Protein 7BOP (pdb70)

Nearest PDB structures (foldseek):
  7bop-assembly6_F  TM=9.952E-01  e=3.520E-82  Aspergillus fumigatus A1163
  5a07-assembly1_B  TM=9.606E-01  e=2.181E-45  Saccharomyces cerevisiae S288C
  5a08-assembly1_B  TM=8.825E-01  e=1.519E-44  Saccharomyces cerevisiae S288C
  1s4p-assembly1_B  TM=9.296E-01  e=2.352E-37  Saccharomyces cerevisiae
  1s4n-assembly1_A  TM=9.287E-01  e=6.593E-37  Saccharomyces cerevisiae

B-factor: mean 40.3, std 10.66, range [24.84, 109.43]

Organism: Aspergillus fumigatus (strain CBS 144.89 / FGSC A1163 / CEA10) (NCBI:txid451804)

Foldseek 3Di:
DQAFDPVLTQFGPDDCLAPADDDDDDDFAFLVPWAQQQPDPDGPDDQEAEEEEDDLVLLVLQLQALLQCCVQECVRRQGEYEYEYQDFHDPVSVVSNCVSGSHHYHTYYQDCVLQPQDPPADVVLLVVLQVVCCVPPPPDRDDVNLLSVQLCLQANVLVDPVCPRGFKYWAAYGNKHWFFRDGGDVLVVLVVVVAFKEFAAKWADDLQQAQCVVVLVVVVCVVPVVQFDPQALLQLQQPCPNPVVSCVSSVRGRRIFGPVNTMMGGSVLCVDPRNNSSSVSVSVVNSSRSGVDGSGVSVRNSCRGHNNLVSYAYPLNTWMDDPFFTSNHPYPRGDDDDRPPGGDDDSVCNSGGSVSSCCVRRRHD/DAFDDPVATQFGHDDCLAPADDDDDDDFAFLVVFALQQDDPDHPDDQEAEEEADDLVLLVLQLQALLQCCVQECVSRQGEYEYEYQDFHDPVSVVSNCVSGPHHYHTYHQDCVLQPQDPPADVVLLVVLQVVCCVPPPPDRDDVNLLSVQLCLQANVLVDPVCPRGFKYWAAYGNKHWFFRDGGDVLVVLVVVVFFKEFAAKFADDLQQAQCVVVLVVVVCVVPVVQFDPQAQLQLQQPCVNPVVSCVSSVRGRRMFRPVNTMMGGSVLCVDDNNNSSSVSVSNVNSSRSGVDGSGVSVRNSCRGHNNLVSYAYPLNTWMDDPFFTSNHPYPRGDDDDGPPGGDDDSVCNSGGSVVSCCVRRRHD/DDQQAWDADDPPQDHTQFGNHDPLAPADDDDDDDFAFLPPAALQQDDDPHPDDQEAEEEEDDQVLLVLQLQALLQCCVQECVSRQGEYEYEYQDFHDPCSVVSNCVSGSHHYHYYYDPCVLQPQDPPADVVLLQVLLVVVVVVVPPCSRPPNLLSVQLNLQAPPLVPPVCVRGFKYWYAYGNKHWFFRDGGDVLVVLVVVVFFKEFAAKWADQLQQAQCPVVLLVVLCVVPVVQFDPQALLQLQQDCSRPVVSCVSNVRGRNMFRPVNTMMGGSVLCVDPRNNSSSVSVSNVNSSRSGVDGSGVSVRVSCRTHNRLVRYAYPLNTWMDDPFATSNHDYPRGDDDDRPPGGDDDSVCSSTGSVSSCCVRRRHD/DQFFDPVPTQFGDDDPLAPADDDDDDDFAFLVVFAQQQDDPDHPDDQEAEEEADDQVLQVLQLQALLQCCVQECVRRQGEYEYEYQDFHDPCSVVSNCVSGSHHYHTYHQDPVLQPQDPPADVVLLVVLQVVCCVPPPPDRDDPNLLSVQLNLQANVLVDPVCPRGFKYWAAYGNKHWFFRDGGDVLVVLVVVVFFKEFAAKWADDLQQAQCVVVLVVVLCVVPVVQFDPQALLQLQQDCPRPVVSCVSSVRGRRIFRPVNTMMGGSVLCVDPRNNVSSVSVSNVNSSRSGVDGSGVSVRNSCRGHNNLVSYAYPLNTWMDDPFFTSNHPYPRGDDDDRPDGGDDDSVCSSGGSVSSCCVRRRHD/DDQQAWDADDPPLDHTQFGNHDPLADADDDDDDDFAFLPPAALQQDDPDHPDDQEAEEEEDDQVLLVLQLQALLQCCVQECVRRQGEYEYEYQDFHDVCSVVSNCVSGSHHYHGYHQDCVLQPQDPPADVVLLQVLLVVVVVVPDPCSRPVNLLSVQLNLQAPPLVDPVCVRGFKYWAAYGNKHWFFRDGGDVLVVLVVVVFFKEFAAKWADQLQQAQCVVVLLVVLCVVPVVQFDPQAQLQLQQDCSRPVVSCVSSVRGRRMFRPVNTMMGGSVLCVDPQNNSLSVSVSVVNSSRSGPDGSGNSVRVSCRTHNRLVRYAYPLNTWMDDPFATSNHDYPRGDDDDRPPGGDDDSVCSSTGSVSSCCVRRRHD/DDQQAWDWDDPPDIATFFGNDDPLAPADDDDDDDFAFLPPAALQQDDDPHPDDQEEEEEEDDLVQLVLQLQQLLQCCVQECVSRQGEYEYEYQDFHDPCSVVSSCVSGPHHYHTYYQDPCLQPQDPPADVVLLQVLLVVVVVVPDPCSNPVNLLSVQLCLQAPPLVPPVCVRGFKYWAAYGNKHWFFRDGGDVLVVLVVVVFFKEFAAKWADQLQQAQCVVVLLVVLCVVPVVQFDPQAQLQLQQDCPRPVVSCVSSVRGRRMFGPVNTMMGTSVLCVDPNNNSLSVSVSNVNSSRSGPDGSGVSVRVSCRGHNRLVRYAYPLNTWMDDPFATSNHDYPRGDDDDRPPGGDDDSVCSSTGSVSSCCVRRRHD

CATH classification: 3.90.550.10

Secondary structure (DSSP, 8-state):
--SEEE--EEEESS-GGGSB--PPSS----STTS---TT-TT-S--SEEEEEE--GGGHHHHHHHHHHHIIIIIHHH-PPEEEEESSPPPHHHHHHHHTT-SS-EEEEE--HHHHSPPTT--HHHHHHHHHHHHHHSTT----HHHHHHHHIIIIIGGG-GGGTT--EEEE--TT-EE-B---S-HHHHHHHTT--EEES-EE---GGG-TTHHHHHHHHHHH-TT-S-SS--HHHHT--SS-HHHHHHTTT----EE-TTSEEEEHHHHHSHHHHHHHHHHHHHTHHHHS---HHHHHHHHHHHHS-GGGEEE-TTS-EEETTEEE--B-TTB-SS-TT--BSS-GGGGGGB-HHHHHHHT---/--EEE---EEEESS-GGGSB--PPSS----GGGS---TT-SS-S--SEEEEEE--GGGHHHHHHHHHHHIIIIIHHH-PPEEEEESSPPPHHHHHHHHTT-SS-EEEEE--GGGTSPPTT--HHHHHHHHHHHHHHSTT----HHHHHHHHIIIIIGGG-GGGTT--EEEE--TT-EE-B---S-HHHHHHHTT--EEES-EE---GGG-TTHHHHHHHHHHH-GGG--SS--HHHHT--SS-HHHHHHTTT----EE-TTSEEEEHHHHHSHHHHHHHHHHHHHTHHHHS---HHHHHHHHHHHHS-GGGEEE-TTS-EEETTEEE--B-TTB-SS-TT--BSS-GGGGGGB-HHHHHHHT---/--TTSEEEEETTTEEEEEESS-GGGSB--PPSS----STTS---SS-SS-S--SEEEEEE--GGGHHHHHHHHHHHIIIIIHHH-PPEEEEESSPPPHHHHHHHHTT-SS-EEEEE--HHHHSPPTT--HHHHHHHHHHHHHTT-TTTT-HHHHHHHHHHHHTGGG-GGGTT--EEEE--TT-EE-B---S-HHHHHHHHT--EEES-EE---GGG-TTHHHHHHHHHHH-GGGS-SS--HHHHT--SS-HHHHHHTTT----EE-TTSEEEEHHHHHSHHHHHHHHHHHHH-HHHHS---HHHHHHHHHHHHS-GGGEEE-TTS-EEETTEEE--B-TTB-SS-TT--BSS-GGGGGGB-HHHHHHHT---/--SEEE--EEEESS-GGGSB--PPSS----SSSS---SS-TT-S--SEEEEEE--GGGHHHHHHHHHHHIIIIIHHH-PPEEEEESSPPPHHHHHHHHTT-SS-EEEEE--GGGTSPPTT--HHHHHHHHHHHHHHSTT----HHHHHHHHIIIIIGGG-GGGTT--EEEE--TT-EE-B---S-HHHHHHHTT--EEES-EE---GGG-TTHHHHHHHHHHH-TT-S-SS--HHHHT--SS-HHHHHHTTT----EE-TTSEEEEHHHHHSHHHHHHHHHHHHHTHHHHS---HHHHHHHHHHHHS-GGGEEE-TTS-EEETTEEE--B-TTB-SS-TT--BSS-GGGGGGB-HHHHHHHT---/--TTSEEEEETTTEEEEEESS-GGGSB--PPSS----STTS---SS-TT-S--SEEEEEE--GGGHHHHHHHHHHHIIIIIHHH-PPEEEEESSPPPHHHHHHHHHT-SS-EEEEE--HHHHSPPTT--HHHHHHHHHHHHHTT-TTTT-HHHHHHHHHHHHTGGG-GGGTT--EEEE--TT-EE-B---S-HHHHHHHHT--EEES-EE---GGG-TTHHHHHHHHHHH-GGGS-SS--HHHHT--SS-HHHHHHTTT----EE-TTSEEEEHHHHHSHHHHHHHHHHHHH-HHHHS---HHHHHHHHHHHHS-GGGEEE-TTS-EEETTEEE--B-TTB-SS-TT--BSS-GGGGGGB-HHHHHHHT---/--TTSEEEEESSSEEEEEESS-GGGSB--PPSS----STTS---TT-SS-S--SEEEEEE--GGGHHHHHHHHHHHIIIIIHHH-PPEEEEESSPPPHHHHHHHHTT-SS-EEEEE--HHHHSPPTT--HHHHHHHHHHHHHTT-TTTT-HHHHHHHHHHHHTGGG-GGGTT--EEEE--TT-EE-B---S-HHHHHHHHT--EEES-EE---GGG-TTHHHHHHHHHHH-GGGS-SS--HHHHT--SS-HHHHHHTTT----EE-TTSEEEEHHHHHSHHHHHHHHHHHHHTHHHHS---HHHHHHHHHHHHS-GGGEEE-TTS-EEETTEEE--B-TTB-SS-TT--BSS-GGGGGGB-HHHHHHHT---

Solvent-accessible surface area: 86302 Å² total; per-residue (Å²): 98,50,17,43,23,102,114,154,11,50,4,29,93,100,12,9,4,52,55,66,14,52,62,30,160,63,116,18,63,69,27,134,108,45,62,8,49,24,114,34,90,159,30,16,48,27,65,1,0,0,5,0,39,4,129,30,156,42,12,109,53,0,6,62,0,0,105,23,0,13,140,4,1,0,46,59,0,7,0,18,0,4,0,0,4,33,136,95,17,64,129,109,0,69,156,72,0,71,81,39,15,109,2,96,14,92,57,50,77,2,34,131,131,26,30,71,35,18,154,60,13,40,60,115,20,12,136,82,32,12,58,78,14,44,149,62,35,143,181,39,78,28,129,54,47,86,3,17,38,1,9,3,6,0,0,16,4,5,79,8,94,28,0,165,121,48,57,4,0,2,20,2,41,18,114,3,74,5,13,3,67,6,48,2,0,0,0,49,6,0,55,72,58,106,13,15,0,0,1,2,3,0,8,15,21,25,16,81,0,0,11,10,0,7,0,18,0,45,52,7,27,60,38,36,111,99,34,26,22,51,14,17,2,10,30,0,0,16,18,83,66,13,37,77,118,30,13,122,43,0,10,22,0,2,0,1,9,0,37,6,10,1,0,0,0,19,0,62,30,0,70,23,115,64,1,28,30,0,0,52,24,0,8,94,39,2,3,2,3,57,14,24,1,6,6,10,2,0,0,0,0,0,0,0,0,20,5,51,5,33,58,2,21,0,0,64,19,4,0,2,5,47,105,33,16,48,2,1,1,3,20,70,78,23,72,194,12,45,6,15,46,21,28,45,58,40,98,135,30,13,60,37,2,0,9,3,4,3,6,120,58,16,12,68,88,86,26,47,18,88,96,160,72,4,53,4,30,156,137,11,5,4,70,57,127,12,52,60,30,161,62,116,18,62,79,28,143,110,41,68,7,50,30,117,31,93,166,40,18,45,25,67,1,0,0,5,0,38,4,130,32,153,45,20,107,57,0,6,63,0,0,103,24,1,12,134,5,0,0,48,56,0,8,0,20,0,3,0,0,5,32,132,96,17,69,128,89,1,68,138,68,0,71,83,41,14,116,1,112,17,89,56,48,76,1,35,127,129,25,28,68,36,18,144,61,12,44,63,104,14,11,144,76,36,12,64,73,16,24,96,19,32,65,129,32,76,27,138,57,45,91,3,17,39,2,10,3,6,0,0,13,4,5,79,9,94,29,0,160,120,46,63,4,0,1,20,2,39,17,119,3,73,5,11,3,67,5,48,1,1,0,0,44,6,0,58,71,56,106,15,15,0,0,1,2,4,0,8,13,23,24,18,82,0,0,10,9,0,11,0,16,0,58,52,6,28,58,36,36,110,102,35,67,23,116,71,44,2,64,34,0,0,49,15,86,70,14,36,76,115,29,13,124,44,0,12,27,0,1,0,1,8,0,38,7,9,1,1,0,0,19,0,62,33,0,73,24,120,67,1,28,29,0,1,52,25,0,10,94,40,2,4,1,2,51,14,23,1,6,7,10,1,0,1,0,0,0,0,0,0,12,4,63,6,53,63,1,23,0,0,61,18,4,1,2,4,46,104,35,17,48,1,1,1,57,20,141,80,25,70,185,26,83,53,21,83,21,55,45,57,13,70,80,29,13,37,38,2,0,8,2,2,3,12,139,71,30,16,52,88,100,104,50,32,8,39,2,22,60,30,107,57,68,127,105,6,27,3,19,38,45,13,11,3,75,58,123,14,50,60,28,161,59,118,20,68,81,25,142,115,44,67,8,45,29,110,40,100,167,42,21,47,26,69,1,0,0,5,0,37,5,127,33,149,41,14,130,57,0,18,60,0,0,110,22,1,11,131,4,1,0,46,60,0,8,0,20,0,3,0,0,4,36,128,92,18,69,114,101,0,67,153,90,0,69,85,54,14,113,2,98,16,91,57,48,92,4,36,143,107,28,26,63,32,17,163,68,14,42,76,109,19,0,123,65,26,5,59,67,23,60,147,45,183,10,118,103,5,80,124,39,39,54,2,16,38,2,13,3,5,0,0,18,6,4,76,9,89,28,0,153,112,45,62,4,0,1,22,3,41,17,120,2,70,5,14,3,69,7,46,1,1,0,0,38,11,0,66,67,80,83,18,12,0,0,1,2,3,0,7,14,22,54,15,97,2,0,11,10,0,10,0,17,0,51,50,7,26,65,38,36,108,102,34,72,19,126,69,46,2,60,32,0,0,52,17,83,60,13,41,67,120,30,12,57,43,0,10,27,0,1,0,0,9,0,38,6,9,1,0,0,0,18,0,61,30,0,72,24,117,66,1,27,29,0,2,51,30,0,8,97,39,2,4,2,2,52,6,22,2,6,7,10,2,0,1,0,0,0,0,0,0,22,4,55,6,60,67,1,22,1,0,74,17,3,0,2,6,46,103,34,17,47,1,1,1,56,21,142,79,24,64,176,24,83,51,18,76,21,59,42,60,38,100,134,30,17,63,39,2,0,8,2,3,3,10,152,69,28,16,47,87,106,64,22,46,31,108,155,122,9,58,3,28,157,97,12,5,4,78,58,125,13,53,58,30,154,59,117,18,64,82,27,146,115,44,66,8,46,33,110,45,93,164,40,16,44,25,66,1,0,0,6,0,39,3,126,32,157,44,13,110,53,0,8,65,0,0,104,24,1,11,141,4,1,0,48,59,0,8,0,21,0,3,0,0,4,37,132,96,18,69,129,98,0,70,142,57,0,71,79,42,16,116,1,101,15,89,56,47,92,5,36,156,128,25,32,57,32,17,162,61,12,45,62,102,17,13,142,66,36,13,63,81,16,52,156,60,36,142,183,39,82,27,138,57,46,89,4,16,39,2,10,4,6,0,0,15,4,1,66,8,89,30,0,118,129,45,63,4,0,1,20,2,41,18,118,3,73,5,10,3,68,6,46,2,1,0,0,42,7,0,59,71,56,108,13,15,0,0,1,2,4,0,7,13,22,24,17,85,0,0,10,9,0,8,0,17,0,41,53,8,27,62,39,38,111,95,33,30,20,51,14,17,2,9,35,0,0,17,18,84,64,13,24,75,90,24,13,124,47,0,12,20,0,2,0,1,8,0,39,6,10,1,0,0,0,19,0,63,31,0,57,23,116,66,1,28,31,0,0,57,23,0,9,79,40,2,4,2,3,53,14,25,1,6,6,10,1,0,0,0,0,0,1,0,0,20,5,46,4,32,57,1,21,1,0,66,19,3,0,2,5,47,105,33,16,49,1,2,1,56,20,141,78,24,65,184,24,83,54,22,81,20,55,45,59,42,100,137,31,13,45,40,2,0,8,3,5,3,7,128,56,18,12,49,88,100,103,54,36,8,42,1,21,61,36,107,60,66,124,94,5,30,3,18,37,54,11,12,4,78,58,126,16,48,60,26,137,35,65,19,36,80,25,142,101,43,68,8,43,37,109,44,121,153,34,20,49,24,70,2,0,0,5,0,39,4,115,30,160,43,14,111,56,0,5,63,0,0,103,22,1,12,141,5,1,0,43,59,0,6,0,18,0,4,0,0,3,38,134,93,19,68,131,108,0,70,154,73,0,71,81,43,14,117,2,106,16,89,53,48,92,4,50,160,147,26,27,68,33,11,165,68,13,42,61,104,20,10,144,66,23,8,54,53,21,60,130,50,177,9,125,90,4,102,78,54,47,47,2,17,37,1,14,3,6,0,0,17,4,4,73,8,82,28,0,151,117,45,62,3,1,1,20,3,42,16,121,3,46,5,12,3,67,8,47,1,1,0,0,15,10,0,13,1,34,29,18,12,0,0,1,2,4,0,6,14,22,44,12,88,1,0,11,10,0,11,0,15,0,52,53,7,27,68,39,37,109,103,32,72,19,126,66,47,2,59,32,0,0,53,18,84,56,12,41,59,120,30,11,57,40,0,13,28,0,1,0,1,8,0,38,6,9,2,0,0,0,18,0,61,31,0,71,24,116,67,1,26,29,0,2,53,30,0,10,94,39,2,4,2,2,52,6,19,1,6,7,9,1,0,0,0,0,0,0,0,0,21,4,53,6,60,56,1,22,2,0,71,17,3,1,2,4,48,102,33,18,48,1,1,1,54,21,142,78,24,78,161,25,82,52,18,78,20,60,43,58,37,105,136,30,16,54,39,2,0,10,3,2,3,10,152,70,29,17,48,85,153,101,63,33,7,37,20,99,46,71,175,73,92,161,62,10,55,3,26,108,116,12,10,3,72,65,125,15,50,59,25,138,34,65,19,37,86,23,148,111,36,68,8,48,34,122,35,112,158,38,20,47,24,69,1,0,0,6,0,37,5,112,31,157,42,14,119,54,0,20,65,0,0,127,23,1,11,120,4,0,0,46,61,0,8,0,19,0,3,0,0,2,35,133,95,18,69,110,98,0,69,147,93,0,63,83,51,16,106,0,90,17,98,54,49,92,4,37,153,132,28,26,48,33,17,175,69,14,33,74,118,20,0,133,84,26,6,61,65,22,67,144,46,184,7,121,87,4,89,81,37,46,50,3,16,37,2,14,4,6,0,0,17,5,4,75,8,66,26,0,138,116,47,60,3,1,1,21,3,42,16,116,4,67,4,12,3,68,6,47,1,1,0,0,14,10,0,11,1,34,25,18,11,0,0,1,3,4,0,8,13,22,57,16,97,1,0,12,10,0,11,0,16,0,54,50,6,26,62,33,36,106,101,32,73,20,126,70,46,2,57,32,0,0,51,18,83,70,16,40,74,111,30,11,122,42,0,14,28,0,2,0,1,8,0,37,6,8,1,0,0,0,17,0,63,32,0,71,25,115,63,1,25,29,0,2,53,28,0,8,92,38,2,4,2,2,50,5,23,1,6,7,10,1,0,1,0,0,0,0,0,0,20,4,54,6,59,57,1,24,1,0,68,18,3,0,2,5,46,103,34,16,49,1,2,1,54,22,140,78,23,71,170,23,92,51,18,77,18,46,52,57,42,106,135,29,16,47,38,2,0,8,2,3,3,9,150,68,28,18,51,88

Sequence (2211 aa):
SHGPSFIEYNGMKRDPLLDPTGEPEGHLWRADDNDYAPNSAHSARTNAALISLVRNEELEDLISTMKDLERTWNSKFNYPWIFFNDKPFTEEFKKRTQAETKAKCYYEQVPKEHWDPPEWINMELFRESAAILTEEQKIQYSDKLSYHQMCRWNSGMFYKHPALKNYKYYWRVEPKVQFFCNVDYDVFRFMEDRNLTYGFTINLFDDPKTVPTLWPETKKFLAANPSYLSSNNMMGWLTDDSLRPDHTEAANGYSTCHFWSNFEIGDLDFFRGEQYDAYFNHLDRAGGFFYERWGDAPVHSIGLGLFADAAKVHWFRDIGYNHIPYYNCPNSPKCSKCTPGQFYAGAPFLAKEDCRPSYFKHVGMHHGPSFIKEYNGMKRDPLLDPTGEPEGHLWRADDNDYAPNSAHSARTNAALISLVRNEEELEDLISTMKDLERTWNSKFNYPWIFFNDKPFTEEFKKRTQAETKAKCYYEQVPKEHWDPPEWINMELFRESAAILTEQKIQYSDKLSYHQMCRWNSGMFYKHPALKNYKYYWRVEPKVQFFCNVDYDVFRFMEDRNLTYGFTINLFDDPKTVPTLWPETKKFLAANPSYLSSNNMMGWLTDDSLRPDDHTEAANGYSTCHFWSNFEIGDLDFFRGEQYDAYFNHLDRAGGFFYERWGDAPVHSIGLGLFADAAKVHWFRDIGYNHIPYYNCPNSPKCSKCTPGQFYAGAPFLAKEDCRPSYFKHVGMHSQSHGPSFISKGSKEYNGMKRRDPLLDPTGEPEGHLWRADDNDYAPNSAHSARTNAALISLVRNEEELEDLISTMKDLERTWNSKFNYPWIFFNDKPFTEEEFKKRTQAETKAKCYYEQVPKEHWDPPEWINMELFRRESAAILTEQKIQYSDKLSYHQMCRWNSGMFYKHPALKNYKYYWRVEPKVQFFCNVDYDVFRFMEDRNLTYGFTINLFDDPKTVPTLWPETKKFLAANPSYLSSNNMMGWLTDDSLRPDHTEEAANGYSTCHFWSNFEIGDLDFFRGEQQYDAYFNHLDRAGGFFYERWGDAPVHSIGLGLFADAAKVHWFRDIGYNHIPYYNCPNSPKCSKCTPGQQFYAGAPFLAKEDCRPSYFKHVGMHSHGPSFIEYNGMKRRDPLLDPTGEPEGHLWRADDDNDYAPNSAHSARTNAALISLVRNEEELEDLISTMKDLERTWNSKFNYPWIFFNDKPFTEEFKKRTQAETKAKCYYEQVPKEHWDPPEWINMELFRESAAILTEEQKIQYSDKLSYHQMCRWNSGMFYKHPALKNYKYYWRVEPKVQFFCNVDYDVFRFMEDRNLTYGFTINLFDDPKTVPTLWPETKKFLAANPSYLSSSNNMMGWLTDDSLRPDDHTEAANGYSTCHFWSNFEIGDLDFFRGEQYDAYFNHLDRAGGFFYERWGDAPVHSIGLGLFADAAKVHWFRDIGYNHIPYYNCPNSPKCSKCTPGQQFYAGAPFLAKEDCRPSYFKHVGMHSQSHGPSFISKGSKEYNGMKRDPLLDPTGEPEGHLWRADDNDYAPNSAHSARTNAALISLVRNEEELEDLISTMKDLERTWNSKFNYPWIFFNDKPFTEEFKKRTQAETKAKCYYEQVPKEHWDPPEWINMELFRESAAILTEQKIQYSDKLSYHQMCRWNSGMFYKHPALKNYKYYWRVEPKVQFFCNVDYDVFRFMEDRNLTYGFTINLFDDPKTVPTLWPETKKFLAANPSYLSSNNMMGWLTDDSSLRPDHTEEAANGYSTCHFWSNFEIGDLDFFRGEQYDAYFNHLDRAGGFFYERWGDAPVHSIGLGLFADAAKVHWFRDIGYNHIPYYNCPNSPKCSKCTPGQQFYAGAPFLAKEDCRPSYFKHVGMHSQSHGPSFISKGSKEYNGMKRRDPLLDPTGEPEGHLWRADDNDYAPNSAHSARTNAALISLVRNEEELEDLISTMKDLERTWNSKFNYPWIFFNDKPFTEEFKKRTQAETKAKCYYEQVPKEHWDPPEWINMELFRRESAAILTEQKIQYSDKLSYHQMCRWNSGMFYKHPALKNYKYYWRVEPKVQFFCNVDYDVFRFMEDRNLTYGFTINLFDDPKTVPTLWPETKKFLAANPSYLSSNNMMGWLTDDSSLRPDHTEAANGYSTCHFWSNFEIGDLDFFRGEQYDAYFNHLDRRAGGFFYERWGDAPVHSIGLGLFADAAKVHWFRDIGYNHIPYYNCPNSPKCSKCTPGQFYAGAPFLAKEDCRPSYFKHVGMH

Radius of gyration: 45.67 Å; Cα contacts (8 Å, |Δi|>4): 4437; chains: 6; bounding box: 109×141×127 Å

InterPro domains:
  IPR002685 Glycosyl transferase, family 15 [PF01793] (70-355)
  IPR002685 Glycosyl transferase, family 15 [PTHR31121] (8-395)
  IPR029044 Nucleotide-diphospho-sugar transferases [G3DSA:3.90.550.10] (61-397)
  IPR029044 Nucleotide-diphospho-sugar transferases [SSF53448] (74-396)

Structure (mmCIF, N/CA/C/O backbone):
data_7BOP
#
_entry.id   7BOP
#
_cell.length_a   154.504
_cell.length_b   273.006
_cell.length_c   186.279
_cell.angle_alpha   90.00
_cell.angle_beta   90.00
_cell.angle_gamma   90.00
#
_symmetry.space_group_name_H-M   'C 2 2 21'
#
loop_
_entity.id
_entity.type
_entity.pdbx_description
1 polymer 'Alpha-1,2-mannosyltransferase (Ktr4), putative'
2 non-polymer 'MANGANESE (II) ION'
3 non-polymer "GUANOSINE-5'-DIPHOSPHATE"
4 non-polymer 'SODIUM ION'
5 non-polymer GLYCEROL
6 water water
#
loop_
_atom_site.group_PDB
_atom_site.id
_atom_site.type_symbol
_atom_site.label_atom_id
_atom_site.label_alt_id
_atom_site.label_comp_id
_atom_site.label_asym_id
_atom_site.label_entity_id
_atom_site.label_seq_id
_atom_site.pdbx_PDB_ins_code
_atom_site.Cartn_x
_atom_site.Cartn_y
_atom_site.Cartn_z
_atom_site.occupancy
_atom_site.B_iso_or_equiv
_atom_site.auth_seq_id
_atom_site.auth_comp_id
_atom_site.auth_asym_id
_atom_site.auth_atom_id
_atom_site.pdbx_PDB_model_num
ATOM 1 N N . SER A 1 17 ? 60.249 -53.145 31.670 1.00 88.98 28 SER A N 1
ATOM 2 C CA . SER A 1 17 ? 60.792 -53.596 30.351 1.00 90.65 28 SER A CA 1
ATOM 3 C C . SER A 1 17 ? 60.665 -52.491 29.298 1.00 90.83 28 SER A C 1
ATOM 4 O O . SER A 1 17 ? 61.654 -52.127 28.645 1.00 87.77 28 SER A O 1
ATOM 7 N N . HIS A 1 18 ? 59.448 -51.950 29.168 1.00 89.29 29 HIS A N 1
ATOM 8 C CA . HIS A 1 18 ? 59.161 -50.778 28.307 1.00 85.20 29 HIS A CA 1
ATOM 9 C C . HIS A 1 18 ? 59.582 -49.415 28.914 1.00 79.99 29 HIS A C 1
ATOM 10 O O . HIS A 1 18 ? 59.164 -48.361 28.412 1.00 73.02 29 HIS A O 1
ATOM 17 N N . GLY A 1 19 ? 60.382 -49.431 29.986 1.00 73.61 30 GLY A N 1
ATOM 18 C CA . GLY A 1 19 ? 60.831 -48.213 30.649 1.00 68.86 30 GLY A CA 1
ATOM 19 C C . GLY A 1 19 ? 61.937 -47.478 29.904 1.00 64.30 30 GLY A C 1
ATOM 20 O O . GLY A 1 19 ? 62.425 -47.948 28.866 1.00 57.38 30 GLY A O 1
ATOM 21 N N . PRO A 1 20 ? 62.335 -46.306 30.429 1.00 63.11 31 PRO A N 1
ATOM 22 C CA . PRO A 1 20 ? 63.384 -45.501 29.810 1.00 62.60 31 PRO A CA 1
ATOM 23 C C . PRO A 1 20 ? 64.792 -46.048 30.049 1.00 65.14 31 PRO A C 1
ATOM 24 O O . PRO A 1 20 ? 65.073 -46.594 31.119 1.00 63.88 31 PRO A O 1
ATOM 28 N N . SER A 1 21 ? 65.651 -45.899 29.040 1.00 69.75 32 SER A N 1
ATOM 29 C CA . SER A 1 21 ? 67.087 -46.171 29.148 1.00 73.37 32 SER A CA 1
ATOM 30 C C . SER A 1 21 ? 67.812 -44.846 29.367 1.00 75.36 32 SER A C 1
ATOM 31 O O . SER A 1 21 ? 67.540 -43.874 28.651 1.00 69.93 32 SER A O 1
ATOM 34 N N . PHE A 1 22 ? 68.718 -44.821 30.353 1.00 77.71 33 PHE A N 1
ATOM 35 C CA . PHE A 1 22 ? 69.585 -43.665 30.631 1.00 80.68 33 PHE A CA 1
ATOM 36 C C . PHE A 1 22 ? 71.064 -44.054 30.460 1.00 87.09 33 PHE A C 1
ATOM 37 O O . PHE A 1 22 ? 71.449 -45.176 30.808 1.00 89.22 33 PHE A O 1
ATOM 45 N N . ILE A 1 23 ? 71.877 -43.134 29.921 1.00 92.78 34 ILE A N 1
ATOM 46 C CA . ILE A 1 23 ? 73.330 -43.346 29.731 1.00 93.14 34 ILE A CA 1
ATOM 47 C C . ILE A 1 23 ? 74.150 -42.218 30.355 1.00 91.63 34 ILE A C 1
ATOM 48 O O . ILE A 1 23 ? 74.240 -42.107 31.575 1.00 88.69 34 ILE A O 1
ATOM 53 N N . GLU A 1 29 ? 71.057 -38.747 31.258 1.00 68.88 40 GLU A N 1
ATOM 54 C CA . GLU A 1 29 ? 70.719 -38.569 29.848 1.00 69.17 40 GLU A CA 1
ATOM 55 C C . GLU A 1 29 ? 69.760 -39.665 29.365 1.00 62.93 40 GLU A C 1
ATOM 56 O O . GLU A 1 29 ? 70.164 -40.817 29.220 1.00 61.11 40 GLU A O 1
ATOM 62 N N . TYR A 1 30 ? 68.501 -39.304 29.116 1.00 54.86 41 TYR A N 1
ATOM 63 C CA . TYR A 1 30 ? 67.531 -40.225 28.502 1.00 48.78 41 TYR A CA 1
ATOM 64 C C . TYR A 1 30 ? 68.011 -40.625 27.109 1.00 46.67 41 TYR A C 1
ATOM 65 O O . TYR A 1 30 ? 68.459 -39.773 26.343 1.00 44.85 41 TYR A O 1
ATOM 74 N N . ASN A 1 31 ? 67.904 -41.914 26.787 1.00 44.04 42 ASN A N 1
ATOM 75 C CA . ASN A 1 31 ? 68.461 -42.465 25.544 1.00 46.73 42 ASN A CA 1
ATOM 76 C C . ASN A 1 31 ? 67.499 -43.404 24.791 1.00 43.98 42 ASN A C 1
ATOM 77 O O . ASN A 1 31 ? 67.933 -44.284 24.053 1.00 43.93 42 ASN A O 1
ATOM 82 N N . GLY A 1 32 ? 66.198 -43.192 24.950 1.00 41.86 43 GLY A N 1
ATOM 83 C CA . GLY A 1 32 ? 65.190 -44.012 24.281 1.00 42.11 43 GLY A CA 1
ATOM 84 C C . GLY A 1 32 ? 64.711 -45.181 25.124 1.00 42.68 43 GLY A C 1
ATOM 85 O O . GLY A 1 32 ? 64.959 -45.240 26.336 1.00 41.81 43 GLY A O 1
ATOM 86 N N . MET A 1 33 ? 64.026 -46.123 24.481 1.00 41.33 44 MET A N 1
ATOM 87 C CA . MET A 1 33 ? 63.439 -47.244 25.207 1.00 44.00 44 MET A CA 1
ATOM 88 C C . MET A 1 33 ? 64.468 -48.325 25.502 1.00 42.57 44 MET A C 1
ATOM 89 O O . MET A 1 33 ? 65.358 -48.558 24.693 1.00 40.35 44 MET A O 1
ATOM 94 N N . LYS A 1 34 ? 64.347 -48.948 26.674 1.00 44.23 45 LYS A N 1
ATOM 95 C CA . LYS A 1 34 ? 65.227 -50.051 27.086 1.00 49.81 45 LYS A CA 1
ATOM 96 C C . LYS A 1 34 ? 64.930 -51.294 26.266 1.00 46.22 45 LYS A C 1
ATOM 97 O O . LYS A 1 34 ? 65.814 -51.831 25.607 1.00 48.35 45 LYS A O 1
ATOM 103 N N . ARG A 1 35 ? 63.683 -51.758 26.345 1.00 44.88 46 ARG A N 1
ATOM 104 C CA . ARG A 1 35 ? 63.236 -52.918 25.579 1.00 44.58 46 ARG A CA 1
ATOM 105 C C . ARG A 1 35 ? 61.944 -52.570 24.865 1.00 38.72 46 ARG A C 1
ATOM 106 O O . ARG A 1 35 ? 60.907 -52.349 25.489 1.00 38.88 46 ARG A O 1
ATOM 114 N N . ASP A 1 36 ? 62.024 -52.519 23.547 1.00 35.39 47 ASP A N 1
ATOM 115 C CA . ASP A 1 36 ? 60.898 -52.086 22.737 1.00 33.49 47 ASP A CA 1
ATOM 116 C C . ASP A 1 36 ? 59.874 -53.234 22.672 1.00 32.57 47 ASP A C 1
ATOM 117 O O . ASP A 1 36 ? 60.235 -54.343 22.264 1.00 31.62 47 ASP A O 1
ATOM 122 N N . PRO A 1 37 ? 58.597 -52.981 23.060 1.00 33.31 48 PRO A N 1
ATOM 123 C CA . PRO A 1 37 ? 57.536 -53.995 22.909 1.00 33.75 48 PRO A CA 1
ATOM 124 C C . PRO A 1 37 ? 57.336 -54.501 21.475 1.00 31.91 48 PRO A C 1
ATOM 125 O O . PRO A 1 37 ? 56.808 -55.595 21.281 1.00 31.60 48 PRO A O 1
ATOM 129 N N . LEU A 1 38 ? 57.760 -53.718 20.492 1.00 30.10 49 LEU A N 1
ATOM 130 C CA . LEU A 1 38 ? 57.719 -54.144 19.098 1.00 30.30 49 LEU A CA 1
ATOM 131 C C . LEU A 1 38 ? 58.568 -55.384 18.793 1.00 30.80 49 LEU A C 1
ATOM 132 O O . LEU A 1 38 ? 58.338 -56.039 17.782 1.00 29.34 49 LEU A O 1
ATOM 137 N N . LEU A 1 39 ? 59.555 -55.676 19.646 1.00 30.98 50 LEU A N 1
ATOM 138 C CA . LEU A 1 39 ? 60.319 -56.915 19.568 1.00 31.83 50 LEU A CA 1
ATOM 139 C C . LEU A 1 39 ? 59.488 -58.162 19.908 1.00 31.45 50 LEU A C 1
ATOM 140 O O . LEU A 1 39 ? 59.793 -59.245 19.425 1.00 30.42 50 LEU A O 1
ATOM 145 N N . ASP A 1 40 ? 58.458 -58.021 20.732 1.00 31.94 51 ASP A N 1
ATOM 146 C CA . ASP A 1 40 ? 57.578 -59.159 21.057 1.00 33.26 51 ASP A CA 1
ATOM 147 C C . ASP A 1 40 ? 56.807 -59.584 19.820 1.00 31.98 51 ASP A C 1
ATOM 148 O O . ASP A 1 40 ? 56.518 -58.743 18.969 1.00 32.41 51 ASP A O 1
ATOM 153 N N . PRO A 1 41 ? 56.469 -60.889 19.713 1.00 33.26 52 PRO A N 1
ATOM 154 C CA . PRO A 1 41 ? 55.632 -61.350 18.594 1.00 33.67 52 PRO A CA 1
ATOM 155 C C . PRO A 1 41 ? 54.361 -60.500 18.535 1.00 34.72 52 PRO A C 1
ATOM 156 O O . PRO A 1 41 ? 53.660 -60.371 19.528 1.00 35.61 52 PRO A O 1
ATOM 160 N N . THR A 1 42 ? 54.134 -59.853 17.404 1.00 36.40 53 THR A N 1
ATOM 161 C CA . THR A 1 42 ? 53.107 -58.841 17.281 1.00 37.63 53 THR A CA 1
ATOM 162 C C . THR A 1 42 ? 52.057 -59.389 16.332 1.00 40.45 53 THR A C 1
ATOM 163 O O . THR A 1 42 ? 52.368 -59.743 15.194 1.00 41.57 53 THR A O 1
ATOM 167 N N . GLY A 1 43 ? 50.829 -59.495 16.827 1.00 40.34 54 GLY A N 1
ATOM 168 C CA . GLY A 1 43 ? 49.714 -60.021 16.055 1.00 41.53 54 GLY A CA 1
ATOM 169 C C . GLY A 1 43 ? 48.582 -59.023 15.982 1.00 40.85 54 GLY A C 1
ATOM 170 O O . GLY A 1 43 ? 48.774 -57.818 16.174 1.00 40.29 54 GLY A O 1
ATOM 171 N N . GLU A 1 44 ? 47.392 -59.545 15.722 1.00 39.67 55 GLU A N 1
ATOM 172 C CA . GLU A 1 44 ? 46.209 -58.721 15.516 1.00 39.70 55 GLU A CA 1
ATOM 173 C C . GLU A 1 44 ? 45.552 -58.407 16.837 1.00 38.54 55 GLU A C 1
ATOM 174 O O . GLU A 1 44 ? 45.746 -59.126 17.803 1.00 37.39 55 GLU A O 1
ATOM 180 N N . PRO A 1 45 ? 44.744 -57.341 16.881 1.00 40.01 56 PRO A N 1
ATOM 181 C CA . PRO A 1 45 ? 43.988 -57.091 18.108 1.00 40.51 56 PRO A CA 1
ATOM 182 C C . PRO A 1 45 ? 42.966 -58.191 18.395 1.00 43.25 56 PRO A C 1
ATOM 183 O O . PRO A 1 45 ? 42.644 -58.988 17.512 1.00 41.88 56 PRO A O 1
ATOM 187 N N . GLU A 1 46 ? 42.473 -58.230 19.628 1.00 44.39 57 GLU A N 1
ATOM 188 C CA . GLU A 1 46 ? 41.497 -59.239 20.032 1.00 46.74 57 GLU A CA 1
ATOM 189 C C . GLU A 1 46 ? 40.102 -58.820 19.599 1.00 42.44 57 GLU A C 1
ATOM 190 O O . GLU A 1 46 ? 39.877 -57.671 19.227 1.00 41.91 57 GLU A O 1
ATOM 196 N N . GLY A 1 47 ? 39.170 -59.763 19.671 1.00 41.57 58 GLY A N 1
ATOM 197 C CA . GLY A 1 47 ? 37.773 -59.520 19.327 1.00 39.40 58 GLY A CA 1
ATOM 198 C C . GLY A 1 47 ? 37.500 -59.791 17.859 1.00 39.40 58 GLY A C 1
ATOM 199 O O . GLY A 1 47 ? 38.362 -60.290 17.120 1.00 38.08 58 GLY A O 1
ATOM 200 N N . HIS A 1 48 ? 36.288 -59.466 17.436 1.00 37.34 59 HIS A N 1
ATOM 201 C CA . HIS A 1 48 ? 35.865 -59.723 16.069 1.00 38.53 59 HIS A CA 1
ATOM 202 C C . HIS A 1 48 ? 36.574 -58.756 15.105 1.00 36.93 59 HIS A C 1
ATOM 203 O O . HIS A 1 48 ? 36.678 -57.554 15.381 1.00 35.84 59 HIS A O 1
ATOM 210 N N . LEU A 1 49 ? 37.076 -59.295 13.995 1.00 33.26 60 LEU A N 1
ATOM 211 C CA . LEU A 1 49 ? 37.725 -58.494 12.962 1.00 33.88 60 LEU A CA 1
ATOM 212 C C . LEU A 1 49 ? 37.017 -58.749 11.638 1.00 34.54 60 LEU A C 1
ATOM 213 O O . LEU A 1 49 ? 36.664 -59.882 11.329 1.00 34.74 60 LEU A O 1
ATOM 218 N N . TRP A 1 50 ? 36.822 -57.691 10.866 1.00 34.87 61 TRP A N 1
ATOM 219 C CA . TRP A 1 50 ? 36.189 -57.782 9.555 1.00 34.01 61 TRP A CA 1
ATOM 220 C C . TRP A 1 50 ? 37.246 -58.100 8.509 1.00 34.78 61 TRP A C 1
ATOM 221 O O . TRP A 1 50 ? 38.182 -57.315 8.317 1.00 35.04 61 TRP A O 1
ATOM 232 N N . ARG A 1 51 ? 37.094 -59.259 7.852 1.00 35.20 62 ARG A N 1
ATOM 233 C CA . ARG A 1 51 ? 38.040 -59.771 6.851 1.00 36.25 62 ARG A CA 1
ATOM 234 C C . ARG A 1 51 ? 37.574 -59.526 5.421 1.00 35.60 62 ARG A C 1
ATOM 235 O O . ARG A 1 51 ? 36.378 -59.566 5.140 1.00 34.95 62 ARG A O 1
ATOM 243 N N . ALA A 1 52 ? 38.529 -59.323 4.519 1.00 34.43 63 ALA A N 1
ATOM 244 C CA . ALA A 1 52 ? 38.222 -59.136 3.101 1.00 37.87 63 ALA A CA 1
ATOM 245 C C . ALA A 1 52 ? 37.735 -60.427 2.429 1.00 39.40 63 ALA A C 1
ATOM 246 O O . ALA A 1 52 ? 36.932 -60.370 1.493 1.00 39.46 63 ALA A O 1
ATOM 248 N N . ASP A 1 53 ? 38.226 -61.572 2.898 1.00 38.74 64 ASP A N 1
ATOM 249 C CA . ASP A 1 53 ? 37.952 -62.854 2.239 1.00 44.51 64 ASP A CA 1
ATOM 250 C C . ASP A 1 53 ? 36.544 -63.404 2.484 1.00 43.87 64 ASP A C 1
ATOM 251 O O . ASP A 1 53 ? 36.118 -64.270 1.740 1.00 44.99 64 ASP A O 1
ATOM 256 N N . ASP A 1 54 ? 35.816 -62.918 3.492 1.00 40.36 65 ASP A N 1
ATOM 257 C CA . ASP A 1 54 ? 34.421 -63.347 3.672 1.00 40.03 65 ASP A CA 1
ATOM 258 C C . ASP A 1 54 ? 33.426 -62.186 3.773 1.00 36.24 65 ASP A C 1
ATOM 259 O O . ASP A 1 54 ? 32.351 -62.321 4.361 1.00 35.35 65 ASP A O 1
ATOM 264 N N . ASN A 1 55 ? 33.787 -61.055 3.175 1.00 34.27 66 ASN A N 1
ATOM 265 C CA . ASN A 1 55 ? 32.878 -59.922 3.009 1.00 33.85 66 ASN A CA 1
ATOM 266 C C . ASN A 1 55 ? 32.967 -59.375 1.605 1.00 33.18 66 ASN A C 1
ATOM 267 O O . ASN A 1 55 ? 33.947 -59.615 0.893 1.00 33.93 66 ASN A O 1
ATOM 272 N N . ASP A 1 56 ? 31.943 -58.614 1.237 1.00 31.86 67 ASP A N 1
ATOM 273 C CA . ASP A 1 56 ? 31.935 -57.869 -0.006 1.00 32.57 67 ASP A CA 1
ATOM 274 C C . ASP A 1 56 ? 32.689 -56.546 0.179 1.00 32.18 67 ASP A C 1
ATOM 275 O O . ASP A 1 56 ? 32.131 -55.585 0.673 1.00 33.40 67 ASP A O 1
ATOM 280 N N . TYR A 1 57 ?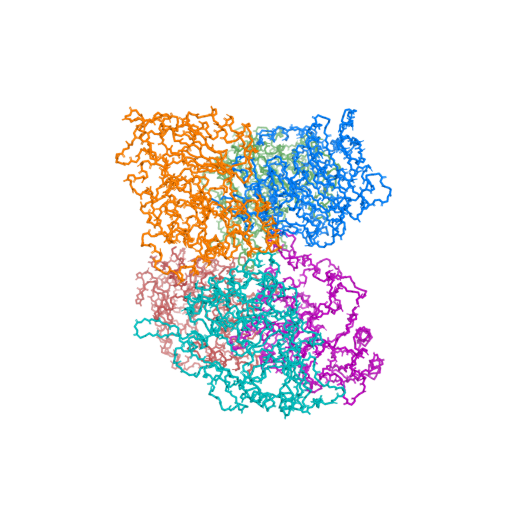 33.949 -56.514 -0.234 1.00 33.19 68 TYR A N 1
ATOM 281 C CA . TYR A 1 57 ? 34.741 -55.289 -0.270 1.00 33.66 68 TYR A CA 1
ATOM 282 C C . TYR A 1 57 ? 35.114 -54.920 -1.709 1.00 34.94 68 TYR A C 1
ATOM 283 O O . TYR A 1 57 ? 36.093 -54.211 -1.940 1.00 36.08 68 TYR A O 1
ATOM 292 N N . ALA A 1 58 ? 34.310 -55.357 -2.683 1.00 35.52 69 ALA A N 1
ATOM 293 C CA . ALA A 1 58 ? 34.549 -54.997 -4.081 1.00 36.93 69 ALA A CA 1
ATOM 294 C C . ALA A 1 58 ? 34.517 -53.470 -4.244 1.00 35.96 69 ALA A C 1
ATOM 295 O O . ALA A 1 58 ? 33.677 -52.799 -3.638 1.00 34.56 69 ALA A O 1
ATOM 297 N N . PRO A 1 59 ? 35.436 -52.921 -5.055 1.00 37.35 70 PRO A N 1
ATOM 298 C CA . PRO A 1 59 ? 35.586 -51.462 -5.135 1.00 40.42 70 PRO A CA 1
ATOM 299 C C . PRO A 1 59 ? 34.347 -50.713 -5.639 1.00 42.14 70 PRO A C 1
ATOM 300 O O . PRO A 1 59 ? 34.116 -49.577 -5.223 1.00 42.43 70 PRO A O 1
ATOM 304 N N . ASN A 1 60 ? 33.557 -51.339 -6.505 1.00 43.77 71 ASN A N 1
ATOM 305 C CA . ASN A 1 60 ? 32.367 -50.682 -7.057 1.00 47.51 71 ASN A CA 1
ATOM 306 C C . ASN A 1 60 ? 31.034 -51.283 -6.587 1.00 46.27 71 ASN A C 1
ATOM 307 O O . ASN A 1 60 ? 29.985 -50.907 -7.098 1.00 47.82 71 ASN A O 1
ATOM 312 N N . SER A 1 61 ? 31.070 -52.169 -5.591 1.00 42.91 72 SER A N 1
ATOM 313 C CA . SER A 1 61 ? 29.843 -52.704 -4.993 1.00 39.63 72 SER A CA 1
ATOM 314 C C . SER A 1 61 ? 29.052 -51.622 -4.271 1.00 40.65 72 SER A C 1
ATOM 315 O O . SER A 1 61 ? 29.624 -50.800 -3.545 1.00 38.23 72 SER A O 1
ATOM 318 N N . ALA A 1 62 ? 27.734 -51.644 -4.463 1.00 37.31 73 ALA A N 1
ATOM 319 C CA . ALA A 1 62 ? 26.826 -50.759 -3.761 1.00 37.26 73 ALA A CA 1
ATOM 320 C C . ALA A 1 62 ? 26.423 -51.325 -2.406 1.00 34.53 73 ALA A C 1
ATOM 321 O O . ALA A 1 62 ? 25.713 -50.661 -1.670 1.00 35.06 73 ALA A O 1
ATOM 323 N N . HIS A 1 63 ? 26.836 -52.557 -2.088 1.00 33.19 74 HIS A N 1
ATOM 324 C CA . HIS A 1 63 ? 26.395 -53.241 -0.873 1.00 33.60 74 HIS A CA 1
ATOM 325 C C . HIS A 1 63 ? 27.619 -53.781 -0.110 1.00 34.09 74 HIS A C 1
ATOM 326 O O . HIS A 1 63 ? 27.577 -54.862 0.482 1.00 32.53 74 HIS A O 1
ATOM 333 N N . SER A 1 64 ? 28.691 -52.981 -0.102 1.00 33.47 75 SER A N 1
ATOM 334 C CA . SER A 1 64 ? 29.960 -53.401 0.474 1.00 34.31 75 SER A CA 1
ATOM 335 C C . SER A 1 64 ? 29.925 -53.359 1.984 1.00 33.73 75 SER A C 1
ATOM 336 O O . SER A 1 64 ? 29.042 -52.757 2.589 1.00 35.11 75 SER A O 1
ATOM 339 N N . ALA A 1 65 ? 30.935 -53.975 2.577 1.00 35.05 76 ALA A N 1
ATOM 340 C CA . ALA A 1 65 ? 31.111 -53.984 4.019 1.00 35.61 76 ALA A CA 1
ATOM 341 C C . ALA A 1 65 ? 31.806 -52.712 4.557 1.00 35.90 76 ALA A C 1
ATOM 342 O O . ALA A 1 65 ? 32.100 -52.640 5.751 1.00 37.38 76 ALA A O 1
ATOM 344 N N . ARG A 1 66 ? 32.051 -51.719 3.704 1.00 34.77 77 ARG A N 1
ATOM 345 C CA . ARG A 1 66 ? 32.736 -50.498 4.124 1.00 34.85 77 ARG A CA 1
ATOM 346 C C . ARG A 1 66 ? 31.845 -49.614 4.976 1.00 37.02 77 ARG A C 1
ATOM 347 O O . ARG A 1 66 ? 30.675 -49.395 4.655 1.00 34.32 77 ARG A O 1
ATOM 355 N N . THR A 1 67 ? 32.401 -49.100 6.069 1.00 35.66 78 THR A N 1
ATOM 356 C CA . THR A 1 67 ? 31.715 -48.076 6.847 1.00 33.60 78 THR A CA 1
ATOM 357 C C . THR A 1 67 ? 32.005 -46.711 6.217 1.00 33.25 78 THR A C 1
ATOM 358 O O . THR A 1 67 ? 32.653 -46.642 5.175 1.00 34.04 78 THR A O 1
ATOM 362 N N . ASN A 1 68 ? 31.500 -45.634 6.815 1.00 34.63 79 ASN A N 1
ATOM 363 C CA . ASN A 1 68 ? 31.663 -44.287 6.250 1.00 34.01 79 ASN A CA 1
ATOM 364 C C . ASN A 1 68 ? 33.011 -43.664 6.663 1.00 34.74 79 ASN A C 1
ATOM 365 O O . ASN A 1 68 ? 33.102 -42.835 7.583 1.00 33.60 79 ASN A O 1
ATOM 370 N N . ALA A 1 69 ? 34.043 -44.080 5.942 1.00 33.72 80 ALA A N 1
ATOM 371 C CA . ALA A 1 69 ? 35.421 -43.697 6.229 1.00 34.51 80 ALA A CA 1
ATOM 372 C C . ALA A 1 69 ? 36.181 -43.476 4.932 1.00 34.46 80 ALA A C 1
ATOM 373 O O . ALA A 1 69 ? 35.784 -43.986 3.877 1.00 33.97 80 ALA A O 1
ATOM 375 N N . ALA A 1 70 ? 37.255 -42.694 5.006 1.00 31.53 81 ALA A N 1
ATOM 376 C CA . ALA A 1 70 ? 38.082 -42.405 3.854 1.00 31.30 81 ALA A CA 1
ATOM 377 C C . ALA A 1 70 ? 39.553 -42.306 4.239 1.00 32.50 81 ALA A C 1
ATOM 378 O O . ALA A 1 70 ? 39.892 -41.935 5.364 1.00 31.23 81 ALA A O 1
ATOM 380 N N . LEU A 1 71 ? 40.406 -42.647 3.284 1.00 32.29 82 LEU A N 1
ATOM 381 C CA . LEU A 1 71 ? 41.815 -42.298 3.321 1.00 33.81 82 LEU A CA 1
ATOM 382 C C . LEU A 1 71 ? 41.879 -40.852 2.866 1.00 35.16 82 LEU A C 1
ATOM 383 O O . LEU A 1 71 ? 41.272 -40.514 1.838 1.00 34.41 82 LEU A O 1
ATOM 388 N N . ILE A 1 72 ? 42.569 -39.992 3.625 1.00 33.09 83 ILE A N 1
ATOM 389 C CA . ILE A 1 72 ? 42.660 -38.566 3.283 1.00 32.35 83 ILE A CA 1
ATOM 390 C C . ILE A 1 72 ? 44.097 -38.094 3.265 1.00 33.65 83 ILE A C 1
ATOM 391 O O . ILE A 1 72 ? 44.961 -38.644 3.972 1.00 32.00 83 ILE A O 1
ATOM 396 N N . SER A 1 73 ? 44.362 -37.080 2.450 1.00 32.57 84 SER A N 1
ATOM 397 C CA . SER A 1 73 ? 45.712 -36.545 2.349 1.00 33.41 84 SER A CA 1
ATOM 398 C C . SER A 1 73 ? 45.687 -35.093 1.902 1.00 35.72 84 SER A C 1
ATOM 399 O O . SER A 1 73 ? 45.111 -34.780 0.858 1.00 33.76 84 SER A O 1
ATOM 402 N N . LEU A 1 74 ? 46.270 -34.216 2.723 1.00 35.39 85 LEU A N 1
ATOM 403 C CA . LEU A 1 74 ? 46.600 -32.853 2.315 1.00 36.58 85 LEU A CA 1
ATOM 404 C C . LEU A 1 74 ? 47.940 -32.929 1.617 1.00 37.53 85 LEU A C 1
ATOM 405 O O . LEU A 1 74 ? 48.928 -33.353 2.213 1.00 39.38 85 LEU A O 1
ATOM 410 N N . VAL A 1 75 ? 47.978 -32.544 0.345 1.00 35.94 86 VAL A N 1
ATOM 411 C CA . VAL A 1 75 ? 49.158 -32.779 -0.479 1.00 36.14 86 VAL A CA 1
ATOM 412 C C . VAL A 1 75 ? 49.215 -31.784 -1.645 1.00 38.91 86 VAL A C 1
ATOM 413 O O . VAL A 1 75 ? 48.175 -31.277 -2.103 1.00 38.55 86 VAL A O 1
ATOM 417 N N . ARG A 1 76 ? 50.438 -31.492 -2.077 1.00 40.33 87 ARG A N 1
ATOM 418 C CA . ARG A 1 76 ? 50.707 -30.590 -3.199 1.00 43.88 87 ARG A CA 1
ATOM 419 C C . ARG A 1 76 ? 50.885 -31.372 -4.505 1.00 41.70 87 ARG A C 1
ATOM 420 O O . ARG A 1 76 ? 51.262 -32.544 -4.502 1.00 39.39 87 ARG A O 1
ATOM 428 N N . ASN A 1 77 ? 50.630 -30.700 -5.627 1.00 42.08 88 ASN A N 1
ATOM 429 C CA . ASN A 1 77 ? 50.900 -31.267 -6.951 1.00 41.29 88 ASN A CA 1
ATOM 430 C C . ASN A 1 77 ? 52.357 -31.693 -7.116 1.00 39.85 88 ASN A C 1
ATOM 431 O O . ASN A 1 77 ? 52.642 -32.736 -7.686 1.00 39.91 88 ASN A O 1
ATOM 436 N N . GLU A 1 78 ? 53.266 -30.913 -6.549 1.00 41.13 89 GLU A N 1
ATOM 437 C CA . GLU A 1 78 ? 54.707 -31.156 -6.676 1.00 43.93 89 GLU A CA 1
ATOM 438 C C . GLU A 1 78 ? 55.193 -32.392 -5.887 1.00 42.64 89 GLU A C 1
ATOM 439 O O . GLU A 1 78 ? 56.304 -32.879 -6.124 1.00 39.83 89 GLU A O 1
ATOM 445 N N . GLU A 1 79 ? 54.362 -32.893 -4.963 1.00 39.98 90 GLU A N 1
ATOM 446 C CA . GLU A 1 79 ? 54.677 -34.096 -4.176 1.00 40.83 90 GLU A CA 1
ATOM 447 C C . GLU A 1 79 ? 54.099 -35.379 -4.779 1.00 40.87 90 GLU A C 1
ATOM 448 O O . GLU A 1 79 ? 54.127 -36.432 -4.140 1.00 39.83 90 GLU A O 1
ATOM 454 N N . LEU A 1 80 ? 53.628 -35.308 -6.026 1.00 40.72 91 LEU A N 1
ATOM 455 C CA . LEU A 1 80 ? 52.957 -36.424 -6.672 1.00 39.28 91 LEU A CA 1
ATOM 456 C C . LEU A 1 80 ? 53.756 -37.721 -6.648 1.00 38.50 91 LEU A C 1
ATOM 457 O O . LEU A 1 80 ? 53.226 -38.760 -6.253 1.00 36.92 91 LEU A O 1
ATOM 462 N N . GLU A 1 81 ? 55.018 -37.680 -7.063 1.00 38.55 92 GLU A N 1
ATOM 463 C CA . GLU A 1 81 ? 55.818 -38.915 -7.104 1.00 41.81 92 GLU A CA 1
ATOM 464 C C . GLU A 1 81 ? 55.947 -39.573 -5.718 1.00 39.12 92 GLU A C 1
ATOM 465 O O . GLU A 1 81 ? 55.826 -40.791 -5.591 1.00 37.95 92 GLU A O 1
ATOM 471 N N . ASP A 1 82 ? 56.179 -38.763 -4.693 1.00 38.84 93 ASP A N 1
ATOM 472 C CA . ASP A 1 82 ? 56.256 -39.277 -3.318 1.00 39.01 93 ASP A CA 1
ATOM 473 C C . ASP A 1 82 ? 54.897 -39.785 -2.824 1.00 37.93 93 ASP A C 1
ATOM 474 O O . ASP A 1 82 ? 54.842 -40.783 -2.102 1.00 37.02 93 ASP A O 1
ATOM 479 N N . LEU A 1 83 ? 53.814 -39.108 -3.208 1.00 37.09 94 LEU A N 1
ATOM 480 C CA . LEU A 1 83 ? 52.464 -39.594 -2.905 1.00 37.36 94 LEU A CA 1
ATOM 481 C C . LEU A 1 83 ? 52.222 -40.970 -3.532 1.00 36.64 94 LEU A C 1
ATOM 482 O O . LEU A 1 83 ? 51.742 -41.892 -2.864 1.00 35.99 94 LEU A O 1
ATOM 487 N N . ILE A 1 84 ? 52.581 -41.123 -4.804 1.00 37.75 95 ILE A N 1
ATOM 488 C CA . ILE A 1 84 ? 52.421 -42.409 -5.505 1.00 38.46 95 ILE A CA 1
ATOM 489 C C . ILE A 1 84 ? 53.167 -43.560 -4.787 1.00 38.40 95 ILE A C 1
ATOM 490 O O . ILE A 1 84 ? 52.606 -44.642 -4.633 1.00 38.12 95 ILE A O 1
ATOM 495 N N . SER A 1 85 ? 54.410 -43.337 -4.351 1.00 37.34 96 SER A N 1
ATOM 496 C CA . SER A 1 85 ? 55.140 -44.344 -3.566 1.00 39.32 96 SER A CA 1
ATOM 497 C C . SER A 1 85 ? 54.348 -44.774 -2.325 1.00 37.02 96 SER A C 1
ATOM 498 O O . SER A 1 85 ? 54.228 -45.955 -2.025 1.00 36.63 96 SER A O 1
ATOM 501 N N . THR A 1 86 ? 53.802 -43.795 -1.625 1.00 35.79 97 THR A N 1
ATOM 502 C CA . THR A 1 86 ? 53.001 -44.054 -0.441 1.00 36.73 97 THR A CA 1
ATOM 503 C C . THR A 1 86 ? 51.724 -44.839 -0.745 1.00 34.89 97 THR A C 1
ATOM 504 O O . THR A 1 86 ? 51.405 -45.797 -0.050 1.00 32.58 97 THR A O 1
ATOM 508 N N . MET A 1 87 ? 51.007 -44.421 -1.781 1.00 35.67 98 MET A N 1
ATOM 509 C CA . MET A 1 87 ? 49.792 -45.114 -2.217 1.00 35.36 98 MET A CA 1
ATOM 510 C C . MET A 1 87 ? 50.072 -46.580 -2.537 1.00 35.01 98 MET A C 1
ATOM 511 O O . MET A 1 87 ? 49.310 -47.452 -2.132 1.00 33.20 98 MET A O 1
ATOM 516 N N . LYS A 1 88 ? 51.177 -46.851 -3.241 1.00 36.27 99 LYS A N 1
ATOM 517 C CA . LYS A 1 88 ? 51.562 -48.228 -3.571 1.00 36.94 99 LYS A CA 1
ATOM 518 C C . LYS A 1 88 ? 51.703 -49.088 -2.317 1.00 36.04 99 LYS A C 1
ATOM 519 O O . LYS A 1 88 ? 51.239 -50.223 -2.288 1.00 34.55 99 LYS A O 1
ATOM 525 N N . ASP A 1 89 ? 52.336 -48.535 -1.285 1.00 34.28 100 ASP A N 1
ATOM 526 C CA . ASP A 1 89 ? 52.520 -49.263 -0.026 1.00 33.36 100 ASP A CA 1
ATOM 527 C C . ASP A 1 89 ? 51.195 -49.495 0.681 1.00 31.56 100 ASP A C 1
ATOM 528 O O . ASP A 1 89 ? 50.925 -50.604 1.149 1.00 31.86 100 ASP A O 1
ATOM 533 N N . LEU A 1 90 ? 50.384 -48.447 0.792 1.00 32.28 101 LEU A N 1
ATOM 534 C CA . LEU A 1 90 ? 49.127 -48.561 1.531 1.00 33.60 101 LEU A CA 1
ATOM 535 C C . LEU A 1 90 ? 48.144 -49.488 0.812 1.00 33.64 101 LEU A C 1
ATOM 536 O O . LEU A 1 90 ? 47.472 -50.319 1.442 1.00 31.94 101 LEU A O 1
ATOM 541 N N . GLU A 1 91 ? 48.110 -49.380 -0.513 1.00 33.65 102 GLU A N 1
ATOM 542 C CA . GLU A 1 91 ? 47.311 -50.292 -1.334 1.00 33.63 102 GLU A CA 1
ATOM 543 C C . GLU A 1 91 ? 47.777 -51.750 -1.216 1.00 32.80 102 GLU A C 1
ATOM 544 O O . GLU A 1 91 ? 46.968 -52.637 -0.931 1.00 31.75 102 GLU A O 1
ATOM 550 N N . ARG A 1 92 ? 49.077 -51.994 -1.383 1.00 33.42 103 ARG A N 1
ATOM 551 C CA . ARG A 1 92 ? 49.618 -53.352 -1.313 1.00 35.88 103 ARG A CA 1
ATOM 552 C C . ARG A 1 92 ? 49.370 -53.989 0.050 1.00 35.99 103 ARG A C 1
ATOM 553 O O . ARG A 1 92 ? 48.979 -55.157 0.130 1.00 33.36 103 ARG A O 1
ATOM 561 N N . THR A 1 93 ? 49.608 -53.228 1.119 1.00 33.03 104 THR A N 1
ATOM 562 C CA . THR A 1 93 ? 49.493 -53.788 2.455 1.00 32.12 104 THR A CA 1
ATOM 563 C C . THR A 1 93 ? 48.070 -53.893 2.974 1.00 30.66 104 THR A C 1
ATOM 564 O O . THR A 1 93 ? 47.808 -54.732 3.831 1.00 30.76 104 THR A O 1
ATOM 568 N N . TRP A 1 94 ? 47.167 -53.050 2.479 1.00 30.72 105 TRP A N 1
ATOM 569 C CA . TRP A 1 94 ? 45.829 -52.931 3.065 1.00 31.00 105 TRP A CA 1
ATOM 570 C C . TRP A 1 94 ? 44.702 -52.629 2.063 1.00 31.37 105 TRP A C 1
ATOM 571 O O . TRP A 1 94 ? 43.781 -53.434 1.918 1.00 32.57 105 TRP A O 1
ATOM 582 N N . ASN A 1 95 ? 44.748 -51.482 1.391 1.00 33.00 106 ASN A N 1
ATOM 583 C CA . ASN A 1 95 ? 43.554 -51.003 0.692 1.00 32.45 106 ASN A CA 1
ATOM 584 C C . ASN A 1 95 ? 43.184 -51.759 -0.605 1.00 35.10 106 ASN A C 1
ATOM 585 O O . ASN A 1 95 ? 42.043 -51.627 -1.073 1.00 34.02 106 ASN A O 1
ATOM 590 N N . SER A 1 96 ? 44.098 -52.546 -1.177 1.00 34.90 107 SER A N 1
ATOM 591 C CA . SER A 1 96 ? 43.726 -53.364 -2.344 1.00 37.15 107 SER A CA 1
ATOM 592 C C . SER A 1 96 ? 42.672 -54.402 -1.974 1.00 37.56 107 SER A C 1
ATOM 593 O O . SER A 1 96 ? 41.934 -54.848 -2.837 1.00 37.88 107 SER A O 1
ATOM 596 N N . LYS A 1 97 ? 42.596 -54.765 -0.690 1.00 36.07 108 LYS A N 1
ATOM 597 C CA . LYS A 1 97 ? 41.605 -55.720 -0.202 1.00 36.69 108 LYS A CA 1
ATOM 598 C C . LYS A 1 97 ? 40.303 -55.058 0.255 1.00 36.50 108 LYS A C 1
ATOM 599 O O . LYS A 1 97 ? 39.227 -55.637 0.121 1.00 35.68 108 LYS A O 1
ATOM 605 N N . PHE A 1 98 ? 40.396 -53.862 0.828 1.00 34.90 109 PHE A N 1
ATOM 606 C CA . PHE A 1 98 ? 39.232 -53.212 1.430 1.00 33.94 109 PHE A CA 1
ATOM 607 C C . PHE A 1 98 ? 38.628 -52.106 0.568 1.00 33.80 109 PHE A C 1
ATOM 608 O O . PHE A 1 98 ? 37.429 -51.844 0.661 1.00 34.43 109 PHE A O 1
ATOM 616 N N . ASN A 1 99 ? 39.455 -51.466 -0.262 1.00 33.30 110 ASN A N 1
ATOM 617 C CA . ASN A 1 99 ? 39.004 -50.508 -1.271 1.00 34.42 110 ASN A CA 1
ATOM 618 C C . ASN A 1 99 ? 38.208 -49.325 -0.726 1.00 35.42 110 ASN A C 1
ATOM 619 O O . ASN A 1 99 ? 37.164 -48.950 -1.273 1.00 31.61 110 ASN A O 1
ATOM 624 N N . TYR A 1 100 ? 38.704 -48.744 0.368 1.00 32.81 111 TYR A N 1
ATOM 625 C CA . TYR A 1 100 ? 38.165 -47.488 0.861 1.00 31.92 111 TYR A CA 1
ATOM 626 C C . TYR A 1 100 ? 38.596 -46.346 -0.077 1.00 30.68 111 TYR A C 1
ATOM 627 O O . TYR A 1 100 ? 39.665 -46.413 -0.698 1.00 31.47 111 TYR A O 1
ATOM 636 N N . PRO A 1 101 ? 37.761 -45.306 -0.205 1.00 31.86 112 PRO A N 1
ATOM 637 C CA . PRO A 1 101 ? 38.100 -44.205 -1.111 1.00 33.05 112 PRO A CA 1
ATOM 638 C C . PRO A 1 101 ? 39.243 -43.321 -0.601 1.00 33.95 112 PRO A C 1
ATOM 639 O O . PRO A 1 101 ? 39.471 -43.239 0.617 1.00 31.57 112 PRO A O 1
ATOM 643 N N . TRP A 1 102 ? 39.947 -42.692 -1.548 1.00 34.11 113 TRP A N 1
ATOM 644 C CA . TRP A 1 102 ? 40.950 -41.668 -1.266 1.00 33.89 113 TRP A CA 1
ATOM 645 C C . TRP A 1 102 ? 40.354 -40.291 -1.529 1.00 36.23 113 TRP A C 1
ATOM 646 O O . TRP A 1 102 ? 39.760 -40.058 -2.600 1.00 35.76 113 TRP A O 1
ATOM 657 N N . ILE A 1 103 ? 40.508 -39.380 -0.564 1.00 33.50 114 ILE A N 1
ATOM 658 C CA . ILE A 1 103 ? 40.121 -37.985 -0.729 1.00 33.76 114 ILE A CA 1
ATOM 659 C C . ILE A 1 103 ? 41.362 -37.113 -0.537 1.00 35.97 114 ILE A C 1
ATOM 660 O O . ILE A 1 103 ? 41.943 -37.054 0.564 1.00 34.07 114 ILE A O 1
ATOM 665 N N . PHE A 1 104 ? 41.767 -36.444 -1.619 1.00 35.32 115 PHE A N 1
ATOM 666 C CA . PHE A 1 104 ? 42.923 -35.559 -1.621 1.00 35.24 115 PHE A CA 1
ATOM 667 C C . PHE A 1 104 ? 42.491 -34.109 -1.444 1.00 36.53 115 PHE A C 1
ATOM 668 O O . PHE A 1 104 ? 41.478 -33.678 -2.017 1.00 35.99 115 PHE A O 1
ATOM 676 N N . PHE A 1 105 ? 43.249 -33.374 -0.629 1.00 34.44 116 PHE A N 1
ATOM 677 C CA . PHE A 1 105 ? 42.989 -31.964 -0.331 1.00 34.23 116 PHE A CA 1
ATOM 678 C C . PHE A 1 105 ? 44.185 -31.114 -0.695 1.00 36.24 116 PHE A C 1
ATOM 679 O O . PHE A 1 105 ? 45.330 -31.536 -0.543 1.00 36.36 116 PHE A O 1
ATOM 687 N N . ASN A 1 106 ? 43.912 -29.898 -1.160 1.00 36.59 117 ASN A N 1
ATOM 688 C CA . ASN A 1 106 ? 44.958 -28.966 -1.549 1.00 36.86 117 ASN A CA 1
ATOM 689 C C . ASN A 1 106 ? 44.366 -27.555 -1.535 1.00 38.04 117 ASN A C 1
ATOM 690 O O . ASN A 1 106 ? 43.198 -27.364 -1.871 1.00 37.59 117 ASN A O 1
ATOM 695 N N . ASP A 1 107 ? 45.142 -26.585 -1.062 1.00 38.93 118 ASP A N 1
ATOM 696 C CA . ASP A 1 107 ? 44.732 -25.177 -1.100 1.00 40.58 118 ASP A CA 1
ATOM 697 C C . ASP A 1 107 ? 44.619 -24.663 -2.551 1.00 41.89 118 ASP A C 1
ATOM 698 O O . ASP A 1 107 ? 43.828 -23.773 -2.829 1.00 41.68 118 ASP A O 1
ATOM 703 N N . LYS A 1 108 ? 45.414 -25.241 -3.447 1.00 42.45 119 LYS A N 1
ATOM 704 C CA . LYS A 1 108 ? 45.353 -24.971 -4.883 1.00 45.24 119 LYS A CA 1
ATOM 705 C C . LYS A 1 108 ? 44.693 -26.128 -5.640 1.00 45.53 119 LYS A C 1
ATOM 706 O O . LYS A 1 108 ? 44.554 -27.224 -5.091 1.00 44.38 119 LYS A O 1
ATOM 712 N N . PRO A 1 109 ? 44.269 -25.890 -6.901 1.00 45.93 120 PRO A N 1
ATOM 713 C CA . PRO A 1 109 ? 43.659 -26.970 -7.685 1.00 45.56 120 PRO A CA 1
ATOM 714 C C . PRO A 1 109 ? 44.636 -28.088 -8.032 1.00 43.74 120 PRO A C 1
ATOM 715 O O . PRO A 1 109 ? 45.806 -27.821 -8.255 1.00 44.09 120 PRO A O 1
ATOM 719 N N . PHE A 1 110 ? 44.162 -29.330 -8.084 1.00 43.81 121 PHE A N 1
ATOM 720 C CA . PHE A 1 110 ? 45.005 -30.431 -8.540 1.00 43.31 121 PHE A CA 1
ATOM 721 C C . PHE A 1 110 ? 45.109 -30.438 -10.064 1.00 45.02 121 PHE A C 1
ATOM 722 O O . PHE A 1 110 ? 44.135 -30.143 -10.749 1.00 44.34 121 PHE A O 1
ATOM 730 N N . THR A 1 111 ? 46.279 -30.812 -10.577 1.00 44.76 122 THR A N 1
ATOM 731 C CA . THR A 1 111 ? 46.482 -30.938 -12.020 1.00 47.03 122 THR A CA 1
ATOM 732 C C . THR A 1 111 ? 45.785 -32.180 -12.549 1.00 49.64 122 THR A C 1
ATOM 733 O O . THR A 1 111 ? 45.435 -33.086 -11.784 1.00 46.33 122 THR A O 1
ATOM 737 N N . GLU A 1 112 ? 45.590 -32.227 -13.864 1.00 48.85 123 GLU A N 1
ATOM 738 C CA . GLU A 1 112 ? 45.068 -33.429 -14.511 1.00 50.03 123 GLU A CA 1
ATOM 739 C C . GLU A 1 112 ? 46.045 -34.601 -14.406 1.00 46.73 123 GLU A C 1
ATOM 740 O O . GLU A 1 112 ? 45.613 -35.740 -14.262 1.00 46.59 123 GLU A O 1
ATOM 746 N N . GLU A 1 113 ? 47.347 -34.323 -14.465 1.00 46.38 124 GLU A N 1
ATOM 747 C CA . GLU A 1 113 ? 48.373 -35.353 -14.253 1.00 48.43 124 GLU A CA 1
ATOM 748 C C . GLU A 1 113 ? 48.251 -35.989 -12.843 1.00 46.96 124 GLU A C 1
ATOM 749 O O . GLU A 1 113 ? 48.342 -37.207 -12.700 1.00 46.62 124 GLU A O 1
ATOM 755 N N . PHE A 1 114 ? 48.048 -35.155 -11.824 1.00 44.23 125 PHE A N 1
ATOM 756 C CA . PHE A 1 114 ? 47.852 -35.629 -10.444 1.00 43.28 125 PHE A CA 1
ATOM 757 C C . PHE A 1 114 ? 46.655 -36.583 -10.362 1.00 42.71 125 PHE A C 1
ATOM 758 O O . PHE A 1 114 ? 46.756 -37.669 -9.791 1.00 40.76 125 PHE A O 1
ATOM 766 N N . LYS A 1 115 ? 45.531 -36.175 -10.946 1.00 43.46 126 LYS A N 1
ATOM 767 C CA . LYS A 1 115 ? 44.316 -36.989 -10.910 1.00 44.81 126 LYS A CA 1
ATOM 768 C C . LYS A 1 115 ? 44.494 -38.332 -11.614 1.00 43.86 126 LYS A C 1
ATOM 769 O O . LYS A 1 115 ? 44.058 -39.359 -11.096 1.00 43.54 126 LYS A O 1
ATOM 775 N N . LYS A 1 116 ? 45.135 -38.323 -12.780 1.00 43.16 127 LYS A N 1
ATOM 776 C CA . LYS A 1 116 ? 45.327 -39.548 -13.563 1.00 46.72 127 LYS A CA 1
ATOM 777 C C . LYS A 1 116 ? 46.273 -40.527 -12.860 1.00 43.81 127 LYS A C 1
ATOM 778 O O . LYS A 1 116 ? 45.981 -41.716 -12.757 1.00 42.08 127 LYS A O 1
ATOM 784 N N . ARG A 1 117 ? 47.409 -40.015 -12.398 1.00 41.84 128 ARG A N 1
ATOM 785 C CA . ARG A 1 117 ? 48.424 -40.841 -11.758 1.00 42.42 128 ARG A CA 1
ATOM 786 C C . ARG A 1 117 ? 47.927 -41.458 -10.438 1.00 41.23 128 ARG A C 1
ATOM 787 O O . ARG A 1 117 ? 48.195 -42.619 -10.171 1.00 40.79 128 ARG A O 1
ATOM 795 N N . THR A 1 118 ? 47.198 -40.684 -9.634 1.00 40.83 129 THR A N 1
ATOM 796 C CA . THR A 1 118 ? 46.660 -41.185 -8.359 1.00 40.51 129 THR A CA 1
ATOM 797 C C . THR A 1 118 ? 45.570 -42.251 -8.542 1.00 40.05 129 THR A C 1
ATOM 798 O O . THR A 1 118 ? 45.634 -43.318 -7.924 1.00 38.62 129 THR A O 1
ATOM 802 N N . GLN A 1 119 ? 44.595 -41.989 -9.411 1.00 40.18 130 GLN A N 1
ATOM 803 C CA . GLN A 1 119 ? 43.520 -42.960 -9.680 1.00 40.18 130 GLN A CA 1
ATOM 804 C C . GLN A 1 119 ? 44.056 -44.266 -10.283 1.00 39.63 130 GLN A C 1
ATOM 805 O O . GLN A 1 119 ? 43.497 -45.330 -10.039 1.00 41.57 130 GLN A O 1
ATOM 811 N N . ALA A 1 120 ? 45.166 -44.190 -11.019 1.00 39.85 131 ALA A N 1
ATOM 812 C CA . ALA A 1 120 ? 45.842 -45.375 -11.561 1.00 40.09 131 ALA A CA 1
ATOM 813 C C . ALA A 1 120 ? 46.421 -46.334 -10.505 1.00 40.15 131 ALA A C 1
ATOM 814 O O . ALA A 1 120 ? 46.673 -47.496 -10.807 1.00 39.91 131 ALA A O 1
ATOM 816 N N . GLU A 1 121 ? 46.624 -45.861 -9.277 1.00 39.95 132 GLU A N 1
ATOM 817 C CA . GLU A 1 121 ? 47.209 -46.678 -8.217 1.00 38.35 132 GLU A CA 1
ATOM 818 C C . GLU A 1 121 ? 46.199 -47.367 -7.301 1.00 39.50 132 GLU A C 1
ATOM 819 O O . GLU A 1 121 ? 46.599 -48.022 -6.336 1.00 40.32 132 GLU A O 1
ATOM 825 N N . THR A 1 122 ? 44.906 -47.225 -7.577 1.00 37.66 133 THR A N 1
ATOM 826 C CA . THR A 1 122 ? 43.884 -47.788 -6.700 1.00 38.16 133 THR A CA 1
ATOM 827 C C . THR A 1 122 ? 42.657 -48.176 -7.508 1.00 39.35 133 THR A C 1
ATOM 828 O O . THR A 1 122 ? 42.357 -47.547 -8.526 1.00 38.92 133 THR A O 1
ATOM 832 N N . LYS A 1 123 ? 41.963 -49.211 -7.052 1.00 38.58 134 LYS A N 1
ATOM 833 C CA . LYS A 1 123 ? 40.666 -49.591 -7.623 1.00 39.03 134 LYS A CA 1
ATOM 834 C C . LYS A 1 123 ? 39.538 -48.804 -6.989 1.00 37.94 134 LYS A C 1
ATOM 835 O O . LYS A 1 123 ? 38.424 -48.806 -7.510 1.00 36.17 134 LYS A O 1
ATOM 841 N N . ALA A 1 124 ? 39.801 -48.150 -5.850 1.00 37.76 135 ALA A N 1
ATOM 842 C CA . ALA A 1 124 ? 38.764 -47.374 -5.169 1.00 37.87 135 ALA A CA 1
ATOM 843 C C . ALA A 1 124 ? 38.548 -46.036 -5.853 1.00 37.76 135 ALA A C 1
ATOM 844 O O . ALA A 1 124 ? 39.377 -45.591 -6.645 1.00 36.36 135 ALA A O 1
ATOM 846 N N . LYS A 1 125 ? 37.442 -45.382 -5.507 1.00 39.78 136 LYS A N 1
ATOM 847 C CA . LYS A 1 125 ? 37.160 -44.034 -5.992 1.00 43.80 136 LYS A CA 1
ATOM 848 C C . LYS A 1 125 ? 38.133 -43.037 -5.359 1.00 41.80 136 LYS A C 1
ATOM 849 O O . LYS A 1 125 ? 38.409 -43.120 -4.158 1.00 39.75 136 LYS A O 1
ATOM 855 N N . CYS A 1 126 ? 38.644 -42.121 -6.180 1.00 39.44 137 CYS A N 1
ATOM 856 C CA . CYS A 1 126 ? 39.455 -40.999 -5.739 1.00 39.60 137 CYS A CA 1
ATOM 857 C C . CYS A 1 126 ? 38.671 -39.712 -5.891 1.00 42.01 137 CYS A C 1
ATOM 858 O O . CYS A 1 126 ? 38.005 -39.518 -6.905 1.00 43.22 137 CYS A O 1
ATOM 861 N N . TYR A 1 127 ? 38.783 -38.828 -4.904 1.00 39.36 138 TYR A N 1
ATOM 862 C CA . TYR A 1 127 ? 38.165 -37.508 -4.935 1.00 40.48 138 TYR A CA 1
ATOM 863 C C . TYR A 1 127 ? 39.230 -36.438 -4.741 1.00 42.65 138 TYR A C 1
ATOM 864 O O . TYR A 1 127 ? 40.249 -36.658 -4.054 1.00 39.07 138 TYR A O 1
ATOM 873 N N . TYR A 1 128 ? 38.987 -35.281 -5.354 1.00 40.85 139 TYR A N 1
ATOM 874 C CA . TYR A 1 128 ? 39.972 -34.209 -5.457 1.00 41.86 139 TYR A CA 1
ATOM 875 C C . TYR A 1 128 ? 39.317 -32.927 -4.997 1.00 43.46 139 TYR A C 1
ATOM 876 O O . TYR A 1 128 ? 38.426 -32.413 -5.667 1.00 46.16 139 TYR A O 1
ATOM 885 N N . GLU A 1 129 ? 39.726 -32.445 -3.824 1.00 40.23 140 GLU A N 1
ATOM 886 C CA . GLU A 1 129 ? 39.050 -31.339 -3.154 1.00 39.69 140 GLU A CA 1
ATOM 887 C C . GLU A 1 129 ? 39.996 -30.174 -2.945 1.00 40.48 140 GLU A C 1
ATOM 888 O O . GLU A 1 129 ? 41.207 -30.359 -2.739 1.00 39.58 140 GLU A O 1
ATOM 894 N N . GLN A 1 130 ? 39.439 -28.970 -2.995 1.00 39.22 141 GLN A N 1
ATOM 895 C CA . GLN A 1 130 ? 40.194 -27.773 -2.698 1.00 40.21 141 GLN A CA 1
ATOM 896 C C . GLN A 1 130 ? 39.795 -27.283 -1.326 1.00 38.49 141 GLN A C 1
ATOM 897 O O . GLN A 1 130 ? 38.617 -27.326 -0.967 1.00 38.67 141 GLN A O 1
ATOM 903 N N . VAL A 1 131 ? 40.775 -26.813 -0.562 1.00 38.00 142 VAL A N 1
ATOM 904 C CA . VAL A 1 131 ? 40.500 -26.224 0.744 1.00 37.88 142 VAL A CA 1
ATOM 905 C C . VAL A 1 131 ? 39.920 -24.824 0.519 1.00 38.75 142 VAL A C 1
ATOM 906 O O . VAL A 1 131 ? 40.526 -24.042 -0.185 1.00 38.10 142 VAL A O 1
ATOM 910 N N . PRO A 1 132 ? 38.756 -24.503 1.119 1.00 42.06 143 PRO A N 1
ATOM 911 C CA . PRO A 1 132 ? 38.227 -23.135 0.926 1.00 44.58 143 PRO A CA 1
ATOM 912 C C . PRO A 1 132 ? 39.145 -22.061 1.525 1.00 46.79 143 PRO A C 1
ATOM 913 O O . PRO A 1 132 ? 39.803 -22.313 2.539 1.00 42.81 143 PRO A O 1
ATOM 917 N N . LYS A 1 133 ? 39.168 -20.880 0.907 1.00 48.55 144 LYS A N 1
ATOM 918 C CA . LYS A 1 133 ? 39.987 -19.746 1.362 1.00 50.23 144 LYS A CA 1
ATOM 919 C C . LYS A 1 133 ? 39.797 -19.462 2.847 1.00 46.35 144 LYS A C 1
ATOM 920 O O . LYS A 1 133 ? 40.768 -19.232 3.568 1.00 43.17 144 LYS A O 1
ATOM 926 N N . GLU A 1 134 ? 38.551 -19.494 3.302 1.00 44.84 145 GLU A N 1
ATOM 927 C CA . GLU A 1 134 ? 38.237 -19.259 4.720 1.00 49.91 145 GLU A CA 1
ATOM 928 C C . GLU A 1 134 ? 38.799 -20.316 5.698 1.00 48.40 145 GLU A C 1
ATOM 929 O O . GLU A 1 134 ? 38.888 -20.055 6.896 1.00 49.60 145 GLU A O 1
ATOM 935 N N . HIS A 1 135 ? 39.149 -21.502 5.192 1.00 44.85 146 HIS A N 1
ATOM 936 C CA . HIS A 1 135 ? 39.803 -22.551 5.987 1.00 42.87 146 HIS A CA 1
ATOM 937 C C . HIS A 1 135 ? 41.326 -22.572 5.861 1.00 43.07 146 HIS A C 1
ATOM 938 O O . HIS A 1 135 ? 41.974 -23.382 6.523 1.00 45.52 146 HIS A O 1
ATOM 945 N N . TRP A 1 136 ? 41.887 -21.715 5.009 1.00 41.45 147 TRP A N 1
ATOM 946 C CA . TRP A 1 136 ? 43.321 -21.700 4.703 1.00 41.35 147 TRP A CA 1
ATOM 947 C C . TRP A 1 136 ? 43.986 -20.368 5.010 1.00 44.08 147 TRP A C 1
ATOM 948 O O . TRP A 1 136 ? 45.066 -20.349 5.600 1.00 43.86 147 TRP A O 1
ATOM 959 N N . ASP A 1 137 ? 43.376 -19.263 4.568 1.00 44.77 148 ASP A N 1
ATOM 960 C CA . ASP A 1 137 ? 43.917 -17.922 4.840 1.00 45.34 148 ASP A CA 1
ATOM 961 C C . ASP A 1 137 ? 43.993 -17.670 6.340 1.00 42.01 148 ASP A C 1
ATOM 962 O O . ASP A 1 137 ? 43.114 -18.114 7.077 1.00 40.77 148 ASP A O 1
ATOM 967 N N . PRO A 1 138 ? 45.031 -16.947 6.802 1.00 40.33 149 PRO A N 1
ATOM 968 C CA . PRO A 1 138 ? 45.040 -16.617 8.224 1.00 41.29 149 PRO A CA 1
ATOM 969 C C . PRO A 1 138 ? 43.801 -15.801 8.588 1.00 42.22 149 PRO A C 1
ATOM 970 O O . PRO A 1 138 ? 43.357 -15.007 7.770 1.00 44.76 149 PRO A O 1
ATOM 974 N N . PRO A 1 139 ? 43.231 -16.009 9.781 1.00 43.95 150 PRO A N 1
ATOM 975 C CA . PRO A 1 139 ? 42.050 -15.223 10.146 1.00 46.00 150 PRO A CA 1
ATOM 976 C C . PRO A 1 139 ? 42.339 -13.720 10.292 1.00 49.28 150 PRO A C 1
ATOM 977 O O . PRO A 1 139 ? 43.493 -13.315 10.514 1.00 45.42 150 PRO A O 1
ATOM 981 N N . GLU A 1 140 ? 41.278 -12.922 10.176 1.00 50.13 151 GLU A N 1
ATOM 982 C CA . GLU A 1 140 ? 41.365 -11.447 10.147 1.00 51.59 151 GLU A CA 1
ATOM 983 C C . GLU A 1 140 ? 42.140 -10.838 11.316 1.00 48.35 151 GLU A C 1
ATOM 984 O O . GLU A 1 140 ? 42.818 -9.827 11.153 1.00 49.06 151 GLU A O 1
ATOM 990 N N . TRP A 1 141 ? 42.031 -11.455 12.491 1.00 43.92 152 TRP A N 1
ATOM 991 C CA . TRP A 1 141 ? 42.661 -10.926 13.701 1.00 42.58 152 TRP A CA 1
ATOM 992 C C . TRP A 1 141 ? 44.177 -11.140 13.803 1.00 40.99 152 TRP A C 1
ATOM 993 O O . TRP A 1 141 ? 44.791 -10.615 14.725 1.00 39.73 152 TRP A O 1
ATOM 1004 N N . ILE A 1 142 ? 44.771 -11.909 12.884 1.00 40.31 153 ILE A N 1
ATOM 1005 C CA . ILE A 1 142 ? 46.210 -12.168 12.915 1.00 38.71 153 ILE A CA 1
ATOM 1006 C C . ILE A 1 142 ? 46.915 -11.013 12.229 1.00 37.85 153 ILE A C 1
ATOM 1007 O O . ILE A 1 142 ? 46.614 -10.698 11.076 1.00 38.52 153 ILE A O 1
ATOM 1012 N N . ASN A 1 143 ? 47.854 -10.396 12.939 1.00 37.35 154 ASN A N 1
ATOM 1013 C CA . ASN A 1 143 ? 48.671 -9.324 12.380 1.00 36.88 154 ASN A CA 1
ATOM 1014 C C . ASN A 1 143 ? 49.872 -9.937 11.657 1.00 36.93 154 ASN A C 1
ATOM 1015 O O . ASN A 1 143 ? 50.704 -10.603 12.282 1.00 35.96 154 ASN A O 1
ATOM 1020 N N . MET A 1 144 ? 49.977 -9.692 10.354 1.00 36.32 155 MET A N 1
ATOM 1021 C CA . MET A 1 144 ? 51.030 -10.307 9.547 1.00 38.12 155 MET A CA 1
ATOM 1022 C C . MET A 1 144 ? 52.428 -9.759 9.829 1.00 38.96 155 MET A C 1
ATOM 1023 O O . MET A 1 144 ? 53.398 -10.486 9.626 1.00 36.89 155 MET A O 1
ATOM 1028 N N . GLU A 1 145 ? 52.549 -8.505 10.284 1.00 39.42 156 GLU A N 1
ATOM 1029 C CA . GLU A 1 145 ? 53.860 -7.984 10.725 1.00 42.06 156 GLU A CA 1
ATOM 1030 C C . GLU A 1 145 ? 54.379 -8.693 11.978 1.00 39.11 156 GLU A C 1
ATOM 1031 O O . GLU A 1 145 ? 55.568 -8.998 12.067 1.00 38.98 156 GLU A O 1
ATOM 1037 N N . LEU A 1 146 ? 53.494 -8.934 12.939 1.00 37.37 157 LEU A N 1
ATOM 1038 C CA . LEU A 1 146 ? 53.831 -9.737 14.121 1.00 38.13 157 LEU A CA 1
ATOM 1039 C C . LEU A 1 146 ? 54.198 -11.169 13.729 1.00 37.27 157 LEU A C 1
ATOM 1040 O O . LEU A 1 146 ? 55.156 -11.733 14.268 1.00 36.07 157 LEU A O 1
ATOM 1045 N N . PHE A 1 147 ? 53.440 -11.754 12.798 1.00 34.82 158 PHE A N 1
ATOM 1046 C CA . PHE A 1 147 ? 53.801 -13.061 12.249 1.00 34.65 158 PHE A CA 1
ATOM 1047 C C . PHE A 1 147 ? 55.240 -13.073 11.708 1.00 35.49 158 PHE A C 1
ATOM 1048 O O . PHE A 1 147 ? 56.022 -13.963 12.045 1.00 34.30 158 PHE A O 1
ATOM 1056 N N . ARG A 1 148 ? 55.579 -12.094 10.868 1.00 36.19 159 ARG A N 1
ATOM 1057 C CA . ARG A 1 148 ? 56.887 -12.063 10.215 1.00 37.77 159 ARG A CA 1
ATOM 1058 C C . ARG A 1 148 ? 58.031 -11.882 11.211 1.00 37.52 159 ARG A C 1
ATOM 1059 O O . ARG A 1 148 ? 59.092 -12.484 11.054 1.00 35.88 159 ARG A O 1
ATOM 1067 N N . GLU A 1 149 ? 57.808 -11.069 12.238 1.00 36.50 160 GLU A N 1
ATOM 1068 C CA . GLU A 1 149 ? 58.818 -10.852 13.272 1.00 39.59 160 GLU A CA 1
ATOM 1069 C C . GLU A 1 149 ? 59.120 -12.120 14.078 1.00 37.58 160 GLU A C 1
ATOM 1070 O O . GLU A 1 149 ? 60.283 -12.462 14.282 1.00 35.92 160 GLU A O 1
ATOM 1076 N N . SER A 1 150 ? 58.084 -12.815 14.538 1.00 35.46 161 SER A N 1
ATOM 1077 C CA . SER A 1 150 ? 58.295 -14.050 15.291 1.00 36.92 161 SER A CA 1
ATOM 1078 C C . SER A 1 150 ? 58.849 -15.186 14.384 1.00 35.90 161 SER A C 1
ATOM 1079 O O . SER A 1 150 ? 59.660 -16.000 14.829 1.00 33.24 161 SER A O 1
ATOM 1082 N N . ALA A 1 151 ? 58.440 -15.203 13.116 1.00 34.52 162 ALA A N 1
ATOM 1083 C CA . ALA A 1 151 ? 58.945 -16.170 12.139 1.00 34.51 162 ALA A CA 1
ATOM 1084 C C . ALA A 1 151 ? 60.453 -16.004 11.914 1.00 34.78 162 ALA A C 1
ATOM 1085 O O . ALA A 1 151 ? 61.182 -16.995 11.815 1.00 33.31 162 ALA A O 1
ATOM 1087 N N . ALA A 1 152 ? 60.918 -14.760 11.832 1.00 33.68 163 ALA A N 1
ATOM 1088 C CA . ALA A 1 152 ? 62.356 -14.485 11.704 1.00 33.46 163 ALA A CA 1
ATOM 1089 C C . ALA A 1 152 ? 63.140 -15.009 12.914 1.00 32.74 163 ALA A C 1
ATOM 1090 O O . ALA A 1 152 ? 64.228 -15.550 12.757 1.00 34.47 163 ALA A O 1
ATOM 1092 N N . ILE A 1 153 ? 62.582 -14.882 14.114 1.00 32.19 164 ILE A N 1
ATOM 1093 C CA . ILE A 1 153 ? 63.252 -15.392 15.307 1.00 33.30 164 ILE A CA 1
ATOM 1094 C C . ILE A 1 153 ? 63.293 -16.927 15.305 1.00 32.89 164 ILE A C 1
ATOM 1095 O O . ILE A 1 153 ? 64.343 -17.507 15.570 1.00 31.95 164 ILE A O 1
ATOM 1100 N N . LEU A 1 154 ? 62.175 -17.576 14.992 1.00 32.32 165 LEU A N 1
ATOM 1101 C CA . LEU A 1 154 ? 62.158 -19.046 14.930 1.00 32.07 165 LEU A CA 1
ATOM 1102 C C . LEU A 1 154 ? 63.108 -19.570 13.844 1.00 30.95 165 LEU A C 1
ATOM 1103 O O . LEU A 1 154 ? 63.816 -20.545 14.067 1.00 30.36 165 LEU A O 1
ATOM 1108 N N . THR A 1 155 ? 63.138 -18.902 12.691 1.00 31.07 166 THR A N 1
ATOM 1109 C CA . THR A 1 155 ? 64.099 -19.212 11.629 1.00 31.47 166 THR A CA 1
ATOM 1110 C C . THR A 1 155 ? 65.551 -19.177 12.143 1.00 32.80 166 THR A C 1
ATOM 1111 O O . THR A 1 155 ? 66.335 -20.092 11.844 1.00 31.12 166 THR A O 1
ATOM 1115 N N . GLU A 1 156 ? 65.881 -18.156 12.936 1.00 33.96 167 GLU A N 1
ATOM 1116 C CA A GLU A 1 156 ? 67.242 -18.024 13.472 0.50 34.86 167 GLU A CA 1
ATOM 1117 C CA B GLU A 1 156 ? 67.224 -17.998 13.506 0.50 34.71 167 GLU A CA 1
ATOM 1118 C C . GLU A 1 156 ? 67.543 -19.106 14.508 1.00 33.17 167 GLU A C 1
ATOM 1119 O O . GLU A 1 156 ? 68.650 -19.616 14.549 1.00 31.46 167 GLU A O 1
ATOM 1130 N N . GLN A 1 157 ? 66.561 -19.466 15.330 1.00 31.72 168 GLN A N 1
ATOM 1131 C CA . GLN A 1 157 ? 66.799 -20.394 16.444 1.00 31.49 168 GLN A CA 1
ATOM 1132 C C . GLN A 1 157 ? 66.684 -21.873 16.112 1.00 30.28 168 GLN A C 1
ATOM 1133 O O . GLN A 1 157 ? 67.411 -22.673 16.667 1.00 29.93 168 GLN A O 1
ATOM 1139 N N . LYS A 1 158 ? 65.739 -22.234 15.253 1.00 29.38 169 LYS A N 1
ATOM 1140 C CA . LYS A 1 158 ? 65.340 -23.628 15.092 1.00 30.15 169 LYS A CA 1
ATOM 1141 C C . LYS A 1 158 ? 66.222 -24.385 14.099 1.00 29.52 169 LYS A C 1
ATOM 1142 O O . LYS A 1 158 ? 66.440 -23.929 12.973 1.00 29.65 169 LYS A O 1
ATOM 1148 N N . ILE A 1 159 ? 66.688 -25.551 14.537 1.00 29.96 170 ILE A N 1
ATOM 1149 C CA . ILE A 1 159 ? 67.594 -26.418 13.766 1.00 31.22 170 ILE A CA 1
ATOM 1150 C C . ILE A 1 159 ? 66.939 -26.862 12.459 1.00 31.30 170 ILE A C 1
ATOM 1151 O O . ILE A 1 159 ? 65.796 -27.324 12.449 1.00 30.45 170 ILE A O 1
ATOM 1156 N N . GLN A 1 160 ? 67.676 -26.687 11.371 1.00 30.13 171 GLN A N 1
ATOM 1157 C CA . GLN A 1 160 ? 67.280 -27.122 10.030 1.00 32.44 171 GLN A CA 1
ATOM 1158 C C . GLN A 1 160 ? 65.860 -26.682 9.712 1.00 32.83 171 GLN A C 1
ATOM 1159 O O . GLN A 1 160 ? 65.013 -27.474 9.331 1.00 33.52 171 GLN A O 1
ATOM 1165 N N . TYR A 1 161 ? 65.631 -25.389 9.892 1.00 32.66 172 TYR A N 1
ATOM 1166 C CA . TYR A 1 161 ? 64.305 -24.798 9.800 1.00 32.85 172 TYR A CA 1
ATOM 1167 C C . TYR A 1 161 ? 64.392 -23.339 9.359 1.00 32.95 172 TYR A C 1
ATOM 1168 O O . TYR A 1 161 ? 65.123 -22.519 9.964 1.00 32.33 172 TYR A O 1
ATOM 1177 N N . SER A 1 162 ? 63.641 -23.064 8.294 1.00 32.56 173 SER A N 1
ATOM 1178 C CA . SER A 1 162 ? 63.391 -21.737 7.786 1.00 34.95 173 SER A CA 1
ATOM 1179 C C . SER A 1 162 ? 61.873 -21.594 7.639 1.00 34.98 173 SER A C 1
ATOM 1180 O O . SER A 1 162 ? 61.222 -22.406 6.972 1.00 34.12 173 SER A O 1
ATOM 1183 N N . ASP A 1 163 ? 61.314 -20.569 8.269 1.00 33.88 174 ASP A N 1
ATOM 1184 C CA . ASP A 1 163 ? 59.866 -20.474 8.440 1.00 35.40 174 ASP A CA 1
ATOM 1185 C C . ASP A 1 163 ? 59.136 -20.269 7.112 1.00 36.22 174 ASP A C 1
ATOM 1186 O O . ASP A 1 163 ? 59.628 -19.575 6.235 1.00 35.61 174 ASP A O 1
ATOM 1191 N N . LYS A 1 164 ? 57.971 -20.897 6.984 1.00 36.63 175 LYS A N 1
ATOM 1192 C CA . LYS A 1 164 ? 57.074 -20.698 5.842 1.00 40.33 175 LYS A CA 1
ATOM 1193 C C . LYS A 1 164 ? 55.674 -20.506 6.381 1.00 36.93 175 LYS A C 1
ATOM 1194 O O . LYS A 1 164 ? 55.224 -21.313 7.201 1.00 35.05 175 LYS A O 1
ATOM 1200 N N . LEU A 1 165 ? 54.972 -19.482 5.896 1.00 35.36 176 LEU A N 1
ATOM 1201 C CA . LEU A 1 165 ? 53.584 -19.246 6.298 1.00 35.68 176 LEU A CA 1
ATOM 1202 C C . LEU A 1 165 ? 52.714 -20.475 6.030 1.00 33.55 176 LEU A C 1
ATOM 1203 O O . LEU A 1 165 ? 51.857 -20.807 6.836 1.00 32.99 176 LEU A O 1
ATOM 1208 N N . SER A 1 166 ? 52.953 -21.139 4.902 1.00 33.27 177 SER A N 1
ATOM 1209 C CA . SER A 1 166 ? 52.186 -22.322 4.516 1.00 33.73 177 SER A CA 1
ATOM 1210 C C . SER A 1 166 ? 52.241 -23.451 5.554 1.00 33.75 177 SER A C 1
ATOM 1211 O O . SER A 1 166 ? 51.249 -24.156 5.755 1.00 33.65 177 SER A O 1
ATOM 1214 N N . TYR A 1 167 ? 53.378 -23.603 6.234 1.00 33.06 178 TYR A N 1
ATOM 1215 C CA . TYR A 1 167 ? 53.489 -24.614 7.277 1.00 32.61 178 TYR A CA 1
ATOM 1216 C C . TYR A 1 167 ? 52.510 -24.330 8.411 1.00 31.64 178 TYR A C 1
ATOM 1217 O O . TYR A 1 167 ? 51.831 -25.246 8.901 1.00 32.29 178 TYR A O 1
ATOM 1226 N N . HIS A 1 168 ? 52.424 -23.058 8.802 1.00 30.80 179 HIS A N 1
ATOM 1227 C CA . HIS A 1 168 ? 51.495 -22.629 9.846 1.00 30.78 179 HIS A CA 1
ATOM 1228 C C . HIS A 1 168 ? 50.047 -22.851 9.386 1.00 30.28 179 HIS A C 1
ATOM 1229 O O . HIS A 1 168 ? 49.204 -23.299 10.160 1.00 29.45 179 HIS A O 1
ATOM 1236 N N . GLN A 1 169 ? 49.767 -22.537 8.123 1.00 31.07 180 GLN A N 1
ATOM 1237 C CA . GLN A 1 169 ? 48.416 -22.737 7.575 1.00 32.41 180 GLN A CA 1
ATOM 1238 C C . GLN A 1 169 ? 48.032 -24.223 7.566 1.00 31.24 180 GLN A C 1
ATOM 1239 O O . GLN A 1 169 ? 46.904 -24.580 7.892 1.00 31.38 180 GLN A O 1
ATOM 1245 N N . MET A 1 170 ? 48.992 -25.075 7.215 1.00 31.44 181 MET A N 1
ATOM 1246 C CA . MET A 1 170 ? 48.810 -26.524 7.261 1.00 33.10 181 MET A CA 1
ATOM 1247 C C . MET A 1 170 ? 48.518 -27.017 8.678 1.00 31.17 181 MET A C 1
ATOM 1248 O O . MET A 1 170 ? 47.601 -27.806 8.878 1.00 30.59 181 MET A O 1
ATOM 1253 N N . CYS A 1 171 ? 49.283 -26.545 9.656 1.00 30.98 182 CYS A N 1
ATOM 1254 C CA . CYS A 1 171 ? 49.074 -26.949 11.049 1.00 31.04 182 CYS A CA 1
ATOM 1255 C C . CYS A 1 171 ? 47.690 -26.553 11.555 1.00 30.55 182 CYS A C 1
ATOM 1256 O O . CYS A 1 171 ? 47.008 -27.334 12.221 1.00 30.84 182 CYS A O 1
ATOM 1259 N N . ARG A 1 172 ? 47.290 -25.332 11.241 1.00 32.13 183 ARG A N 1
ATOM 1260 C CA . ARG A 1 172 ? 45.959 -24.836 11.588 1.00 32.53 183 ARG A CA 1
ATOM 1261 C C . ARG A 1 172 ? 44.859 -25.650 10.891 1.00 30.71 183 ARG A C 1
ATOM 1262 O O . ARG A 1 172 ? 43.864 -26.026 11.524 1.00 29.57 183 ARG A O 1
ATOM 1270 N N . TRP A 1 173 ? 45.068 -25.962 9.615 1.00 32.00 184 TRP A N 1
ATOM 1271 C CA . TRP A 1 173 ? 44.093 -26.746 8.852 1.00 31.76 184 TRP A CA 1
ATOM 1272 C C . TRP A 1 173 ? 43.888 -28.146 9.442 1.00 33.02 184 TRP A C 1
ATOM 1273 O O . TRP A 1 173 ? 42.749 -28.580 9.650 1.00 32.73 184 TRP A O 1
ATOM 1284 N N . ASN A 1 174 ? 44.990 -28.836 9.730 1.00 31.54 185 ASN A N 1
ATOM 1285 C CA . ASN A 1 174 ? 44.921 -30.141 10.402 1.00 30.58 185 ASN A CA 1
ATOM 1286 C C . ASN A 1 174 ? 44.358 -30.048 11.823 1.00 30.04 185 ASN A C 1
ATOM 1287 O O . ASN A 1 174 ? 43.687 -30.972 12.268 1.00 30.88 185 ASN A O 1
ATOM 1292 N N . SER A 1 175 ? 44.618 -28.939 12.522 1.00 30.13 186 SER A N 1
ATOM 1293 C CA . SER A 1 175 ? 44.139 -28.768 13.893 1.00 29.78 186 SER A CA 1
ATOM 1294 C C . SER A 1 175 ? 42.635 -28.527 14.019 1.00 31.21 186 SER A C 1
ATOM 1295 O O . SER A 1 175 ? 42.013 -29.031 14.953 1.00 32.24 186 SER A O 1
ATOM 1298 N N . GLY A 1 176 ? 42.068 -27.729 13.120 1.00 30.59 187 GLY A N 1
ATOM 1299 C CA . GLY A 1 176 ? 40.683 -27.277 13.270 1.00 33.04 187 GLY A CA 1
ATOM 1300 C C . GLY A 1 176 ? 39.769 -27.240 12.062 1.00 33.70 187 GLY A C 1
ATOM 1301 O O . GLY A 1 176 ? 38.570 -27.007 12.227 1.00 32.93 187 GLY A O 1
ATOM 1302 N N . MET A 1 177 ? 40.307 -27.451 10.861 1.00 34.32 188 MET A N 1
ATOM 1303 C CA . MET A 1 177 ? 39.546 -27.209 9.635 1.00 36.38 188 MET A CA 1
ATOM 1304 C C . MET A 1 177 ? 39.217 -28.444 8.807 1.00 36.18 188 MET A C 1
ATOM 1305 O O . MET A 1 177 ? 38.152 -28.472 8.183 1.00 36.68 188 MET A O 1
ATOM 1310 N N . PHE A 1 178 ? 40.088 -29.456 8.783 1.00 34.90 189 PHE A N 1
ATOM 1311 C CA . PHE A 1 178 ? 39.854 -30.628 7.919 1.00 34.43 189 PHE A CA 1
ATOM 1312 C C . PHE A 1 178 ? 38.506 -31.294 8.198 1.00 35.87 189 PHE A C 1
ATOM 1313 O O . PHE A 1 178 ? 37.795 -31.664 7.262 1.00 36.56 189 PHE A O 1
ATOM 1321 N N . TYR A 1 179 ? 38.147 -31.395 9.477 1.00 33.11 190 TYR A N 1
ATOM 1322 C CA . TYR A 1 179 ? 36.886 -32.001 9.888 1.00 33.42 190 TYR A CA 1
ATOM 1323 C C . TYR A 1 179 ? 35.634 -31.135 9.626 1.00 35.10 190 TYR A C 1
ATOM 1324 O O . TYR A 1 179 ? 34.522 -31.595 9.869 1.00 36.37 190 TYR A O 1
ATOM 1333 N N . LYS A 1 180 ? 35.834 -29.898 9.171 1.00 36.03 191 LYS A N 1
ATOM 1334 C CA . LYS A 1 180 ? 34.764 -29.007 8.727 1.00 37.78 191 LYS A CA 1
ATOM 1335 C C . LYS A 1 180 ? 34.645 -28.925 7.210 1.00 37.01 191 LYS A C 1
ATOM 1336 O O . LYS A 1 180 ? 33.785 -28.208 6.715 1.00 38.53 191 LYS A O 1
ATOM 1342 N N . HIS A 1 181 ? 35.494 -29.631 6.464 1.00 36.38 192 HIS A N 1
ATOM 1343 C CA . HIS A 1 181 ? 35.425 -29.577 5.007 1.00 37.00 192 HIS A CA 1
ATOM 1344 C C . HIS A 1 181 ? 34.141 -30.279 4.523 1.00 38.77 192 HIS A C 1
ATOM 1345 O O . HIS A 1 181 ? 33.821 -31.369 5.011 1.00 35.34 192 HIS A O 1
ATOM 1352 N N . PRO A 1 182 ? 33.394 -29.656 3.584 1.00 40.13 193 PRO A N 1
ATOM 1353 C CA . PRO A 1 182 ? 32.124 -30.263 3.113 1.00 40.97 193 PRO A CA 1
ATOM 1354 C C . PRO A 1 182 ? 32.225 -31.705 2.585 1.00 37.54 193 PRO A C 1
ATOM 1355 O O . PRO A 1 182 ? 31.361 -32.525 2.854 1.00 37.89 193 PRO A O 1
ATOM 1359 N N . ALA A 1 183 ? 33.261 -31.981 1.810 1.00 37.71 194 ALA A N 1
ATOM 1360 C CA . ALA A 1 183 ? 33.608 -33.336 1.353 1.00 36.91 194 ALA A CA 1
ATOM 1361 C C . ALA A 1 183 ? 33.584 -34.446 2.410 1.00 37.06 194 ALA A C 1
ATOM 1362 O O . ALA A 1 183 ? 33.305 -35.605 2.067 1.00 36.64 194 ALA A O 1
ATOM 1364 N N . LEU A 1 184 ? 33.866 -34.109 3.671 1.00 34.02 195 LEU A N 1
ATOM 1365 C CA . LEU A 1 184 ? 33.862 -35.093 4.752 1.00 35.03 195 LEU A CA 1
ATOM 1366 C C . LEU A 1 184 ? 32.591 -35.116 5.600 1.00 36.04 195 LEU A C 1
ATOM 1367 O O . LEU A 1 184 ? 32.519 -35.873 6.569 1.00 33.58 195 LEU A O 1
ATOM 1372 N N . LYS A 1 185 ? 31.580 -34.331 5.232 1.00 38.37 196 LYS A N 1
ATOM 1373 C CA . LYS A 1 185 ? 30.368 -34.198 6.050 1.00 39.96 196 LYS A CA 1
ATOM 1374 C C . LYS A 1 185 ? 29.693 -35.537 6.379 1.00 38.34 196 LYS A C 1
ATOM 1375 O O . LYS A 1 185 ? 29.265 -35.753 7.513 1.00 38.56 196 LYS A O 1
ATOM 1381 N N . ASN A 1 186 ? 29.599 -36.436 5.403 1.00 37.23 197 ASN A N 1
ATOM 1382 C CA . ASN A 1 186 ? 28.953 -37.736 5.634 1.00 39.89 197 ASN A CA 1
ATOM 1383 C C . ASN A 1 186 ? 29.895 -38.858 6.093 1.00 38.75 197 ASN A C 1
ATOM 1384 O O . ASN A 1 186 ? 29.477 -40.006 6.202 1.00 39.25 197 ASN A O 1
ATOM 1389 N N . TYR A 1 187 ? 31.145 -38.513 6.407 1.00 36.64 198 TYR A N 1
ATOM 1390 C CA . TYR A 1 187 ? 32.133 -39.467 6.903 1.00 34.69 198 TYR A CA 1
ATOM 1391 C C . TYR A 1 187 ? 32.291 -39.331 8.404 1.00 32.44 198 TYR A C 1
ATOM 1392 O O . TYR A 1 187 ? 32.156 -38.240 8.941 1.00 32.39 198 TYR A O 1
ATOM 1401 N N . LYS A 1 188 ? 32.554 -40.449 9.071 1.00 32.24 199 LYS A N 1
ATOM 1402 C CA . LYS A 1 188 ? 32.841 -40.479 10.496 1.00 33.07 199 LYS A CA 1
ATOM 1403 C C . LYS A 1 188 ? 34.325 -40.772 10.803 1.00 32.33 199 LYS A C 1
ATOM 1404 O O . LYS A 1 188 ? 34.824 -40.277 11.806 1.00 31.80 199 LYS A O 1
ATOM 1410 N N . TYR A 1 189 ? 35.005 -41.581 9.981 1.00 31.48 200 TYR A N 1
ATOM 1411 C CA . TYR A 1 189 ? 36.409 -41.944 10.242 1.00 31.93 200 TYR A CA 1
ATOM 1412 C C . TYR A 1 189 ? 37.312 -41.542 9.108 1.00 32.04 200 TYR A C 1
ATOM 1413 O O . TYR A 1 189 ? 36.904 -41.514 7.947 1.00 31.12 200 TYR A O 1
ATOM 1422 N N . TYR A 1 190 ? 38.555 -41.223 9.450 1.00 29.98 201 TYR A N 1
ATOM 1423 C CA . TYR A 1 190 ? 39.557 -40.882 8.465 1.00 28.63 201 TYR A CA 1
ATOM 1424 C C . TYR A 1 190 ? 40.859 -41.584 8.808 1.00 30.24 201 TYR A C 1
ATOM 1425 O O . TYR A 1 190 ? 41.123 -41.886 9.983 1.00 28.02 201 TYR A O 1
ATOM 1434 N N . TRP A 1 191 ? 41.646 -41.843 7.773 1.00 29.80 202 TRP A N 1
ATOM 1435 C CA . TRP A 1 191 ? 43.036 -42.305 7.896 1.00 30.19 202 TRP A CA 1
ATOM 1436 C C . TRP A 1 191 ? 43.850 -41.266 7.133 1.00 30.87 202 TRP A C 1
ATOM 1437 O O . TRP A 1 191 ? 43.803 -41.204 5.902 1.00 31.11 202 TRP A O 1
ATOM 1448 N N . ARG A 1 192 ? 44.579 -40.439 7.878 1.00 30.03 203 ARG A N 1
ATOM 1449 C CA . ARG A 1 192 ? 45.426 -39.414 7.299 1.00 30.06 203 ARG A CA 1
ATOM 1450 C C . ARG A 1 192 ? 46.729 -40.020 6.786 1.00 30.39 203 ARG A C 1
ATOM 1451 O O . ARG A 1 192 ? 47.408 -40.758 7.504 1.00 28.63 203 ARG A O 1
ATOM 1459 N N . VAL A 1 193 ? 47.082 -39.655 5.557 1.00 29.48 204 VAL A N 1
ATOM 1460 C CA . VAL A 1 193 ? 48.260 -40.146 4.881 1.00 31.88 204 VAL A CA 1
ATOM 1461 C C . VAL A 1 193 ? 49.063 -38.954 4.363 1.00 32.68 204 VAL A C 1
ATOM 1462 O O . VAL A 1 193 ? 48.485 -37.975 3.879 1.00 33.32 204 VAL A O 1
ATOM 1466 N N . GLU A 1 194 ? 50.389 -39.047 4.459 1.00 32.25 205 GLU A N 1
ATOM 1467 C CA . GLU A 1 194 ? 51.293 -38.066 3.879 1.00 32.55 205 GLU A CA 1
ATOM 1468 C C . GLU A 1 194 ? 52.129 -38.694 2.780 1.00 33.09 205 GLU A C 1
ATOM 1469 O O . GLU A 1 194 ? 52.392 -39.892 2.819 1.00 32.63 205 GLU A O 1
ATOM 1475 N N . PRO A 1 195 ? 52.603 -37.877 1.824 1.00 33.96 206 PRO A N 1
ATOM 1476 C CA . PRO A 1 195 ? 53.555 -38.391 0.841 1.00 35.59 206 PRO A CA 1
ATOM 1477 C C . PRO A 1 195 ? 54.902 -38.767 1.472 1.00 35.93 206 PRO A C 1
ATOM 1478 O O . PRO A 1 195 ? 55.245 -38.265 2.533 1.00 36.34 206 PRO A O 1
ATOM 1482 N N . LYS A 1 196 ? 55.617 -39.681 0.820 1.00 37.37 207 LYS A N 1
ATOM 1483 C CA . LYS A 1 196 ? 56.951 -40.107 1.202 1.00 39.36 207 LYS A CA 1
ATOM 1484 C C . LYS A 1 196 ? 56.987 -40.928 2.499 1.00 39.39 207 LYS A C 1
ATOM 1485 O O . LYS A 1 196 ? 58.000 -40.940 3.190 1.00 42.58 207 LYS A O 1
ATOM 1491 N N . VAL A 1 197 ? 55.895 -41.608 2.827 1.00 35.14 208 VAL A N 1
ATOM 1492 C CA . VAL A 1 197 ? 55.886 -42.514 3.977 1.00 34.61 208 VAL A CA 1
ATOM 1493 C C . VAL A 1 197 ? 55.850 -43.940 3.473 1.00 34.14 208 VAL A C 1
ATOM 1494 O O . VAL A 1 197 ? 55.424 -44.199 2.338 1.00 33.58 208 VAL A O 1
ATOM 1498 N N . GLN A 1 198 ? 56.293 -44.866 4.315 1.00 32.71 209 GLN A N 1
ATOM 1499 C CA . GLN A 1 198 ? 56.254 -46.286 3.980 1.00 32.34 209 GLN A CA 1
ATOM 1500 C C . GLN A 1 198 ? 55.333 -47.062 4.909 1.00 32.02 209 GLN A C 1
ATOM 1501 O O . GLN A 1 198 ? 55.219 -46.757 6.100 1.00 29.43 209 GLN A O 1
ATOM 1507 N N . PHE A 1 199 ? 54.707 -48.091 4.355 1.00 31.59 210 PHE A N 1
ATOM 1508 C CA . PHE A 1 199 ? 53.981 -49.102 5.132 1.00 31.26 210 PHE A CA 1
ATOM 1509 C C . PHE A 1 199 ? 54.632 -50.443 4.861 1.00 32.65 210 PHE A C 1
ATOM 1510 O O . PHE A 1 199 ? 54.833 -50.818 3.697 1.00 34.35 210 PHE A O 1
ATOM 1518 N N . PHE A 1 200 ? 54.960 -51.162 5.932 1.00 31.03 211 PHE A N 1
ATOM 1519 C CA . PHE A 1 200 ? 55.788 -52.359 5.857 1.00 31.26 211 PHE A CA 1
ATOM 1520 C C . PHE A 1 200 ? 55.060 -53.685 6.035 1.00 32.16 211 PHE A C 1
ATOM 1521 O O . PHE A 1 200 ? 55.638 -54.713 5.706 1.00 31.14 211 PHE A O 1
ATOM 1529 N N . CYS A 1 201 ? 53.832 -53.676 6.574 1.00 31.78 212 CYS A N 1
ATOM 1530 C CA . CYS A 1 201 ? 53.162 -54.903 7.028 1.00 32.72 212 CYS A CA 1
ATOM 1531 C C . CYS A 1 201 ? 51.790 -55.069 6.422 1.00 31.22 212 CYS A C 1
ATOM 1532 O O . CYS A 1 201 ? 51.005 -54.126 6.398 1.00 30.54 212 CYS A O 1
ATOM 1535 N N . ASN A 1 202 ? 51.492 -56.278 5.961 1.00 31.88 213 ASN A N 1
ATOM 1536 C CA . ASN A 1 202 ? 50.132 -56.611 5.546 1.00 31.38 213 ASN A CA 1
ATOM 1537 C C . ASN A 1 202 ? 49.219 -56.517 6.750 1.00 29.94 213 ASN A C 1
ATOM 1538 O O . ASN A 1 202 ? 49.556 -56.994 7.829 1.00 30.42 213 ASN A O 1
ATOM 1543 N N . VAL A 1 203 ? 48.086 -55.863 6.561 1.00 29.31 214 VAL A N 1
ATOM 1544 C CA . VAL A 1 203 ? 47.058 -55.751 7.582 1.00 30.37 214 VAL A CA 1
ATOM 1545 C C . VAL A 1 203 ? 45.804 -56.397 6.989 1.00 31.46 214 VAL A C 1
ATOM 1546 O O . VAL A 1 203 ? 45.339 -55.980 5.922 1.00 30.30 214 VAL A O 1
ATOM 1550 N N . ASP A 1 204 ? 45.280 -57.408 7.677 1.00 31.11 215 ASP A N 1
ATOM 1551 C CA . ASP A 1 204 ? 44.239 -58.278 7.129 1.00 33.65 215 ASP A CA 1
ATOM 1552 C C . ASP A 1 204 ? 42.873 -58.114 7.786 1.00 32.21 215 ASP A C 1
ATOM 1553 O O . ASP A 1 204 ? 42.051 -59.021 7.729 1.00 33.24 215 ASP A O 1
ATOM 1558 N N . TYR A 1 205 ? 42.639 -56.959 8.406 1.00 31.79 216 TYR A N 1
ATOM 1559 C CA . TYR A 1 205 ? 41.327 -56.604 8.930 1.00 31.41 216 TYR A CA 1
ATOM 1560 C C . TYR A 1 205 ? 41.012 -55.154 8.591 1.00 31.60 216 TYR A C 1
ATOM 1561 O O . TYR A 1 205 ? 41.917 -54.343 8.329 1.00 29.93 216 TYR A O 1
ATOM 1570 N N . ASP A 1 206 ? 39.723 -54.836 8.597 1.00 30.79 217 ASP A N 1
ATOM 1571 C CA . ASP A 1 206 ? 39.246 -53.502 8.302 1.00 32.51 217 ASP A CA 1
ATOM 1572 C C . ASP A 1 206 ? 39.500 -52.601 9.530 1.00 31.27 217 ASP A C 1
ATOM 1573 O O . ASP A 1 206 ? 38.779 -52.682 10.525 1.00 30.82 217 ASP A O 1
ATOM 1578 N N . VAL A 1 207 ? 40.515 -51.745 9.439 1.00 30.93 218 VAL A N 1
ATOM 1579 C CA . VAL A 1 207 ? 40.926 -50.925 10.591 1.00 31.33 218 VAL A CA 1
ATOM 1580 C C . VAL A 1 207 ? 39.848 -49.928 10.976 1.00 31.13 218 VAL A C 1
ATOM 1581 O O . VAL A 1 207 ? 39.711 -49.589 12.146 1.00 29.86 218 VAL A O 1
ATOM 1585 N N . PHE A 1 208 ? 39.071 -49.469 9.998 1.00 29.87 219 PHE A N 1
ATOM 1586 C CA . PHE A 1 208 ? 38.005 -48.515 10.279 1.00 30.78 219 PHE A CA 1
ATOM 1587 C C . PHE A 1 208 ? 36.889 -49.141 11.102 1.00 30.95 219 PHE A C 1
ATOM 1588 O O . PHE A 1 208 ? 36.434 -48.551 12.085 1.00 31.91 219 PHE A O 1
ATOM 1596 N N . ARG A 1 209 ? 36.467 -50.343 10.730 1.00 31.24 220 ARG A N 1
ATOM 1597 C CA . ARG A 1 209 ? 35.435 -51.043 11.491 1.00 32.01 220 ARG A CA 1
ATOM 1598 C C . ARG A 1 209 ? 35.972 -51.619 12.796 1.00 31.02 220 ARG A C 1
ATOM 1599 O O . ARG A 1 209 ? 35.219 -51.776 13.749 1.00 30.56 220 ARG A O 1
ATOM 1607 N N . PHE A 1 210 ? 37.273 -51.897 12.852 1.00 30.23 221 PHE A N 1
ATOM 1608 C CA . PHE A 1 210 ? 37.929 -52.170 14.136 1.00 30.30 221 PHE A CA 1
ATOM 1609 C C . PHE A 1 210 ? 37.687 -50.999 15.094 1.00 29.29 221 PHE A C 1
ATOM 1610 O O . PHE A 1 210 ? 37.234 -51.210 16.219 1.00 30.46 221 PHE A O 1
ATOM 1618 N N . MET A 1 211 ? 37.931 -49.775 14.619 1.00 29.98 222 MET A N 1
ATOM 1619 C CA . MET A 1 211 ? 37.703 -48.550 15.405 1.00 32.03 222 MET A CA 1
ATOM 1620 C C . MET A 1 211 ? 36.226 -48.409 15.784 1.00 33.82 222 MET A C 1
ATOM 1621 O O . MET A 1 211 ? 35.888 -48.174 16.947 1.00 31.56 222 MET A O 1
ATOM 1626 N N . GLU A 1 212 ? 35.358 -48.544 14.786 1.00 32.85 223 GLU A N 1
ATOM 1627 C CA . GLU A 1 212 ? 33.929 -48.339 14.988 1.00 34.18 223 GLU A CA 1
ATOM 1628 C C . GLU A 1 212 ? 33.300 -49.324 15.966 1.00 33.25 223 GLU A C 1
ATOM 1629 O O . GLU A 1 212 ? 32.551 -48.908 16.849 1.00 35.17 223 GLU A O 1
ATOM 1635 N N . ASP A 1 213 ? 33.621 -50.604 15.830 1.00 32.85 224 ASP A N 1
ATOM 1636 C CA . ASP A 1 213 ? 33.046 -51.641 16.693 1.00 35.03 224 ASP A CA 1
ATOM 1637 C C . ASP A 1 213 ? 33.471 -51.491 18.137 1.00 35.99 224 ASP A C 1
ATOM 1638 O O . ASP A 1 213 ? 32.753 -51.942 19.022 1.00 35.56 224 ASP A O 1
ATOM 1643 N N . ARG A 1 214 ? 34.631 -50.868 18.374 1.00 35.08 225 ARG A N 1
ATOM 1644 C CA . ARG A 1 214 ? 35.117 -50.629 19.743 1.00 34.89 225 ARG A CA 1
ATOM 1645 C C . ARG A 1 214 ? 34.934 -49.182 20.232 1.00 34.33 225 ARG A C 1
ATOM 1646 O O . ARG A 1 214 ? 35.438 -48.819 21.299 1.00 34.25 225 ARG A O 1
ATOM 1654 N N . ASN A 1 215 ? 34.208 -48.372 19.464 1.00 33.84 226 ASN A N 1
ATOM 1655 C CA . ASN A 1 215 ? 33.997 -46.946 19.738 1.00 36.33 226 ASN A CA 1
ATOM 1656 C C . ASN A 1 215 ? 35.305 -46.183 19.992 1.00 35.67 226 ASN A C 1
ATOM 1657 O O . ASN A 1 215 ? 35.385 -45.322 20.879 1.00 35.94 226 ASN A O 1
ATOM 1662 N N . LEU A 1 216 ? 36.326 -46.503 19.201 1.00 32.98 227 LEU A N 1
ATOM 1663 C CA . LEU A 1 216 ? 37.621 -45.865 19.362 1.00 32.24 227 LEU A CA 1
ATOM 1664 C C . LEU A 1 216 ? 37.629 -44.482 18.736 1.00 31.73 227 LEU A C 1
ATOM 1665 O O . LEU A 1 216 ? 36.943 -44.208 17.741 1.00 29.32 227 LEU A O 1
ATOM 1670 N N . THR A 1 217 ? 38.421 -43.606 19.350 1.00 29.20 228 THR A N 1
ATOM 1671 C CA . THR A 1 217 ? 38.504 -42.215 18.983 1.00 28.14 228 THR A CA 1
ATOM 1672 C C . THR A 1 217 ? 39.696 -41.950 18.073 1.00 28.03 228 THR A C 1
ATOM 1673 O O . THR A 1 217 ? 39.602 -41.135 17.168 1.00 29.02 228 THR A O 1
ATOM 1677 N N . TYR A 1 218 ? 40.818 -42.621 18.315 1.00 28.49 229 TYR A N 1
ATOM 1678 C CA . TYR A 1 218 ? 42.065 -42.244 17.655 1.00 28.91 229 TYR A CA 1
ATOM 1679 C C . TYR A 1 218 ? 43.066 -43.360 17.701 1.00 27.65 229 TYR A C 1
ATOM 1680 O O . TYR A 1 218 ? 43.138 -44.095 18.686 1.00 28.06 229 TYR A O 1
ATOM 1689 N N . GLY A 1 219 ? 43.835 -43.480 16.628 1.00 27.51 230 GLY A N 1
ATOM 1690 C CA . GLY A 1 219 ? 44.902 -44.445 16.531 1.00 28.40 230 GLY A CA 1
ATOM 1691 C C . GLY A 1 219 ? 46.189 -43.806 16.049 1.00 28.02 230 GLY A C 1
ATOM 1692 O O . GLY A 1 219 ? 46.168 -42.956 15.152 1.00 29.54 230 GLY A O 1
ATOM 1693 N N . PHE A 1 220 ? 47.302 -44.230 16.648 1.00 29.24 231 PHE A N 1
ATOM 1694 C CA . PHE A 1 220 ? 48.638 -43.727 16.314 1.00 28.35 231 PHE A CA 1
ATOM 1695 C C . PHE A 1 220 ? 49.643 -44.865 16.148 1.00 26.80 231 PHE A C 1
ATOM 1696 O O . PHE A 1 220 ? 49.394 -45.987 16.571 1.00 26.05 231 PHE A O 1
ATOM 1704 N N . THR A 1 221 ? 50.788 -44.559 15.546 1.00 25.83 232 THR A N 1
ATOM 1705 C CA . THR A 1 221 ? 51.911 -45.509 15.473 1.00 26.99 232 THR A CA 1
ATOM 1706 C C . THR A 1 221 ? 53.174 -45.054 16.202 1.00 26.40 232 THR A C 1
ATOM 1707 O O . THR A 1 221 ? 53.897 -45.897 16.708 1.00 27.61 232 THR A O 1
ATOM 1711 N N . ILE A 1 222 ? 53.438 -43.747 16.232 1.00 27.80 233 ILE A N 1
ATOM 1712 C CA . ILE A 1 222 ? 54.693 -43.179 16.761 1.00 28.29 233 ILE A CA 1
ATOM 1713 C C . ILE A 1 222 ? 54.361 -42.065 17.765 1.00 28.82 233 ILE A C 1
ATOM 1714 O O . ILE A 1 222 ? 53.368 -41.360 17.609 1.00 28.70 233 ILE A O 1
ATOM 1719 N N . ASN A 1 223 ? 55.173 -41.945 18.816 1.00 28.23 234 ASN A N 1
ATOM 1720 C CA . ASN A 1 223 ? 54.925 -41.002 19.914 1.00 27.94 234 ASN A CA 1
ATOM 1721 C C . ASN A 1 223 ? 56.261 -40.322 20.225 1.00 28.39 234 ASN A C 1
ATOM 1722 O O . ASN A 1 223 ? 57.208 -40.991 20.635 1.00 27.43 234 ASN A O 1
ATOM 1727 N N . LEU A 1 224 ? 56.333 -39.011 20.007 1.00 28.00 235 LEU A N 1
ATOM 1728 C CA . LEU A 1 224 ? 57.595 -38.264 20.020 1.00 28.10 235 LEU A CA 1
ATOM 1729 C C . LEU A 1 224 ? 57.564 -37.057 20.937 1.00 28.11 235 LEU A C 1
ATOM 1730 O O . LEU A 1 224 ? 56.509 -36.490 21.203 1.00 25.57 235 LEU A O 1
ATOM 1735 N N . PHE A 1 225 ? 58.755 -36.628 21.357 1.00 28.19 236 PHE A N 1
ATOM 1736 C CA . PHE A 1 225 ? 58.960 -35.277 21.879 1.00 27.89 236 PHE A CA 1
ATOM 1737 C C . PHE A 1 225 ? 58.900 -34.257 20.729 1.00 28.59 236 PHE A C 1
ATOM 1738 O O . PHE A 1 225 ? 59.189 -34.582 19.569 1.00 29.76 236 PHE A O 1
ATOM 1746 N N . ASP A 1 226 ? 58.496 -33.037 21.049 1.00 28.31 237 ASP A N 1
ATOM 1747 C CA . ASP A 1 226 ? 58.512 -31.929 20.096 1.00 29.72 237 ASP A CA 1
ATOM 1748 C C . ASP A 1 226 ? 59.602 -30.936 20.472 1.00 30.79 237 ASP A C 1
ATOM 1749 O O . ASP A 1 226 ? 60.228 -31.041 21.532 1.00 30.48 237 ASP A O 1
ATOM 1754 N N . ASP A 1 227 ? 59.813 -29.978 19.588 1.00 29.94 238 ASP A N 1
ATOM 1755 C CA . ASP A 1 227 ? 60.663 -28.829 19.859 1.00 31.15 238 ASP A CA 1
ATOM 1756 C C . ASP A 1 227 ? 59.894 -27.815 20.729 1.00 30.26 238 ASP A C 1
ATOM 1757 O O . ASP A 1 227 ? 58.936 -27.208 20.249 1.00 29.99 238 ASP A O 1
ATOM 1762 N N . PRO A 1 228 ? 60.318 -27.611 21.996 1.00 28.38 239 PRO A N 1
ATOM 1763 C CA . PRO A 1 228 ? 59.629 -26.635 22.868 1.00 29.59 239 PRO A CA 1
ATOM 1764 C C . PRO A 1 228 ? 59.519 -25.224 22.295 1.00 28.56 239 PRO A C 1
ATOM 1765 O O . PRO A 1 228 ? 58.562 -24.515 22.615 1.00 28.58 239 PRO A O 1
ATOM 1769 N N . LYS A 1 229 ? 60.480 -24.815 21.458 1.00 28.70 240 LYS A N 1
ATOM 1770 C CA . LYS A 1 229 ? 60.453 -23.483 20.831 1.00 30.19 240 LYS A CA 1
ATOM 1771 C C . LYS A 1 229 ? 59.256 -23.256 19.906 1.00 30.53 240 LYS A C 1
ATOM 1772 O O . LYS A 1 229 ? 58.917 -22.110 19.636 1.00 29.61 240 LYS A O 1
ATOM 1778 N N . THR A 1 230 ? 58.646 -24.329 19.398 1.00 28.75 241 THR A N 1
ATOM 1779 C CA . THR A 1 230 ? 57.452 -24.201 18.545 1.00 28.68 241 THR A CA 1
ATOM 1780 C C . THR A 1 230 ? 56.160 -24.018 19.336 1.00 28.52 241 THR A C 1
ATOM 1781 O O . THR A 1 230 ? 55.150 -23.629 18.741 1.00 28.48 241 THR A O 1
ATOM 1785 N N . VAL A 1 231 ? 56.183 -24.299 20.649 1.00 28.80 242 VAL A N 1
ATOM 1786 C CA . VAL A 1 231 ? 54.963 -24.356 21.474 1.00 29.09 242 VAL A CA 1
ATOM 1787 C C . VAL A 1 231 ? 55.051 -23.682 22.863 1.00 29.31 242 VAL A C 1
ATOM 1788 O O . VAL A 1 231 ? 54.367 -24.116 23.779 1.00 30.57 242 VAL A O 1
ATOM 1792 N N . PRO A 1 232 ? 55.849 -22.599 23.022 1.00 29.98 243 PRO A N 1
ATOM 1793 C CA . PRO A 1 232 ? 56.046 -22.136 24.403 1.00 30.26 243 PRO A CA 1
ATOM 1794 C C . PRO A 1 232 ? 54.790 -21.698 25.185 1.00 30.35 243 PRO A C 1
ATOM 1795 O O . PRO A 1 232 ? 54.734 -21.952 26.377 1.00 30.33 243 PRO A O 1
ATOM 1799 N N . THR A 1 233 ? 53.798 -21.082 24.545 1.00 29.30 244 THR A N 1
ATOM 1800 C CA . THR A 1 233 ? 52.558 -20.705 25.256 1.00 29.78 244 THR A CA 1
ATOM 1801 C C . THR A 1 233 ? 51.369 -21.649 25.032 1.00 29.53 244 THR A C 1
ATOM 1802 O O . THR A 1 233 ? 50.259 -21.361 25.490 1.00 29.42 244 THR A O 1
ATOM 1806 N N . LEU A 1 234 ? 51.591 -22.782 24.366 1.00 29.96 245 LEU A N 1
ATOM 1807 C CA . LEU A 1 234 ? 50.495 -23.719 24.082 1.00 29.87 245 LEU A CA 1
ATOM 1808 C C . LEU A 1 234 ? 49.875 -24.249 25.369 1.00 29.01 245 LEU A C 1
ATOM 1809 O O . LEU A 1 234 ? 48.656 -24.196 25.535 1.00 29.07 245 LEU A O 1
ATOM 1814 N N . TRP A 1 235 ? 50.704 -24.724 26.292 1.00 28.84 246 TRP A N 1
ATOM 1815 C CA . TRP A 1 235 ? 50.191 -25.249 27.559 1.00 29.82 246 TRP A CA 1
ATOM 1816 C C . TRP A 1 235 ? 49.590 -24.159 28.457 1.00 31.02 246 TRP A C 1
ATOM 1817 O O . TRP A 1 235 ? 48.505 -24.364 29.030 1.00 31.19 246 TRP A O 1
ATOM 1828 N N . PRO A 1 236 ? 50.276 -23.001 28.585 1.00 31.38 247 PRO A N 1
ATOM 1829 C CA . PRO A 1 236 ? 49.633 -21.887 29.282 1.00 31.52 247 PRO A CA 1
ATOM 1830 C C . PRO A 1 236 ? 48.243 -21.533 28.723 1.00 31.41 247 PRO A C 1
ATOM 1831 O O . PRO A 1 236 ? 47.308 -21.356 29.502 1.00 31.89 247 PRO A O 1
ATOM 1835 N N . GLU A 1 237 ? 48.109 -21.472 27.401 1.00 31.97 248 GLU A N 1
ATOM 1836 C CA . GLU A 1 237 ? 46.810 -21.182 26.775 1.00 32.93 248 GLU A CA 1
ATOM 1837 C C . GLU A 1 237 ? 45.798 -22.295 27.011 1.00 32.25 248 GLU A C 1
ATOM 1838 O O . GLU A 1 237 ? 44.617 -22.029 27.260 1.00 31.60 248 GLU A O 1
ATOM 1844 N N . THR A 1 238 ? 46.264 -23.540 26.968 1.00 31.71 249 THR A N 1
ATOM 1845 C CA . THR A 1 238 ? 45.427 -24.704 27.291 1.00 31.62 249 THR A CA 1
ATOM 1846 C C . THR A 1 238 ? 44.859 -24.622 28.719 1.00 32.96 249 THR A C 1
ATOM 1847 O O . THR A 1 238 ? 43.660 -24.849 28.941 1.00 30.23 249 THR A O 1
ATOM 1851 N N . LYS A 1 239 ? 45.725 -24.307 29.679 1.00 31.78 250 LYS A N 1
ATOM 1852 C CA . LYS A 1 239 ? 45.287 -24.148 31.073 1.00 34.34 250 LYS A CA 1
ATOM 1853 C C . LYS A 1 239 ? 44.250 -23.030 31.255 1.00 33.53 250 LYS A C 1
ATOM 1854 O O . LYS A 1 239 ? 43.337 -23.173 32.069 1.00 33.89 250 LYS A O 1
ATOM 1860 N N . LYS A 1 240 ? 44.399 -21.940 30.503 1.00 32.25 251 LYS A N 1
ATOM 1861 C CA . LYS A 1 240 ? 43.406 -20.862 30.481 1.00 35.03 251 LYS A CA 1
ATOM 1862 C C . LYS A 1 240 ? 42.048 -21.366 29.979 1.00 34.89 251 LYS A C 1
ATOM 1863 O O . LYS A 1 240 ? 41.008 -21.110 30.594 1.00 32.77 251 LYS A O 1
ATOM 1869 N N . PHE A 1 241 ? 42.072 -22.105 28.873 1.00 33.64 252 PHE A N 1
ATOM 1870 C CA . PHE A 1 241 ? 40.867 -22.724 28.345 1.00 32.93 252 PHE A CA 1
ATOM 1871 C C . PHE A 1 241 ? 40.188 -23.648 29.362 1.00 33.66 252 PHE A C 1
ATOM 1872 O O . PHE A 1 241 ? 38.957 -23.597 29.537 1.00 32.85 252 PHE A O 1
ATOM 1880 N N . LEU A 1 242 ? 40.983 -24.488 30.028 1.00 31.51 253 LEU A N 1
ATOM 1881 C CA . LEU A 1 242 ? 40.448 -25.412 31.023 1.00 32.91 253 LEU A CA 1
ATOM 1882 C C . LEU A 1 242 ? 39.829 -24.686 32.219 1.00 34.20 253 LEU A C 1
ATOM 1883 O O . LEU A 1 242 ? 38.770 -25.094 32.694 1.00 34.21 253 LEU A O 1
ATOM 1888 N N . ALA A 1 243 ? 40.472 -23.619 32.690 1.00 33.63 254 ALA A N 1
ATOM 1889 C CA . ALA A 1 243 ? 39.932 -22.821 33.805 1.00 34.63 254 ALA A CA 1
ATOM 1890 C C . ALA A 1 243 ? 38.578 -22.190 33.455 1.00 34.80 254 ALA A C 1
ATOM 1891 O O . ALA A 1 243 ? 37.706 -22.084 34.313 1.00 37.01 254 ALA A O 1
ATOM 1893 N N . ALA A 1 244 ? 38.411 -21.795 32.197 1.00 35.78 255 ALA A N 1
ATOM 1894 C CA . ALA A 1 244 ? 37.137 -21.283 31.692 1.00 37.26 255 ALA A CA 1
ATOM 1895 C C . ALA A 1 244 ? 36.080 -22.367 31.420 1.00 39.86 255 ALA A C 1
ATOM 1896 O O . ALA A 1 244 ? 34.891 -22.051 31.343 1.00 38.71 255 ALA A O 1
ATOM 1898 N N . ASN A 1 245 ? 36.504 -23.623 31.262 1.00 39.02 256 ASN A N 1
ATOM 1899 C CA . ASN A 1 245 ? 35.597 -24.739 30.937 1.00 37.87 256 ASN A CA 1
ATOM 1900 C C . ASN A 1 245 ? 35.890 -25.985 31.790 1.00 36.53 256 ASN A C 1
ATOM 1901 O O . ASN A 1 245 ? 36.308 -27.014 31.266 1.00 36.40 256 ASN A O 1
ATOM 1906 N N . PRO A 1 246 ? 35.671 -25.901 33.113 1.00 37.71 257 PRO A N 1
ATOM 1907 C CA . PRO A 1 246 ? 36.064 -26.997 34.004 1.00 40.12 257 PRO A CA 1
ATOM 1908 C C . PRO A 1 246 ? 35.309 -28.321 33.830 1.00 39.87 257 PRO A C 1
ATOM 1909 O O . PRO A 1 246 ? 35.815 -29.355 34.259 1.00 43.37 257 PRO A O 1
ATOM 1913 N N . SER A 1 247 ? 34.138 -28.308 33.198 1.00 37.70 258 SER A N 1
ATOM 1914 C CA . SER A 1 247 ? 33.412 -29.547 32.940 1.00 38.79 258 SER A CA 1
ATOM 1915 C C . SER A 1 247 ? 33.957 -30.333 31.739 1.00 37.64 258 SER A C 1
ATOM 1916 O O . SER A 1 247 ? 33.562 -31.471 31.533 1.00 37.73 258 SER A O 1
ATOM 1919 N N . TYR A 1 248 ? 34.832 -29.731 30.937 1.00 36.99 259 TYR A N 1
ATOM 1920 C CA . TYR A 1 248 ? 35.321 -30.390 29.722 1.00 36.52 259 TYR A CA 1
ATOM 1921 C C . TYR A 1 248 ? 36.343 -31.507 29.958 1.00 36.31 259 TYR A C 1
ATOM 1922 O O . TYR A 1 248 ? 36.386 -32.452 29.185 1.00 37.54 259 TYR A O 1
ATOM 1931 N N . LEU A 1 249 ? 37.172 -31.401 30.998 1.00 35.47 260 LEU A N 1
ATOM 1932 C CA . LEU A 1 249 ? 38.197 -32.415 31.263 1.00 34.55 260 LEU A CA 1
ATOM 1933 C C . LEU A 1 249 ? 37.557 -33.788 31.443 1.00 35.02 260 LEU A C 1
ATOM 1934 O O . LEU A 1 249 ? 36.633 -33.936 32.246 1.00 32.23 260 LEU A O 1
ATOM 1939 N N . SER A 1 250 ? 38.030 -34.789 30.697 1.00 32.60 261 SER A N 1
ATOM 1940 C CA . SER A 1 250 ? 37.508 -36.155 30.853 1.00 33.38 261 SER A CA 1
ATOM 1941 C C . SER A 1 250 ? 38.045 -36.808 32.128 1.00 32.68 261 SER A C 1
ATOM 1942 O O . SER A 1 250 ? 39.087 -36.396 32.661 1.00 31.17 261 SER A O 1
ATOM 1945 N N . SER A 1 251 ? 37.359 -37.848 32.592 1.00 33.26 262 SER A N 1
ATOM 1946 C CA . SER A 1 251 ? 37.810 -38.578 33.772 1.00 35.55 262 SER A CA 1
ATOM 1947 C C . SER A 1 251 ? 39.011 -39.479 33.425 1.00 35.53 262 SER A C 1
ATOM 1948 O O . SER A 1 251 ? 39.999 -39.499 34.153 1.00 34.14 262 SER A O 1
ATOM 1951 N N . ASN A 1 252 ? 38.951 -40.179 32.294 1.00 33.84 263 ASN A N 1
ATOM 1952 C CA . ASN A 1 252 ? 40.065 -41.017 31.855 1.00 33.85 263 ASN A CA 1
ATOM 1953 C C . ASN A 1 252 ? 40.978 -40.193 30.935 1.00 33.66 263 ASN A C 1
ATOM 1954 O O . ASN A 1 252 ? 41.018 -40.387 29.706 1.00 33.28 263 ASN A O 1
ATOM 1959 N N . ASN A 1 253 ? 41.719 -39.284 31.563 1.00 29.35 264 ASN A N 1
ATOM 1960 C CA . ASN A 1 253 ? 42.532 -38.299 30.871 1.00 29.38 264 ASN A CA 1
ATOM 1961 C C . ASN A 1 253 ? 44.011 -38.671 30.927 1.00 28.52 264 ASN A C 1
ATOM 1962 O O . ASN A 1 253 ? 44.413 -39.544 31.695 1.00 29.49 264 ASN A O 1
ATOM 1967 N N . MET A 1 254 ? 44.808 -37.987 30.115 1.00 28.46 265 MET A N 1
ATOM 1968 C CA . MET A 1 254 ? 46.236 -38.250 30.014 1.00 28.79 265 MET A CA 1
ATOM 1969 C C . MET A 1 254 ? 47.076 -37.144 30.668 1.00 29.97 265 MET A C 1
ATOM 1970 O O . MET A 1 254 ? 48.187 -36.855 30.211 1.00 29.20 265 MET A O 1
ATOM 1975 N N . MET A 1 255 ? 46.585 -36.556 31.758 1.00 30.18 266 MET A N 1
ATOM 1976 C CA . MET A 1 255 ? 47.307 -35.451 32.414 1.00 31.73 266 MET A CA 1
ATOM 1977 C C . MET A 1 255 ? 48.741 -35.831 32.794 1.00 31.27 266 MET A C 1
ATOM 1978 O O . MET A 1 255 ? 49.645 -35.037 32.608 1.00 30.91 266 MET A O 1
ATOM 1983 N N . GLY A 1 256 ? 48.936 -37.051 33.301 1.00 31.42 267 GLY A N 1
ATOM 1984 C CA . GLY A 1 256 ? 50.262 -37.557 33.671 1.00 30.87 267 GLY A CA 1
ATOM 1985 C C . GLY A 1 256 ? 51.247 -37.562 32.518 1.00 30.49 267 GLY A C 1
ATOM 1986 O O . GLY A 1 256 ? 52.394 -37.184 32.677 1.00 30.43 267 GLY A O 1
ATOM 1987 N N . TRP A 1 257 ? 50.797 -37.999 31.350 1.00 30.08 268 TRP A N 1
ATOM 1988 C CA . TRP A 1 257 ? 51.630 -37.971 30.148 1.00 28.83 268 TRP A CA 1
ATOM 1989 C C . TRP A 1 257 ? 51.863 -36.552 29.653 1.00 28.36 268 TRP A C 1
ATOM 1990 O O . TRP A 1 257 ? 53.001 -36.185 29.317 1.00 28.15 268 TRP A O 1
ATOM 2001 N N . LEU A 1 258 ? 50.792 -35.763 29.588 1.00 28.63 269 LEU A N 1
ATOM 2002 C CA . LEU A 1 258 ? 50.879 -34.378 29.104 1.00 28.95 269 LEU A CA 1
ATOM 2003 C C . LEU A 1 258 ? 51.824 -33.503 29.954 1.00 28.93 269 LEU A C 1
ATOM 2004 O O . LEU A 1 258 ? 52.467 -32.613 29.430 1.00 29.38 269 LEU A O 1
ATOM 2009 N N . THR A 1 259 ? 51.896 -33.760 31.256 1.00 29.70 270 THR A N 1
ATOM 2010 C CA . THR A 1 259 ? 52.690 -32.931 32.155 1.00 30.57 270 THR A CA 1
ATOM 2011 C C . THR A 1 259 ? 53.954 -33.628 32.657 1.00 32.12 270 THR A C 1
ATOM 2012 O O . THR A 1 259 ? 54.618 -33.117 33.557 1.00 31.28 270 THR A O 1
ATOM 2016 N N . ASP A 1 260 ? 54.309 -34.769 32.074 1.00 32.10 271 ASP A N 1
ATOM 2017 C CA . ASP A 1 260 ? 55.456 -35.529 32.545 1.00 34.27 271 ASP A CA 1
ATOM 2018 C C . ASP A 1 260 ? 56.733 -34.703 32.412 1.00 34.25 271 ASP A C 1
ATOM 2019 O O . ASP A 1 260 ? 56.906 -33.983 31.431 1.00 33.75 271 ASP A O 1
ATOM 2024 N N . ASP A 1 261 ? 57.600 -34.793 33.416 1.00 35.88 272 ASP A N 1
ATOM 2025 C CA . ASP A 1 261 ? 58.944 -34.210 33.349 1.00 39.74 272 ASP A CA 1
ATOM 2026 C C . ASP A 1 261 ? 60.053 -35.201 33.765 1.00 41.25 272 ASP A C 1
ATOM 2027 O O . ASP A 1 261 ? 61.180 -34.785 34.017 1.00 45.16 272 ASP A O 1
ATOM 2032 N N . SER A 1 262 ? 59.743 -36.497 33.811 1.00 41.67 273 SER A N 1
ATOM 2033 C CA . SER A 1 262 ? 60.662 -37.502 34.347 1.00 42.29 273 SER A CA 1
ATOM 2034 C C . SER A 1 262 ? 61.713 -37.978 33.332 1.00 41.25 273 SER A C 1
ATOM 2035 O O . SER A 1 262 ? 62.755 -38.491 33.736 1.00 41.92 273 SER A O 1
ATOM 2038 N N . LEU A 1 263 ? 61.456 -37.813 32.031 1.00 39.22 274 LEU A N 1
ATOM 2039 C CA . LEU A 1 263 ? 62.406 -38.237 30.990 1.00 39.04 274 LEU A CA 1
ATOM 2040 C C . LEU A 1 263 ? 63.311 -37.124 30.499 1.00 39.31 274 LEU A C 1
ATOM 2041 O O . LEU A 1 263 ? 64.523 -37.307 30.396 1.00 39.88 274 LEU A O 1
ATOM 2046 N N . ARG A 1 264 ? 62.709 -35.991 30.141 1.00 37.04 275 ARG A N 1
ATOM 2047 C CA . ARG A 1 264 ? 63.429 -34.851 29.585 1.00 35.09 275 ARG A CA 1
ATOM 2048 C C . ARG A 1 264 ? 62.901 -33.591 30.260 1.00 36.47 275 ARG A C 1
ATOM 2049 O O . ARG A 1 264 ? 62.173 -32.808 29.646 1.00 35.41 275 ARG A O 1
ATOM 2057 N N . PRO A 1 265 ? 63.261 -33.390 31.546 1.00 37.62 276 PRO A N 1
ATOM 2058 C CA . PRO A 1 265 ? 62.706 -32.253 32.294 1.00 38.66 276 PRO A CA 1
ATOM 2059 C C . PRO A 1 265 ? 62.943 -30.873 31.674 1.00 38.28 276 PRO A C 1
ATOM 2060 O O . PRO A 1 265 ? 62.128 -29.971 31.886 1.00 38.35 276 PRO A O 1
ATOM 2064 N N . ASP A 1 266 ? 64.010 -30.702 30.896 1.00 36.90 277 ASP A N 1
ATOM 2065 C CA . ASP A 1 266 ? 64.250 -29.415 30.240 1.00 39.84 277 ASP A CA 1
ATOM 2066 C C . ASP A 1 266 ? 63.261 -29.105 29.106 1.00 37.91 277 ASP A C 1
ATOM 2067 O O . ASP A 1 266 ? 62.982 -27.930 28.820 1.00 37.34 277 ASP A O 1
ATOM 2072 N N . HIS A 1 267 ? 62.733 -30.139 28.460 1.00 34.28 278 HIS A N 1
ATOM 2073 C CA . HIS A 1 267 ? 61.632 -29.933 27.514 1.00 33.83 278 HIS A CA 1
ATOM 2074 C C . HIS A 1 267 ? 60.396 -29.418 28.221 1.00 30.45 278 HIS A C 1
ATOM 2075 O O . HIS A 1 267 ? 59.773 -28.481 27.752 1.00 32.49 278 HIS A O 1
ATOM 2082 N N . THR A 1 268 ? 60.049 -30.036 29.339 1.00 29.89 279 THR A N 1
ATOM 2083 C CA . THR A 1 268 ? 58.824 -29.682 30.048 1.00 31.78 279 THR A CA 1
ATOM 2084 C C . THR A 1 268 ? 58.915 -28.249 30.587 1.00 33.76 279 THR A C 1
ATOM 2085 O O . THR A 1 268 ? 57.953 -27.472 30.504 1.00 32.05 279 THR A O 1
ATOM 2089 N N . GLU A 1 269 ? 60.085 -27.893 31.110 1.00 35.14 280 GLU A N 1
ATOM 2090 C CA . GLU A 1 269 ? 60.323 -26.523 31.552 1.00 36.39 280 GLU A CA 1
ATOM 2091 C C . GLU A 1 269 ? 60.261 -25.546 30.388 1.00 33.27 280 GLU A C 1
ATOM 2092 O O . GLU A 1 269 ? 59.607 -24.507 30.497 1.00 32.38 280 GLU A O 1
ATOM 2098 N N . ALA A 1 270 ? 60.906 -25.869 29.271 1.00 32.00 281 ALA A N 1
ATOM 2099 C CA . ALA A 1 270 ? 60.945 -24.956 28.122 1.00 31.65 281 ALA A CA 1
ATOM 2100 C C . ALA A 1 270 ? 59.556 -24.755 27.482 1.00 31.95 281 ALA A C 1
ATOM 2101 O O . ALA A 1 270 ? 59.275 -23.701 26.912 1.00 30.69 281 ALA A O 1
ATOM 2103 N N . ALA A 1 271 ? 58.694 -25.761 27.595 1.00 29.90 282 ALA A N 1
ATOM 2104 C CA . ALA A 1 271 ? 57.326 -25.676 27.076 1.00 30.35 282 ALA A CA 1
ATOM 2105 C C . ALA A 1 271 ? 56.324 -25.334 28.182 1.00 30.26 282 ALA A C 1
ATOM 2106 O O . ALA A 1 271 ? 55.119 -25.510 28.013 1.00 30.25 282 ALA A O 1
ATOM 2108 N N . ASN A 1 272 ? 56.834 -24.862 29.328 1.00 31.92 283 ASN A N 1
ATOM 2109 C CA . ASN A 1 272 ? 56.027 -24.285 30.406 1.00 31.47 283 ASN A CA 1
ATOM 2110 C C . ASN A 1 272 ? 54.947 -25.216 30.950 1.00 31.95 283 ASN A C 1
ATOM 2111 O O . ASN A 1 272 ? 53.781 -24.825 31.091 1.00 32.33 283 ASN A O 1
ATOM 2116 N N . GLY A 1 273 ? 55.354 -26.451 31.240 1.00 30.14 284 GLY A N 1
ATOM 2117 C CA . GLY A 1 273 ? 54.491 -27.441 31.878 1.00 30.71 284 GLY A CA 1
ATOM 2118 C C . GLY A 1 273 ? 54.023 -28.600 31.008 1.00 29.42 284 GLY A C 1
ATOM 2119 O O . GLY A 1 273 ? 53.532 -29.583 31.536 1.00 30.46 284 GLY A O 1
ATOM 2120 N N . TYR A 1 274 ? 54.149 -28.479 29.690 1.00 29.02 285 TYR A N 1
ATOM 2121 C CA . TYR A 1 274 ? 53.799 -29.552 28.741 1.00 28.95 285 TYR A CA 1
ATOM 2122 C C . TYR A 1 274 ? 55.059 -30.354 28.378 1.00 28.70 285 TYR A C 1
ATOM 2123 O O . TYR A 1 274 ? 56.092 -29.777 28.076 1.00 29.93 285 TYR A O 1
ATOM 2132 N N . SER A 1 275 ? 54.961 -31.682 28.433 1.00 28.61 286 SER A N 1
ATOM 2133 C CA . SER A 1 275 ? 56.089 -32.577 28.123 1.00 29.44 286 SER A CA 1
ATOM 2134 C C . SER A 1 275 ? 56.602 -32.423 26.688 1.00 29.69 286 SER A C 1
ATOM 2135 O O . SER A 1 275 ? 57.737 -32.791 26.396 1.00 29.11 286 SER A O 1
ATOM 2138 N N . THR A 1 276 ? 55.724 -31.907 25.816 1.00 28.47 287 THR A N 1
ATOM 2139 C CA . THR A 1 276 ? 55.898 -31.782 24.357 1.00 28.41 287 THR A CA 1
ATOM 2140 C C . THR A 1 276 ? 55.611 -33.086 23.616 1.00 27.82 287 THR A C 1
ATOM 2141 O O . THR A 1 276 ? 55.648 -33.110 22.384 1.00 28.22 287 THR A O 1
ATOM 2145 N N . CYS A 1 277 ? 55.292 -34.153 24.345 1.00 27.98 288 CYS A N 1
ATOM 2146 C CA . CYS A 1 277 ? 55.038 -35.439 23.726 1.00 28.16 288 CYS A CA 1
ATOM 2147 C C . CYS A 1 277 ? 53.719 -35.415 22.962 1.00 28.24 288 CYS A C 1
ATOM 2148 O O . CYS A 1 277 ? 52.739 -34.785 23.379 1.00 26.68 288 CYS A O 1
ATOM 2151 N N . HIS A 1 278 ? 53.724 -36.091 21.823 1.00 26.90 289 HIS A N 1
ATOM 2152 C CA . HIS A 1 278 ? 52.597 -36.055 20.932 1.00 27.64 289 HIS A CA 1
ATOM 2153 C C . HIS A 1 278 ? 52.569 -37.301 20.087 1.00 27.51 289 HIS A C 1
ATOM 2154 O O . HIS A 1 278 ? 53.606 -37.920 19.808 1.00 26.05 289 HIS A O 1
ATOM 2161 N N . PHE A 1 279 ? 51.360 -37.654 19.679 1.00 27.40 290 PHE A N 1
ATOM 2162 C CA . PHE A 1 279 ? 51.145 -38.681 18.675 1.00 27.56 290 PHE A CA 1
ATOM 2163 C C . PHE A 1 279 ? 51.620 -38.069 17.371 1.00 27.46 290 PHE A C 1
ATOM 2164 O O . PHE A 1 279 ? 51.329 -36.905 17.090 1.00 28.19 290 PHE A O 1
ATOM 2172 N N . TRP A 1 280 ? 52.378 -38.821 16.585 1.00 27.75 291 TRP A N 1
ATOM 2173 C CA . TRP A 1 280 ? 53.024 -38.233 15.425 1.00 27.02 291 TRP A CA 1
ATOM 2174 C C . TRP A 1 280 ? 52.035 -38.214 14.261 1.00 28.31 291 TRP A C 1
ATOM 2175 O O . TRP A 1 280 ? 51.884 -39.195 13.534 1.00 27.90 291 TRP A O 1
ATOM 2186 N N . SER A 1 281 ? 51.395 -37.060 14.104 1.00 28.96 292 SER A N 1
ATOM 2187 C CA . SER A 1 281 ? 50.151 -36.920 13.343 1.00 28.86 292 SER A CA 1
ATOM 2188 C C . SER A 1 281 ? 50.228 -37.107 11.826 1.00 29.93 292 SER A C 1
ATOM 2189 O O . SER A 1 281 ? 49.179 -37.136 11.172 1.00 28.16 292 SER A O 1
ATOM 2192 N N . ASN A 1 282 ? 51.424 -37.194 11.247 1.00 28.04 293 ASN A N 1
ATOM 2193 C CA . ASN A 1 282 ? 51.516 -37.579 9.828 1.00 29.96 293 ASN A CA 1
ATOM 2194 C C . ASN A 1 282 ? 50.771 -38.899 9.536 1.00 30.49 293 ASN A C 1
ATOM 2195 O O . ASN A 1 282 ? 50.251 -39.087 8.436 1.00 31.00 293 ASN A O 1
ATOM 2200 N N . PHE A 1 283 ? 50.723 -39.787 10.533 1.00 29.49 294 PHE A N 1
ATOM 2201 C CA . PHE A 1 283 ? 49.817 -40.942 10.565 1.00 29.36 294 PHE A CA 1
ATOM 2202 C C . PHE A 1 283 ? 48.729 -40.672 11.592 1.00 30.56 294 PHE A C 1
ATOM 2203 O O . PHE A 1 283 ? 49.046 -40.347 12.747 1.00 30.79 294 PHE A O 1
ATOM 2211 N N . GLU A 1 284 ? 47.467 -40.847 11.197 1.00 28.50 295 GLU A N 1
ATOM 2212 C CA . GLU A 1 284 ? 46.332 -40.811 12.124 1.00 29.68 295 GLU A CA 1
ATOM 2213 C C . GLU A 1 284 ? 45.213 -41.655 11.562 1.00 29.41 295 GLU A C 1
ATOM 2214 O O . GLU A 1 284 ? 44.948 -41.594 10.356 1.00 28.62 295 GLU A O 1
ATOM 2220 N N . ILE A 1 285 ? 44.569 -42.428 12.430 1.00 29.41 296 ILE A N 1
ATOM 2221 C CA . ILE A 1 285 ? 43.259 -43.003 12.138 1.00 30.17 296 ILE A CA 1
ATOM 2222 C C . ILE A 1 285 ? 42.344 -42.468 13.226 1.00 32.08 296 ILE A C 1
ATOM 2223 O O . ILE A 1 285 ? 42.576 -42.731 14.404 1.00 32.45 296 ILE A O 1
ATOM 2228 N N . GLY A 1 286 ? 41.323 -41.697 12.850 1.00 29.55 297 GLY A N 1
ATOM 2229 C CA . GLY A 1 286 ? 40.547 -40.976 13.848 1.00 30.29 297 GLY A CA 1
ATOM 2230 C C . GLY A 1 286 ? 39.060 -40.877 13.598 1.00 31.44 297 GLY A C 1
ATOM 2231 O O . GLY A 1 286 ? 38.593 -41.057 12.475 1.00 30.08 297 GLY A O 1
ATOM 2232 N N . ASP A 1 287 ? 38.349 -40.563 14.673 1.00 30.81 298 ASP A N 1
ATOM 2233 C CA . ASP A 1 287 ? 36.911 -40.300 14.672 1.00 30.56 298 ASP A CA 1
ATOM 2234 C C . ASP A 1 287 ? 36.705 -38.799 14.477 1.00 31.11 298 ASP A C 1
ATOM 2235 O O . ASP A 1 287 ? 36.944 -37.999 15.394 1.00 31.54 298 ASP A O 1
ATOM 2240 N N . LEU A 1 288 ? 36.278 -38.417 13.275 1.00 30.42 299 LEU A N 1
ATOM 2241 C CA . LEU A 1 288 ? 35.970 -37.026 12.947 1.00 31.55 299 LEU A CA 1
ATOM 2242 C C . LEU A 1 288 ? 34.993 -36.390 13.927 1.00 31.75 299 LEU A C 1
ATOM 2243 O O . LEU A 1 288 ? 35.114 -35.201 14.204 1.00 31.03 299 LEU A O 1
ATOM 2248 N N . ASP A 1 289 ? 34.039 -37.165 14.452 1.00 31.65 300 ASP A N 1
ATOM 2249 C CA . ASP A 1 289 ? 33.061 -36.611 15.390 1.00 32.24 300 ASP A CA 1
ATOM 2250 C C . ASP A 1 289 ? 33.641 -36.247 16.760 1.00 32.96 300 ASP A C 1
ATOM 2251 O O . ASP A 1 289 ? 33.031 -35.464 17.474 1.00 32.07 300 ASP A O 1
ATOM 2256 N N . PHE A 1 290 ? 34.805 -36.790 17.127 1.00 32.56 301 PHE A N 1
ATOM 2257 C CA . PHE A 1 290 ? 35.506 -36.283 18.311 1.00 31.65 301 PHE A CA 1
ATOM 2258 C C . PHE A 1 290 ? 35.918 -34.835 18.101 1.00 30.80 301 PHE A C 1
ATOM 2259 O O . PHE A 1 290 ? 35.611 -33.978 18.914 1.00 30.90 301 PHE A O 1
ATOM 2267 N N . PHE A 1 291 ? 36.603 -34.576 16.993 1.00 31.41 302 PHE A N 1
ATOM 2268 C CA . PHE A 1 291 ? 37.136 -33.256 16.694 1.00 31.96 302 PHE A CA 1
ATOM 2269 C C . PHE A 1 291 ? 36.033 -32.243 16.400 1.00 32.56 302 PHE A C 1
ATOM 2270 O O . PHE A 1 291 ? 36.174 -31.065 16.720 1.00 32.63 302 PHE A O 1
ATOM 2278 N N . ARG A 1 292 ? 34.933 -32.711 15.807 1.00 33.53 303 ARG A N 1
ATOM 2279 C CA . ARG A 1 292 ? 33.735 -31.879 15.609 1.00 33.33 303 ARG A CA 1
ATOM 2280 C C . ARG A 1 292 ? 32.999 -31.575 16.901 1.00 33.92 303 ARG A C 1
ATOM 2281 O O . ARG A 1 292 ? 32.181 -30.677 16.923 1.00 38.09 303 ARG A O 1
ATOM 2289 N N . GLY A 1 293 ? 33.258 -32.342 17.955 1.00 35.12 304 GLY A N 1
ATOM 2290 C CA . GLY A 1 293 ? 32.572 -32.194 19.223 1.00 35.22 304 GLY A CA 1
ATOM 2291 C C . GLY A 1 293 ? 32.789 -30.860 19.908 1.00 35.89 304 GLY A C 1
ATOM 2292 O O . GLY A 1 293 ? 33.719 -30.104 19.579 1.00 34.17 304 GLY A O 1
ATOM 2293 N N . GLU A 1 294 ? 31.911 -30.581 20.867 1.00 34.25 305 GLU A N 1
ATOM 2294 C CA . GLU A 1 294 ? 31.913 -29.320 21.596 1.00 36.48 305 GLU A CA 1
ATOM 2295 C C . GLU A 1 294 ? 33.273 -29.025 22.217 1.00 33.66 305 GLU A C 1
ATOM 2296 O O . GLU A 1 294 ? 33.802 -27.936 22.061 1.00 32.71 305 GLU A O 1
ATOM 2302 N N . GLN A 1 295 ? 33.814 -30.003 22.922 1.00 33.35 306 GLN A N 1
ATOM 2303 C CA . GLN A 1 295 ? 35.011 -29.799 23.731 1.00 34.66 306 GLN A CA 1
ATOM 2304 C C . GLN A 1 295 ? 36.218 -29.502 22.847 1.00 33.73 306 GLN A C 1
ATOM 2305 O O . GLN A 1 295 ? 36.833 -28.435 22.972 1.00 33.54 306 GLN A O 1
ATOM 2311 N N . TYR A 1 296 ? 36.542 -30.424 21.944 1.00 32.05 307 TYR A N 1
ATOM 2312 C CA . TYR A 1 296 ? 37.711 -30.238 21.091 1.00 30.94 307 TYR A CA 1
ATOM 2313 C C . TYR A 1 296 ? 37.592 -28.986 20.236 1.00 31.84 307 TYR A C 1
ATOM 2314 O O . TYR A 1 296 ? 38.551 -28.215 20.117 1.00 31.08 307 TYR A O 1
ATOM 2323 N N . ASP A 1 297 ? 36.442 -28.790 19.603 1.00 31.65 308 ASP A N 1
ATOM 2324 C CA . ASP A 1 297 ? 36.316 -27.665 18.700 1.00 32.51 308 ASP A CA 1
ATOM 2325 C C . ASP A 1 297 ? 36.370 -26.326 19.435 1.00 31.97 308 ASP A C 1
ATOM 2326 O O . ASP A 1 297 ? 36.902 -25.368 18.896 1.00 30.95 308 ASP A O 1
ATOM 2331 N N . ALA A 1 298 ? 35.822 -26.257 20.649 1.00 32.21 309 ALA A N 1
ATOM 2332 C CA . ALA A 1 298 ? 35.970 -25.051 21.483 1.00 32.76 309 ALA A CA 1
ATOM 2333 C C . ALA A 1 298 ? 37.449 -24.801 21.817 1.00 32.07 309 ALA A C 1
ATOM 2334 O O . ALA A 1 298 ? 37.907 -23.658 21.795 1.00 31.30 309 ALA A O 1
ATOM 2336 N N . TYR A 1 299 ? 38.181 -25.877 22.108 1.00 32.05 310 TYR A N 1
ATOM 2337 C CA . TYR A 1 299 ? 39.629 -25.810 22.341 1.00 31.03 310 TYR A CA 1
ATOM 2338 C C . TYR A 1 299 ? 40.343 -25.256 21.120 1.00 30.83 310 TYR A C 1
ATOM 2339 O O . TYR A 1 299 ? 41.150 -24.322 21.238 1.00 30.20 310 TYR A O 1
ATOM 2348 N N . PHE A 1 300 ? 40.029 -25.788 19.936 1.00 31.13 311 PHE A N 1
ATOM 2349 C CA . PHE A 1 300 ? 40.645 -25.272 18.727 1.00 31.90 311 PHE A CA 1
ATOM 2350 C C . PHE A 1 300 ? 40.376 -23.772 18.560 1.00 33.34 311 PHE A C 1
ATOM 2351 O O . PHE A 1 300 ? 41.294 -23.004 18.290 1.00 32.44 311 PHE A O 1
ATOM 2359 N N . ASN A 1 301 ? 39.115 -23.361 18.706 1.00 33.54 312 ASN A N 1
ATOM 2360 C CA . ASN A 1 301 ? 38.769 -21.952 18.521 1.00 34.03 312 ASN A CA 1
ATOM 2361 C C . ASN A 1 301 ? 39.466 -21.042 19.518 1.00 32.32 312 ASN A C 1
ATOM 2362 O O . ASN A 1 301 ? 39.878 -19.947 19.147 1.00 32.53 312 ASN A O 1
ATOM 2367 N N . HIS A 1 302 ? 39.604 -21.497 20.761 1.00 31.75 313 HIS A N 1
ATOM 2368 C CA . HIS A 1 302 ? 40.399 -20.782 21.755 1.00 32.84 313 HIS A CA 1
ATOM 2369 C C . HIS A 1 302 ? 41.847 -20.568 21.276 1.00 32.14 313 HIS A C 1
ATOM 2370 O O . HIS A 1 302 ? 42.375 -19.446 21.307 1.00 31.44 313 HIS A O 1
ATOM 2377 N N . LEU A 1 303 ? 42.480 -21.643 20.821 1.00 31.11 314 LEU A N 1
ATOM 2378 C CA . LEU A 1 303 ? 43.856 -21.562 20.299 1.00 31.50 314 LEU A CA 1
ATOM 2379 C C . LEU A 1 303 ? 43.940 -20.654 19.069 1.00 32.02 314 LEU A C 1
ATOM 2380 O O . LEU A 1 303 ? 44.904 -19.893 18.894 1.00 31.96 314 LEU A O 1
ATOM 2385 N N . ASP A 1 304 ? 42.913 -20.727 18.228 1.00 32.16 315 ASP A N 1
ATOM 2386 C CA . ASP A 1 304 ? 42.841 -19.913 17.006 1.00 33.72 315 ASP A CA 1
ATOM 2387 C C . ASP A 1 304 ? 42.827 -18.406 17.322 1.00 34.11 315 ASP A C 1
ATOM 2388 O O . ASP A 1 304 ? 43.528 -17.618 16.677 1.00 32.78 315 ASP A O 1
ATOM 2393 N N . ARG A 1 305 ? 42.031 -18.030 18.322 1.00 34.86 316 ARG A N 1
ATOM 2394 C CA . ARG A 1 305 ? 41.965 -16.646 18.798 1.00 37.47 316 ARG A CA 1
ATOM 2395 C C . ARG A 1 305 ? 43.227 -16.207 19.559 1.00 36.43 316 ARG A C 1
ATOM 2396 O O . ARG A 1 305 ? 43.573 -15.029 19.534 1.00 35.64 316 ARG A O 1
ATOM 2404 N N . ALA A 1 306 ? 43.899 -17.140 20.237 1.00 34.38 317 ALA A N 1
ATOM 2405 C CA . ALA A 1 306 ? 45.157 -16.840 20.935 1.00 35.85 317 ALA A CA 1
ATOM 2406 C C . ALA A 1 306 ? 46.305 -16.485 19.992 1.00 34.92 317 ALA A C 1
ATOM 2407 O O . ALA A 1 306 ? 47.212 -15.784 20.401 1.00 36.32 317 ALA A O 1
ATOM 2409 N N . GLY A 1 307 ? 46.268 -16.983 18.756 1.00 33.62 318 GLY A N 1
ATOM 2410 C CA . GLY A 1 307 ? 47.209 -16.590 17.710 1.00 33.58 318 GLY A CA 1
ATOM 2411 C C . GLY A 1 307 ? 48.444 -17.454 17.531 1.00 33.10 318 GLY A C 1
ATOM 2412 O O . GLY A 1 307 ? 49.196 -17.260 16.570 1.00 32.10 318 GLY A O 1
ATOM 2413 N N . GLY A 1 308 ? 48.637 -18.428 18.423 1.00 32.10 319 GLY A N 1
ATOM 2414 C CA . GLY A 1 308 ? 49.830 -19.254 18.423 1.00 31.72 319 GLY A CA 1
ATOM 2415 C C . GLY A 1 308 ? 50.065 -20.165 17.231 1.00 31.68 319 GLY A C 1
ATOM 2416 O O . GLY A 1 308 ? 51.198 -20.597 17.025 1.00 30.85 319 GLY A O 1
ATOM 2417 N N . PHE A 1 309 ? 49.037 -20.443 16.425 1.00 30.33 320 PHE A N 1
ATOM 2418 C CA . PHE A 1 309 ? 49.268 -21.093 15.126 1.00 31.04 320 PHE A CA 1
ATOM 2419 C C . PHE A 1 309 ? 50.145 -20.258 14.195 1.00 32.14 320 PHE A C 1
ATOM 2420 O O . PHE A 1 309 ? 50.823 -20.818 13.323 1.00 31.77 320 PHE A O 1
ATOM 2428 N N . PHE A 1 310 ? 50.121 -18.933 14.371 1.00 31.27 321 PHE A N 1
ATOM 2429 C CA . PHE A 1 310 ? 50.910 -18.013 13.546 1.00 32.28 321 PHE A CA 1
ATOM 2430 C C . PHE A 1 310 ? 52.044 -17.337 14.281 1.00 31.60 321 PHE A C 1
ATOM 2431 O O . PHE A 1 310 ? 53.139 -17.261 13.736 1.00 33.64 321 PHE A O 1
ATOM 2439 N N . TYR A 1 311 ? 51.806 -16.854 15.499 1.00 31.36 322 TYR A N 1
ATOM 2440 C CA . TYR A 1 311 ? 52.870 -16.185 16.274 1.00 31.95 322 TYR A CA 1
ATOM 2441 C C . TYR A 1 311 ? 53.863 -17.164 16.882 1.00 33.24 322 TYR A C 1
ATOM 2442 O O . TYR A 1 311 ? 54.992 -16.790 17.221 1.00 32.61 322 TYR A O 1
ATOM 2451 N N . GLU A 1 312 ? 53.437 -18.416 17.036 1.00 32.32 323 GLU A N 1
ATOM 2452 C CA . GLU A 1 312 ? 54.342 -19.511 17.347 1.00 33.02 323 GLU A CA 1
ATOM 2453 C C . GLU A 1 312 ? 54.168 -20.491 16.197 1.00 32.85 323 GLU A C 1
ATOM 2454 O O . GLU A 1 312 ? 53.658 -20.087 15.153 1.00 33.90 323 GLU A O 1
ATOM 2460 N N . ARG A 1 313 ? 54.577 -21.749 16.347 1.00 30.60 324 ARG A N 1
ATOM 2461 C CA . ARG A 1 313 ? 54.386 -22.724 15.274 1.00 31.47 324 ARG A CA 1
ATOM 2462 C C . ARG A 1 313 ? 53.746 -23.973 15.860 1.00 31.58 324 ARG A C 1
ATOM 2463 O O . ARG A 1 313 ? 54.277 -25.080 15.751 1.00 29.28 324 ARG A O 1
ATOM 2471 N N . TRP A 1 314 ? 52.589 -23.773 16.488 1.00 30.90 325 TRP A N 1
ATOM 2472 C CA . TRP A 1 314 ? 51.869 -24.867 17.130 1.00 30.77 325 TRP A CA 1
ATOM 2473 C C . TRP A 1 314 ? 51.542 -25.928 16.098 1.00 30.15 325 TRP A C 1
ATOM 2474 O O . TRP A 1 314 ? 50.795 -25.657 15.159 1.00 30.39 325 TRP A O 1
ATOM 2485 N N . GLY A 1 315 ? 52.119 -27.119 16.264 1.00 29.86 326 GLY A N 1
ATOM 2486 C CA . GLY A 1 315 ? 51.846 -28.239 15.374 1.00 29.83 326 GLY A CA 1
ATOM 2487 C C . GLY A 1 315 ? 50.453 -28.804 15.618 1.00 30.33 326 GLY A C 1
ATOM 2488 O O . GLY A 1 315 ? 49.930 -28.739 16.728 1.00 28.29 326 GLY A O 1
ATOM 2489 N N . ASP A 1 316 ? 49.851 -29.372 14.580 1.00 29.69 327 ASP A N 1
ATOM 2490 C CA . ASP A 1 316 ? 48.614 -30.140 14.766 1.00 30.34 327 ASP A CA 1
ATOM 2491 C C . ASP A 1 316 ? 48.817 -31.390 15.622 1.00 28.91 327 ASP A C 1
ATOM 2492 O O . ASP A 1 316 ? 47.885 -31.850 16.287 1.00 29.44 327 ASP A O 1
ATOM 2497 N N . ALA A 1 317 ? 50.026 -31.937 15.639 1.00 28.23 328 ALA A N 1
ATOM 2498 C CA . ALA A 1 317 ? 50.284 -33.119 16.471 1.00 27.60 328 ALA A CA 1
ATOM 2499 C C . ALA A 1 317 ? 50.141 -32.809 17.983 1.00 27.81 328 ALA A C 1
ATOM 2500 O O . ALA A 1 317 ? 49.340 -33.459 18.666 1.00 26.83 328 ALA A O 1
ATOM 2502 N N . PRO A 1 318 ? 50.891 -31.812 18.506 1.00 27.93 329 PRO A N 1
ATOM 2503 C CA . PRO A 1 318 ? 50.676 -31.475 19.920 1.00 28.23 329 PRO A CA 1
ATOM 2504 C C . PRO A 1 318 ? 49.245 -31.008 20.223 1.00 28.01 329 PRO A C 1
ATOM 2505 O O . PRO A 1 318 ? 48.702 -31.376 21.251 1.00 29.16 329 PRO A O 1
ATOM 2509 N N . VAL A 1 319 ? 48.636 -30.247 19.321 1.00 28.52 330 VAL A N 1
ATOM 2510 C CA . VAL A 1 319 ? 47.256 -29.783 19.512 1.00 28.53 330 VAL A CA 1
ATOM 2511 C C . VAL A 1 319 ? 46.243 -30.945 19.551 1.00 28.09 330 VAL A C 1
ATOM 2512 O O . VAL A 1 319 ? 45.401 -31.009 20.458 1.00 27.57 330 VAL A O 1
ATOM 2516 N N . HIS A 1 320 ? 46.323 -31.861 18.591 1.00 28.61 331 HIS A N 1
ATOM 2517 C CA . HIS A 1 320 ? 45.534 -33.109 18.660 1.00 28.74 331 HIS A CA 1
ATOM 2518 C C . HIS A 1 320 ? 45.796 -33.897 19.932 1.00 29.11 331 HIS A C 1
ATOM 2519 O O . HIS A 1 320 ? 44.854 -34.362 20.591 1.00 28.00 331 HIS A O 1
ATOM 2526 N N . SER A 1 321 ? 47.080 -34.049 20.272 1.00 27.56 332 SER A N 1
ATOM 2527 C CA . SER A 1 321 ? 47.477 -34.857 21.419 1.00 27.16 332 SER A CA 1
ATOM 2528 C C . SER A 1 321 ? 46.961 -34.296 22.729 1.00 26.85 332 SER A C 1
ATOM 2529 O O . SER A 1 321 ? 46.472 -35.049 23.579 1.00 27.03 332 SER A O 1
ATOM 2532 N N . ILE A 1 322 ? 47.072 -32.980 22.895 1.00 27.37 333 ILE A N 1
ATOM 2533 C CA . ILE A 1 322 ? 46.536 -32.319 24.088 1.00 27.94 333 ILE A CA 1
ATOM 2534 C C . ILE A 1 322 ? 45.001 -32.437 24.110 1.00 28.08 333 ILE A C 1
ATOM 2535 O O . ILE A 1 322 ? 44.415 -32.755 25.145 1.00 27.48 333 ILE A O 1
ATOM 2540 N N . GLY A 1 323 ? 44.361 -32.178 22.975 1.00 27.87 334 GLY A N 1
ATOM 2541 C CA . GLY A 1 323 ? 42.904 -32.299 22.887 1.00 29.78 334 GLY A CA 1
ATOM 2542 C C . GLY A 1 323 ? 42.395 -33.680 23.262 1.00 29.09 334 GLY A C 1
ATOM 2543 O O . GLY A 1 323 ? 41.442 -33.807 24.039 1.00 30.04 334 GLY A O 1
ATOM 2544 N N . LEU A 1 324 ? 43.038 -34.713 22.713 1.00 29.20 335 LEU A N 1
ATOM 2545 C CA . LEU A 1 324 ? 42.737 -36.105 23.066 1.00 28.48 335 LEU A CA 1
ATOM 2546 C C . LEU A 1 324 ? 42.995 -36.373 24.539 1.00 28.74 335 LEU A C 1
ATOM 2547 O O . LEU A 1 324 ? 42.159 -36.978 25.224 1.00 28.63 335 LEU A O 1
ATOM 2552 N N . GLY A 1 325 ? 44.153 -35.926 25.019 1.00 28.71 336 GLY A N 1
ATOM 2553 C CA . GLY A 1 325 ? 44.558 -36.159 26.399 1.00 28.37 336 GLY A CA 1
ATOM 2554 C C . GLY A 1 325 ? 43.707 -35.482 27.454 1.00 28.62 336 GLY A C 1
ATOM 2555 O O . GLY A 1 325 ? 43.695 -35.926 28.592 1.00 30.72 336 GLY A O 1
ATOM 2556 N N . LEU A 1 326 ? 43.018 -34.403 27.093 1.00 29.89 337 LEU A N 1
ATOM 2557 C CA . LEU A 1 326 ? 42.129 -33.690 28.022 1.00 31.50 337 LEU A CA 1
ATOM 2558 C C . LEU A 1 326 ? 40.645 -34.023 27.855 1.00 31.96 337 LEU A C 1
ATOM 2559 O O . LEU A 1 326 ? 39.911 -34.025 28.841 1.00 31.57 337 LEU A O 1
ATOM 2564 N N . PHE A 1 327 ? 40.214 -34.293 26.622 1.00 31.34 338 PHE A N 1
ATOM 2565 C CA . PHE A 1 327 ? 38.785 -34.388 26.292 1.00 32.16 338 PHE A CA 1
ATOM 2566 C C . PHE A 1 327 ? 38.305 -35.767 25.829 1.00 33.55 338 PHE A C 1
ATOM 2567 O O . PHE A 1 327 ? 37.102 -36.023 25.860 1.00 33.72 338 PHE A O 1
ATOM 2575 N N . ALA A 1 328 ? 39.218 -36.656 25.430 1.00 30.86 339 ALA A N 1
ATOM 2576 C CA . ALA A 1 328 ? 38.844 -38.010 25.053 1.00 32.25 339 ALA A CA 1
ATOM 2577 C C . ALA A 1 328 ? 38.951 -38.959 26.237 1.00 32.22 339 ALA A C 1
ATOM 2578 O O . ALA A 1 328 ? 39.501 -38.618 27.286 1.00 31.17 339 ALA A O 1
ATOM 2580 N N . ASP A 1 329 ? 38.389 -40.146 26.049 1.00 30.80 340 ASP A N 1
ATOM 2581 C CA . ASP A 1 329 ? 38.574 -41.279 26.934 1.00 31.22 340 ASP A CA 1
ATOM 2582 C C . ASP A 1 329 ? 39.853 -41.979 26.485 1.00 30.76 340 ASP A C 1
ATOM 2583 O O . ASP A 1 329 ? 39.906 -42.522 25.379 1.00 30.37 340 ASP A O 1
ATOM 2588 N N . ALA A 1 330 ? 40.873 -41.998 27.343 1.00 29.35 341 ALA A N 1
ATOM 2589 C CA . ALA A 1 330 ? 42.168 -42.605 26.999 1.00 29.23 341 ALA A CA 1
ATOM 2590 C C . ALA A 1 330 ? 42.066 -44.081 26.612 1.00 30.46 341 ALA A C 1
ATOM 2591 O O . ALA A 1 330 ? 42.880 -44.571 25.832 1.00 29.82 341 ALA A O 1
ATOM 2593 N N . ALA A 1 331 ? 41.047 -44.776 27.131 1.00 30.67 342 ALA A N 1
ATOM 2594 C CA . ALA A 1 331 ? 40.778 -46.164 26.748 1.00 31.90 342 ALA A CA 1
ATOM 2595 C C . ALA A 1 331 ? 40.375 -46.286 25.289 1.00 30.73 342 ALA A C 1
ATOM 2596 O O . ALA A 1 331 ? 40.500 -47.358 24.731 1.00 31.47 342 ALA A O 1
ATOM 2598 N N . LYS A 1 332 ? 39.898 -45.199 24.686 1.00 31.39 343 LYS A N 1
ATOM 2599 C CA . LYS A 1 332 ? 39.501 -45.176 23.271 1.00 31.65 343 LYS A CA 1
ATOM 2600 C C . LYS A 1 332 ? 40.594 -44.670 22.328 1.00 29.83 343 LYS A C 1
ATOM 2601 O O . LYS A 1 332 ? 40.319 -44.408 21.153 1.00 28.54 343 LYS A O 1
ATOM 2607 N N . VAL A 1 333 ? 41.821 -44.531 22.836 1.00 29.11 344 VAL A N 1
ATOM 2608 C CA . VAL A 1 333 ? 42.988 -44.198 22.017 1.00 29.44 344 VAL A CA 1
ATOM 2609 C C . VAL A 1 333 ? 43.814 -45.468 21.901 1.00 28.78 344 VAL A C 1
ATOM 2610 O O . VAL A 1 333 ? 44.043 -46.154 22.904 1.00 29.18 344 VAL A O 1
ATOM 2614 N N . HIS A 1 334 ? 44.248 -45.793 20.686 1.00 27.39 345 HIS A N 1
ATOM 2615 C CA . HIS A 1 334 ? 44.845 -47.094 20.401 1.00 28.36 345 HIS A CA 1
ATOM 2616 C C . HIS A 1 334 ? 46.199 -46.958 19.707 1.00 26.66 345 HIS A C 1
ATOM 2617 O O . HIS A 1 334 ? 46.354 -46.171 18.773 1.00 25.62 345 HIS A O 1
ATOM 2624 N N . TRP A 1 335 ? 47.180 -47.706 20.194 1.00 26.84 346 TRP A N 1
ATOM 2625 C CA . TRP A 1 335 ? 48.470 -47.835 19.496 1.00 27.40 346 TRP A CA 1
ATOM 2626 C C . TRP A 1 335 ? 48.354 -48.932 18.441 1.00 26.43 346 TRP A C 1
ATOM 2627 O O . TRP A 1 335 ? 48.240 -50.112 18.776 1.00 27.83 346 TRP A O 1
ATOM 2638 N N . PHE A 1 336 ? 48.404 -48.540 17.173 1.00 27.46 347 PHE A N 1
ATOM 2639 C CA . PHE A 1 336 ? 48.386 -49.486 16.053 1.00 27.65 347 PHE A CA 1
ATOM 2640 C C . PHE A 1 336 ? 49.784 -50.062 15.874 1.00 28.03 347 PHE A C 1
ATOM 2641 O O . PHE A 1 336 ? 50.450 -49.817 14.876 1.00 27.13 347 PHE A O 1
ATOM 2649 N N . ARG A 1 337 ? 50.203 -50.866 16.842 1.00 28.19 348 ARG A N 1
ATOM 2650 C CA . ARG A 1 337 ? 51.532 -51.463 16.842 1.00 29.89 348 ARG A CA 1
ATOM 2651 C C . ARG A 1 337 ? 51.766 -52.366 15.635 1.00 29.91 348 ARG A C 1
ATOM 2652 O O . ARG A 1 337 ? 52.894 -52.479 15.171 1.00 27.93 348 ARG A O 1
ATOM 2660 N N . ASP A 1 338 ? 50.691 -52.961 15.120 1.00 29.04 349 ASP A N 1
ATOM 2661 C CA . ASP A 1 338 ? 50.753 -53.869 13.971 1.00 29.63 349 ASP A CA 1
ATOM 2662 C C . ASP A 1 338 ? 50.813 -53.206 12.598 1.00 30.21 349 ASP A C 1
ATOM 2663 O O . ASP A 1 338 ? 50.980 -53.911 11.595 1.00 32.71 349 ASP A O 1
ATOM 2668 N N . ILE A 1 339 ? 50.680 -51.878 12.527 1.00 28.66 350 ILE A N 1
ATOM 2669 C CA . ILE A 1 339 ? 50.862 -51.148 11.268 1.00 29.88 350 ILE A CA 1
ATOM 2670 C C . ILE A 1 339 ? 52.307 -50.666 11.199 1.00 30.51 350 ILE A C 1
ATOM 2671 O O . ILE A 1 339 ? 52.679 -49.685 11.845 1.00 31.49 350 ILE A O 1
ATOM 2676 N N . GLY A 1 340 ? 53.114 -51.383 10.421 1.00 30.51 351 GLY A N 1
ATOM 2677 C CA . GLY A 1 340 ? 54.491 -51.014 10.174 1.00 29.39 351 GLY A CA 1
ATOM 2678 C C . GLY A 1 340 ? 54.535 -49.714 9.401 1.00 30.85 351 GLY A C 1
ATOM 2679 O O . GLY A 1 340 ? 53.882 -49.588 8.361 1.00 30.32 351 GLY A O 1
ATOM 2680 N N . TYR A 1 341 ? 55.300 -48.748 9.903 1.00 28.73 352 TYR A N 1
ATOM 2681 C CA . TYR A 1 341 ? 55.229 -47.379 9.406 1.00 29.18 352 TYR A CA 1
ATOM 2682 C C . TYR A 1 341 ? 56.555 -46.645 9.501 1.00 29.55 352 TYR A C 1
ATOM 2683 O O . TYR A 1 341 ? 57.313 -46.861 10.442 1.00 28.68 352 TYR A O 1
ATOM 2692 N N . ASN A 1 342 ? 56.813 -45.782 8.519 1.00 28.83 353 ASN A N 1
ATOM 2693 C CA . ASN A 1 342 ? 57.975 -44.890 8.520 1.00 29.70 353 ASN A CA 1
ATOM 2694 C C . ASN A 1 342 ? 57.627 -43.574 7.837 1.00 30.48 353 ASN A C 1
ATOM 2695 O O . ASN A 1 342 ? 57.134 -43.575 6.708 1.00 31.07 353 ASN A O 1
ATOM 2700 N N . HIS A 1 343 ? 57.846 -42.474 8.551 1.00 29.83 354 HIS A N 1
ATOM 2701 C CA . HIS A 1 343 ? 58.006 -41.123 7.977 1.00 31.35 354 HIS A CA 1
ATOM 2702 C C . HIS A 1 343 ? 59.397 -40.735 8.455 1.00 31.46 354 HIS A C 1
ATOM 2703 O O . HIS A 1 343 ? 59.690 -40.872 9.644 1.00 28.63 354 HIS A O 1
ATOM 2710 N N . ILE A 1 344 ? 60.250 -40.247 7.557 1.00 31.50 355 ILE A N 1
ATOM 2711 C CA . ILE A 1 344 ? 61.657 -39.967 7.901 1.00 33.28 355 ILE A CA 1
ATOM 2712 C C . ILE A 1 344 ? 61.693 -39.071 9.156 1.00 30.21 355 ILE A C 1
ATOM 2713 O O . ILE A 1 344 ? 60.931 -38.118 9.210 1.00 28.71 355 ILE A O 1
ATOM 2718 N N . PRO A 1 345 ? 62.507 -39.351 10.177 1.00 30.07 356 PRO A N 1
ATOM 2719 C CA . PRO A 1 345 ? 63.466 -40.443 10.268 1.00 30.52 356 PRO A CA 1
ATOM 2720 C C . PRO A 1 345 ? 63.039 -41.557 11.245 1.00 30.07 356 PRO A C 1
ATOM 2721 O O . PRO A 1 345 ? 63.901 -42.297 11.724 1.00 30.03 356 PRO A O 1
ATOM 2725 N N . TYR A 1 346 ? 61.739 -41.691 11.533 1.00 29.22 357 TYR A N 1
ATOM 2726 C CA . TYR A 1 346 ? 61.282 -42.594 12.602 1.00 29.92 357 TYR A CA 1
ATOM 2727 C C . TYR A 1 346 ? 60.400 -43.739 12.112 1.00 29.36 357 TYR A C 1
ATOM 2728 O O . TYR A 1 346 ? 59.801 -43.677 11.018 1.00 28.44 357 TYR A O 1
ATOM 2737 N N . TYR A 1 347 ? 60.341 -44.783 12.939 1.00 28.32 358 TYR A N 1
ATOM 2738 C CA . TYR A 1 347 ? 59.738 -46.066 12.572 1.00 30.00 358 TYR A CA 1
ATOM 2739 C C . TYR A 1 347 ? 58.858 -46.626 13.681 1.00 29.13 358 TYR A C 1
ATOM 2740 O O . TYR A 1 347 ? 59.133 -46.434 14.857 1.00 28.05 358 TYR A O 1
ATOM 2749 N N . ASN A 1 348 ? 57.800 -47.306 13.259 1.00 27.98 359 ASN A N 1
ATOM 2750 C CA . ASN A 1 348 ? 57.107 -48.293 14.054 1.00 28.79 359 ASN A CA 1
ATOM 2751 C C . ASN A 1 348 ? 57.211 -49.596 13.264 1.00 28.97 359 ASN A C 1
ATOM 2752 O O . ASN A 1 348 ? 56.511 -49.776 12.258 1.00 29.52 359 ASN A O 1
ATOM 2757 N N . CYS A 1 349 ? 58.133 -50.466 13.666 1.00 28.36 360 CYS A N 1
ATOM 2758 C CA . CYS A 1 349 ? 58.342 -51.750 12.969 1.00 29.37 360 CYS A CA 1
ATOM 2759 C C . CYS A 1 349 ? 58.104 -52.911 13.926 1.00 28.94 360 CYS A C 1
ATOM 2760 O O . CYS A 1 349 ? 58.966 -53.226 14.762 1.00 28.81 360 CYS A O 1
ATOM 2763 N N . PRO A 1 350 ? 56.932 -53.561 13.816 1.00 28.43 361 PRO A N 1
ATOM 2764 C CA . PRO A 1 350 ? 56.659 -54.683 14.700 1.00 28.63 361 PRO A CA 1
ATOM 2765 C C . PRO A 1 350 ? 57.325 -55.978 14.240 1.00 28.09 361 PRO A C 1
ATOM 2766 O O . PRO A 1 350 ? 57.649 -56.134 13.062 1.00 28.95 361 PRO A O 1
ATOM 2770 N N . ASN A 1 351 ? 57.531 -56.878 15.191 1.00 29.12 362 ASN A N 1
ATOM 2771 C CA . ASN A 1 351 ? 58.004 -58.230 14.925 1.00 29.30 362 ASN A CA 1
ATOM 2772 C C . ASN A 1 351 ? 56.814 -59.100 14.514 1.00 30.42 362 ASN A C 1
ATOM 2773 O O . ASN A 1 351 ? 56.088 -59.642 15.357 1.00 30.59 362 ASN A O 1
ATOM 2778 N N . SER A 1 352 ? 56.630 -59.223 13.205 1.00 31.90 363 SER A N 1
ATOM 2779 C CA . SER A 1 352 ? 55.567 -60.028 12.637 1.00 32.74 363 SER A CA 1
ATOM 2780 C C . SER A 1 352 ? 55.988 -60.548 11.277 1.00 32.73 363 SER A C 1
ATOM 2781 O O . SER A 1 352 ? 56.599 -59.810 10.508 1.00 31.81 363 SER A O 1
ATOM 2784 N N . PRO A 1 353 ? 55.622 -61.810 10.953 1.00 33.51 364 PRO A N 1
ATOM 2785 C CA . PRO A 1 353 ? 55.877 -62.314 9.607 1.00 33.88 364 PRO A CA 1
ATOM 2786 C C . PRO A 1 353 ? 55.057 -61.620 8.506 1.00 34.98 364 PRO A C 1
ATOM 2787 O O . PRO A 1 353 ? 55.322 -61.836 7.330 1.00 33.79 364 PRO A O 1
ATOM 2791 N N . LYS A 1 354 ? 54.088 -60.781 8.870 1.00 34.22 365 LYS A N 1
ATOM 2792 C CA . LYS A 1 354 ? 53.389 -59.956 7.873 1.00 34.11 365 LYS A CA 1
ATOM 2793 C C . LYS A 1 354 ? 54.193 -58.759 7.355 1.00 34.09 365 LYS A C 1
ATOM 2794 O O . LYS A 1 354 ? 53.767 -58.100 6.400 1.00 31.70 365 LYS A O 1
ATOM 2800 N N . CYS A 1 355 ? 55.335 -58.469 7.986 1.00 33.33 366 CYS A N 1
ATOM 2801 C CA . CYS A 1 355 ? 56.139 -57.304 7.667 1.00 35.59 366 CYS A CA 1
ATOM 2802 C C . CYS A 1 355 ? 57.353 -57.684 6.852 1.00 35.76 366 CYS A C 1
ATOM 2803 O O . CYS A 1 355 ? 57.828 -58.804 6.929 1.00 35.93 366 CYS A O 1
ATOM 2806 N N . SER A 1 356 ? 57.852 -56.739 6.077 1.00 35.51 367 SER A N 1
ATOM 2807 C CA . SER A 1 356 ? 59.176 -56.869 5.477 1.00 38.60 367 SER A CA 1
ATOM 2808 C C . SER A 1 356 ? 59.807 -55.493 5.297 1.00 36.28 367 SER A C 1
ATOM 2809 O O . SER A 1 356 ? 59.108 -54.479 5.338 1.00 37.00 367 SER A O 1
ATOM 2812 N N . LYS A 1 357 ? 61.130 -55.477 5.128 1.00 38.15 368 LYS A N 1
ATOM 2813 C CA . LYS A 1 357 ? 61.926 -54.275 4.823 1.00 39.82 368 LYS A CA 1
ATOM 2814 C C . LYS A 1 357 ? 62.032 -53.232 5.943 1.00 40.08 368 LYS A C 1
ATOM 2815 O O . LYS A 1 357 ? 62.373 -52.080 5.678 1.00 41.33 368 LYS A O 1
ATOM 2821 N N . CYS A 1 358 ? 61.739 -53.615 7.180 1.00 36.39 369 CYS A N 1
ATOM 2822 C CA . CYS A 1 358 ? 62.042 -52.772 8.329 1.00 35.40 369 CYS A CA 1
ATOM 2823 C C . CYS A 1 358 ? 62.627 -53.640 9.434 1.00 33.28 369 CYS A C 1
ATOM 2824 O O . CYS A 1 358 ? 62.371 -54.837 9.502 1.00 35.23 369 CYS A O 1
ATOM 2827 N N . THR A 1 359 ? 63.429 -53.022 10.285 1.00 33.46 370 THR A N 1
ATOM 2828 C CA . THR A 1 359 ? 64.069 -53.703 11.393 1.00 33.22 370 THR A CA 1
ATOM 2829 C C . THR A 1 359 ? 63.183 -53.581 12.633 1.00 31.81 370 THR A C 1
ATOM 2830 O O . THR A 1 359 ? 62.950 -52.462 13.111 1.00 32.23 370 THR A O 1
ATOM 2834 N N . PRO A 1 360 ? 62.685 -54.718 13.162 1.00 31.70 371 PRO A N 1
ATOM 2835 C CA . PRO A 1 360 ? 61.819 -54.622 14.325 1.00 31.85 371 PRO A CA 1
ATOM 2836 C C . PRO A 1 360 ? 62.446 -53.901 15.513 1.00 32.72 371 PRO A C 1
ATOM 2837 O O . PRO A 1 360 ? 63.606 -54.145 15.856 1.00 30.25 371 PRO A O 1
ATOM 2841 N N . GLY A 1 361 ? 61.680 -52.984 16.101 1.00 32.21 372 GLY A N 1
ATOM 2842 C CA . GLY A 1 361 ? 62.123 -52.236 17.261 1.00 32.38 372 GLY A CA 1
ATOM 2843 C C . GLY A 1 361 ? 63.231 -51.214 17.046 1.00 32.37 372 GLY A C 1
ATOM 2844 O O . GLY A 1 361 ? 63.744 -50.687 18.018 1.00 34.10 372 GLY A O 1
ATOM 2845 N N . GLN A 1 362 ? 63.620 -50.936 15.801 1.00 31.98 373 GLN A N 1
ATOM 2846 C CA . GLN A 1 362 ? 64.570 -49.869 15.526 1.00 32.38 373 GLN A CA 1
ATOM 2847 C C . GLN A 1 362 ? 63.757 -48.605 15.347 1.00 31.54 373 GLN A C 1
ATOM 2848 O O . GLN A 1 362 ? 63.006 -48.476 14.378 1.00 29.71 373 GLN A O 1
ATOM 2854 N N . PHE A 1 363 ? 63.933 -47.676 16.281 1.00 31.11 374 PHE A N 1
ATOM 2855 C CA . PHE A 1 363 ? 63.115 -46.469 16.368 1.00 30.70 374 PHE A CA 1
ATOM 2856 C C . PHE A 1 363 ? 63.474 -45.419 15.299 1.00 32.62 374 PHE A C 1
ATOM 2857 O O . PHE A 1 363 ? 62.586 -44.731 14.780 1.00 29.51 374 PHE A O 1
ATOM 2865 N N . TYR A 1 364 ? 64.766 -45.305 14.972 1.00 31.03 375 TYR A N 1
ATOM 2866 C CA . TYR A 1 364 ? 65.259 -44.211 14.144 1.00 31.81 375 TYR A CA 1
ATOM 2867 C C . TYR A 1 364 ? 66.286 -44.688 13.122 1.00 33.56 375 TYR A C 1
ATOM 2868 O O . TYR A 1 364 ? 66.944 -45.709 13.323 1.00 33.70 375 TYR A O 1
ATOM 2877 N N . ALA A 1 365 ? 66.419 -43.916 12.048 1.00 35.62 376 ALA A N 1
ATOM 2878 C CA . ALA A 1 365 ? 67.531 -44.037 11.111 1.00 37.63 376 ALA A CA 1
ATOM 2879 C C . ALA A 1 365 ? 68.222 -42.681 11.061 1.00 38.14 376 ALA A C 1
ATOM 2880 O O . ALA A 1 365 ? 67.586 -41.678 10.744 1.00 39.90 376 ALA A O 1
ATOM 2882 N N . GLY A 1 366 ? 69.517 -42.653 11.364 1.00 37.70 377 GLY A N 1
ATOM 2883 C CA . GLY A 1 366 ? 70.297 -41.411 11.376 1.00 38.44 377 GLY A CA 1
ATOM 2884 C C . GLY A 1 366 ? 71.246 -41.394 12.560 1.00 39.10 377 GLY A C 1
ATOM 2885 O O . GLY A 1 366 ? 71.635 -42.441 13.062 1.00 39.51 377 GLY A O 1
ATOM 2886 N N . ALA A 1 367 ? 71.583 -40.198 13.026 1.00 42.04 378 ALA A N 1
ATOM 2887 C CA . ALA A 1 367 ? 72.533 -40.033 14.127 1.00 43.10 378 ALA A CA 1
ATOM 2888 C C . ALA A 1 367 ? 71.954 -40.547 15.448 1.00 40.97 378 ALA A C 1
ATOM 2889 O O . ALA A 1 367 ? 70.743 -40.422 15.680 1.00 38.88 378 ALA A O 1
ATOM 2891 N N . PRO A 1 368 ? 72.816 -41.095 16.328 1.00 40.28 379 PRO A N 1
ATOM 2892 C CA . PRO A 1 368 ? 72.324 -41.669 17.580 1.00 39.11 379 PRO A CA 1
ATOM 2893 C C . PRO A 1 368 ? 71.614 -40.702 18.522 1.00 37.35 379 PRO A C 1
ATOM 2894 O O . PRO A 1 368 ? 70.865 -41.159 19.388 1.00 35.60 379 PRO A O 1
ATOM 2898 N N . PHE A 1 369 ? 71.835 -39.391 18.377 1.00 36.03 380 PHE A N 1
ATOM 2899 C CA . PHE A 1 369 ? 71.108 -38.423 19.206 1.00 37.03 380 PHE A CA 1
ATOM 2900 C C . PHE A 1 369 ? 69.594 -38.421 18.930 1.00 35.47 380 PHE A C 1
ATOM 2901 O O . PHE A 1 369 ? 68.838 -37.882 19.728 1.00 33.47 380 PHE A O 1
ATOM 2909 N N . LEU A 1 370 ? 69.162 -39.015 17.816 1.00 32.25 381 LEU A N 1
ATOM 2910 C CA . LEU A 1 370 ? 67.729 -39.185 17.549 1.00 32.99 381 LEU A CA 1
ATOM 2911 C C . LEU A 1 370 ? 66.993 -40.135 18.509 1.00 33.36 381 LEU A C 1
ATOM 2912 O O . LEU A 1 370 ? 65.768 -40.031 18.641 1.00 32.04 381 LEU A O 1
ATOM 2917 N N . ALA A 1 371 ? 67.717 -41.045 19.175 1.00 32.39 382 ALA A N 1
ATOM 2918 C CA . ALA A 1 371 ? 67.103 -42.036 20.069 1.00 32.88 382 ALA A CA 1
ATOM 2919 C C . ALA A 1 371 ? 66.239 -41.419 21.169 1.00 33.85 382 ALA A C 1
ATOM 2920 O O . ALA A 1 371 ? 65.196 -41.970 21.526 1.00 33.08 382 ALA A O 1
ATOM 2922 N N . LYS A 1 372 ? 66.665 -40.270 21.692 1.00 33.13 383 LYS A N 1
ATOM 2923 C CA . LYS A 1 372 ? 65.946 -39.608 22.795 1.00 34.20 383 LYS A CA 1
ATOM 2924 C C . LYS A 1 372 ? 64.611 -38.947 22.413 1.00 31.13 383 LYS A C 1
ATOM 2925 O O . LYS A 1 372 ? 63.920 -38.421 23.279 1.00 31.27 383 LYS A O 1
ATOM 2931 N N . GLU A 1 373 ? 64.267 -38.946 21.128 1.00 31.13 384 GLU A N 1
ATOM 2932 C CA . GLU A 1 373 ? 63.020 -38.359 20.671 1.00 31.55 384 GLU A CA 1
ATOM 2933 C C . GLU A 1 373 ? 61.803 -39.265 20.865 1.00 30.28 384 GLU A C 1
ATOM 2934 O O . GLU A 1 373 ? 60.676 -38.798 20.710 1.00 29.53 384 GLU A O 1
ATOM 2940 N N . ASP A 1 374 ? 62.018 -40.526 21.243 1.00 29.27 385 ASP A N 1
ATOM 2941 C CA . ASP A 1 374 ? 60.926 -41.470 21.481 1.00 28.59 385 ASP A CA 1
ATOM 2942 C C . ASP A 1 374 ? 60.287 -41.159 22.833 1.00 29.86 385 ASP A C 1
ATOM 2943 O O . ASP A 1 374 ? 60.964 -41.194 23.859 1.00 28.53 385 ASP A O 1
ATOM 2948 N N . CYS A 1 375 ? 58.988 -40.862 22.844 1.00 29.96 386 CYS A N 1
ATOM 2949 C CA . CYS A 1 375 ? 58.296 -40.596 24.109 1.00 29.22 386 CYS A CA 1
ATOM 2950 C C . CYS A 1 375 ? 57.411 -41.753 24.579 1.00 29.08 386 CYS A C 1
ATOM 2951 O O . CYS A 1 375 ? 56.773 -41.655 25.625 1.00 30.00 386 CYS A O 1
ATOM 2954 N N . ARG A 1 376 ? 57.410 -42.875 23.862 1.00 27.88 387 ARG A N 1
ATOM 2955 C CA . ARG A 1 376 ? 56.592 -44.022 24.277 1.00 28.42 387 ARG A CA 1
ATOM 2956 C C . ARG A 1 376 ? 56.828 -44.508 25.718 1.00 29.40 387 ARG A C 1
ATOM 2957 O O . ARG A 1 376 ? 55.869 -44.892 26.366 1.00 28.82 387 ARG A O 1
ATOM 2965 N N . PRO A 1 377 ? 58.087 -44.486 26.229 1.00 30.79 388 PRO A N 1
ATOM 2966 C CA . PRO A 1 377 ? 58.238 -44.950 27.614 1.00 31.36 388 PRO A CA 1
ATOM 2967 C C . PRO A 1 377 ? 57.388 -44.157 28.616 1.00 31.00 388 PRO A C 1
ATOM 2968 O O . PRO A 1 377 ? 56.853 -44.741 29.569 1.00 31.82 388 PRO A O 1
ATOM 2972 N N . SER A 1 378 ? 57.220 -42.858 28.375 1.00 28.64 389 SER A N 1
ATOM 2973 C CA . SER A 1 378 ? 56.311 -42.056 29.183 1.00 31.15 389 SER A CA 1
ATOM 2974 C C . SER A 1 378 ? 54.842 -42.385 28.883 1.00 30.61 389 SER A C 1
ATOM 2975 O O . SER A 1 378 ? 54.040 -42.551 29.803 1.00 28.82 389 SER A O 1
ATOM 2978 N N . TYR A 1 379 ? 54.489 -42.466 27.602 1.00 29.21 390 TYR A N 1
ATOM 2979 C CA . TYR A 1 379 ? 53.099 -42.761 27.232 1.00 28.60 390 TYR A CA 1
ATOM 2980 C C . TYR A 1 379 ? 52.631 -44.134 27.749 1.00 29.14 390 TYR A C 1
ATOM 2981 O O . TYR A 1 379 ? 51.520 -44.267 28.272 1.00 28.77 390 TYR A O 1
ATOM 2990 N N . PHE A 1 380 ? 53.498 -45.134 27.625 1.00 29.59 391 PHE A N 1
ATOM 2991 C CA . PHE A 1 380 ? 53.183 -46.483 28.072 1.00 32.34 391 PHE A CA 1
ATOM 2992 C C . PHE A 1 380 ? 53.075 -46.580 29.596 1.00 32.93 391 PHE A C 1
ATOM 2993 O O . PHE A 1 380 ? 52.254 -47.335 30.096 1.00 34.05 391 PHE A O 1
ATOM 3001 N N . LYS A 1 381 ? 53.880 -45.804 30.317 1.00 32.81 392 LYS A N 1
ATOM 3002 C CA . LYS A 1 381 ? 53.776 -45.742 31.779 1.00 34.91 392 LYS A CA 1
ATOM 3003 C C . LYS A 1 381 ? 52.492 -45.043 32.228 1.00 34.37 392 LYS A C 1
ATOM 3004 O O . LYS A 1 381 ? 51.755 -45.563 33.076 1.00 34.95 392 LYS A O 1
ATOM 3010 N N . HIS A 1 382 ? 52.228 -43.865 31.667 1.00 32.16 393 HIS A N 1
ATOM 3011 C CA . HIS A 1 382 ? 51.137 -43.006 32.153 1.00 33.46 393 HIS A CA 1
ATOM 3012 C C . HIS A 1 382 ? 49.768 -43.323 31.570 1.00 34.01 393 HIS A C 1
ATOM 3013 O O . HIS A 1 382 ? 48.754 -42.981 32.176 1.00 34.41 393 HIS A O 1
ATOM 3020 N N . VAL A 1 383 ? 49.743 -43.948 30.396 1.00 32.08 394 VAL A N 1
ATOM 3021 C CA . VAL A 1 383 ? 48.482 -44.212 29.687 1.00 32.97 394 VAL A CA 1
ATOM 3022 C C . VAL A 1 383 ? 48.369 -45.703 29.367 1.00 33.48 394 VAL A C 1
ATOM 3023 O O . VAL A 1 383 ? 47.381 -46.313 29.732 1.00 35.47 394 VAL A O 1
ATOM 3027 N N . GLY A 1 384 ? 49.350 -46.281 28.676 1.00 32.10 395 GLY A N 1
ATOM 3028 C CA . GLY A 1 384 ? 49.373 -47.726 28.436 1.00 32.22 395 GLY A CA 1
ATOM 3029 C C . GLY A 1 384 ? 49.643 -48.089 26.996 1.00 31.79 395 GLY A C 1
ATOM 3030 O O . GLY A 1 384 ? 49.829 -47.213 26.155 1.00 32.99 395 GLY A O 1
ATOM 3031 N N . MET A 1 385 ? 49.638 -49.389 26.732 1.00 31.42 396 MET A N 1
ATOM 3032 C CA . MET A 1 385 ? 50.044 -49.969 25.443 1.00 33.38 396 MET A CA 1
ATOM 3033 C C . MET A 1 385 ? 48.866 -50.524 24.653 1.00 31.94 396 MET A C 1
ATOM 3034 O O . MET A 1 385 ? 49.058 -51.177 23.636 1.00 33.27 396 MET A O 1
ATOM 3039 N N . HIS A 1 386 ? 47.656 -50.255 25.127 1.00 30.82 397 HIS A N 1
ATOM 3040 C CA . HIS A 1 386 ? 46.420 -50.740 24.497 1.00 32.17 397 HIS A CA 1
ATOM 3041 C C . HIS A 1 386 ? 46.156 -50.023 23.166 1.00 33.88 397 HIS A C 1
ATOM 3042 O O . HIS A 1 386 ? 45.157 -50.295 22.497 1.00 33.71 397 HIS A O 1
ATOM 3050 N N . HIS B 1 18 ? 87.790 -61.264 27.496 1.00 92.97 29 HIS B N 1
ATOM 3051 C CA . HIS B 1 18 ? 88.069 -60.096 28.375 1.00 95.39 29 HIS B CA 1
ATOM 3052 C C . HIS B 1 18 ? 87.447 -58.805 27.826 1.00 91.46 29 HIS B C 1
ATOM 3053 O O . HIS B 1 18 ? 87.279 -58.643 26.607 1.00 81.88 29 HIS B O 1
ATOM 3060 N N . GLY B 1 19 ? 87.144 -57.889 28.743 1.00 83.89 30 GLY B N 1
ATOM 3061 C CA . GLY B 1 19 ? 86.612 -56.578 28.405 1.00 80.09 30 GLY B CA 1
ATOM 3062 C C . GLY B 1 19 ? 85.178 -56.570 27.903 1.00 74.29 30 GLY B C 1
ATOM 3063 O O . GLY B 1 19 ? 84.939 -56.149 26.779 1.00 68.25 30 GLY B O 1
ATOM 3064 N N . PRO B 1 20 ? 84.214 -57.034 28.728 1.00 74.22 31 PRO B N 1
ATOM 3065 C CA . PRO B 1 20 ? 82.799 -56.795 28.410 1.00 74.93 31 PRO B CA 1
ATOM 3066 C C . PRO B 1 20 ? 82.376 -55.355 28.733 1.00 79.08 31 PRO B C 1
ATOM 3067 O O . PRO B 1 20 ? 82.491 -54.928 29.885 1.00 81.07 31 PRO B O 1
ATOM 3071 N N . SER B 1 21 ? 81.908 -54.620 27.722 1.00 82.05 32 SER B N 1
ATOM 3072 C CA . SER B 1 21 ? 81.405 -53.248 27.902 1.00 84.16 32 SER B CA 1
ATOM 3073 C C . SER B 1 21 ? 79.959 -53.290 28.400 1.00 85.81 32 SER B C 1
ATOM 3074 O O . SER B 1 21 ? 79.141 -54.038 27.857 1.00 83.20 32 SER B O 1
ATOM 3077 N N . PHE B 1 22 ? 79.660 -52.483 29.423 1.00 86.39 33 PHE B N 1
ATOM 3078 C CA . PHE B 1 22 ? 78.324 -52.399 30.028 1.00 88.37 33 PHE B CA 1
ATOM 3079 C C . PHE B 1 22 ? 77.815 -50.944 30.043 1.00 94.05 33 PHE B C 1
ATOM 3080 O O . PHE B 1 22 ? 78.613 -50.001 30.103 1.00 94.21 33 PHE B O 1
ATOM 3088 N N . ILE B 1 23 ? 76.489 -50.781 29.976 1.00 100.52 34 ILE B N 1
ATOM 3089 C CA . ILE B 1 23 ? 75.815 -49.471 30.084 1.00 103.06 34 ILE B CA 1
ATOM 3090 C C . ILE B 1 23 ? 74.987 -49.444 31.369 1.00 100.74 34 ILE B C 1
ATOM 3091 O O . ILE B 1 23 ? 75.048 -48.491 32.144 1.00 102.01 34 ILE B O 1
ATOM 3096 N N . LYS B 1 28 ? 75.269 -51.843 33.588 1.00 98.07 39 LYS B N 1
ATOM 3097 C CA . LYS B 1 28 ? 74.053 -52.637 33.734 1.00 101.30 39 LYS B CA 1
ATOM 3098 C C . LYS B 1 28 ? 73.865 -53.619 32.563 1.00 96.69 39 LYS B C 1
ATOM 3099 O O . LYS B 1 28 ? 73.982 -54.833 32.757 1.00 96.70 39 LYS B O 1
ATOM 3105 N N . GLU B 1 29 ? 73.610 -53.094 31.359 1.00 89.46 40 GLU B N 1
ATOM 3106 C CA . GLU B 1 29 ? 73.306 -53.919 30.176 1.00 81.88 40 GLU B CA 1
ATOM 3107 C C . GLU B 1 29 ? 74.524 -54.063 29.248 1.00 71.83 40 GLU B C 1
ATOM 3108 O O . GLU B 1 29 ? 75.142 -53.063 28.864 1.00 69.05 40 GLU B O 1
ATOM 3114 N N . TYR B 1 30 ? 74.846 -55.309 28.889 1.00 59.73 41 TYR B N 1
ATOM 3115 C CA . TYR B 1 30 ? 75.996 -55.633 28.026 1.00 51.27 41 TYR B CA 1
ATOM 3116 C C . TYR B 1 30 ? 75.902 -54.933 26.659 1.00 47.69 41 TYR B C 1
ATOM 3117 O O . TYR B 1 30 ? 74.846 -54.916 26.031 1.00 45.01 41 TYR B O 1
ATOM 3126 N N . ASN B 1 31 ? 77.007 -54.350 26.208 1.00 45.52 42 ASN B N 1
ATOM 3127 C CA . ASN B 1 31 ? 77.025 -53.590 24.961 1.00 47.05 42 ASN B CA 1
ATOM 3128 C C . ASN B 1 31 ? 78.274 -53.873 24.110 1.00 44.67 42 ASN B C 1
ATOM 3129 O O . ASN B 1 31 ? 78.800 -52.991 23.441 1.00 43.72 42 ASN B O 1
ATOM 3134 N N . GLY B 1 32 ? 78.732 -55.118 24.120 1.00 41.62 43 GLY B N 1
ATOM 3135 C CA . GLY B 1 32 ? 79.857 -55.524 23.283 1.00 42.33 43 GLY B CA 1
ATOM 3136 C C . GLY B 1 32 ? 81.195 -55.423 23.984 1.00 44.29 43 GLY B C 1
ATOM 3137 O O . GLY B 1 32 ? 81.266 -55.318 25.217 1.00 43.64 43 GLY B O 1
ATOM 3138 N N . MET B 1 33 ? 82.265 -55.473 23.199 1.00 43.29 44 MET B N 1
ATOM 3139 C CA . MET B 1 33 ? 83.602 -55.493 23.767 1.00 44.99 44 MET B CA 1
ATOM 3140 C C . MET B 1 33 ? 84.097 -54.090 24.096 1.00 45.14 44 MET B C 1
ATOM 3141 O O . MET B 1 33 ? 83.778 -53.137 23.396 1.00 43.99 44 MET B O 1
ATOM 3146 N N . LYS B 1 34 ? 84.885 -53.985 25.159 1.00 46.57 45 LYS B N 1
ATOM 3147 C CA . LYS B 1 34 ? 85.420 -52.707 25.621 1.00 51.52 45 LYS B CA 1
ATOM 3148 C C . LYS B 1 34 ? 86.585 -52.298 24.723 1.00 48.80 45 LYS B C 1
ATOM 3149 O O . LYS B 1 34 ? 86.560 -51.224 24.126 1.00 51.03 45 LYS B O 1
ATOM 3155 N N . ARG B 1 35 ? 87.605 -53.149 24.639 1.00 43.20 46 ARG B N 1
ATOM 3156 C CA . ARG B 1 35 ? 88.732 -52.912 23.738 1.00 44.68 46 ARG B CA 1
ATOM 3157 C C . ARG B 1 35 ? 88.963 -54.163 22.903 1.00 37.92 46 ARG B C 1
ATOM 3158 O O . ARG B 1 35 ? 89.365 -55.209 23.406 1.00 37.37 46 ARG B O 1
ATOM 3166 N N . ASP B 1 36 ? 88.701 -54.034 21.616 1.00 34.90 47 ASP B N 1
ATOM 3167 C CA . ASP B 1 36 ? 88.806 -55.147 20.704 1.00 33.61 47 ASP B CA 1
ATOM 3168 C C . ASP B 1 36 ? 90.291 -55.459 20.440 1.00 32.52 47 ASP B C 1
ATOM 3169 O O . ASP B 1 36 ? 91.017 -54.579 19.980 1.00 32.05 47 ASP B O 1
ATOM 3174 N N . PRO B 1 37 ? 90.744 -56.709 20.718 1.00 32.59 48 PRO B N 1
ATOM 3175 C CA . PRO B 1 37 ? 92.134 -57.091 20.398 1.00 33.76 48 PRO B CA 1
ATOM 3176 C C . PRO B 1 37 ? 92.491 -56.953 18.923 1.00 31.43 48 PRO B C 1
ATOM 3177 O O . PRO B 1 37 ? 93.681 -56.878 18.594 1.00 31.18 48 PRO B O 1
ATOM 3181 N N . LEU B 1 38 ? 91.478 -56.916 18.052 1.00 29.65 49 LEU B N 1
ATOM 3182 C CA . LEU B 1 38 ? 91.703 -56.645 16.630 1.00 29.71 49 LEU B CA 1
ATOM 3183 C C . LEU B 1 38 ? 92.365 -55.301 16.350 1.00 30.92 49 LEU B C 1
ATOM 3184 O O . LEU B 1 38 ? 92.970 -55.132 15.297 1.00 30.98 49 LEU B O 1
ATOM 3189 N N . LEU B 1 39 ? 92.251 -54.357 17.284 1.00 30.71 50 LEU B N 1
ATOM 3190 C CA . LEU B 1 39 ? 92.916 -53.066 17.171 1.00 32.50 50 LEU B CA 1
ATOM 3191 C C . LEU B 1 39 ? 94.424 -53.173 17.326 1.00 31.04 50 LEU B C 1
ATOM 3192 O O . LEU B 1 39 ? 95.141 -52.335 16.799 1.00 33.13 50 LEU B O 1
ATOM 3197 N N . ASP B 1 40 ? 94.904 -54.199 18.024 1.00 30.19 51 ASP B N 1
ATOM 3198 C CA . ASP B 1 40 ? 96.343 -54.404 18.190 1.00 31.67 51 ASP B CA 1
ATOM 3199 C C . ASP B 1 40 ? 96.969 -54.789 16.857 1.00 31.48 51 ASP B C 1
ATOM 3200 O O . ASP B 1 40 ? 96.285 -55.343 16.000 1.00 32.28 51 ASP B O 1
ATOM 3205 N N . PRO B 1 41 ? 98.270 -54.492 16.671 1.00 32.84 52 PRO B N 1
ATOM 3206 C CA . PRO B 1 41 ? 98.946 -54.921 15.449 1.00 33.27 52 PRO B CA 1
ATOM 3207 C C . PRO B 1 41 ? 98.802 -56.432 15.289 1.00 34.45 52 PRO B C 1
ATOM 3208 O O . PRO B 1 41 ? 99.152 -57.180 16.195 1.00 32.99 52 PRO B O 1
ATOM 3212 N N . THR B 1 42 ? 98.199 -56.859 14.184 1.00 34.44 53 THR B N 1
ATOM 3213 C CA . THR B 1 42 ? 97.814 -58.242 13.995 1.00 36.31 53 THR B CA 1
ATOM 3214 C C . THR B 1 42 ? 98.674 -58.829 12.895 1.00 40.46 53 THR B C 1
ATOM 3215 O O . THR B 1 42 ? 98.707 -58.305 11.784 1.00 41.79 53 THR B O 1
ATOM 3219 N N . GLY B 1 43 ? 99.389 -59.899 13.225 1.00 40.71 54 GLY B N 1
ATOM 3220 C CA . GLY B 1 43 ? 100.307 -60.537 12.295 1.00 42.58 54 GLY B CA 1
ATOM 3221 C C . GLY B 1 43 ? 99.986 -61.998 12.117 1.00 41.53 54 GLY B C 1
ATOM 3222 O O . GLY B 1 43 ? 98.872 -62.452 12.393 1.00 39.95 54 GLY B O 1
ATOM 3223 N N . GLU B 1 44 ? 100.992 -62.745 11.685 1.00 40.09 55 GLU B N 1
ATOM 3224 C CA . GLU B 1 44 ? 100.833 -64.164 11.412 1.00 39.07 55 GLU B CA 1
ATOM 3225 C C . GLU B 1 44 ? 101.013 -64.979 12.674 1.00 37.51 55 GLU B C 1
ATOM 3226 O O . GLU B 1 44 ? 101.646 -64.529 13.608 1.00 37.35 55 GLU B O 1
ATOM 3232 N N . PRO B 1 45 ? 100.480 -66.201 12.698 1.00 38.06 56 PRO B N 1
ATOM 3233 C CA . PRO B 1 45 ? 100.791 -67.063 13.844 1.00 39.20 56 PRO B CA 1
ATOM 3234 C C . PRO B 1 45 ? 102.280 -67.416 13.926 1.00 38.90 56 PRO B C 1
ATOM 3235 O O . PRO B 1 45 ? 103.017 -67.251 12.957 1.00 38.30 56 PRO B O 1
ATOM 3239 N N . GLU B 1 46 ? 102.714 -67.870 15.090 1.00 39.08 57 GLU B N 1
ATOM 3240 C CA . GLU B 1 46 ? 104.109 -68.245 15.289 1.00 43.94 57 GLU B CA 1
ATOM 3241 C C . GLU B 1 46 ? 104.388 -69.636 14.736 1.00 39.56 57 GLU B C 1
ATOM 3242 O O . GLU B 1 46 ? 103.463 -70.390 14.435 1.00 37.18 57 GLU B O 1
ATOM 3248 N N . GLY B 1 47 ? 105.674 -69.948 14.603 1.00 39.00 58 GLY B N 1
ATOM 3249 C CA . GLY B 1 47 ? 106.135 -71.238 14.095 1.00 38.24 58 GLY B CA 1
ATOM 3250 C C . GLY B 1 47 ? 106.325 -71.262 12.585 1.00 37.51 58 GLY B C 1
ATOM 3251 O O . GLY B 1 47 ? 106.176 -70.250 11.895 1.00 37.67 58 GLY B O 1
ATOM 3252 N N . HIS B 1 48 ? 106.642 -72.438 12.065 1.00 37.73 59 HIS B N 1
ATOM 3253 C CA . HIS B 1 48 ? 106.882 -72.583 10.641 1.00 37.23 59 HIS B CA 1
ATOM 3254 C C . HIS B 1 48 ? 105.577 -72.440 9.860 1.00 35.06 59 HIS B C 1
ATOM 3255 O O . HIS B 1 48 ? 104.556 -73.005 10.242 1.00 34.99 59 HIS B O 1
ATOM 3262 N N . LEU B 1 49 ? 105.640 -71.679 8.772 1.00 33.88 60 LEU B N 1
ATOM 3263 C CA . LEU B 1 49 ? 104.501 -71.427 7.888 1.00 33.30 60 LEU B CA 1
ATOM 3264 C C . LEU B 1 49 ? 104.887 -71.796 6.460 1.00 33.64 60 LEU B C 1
ATOM 3265 O O . LEU B 1 49 ? 106.004 -71.500 6.028 1.00 33.78 60 LEU B O 1
ATOM 3270 N N . TRP B 1 50 ? 103.985 -72.444 5.733 1.00 32.19 61 TRP B N 1
ATOM 3271 C CA . TRP B 1 50 ? 104.246 -72.820 4.335 1.00 33.67 61 TRP B CA 1
ATOM 3272 C C . TRP B 1 50 ? 103.823 -71.700 3.372 1.00 34.60 61 TRP B C 1
ATOM 3273 O O . TRP B 1 50 ? 102.642 -71.337 3.305 1.00 33.70 61 TRP B O 1
ATOM 3284 N N . ARG B 1 51 ? 104.800 -71.173 2.626 1.00 35.65 62 ARG B N 1
ATOM 3285 C CA . ARG B 1 51 ? 104.609 -70.036 1.710 1.00 35.40 62 ARG B CA 1
ATOM 3286 C C . ARG B 1 51 ? 104.453 -70.498 0.267 1.00 35.95 62 ARG B C 1
ATOM 3287 O O . ARG B 1 51 ? 105.078 -71.483 -0.137 1.00 36.80 62 ARG B O 1
ATOM 3295 N N . ALA B 1 52 ? 103.685 -69.749 -0.523 1.00 34.83 63 ALA B N 1
ATOM 3296 C CA . ALA B 1 52 ? 103.485 -70.055 -1.942 1.00 36.67 63 ALA B CA 1
ATOM 3297 C C . ALA B 1 52 ? 104.743 -69.851 -2.803 1.00 37.86 63 ALA B C 1
ATOM 3298 O O . ALA B 1 52 ? 104.923 -70.556 -3.792 1.00 37.54 63 ALA B O 1
ATOM 3300 N N . ASP B 1 53 ? 105.584 -68.887 -2.434 1.00 39.93 64 ASP B N 1
ATOM 3301 C CA . ASP B 1 53 ? 106.840 -68.596 -3.162 1.00 44.54 64 ASP B CA 1
ATOM 3302 C C . ASP B 1 53 ? 107.932 -69.653 -3.004 1.00 43.43 64 ASP B C 1
ATOM 3303 O O . ASP B 1 53 ? 108.829 -69.718 -3.833 1.00 45.77 64 ASP B O 1
ATOM 3308 N N . ASP B 1 54 ? 107.865 -70.429 -1.924 1.00 41.96 65 ASP B N 1
ATOM 3309 C CA . ASP B 1 54 ? 108.906 -71.365 -1.504 1.00 43.38 65 ASP B CA 1
ATOM 3310 C C . ASP B 1 54 ? 108.526 -72.824 -1.716 1.00 38.63 65 ASP B C 1
ATOM 3311 O O . ASP B 1 54 ? 109.293 -73.702 -1.345 1.00 36.10 65 ASP B O 1
ATOM 3316 N N . ASN B 1 55 ? 107.327 -73.080 -2.237 1.00 35.93 66 ASN B N 1
ATOM 3317 C CA . ASN B 1 55 ? 106.808 -74.433 -2.376 1.00 35.31 66 ASN B CA 1
ATOM 3318 C C . ASN B 1 55 ? 105.994 -74.515 -3.658 1.00 33.96 66 ASN B C 1
ATOM 3319 O O . ASN B 1 55 ? 105.550 -73.498 -4.188 1.00 36.06 66 ASN B O 1
ATOM 3324 N N . ASP B 1 56 ? 105.816 -75.726 -4.166 1.00 33.85 67 ASP B N 1
ATOM 3325 C CA . ASP B 1 56 ? 105.039 -75.928 -5.379 1.00 34.73 67 ASP B CA 1
ATOM 3326 C C . ASP B 1 56 ? 103.543 -76.001 -5.065 1.00 34.87 67 ASP B C 1
ATOM 3327 O O . ASP B 1 56 ? 103.021 -77.065 -4.701 1.00 33.66 67 ASP B O 1
ATOM 3332 N N . TYR B 1 57 ? 102.862 -74.869 -5.244 1.00 34.28 68 TYR B N 1
ATOM 3333 C CA . TYR B 1 57 ? 101.410 -74.795 -5.116 1.00 34.79 68 TYR B CA 1
ATOM 3334 C C . TYR B 1 57 ? 100.738 -74.580 -6.473 1.00 37.26 68 TYR B C 1
ATOM 3335 O O . TYR B 1 57 ? 99.590 -74.120 -6.537 1.00 34.55 68 TYR B O 1
ATOM 3344 N N . ALA B 1 58 ? 101.424 -74.956 -7.562 1.00 37.25 69 ALA B N 1
ATOM 3345 C CA . ALA B 1 58 ? 100.837 -74.836 -8.891 1.00 37.41 69 ALA B CA 1
ATOM 3346 C C . ALA B 1 58 ? 99.555 -75.681 -8.985 1.00 36.68 69 ALA B C 1
ATOM 3347 O O . ALA B 1 58 ? 99.469 -76.744 -8.368 1.00 36.40 69 ALA B O 1
ATOM 3349 N N . PRO B 1 59 ? 98.551 -75.208 -9.747 1.00 38.68 70 PRO B N 1
ATOM 3350 C CA . PRO B 1 59 ? 97.268 -75.912 -9.831 1.00 42.78 70 PRO B CA 1
ATOM 3351 C C . PRO B 1 59 ? 97.332 -77.401 -10.187 1.00 46.95 70 PRO B C 1
ATOM 3352 O O . PRO B 1 59 ? 96.624 -78.198 -9.570 1.00 47.83 70 PRO B O 1
ATOM 3356 N N . ASN B 1 60 ? 98.166 -77.771 -11.160 1.00 50.01 71 ASN B N 1
ATOM 3357 C CA . ASN B 1 60 ? 98.179 -79.152 -11.675 1.00 54.40 71 ASN B CA 1
ATOM 3358 C C . ASN B 1 60 ? 99.479 -79.913 -11.393 1.00 52.42 71 ASN B C 1
ATOM 3359 O O . ASN B 1 60 ? 99.864 -80.788 -12.160 1.00 55.12 71 ASN B O 1
ATOM 3364 N N . SER B 1 61 ? 100.128 -79.603 -10.274 1.00 51.71 72 SER B N 1
ATOM 3365 C CA . SER B 1 61 ? 101.398 -80.237 -9.900 1.00 48.88 72 SER B CA 1
ATOM 3366 C C . SER B 1 61 ? 101.263 -81.740 -9.683 1.00 47.77 72 SER B C 1
ATOM 3367 O O . SER B 1 61 ? 100.267 -82.203 -9.125 1.00 48.45 72 SER B O 1
ATOM 3370 N N . ALA B 1 62 ? 102.279 -82.486 -10.111 1.00 43.62 73 ALA B N 1
ATOM 3371 C CA . ALA B 1 62 ? 102.372 -83.922 -9.845 1.00 43.32 73 ALA B CA 1
ATOM 3372 C C . ALA B 1 62 ? 102.713 -84.255 -8.395 1.00 41.79 73 ALA B C 1
ATOM 3373 O O . ALA B 1 62 ? 102.409 -85.352 -7.921 1.00 41.22 73 ALA B O 1
ATOM 3375 N N . HIS B 1 63 ? 103.378 -83.332 -7.705 1.00 38.68 74 HIS B N 1
ATOM 3376 C CA . HIS B 1 63 ? 103.857 -83.564 -6.335 1.00 38.77 74 HIS B CA 1
ATOM 3377 C C . HIS B 1 63 ? 103.655 -82.268 -5.551 1.00 36.21 74 HIS B C 1
ATOM 3378 O O . HIS B 1 63 ? 104.589 -81.587 -5.135 1.00 34.85 74 HIS B O 1
ATOM 3385 N N . SER B 1 64 ? 102.379 -81.960 -5.389 1.00 36.37 75 SER B N 1
ATOM 3386 C CA . SER B 1 64 ? 101.902 -80.710 -4.817 1.00 37.47 75 SER B CA 1
ATOM 3387 C C . SER B 1 64 ? 102.309 -80.576 -3.355 1.00 33.19 75 SER B C 1
ATOM 3388 O O . SER B 1 64 ? 102.319 -81.552 -2.626 1.00 34.55 75 SER B O 1
ATOM 3391 N N . ALA B 1 65 ? 102.618 -79.360 -2.930 1.00 32.28 76 ALA B N 1
ATOM 3392 C CA . ALA B 1 65 ? 102.805 -79.077 -1.507 1.00 32.31 76 ALA B CA 1
ATOM 3393 C C . ALA B 1 65 ? 101.479 -78.988 -0.720 1.00 32.94 76 ALA B C 1
ATOM 3394 O O . ALA B 1 65 ? 101.522 -78.780 0.495 1.00 33.41 76 ALA B O 1
ATOM 3396 N N . ARG B 1 66 ? 100.332 -79.120 -1.390 1.00 32.20 77 ARG B N 1
ATOM 3397 C CA . ARG B 1 66 ? 99.038 -79.139 -0.697 1.00 33.20 77 ARG B CA 1
ATOM 3398 C C . ARG B 1 66 ? 98.821 -80.397 0.121 1.00 34.72 77 ARG B C 1
ATOM 3399 O O . ARG B 1 66 ? 99.216 -81.490 -0.278 1.00 32.72 77 ARG B O 1
ATOM 3407 N N . THR B 1 67 ? 98.171 -80.239 1.273 1.00 32.76 78 THR B N 1
ATOM 3408 C CA . THR B 1 67 ? 97.641 -81.377 1.993 1.00 32.62 78 THR B CA 1
ATOM 3409 C C . THR B 1 67 ? 96.244 -81.754 1.462 1.00 32.09 78 THR B C 1
ATOM 3410 O O . THR B 1 67 ? 95.746 -81.156 0.501 1.00 32.55 78 THR B O 1
ATOM 3414 N N . ASN B 1 68 ? 95.629 -82.757 2.076 1.00 31.60 79 ASN B N 1
ATOM 3415 C CA . ASN B 1 68 ? 94.332 -83.261 1.599 1.00 32.59 79 ASN B CA 1
ATOM 3416 C C . ASN B 1 68 ? 93.196 -82.450 2.238 1.00 33.19 79 ASN B C 1
ATOM 3417 O O . ASN B 1 68 ? 92.536 -82.882 3.189 1.00 30.65 79 ASN B O 1
ATOM 3422 N N . ALA B 1 69 ? 93.007 -81.261 1.676 1.00 33.68 80 ALA B N 1
ATOM 3423 C CA . ALA B 1 69 ? 92.026 -80.303 2.136 1.00 33.45 80 ALA B CA 1
ATOM 3424 C C . ALA B 1 69 ? 91.289 -79.685 0.965 1.00 33.47 80 ALA B C 1
ATOM 3425 O O . ALA B 1 69 ? 91.782 -79.691 -0.174 1.00 32.26 80 ALA B O 1
ATOM 3427 N N . ALA B 1 70 ? 90.098 -79.162 1.240 1.00 31.96 81 ALA B N 1
ATOM 3428 C CA . ALA B 1 70 ? 89.297 -78.508 0.222 1.00 32.33 81 ALA B CA 1
ATOM 3429 C C . ALA B 1 70 ? 88.509 -77.328 0.767 1.00 33.27 81 ALA B C 1
ATOM 3430 O O . ALA B 1 70 ? 88.126 -77.305 1.943 1.00 31.11 81 ALA B O 1
ATOM 3432 N N . LEU B 1 71 ? 88.250 -76.378 -0.124 1.00 32.89 82 LEU B N 1
ATOM 3433 C CA . LEU B 1 71 ? 87.268 -75.322 0.091 1.00 33.69 82 LEU B CA 1
ATOM 3434 C C . LEU B 1 71 ? 85.914 -75.918 -0.257 1.00 34.12 82 LEU B C 1
ATOM 3435 O O . LEU B 1 71 ? 85.755 -76.521 -1.325 1.00 32.51 82 LEU B O 1
ATOM 3440 N N . ILE B 1 72 ? 84.940 -75.799 0.642 1.00 32.31 83 ILE B N 1
ATOM 3441 C CA . ILE B 1 72 ? 83.634 -76.418 0.422 1.00 31.41 83 ILE B CA 1
ATOM 3442 C C . ILE B 1 72 ? 82.529 -75.412 0.623 1.00 33.81 83 ILE B C 1
ATOM 3443 O O . ILE B 1 72 ? 82.666 -74.483 1.423 1.00 32.11 83 ILE B O 1
ATOM 3448 N N . SER B 1 73 ? 81.432 -75.608 -0.100 1.00 31.98 84 SER B N 1
ATOM 3449 C CA . SER B 1 73 ? 80.266 -74.742 0.021 1.00 34.01 84 SER B CA 1
ATOM 3450 C C . SER B 1 73 ? 78.992 -75.515 -0.301 1.00 34.51 84 SER B C 1
ATOM 3451 O O . SER B 1 73 ? 78.874 -76.098 -1.390 1.00 33.68 84 SER B O 1
ATOM 3454 N N . LEU B 1 74 ? 78.059 -75.552 0.648 1.00 34.44 85 LEU B N 1
ATOM 3455 C CA . LEU B 1 74 ? 76.684 -75.935 0.344 1.00 34.64 85 LEU B CA 1
ATOM 3456 C C . LEU B 1 74 ? 76.034 -74.685 -0.234 1.00 36.35 85 LEU B C 1
ATOM 3457 O O . LEU B 1 74 ? 76.025 -73.632 0.409 1.00 37.46 85 LEU B O 1
ATOM 3462 N N . VAL B 1 75 ? 75.508 -74.781 -1.451 1.00 34.42 86 VAL B N 1
ATOM 3463 C CA . VAL B 1 75 ? 75.068 -73.586 -2.168 1.00 34.82 86 VAL B CA 1
ATOM 3464 C C . VAL B 1 75 ? 74.032 -73.928 -3.246 1.00 36.36 86 VAL B C 1
ATOM 3465 O O . VAL B 1 75 ? 74.044 -75.032 -3.788 1.00 36.14 86 VAL B O 1
ATOM 3469 N N . ARG B 1 76 ? 73.125 -72.989 -3.508 1.00 38.70 87 ARG B N 1
ATOM 3470 C CA . ARG B 1 76 ? 72.051 -73.150 -4.508 1.00 41.11 87 ARG B CA 1
ATOM 3471 C C . ARG B 1 76 ? 72.449 -72.511 -5.834 1.00 39.96 87 ARG B C 1
ATOM 3472 O O . ARG B 1 76 ? 73.226 -71.551 -5.856 1.00 37.89 87 ARG B O 1
ATOM 3480 N N . ASN B 1 77 ? 71.880 -73.013 -6.935 1.00 40.02 88 ASN B N 1
ATOM 3481 C CA . ASN B 1 77 ? 72.092 -72.410 -8.270 1.00 40.70 88 ASN B CA 1
ATOM 3482 C C . ASN B 1 77 ? 71.734 -70.932 -8.289 1.00 40.04 88 ASN B C 1
ATOM 3483 O O . ASN B 1 77 ? 72.426 -70.117 -8.891 1.00 40.14 88 ASN B O 1
ATOM 3488 N N . GLU B 1 78 ? 70.683 -70.613 -7.547 1.00 41.34 89 GLU B N 1
ATOM 3489 C CA A GLU B 1 78 ? 70.135 -69.260 -7.497 0.50 42.03 89 GLU B CA 1
ATOM 3490 C CA B GLU B 1 78 ? 70.115 -69.264 -7.437 0.50 43.77 89 GLU B CA 1
ATOM 3491 C C . GLU B 1 78 ? 71.084 -68.262 -6.800 1.00 42.62 89 GLU B C 1
ATOM 3492 O O . GLU B 1 78 ? 70.945 -67.055 -6.974 1.00 41.08 89 GLU B O 1
ATOM 3503 N N . GLU B 1 79 ? 72.063 -68.765 -6.041 1.00 39.71 90 GLU B N 1
ATOM 3504 C CA . GLU B 1 79 ? 73.049 -67.920 -5.345 1.00 39.44 90 GLU B CA 1
ATOM 3505 C C . GLU B 1 79 ? 74.364 -67.747 -6.097 1.00 37.98 90 GLU B C 1
ATOM 3506 O O . GLU B 1 79 ? 75.347 -67.282 -5.520 1.00 35.46 90 GLU B O 1
ATOM 3512 N N . LEU B 1 80 ? 74.372 -68.070 -7.392 1.00 38.59 91 LEU B N 1
ATOM 3513 C CA . LEU B 1 80 ? 75.600 -68.069 -8.181 1.00 38.95 91 LEU B CA 1
ATOM 3514 C C . LEU B 1 80 ? 76.351 -66.749 -8.126 1.00 39.46 91 LEU B C 1
ATOM 3515 O O . LEU B 1 80 ? 77.541 -66.743 -7.829 1.00 39.45 91 LEU B O 1
ATOM 3520 N N . GLU B 1 81 ? 75.661 -65.639 -8.384 1.00 39.51 92 GLU B N 1
ATOM 3521 C CA . GLU B 1 81 ? 76.313 -64.331 -8.426 1.00 41.42 92 GLU B CA 1
ATOM 3522 C C . GLU B 1 81 ? 76.954 -63.946 -7.081 1.00 40.11 92 GLU B C 1
ATOM 3523 O O . GLU B 1 81 ? 78.079 -63.438 -7.049 1.00 36.87 92 GLU B O 1
ATOM 3529 N N . ASP B 1 82 ? 76.243 -64.192 -5.984 1.00 38.26 93 ASP B N 1
ATOM 3530 C CA . ASP B 1 82 ? 76.808 -63.937 -4.653 1.00 38.87 93 ASP B CA 1
ATOM 3531 C C . ASP B 1 82 ? 77.983 -64.881 -4.350 1.00 37.25 93 ASP B C 1
ATOM 3532 O O . ASP B 1 82 ? 78.936 -64.481 -3.673 1.00 36.87 93 ASP B O 1
ATOM 3537 N N . LEU B 1 83 ? 77.913 -66.122 -4.839 1.00 36.50 94 LEU B N 1
ATOM 3538 C CA . LEU B 1 83 ? 79.023 -67.063 -4.696 1.00 36.11 94 LEU B CA 1
ATOM 3539 C C . LEU B 1 83 ? 80.256 -66.570 -5.450 1.00 35.72 94 LEU B C 1
ATOM 3540 O O . LEU B 1 83 ? 81.370 -66.629 -4.929 1.00 35.38 94 LEU B O 1
ATOM 3545 N N . ILE B 1 84 ? 80.051 -66.064 -6.662 1.00 36.61 95 ILE B N 1
ATOM 3546 C CA . ILE B 1 84 ? 81.152 -65.547 -7.476 1.00 37.72 95 ILE B CA 1
ATOM 3547 C C . ILE B 1 84 ? 81.877 -64.418 -6.741 1.00 37.11 95 ILE B C 1
ATOM 3548 O O . ILE B 1 84 ? 83.105 -64.392 -6.724 1.00 35.06 95 ILE B O 1
ATOM 3553 N N . SER B 1 85 ? 81.121 -63.493 -6.143 1.00 36.28 96 SER B N 1
ATOM 3554 C CA . SER B 1 85 ? 81.712 -62.412 -5.343 1.00 38.24 96 SER B CA 1
ATOM 3555 C C . SER B 1 85 ? 82.620 -62.943 -4.247 1.00 34.54 96 SER B C 1
ATOM 3556 O O . SER B 1 85 ? 83.740 -62.468 -4.088 1.00 35.47 96 SER B O 1
ATOM 3559 N N . THR B 1 86 ? 82.127 -63.933 -3.512 1.00 35.86 97 THR B N 1
ATOM 3560 C CA . THR B 1 86 ? 82.897 -64.580 -2.453 1.00 35.07 97 THR B CA 1
ATOM 3561 C C . THR B 1 86 ? 84.166 -65.248 -2.999 1.00 35.04 97 THR B C 1
ATOM 3562 O O . THR B 1 86 ? 85.254 -65.066 -2.451 1.00 32.31 97 THR B O 1
ATOM 3566 N N . MET B 1 87 ? 84.000 -66.045 -4.058 1.00 34.04 98 MET B N 1
ATOM 3567 C CA . MET B 1 87 ? 85.131 -66.689 -4.718 1.00 34.63 98 MET B CA 1
ATOM 3568 C C . MET B 1 87 ? 86.219 -65.690 -5.093 1.00 33.45 98 MET B C 1
ATOM 3569 O O . MET B 1 87 ? 87.399 -65.942 -4.823 1.00 32.03 98 MET B O 1
ATOM 3574 N N . LYS B 1 88 ? 85.833 -64.558 -5.689 1.00 34.36 99 LYS B N 1
ATOM 3575 C CA . LYS B 1 88 ? 86.815 -63.544 -6.098 1.00 35.30 99 LYS B CA 1
ATOM 3576 C C . LYS B 1 88 ? 87.646 -63.040 -4.919 1.00 34.34 99 LYS B C 1
ATOM 3577 O O . LYS B 1 88 ? 88.868 -62.887 -5.024 1.00 31.52 99 LYS B O 1
ATOM 3583 N N . ASP B 1 89 ? 86.977 -62.790 -3.795 1.00 32.30 100 ASP B N 1
ATOM 3584 C CA . ASP B 1 89 ? 87.677 -62.365 -2.582 1.00 33.64 100 ASP B CA 1
ATOM 3585 C C . ASP B 1 89 ? 88.623 -63.431 -2.050 1.00 32.36 100 ASP B C 1
ATOM 3586 O O . ASP B 1 89 ? 89.783 -63.129 -1.733 1.00 32.44 100 ASP B O 1
ATOM 3591 N N . LEU B 1 90 ? 88.132 -64.665 -1.917 1.00 32.37 101 LEU B N 1
ATOM 3592 C CA . LEU B 1 90 ? 88.948 -65.725 -1.332 1.00 33.55 101 LEU B CA 1
ATOM 3593 C C . LEU B 1 90 ? 90.117 -66.088 -2.256 1.00 33.13 101 LEU B C 1
ATOM 3594 O O . LEU B 1 90 ? 91.225 -66.345 -1.787 1.00 29.51 101 LEU B O 1
ATOM 3599 N N . GLU B 1 91 ? 89.865 -66.071 -3.565 1.00 32.24 102 GLU B N 1
ATOM 3600 C CA . GLU B 1 91 ? 90.935 -66.272 -4.545 1.00 33.48 102 GLU B CA 1
ATOM 3601 C C . GLU B 1 91 ? 92.001 -65.179 -4.461 1.00 33.56 102 GLU B C 1
ATOM 3602 O O . GLU B 1 91 ? 93.191 -65.483 -4.321 1.00 32.78 102 GLU B O 1
ATOM 3608 N N . ARG B 1 92 ? 91.576 -63.918 -4.511 1.00 34.10 103 ARG B N 1
ATOM 3609 C CA . ARG B 1 92 ? 92.505 -62.794 -4.486 1.00 35.19 103 ARG B CA 1
ATOM 3610 C C . ARG B 1 92 ? 93.355 -62.773 -3.219 1.00 33.87 103 ARG B C 1
ATOM 3611 O O . ARG B 1 92 ? 94.565 -62.552 -3.286 1.00 32.40 103 ARG B O 1
ATOM 3619 N N . THR B 1 93 ? 92.728 -62.997 -2.064 1.00 31.85 104 THR B N 1
ATOM 3620 C CA . THR B 1 93 ? 93.438 -62.916 -0.794 1.00 30.68 104 THR B CA 1
ATOM 3621 C C . THR B 1 93 ? 94.268 -64.142 -0.441 1.00 31.62 104 THR B C 1
ATOM 3622 O O . THR B 1 93 ? 95.222 -64.032 0.339 1.00 31.38 104 THR B O 1
ATOM 3626 N N . TRP B 1 94 ? 93.913 -65.302 -0.987 1.00 31.18 105 TRP B N 1
ATOM 3627 C CA . TRP B 1 94 ? 94.526 -66.553 -0.542 1.00 30.51 105 TRP B CA 1
ATOM 3628 C C . TRP B 1 94 ? 94.675 -67.625 -1.630 1.00 30.61 105 TRP B C 1
ATOM 3629 O O . TRP B 1 94 ? 95.805 -68.030 -1.951 1.00 31.58 105 TRP B O 1
ATOM 3640 N N . ASN B 1 95 ? 93.564 -68.100 -2.187 1.00 31.23 106 ASN B N 1
ATOM 3641 C CA . ASN B 1 95 ? 93.623 -69.317 -2.991 1.00 32.16 106 ASN B CA 1
ATOM 3642 C C . ASN B 1 95 ? 94.286 -69.182 -4.367 1.00 32.52 106 ASN B C 1
ATOM 3643 O O . ASN B 1 95 ? 94.651 -70.199 -4.941 1.00 33.45 106 ASN B O 1
ATOM 3648 N N . SER B 1 96 ? 94.462 -67.967 -4.888 1.00 34.01 107 SER B N 1
ATOM 3649 C CA . SER B 1 96 ? 95.224 -67.804 -6.146 1.00 34.76 107 SER B CA 1
ATOM 3650 C C . SER B 1 96 ? 96.696 -68.185 -5.962 1.00 36.12 107 SER B C 1
ATOM 3651 O O . SER B 1 96 ? 97.376 -68.505 -6.937 1.00 35.79 107 SER B O 1
ATOM 3654 N N . LYS B 1 97 ? 97.174 -68.133 -4.717 1.00 35.02 108 LYS B N 1
ATOM 3655 C CA . LYS B 1 97 ? 98.525 -68.549 -4.367 1.00 35.34 108 LYS B CA 1
ATOM 3656 C C . LYS B 1 97 ? 98.637 -70.040 -4.029 1.00 36.14 108 LYS B C 1
ATOM 3657 O O . LYS B 1 97 ? 99.650 -70.658 -4.326 1.00 34.90 108 LYS B O 1
ATOM 3663 N N . PHE B 1 98 ? 97.618 -70.618 -3.390 1.00 34.03 109 PHE B N 1
ATOM 3664 C CA . PHE B 1 98 ? 97.708 -71.998 -2.882 1.00 32.92 109 PHE B CA 1
ATOM 3665 C C . PHE B 1 98 ? 96.957 -73.039 -3.701 1.00 32.63 109 PHE B C 1
ATOM 3666 O O . PHE B 1 98 ? 97.317 -74.213 -3.670 1.00 32.84 109 PHE B O 1
ATOM 3674 N N . ASN B 1 99 ? 95.924 -72.599 -4.417 1.00 33.15 110 ASN B N 1
ATOM 3675 C CA . ASN B 1 99 ? 95.173 -73.415 -5.378 1.00 33.85 110 ASN B CA 1
ATOM 3676 C C . ASN B 1 99 ? 94.624 -74.707 -4.832 1.00 34.07 110 ASN B C 1
ATOM 3677 O O . ASN B 1 99 ? 94.750 -75.766 -5.453 1.00 32.98 110 ASN B O 1
ATOM 3682 N N . TYR B 1 100 ? 94.000 -74.619 -3.661 1.00 32.38 111 TYR B N 1
ATOM 3683 C CA . TYR B 1 100 ? 93.246 -75.735 -3.135 1.00 31.08 111 TYR B CA 1
ATOM 3684 C C . TYR B 1 100 ? 91.947 -75.861 -3.922 1.00 30.74 111 TYR B C 1
ATOM 3685 O O . TYR B 1 100 ? 91.431 -74.858 -4.430 1.00 32.54 111 TYR B O 1
ATOM 3694 N N . PRO B 1 101 ? 91.433 -77.095 -4.067 1.00 31.74 112 PRO B N 1
ATOM 3695 C CA . PRO B 1 101 ? 90.218 -77.291 -4.855 1.00 32.06 112 PRO B CA 1
ATOM 3696 C C . PRO B 1 101 ? 88.954 -76.770 -4.170 1.00 33.36 112 PRO B C 1
ATOM 3697 O O . PRO B 1 101 ? 88.914 -76.678 -2.934 1.00 31.95 112 PRO B O 1
ATOM 3701 N N . TRP B 1 102 ? 87.956 -76.439 -4.985 1.00 32.29 113 TRP B N 1
ATOM 3702 C CA . TRP B 1 102 ? 86.613 -76.097 -4.525 1.00 33.33 113 TRP B CA 1
ATOM 3703 C C . TRP B 1 102 ? 85.695 -77.300 -4.721 1.00 35.44 113 TRP B C 1
ATOM 3704 O O . TRP B 1 102 ? 85.639 -77.881 -5.823 1.00 35.39 113 TRP B O 1
ATOM 3715 N N . ILE B 1 103 ? 84.961 -77.672 -3.676 1.00 33.27 114 ILE B N 1
ATOM 3716 C CA . ILE B 1 103 ? 83.930 -78.696 -3.789 1.00 33.50 114 ILE B CA 1
ATOM 3717 C C . ILE B 1 103 ? 82.585 -78.087 -3.403 1.00 34.33 114 ILE B C 1
ATOM 3718 O O . ILE B 1 103 ? 82.372 -77.699 -2.254 1.00 32.89 114 ILE B O 1
ATOM 3723 N N . PHE B 1 104 ? 81.686 -78.015 -4.375 1.00 33.05 115 PHE B N 1
ATOM 3724 C CA . PHE B 1 104 ? 80.363 -77.438 -4.187 1.00 33.78 115 PHE B CA 1
ATOM 3725 C C . PHE B 1 104 ? 79.341 -78.542 -3.978 1.00 35.20 115 PHE B C 1
ATOM 3726 O O . PHE B 1 104 ? 79.402 -79.584 -4.640 1.00 34.90 115 PHE B O 1
ATOM 3734 N N . PHE B 1 105 ? 78.411 -78.309 -3.050 1.00 32.37 116 PHE B N 1
ATOM 3735 C CA . PHE B 1 105 ? 77.395 -79.275 -2.666 1.00 32.37 116 PHE B CA 1
ATOM 3736 C C . PHE B 1 105 ? 76.022 -78.648 -2.818 1.00 32.52 116 PHE B C 1
ATOM 3737 O O . PHE B 1 105 ? 75.836 -77.469 -2.550 1.00 33.36 116 PHE B O 1
ATOM 3745 N N . ASN B 1 106 ? 75.054 -79.445 -3.235 1.00 33.56 117 ASN B N 1
ATOM 3746 C CA . ASN B 1 106 ? 73.692 -78.961 -3.424 1.00 35.02 117 ASN B CA 1
ATOM 3747 C C . ASN B 1 106 ? 72.779 -80.175 -3.347 1.00 37.53 117 ASN B C 1
ATOM 3748 O O . ASN B 1 106 ? 73.143 -81.252 -3.802 1.00 38.65 117 ASN B O 1
ATOM 3753 N N . ASP B 1 107 ? 71.616 -80.014 -2.725 1.00 39.37 118 ASP B N 1
ATOM 3754 C CA . ASP B 1 107 ? 70.598 -81.059 -2.727 1.00 40.93 118 ASP B CA 1
ATOM 3755 C C . ASP B 1 107 ? 70.053 -81.352 -4.139 1.00 41.96 118 ASP B C 1
ATOM 3756 O O . ASP B 1 107 ? 69.629 -82.474 -4.417 1.00 42.89 118 ASP B O 1
ATOM 3761 N N . LYS B 1 108 ? 70.065 -80.340 -5.000 1.00 43.50 119 LYS B N 1
ATOM 3762 C CA . LYS B 1 108 ? 69.665 -80.465 -6.407 1.00 44.94 119 LYS B CA 1
ATOM 3763 C C . LYS B 1 108 ? 70.894 -80.428 -7.315 1.00 44.09 119 LYS B C 1
ATOM 3764 O O . LYS B 1 108 ? 71.957 -80.012 -6.882 1.00 42.88 119 LYS B O 1
ATOM 3770 N N . PRO B 1 109 ? 70.759 -80.870 -8.582 1.00 46.71 120 PRO B N 1
ATOM 3771 C CA . PRO B 1 109 ? 71.918 -80.803 -9.489 1.00 45.09 120 PRO B CA 1
ATOM 3772 C C . PRO B 1 109 ? 72.345 -79.365 -9.805 1.00 41.73 120 PRO B C 1
ATOM 3773 O O . PRO B 1 109 ? 71.505 -78.475 -9.843 1.00 41.04 120 PRO B O 1
ATOM 3777 N N . PHE B 1 110 ? 73.640 -79.140 -10.008 1.00 39.82 121 PHE B N 1
ATOM 3778 C CA . PHE B 1 110 ? 74.124 -77.832 -10.442 1.00 40.43 121 PHE B CA 1
ATOM 3779 C C . PHE B 1 110 ? 73.914 -77.658 -11.945 1.00 42.89 121 PHE B C 1
ATOM 3780 O O . PHE B 1 110 ? 74.102 -78.606 -12.711 1.00 43.59 121 PHE B O 1
ATOM 3788 N N . THR B 1 111 ? 73.554 -76.445 -12.361 1.00 43.64 122 THR B N 1
ATOM 3789 C CA . THR B 1 111 ? 73.368 -76.137 -13.779 1.00 44.56 122 THR B CA 1
ATOM 3790 C C . THR B 1 111 ? 74.720 -76.000 -14.448 1.00 46.43 122 THR B C 1
ATOM 3791 O O . THR B 1 111 ? 75.733 -75.778 -13.777 1.00 43.91 122 THR B O 1
ATOM 3795 N N . GLU B 1 112 ? 74.732 -76.089 -15.776 1.00 45.38 123 GLU B N 1
ATOM 3796 C CA . GLU B 1 112 ? 75.973 -75.921 -16.531 1.00 46.18 123 GLU B CA 1
ATOM 3797 C C . GLU B 1 112 ? 76.529 -74.507 -16.405 1.00 43.05 123 GLU B C 1
ATOM 3798 O O . GLU B 1 112 ? 77.751 -74.325 -16.391 1.00 43.81 123 GLU B O 1
ATOM 3804 N N . GLU B 1 113 ? 75.648 -73.512 -16.302 1.00 42.82 124 GLU B N 1
ATOM 3805 C CA . GLU B 1 113 ? 76.085 -72.134 -16.076 1.00 45.86 124 GLU B CA 1
ATOM 3806 C C . GLU B 1 113 ? 76.817 -71.984 -14.730 1.00 42.85 124 GLU B C 1
ATOM 3807 O O . GLU B 1 113 ? 77.840 -71.313 -14.665 1.00 41.57 124 GLU B O 1
ATOM 3813 N N . PHE B 1 114 ? 76.308 -72.628 -13.681 1.00 42.21 125 PHE B N 1
ATOM 3814 C CA . PHE B 1 114 ? 76.977 -72.622 -12.368 1.00 40.36 125 PHE B CA 1
ATOM 3815 C C . PHE B 1 114 ? 78.405 -73.156 -12.483 1.00 40.26 125 PHE B C 1
ATOM 3816 O O . PHE B 1 114 ? 79.351 -72.556 -11.963 1.00 39.52 125 PHE B O 1
ATOM 3824 N N . LYS B 1 115 ? 78.551 -74.282 -13.177 1.00 42.12 126 LYS B N 1
ATOM 3825 C CA . LYS B 1 115 ? 79.847 -74.944 -13.322 1.00 43.69 126 LYS B CA 1
ATOM 3826 C C . LYS B 1 115 ? 80.836 -74.091 -14.096 1.00 43.00 126 LYS B C 1
ATOM 3827 O O . LYS B 1 115 ? 81.973 -73.912 -13.675 1.00 40.49 126 LYS B O 1
ATOM 3833 N N . LYS B 1 116 ? 80.370 -73.562 -15.222 1.00 42.83 127 LYS B N 1
ATOM 3834 C CA . LYS B 1 116 ? 81.148 -72.683 -16.085 1.00 44.85 127 LYS B CA 1
ATOM 3835 C C . LYS B 1 116 ? 81.637 -71.429 -15.342 1.00 42.18 127 LYS B C 1
ATOM 3836 O O . LYS B 1 116 ? 82.828 -71.125 -15.340 1.00 39.63 127 LYS B O 1
ATOM 3842 N N . ARG B 1 117 ? 80.713 -70.711 -14.709 1.00 40.47 128 ARG B N 1
ATOM 3843 C CA . ARG B 1 117 ? 81.038 -69.450 -14.027 1.00 41.56 128 ARG B CA 1
ATOM 3844 C C . ARG B 1 117 ? 81.972 -69.640 -12.822 1.00 38.95 128 ARG B C 1
ATOM 3845 O O . ARG B 1 117 ? 82.903 -68.857 -12.626 1.00 39.48 128 ARG B O 1
ATOM 3853 N N . THR B 1 118 ? 81.724 -70.674 -12.024 1.00 38.61 129 THR B N 1
ATOM 3854 C CA . THR B 1 118 ? 82.557 -70.949 -10.846 1.00 38.41 129 THR B CA 1
ATOM 3855 C C . THR B 1 118 ? 83.977 -71.361 -11.251 1.00 38.84 129 THR B C 1
ATOM 3856 O O . THR B 1 118 ? 84.952 -70.826 -10.720 1.00 37.65 129 THR B O 1
ATOM 3860 N N . GLN B 1 119 ? 84.097 -72.270 -12.216 1.00 38.70 130 GLN B N 1
ATOM 3861 C CA . GLN B 1 119 ? 85.424 -72.701 -12.676 1.00 40.88 130 GLN B CA 1
ATOM 3862 C C . GLN B 1 119 ? 86.236 -71.557 -13.314 1.00 38.64 130 GLN B C 1
ATOM 3863 O O . GLN B 1 119 ? 87.457 -71.545 -13.225 1.00 39.38 130 GLN B O 1
ATOM 3869 N N . ALA B 1 120 ? 85.553 -70.589 -13.918 1.00 39.45 131 ALA B N 1
ATOM 3870 C CA . ALA B 1 120 ? 86.201 -69.393 -14.469 1.00 40.72 131 ALA B CA 1
ATOM 3871 C C . ALA B 1 120 ? 86.832 -68.468 -13.412 1.00 41.30 131 ALA B C 1
ATOM 3872 O O . ALA B 1 120 ? 87.663 -67.630 -13.762 1.00 40.05 131 ALA B O 1
ATOM 3874 N N . GLU B 1 121 ? 86.435 -68.598 -12.140 1.00 38.87 132 GLU B N 1
ATOM 3875 C CA . GLU B 1 121 ? 86.993 -67.764 -11.065 1.00 38.36 132 GLU B CA 1
ATOM 3876 C C . GLU B 1 121 ? 88.203 -68.361 -10.354 1.00 37.48 132 GLU B C 1
ATOM 3877 O O . GLU B 1 121 ? 88.733 -67.732 -9.448 1.00 38.16 132 GLU B O 1
ATOM 3883 N N . THR B 1 122 ? 88.653 -69.551 -10.754 1.00 35.90 133 THR B N 1
ATOM 3884 C CA . THR B 1 122 ? 89.774 -70.214 -10.078 1.00 35.42 133 THR B CA 1
ATOM 3885 C C . THR B 1 122 ? 90.635 -71.021 -11.048 1.00 36.50 133 THR B C 1
ATOM 3886 O O . THR B 1 122 ? 90.129 -71.548 -12.034 1.00 37.38 133 THR B O 1
ATOM 3890 N N . LYS B 1 123 ? 91.931 -71.110 -10.750 1.00 37.88 134 LYS B N 1
ATOM 3891 C CA . LYS B 1 123 ? 92.850 -72.002 -11.470 1.00 38.94 134 LYS B CA 1
ATOM 3892 C C . LYS B 1 123 ? 92.825 -73.394 -10.854 1.00 38.38 134 LYS B C 1
ATOM 3893 O O . LYS B 1 123 ? 93.289 -74.348 -11.471 1.00 35.30 134 LYS B O 1
ATOM 3899 N N . ALA B 1 124 ? 92.305 -73.522 -9.626 1.00 36.16 135 ALA B N 1
ATOM 3900 C CA . ALA B 1 124 ? 92.211 -74.826 -8.974 1.00 36.32 135 ALA B CA 1
ATOM 3901 C C . ALA B 1 124 ? 91.081 -75.650 -9.581 1.00 36.73 135 ALA B C 1
ATOM 3902 O O . ALA B 1 124 ? 90.235 -75.125 -10.311 1.00 36.52 135 ALA B O 1
ATOM 3904 N N . LYS B 1 125 ? 91.074 -76.943 -9.278 1.00 38.66 136 LYS B N 1
ATOM 3905 C CA . LYS B 1 125 ? 90.010 -77.840 -9.718 1.00 41.70 136 LYS B CA 1
ATOM 3906 C C . LYS B 1 125 ? 88.711 -77.594 -8.946 1.00 41.02 136 LYS B C 1
ATOM 3907 O O . LYS B 1 125 ? 88.749 -77.376 -7.738 1.00 39.22 136 LYS B O 1
ATOM 3913 N N . CYS B 1 126 ? 87.585 -77.604 -9.660 1.00 39.46 137 CYS B N 1
ATOM 3914 C CA . CYS B 1 126 ? 86.250 -77.510 -9.072 1.00 40.41 137 CYS B CA 1
ATOM 3915 C C . CYS B 1 126 ? 85.518 -78.826 -9.214 1.00 42.26 137 CYS B C 1
ATOM 3916 O O . CYS B 1 126 ? 85.609 -79.467 -10.259 1.00 41.15 137 CYS B O 1
ATOM 3919 N N . TYR B 1 127 ? 84.787 -79.212 -8.166 1.00 38.79 138 TYR B N 1
ATOM 3920 C CA . TYR B 1 127 ? 83.965 -80.415 -8.161 1.00 38.83 138 TYR B CA 1
ATOM 3921 C C . TYR B 1 127 ? 82.546 -80.043 -7.755 1.00 39.25 138 TYR B C 1
ATOM 3922 O O . TYR B 1 127 ? 82.327 -79.117 -6.952 1.00 38.20 138 TYR B O 1
ATOM 3931 N N . TYR B 1 128 ? 81.590 -80.771 -8.315 1.00 38.09 139 TYR B N 1
ATOM 3932 C CA . TYR B 1 128 ? 80.176 -80.439 -8.218 1.00 38.28 139 TYR B CA 1
ATOM 3933 C C . TYR B 1 128 ? 79.447 -81.671 -7.737 1.00 40.28 139 TYR B C 1
ATOM 3934 O O . TYR B 1 128 ? 79.365 -82.659 -8.457 1.00 41.20 139 TYR B O 1
ATOM 3943 N N . GLU B 1 129 ? 78.945 -81.620 -6.504 1.00 36.94 140 GLU B N 1
ATOM 3944 C CA . GLU B 1 129 ? 78.441 -82.802 -5.832 1.00 36.88 140 GLU B CA 1
ATOM 3945 C C . GLU B 1 129 ? 76.994 -82.621 -5.429 1.00 37.21 140 GLU B C 1
ATOM 3946 O O . GLU B 1 129 ? 76.558 -81.510 -5.110 1.00 35.94 140 GLU B O 1
ATOM 3952 N N . GLN B 1 130 ? 76.254 -83.723 -5.453 1.00 38.65 141 GLN B N 1
ATOM 3953 C CA . GLN B 1 130 ? 74.878 -83.733 -4.987 1.00 39.23 141 GLN B CA 1
ATOM 3954 C C . GLN B 1 130 ? 74.817 -84.394 -3.626 1.00 37.78 141 GLN B C 1
ATOM 3955 O O . GLN B 1 130 ? 75.495 -85.385 -3.376 1.00 36.06 141 GLN B O 1
ATOM 3961 N N . VAL B 1 131 ? 74.012 -83.824 -2.738 1.00 37.88 142 VAL B N 1
ATOM 3962 C CA . VAL B 1 131 ? 73.801 -84.411 -1.422 1.00 37.10 142 VAL B CA 1
ATOM 3963 C C . VAL B 1 131 ? 72.844 -85.597 -1.606 1.00 37.00 142 VAL B C 1
ATOM 3964 O O . VAL B 1 131 ? 71.749 -85.394 -2.126 1.00 38.21 142 VAL B O 1
ATOM 3968 N N . PRO B 1 132 ? 73.230 -86.808 -1.160 1.00 39.02 143 PRO B N 1
ATOM 3969 C CA . PRO B 1 132 ? 72.297 -87.944 -1.282 1.00 42.85 143 PRO B CA 1
ATOM 3970 C C . PRO B 1 132 ? 71.007 -87.726 -0.489 1.00 44.81 143 PRO B C 1
ATOM 3971 O O . PRO B 1 132 ? 71.029 -87.043 0.556 1.00 39.30 143 PRO B O 1
ATOM 3975 N N . LYS B 1 133 ? 69.912 -88.308 -0.983 1.00 44.29 144 LYS B N 1
ATOM 3976 C CA . LYS B 1 133 ? 68.596 -88.193 -0.348 1.00 47.85 144 LYS B CA 1
ATOM 3977 C C . LYS B 1 133 ? 68.660 -88.567 1.126 1.00 45.25 144 LYS B C 1
ATOM 3978 O O . LYS B 1 133 ? 68.058 -87.893 1.945 1.00 42.79 144 LYS B O 1
ATOM 3984 N N . GLU B 1 134 ? 69.391 -89.630 1.461 1.00 45.26 145 GLU B N 1
ATOM 3985 C CA . GLU B 1 134 ? 69.496 -90.082 2.859 1.00 49.02 145 GLU B CA 1
ATOM 3986 C C . GLU B 1 134 ? 70.258 -89.115 3.784 1.00 46.80 145 GLU B C 1
ATOM 3987 O O . GLU B 1 134 ? 70.166 -89.233 5.004 1.00 46.82 145 GLU B O 1
ATOM 3993 N N . HIS B 1 135 ? 71.005 -88.177 3.199 1.00 43.47 146 HIS B N 1
ATOM 3994 C CA . HIS B 1 135 ? 71.648 -87.094 3.941 1.00 41.70 146 HIS B CA 1
ATOM 3995 C C . HIS B 1 135 ? 70.847 -85.785 3.948 1.00 40.08 146 HIS B C 1
ATOM 3996 O O . HIS B 1 135 ? 71.296 -84.797 4.524 1.00 40.58 146 HIS B O 1
ATOM 4003 N N . TRP B 1 136 ? 69.686 -85.761 3.302 1.00 38.47 147 TRP B N 1
ATOM 4004 C CA . TRP B 1 136 ? 68.918 -84.530 3.120 1.00 40.35 147 TRP B CA 1
ATOM 4005 C C . TRP B 1 136 ? 67.470 -84.642 3.573 1.00 40.59 147 TRP B C 1
ATOM 4006 O O . TRP B 1 136 ? 66.961 -83.720 4.210 1.00 40.08 147 TRP B O 1
ATOM 4017 N N . ASP B 1 137 ? 66.795 -85.738 3.222 1.00 39.89 148 ASP B N 1
ATOM 4018 C CA . ASP B 1 137 ? 65.410 -85.945 3.631 1.00 41.09 148 ASP B CA 1
ATOM 4019 C C . ASP B 1 137 ? 65.351 -86.053 5.149 1.00 38.62 148 ASP B C 1
ATOM 4020 O O . ASP B 1 137 ? 66.269 -86.591 5.762 1.00 38.00 148 ASP B O 1
ATOM 4025 N N . PRO B 1 138 ? 64.273 -85.548 5.766 1.00 38.71 149 PRO B N 1
ATOM 4026 C CA . PRO B 1 138 ? 64.152 -85.767 7.209 1.00 40.32 149 PRO B CA 1
ATOM 4027 C C . PRO B 1 138 ? 64.106 -87.261 7.517 1.00 41.13 149 PRO B C 1
ATOM 4028 O O . PRO B 1 138 ? 63.526 -88.008 6.738 1.00 39.90 149 PRO B O 1
ATOM 4032 N N . PRO B 1 139 ? 64.720 -87.700 8.630 1.00 41.69 150 PRO B N 1
ATOM 4033 C CA . PRO B 1 139 ? 64.645 -89.124 8.955 1.00 41.99 150 PRO B CA 1
ATOM 4034 C C . PRO B 1 139 ? 63.211 -89.613 9.217 1.00 43.51 150 PRO B C 1
ATOM 4035 O O . PRO B 1 139 ? 62.313 -88.814 9.483 1.00 41.12 150 PRO B O 1
ATOM 4039 N N . GLU B 1 140 ? 63.019 -90.926 9.113 1.00 46.04 151 GLU B N 1
ATOM 4040 C CA . GLU B 1 140 ? 61.685 -91.555 9.202 1.00 48.31 151 GLU B CA 1
ATOM 4041 C C . GLU B 1 140 ? 60.969 -91.345 10.529 1.00 44.83 151 GLU B C 1
ATOM 4042 O O . GLU B 1 140 ? 59.753 -91.368 10.572 1.00 43.97 151 GLU B O 1
ATOM 4048 N N . TRP B 1 141 ? 61.720 -91.153 11.605 1.00 41.69 152 TRP B N 1
ATOM 4049 C CA . TRP B 1 141 ? 61.121 -90.916 12.919 1.00 41.84 152 TRP B CA 1
ATOM 4050 C C . TRP B 1 141 ? 60.572 -89.508 13.122 1.00 40.50 152 TRP B C 1
ATOM 4051 O O . TRP B 1 141 ? 59.936 -89.258 14.144 1.00 41.72 152 TRP B O 1
ATOM 4062 N N . ILE B 1 142 ? 60.823 -88.589 12.190 1.00 39.12 153 ILE B N 1
ATOM 4063 C CA . ILE B 1 142 ? 60.334 -87.214 12.313 1.00 37.29 153 ILE B CA 1
ATOM 4064 C C . ILE B 1 142 ? 58.932 -87.152 11.744 1.00 37.17 153 ILE B C 1
ATOM 4065 O O . ILE B 1 142 ? 58.708 -87.536 10.605 1.00 38.23 153 ILE B O 1
ATOM 4070 N N . ASN B 1 143 ? 57.997 -86.670 12.549 1.00 36.03 154 ASN B N 1
ATOM 4071 C CA . ASN B 1 143 ? 56.615 -86.503 12.125 1.00 36.30 154 ASN B CA 1
ATOM 4072 C C . ASN B 1 143 ? 56.461 -85.120 11.511 1.00 37.21 154 ASN B C 1
ATOM 4073 O O . ASN B 1 143 ? 56.725 -84.110 12.175 1.00 34.07 154 ASN B O 1
ATOM 4078 N N . MET B 1 144 ? 56.003 -85.062 10.264 1.00 35.74 155 MET B N 1
ATOM 4079 C CA . MET B 1 144 ? 55.979 -83.798 9.532 1.00 38.09 155 MET B CA 1
ATOM 4080 C C . MET B 1 144 ? 54.860 -82.849 9.976 1.00 38.40 155 MET B C 1
ATOM 4081 O O . MET B 1 144 ? 55.012 -81.634 9.848 1.00 37.39 155 MET B O 1
ATOM 4086 N N . GLU B 1 145 ? 53.758 -83.380 10.501 1.00 38.38 156 GLU B N 1
ATOM 4087 C CA . GLU B 1 145 ? 52.717 -82.530 11.083 1.00 42.54 156 GLU B CA 1
ATOM 4088 C C . GLU B 1 145 ? 53.246 -81.800 12.342 1.00 39.43 156 GLU B C 1
ATOM 4089 O O . GLU B 1 145 ? 52.999 -80.608 12.507 1.00 40.30 156 GLU B O 1
ATOM 4095 N N . LEU B 1 146 ? 53.978 -82.509 13.204 1.00 37.75 157 LEU B N 1
ATOM 4096 C CA . LEU B 1 146 ? 54.645 -81.891 14.361 1.00 37.47 157 LEU B CA 1
ATOM 4097 C C . LEU B 1 146 ? 55.632 -80.817 13.926 1.00 35.58 157 LEU B C 1
ATOM 4098 O O . LEU B 1 146 ? 55.672 -79.752 14.530 1.00 34.41 157 LEU B O 1
ATOM 4103 N N . PHE B 1 147 ? 56.410 -81.104 12.883 1.00 33.29 158 PHE B N 1
ATOM 4104 C CA . PHE B 1 147 ? 57.321 -80.125 12.300 1.00 34.90 158 PHE B CA 1
ATOM 4105 C C . PHE B 1 147 ? 56.600 -78.834 11.876 1.00 36.22 158 PHE B C 1
ATOM 4106 O O . PHE B 1 147 ? 57.037 -77.729 12.197 1.00 34.30 158 PHE B O 1
ATOM 4114 N N . ARG B 1 148 ? 55.503 -78.982 11.143 1.00 36.33 159 ARG B N 1
ATOM 4115 C CA . ARG B 1 148 ? 54.762 -77.821 10.651 1.00 38.97 159 ARG B CA 1
ATOM 4116 C C . ARG B 1 148 ? 54.143 -76.995 11.782 1.00 37.86 159 ARG B C 1
ATOM 4117 O O . ARG B 1 148 ? 54.146 -75.768 11.712 1.00 34.93 159 ARG B O 1
ATOM 4125 N N . GLU B 1 149 ? 53.655 -77.657 12.828 1.00 37.59 160 GLU B N 1
ATOM 4126 C CA . GLU B 1 149 ? 53.087 -76.952 13.986 1.00 39.29 160 GLU B CA 1
ATOM 4127 C C . GLU B 1 149 ? 54.147 -76.132 14.715 1.00 37.94 160 GLU B C 1
ATOM 4128 O O . GLU B 1 149 ? 53.910 -74.970 15.027 1.00 36.19 160 GLU B O 1
ATOM 4134 N N . SER B 1 150 ? 55.301 -76.749 14.977 1.00 36.10 161 SER B N 1
ATOM 4135 C CA . SER B 1 150 ? 56.454 -76.051 15.563 1.00 39.06 161 SER B CA 1
ATOM 4136 C C . SER B 1 150 ? 56.917 -74.877 14.711 1.00 35.64 161 SER B C 1
ATOM 4137 O O . SER B 1 150 ? 57.170 -73.798 15.232 1.00 35.98 161 SER B O 1
ATOM 4140 N N . ALA B 1 151 ? 57.033 -75.111 13.408 1.00 34.90 162 ALA B N 1
ATOM 4141 C CA . ALA B 1 151 ? 57.477 -74.085 12.452 1.00 33.83 162 ALA B CA 1
ATOM 4142 C C . ALA B 1 151 ? 56.559 -72.866 12.419 1.00 35.61 162 ALA B C 1
ATOM 4143 O O . ALA B 1 151 ? 57.041 -71.729 12.317 1.00 35.41 162 ALA B O 1
ATOM 4145 N N . ALA B 1 152 ? 55.248 -73.096 12.513 1.00 33.36 163 ALA B N 1
ATOM 4146 C CA . ALA B 1 152 ? 54.285 -72.001 12.533 1.00 34.64 163 ALA B CA 1
ATOM 4147 C C . ALA B 1 152 ? 54.489 -71.097 13.755 1.00 33.24 163 ALA B C 1
ATOM 4148 O O . ALA B 1 152 ? 54.429 -69.878 13.647 1.00 33.22 163 ALA B O 1
ATOM 4150 N N . ILE B 1 153 ? 54.764 -71.701 14.904 1.00 33.08 164 ILE B N 1
ATOM 4151 C CA . ILE B 1 153 ? 55.041 -70.942 16.118 1.00 33.10 164 ILE B CA 1
ATOM 4152 C C . ILE B 1 153 ? 56.356 -70.159 15.989 1.00 32.53 164 ILE B C 1
ATOM 4153 O O . ILE B 1 153 ? 56.399 -68.980 16.335 1.00 31.37 164 ILE B O 1
ATOM 4158 N N . LEU B 1 154 ? 57.418 -70.791 15.489 1.00 31.73 165 LEU B N 1
ATOM 4159 C CA . LEU B 1 154 ? 58.694 -70.082 15.352 1.00 32.13 165 LEU B CA 1
ATOM 4160 C C . LEU B 1 154 ? 58.575 -68.941 14.329 1.00 31.83 165 LEU B C 1
ATOM 4161 O O . LEU B 1 154 ? 59.082 -67.848 14.563 1.00 30.56 165 LEU B O 1
ATOM 4166 N N . THR B 1 155 ? 57.876 -69.181 13.220 1.00 31.41 166 THR B N 1
ATOM 4167 C CA . THR B 1 155 ? 57.567 -68.107 12.246 1.00 31.80 166 THR B CA 1
ATOM 4168 C C . THR B 1 155 ? 56.885 -66.878 12.898 1.00 32.68 166 THR B C 1
ATOM 4169 O O . THR B 1 155 ? 57.242 -65.719 12.612 1.00 30.87 166 THR B O 1
ATOM 4173 N N . GLU B 1 156 ? 55.921 -67.147 13.774 1.00 32.55 167 GLU B N 1
ATOM 4174 C CA . GLU B 1 156 ? 55.202 -66.098 14.494 1.00 36.15 167 GLU B CA 1
ATOM 4175 C C . GLU B 1 156 ? 56.126 -65.354 15.468 1.00 32.28 167 GLU B C 1
ATOM 4176 O O . GLU B 1 156 ? 56.060 -64.139 15.579 1.00 32.38 167 GLU B O 1
ATOM 4182 N N . GLN B 1 157 ? 57.000 -66.084 16.144 1.00 30.05 168 GLN B N 1
ATOM 4183 C CA . GLN B 1 157 ? 57.806 -65.515 17.216 1.00 31.58 168 GLN B CA 1
ATOM 4184 C C . GLN B 1 157 ? 59.111 -64.867 16.787 1.00 30.11 168 GLN B C 1
ATOM 4185 O O . GLN B 1 157 ? 59.510 -63.868 17.376 1.00 28.86 168 GLN B O 1
ATOM 4191 N N . LYS B 1 158 ? 59.796 -65.464 15.820 1.00 30.23 169 LYS B N 1
ATOM 4192 C CA . LYS B 1 158 ? 61.186 -65.095 15.533 1.00 30.95 169 LYS B CA 1
ATOM 4193 C C . LYS B 1 158 ? 61.313 -63.889 14.588 1.00 31.77 169 LYS B C 1
ATOM 4194 O O . LYS B 1 158 ? 60.691 -63.849 13.525 1.00 31.04 169 LYS B O 1
ATOM 4200 N N . ILE B 1 159 ? 62.154 -62.934 14.995 1.00 30.79 170 ILE B N 1
ATOM 4201 C CA . ILE B 1 159 ? 62.390 -61.692 14.264 1.00 31.61 170 ILE B CA 1
ATOM 4202 C C . ILE B 1 159 ? 62.921 -61.961 12.859 1.00 31.99 170 ILE B C 1
ATOM 4203 O O . ILE B 1 159 ? 63.869 -62.734 12.687 1.00 31.80 170 ILE B O 1
ATOM 4208 N N . GLN B 1 160 ? 62.294 -61.335 11.863 1.00 32.01 171 GLN B N 1
ATOM 4209 C CA . GLN B 1 160 ? 62.763 -61.396 10.475 1.00 33.68 171 GLN B CA 1
ATOM 4210 C C . GLN B 1 160 ? 63.047 -62.844 10.048 1.00 33.88 171 GLN B C 1
ATOM 4211 O O . GLN B 1 160 ? 64.100 -63.183 9.506 1.00 31.88 171 GLN B O 1
ATOM 4217 N N . TYR B 1 161 ? 62.065 -63.690 10.313 1.00 33.60 172 TYR B N 1
ATOM 4218 C CA . TYR B 1 161 ? 62.188 -65.133 10.126 1.00 33.47 172 TYR B CA 1
ATOM 4219 C C . TYR B 1 161 ? 60.831 -65.736 9.789 1.00 34.65 172 TYR B C 1
ATOM 4220 O O . TYR B 1 161 ? 59.836 -65.555 10.534 1.00 32.47 172 TYR B O 1
ATOM 4229 N N . SER B 1 162 ? 60.829 -66.455 8.667 1.00 35.21 173 SER B N 1
ATOM 4230 C CA . SER B 1 162 ? 59.713 -67.267 8.218 1.00 36.65 173 SER B CA 1
ATOM 4231 C C . SER B 1 162 ? 60.272 -68.654 7.938 1.00 36.25 173 SER B C 1
ATOM 4232 O O . SER B 1 162 ? 61.236 -68.797 7.167 1.00 34.68 173 SER B O 1
ATOM 4235 N N . ASP B 1 163 ? 59.698 -69.670 8.580 1.00 34.40 174 ASP B N 1
ATOM 4236 C CA . ASP B 1 163 ? 60.309 -70.992 8.608 1.00 35.65 174 ASP B CA 1
ATOM 4237 C C . ASP B 1 163 ? 60.269 -71.679 7.246 1.00 36.27 174 ASP B C 1
ATOM 4238 O O . ASP B 1 163 ? 59.280 -71.571 6.514 1.00 33.79 174 ASP B O 1
ATOM 4243 N N . LYS B 1 164 ? 61.367 -72.361 6.918 1.00 34.96 175 LYS B N 1
ATOM 4244 C CA . LYS B 1 164 ? 61.467 -73.219 5.734 1.00 37.72 175 LYS B CA 1
ATOM 4245 C C . LYS B 1 164 ? 62.078 -74.540 6.145 1.00 34.28 175 LYS B C 1
ATOM 4246 O O . LYS B 1 164 ? 63.095 -74.548 6.844 1.00 32.35 175 LYS B O 1
ATOM 4252 N N . LEU B 1 165 ? 61.492 -75.650 5.687 1.00 33.69 176 LEU B N 1
ATOM 4253 C CA . LEU B 1 165 ? 62.040 -76.987 5.952 1.00 33.97 176 LEU B CA 1
ATOM 4254 C C . LEU B 1 165 ? 63.500 -77.086 5.505 1.00 31.74 176 LEU B C 1
ATOM 4255 O O . LEU B 1 165 ? 64.324 -77.682 6.194 1.00 31.21 176 LEU B O 1
ATOM 4260 N N . SER B 1 166 ? 63.810 -76.482 4.361 1.00 30.60 177 SER B N 1
ATOM 4261 C CA . SER B 1 166 ? 65.173 -76.509 3.813 1.00 30.69 177 SER B CA 1
ATOM 4262 C C . SER B 1 166 ? 66.242 -75.951 4.754 1.00 32.09 177 SER B C 1
ATOM 4263 O O . SER B 1 166 ? 67.367 -76.457 4.774 1.00 32.23 177 SER B O 1
ATOM 4266 N N . TYR B 1 167 ? 65.885 -74.937 5.540 1.00 31.66 178 TYR B N 1
ATOM 4267 C CA . TYR B 1 167 ? 66.808 -74.390 6.535 1.00 32.87 178 TYR B CA 1
ATOM 4268 C C . TYR B 1 167 ? 67.175 -75.425 7.614 1.00 30.31 178 TYR B C 1
ATOM 4269 O O . TYR B 1 167 ? 68.342 -75.542 8.001 1.00 31.09 178 TYR B O 1
ATOM 4278 N N . HIS B 1 168 ? 66.182 -76.188 8.070 1.00 30.36 179 HIS B N 1
ATOM 4279 C CA . HIS B 1 168 ? 66.401 -77.270 9.019 1.00 30.08 179 HIS B CA 1
ATOM 4280 C C . HIS B 1 168 ? 67.256 -78.387 8.397 1.00 30.81 179 HIS B C 1
ATOM 4281 O O . HIS B 1 168 ? 68.131 -78.946 9.051 1.00 28.43 179 HIS B O 1
ATOM 4288 N N . GLN B 1 169 ? 66.995 -78.700 7.129 1.00 30.87 180 GLN B N 1
ATOM 4289 C CA . GLN B 1 169 ? 67.757 -79.734 6.421 1.00 30.71 180 GLN B CA 1
ATOM 4290 C C . GLN B 1 169 ? 69.209 -79.297 6.256 1.00 30.95 180 GLN B C 1
ATOM 4291 O O . GLN B 1 169 ? 70.128 -80.108 6.390 1.00 31.37 180 GLN B O 1
ATOM 4297 N N . MET B 1 170 ? 69.408 -78.009 5.974 1.00 31.38 181 MET B N 1
ATOM 4298 C CA . MET B 1 170 ? 70.755 -77.442 5.879 1.00 31.92 181 MET B CA 1
ATOM 4299 C C . MET B 1 170 ? 71.478 -77.522 7.214 1.00 30.83 181 MET B C 1
ATOM 4300 O O . MET B 1 170 ? 72.646 -77.928 7.262 1.00 26.99 181 MET B O 1
ATOM 4305 N N . CYS B 1 171 ? 70.797 -77.130 8.298 1.00 30.18 182 CYS B N 1
ATOM 4306 C CA . CYS B 1 171 ? 71.409 -77.200 9.638 1.00 30.17 182 CYS B CA 1
ATOM 4307 C C . CYS B 1 171 ? 71.810 -78.636 10.001 1.00 30.70 182 CYS B C 1
ATOM 4308 O O . CYS B 1 171 ? 72.904 -78.888 10.505 1.00 30.94 182 CYS B O 1
ATOM 4311 N N . ARG B 1 172 ? 70.925 -79.579 9.714 1.00 31.91 183 ARG B N 1
ATOM 4312 C CA . ARG B 1 172 ? 71.213 -80.986 9.950 1.00 32.13 183 ARG B CA 1
ATOM 4313 C C . ARG B 1 172 ? 72.389 -81.488 9.101 1.00 31.72 183 ARG B C 1
ATOM 4314 O O . ARG B 1 172 ? 73.250 -82.223 9.602 1.00 31.63 183 ARG B O 1
ATOM 4322 N N . TRP B 1 173 ? 72.435 -81.067 7.841 1.00 31.60 184 TRP B N 1
ATOM 4323 C CA . TRP B 1 173 ? 73.515 -81.477 6.933 1.00 31.88 184 TRP B CA 1
ATOM 4324 C C . TRP B 1 173 ? 74.885 -80.993 7.419 1.00 32.02 184 TRP B C 1
ATOM 4325 O O . TRP B 1 173 ? 75.854 -81.768 7.486 1.00 31.03 184 TRP B O 1
ATOM 4336 N N . ASN B 1 174 ? 74.957 -79.716 7.789 1.00 30.14 185 ASN B N 1
ATOM 4337 C CA . ASN B 1 174 ? 76.198 -79.164 8.355 1.00 30.02 185 ASN B CA 1
ATOM 4338 C C . ASN B 1 174 ? 76.529 -79.790 9.714 1.00 29.90 185 ASN B C 1
ATOM 4339 O O . ASN B 1 174 ? 77.706 -79.955 10.054 1.00 29.27 185 ASN B O 1
ATOM 4344 N N . SER B 1 175 ? 75.507 -80.159 10.485 1.00 29.44 186 SER B N 1
ATOM 4345 C CA . SER B 1 175 ? 75.735 -80.744 11.809 1.00 29.48 186 SER B CA 1
ATOM 4346 C C . SER B 1 175 ? 76.275 -82.170 11.775 1.00 31.00 186 SER B C 1
ATOM 4347 O O . SER B 1 175 ? 77.139 -82.497 12.570 1.00 30.61 186 SER B O 1
ATOM 4350 N N . GLY B 1 176 ? 75.753 -83.010 10.878 1.00 30.46 187 GLY B N 1
ATOM 4351 C CA . GLY B 1 176 ? 76.070 -84.438 10.882 1.00 32.60 187 GLY B CA 1
ATOM 4352 C C . GLY B 1 176 ? 76.368 -85.181 9.586 1.00 33.28 187 GLY B C 1
ATOM 4353 O O . GLY B 1 176 ? 76.787 -86.342 9.647 1.00 34.41 187 GLY B O 1
ATOM 4354 N N . MET B 1 177 ? 76.168 -84.541 8.435 1.00 33.19 188 MET B N 1
ATOM 4355 C CA . MET B 1 177 ? 76.197 -85.235 7.146 1.00 34.36 188 MET B CA 1
ATOM 4356 C C . MET B 1 177 ? 77.328 -84.847 6.207 1.00 35.06 188 MET B C 1
ATOM 4357 O O . MET B 1 177 ? 77.782 -85.705 5.437 1.00 35.55 188 MET B O 1
ATOM 4362 N N . PHE B 1 178 ? 77.777 -83.592 6.229 1.00 32.67 189 PHE B N 1
ATOM 4363 C CA . PHE B 1 178 ? 78.792 -83.144 5.255 1.00 34.01 189 PHE B CA 1
ATOM 4364 C C . PHE B 1 178 ? 80.077 -83.976 5.332 1.00 35.38 189 PHE B C 1
ATOM 4365 O O . PHE B 1 178 ? 80.688 -84.284 4.308 1.00 36.02 189 PHE B O 1
ATOM 4373 N N . TYR B 1 179 ? 80.442 -84.371 6.548 1.00 34.21 190 TYR B N 1
ATOM 4374 C CA . TYR B 1 179 ? 81.642 -85.168 6.779 1.00 34.81 190 TYR B CA 1
ATOM 4375 C C . TYR B 1 179 ? 81.482 -86.662 6.463 1.00 34.12 190 TYR B C 1
ATOM 4376 O O . TYR B 1 179 ? 82.442 -87.414 6.567 1.00 34.65 190 TYR B O 1
ATOM 4385 N N . LYS B 1 180 ? 80.270 -87.074 6.106 1.00 34.29 191 LYS B N 1
ATOM 4386 C CA . LYS B 1 180 ? 79.987 -88.414 5.627 1.00 36.22 191 LYS B CA 1
ATOM 4387 C C . LYS B 1 180 ? 79.773 -88.446 4.112 1.00 36.41 191 LYS B C 1
ATOM 4388 O O . LYS B 1 180 ? 79.471 -89.505 3.577 1.00 36.02 191 LYS B O 1
ATOM 4394 N N . HIS B 1 181 ? 79.904 -87.311 3.416 1.00 34.55 192 HIS B N 1
ATOM 4395 C CA . HIS B 1 181 ? 79.729 -87.316 1.969 1.00 36.10 192 HIS B CA 1
ATOM 4396 C C . HIS B 1 181 ? 80.898 -88.076 1.310 1.00 37.60 192 HIS B C 1
ATOM 4397 O O . HIS B 1 181 ? 82.055 -87.817 1.641 1.00 36.90 192 HIS B O 1
ATOM 4404 N N . PRO B 1 182 ? 80.605 -89.022 0.388 1.00 38.99 193 PRO B N 1
ATOM 4405 C CA . PRO B 1 182 ? 81.698 -89.773 -0.275 1.00 39.21 193 PRO B CA 1
ATOM 4406 C C . PRO B 1 182 ? 82.809 -88.912 -0.909 1.00 37.44 193 PRO B C 1
ATOM 4407 O O . PRO B 1 182 ? 83.982 -89.255 -0.816 1.00 37.38 193 PRO B O 1
ATOM 4411 N N . ALA B 1 183 ? 82.429 -87.824 -1.566 1.00 38.24 194 ALA B N 1
ATOM 4412 C CA . ALA B 1 183 ? 83.364 -86.823 -2.109 1.00 38.13 194 ALA B CA 1
ATOM 4413 C C . ALA B 1 183 ? 84.436 -86.306 -1.151 1.00 38.61 194 ALA B C 1
ATOM 4414 O O . ALA B 1 183 ? 85.517 -85.944 -1.604 1.00 38.09 194 ALA B O 1
ATOM 4416 N N . LEU B 1 184 ? 84.150 -86.272 0.155 1.00 36.69 195 LEU B N 1
ATOM 4417 C CA . LEU B 1 184 ? 85.146 -85.841 1.154 1.00 36.93 195 LEU B CA 1
ATOM 4418 C C . LEU B 1 184 ? 85.880 -86.985 1.842 1.00 38.00 195 LEU B C 1
ATOM 4419 O O . LEU B 1 184 ? 86.677 -86.739 2.748 1.00 36.37 195 LEU B O 1
ATOM 4424 N N . LYS B 1 185 ? 85.658 -88.225 1.402 1.00 38.85 196 LYS B N 1
ATOM 4425 C CA . LYS B 1 185 ? 86.209 -89.402 2.081 1.00 42.04 196 LYS B CA 1
ATOM 4426 C C . LYS B 1 185 ? 87.731 -89.357 2.264 1.00 39.34 196 LYS B C 1
ATOM 4427 O O . LYS B 1 185 ? 88.231 -89.703 3.328 1.00 38.45 196 LYS B O 1
ATOM 4433 N N . ASN B 1 186 ? 88.460 -88.930 1.236 1.00 37.94 197 ASN B N 1
ATOM 4434 C CA . ASN B 1 186 ? 89.929 -88.880 1.299 1.00 38.65 197 ASN B CA 1
ATOM 4435 C C . ASN B 1 186 ? 90.494 -87.521 1.736 1.00 38.43 197 ASN B C 1
ATOM 4436 O O . ASN B 1 186 ? 91.694 -87.295 1.621 1.00 37.52 197 ASN B O 1
ATOM 4441 N N . TYR B 1 187 ? 89.635 -86.632 2.242 1.00 34.84 198 TYR B N 1
ATOM 4442 C CA . TYR B 1 187 ? 90.058 -85.326 2.738 1.00 33.94 198 TYR B CA 1
ATOM 4443 C C . TYR B 1 187 ? 90.050 -85.348 4.259 1.00 32.11 198 TYR B C 1
ATOM 4444 O O . TYR B 1 187 ? 89.242 -86.048 4.873 1.00 32.41 198 TYR B O 1
ATOM 4453 N N . LYS B 1 188 ? 90.981 -84.610 4.848 1.00 32.24 199 LYS B N 1
ATOM 4454 C CA . LYS B 1 188 ? 91.044 -84.419 6.295 1.00 32.33 199 LYS B CA 1
ATOM 4455 C C . LYS B 1 188 ? 90.563 -83.025 6.734 1.00 32.17 199 LYS B C 1
ATOM 4456 O O . LYS B 1 188 ? 89.940 -82.907 7.784 1.00 31.79 199 LYS B O 1
ATOM 4462 N N . TYR B 1 189 ? 90.891 -81.981 5.970 1.00 32.00 200 TYR B N 1
ATOM 4463 C CA . TYR B 1 189 ? 90.534 -80.602 6.349 1.00 31.20 200 TYR B CA 1
ATOM 4464 C C . TYR B 1 189 ? 89.594 -79.957 5.351 1.00 32.21 200 TYR B C 1
ATOM 4465 O O . TYR B 1 189 ? 89.642 -80.257 4.152 1.00 30.18 200 TYR B O 1
ATOM 4474 N N . TYR B 1 190 ? 88.741 -79.067 5.861 1.00 30.23 201 TYR B N 1
ATOM 4475 C CA . TYR B 1 190 ? 87.824 -78.292 5.033 1.00 29.69 201 TYR B CA 1
ATOM 4476 C C . TYR B 1 190 ? 87.831 -76.836 5.456 1.00 29.66 201 TYR B C 1
ATOM 4477 O O . TYR B 1 190 ? 88.092 -76.519 6.627 1.00 28.36 201 TYR B O 1
ATOM 4486 N N . TRP B 1 191 ? 87.552 -75.964 4.493 1.00 28.24 202 TRP B N 1
ATOM 4487 C CA . TRP B 1 191 ? 87.275 -74.557 4.741 1.00 29.42 202 TRP B CA 1
ATOM 4488 C C . TRP B 1 191 ? 85.901 -74.312 4.167 1.00 29.25 202 TRP B C 1
ATOM 4489 O O . TRP B 1 191 ? 85.711 -74.293 2.943 1.00 29.47 202 TRP B O 1
ATOM 4500 N N . ARG B 1 192 ? 84.929 -74.159 5.057 1.00 29.84 203 ARG B N 1
ATOM 4501 C CA . ARG B 1 192 ? 83.552 -73.896 4.660 1.00 29.00 203 ARG B CA 1
ATOM 4502 C C . ARG B 1 192 ? 83.374 -72.431 4.248 1.00 29.92 203 ARG B C 1
ATOM 4503 O O . ARG B 1 192 ? 83.765 -71.526 4.981 1.00 29.45 203 ARG B O 1
ATOM 4511 N N . VAL B 1 193 ? 82.720 -72.222 3.109 1.00 29.20 204 VAL B N 1
ATOM 4512 C CA . VAL B 1 193 ? 82.510 -70.915 2.526 1.00 31.14 204 VAL B CA 1
ATOM 4513 C C . VAL B 1 193 ? 81.027 -70.762 2.174 1.00 32.22 204 VAL B C 1
ATOM 4514 O O . VAL B 1 193 ? 80.393 -71.710 1.698 1.00 32.32 204 VAL B O 1
ATOM 4518 N N . GLU B 1 194 ? 80.486 -69.567 2.402 1.00 32.44 205 GLU B N 1
ATOM 4519 C CA . GLU B 1 194 ? 79.113 -69.254 2.040 1.00 33.48 205 GLU B CA 1
ATOM 4520 C C . GLU B 1 194 ? 79.090 -68.157 0.996 1.00 33.51 205 GLU B C 1
ATOM 4521 O O . GLU B 1 194 ? 80.032 -67.380 0.887 1.00 32.07 205 GLU B O 1
ATOM 4527 N N . PRO B 1 195 ? 77.996 -68.084 0.222 1.00 37.47 206 PRO B N 1
ATOM 4528 C CA . PRO B 1 195 ? 77.863 -66.970 -0.723 1.00 34.68 206 PRO B CA 1
ATOM 4529 C C . PRO B 1 195 ? 77.662 -65.635 -0.001 1.00 35.99 206 PRO B C 1
ATOM 4530 O O . PRO B 1 195 ? 77.178 -65.607 1.133 1.00 36.43 206 PRO B O 1
ATOM 4534 N N . LYS B 1 196 ? 78.053 -64.555 -0.667 1.00 35.87 207 LYS B N 1
ATOM 4535 C CA . LYS B 1 196 ? 77.862 -63.186 -0.195 1.00 38.96 207 LYS B CA 1
ATOM 4536 C C . LYS B 1 196 ? 78.702 -62.855 1.045 1.00 38.95 207 LYS B C 1
ATOM 4537 O O . LYS B 1 196 ? 78.289 -62.051 1.879 1.00 41.93 207 LYS B O 1
ATOM 4543 N N . VAL B 1 197 ? 79.875 -63.468 1.166 1.00 33.60 208 VAL B N 1
ATOM 4544 C CA . VAL B 1 197 ? 80.801 -63.108 2.241 1.00 33.91 208 VAL B CA 1
ATOM 4545 C C . VAL B 1 197 ? 81.986 -62.394 1.630 1.00 33.92 208 VAL B C 1
ATOM 4546 O O . VAL B 1 197 ? 82.252 -62.520 0.431 1.00 33.04 208 VAL B O 1
ATOM 4550 N N . GLN B 1 198 ? 82.670 -61.614 2.454 1.00 31.78 209 GLN B N 1
ATOM 4551 C CA . GLN B 1 198 ? 83.843 -60.891 2.030 1.00 30.23 209 GLN B CA 1
ATOM 4552 C C . GLN B 1 198 ? 85.054 -61.375 2.797 1.00 30.25 209 GLN B C 1
ATOM 4553 O O . GLN B 1 198 ? 84.957 -61.759 3.961 1.00 29.17 209 GLN B O 1
ATOM 4559 N N . PHE B 1 199 ? 86.192 -61.354 2.117 1.00 30.22 210 PHE B N 1
ATOM 4560 C CA . PHE B 1 199 ? 87.500 -61.525 2.726 1.00 30.72 210 PHE B CA 1
ATOM 4561 C C . PHE B 1 199 ? 88.309 -60.262 2.442 1.00 32.75 210 PHE B C 1
ATOM 4562 O O . PHE B 1 199 ? 88.354 -59.797 1.298 1.00 33.49 210 PHE B O 1
ATOM 4570 N N . PHE B 1 200 ? 88.937 -59.706 3.480 1.00 30.48 211 PHE B N 1
ATOM 4571 C CA . PHE B 1 200 ? 89.565 -58.387 3.404 1.00 31.56 211 PHE B CA 1
ATOM 4572 C C . PHE B 1 200 ? 91.090 -58.393 3.413 1.00 31.21 211 PHE B C 1
ATOM 4573 O O . PHE B 1 200 ? 91.676 -57.380 3.037 1.00 31.24 211 PHE B O 1
ATOM 4581 N N . CYS B 1 201 ? 91.714 -59.484 3.864 1.00 30.29 212 CYS B N 1
ATOM 4582 C CA . CYS B 1 201 ? 93.173 -59.504 4.114 1.00 32.60 212 CYS B CA 1
ATOM 4583 C C . CYS B 1 201 ? 93.908 -60.561 3.304 1.00 31.99 212 CYS B C 1
ATOM 4584 O O . CYS B 1 201 ? 93.507 -61.719 3.278 1.00 31.45 212 CYS B O 1
ATOM 4587 N N . ASN B 1 202 ? 95.025 -60.169 2.697 1.00 33.32 213 ASN B N 1
ATOM 4588 C CA . ASN B 1 202 ? 95.939 -61.144 2.130 1.00 32.14 213 ASN B CA 1
ATOM 4589 C C . ASN B 1 202 ? 96.419 -62.060 3.248 1.00 32.45 213 ASN B C 1
ATOM 4590 O O . ASN B 1 202 ? 96.751 -61.596 4.349 1.00 31.70 213 ASN B O 1
ATOM 4595 N N . VAL B 1 203 ? 96.385 -63.357 2.970 1.00 29.81 214 VAL B N 1
ATOM 4596 C CA . VAL B 1 203 ? 96.912 -64.378 3.871 1.00 32.20 214 VAL B CA 1
ATOM 4597 C C . VAL B 1 203 ? 98.000 -65.115 3.074 1.00 31.26 214 VAL B C 1
ATOM 4598 O O . VAL B 1 203 ? 97.735 -65.626 1.989 1.00 32.17 214 VAL B O 1
ATOM 4602 N N . ASP B 1 204 ? 99.214 -65.123 3.610 1.00 31.37 215 ASP B N 1
ATOM 4603 C CA . ASP B 1 204 ? 100.415 -65.536 2.866 1.00 32.48 215 ASP B CA 1
ATOM 4604 C C . ASP B 1 204 ? 101.036 -66.832 3.382 1.00 33.15 215 ASP B C 1
ATOM 4605 O O . ASP B 1 204 ? 102.227 -67.095 3.178 1.00 34.51 215 ASP B O 1
ATOM 4610 N N . TYR B 1 205 ? 100.232 -67.639 4.067 1.00 31.60 216 TYR B N 1
ATOM 4611 C CA . TYR B 1 205 ? 100.641 -68.976 4.459 1.00 31.81 216 TYR B CA 1
ATOM 4612 C C . TYR B 1 205 ? 99.490 -69.933 4.208 1.00 31.28 216 TYR B C 1
ATOM 4613 O O . TYR B 1 205 ? 98.323 -69.518 4.089 1.00 31.93 216 TYR B O 1
ATOM 4622 N N . ASP B 1 206 ? 99.832 -71.213 4.099 1.00 31.18 217 ASP B N 1
ATOM 4623 C CA . ASP B 1 206 ? 98.874 -72.269 3.843 1.00 31.09 217 ASP B CA 1
ATOM 4624 C C . ASP B 1 206 ? 98.136 -72.567 5.144 1.00 30.99 217 ASP B C 1
ATOM 4625 O O . ASP B 1 206 ? 98.707 -73.185 6.037 1.00 29.87 217 ASP B O 1
ATOM 4630 N N . VAL B 1 207 ? 96.871 -72.146 5.239 1.00 30.93 218 VAL B N 1
ATOM 4631 C CA . VAL B 1 207 ? 96.110 -72.326 6.492 1.00 30.67 218 VAL B CA 1
ATOM 4632 C C . VAL B 1 207 ? 95.862 -73.790 6.818 1.00 29.37 218 VAL B C 1
ATOM 4633 O O . VAL B 1 207 ? 95.794 -74.157 7.992 1.00 30.68 218 VAL B O 1
ATOM 4637 N N . PHE B 1 208 ? 95.719 -74.629 5.791 1.00 28.23 219 PHE B N 1
ATOM 4638 C CA . PHE B 1 208 ? 95.496 -76.063 5.999 1.00 28.72 219 PHE B CA 1
ATOM 4639 C C . PHE B 1 208 ? 96.702 -76.799 6.576 1.00 30.08 219 PHE B C 1
ATOM 4640 O O . PHE B 1 208 ? 96.557 -77.608 7.495 1.00 30.78 219 PHE B O 1
ATOM 4648 N N . ARG B 1 209 ? 97.891 -76.533 6.046 1.00 30.13 220 ARG B N 1
ATOM 4649 C CA . ARG B 1 209 ? 99.107 -77.091 6.631 1.00 30.42 220 ARG B CA 1
ATOM 4650 C C . ARG B 1 209 ? 99.443 -76.450 7.982 1.00 30.46 220 ARG B C 1
ATOM 4651 O O . ARG B 1 209 ? 100.060 -77.096 8.827 1.00 30.46 220 ARG B O 1
ATOM 4659 N N . PHE B 1 210 ? 99.026 -75.197 8.195 1.00 30.01 221 PHE B N 1
ATOM 4660 C CA . PHE B 1 210 ? 99.096 -74.598 9.537 1.00 30.50 221 PHE B CA 1
ATOM 4661 C C . PHE B 1 210 ? 98.305 -75.434 10.556 1.00 29.50 221 PHE B C 1
ATOM 4662 O O . PHE B 1 210 ? 98.838 -75.770 11.612 1.00 30.19 221 PHE B O 1
ATOM 4670 N N . MET B 1 211 ? 97.069 -75.797 10.204 1.00 29.52 222 MET B N 1
ATOM 4671 C CA . MET B 1 211 ? 96.228 -76.673 11.026 1.00 31.27 222 MET B CA 1
ATOM 4672 C C . MET B 1 211 ? 96.878 -78.053 11.247 1.00 31.77 222 MET B C 1
ATOM 4673 O O . MET B 1 211 ? 96.967 -78.552 12.376 1.00 30.37 222 MET B O 1
ATOM 4678 N N . GLU B 1 212 ? 97.329 -78.654 10.149 1.00 32.00 223 GLU B N 1
ATOM 4679 C CA . GLU B 1 212 ? 97.908 -79.986 10.168 1.00 32.24 223 GLU B CA 1
ATOM 4680 C C . GLU B 1 212 ? 99.165 -80.066 11.025 1.00 31.58 223 GLU B C 1
ATOM 4681 O O . GLU B 1 212 ? 99.279 -80.960 11.858 1.00 31.62 223 GLU B O 1
ATOM 4687 N N . ASP B 1 213 ? 100.089 -79.128 10.843 1.00 32.33 224 ASP B N 1
ATOM 4688 C CA . ASP B 1 213 ? 101.343 -79.121 11.604 1.00 33.22 224 ASP B CA 1
ATOM 4689 C C . ASP B 1 213 ? 101.133 -78.939 13.101 1.00 34.14 224 ASP B C 1
ATOM 4690 O O . ASP B 1 213 ? 101.955 -79.406 13.883 1.00 33.57 224 ASP B O 1
ATOM 4695 N N . ARG B 1 214 ? 100.056 -78.261 13.496 1.00 33.00 225 ARG B N 1
ATOM 4696 C CA . ARG B 1 214 ? 99.764 -78.048 14.931 1.00 33.05 225 ARG B CA 1
ATOM 4697 C C . ARG B 1 214 ? 98.654 -78.957 15.477 1.00 32.96 225 ARG B C 1
ATOM 4698 O O . ARG B 1 214 ? 98.214 -78.765 16.612 1.00 35.11 225 ARG B O 1
ATOM 4706 N N . ASN B 1 215 ? 98.242 -79.961 14.692 1.00 32.91 226 ASN B N 1
ATOM 4707 C CA . ASN B 1 215 ? 97.127 -80.878 15.011 1.00 34.37 226 ASN B CA 1
ATOM 4708 C C . ASN B 1 215 ? 95.869 -80.156 15.496 1.00 34.05 226 ASN B C 1
ATOM 4709 O O . ASN B 1 215 ? 95.218 -80.580 16.458 1.00 33.14 226 ASN B O 1
ATOM 4714 N N . LEU B 1 216 ? 95.538 -79.058 14.822 1.00 32.13 227 LEU B N 1
ATOM 4715 C CA . LEU B 1 216 ? 94.401 -78.248 15.229 1.00 32.27 227 LEU B CA 1
ATOM 4716 C C . LEU B 1 216 ? 93.118 -78.865 14.724 1.00 31.26 227 LEU B C 1
ATOM 4717 O O . LEU B 1 216 ? 93.087 -79.546 13.691 1.00 31.34 227 LEU B O 1
ATOM 4722 N N . THR B 1 217 ? 92.054 -78.625 15.474 1.00 30.57 228 THR B N 1
ATOM 4723 C CA . THR B 1 217 ? 90.756 -79.222 15.223 1.00 29.08 228 THR B CA 1
ATOM 4724 C C . THR B 1 217 ? 89.829 -78.262 14.489 1.00 29.30 228 THR B C 1
ATOM 4725 O O . THR B 1 217 ? 89.041 -78.686 13.650 1.00 29.51 228 THR B O 1
ATOM 4729 N N . TYR B 1 218 ? 89.900 -76.975 14.824 1.00 28.32 229 TYR B N 1
ATOM 4730 C CA . TYR B 1 218 ? 88.910 -76.036 14.347 1.00 28.24 229 TYR B CA 1
ATOM 4731 C C . TYR B 1 218 ? 89.406 -74.612 14.419 1.00 27.52 229 TYR B C 1
ATOM 4732 O O . TYR B 1 218 ? 90.132 -74.234 15.351 1.00 27.72 229 TYR B O 1
ATOM 4741 N N . GLY B 1 219 ? 88.993 -73.832 13.432 1.00 26.86 230 GLY B N 1
ATOM 4742 C CA . GLY B 1 219 ? 89.313 -72.425 13.333 1.00 27.33 230 GLY B CA 1
ATOM 4743 C C . GLY B 1 219 ? 88.079 -71.606 13.043 1.00 27.97 230 GLY B C 1
ATOM 4744 O O . GLY B 1 219 ? 87.242 -72.015 12.232 1.00 28.36 230 GLY B O 1
ATOM 4745 N N . PHE B 1 220 ? 87.979 -70.449 13.711 1.00 28.22 231 PHE B N 1
ATOM 4746 C CA . PHE B 1 220 ? 86.850 -69.526 13.577 1.00 28.06 231 PHE B CA 1
ATOM 4747 C C . PHE B 1 220 ? 87.314 -68.073 13.474 1.00 27.36 231 PHE B C 1
ATOM 4748 O O . PHE B 1 220 ? 88.458 -67.750 13.805 1.00 27.70 231 PHE B O 1
ATOM 4756 N N . THR B 1 221 ? 86.413 -67.210 13.017 1.00 27.17 232 THR B N 1
ATOM 4757 C CA . THR B 1 221 ? 86.650 -65.763 12.978 1.00 26.34 232 THR B CA 1
ATOM 4758 C C . THR B 1 221 ? 85.741 -64.945 13.890 1.00 26.90 232 THR B C 1
ATOM 4759 O O . THR B 1 221 ? 86.187 -63.938 14.423 1.00 26.89 232 THR B O 1
ATOM 4763 N N . ILE B 1 222 ? 84.483 -65.358 14.046 1.00 27.23 233 ILE B N 1
ATOM 4764 C CA . ILE B 1 222 ? 83.445 -64.571 14.750 1.00 27.36 233 ILE B CA 1
ATOM 4765 C C . ILE B 1 222 ? 82.749 -65.472 15.779 1.00 28.21 233 ILE B C 1
ATOM 4766 O O . ILE B 1 222 ? 82.574 -66.662 15.543 1.00 30.00 233 ILE B O 1
ATOM 4771 N N . ASN B 1 223 ? 82.367 -64.895 16.919 1.00 27.40 234 ASN B N 1
ATOM 4772 C CA . ASN B 1 223 ? 81.797 -65.633 18.036 1.00 27.97 234 ASN B CA 1
ATOM 4773 C C . ASN B 1 223 ? 80.587 -64.841 18.528 1.00 28.69 234 ASN B C 1
ATOM 4774 O O . ASN B 1 223 ? 80.756 -63.716 18.996 1.00 27.86 234 ASN B O 1
ATOM 4779 N N . LEU B 1 224 ? 79.391 -65.431 18.414 1.00 27.96 235 LEU B N 1
ATOM 4780 C CA . LEU B 1 224 ? 78.115 -64.736 18.613 1.00 28.71 235 LEU B CA 1
ATOM 4781 C C . LEU B 1 224 ? 77.200 -65.415 19.626 1.00 27.82 235 LEU B C 1
ATOM 4782 O O . LEU B 1 224 ? 77.273 -66.616 19.829 1.00 25.45 235 LEU B O 1
ATOM 4787 N N . PHE B 1 225 ? 76.296 -64.624 20.205 1.00 29.20 236 PHE B N 1
ATOM 4788 C CA . PHE B 1 225 ? 75.092 -65.144 20.856 1.00 29.10 236 PHE B CA 1
ATOM 4789 C C . PHE B 1 225 ? 74.109 -65.613 19.779 1.00 29.22 236 PHE B C 1
ATOM 4790 O O . PHE B 1 225 ? 74.129 -65.120 18.664 1.00 30.86 236 PHE B O 1
ATOM 4798 N N . ASP B 1 226 ? 73.261 -66.563 20.123 1.00 29.45 237 ASP B N 1
ATOM 4799 C CA . ASP B 1 226 ? 72.205 -67.051 19.227 1.00 29.66 237 ASP B CA 1
ATOM 4800 C C . ASP B 1 226 ? 70.852 -66.677 19.821 1.00 30.69 237 ASP B C 1
ATOM 4801 O O . ASP B 1 226 ? 70.764 -66.178 20.948 1.00 29.48 237 ASP B O 1
ATOM 4806 N N . ASP B 1 227 ? 69.811 -66.922 19.043 1.00 29.61 238 ASP B N 1
ATOM 4807 C CA . ASP B 1 227 ? 68.437 -66.751 19.475 1.00 29.79 238 ASP B CA 1
ATOM 4808 C C . ASP B 1 227 ? 68.041 -67.973 20.316 1.00 29.99 238 ASP B C 1
ATOM 4809 O O . ASP B 1 227 ? 67.955 -69.089 19.778 1.00 29.76 238 ASP B O 1
ATOM 4814 N N . PRO B 1 228 ? 67.792 -67.784 21.631 1.00 30.11 239 PRO B N 1
ATOM 4815 C CA . PRO B 1 228 ? 67.407 -68.924 22.472 1.00 30.93 239 PRO B CA 1
ATOM 4816 C C . PRO B 1 228 ? 66.158 -69.687 22.005 1.00 29.49 239 PRO B C 1
ATOM 4817 O O . PRO B 1 228 ? 66.044 -70.878 22.278 1.00 29.59 239 PRO B O 1
ATOM 4821 N N . LYS B 1 229 ? 65.247 -69.014 21.307 1.00 30.41 240 LYS B N 1
ATOM 4822 C CA . LYS B 1 229 ? 64.040 -69.662 20.776 1.00 30.72 240 LYS B CA 1
ATOM 4823 C C . LYS B 1 229 ? 64.333 -70.780 19.765 1.00 31.43 240 LYS B C 1
ATOM 4824 O O . LYS B 1 229 ? 63.477 -71.642 19.542 1.00 29.76 240 LYS B O 1
ATOM 4830 N N . THR B 1 230 ? 65.520 -70.761 19.147 1.00 29.15 241 THR B N 1
ATOM 4831 C CA . THR B 1 230 ? 65.898 -71.805 18.206 1.00 29.72 241 THR B CA 1
ATOM 4832 C C . THR B 1 230 ? 66.457 -73.061 18.868 1.00 30.07 241 THR B C 1
ATOM 4833 O O . THR B 1 230 ? 66.553 -74.092 18.198 1.00 31.36 241 THR B O 1
ATOM 4837 N N . VAL B 1 231 ? 66.839 -72.970 20.152 1.00 28.49 242 VAL B N 1
ATOM 4838 C CA . VAL B 1 231 ? 67.583 -74.019 20.839 1.00 27.93 242 VAL B CA 1
ATOM 4839 C C . VAL B 1 231 ? 67.127 -74.368 22.265 1.00 27.60 242 VAL B C 1
ATOM 4840 O O . VAL B 1 231 ? 67.939 -74.807 23.059 1.00 27.57 242 VAL B O 1
ATOM 4844 N N . PRO B 1 232 ? 65.828 -74.240 22.587 1.00 29.24 243 PRO B N 1
ATOM 4845 C CA . PRO B 1 232 ? 65.494 -74.372 24.019 1.00 29.95 243 PRO B CA 1
ATOM 4846 C C . PRO B 1 232 ? 65.824 -75.707 24.703 1.00 30.62 243 PRO B C 1
ATOM 4847 O O . PRO B 1 232 ? 66.190 -75.713 25.880 1.00 31.56 243 PRO B O 1
ATOM 4851 N N . THR B 1 233 ? 65.713 -76.826 23.992 1.00 29.98 244 THR B N 1
ATOM 4852 C CA . THR B 1 233 ? 66.023 -78.126 24.591 1.00 29.95 244 THR B CA 1
ATOM 4853 C C . THR B 1 233 ? 67.397 -78.659 24.173 1.00 29.12 244 THR B C 1
ATOM 4854 O O . THR B 1 233 ? 67.752 -79.785 24.546 1.00 30.56 244 THR B O 1
ATOM 4858 N N . LEU B 1 234 ? 68.192 -77.863 23.454 1.00 28.67 245 LEU B N 1
ATOM 4859 C CA . LEU B 1 234 ? 69.506 -78.334 22.987 1.00 28.60 245 LEU B CA 1
ATOM 4860 C C . LEU B 1 234 ? 70.432 -78.692 24.155 1.00 29.61 245 LEU B C 1
ATOM 4861 O O . LEU B 1 234 ? 71.039 -79.782 24.173 1.00 28.66 245 LEU B O 1
ATOM 4866 N N . TRP B 1 235 ? 70.514 -77.795 25.136 1.00 30.06 246 TRP B N 1
ATOM 4867 C CA . TRP B 1 235 ? 71.408 -78.014 26.275 1.00 30.44 246 TRP B CA 1
ATOM 4868 C C . TRP B 1 235 ? 70.889 -79.125 27.185 1.00 30.74 246 TRP B C 1
ATOM 4869 O O . TRP B 1 235 ? 71.660 -79.977 27.564 1.00 30.34 246 TRP B O 1
ATOM 4880 N N . PRO B 1 236 ? 69.577 -79.142 27.498 1.00 30.65 247 PRO B N 1
ATOM 4881 C CA . PRO B 1 236 ? 69.036 -80.311 28.189 1.00 30.87 247 PRO B CA 1
ATOM 4882 C C . PRO B 1 236 ? 69.314 -81.647 27.491 1.00 31.04 247 PRO B C 1
ATOM 4883 O O . PRO B 1 236 ? 69.693 -82.617 28.159 1.00 30.13 247 PRO B O 1
ATOM 4887 N N . GLU B 1 237 ? 69.149 -81.706 26.171 1.00 30.05 248 GLU B N 1
ATOM 4888 C CA . GLU B 1 237 ? 69.480 -82.932 25.436 1.00 30.93 248 GLU B CA 1
ATOM 4889 C C . GLU B 1 237 ? 70.973 -83.265 25.484 1.00 31.74 248 GLU B C 1
ATOM 4890 O O . GLU B 1 237 ? 71.353 -84.438 25.577 1.00 30.64 248 GLU B O 1
ATOM 4896 N N . THR B 1 238 ? 71.815 -82.237 25.448 1.00 30.60 249 THR B N 1
ATOM 4897 C CA . THR B 1 238 ? 73.250 -82.421 25.567 1.00 30.94 249 THR B CA 1
ATOM 4898 C C . THR B 1 238 ? 73.622 -83.060 26.926 1.00 31.78 249 THR B C 1
ATOM 4899 O O . THR B 1 238 ? 74.416 -83.995 26.979 1.00 33.24 249 THR B O 1
ATOM 4903 N N . LYS B 1 239 ? 73.031 -82.571 28.008 1.00 31.17 250 LYS B N 1
ATOM 4904 C CA . LYS B 1 239 ? 73.294 -83.136 29.333 1.00 32.84 250 LYS B CA 1
ATOM 4905 C C . LYS B 1 239 ? 72.830 -84.590 29.456 1.00 32.20 250 LYS B C 1
ATOM 4906 O O . LYS B 1 239 ? 73.489 -85.395 30.106 1.00 32.98 250 LYS B O 1
ATOM 4912 N N . LYS B 1 240 ? 71.699 -84.920 28.834 1.00 31.89 251 LYS B N 1
ATOM 4913 C CA . LYS B 1 240 ? 71.231 -86.307 28.760 1.00 32.67 251 LYS B CA 1
ATOM 4914 C C . LYS B 1 240 ? 72.255 -87.205 28.070 1.00 34.51 251 LYS B C 1
ATOM 4915 O O . LYS B 1 240 ? 72.550 -88.308 28.543 1.00 33.21 251 LYS B O 1
ATOM 4921 N N . PHE B 1 241 ? 72.806 -86.720 26.958 1.00 33.70 252 PHE B N 1
ATOM 4922 C CA . PHE B 1 241 ? 73.830 -87.450 26.226 1.00 33.55 252 PHE B CA 1
ATOM 4923 C C . PHE B 1 241 ? 75.096 -87.632 27.072 1.00 33.78 252 PHE B C 1
ATOM 4924 O O . PHE B 1 241 ? 75.667 -88.727 27.106 1.00 33.97 252 PHE B O 1
ATOM 4932 N N . LEU B 1 242 ? 75.528 -86.572 27.744 1.00 32.95 253 LEU B N 1
ATOM 4933 C CA . LEU B 1 242 ? 76.718 -86.644 28.593 1.00 35.89 253 LEU B CA 1
ATOM 4934 C C . LEU B 1 242 ? 76.560 -87.631 29.764 1.00 37.18 253 LEU B C 1
ATOM 4935 O O . LEU B 1 242 ? 77.507 -88.341 30.096 1.00 34.81 253 LEU B O 1
ATOM 4940 N N . ALA B 1 243 ? 75.374 -87.661 30.373 1.00 36.05 254 ALA B N 1
ATOM 4941 C CA . ALA B 1 243 ? 75.065 -88.633 31.444 1.00 38.00 254 ALA B CA 1
ATOM 4942 C C . ALA B 1 243 ? 75.134 -90.080 30.967 1.00 37.55 254 ALA B C 1
ATOM 4943 O O . ALA B 1 243 ? 75.602 -90.947 31.692 1.00 39.67 254 ALA B O 1
ATOM 4945 N N . ALA B 1 244 ? 74.685 -90.330 29.744 1.00 38.24 255 ALA B N 1
ATOM 4946 C CA . ALA B 1 244 ? 74.800 -91.650 29.132 1.00 39.71 255 ALA B CA 1
ATOM 4947 C C . ALA B 1 244 ? 76.219 -91.998 28.660 1.00 41.22 255 ALA B C 1
ATOM 4948 O O . ALA B 1 244 ? 76.518 -93.173 28.453 1.00 40.56 255 ALA B O 1
ATOM 4950 N N . ASN B 1 245 ? 77.079 -90.993 28.460 1.00 39.35 256 ASN B N 1
ATOM 4951 C CA . ASN B 1 245 ? 78.421 -91.211 27.913 1.00 39.27 256 ASN B CA 1
ATOM 4952 C C . ASN B 1 245 ? 79.460 -90.380 28.662 1.00 40.95 256 ASN B C 1
ATOM 4953 O O . ASN B 1 245 ? 80.086 -89.503 28.076 1.00 39.54 256 ASN B O 1
ATOM 4958 N N . PRO B 1 246 ? 79.664 -90.664 29.960 1.00 42.67 257 PRO B N 1
ATOM 4959 C CA . PRO B 1 246 ? 80.544 -89.828 30.786 1.00 45.70 257 PRO B CA 1
ATOM 4960 C C . PRO B 1 246 ? 82.036 -89.822 30.398 1.00 45.37 257 PRO B C 1
ATOM 4961 O O . PRO B 1 246 ? 82.745 -88.885 30.764 1.00 49.19 257 PRO B O 1
ATOM 4965 N N . SER B 1 247 ? 82.505 -90.826 29.663 1.00 41.31 258 SER B N 1
ATOM 4966 C CA . SER B 1 247 ? 83.904 -90.857 29.244 1.00 42.17 258 SER B CA 1
ATOM 4967 C C . SER B 1 247 ? 84.202 -89.948 28.045 1.00 42.38 258 SER B C 1
ATOM 4968 O O . SER B 1 247 ? 85.363 -89.752 27.707 1.00 40.67 258 SER B O 1
ATOM 4971 N N . TYR B 1 248 ? 83.172 -89.416 27.388 1.00 41.43 259 TYR B N 1
ATOM 4972 C CA . TYR B 1 248 ? 83.382 -88.601 26.190 1.00 39.13 259 TYR B CA 1
ATOM 4973 C C . TYR B 1 248 ? 83.894 -87.186 26.455 1.00 38.37 259 TYR B C 1
ATOM 4974 O O . TYR B 1 248 ? 84.505 -86.587 25.568 1.00 37.16 259 TYR B O 1
ATOM 4983 N N . LEU B 1 249 ? 83.646 -86.646 27.644 1.00 38.05 260 LEU B N 1
ATOM 4984 C CA . LEU B 1 249 ? 83.997 -85.263 27.932 1.00 39.31 260 LEU B CA 1
ATOM 4985 C C . LEU B 1 249 ? 85.518 -85.088 28.021 1.00 38.76 260 LEU B C 1
ATOM 4986 O O . LEU B 1 249 ? 86.198 -85.826 28.738 1.00 38.01 260 LEU B O 1
ATOM 4991 N N . SER B 1 250 ? 86.041 -84.109 27.285 1.00 34.37 261 SER B N 1
ATOM 4992 C CA . SER B 1 250 ? 87.470 -83.799 27.326 1.00 33.79 261 SER B CA 1
ATOM 4993 C C . SER B 1 250 ? 87.816 -83.059 28.607 1.00 32.63 261 SER B C 1
ATOM 4994 O O . SER B 1 250 ? 86.963 -82.406 29.224 1.00 32.21 261 SER B O 1
ATOM 4997 N N . SER B 1 251 ? 89.080 -83.135 28.990 1.00 32.18 262 SER B N 1
ATOM 4998 C CA . SER B 1 251 ? 89.556 -82.417 30.158 1.00 33.03 262 SER B CA 1
ATOM 4999 C C . SER B 1 251 ? 89.700 -80.920 29.850 1.00 32.56 262 SER B C 1
ATOM 5000 O O . SER B 1 251 ? 89.260 -80.076 30.645 1.00 31.53 262 SER B O 1
ATOM 5003 N N . ASN B 1 252 ? 90.279 -80.583 28.694 1.00 31.52 263 ASN B N 1
ATOM 5004 C CA . ASN B 1 252 ? 90.441 -79.179 28.301 1.00 32.36 263 ASN B CA 1
ATOM 5005 C C . ASN B 1 252 ? 89.211 -78.734 27.521 1.00 31.70 263 ASN B C 1
ATOM 5006 O O . ASN B 1 252 ? 89.241 -78.563 26.296 1.00 31.09 263 ASN B O 1
ATOM 5011 N N . ASN B 1 253 ? 88.123 -78.556 28.264 1.00 30.50 264 ASN B N 1
ATOM 5012 C CA . ASN B 1 253 ? 86.804 -78.324 27.697 1.00 29.89 264 ASN B CA 1
ATOM 5013 C C . ASN B 1 253 ? 86.407 -76.849 27.872 1.00 30.14 264 ASN B C 1
ATOM 5014 O O . ASN B 1 253 ? 87.073 -76.081 28.575 1.00 30.13 264 ASN B O 1
ATOM 5019 N N . MET B 1 254 ? 85.300 -76.464 27.248 1.00 30.16 265 MET B N 1
ATOM 5020 C CA . MET B 1 254 ? 84.835 -75.077 27.268 1.00 29.11 265 MET B CA 1
ATOM 5021 C C . MET B 1 254 ? 83.534 -74.915 28.071 1.00 30.07 265 MET B C 1
ATOM 5022 O O . MET B 1 254 ? 82.710 -74.066 27.749 1.00 30.26 265 MET B O 1
ATOM 5027 N N . MET B 1 255 ? 83.360 -75.713 29.117 1.00 30.61 266 MET B N 1
ATOM 5028 C CA . MET B 1 255 ? 82.144 -75.675 29.949 1.00 33.83 266 MET B CA 1
ATOM 5029 C C . MET B 1 255 ? 81.820 -74.263 30.459 1.00 32.45 266 MET B C 1
ATOM 5030 O O . MET B 1 255 ? 80.651 -73.861 30.476 1.00 32.75 266 MET B O 1
ATOM 5035 N N . GLY B 1 256 ? 82.854 -73.525 30.862 1.00 32.07 267 GLY B N 1
ATOM 5036 C CA . GLY B 1 256 ? 82.714 -72.140 31.323 1.00 33.17 267 GLY B CA 1
ATOM 5037 C C . GLY B 1 256 ? 82.078 -71.222 30.295 1.00 32.14 267 GLY B C 1
ATOM 5038 O O . GLY B 1 256 ? 81.193 -70.426 30.615 1.00 31.38 267 GLY B O 1
ATOM 5039 N N . TRP B 1 257 ? 82.519 -71.337 29.048 1.00 30.30 268 TRP B N 1
ATOM 5040 C CA . TRP B 1 257 ? 81.949 -70.547 27.962 1.00 28.46 268 TRP B CA 1
ATOM 5041 C C . TRP B 1 257 ? 80.535 -71.015 27.622 1.00 28.99 268 TRP B C 1
ATOM 5042 O O . TRP B 1 257 ? 79.618 -70.195 27.472 1.00 29.62 268 TRP B O 1
ATOM 5053 N N . LEU B 1 258 ? 80.360 -72.331 27.514 1.00 28.21 269 LEU B N 1
ATOM 5054 C CA . LEU B 1 258 ? 79.073 -72.919 27.144 1.00 28.40 269 LEU B CA 1
ATOM 5055 C C . LEU B 1 258 ? 77.966 -72.617 28.162 1.00 29.64 269 LEU B C 1
ATOM 5056 O O . LEU B 1 258 ? 76.807 -72.550 27.791 1.00 29.00 269 LEU B O 1
ATOM 5061 N N . THR B 1 259 ? 78.320 -72.458 29.433 1.00 29.25 270 THR B N 1
ATOM 5062 C CA . THR B 1 259 ? 77.324 -72.254 30.487 1.00 31.84 270 THR B CA 1
ATOM 5063 C C . THR B 1 259 ? 77.391 -70.856 31.119 1.00 31.94 270 THR B C 1
ATOM 5064 O O . THR B 1 259 ? 76.765 -70.621 32.150 1.00 31.13 270 THR B O 1
ATOM 5068 N N . ASP B 1 260 ? 78.123 -69.936 30.498 1.00 32.24 271 ASP B N 1
ATOM 5069 C CA . ASP B 1 260 ? 78.273 -68.577 31.017 1.00 33.99 271 ASP B CA 1
ATOM 5070 C C . ASP B 1 260 ? 76.910 -67.875 31.116 1.00 34.34 271 ASP B C 1
ATOM 5071 O O . ASP B 1 260 ? 76.073 -67.971 30.218 1.00 30.81 271 ASP B O 1
ATOM 5076 N N . ASP B 1 261 ? 76.690 -67.183 32.231 1.00 36.57 272 ASP B N 1
ATOM 5077 C CA . ASP B 1 261 ? 75.526 -66.309 32.378 1.00 40.29 272 ASP B CA 1
ATOM 5078 C C . ASP B 1 261 ? 75.910 -64.885 32.817 1.00 41.02 272 ASP B C 1
ATOM 5079 O O . ASP B 1 261 ? 75.055 -64.114 33.235 1.00 42.63 272 ASP B O 1
ATOM 5084 N N . SER B 1 262 ? 77.188 -64.550 32.687 1.00 40.56 273 SER B N 1
ATOM 5085 C CA . SER B 1 262 ? 77.725 -63.263 33.117 1.00 41.98 273 SER B CA 1
ATOM 5086 C C . SER B 1 262 ? 77.355 -62.089 32.240 1.00 41.31 273 SER B C 1
ATOM 5087 O O . SER B 1 262 ? 77.230 -60.983 32.742 1.00 41.39 273 SER B O 1
ATOM 5090 N N . LEU B 1 263 ? 77.236 -62.299 30.933 1.00 40.04 274 LEU B N 1
ATOM 5091 C CA . LEU B 1 263 ? 77.020 -61.183 30.014 1.00 39.16 274 LEU B CA 1
ATOM 5092 C C . LEU B 1 263 ? 75.553 -60.950 29.734 1.00 38.18 274 LEU B C 1
ATOM 5093 O O . LEU B 1 263 ? 75.077 -59.818 29.756 1.00 37.94 274 LEU B O 1
ATOM 5098 N N . ARG B 1 264 ? 74.841 -62.021 29.414 1.00 36.78 275 ARG B N 1
ATOM 5099 C CA . ARG B 1 264 ? 73.442 -61.922 29.032 1.00 36.47 275 ARG B CA 1
ATOM 5100 C C . ARG B 1 264 ? 72.699 -63.057 29.723 1.00 36.76 275 ARG B C 1
ATOM 5101 O O . ARG B 1 264 ? 72.348 -64.061 29.092 1.00 35.09 275 ARG B O 1
ATOM 5109 N N . PRO B 1 265 ? 72.472 -62.906 31.041 1.00 38.95 276 PRO B N 1
ATOM 5110 C CA . PRO B 1 265 ? 71.851 -63.978 31.826 1.00 38.40 276 PRO B CA 1
ATOM 5111 C C . PRO B 1 265 ? 70.481 -64.402 31.298 1.00 37.97 276 PRO B C 1
ATOM 5112 O O . PRO B 1 265 ? 70.118 -65.565 31.429 1.00 37.90 276 PRO B O 1
ATOM 5116 N N . ASP B 1 266 ? 69.744 -63.452 30.728 1.00 38.23 277 ASP B N 1
ATOM 5117 C CA A ASP B 1 266 ? 68.456 -63.782 30.127 0.50 38.89 277 ASP B CA 1
ATOM 5118 C CA B ASP B 1 266 ? 68.481 -63.674 30.007 0.50 38.98 277 ASP B CA 1
ATOM 5119 C C . ASP B 1 266 ? 68.568 -64.806 28.975 1.00 38.52 277 ASP B C 1
ATOM 5120 O O . ASP B 1 266 ? 67.693 -65.659 28.868 1.00 36.36 277 ASP B O 1
ATOM 5129 N N . HIS B 1 267 ? 69.636 -64.769 28.172 1.00 36.12 278 HIS B N 1
ATOM 5130 C CA . HIS B 1 267 ? 69.847 -65.769 27.122 1.00 35.05 278 HIS B CA 1
ATOM 5131 C C . HIS B 1 267 ? 70.082 -67.142 27.712 1.00 33.02 278 HIS B C 1
ATOM 5132 O O . HIS B 1 267 ? 69.525 -68.130 27.235 1.00 32.68 278 HIS B O 1
ATOM 5139 N N . THR B 1 268 ? 70.923 -67.207 28.741 1.00 31.95 279 THR B N 1
ATOM 5140 C CA . THR B 1 268 ? 71.272 -68.480 29.350 1.00 31.96 279 THR B CA 1
ATOM 5141 C C . THR B 1 268 ? 70.047 -69.129 29.998 1.00 33.46 279 THR B C 1
ATOM 5142 O O . THR B 1 268 ? 69.845 -70.333 29.887 1.00 32.52 279 THR B O 1
ATOM 5146 N N . GLU B 1 269 ? 69.213 -68.317 30.639 1.00 35.52 280 GLU B N 1
ATOM 5147 C CA . GLU B 1 269 ? 67.969 -68.802 31.223 1.00 37.34 280 GLU B CA 1
ATOM 5148 C C . GLU B 1 269 ? 67.006 -69.284 30.146 1.00 34.03 280 GLU B C 1
ATOM 5149 O O . GLU B 1 269 ? 66.462 -70.376 30.262 1.00 33.11 280 GLU B O 1
ATOM 5155 N N . ALA B 1 270 ? 66.834 -68.506 29.079 1.00 33.73 281 ALA B N 1
ATOM 5156 C CA . ALA B 1 270 ? 65.925 -68.876 27.993 1.00 32.54 281 ALA B CA 1
ATOM 5157 C C . ALA B 1 270 ? 66.366 -70.133 27.227 1.00 33.60 281 ALA B C 1
ATOM 5158 O O . ALA B 1 270 ? 65.524 -70.865 26.725 1.00 33.16 281 ALA B O 1
ATOM 5160 N N . ALA B 1 271 ? 67.675 -70.382 27.148 1.00 30.71 282 ALA B N 1
ATOM 5161 C CA . ALA B 1 271 ? 68.206 -71.604 26.537 1.00 31.37 282 ALA B CA 1
ATOM 5162 C C . ALA B 1 271 ? 68.528 -72.695 27.585 1.00 31.04 282 ALA B C 1
ATOM 5163 O O . ALA B 1 271 ? 69.263 -73.642 27.302 1.00 31.49 282 ALA B O 1
ATOM 5165 N N . ASN B 1 272 ? 67.976 -72.560 28.796 1.00 30.81 283 ASN B N 1
ATOM 5166 C CA . ASN B 1 272 ? 68.028 -73.609 29.820 1.00 31.21 283 ASN B CA 1
ATOM 5167 C C . ASN B 1 272 ? 69.430 -74.100 30.170 1.00 30.42 283 ASN B C 1
ATOM 5168 O O . ASN B 1 272 ? 69.667 -75.300 30.276 1.00 32.03 283 ASN B O 1
ATOM 5173 N N . GLY B 1 273 ? 70.347 -73.151 30.328 1.00 29.36 284 GLY B N 1
ATOM 5174 C CA . GLY B 1 273 ? 71.674 -73.406 30.862 1.00 29.40 284 GLY B CA 1
ATOM 5175 C C . GLY B 1 273 ? 72.817 -73.210 29.873 1.00 27.84 284 GLY B C 1
ATOM 5176 O O . GLY B 1 273 ? 73.964 -73.205 30.280 1.00 28.74 284 GLY B O 1
ATOM 5177 N N . TYR B 1 274 ? 72.495 -73.067 28.593 1.00 28.62 285 TYR B N 1
ATOM 5178 C CA . TYR B 1 274 ? 73.474 -72.822 27.529 1.00 28.34 285 TYR B CA 1
ATOM 5179 C C . TYR B 1 274 ? 73.498 -71.336 27.222 1.00 28.22 285 TYR B C 1
ATOM 5180 O O . TYR B 1 274 ? 72.447 -70.727 27.047 1.00 29.03 285 TYR B O 1
ATOM 5189 N N . SER B 1 275 ? 74.698 -70.756 27.151 1.00 27.78 286 SER B N 1
ATOM 5190 C CA . SER B 1 275 ? 74.878 -69.313 26.893 1.00 28.44 286 SER B CA 1
ATOM 5191 C C . SER B 1 275 ? 74.324 -68.864 25.545 1.00 28.18 286 SER B C 1
ATOM 5192 O O . SER B 1 275 ? 74.073 -67.681 25.344 1.00 25.98 286 SER B O 1
ATOM 5195 N N . THR B 1 276 ? 74.158 -69.836 24.643 1.00 27.51 287 THR B N 1
ATOM 5196 C CA . THR B 1 276 ? 73.827 -69.668 23.218 1.00 27.64 287 THR B CA 1
ATOM 5197 C C . THR B 1 276 ? 75.018 -69.253 22.363 1.00 28.08 287 THR B C 1
ATOM 5198 O O . THR B 1 276 ? 74.872 -69.111 21.144 1.00 28.10 287 THR B O 1
ATOM 5202 N N . CYS B 1 277 ? 76.180 -69.052 22.980 1.00 28.28 288 CYS B N 1
ATOM 5203 C CA . CYS B 1 277 ? 77.336 -68.570 22.251 1.00 28.47 288 CYS B CA 1
ATOM 5204 C C . CYS B 1 277 ? 77.862 -69.665 21.330 1.00 27.34 288 CYS B C 1
ATOM 5205 O O . CYS B 1 277 ? 77.823 -70.843 21.650 1.00 27.51 288 CYS B O 1
ATOM 5208 N N . HIS B 1 278 ? 78.325 -69.250 20.166 1.00 26.43 289 HIS B N 1
ATOM 5209 C CA . HIS B 1 278 ? 78.765 -70.187 19.156 1.00 27.92 289 HIS B CA 1
ATOM 5210 C C . HIS B 1 278 ? 79.788 -69.551 18.232 1.00 27.70 289 HIS B C 1
ATOM 5211 O O . HIS B 1 278 ? 79.770 -68.342 17.994 1.00 28.17 289 HIS B O 1
ATOM 5218 N N . PHE B 1 279 ? 80.650 -70.400 17.691 1.00 27.59 290 PHE B N 1
ATOM 5219 C CA . PHE B 1 279 ? 81.502 -70.019 16.582 1.00 27.22 290 PHE B CA 1
ATOM 5220 C C . PHE B 1 279 ? 80.572 -69.840 15.397 1.00 26.93 290 PHE B C 1
ATOM 5221 O O . PHE B 1 279 ? 79.682 -70.665 15.188 1.00 28.50 290 PHE B O 1
ATOM 5229 N N . TRP B 1 280 ? 80.754 -68.769 14.629 1.00 26.96 291 TRP B N 1
ATOM 5230 C CA . TRP B 1 280 ? 79.798 -68.435 13.594 1.00 28.12 291 TRP B CA 1
ATOM 5231 C C . TRP B 1 280 ? 80.126 -69.227 12.325 1.00 28.72 291 TRP B C 1
ATOM 5232 O O . TRP B 1 280 ? 80.930 -68.811 11.499 1.00 28.76 291 TRP B O 1
ATOM 5243 N N . SER B 1 281 ? 79.442 -70.355 12.188 1.00 28.38 292 SER B N 1
ATOM 5244 C CA . SER B 1 281 ? 79.853 -71.454 11.310 1.00 29.67 292 SER B CA 1
ATOM 5245 C C . SER B 1 281 ? 79.786 -71.192 9.802 1.00 30.33 292 SER B C 1
ATOM 5246 O O . SER B 1 281 ? 80.222 -72.047 9.024 1.00 30.17 292 SER B O 1
ATOM 5249 N N . ASN B 1 282 ? 79.263 -70.044 9.371 1.00 28.98 293 ASN B N 1
ATOM 5250 C CA . ASN B 1 282 ? 79.365 -69.691 7.946 1.00 30.03 293 ASN B CA 1
ATOM 5251 C C . ASN B 1 282 ? 80.832 -69.639 7.487 1.00 29.60 293 ASN B C 1
ATOM 5252 O O . ASN B 1 282 ? 81.115 -69.892 6.325 1.00 30.86 293 ASN B O 1
ATOM 5257 N N . PHE B 1 283 ? 81.739 -69.318 8.411 1.00 27.95 294 PHE B N 1
ATOM 5258 C CA . PHE B 1 283 ? 83.171 -69.523 8.233 1.00 28.34 294 PHE B CA 1
ATOM 5259 C C . PHE B 1 283 ? 83.564 -70.658 9.170 1.00 30.25 294 PHE B C 1
ATOM 5260 O O . PHE B 1 283 ? 83.251 -70.607 10.368 1.00 28.25 294 PHE B O 1
ATOM 5268 N N . GLU B 1 284 ? 84.243 -71.670 8.634 1.00 28.35 295 GLU B N 1
ATOM 5269 C CA . GLU B 1 284 ? 84.928 -72.688 9.431 1.00 28.75 295 GLU B CA 1
ATOM 5270 C C . GLU B 1 284 ? 86.132 -73.212 8.675 1.00 29.06 295 GLU B C 1
ATOM 5271 O O . GLU B 1 284 ? 86.054 -73.440 7.453 1.00 27.44 295 GLU B O 1
ATOM 5277 N N . ILE B 1 285 ? 87.210 -73.453 9.413 1.00 27.86 296 ILE B N 1
ATOM 5278 C CA . ILE B 1 285 ? 88.315 -74.278 8.945 1.00 29.36 296 ILE B CA 1
ATOM 5279 C C . ILE B 1 285 ? 88.444 -75.412 9.947 1.00 30.82 296 ILE B C 1
ATOM 5280 O O . ILE B 1 285 ? 88.730 -75.167 11.123 1.00 29.65 296 ILE B O 1
ATOM 5285 N N . GLY B 1 286 ? 88.211 -76.646 9.499 1.00 29.81 297 GLY B N 1
ATOM 5286 C CA . GLY B 1 286 ? 88.059 -77.750 10.434 1.00 31.92 297 GLY B CA 1
ATOM 5287 C C . GLY B 1 286 ? 88.679 -79.066 10.037 1.00 30.52 297 GLY B C 1
ATOM 5288 O O . GLY B 1 286 ? 88.936 -79.314 8.858 1.00 30.83 297 GLY B O 1
ATOM 5289 N N . ASP B 1 287 ? 88.907 -79.887 11.057 1.00 30.17 298 ASP B N 1
ATOM 5290 C CA . ASP B 1 287 ? 89.365 -81.276 10.926 1.00 31.36 298 ASP B CA 1
ATOM 5291 C C . ASP B 1 287 ? 88.141 -82.168 10.791 1.00 31.38 298 ASP B C 1
ATOM 5292 O O . ASP B 1 287 ? 87.408 -82.390 11.760 1.00 31.27 298 ASP B O 1
ATOM 5297 N N . LEU B 1 288 ? 87.908 -82.674 9.583 1.00 30.67 299 LEU B N 1
ATOM 5298 C CA . LEU B 1 288 ? 86.808 -83.614 9.328 1.00 31.99 299 LEU B CA 1
ATOM 5299 C C . LEU B 1 288 ? 86.828 -84.854 10.234 1.00 32.43 299 LEU B C 1
ATOM 5300 O O . LEU B 1 288 ? 85.774 -85.367 10.608 1.00 32.64 299 LEU B O 1
ATOM 5305 N N . ASP B 1 289 ? 88.020 -85.314 10.599 1.00 32.49 300 ASP B N 1
ATOM 5306 C CA . ASP B 1 289 ? 88.146 -86.473 11.459 1.00 33.56 300 ASP B CA 1
ATOM 5307 C C . ASP B 1 289 ? 87.703 -86.235 12.894 1.00 33.00 300 ASP B C 1
ATOM 5308 O O . ASP B 1 289 ? 87.346 -87.188 13.565 1.00 32.41 300 ASP B O 1
ATOM 5313 N N . PHE B 1 290 ? 87.686 -84.984 13.362 1.00 31.86 301 PHE B N 1
ATOM 5314 C CA . PHE B 1 290 ? 87.028 -84.698 14.647 1.00 31.02 301 PHE B CA 1
ATOM 5315 C C . PHE B 1 290 ? 85.518 -84.998 14.572 1.00 30.76 301 PHE B C 1
ATOM 5316 O O . PHE B 1 290 ? 84.967 -85.676 15.429 1.00 31.93 301 PHE B O 1
ATOM 5324 N N . PHE B 1 291 ? 84.851 -84.496 13.541 1.00 30.46 302 PHE B N 1
ATOM 5325 C CA . PHE B 1 291 ? 83.400 -84.682 13.416 1.00 31.31 302 PHE B CA 1
ATOM 5326 C C . PHE B 1 291 ? 83.022 -86.145 13.103 1.00 33.54 302 PHE B C 1
ATOM 5327 O O . PHE B 1 291 ? 81.981 -86.633 13.553 1.00 32.51 302 PHE B O 1
ATOM 5335 N N . ARG B 1 292 ? 83.889 -86.839 12.359 1.00 32.74 303 ARG B N 1
ATOM 5336 C CA . ARG B 1 292 ? 83.736 -88.282 12.112 1.00 33.86 303 ARG B CA 1
ATOM 5337 C C . ARG B 1 292 ? 84.016 -89.150 13.336 1.00 33.99 303 ARG B C 1
ATOM 5338 O O . ARG B 1 292 ? 83.683 -90.328 13.327 1.00 35.22 303 ARG B O 1
ATOM 5346 N N . GLY B 1 293 ? 84.678 -88.599 14.354 1.00 33.31 304 GLY B N 1
ATOM 5347 C CA . GLY B 1 293 ? 85.078 -89.358 15.522 1.00 33.65 304 GLY B CA 1
ATOM 5348 C C . GLY B 1 293 ? 83.894 -89.834 16.346 1.00 35.54 304 GLY B C 1
ATOM 5349 O O . GLY B 1 293 ? 82.771 -89.331 16.210 1.00 34.64 304 GLY B O 1
ATOM 5350 N N . GLU B 1 294 ? 84.166 -90.813 17.199 1.00 34.63 305 GLU B N 1
ATOM 5351 C CA . GLU B 1 294 ? 83.142 -91.485 17.988 1.00 35.68 305 GLU B CA 1
ATOM 5352 C C . GLU B 1 294 ? 82.296 -90.514 18.815 1.00 34.69 305 GLU B C 1
ATOM 5353 O O . GLU B 1 294 ? 81.068 -90.616 18.835 1.00 34.08 305 GLU B O 1
ATOM 5359 N N . GLN B 1 295 ? 82.958 -89.582 19.491 1.00 34.55 306 GLN B N 1
ATOM 5360 C CA . GLN B 1 295 ? 82.273 -88.700 20.441 1.00 36.08 306 GLN B CA 1
ATOM 5361 C C . GLN B 1 295 ? 81.323 -87.729 19.728 1.00 33.37 306 GLN B C 1
ATOM 5362 O O . GLN B 1 295 ? 80.122 -87.722 20.015 1.00 33.02 306 GLN B O 1
ATOM 5368 N N . TYR B 1 296 ? 81.851 -86.930 18.794 1.00 32.23 307 TYR B N 1
ATOM 5369 C CA . TYR B 1 296 ? 81.020 -85.961 18.091 1.00 31.15 307 TYR B CA 1
ATOM 5370 C C . TYR B 1 296 ? 79.894 -86.663 17.334 1.00 31.59 307 TYR B C 1
ATOM 5371 O O . TYR B 1 296 ? 78.735 -86.240 17.407 1.00 29.34 307 TYR B O 1
ATOM 5380 N N . ASP B 1 297 ? 80.225 -87.716 16.584 1.00 32.63 308 ASP B N 1
ATOM 5381 C CA . ASP B 1 297 ? 79.214 -88.369 15.750 1.00 32.80 308 ASP B CA 1
ATOM 5382 C C . ASP B 1 297 ? 78.094 -89.016 16.574 1.00 32.14 308 ASP B C 1
ATOM 5383 O O . ASP B 1 297 ? 76.934 -88.967 16.171 1.00 33.11 308 ASP B O 1
ATOM 5388 N N . ALA B 1 298 ? 78.427 -89.593 17.727 1.00 33.01 309 ALA B N 1
ATOM 5389 C CA . ALA B 1 298 ? 77.400 -90.096 18.657 1.00 33.86 309 ALA B CA 1
ATOM 5390 C C . ALA B 1 298 ? 76.527 -88.945 19.184 1.00 33.70 309 ALA B C 1
ATOM 5391 O O . ALA B 1 298 ? 75.306 -89.088 19.293 1.00 34.07 309 ALA B O 1
ATOM 5393 N N . TYR B 1 299 ? 77.160 -87.812 19.502 1.00 32.50 310 TYR B N 1
ATOM 5394 C CA . TYR B 1 299 ? 76.433 -86.610 19.916 1.00 32.62 310 TYR B CA 1
ATOM 5395 C C . TYR B 1 299 ? 75.449 -86.194 18.825 1.00 32.72 310 TYR B C 1
ATOM 5396 O O . TYR B 1 299 ? 74.262 -85.965 19.103 1.00 32.85 310 TYR B O 1
ATOM 5405 N N . PHE B 1 300 ? 75.918 -86.130 17.581 1.00 31.11 311 PHE B N 1
ATOM 5406 C CA . PHE B 1 300 ? 75.017 -85.803 16.493 1.00 31.46 311 PHE B CA 1
ATOM 5407 C C . PHE B 1 300 ? 73.830 -86.771 16.419 1.00 32.99 311 PHE B C 1
ATOM 5408 O O . PHE B 1 300 ? 72.675 -86.337 16.315 1.00 28.65 311 PHE B O 1
ATOM 5416 N N . ASN B 1 301 ? 74.119 -88.074 16.458 1.00 33.82 312 ASN B N 1
ATOM 5417 C CA . ASN B 1 301 ? 73.065 -89.092 16.322 1.00 34.77 312 ASN B CA 1
ATOM 5418 C C . ASN B 1 301 ? 72.038 -89.023 17.448 1.00 32.39 312 ASN B C 1
ATOM 5419 O O . ASN B 1 301 ? 70.841 -89.194 17.210 1.00 32.98 312 ASN B O 1
ATOM 5424 N N . HIS B 1 302 ? 72.508 -88.727 18.652 1.00 32.62 313 HIS B N 1
ATOM 5425 C CA . HIS B 1 302 ? 71.629 -88.431 19.777 1.00 33.18 313 HIS B CA 1
ATOM 5426 C C . HIS B 1 302 ? 70.706 -87.253 19.465 1.00 32.76 313 HIS B C 1
ATOM 5427 O O . HIS B 1 302 ? 69.490 -87.360 19.627 1.00 32.03 313 HIS B O 1
ATOM 5434 N N . LEU B 1 303 ? 71.276 -86.142 18.996 1.00 32.51 314 LEU B N 1
ATOM 5435 C CA . LEU B 1 303 ? 70.477 -84.959 18.638 1.00 31.25 314 LEU B CA 1
ATOM 5436 C C . LEU B 1 303 ? 69.506 -85.243 17.491 1.00 32.34 314 LEU B C 1
ATOM 5437 O O . LEU B 1 303 ? 68.361 -84.774 17.497 1.00 31.87 314 LEU B O 1
ATOM 5442 N N . ASP B 1 304 ? 69.963 -86.035 16.527 1.00 31.25 315 ASP B N 1
ATOM 5443 C CA . ASP B 1 304 ? 69.124 -86.436 15.410 1.00 32.52 315 ASP B CA 1
ATOM 5444 C C . ASP B 1 304 ? 67.885 -87.216 15.903 1.00 32.31 315 ASP B C 1
ATOM 5445 O O . ASP B 1 304 ? 66.774 -86.979 15.442 1.00 32.02 315 ASP B O 1
ATOM 5450 N N . ARG B 1 305 ? 68.079 -88.125 16.854 1.00 34.42 316 ARG B N 1
ATOM 5451 C CA . ARG B 1 305 ? 66.971 -88.901 17.405 1.00 36.32 316 ARG B CA 1
ATOM 5452 C C . ARG B 1 305 ? 66.060 -88.092 18.325 1.00 36.83 316 ARG B C 1
ATOM 5453 O O . ARG B 1 305 ? 64.868 -88.386 18.418 1.00 35.69 316 ARG B O 1
ATOM 5461 N N . ALA B 1 306 ? 66.611 -87.075 18.990 1.00 35.87 317 ALA B N 1
ATOM 5462 C CA . ALA B 1 306 ? 65.821 -86.187 19.849 1.00 35.14 317 ALA B CA 1
ATOM 5463 C C . ALA B 1 306 ? 64.842 -85.300 19.074 1.00 34.04 317 ALA B C 1
ATOM 5464 O O . ALA B 1 306 ? 63.843 -84.881 19.625 1.00 34.69 317 ALA B O 1
ATOM 5466 N N . GLY B 1 307 ? 65.134 -85.000 17.812 1.00 34.29 318 GLY B N 1
ATOM 5467 C CA . GLY B 1 307 ? 64.174 -84.325 16.937 1.00 33.09 318 GLY B CA 1
ATOM 5468 C C . GLY B 1 307 ? 64.307 -82.815 16.804 1.00 32.86 318 GLY B C 1
ATOM 5469 O O . GLY B 1 307 ? 63.654 -82.221 15.960 1.00 32.73 318 GLY B O 1
ATOM 5470 N N . GLY B 1 308 ? 65.169 -82.197 17.602 1.00 31.39 319 GLY B N 1
ATOM 5471 C CA . GLY B 1 308 ? 65.262 -80.740 17.623 1.00 31.77 319 GLY B CA 1
ATOM 5472 C C . GLY B 1 308 ? 65.819 -80.040 16.389 1.00 31.11 319 GLY B C 1
ATOM 5473 O O . GLY B 1 308 ? 65.667 -78.821 16.267 1.00 29.72 319 GLY B O 1
ATOM 5474 N N . PHE B 1 309 ? 66.458 -80.774 15.468 1.00 31.37 320 PHE B N 1
ATOM 5475 C CA . PHE B 1 309 ? 66.771 -80.191 14.156 1.00 30.90 320 PHE B CA 1
ATOM 5476 C C . PHE B 1 309 ? 65.504 -79.806 13.389 1.00 31.97 320 PHE B C 1
ATOM 5477 O O . PHE B 1 309 ? 65.547 -78.887 12.571 1.00 31.68 320 PHE B O 1
ATOM 5485 N N . PHE B 1 310 ? 64.393 -80.496 13.666 1.00 31.36 321 PHE B N 1
ATOM 5486 C CA . PHE B 1 310 ? 63.114 -80.249 12.993 1.00 32.03 321 PHE B CA 1
ATOM 5487 C C . PHE B 1 310 ? 62.036 -79.651 13.873 1.00 31.64 321 PHE B C 1
ATOM 5488 O O . PHE B 1 310 ? 61.325 -78.766 13.426 1.00 33.70 321 PHE B O 1
ATOM 5496 N N . TYR B 1 311 ? 61.916 -80.110 15.111 1.00 32.12 322 TYR B N 1
ATOM 5497 C CA . TYR B 1 311 ? 60.889 -79.577 16.021 1.00 33.57 322 TYR B CA 1
ATOM 5498 C C . TYR B 1 311 ? 61.335 -78.277 16.702 1.00 33.74 322 TYR B C 1
ATOM 5499 O O . TYR B 1 311 ? 60.511 -77.521 17.218 1.00 33.47 322 TYR B O 1
ATOM 5508 N N . GLU B 1 312 ? 62.643 -78.042 16.722 1.00 31.01 323 GLU B N 1
ATOM 5509 C CA . GLU B 1 312 ? 63.198 -76.740 17.040 1.00 31.15 323 GLU B CA 1
ATOM 5510 C C . GLU B 1 312 ? 63.978 -76.332 15.798 1.00 33.23 323 GLU B C 1
ATOM 5511 O O . GLU B 1 312 ? 63.750 -76.918 14.734 1.00 34.77 323 GLU B O 1
ATOM 5517 N N . ARG B 1 313 ? 64.871 -75.348 15.888 1.00 31.82 324 ARG B N 1
ATOM 5518 C CA . ARG B 1 313 ? 65.703 -74.989 14.736 1.00 31.22 324 ARG B CA 1
ATOM 5519 C C . ARG B 1 313 ? 67.173 -74.978 15.146 1.00 30.40 324 ARG B C 1
ATOM 5520 O O . ARG B 1 313 ? 67.879 -73.982 14.994 1.00 30.78 324 ARG B O 1
ATOM 5528 N N . TRP B 1 314 ? 67.629 -76.106 15.671 1.00 29.26 325 TRP B N 1
ATOM 5529 C CA . TRP B 1 314 ? 69.012 -76.224 16.120 1.00 29.43 325 TRP B CA 1
ATOM 5530 C C . TRP B 1 314 ? 69.956 -75.935 14.962 1.00 29.53 325 TRP B C 1
ATOM 5531 O O . TRP B 1 314 ? 69.955 -76.658 13.965 1.00 29.61 325 TRP B O 1
ATOM 5542 N N . GLY B 1 315 ? 70.731 -74.862 15.094 1.00 29.49 326 GLY B N 1
ATOM 5543 C CA . GLY B 1 315 ? 71.726 -74.494 14.086 1.00 29.05 326 GLY B CA 1
ATOM 5544 C C . GLY B 1 315 ? 72.952 -75.383 14.159 1.00 28.72 326 GLY B C 1
ATOM 5545 O O . GLY B 1 315 ? 73.318 -75.884 15.221 1.00 29.04 326 GLY B O 1
ATOM 5546 N N . ASP B 1 316 ? 73.609 -75.570 13.026 1.00 29.38 327 ASP B N 1
ATOM 5547 C CA . ASP B 1 316 ? 74.895 -76.260 13.024 1.00 29.21 327 ASP B CA 1
ATOM 5548 C C . ASP B 1 316 ? 75.961 -75.501 13.813 1.00 28.23 327 ASP B C 1
ATOM 5549 O O . ASP B 1 316 ? 76.890 -76.116 14.308 1.00 28.68 327 ASP B O 1
ATOM 5554 N N . ALA B 1 317 ? 75.830 -74.182 13.949 1.00 28.37 328 ALA B N 1
ATOM 5555 C CA . ALA B 1 317 ? 76.805 -73.413 14.726 1.00 28.55 328 ALA B CA 1
ATOM 5556 C C . ALA B 1 317 ? 76.786 -73.762 16.221 1.00 27.84 328 ALA B C 1
ATOM 5557 O O . ALA B 1 317 ? 77.833 -74.121 16.764 1.00 27.96 328 ALA B O 1
ATOM 5559 N N . PRO B 1 318 ? 75.610 -73.682 16.884 1.00 27.99 329 PRO B N 1
ATOM 5560 C CA . PRO B 1 318 ? 75.608 -74.106 18.291 1.00 27.81 329 PRO B CA 1
ATOM 5561 C C . PRO B 1 318 ? 75.927 -75.600 18.466 1.00 27.56 329 PRO B C 1
ATOM 5562 O O . PRO B 1 318 ? 76.595 -75.968 19.423 1.00 27.69 329 PRO B O 1
ATOM 5566 N N . VAL B 1 319 ? 75.495 -76.442 17.525 1.00 27.34 330 VAL B N 1
ATOM 5567 C CA . VAL B 1 319 ? 75.790 -77.876 17.604 1.00 28.16 330 VAL B CA 1
ATOM 5568 C C . VAL B 1 319 ? 77.293 -78.144 17.471 1.00 27.22 330 VAL B C 1
ATOM 5569 O O . VAL B 1 319 ? 77.853 -78.863 18.303 1.00 28.17 330 VAL B O 1
ATOM 5573 N N . HIS B 1 320 ? 77.945 -77.561 16.465 1.00 27.44 331 HIS B N 1
ATOM 5574 C CA . HIS B 1 320 ? 79.416 -77.657 16.363 1.00 28.36 331 HIS B CA 1
ATOM 5575 C C . HIS B 1 320 ? 80.121 -77.103 17.596 1.00 28.30 331 HIS B C 1
ATOM 5576 O O . HIS B 1 320 ? 81.092 -77.697 18.083 1.00 28.69 331 HIS B O 1
ATOM 5583 N N . SER B 1 321 ? 79.632 -75.964 18.088 1.00 27.43 332 SER B N 1
ATOM 5584 C CA . SER B 1 321 ? 80.298 -75.266 19.188 1.00 27.74 332 SER B CA 1
ATOM 5585 C C . SER B 1 321 ? 80.214 -76.060 20.480 1.00 26.91 332 SER B C 1
ATOM 5586 O O . SER B 1 321 ? 81.209 -76.180 21.194 1.00 27.81 332 SER B O 1
ATOM 5589 N N . ILE B 1 322 ? 79.036 -76.616 20.767 1.00 27.87 333 ILE B N 1
ATOM 5590 C CA . ILE B 1 322 ? 78.870 -77.493 21.935 1.00 27.48 333 ILE B CA 1
ATOM 5591 C C . ILE B 1 322 ? 79.723 -78.754 21.776 1.00 27.65 333 ILE B C 1
ATOM 5592 O O . ILE B 1 322 ? 80.419 -79.144 22.707 1.00 27.91 333 ILE B O 1
ATOM 5597 N N . GLY B 1 323 ? 79.692 -79.368 20.591 1.00 28.20 334 GLY B N 1
ATOM 5598 C CA . GLY B 1 323 ? 80.505 -80.550 20.315 1.00 27.49 334 GLY B CA 1
ATOM 5599 C C . GLY B 1 323 ? 81.990 -80.305 20.513 1.00 28.51 334 GLY B C 1
ATOM 5600 O O . GLY B 1 323 ? 82.673 -81.106 21.172 1.00 27.38 334 GLY B O 1
ATOM 5601 N N . LEU B 1 324 ? 82.486 -79.188 19.973 1.00 28.08 335 LEU B N 1
ATOM 5602 C CA . LEU B 1 324 ? 83.884 -78.798 20.189 1.00 28.81 335 LEU B CA 1
ATOM 5603 C C . LEU B 1 324 ? 84.154 -78.514 21.665 1.00 28.78 335 LEU B C 1
ATOM 5604 O O . LEU B 1 324 ? 85.157 -78.984 22.221 1.00 28.40 335 LEU B O 1
ATOM 5609 N N . GLY B 1 325 ? 83.253 -77.755 22.287 1.00 28.83 336 GLY B N 1
ATOM 5610 C CA . GLY B 1 325 ? 83.396 -77.370 23.691 1.00 28.85 336 GLY B CA 1
ATOM 5611 C C . GLY B 1 325 ? 83.374 -78.514 24.692 1.00 29.31 336 GLY B C 1
ATOM 5612 O O . GLY B 1 325 ? 83.955 -78.397 25.773 1.00 30.45 336 GLY B O 1
ATOM 5613 N N . LEU B 1 326 ? 82.713 -79.614 24.340 1.00 28.69 337 LEU B N 1
ATOM 5614 C CA . LEU B 1 326 ? 82.624 -80.783 25.213 1.00 29.99 337 LEU B CA 1
ATOM 5615 C C . LEU B 1 326 ? 83.603 -81.895 24.854 1.00 30.20 337 LEU B C 1
ATOM 5616 O O . LEU B 1 326 ? 84.064 -82.593 25.740 1.00 29.87 337 LEU B O 1
ATOM 5621 N N . PHE B 1 327 ? 83.910 -82.075 23.566 1.00 29.92 338 PHE B N 1
ATOM 5622 C CA . PHE B 1 327 ? 84.660 -83.256 23.127 1.00 29.99 338 PHE B CA 1
ATOM 5623 C C . PHE B 1 327 ? 86.032 -82.977 22.542 1.00 30.78 338 PHE B C 1
ATOM 5624 O O . PHE B 1 327 ? 86.800 -83.914 22.421 1.00 30.99 338 PHE B O 1
ATOM 5632 N N . ALA B 1 328 ? 86.339 -81.729 22.172 1.00 28.01 339 ALA B N 1
ATOM 5633 C CA . ALA B 1 328 ? 87.642 -81.387 21.610 1.00 29.54 339 ALA B CA 1
ATOM 5634 C C . ALA B 1 328 ? 88.586 -80.892 22.690 1.00 29.90 339 ALA B C 1
ATOM 5635 O O . ALA B 1 328 ? 88.176 -80.623 23.818 1.00 30.44 339 ALA B O 1
ATOM 5637 N N . ASP B 1 329 ? 89.868 -80.826 22.344 1.00 30.52 340 ASP B N 1
ATOM 5638 C CA . ASP B 1 329 ? 90.880 -80.181 23.173 1.00 29.64 340 ASP B CA 1
ATOM 5639 C C . ASP B 1 329 ? 90.804 -78.690 22.822 1.00 30.59 340 ASP B C 1
ATOM 5640 O O . ASP B 1 329 ? 91.085 -78.314 21.679 1.00 30.12 340 ASP B O 1
ATOM 5645 N N . ALA B 1 330 ? 90.414 -77.846 23.784 1.00 29.27 341 ALA B N 1
ATOM 5646 C CA . ALA B 1 330 ? 90.301 -76.389 23.552 1.00 30.05 341 ALA B CA 1
ATOM 5647 C C . ALA B 1 330 ? 91.593 -75.722 23.026 1.00 29.74 341 ALA B C 1
ATOM 5648 O O . ALA B 1 330 ? 91.536 -74.709 22.304 1.00 30.32 341 ALA B O 1
ATOM 5650 N N . ALA B 1 331 ? 92.748 -76.292 23.372 1.00 29.83 342 ALA B N 1
ATOM 5651 C CA . ALA B 1 331 ? 94.033 -75.823 22.871 1.00 30.57 342 ALA B CA 1
ATOM 5652 C C . ALA B 1 331 ? 94.171 -75.995 21.358 1.00 30.65 342 ALA B C 1
ATOM 5653 O O . ALA B 1 331 ? 94.983 -75.314 20.752 1.00 30.87 342 ALA B O 1
ATOM 5655 N N . LYS B 1 332 ? 93.374 -76.884 20.768 1.00 30.57 343 LYS B N 1
ATOM 5656 C CA . LYS B 1 332 ? 93.364 -77.134 19.329 1.00 31.46 343 LYS B CA 1
ATOM 5657 C C . LYS B 1 332 ? 92.288 -76.363 18.568 1.00 31.06 343 LYS B C 1
ATOM 5658 O O . LYS B 1 332 ? 92.072 -76.637 17.388 1.00 27.56 343 LYS B O 1
ATOM 5664 N N . VAL B 1 333 ? 91.609 -75.423 19.235 1.00 31.42 344 VAL B N 1
ATOM 5665 C CA . VAL B 1 333 ? 90.674 -74.523 18.583 1.00 31.14 344 VAL B CA 1
ATOM 5666 C C . VAL B 1 333 ? 91.356 -73.159 18.480 1.00 30.27 344 VAL B C 1
ATOM 5667 O O . VAL B 1 333 ? 91.924 -72.670 19.459 1.00 30.93 344 VAL B O 1
ATOM 5671 N N . HIS B 1 334 ? 91.332 -72.568 17.284 1.00 28.87 345 HIS B N 1
ATOM 5672 C CA . HIS B 1 334 ? 92.110 -71.364 16.969 1.00 29.28 345 HIS B CA 1
ATOM 5673 C C . HIS B 1 334 ? 91.224 -70.230 16.462 1.00 27.35 345 HIS B C 1
ATOM 5674 O O . HIS B 1 334 ? 90.360 -70.440 15.610 1.00 26.99 345 HIS B O 1
ATOM 5681 N N . TRP B 1 335 ? 91.442 -69.037 17.006 1.00 26.52 346 TRP B N 1
ATOM 5682 C CA . TRP B 1 335 ? 90.851 -67.822 16.472 1.00 27.19 346 TRP B CA 1
ATOM 5683 C C . TRP B 1 335 ? 91.720 -67.325 15.321 1.00 26.88 346 TRP B C 1
ATOM 5684 O O . TRP B 1 335 ? 92.825 -66.846 15.542 1.00 26.97 346 TRP B O 1
ATOM 5695 N N . PHE B 1 336 ? 91.196 -67.418 14.104 1.00 26.97 347 PHE B N 1
ATOM 5696 C CA . PHE B 1 336 ? 91.879 -66.888 12.912 1.00 28.70 347 PHE B CA 1
ATOM 5697 C C . PHE B 1 336 ? 91.697 -65.375 12.825 1.00 28.33 347 PHE B C 1
ATOM 5698 O O . PHE B 1 336 ? 91.038 -64.861 11.915 1.00 28.83 347 PHE B O 1
ATOM 5706 N N . ARG B 1 337 ? 92.301 -64.665 13.774 1.00 27.40 348 ARG B N 1
ATOM 5707 C CA . ARG B 1 337 ? 92.149 -63.211 13.878 1.00 29.05 348 ARG B CA 1
ATOM 5708 C C . ARG B 1 337 ? 92.659 -62.465 12.625 1.00 29.52 348 ARG B C 1
ATOM 5709 O O . ARG B 1 337 ? 92.145 -61.401 12.268 1.00 27.46 348 ARG B O 1
ATOM 5717 N N . ASP B 1 338 ? 93.656 -63.059 11.974 1.00 29.57 349 ASP B N 1
ATOM 5718 C CA . ASP B 1 338 ? 94.283 -62.507 10.780 1.00 30.63 349 ASP B CA 1
ATOM 5719 C C . ASP B 1 338 ? 93.511 -62.715 9.479 1.00 30.76 349 ASP B C 1
ATOM 5720 O O . ASP B 1 338 ? 93.904 -62.175 8.442 1.00 32.02 349 ASP B O 1
ATOM 5725 N N . ILE B 1 339 ? 92.415 -63.466 9.507 1.00 28.87 350 ILE B N 1
ATOM 5726 C CA . ILE B 1 339 ? 91.567 -63.577 8.319 1.00 30.00 350 ILE B CA 1
ATOM 5727 C C . ILE B 1 339 ? 90.451 -62.552 8.433 1.00 30.79 350 ILE B C 1
ATOM 5728 O O . ILE B 1 339 ? 89.495 -62.753 9.191 1.00 29.36 350 ILE B O 1
ATOM 5733 N N . GLY B 1 340 ? 90.576 -61.460 7.677 1.00 29.89 351 GLY B N 1
ATOM 5734 C CA . GLY B 1 340 ? 89.539 -60.434 7.620 1.00 29.05 351 GLY B CA 1
ATOM 5735 C C . GLY B 1 340 ? 88.298 -61.003 6.982 1.00 29.80 351 GLY B C 1
ATOM 5736 O O . GLY B 1 340 ? 88.381 -61.585 5.905 1.00 32.40 351 GLY B O 1
ATOM 5737 N N . TYR B 1 341 ? 87.152 -60.854 7.629 1.00 28.70 352 TYR B N 1
ATOM 5738 C CA . TYR B 1 341 ? 85.955 -61.591 7.224 1.00 28.36 352 TYR B CA 1
ATOM 5739 C C . TYR B 1 341 ? 84.677 -60.822 7.514 1.00 29.05 352 TYR B C 1
ATOM 5740 O O . TYR B 1 341 ? 84.584 -60.149 8.543 1.00 27.57 352 TYR B O 1
ATOM 5749 N N . ASN B 1 342 ? 83.687 -60.976 6.629 1.00 28.38 353 ASN B N 1
ATOM 5750 C CA . ASN B 1 342 ? 82.342 -60.436 6.842 1.00 29.38 353 ASN B CA 1
ATOM 5751 C C . ASN B 1 342 ? 81.280 -61.355 6.232 1.00 30.97 353 ASN B C 1
ATOM 5752 O O . ASN B 1 342 ? 81.406 -61.774 5.074 1.00 30.34 353 ASN B O 1
ATOM 5757 N N . HIS B 1 343 ? 80.275 -61.705 7.035 1.00 30.26 354 HIS B N 1
ATOM 5758 C CA . HIS B 1 343 ? 78.976 -62.217 6.567 1.00 31.35 354 HIS B CA 1
ATOM 5759 C C . HIS B 1 343 ? 78.031 -61.229 7.236 1.00 31.62 354 HIS B C 1
ATOM 5760 O O . HIS B 1 343 ? 78.168 -60.940 8.432 1.00 28.97 354 HIS B O 1
ATOM 5767 N N . ILE B 1 344 ? 77.111 -60.661 6.471 1.00 31.52 355 ILE B N 1
ATOM 5768 C CA . ILE B 1 344 ? 76.206 -59.615 6.991 1.00 33.94 355 ILE B CA 1
ATOM 5769 C C . ILE B 1 344 ? 75.586 -60.123 8.310 1.00 31.15 355 ILE B C 1
ATOM 5770 O O . ILE B 1 344 ? 75.168 -61.271 8.340 1.00 29.80 355 ILE B O 1
ATOM 5775 N N . PRO B 1 345 ? 75.558 -59.353 9.409 1.00 31.89 356 PRO B N 1
ATOM 5776 C CA . PRO B 1 345 ? 76.028 -57.966 9.546 1.00 31.51 356 PRO B CA 1
ATOM 5777 C C . PRO B 1 345 ? 77.307 -57.817 10.394 1.00 29.97 356 PRO B C 1
ATOM 5778 O O . PRO B 1 345 ? 77.562 -56.731 10.927 1.00 28.63 356 PRO B O 1
ATOM 5782 N N . TYR B 1 346 ? 78.101 -58.880 10.524 1.00 28.83 357 TYR B N 1
ATOM 5783 C CA . TYR B 1 346 ? 79.242 -58.871 11.455 1.00 29.16 357 TYR B CA 1
ATOM 5784 C C . TYR B 1 346 ? 80.587 -59.049 10.768 1.00 28.45 357 TYR B C 1
ATOM 5785 O O . TYR B 1 346 ? 80.670 -59.518 9.628 1.00 27.73 357 TYR B O 1
ATOM 5794 N N . TYR B 1 347 ? 81.634 -58.662 11.488 1.00 28.39 358 TYR B N 1
ATOM 5795 C CA . TYR B 1 347 ? 82.981 -58.519 10.929 1.00 28.04 358 TYR B CA 1
ATOM 5796 C C . TYR B 1 347 ? 84.027 -59.079 11.874 1.00 27.65 358 TYR B C 1
ATOM 5797 O O . TYR B 1 347 ? 83.868 -59.017 13.091 1.00 26.67 358 TYR B O 1
ATOM 5806 N N . ASN B 1 348 ? 85.090 -59.628 11.293 1.00 26.74 359 ASN B N 1
ATOM 5807 C CA . ASN B 1 348 ? 86.375 -59.766 11.958 1.00 27.04 359 ASN B CA 1
ATOM 5808 C C . ASN B 1 348 ? 87.364 -58.993 11.089 1.00 28.46 359 ASN B C 1
ATOM 5809 O O . ASN B 1 348 ? 87.720 -59.450 10.001 1.00 31.09 359 ASN B O 1
ATOM 5814 N N . CYS B 1 349 ? 87.748 -57.801 11.526 1.00 27.76 360 CYS B N 1
ATOM 5815 C CA . CYS B 1 349 ? 88.643 -56.934 10.743 1.00 30.02 360 CYS B CA 1
ATOM 5816 C C . CYS B 1 349 ? 89.864 -56.621 11.583 1.00 29.69 360 CYS B C 1
ATOM 5817 O O . CYS B 1 349 ? 89.770 -55.821 12.520 1.00 29.53 360 CYS B O 1
ATOM 5820 N N . PRO B 1 350 ? 91.006 -57.259 11.279 1.00 29.81 361 PRO B N 1
ATOM 5821 C CA . PRO B 1 350 ? 92.206 -56.991 12.077 1.00 30.18 361 PRO B CA 1
ATOM 5822 C C . PRO B 1 350 ? 92.959 -55.751 11.633 1.00 30.74 361 PRO B C 1
ATOM 5823 O O . PRO B 1 350 ? 92.845 -55.316 10.486 1.00 32.00 361 PRO B O 1
ATOM 5827 N N . ASN B 1 351 ? 93.750 -55.215 12.551 1.00 29.81 362 ASN B N 1
ATOM 5828 C CA . ASN B 1 351 ? 94.647 -54.124 12.255 1.00 30.23 362 ASN B CA 1
ATOM 5829 C C . ASN B 1 351 ? 95.928 -54.681 11.614 1.00 30.04 362 ASN B C 1
ATOM 5830 O O . ASN B 1 351 ? 96.859 -55.094 12.308 1.00 30.16 362 ASN B O 1
ATOM 5835 N N . SER B 1 352 ? 95.965 -54.679 10.291 1.00 31.60 363 SER B N 1
ATOM 5836 C CA . SER B 1 352 ? 97.126 -55.163 9.555 1.00 31.88 363 SER B CA 1
ATOM 5837 C C . SER B 1 352 ? 97.198 -54.446 8.222 1.00 31.79 363 SER B C 1
ATOM 5838 O O . SER B 1 352 ? 96.164 -54.229 7.592 1.00 31.17 363 SER B O 1
ATOM 5841 N N . PRO B 1 353 ? 98.420 -54.122 7.758 1.00 32.91 364 PRO B N 1
ATOM 5842 C CA . PRO B 1 353 ? 98.544 -53.564 6.407 1.00 34.33 364 PRO B CA 1
ATOM 5843 C C . PRO B 1 353 ? 98.212 -54.549 5.274 1.00 34.26 364 PRO B C 1
ATOM 5844 O O . PRO B 1 353 ? 98.113 -54.139 4.125 1.00 35.10 364 PRO B O 1
ATOM 5848 N N . LYS B 1 354 ? 98.040 -55.830 5.585 1.00 34.20 365 LYS B N 1
ATOM 5849 C CA . LYS B 1 354 ? 97.573 -56.805 4.591 1.00 35.72 365 LYS B CA 1
ATOM 5850 C C . LYS B 1 354 ? 96.086 -56.672 4.254 1.00 34.39 365 LYS B C 1
ATOM 5851 O O . LYS B 1 354 ? 95.619 -57.310 3.313 1.00 32.34 365 LYS B O 1
ATOM 5857 N N . CYS B 1 355 ? 95.352 -55.860 5.022 1.00 35.29 366 CYS B N 1
ATOM 5858 C CA . CYS B 1 355 ? 93.903 -55.720 4.880 1.00 35.76 366 CYS B CA 1
ATOM 5859 C C . CYS B 1 355 ? 93.510 -54.430 4.189 1.00 34.85 366 CYS B C 1
ATOM 5860 O O . CYS B 1 355 ? 94.228 -53.437 4.249 1.00 33.45 366 CYS B O 1
ATOM 5863 N N . SER B 1 356 ? 92.355 -54.449 3.541 1.00 34.33 367 SER B N 1
ATOM 5864 C CA . SER B 1 356 ? 91.736 -53.227 3.055 1.00 36.50 367 SER B CA 1
ATOM 5865 C C . SER B 1 356 ? 90.219 -53.361 3.075 1.00 35.52 367 SER B C 1
ATOM 5866 O O . SER B 1 356 ? 89.700 -54.463 3.166 1.00 34.44 367 SER B O 1
ATOM 5869 N N . LYS B 1 357 ? 89.532 -52.224 3.011 1.00 36.86 368 LYS B N 1
ATOM 5870 C CA . LYS B 1 357 ? 88.068 -52.141 2.896 1.00 39.17 368 LYS B CA 1
ATOM 5871 C C . LYS B 1 357 ? 87.288 -52.608 4.133 1.00 38.83 368 LYS B C 1
ATOM 5872 O O . LYS B 1 357 ? 86.092 -52.894 4.037 1.00 40.26 368 LYS B O 1
ATOM 5878 N N . CYS B 1 358 ? 87.940 -52.703 5.282 1.00 35.70 369 CYS B N 1
ATOM 5879 C CA . CYS B 1 358 ? 87.206 -52.887 6.531 1.00 34.56 369 CYS B CA 1
ATOM 5880 C C . CYS B 1 358 ? 87.832 -52.024 7.613 1.00 34.26 369 CYS B C 1
ATOM 5881 O O . CYS B 1 358 ? 89.017 -51.685 7.558 1.00 32.85 369 CYS B O 1
ATOM 5884 N N . THR B 1 359 ? 87.004 -51.645 8.576 1.00 33.68 370 THR B N 1
ATOM 5885 C CA . THR B 1 359 ? 87.411 -50.834 9.702 1.00 32.02 370 THR B CA 1
ATOM 5886 C C . THR B 1 359 ? 87.827 -51.770 10.830 1.00 31.03 370 THR B C 1
ATOM 5887 O O . THR B 1 359 ? 86.994 -52.539 11.324 1.00 29.87 370 THR B O 1
ATOM 5891 N N . PRO B 1 360 ? 89.111 -51.721 11.252 1.00 29.54 371 PRO B N 1
ATOM 5892 C CA . PRO B 1 360 ? 89.548 -52.611 12.310 1.00 30.11 371 PRO B CA 1
ATOM 5893 C C . PRO B 1 360 ? 88.774 -52.491 13.619 1.00 31.72 371 PRO B C 1
ATOM 5894 O O . PRO B 1 360 ? 88.519 -51.386 14.098 1.00 32.09 371 PRO B O 1
ATOM 5898 N N . GLY B 1 361 ? 88.396 -53.634 14.176 1.00 31.80 372 GLY B N 1
ATOM 5899 C CA . GLY B 1 361 ? 87.681 -53.673 15.446 1.00 32.21 372 GLY B CA 1
ATOM 5900 C C . GLY B 1 361 ? 86.232 -53.209 15.414 1.00 32.06 372 GLY B C 1
ATOM 5901 O O . GLY B 1 361 ? 85.610 -53.099 16.479 1.00 35.00 372 GLY B O 1
ATOM 5902 N N . GLN B 1 362 ? 85.677 -52.934 14.231 1.00 31.98 373 GLN B N 1
ATOM 5903 C CA . GLN B 1 362 ? 84.252 -52.625 14.108 1.00 33.08 373 GLN B CA 1
ATOM 5904 C C . GLN B 1 362 ? 83.534 -53.955 13.917 1.00 32.60 373 GLN B C 1
ATOM 5905 O O . GLN B 1 362 ? 83.693 -54.614 12.884 1.00 31.16 373 GLN B O 1
ATOM 5911 N N . PHE B 1 363 ? 82.743 -54.325 14.910 1.00 30.76 374 PHE B N 1
ATOM 5912 C CA . PHE B 1 363 ? 82.134 -55.654 15.002 1.00 30.95 374 PHE B CA 1
ATOM 5913 C C . PHE B 1 363 ? 80.916 -55.800 14.094 1.00 31.71 374 PHE B C 1
ATOM 5914 O O . PHE B 1 363 ? 80.683 -56.881 13.547 1.00 31.01 374 PHE B O 1
ATOM 5922 N N . TYR B 1 364 ? 80.144 -54.726 13.930 1.00 30.55 375 TYR B N 1
ATOM 5923 C CA . TYR B 1 364 ? 78.880 -54.791 13.212 1.00 30.41 375 TYR B CA 1
ATOM 5924 C C . TYR B 1 364 ? 78.685 -53.599 12.282 1.00 31.75 375 TYR B C 1
ATOM 5925 O O . TYR B 1 364 ? 79.294 -52.548 12.467 1.00 32.45 375 TYR B O 1
ATOM 5934 N N . ALA B 1 365 ? 77.808 -53.796 11.302 1.00 33.70 376 ALA B N 1
ATOM 5935 C CA . ALA B 1 365 ? 77.230 -52.730 10.493 1.00 37.06 376 ALA B CA 1
ATOM 5936 C C . ALA B 1 365 ? 75.711 -52.832 10.619 1.00 37.57 376 ALA B C 1
ATOM 5937 O O . ALA B 1 365 ? 75.133 -53.875 10.310 1.00 37.35 376 ALA B O 1
ATOM 5939 N N . GLY B 1 366 ? 75.078 -51.749 11.062 1.00 38.03 377 GLY B N 1
ATOM 5940 C CA . GLY B 1 366 ? 73.627 -51.708 11.269 1.00 37.40 377 GLY B CA 1
ATOM 5941 C C . GLY B 1 366 ? 73.281 -50.950 12.539 1.00 37.46 377 GLY B C 1
ATOM 5942 O O . GLY B 1 366 ? 74.047 -50.111 12.991 1.00 37.41 377 GLY B O 1
ATOM 5943 N N . ALA B 1 367 ? 72.137 -51.281 13.130 1.00 40.40 378 ALA B N 1
ATOM 5944 C CA . ALA B 1 367 ? 71.662 -50.594 14.324 1.00 41.40 378 ALA B CA 1
ATOM 5945 C C . ALA B 1 367 ? 72.573 -50.892 15.524 1.00 39.79 378 ALA B C 1
ATOM 5946 O O . ALA B 1 367 ? 73.113 -51.996 15.628 1.00 35.22 378 ALA B O 1
ATOM 5948 N N . PRO B 1 368 ? 72.730 -49.919 16.444 1.00 38.94 379 PRO B N 1
ATOM 5949 C CA . PRO B 1 368 ? 73.640 -50.123 17.574 1.00 39.06 379 PRO B CA 1
ATOM 5950 C C . PRO B 1 368 ? 73.267 -51.263 18.520 1.00 38.10 379 PRO B C 1
ATOM 5951 O O . PRO B 1 368 ? 74.142 -51.742 19.254 1.00 35.73 379 PRO B O 1
ATOM 5955 N N . PHE B 1 369 ? 72.009 -51.716 18.504 1.00 36.09 380 PHE B N 1
ATOM 5956 C CA . PHE B 1 369 ? 71.629 -52.877 19.317 1.00 37.31 380 PHE B CA 1
ATOM 5957 C C . PHE B 1 369 ? 72.320 -54.183 18.883 1.00 34.35 380 PHE B C 1
ATOM 5958 O O . PHE B 1 369 ? 72.322 -55.147 19.640 1.00 33.40 380 PHE B O 1
ATOM 5966 N N . LEU B 1 370 ? 72.920 -54.203 17.694 1.00 32.37 381 LEU B N 1
ATOM 5967 C CA . LEU B 1 370 ? 73.728 -55.353 17.251 1.00 32.71 381 LEU B CA 1
ATOM 5968 C C . LEU B 1 370 ? 75.018 -55.566 18.045 1.00 31.51 381 LEU B C 1
ATOM 5969 O O . LEU B 1 370 ? 75.535 -56.666 18.048 1.00 31.14 381 LEU B O 1
ATOM 5974 N N . ALA B 1 371 ? 75.522 -54.536 18.722 1.00 32.42 382 ALA B N 1
ATOM 5975 C CA . ALA B 1 371 ? 76.789 -54.625 19.490 1.00 32.45 382 ALA B CA 1
ATOM 5976 C C . ALA B 1 371 ? 76.814 -55.746 20.533 1.00 33.09 382 ALA B C 1
ATOM 5977 O O . ALA B 1 371 ? 77.850 -56.371 20.775 1.00 31.55 382 ALA B O 1
ATOM 5979 N N . LYS B 1 372 ? 75.665 -55.990 21.153 1.00 31.63 383 LYS B N 1
ATOM 5980 C CA . LYS B 1 372 ? 75.563 -56.970 22.228 1.00 33.49 383 LYS B CA 1
ATOM 5981 C C . LYS B 1 372 ? 75.595 -58.432 21.748 1.00 30.11 383 LYS B C 1
ATOM 5982 O O . LYS B 1 372 ? 75.636 -59.339 22.565 1.00 29.21 383 LYS B O 1
ATOM 5988 N N . GLU B 1 373 ? 75.565 -58.648 20.436 1.00 29.26 384 GLU B N 1
ATOM 5989 C CA . GLU B 1 373 ? 75.631 -59.985 19.874 1.00 29.90 384 GLU B CA 1
ATOM 5990 C C . GLU B 1 373 ? 77.044 -60.601 19.870 1.00 28.56 384 GLU B C 1
ATOM 5991 O O . GLU B 1 373 ? 77.176 -61.786 19.641 1.00 28.76 384 GLU B O 1
ATOM 5997 N N . ASP B 1 374 ? 78.070 -59.822 20.174 1.00 28.61 385 ASP B N 1
ATOM 5998 C CA . ASP B 1 374 ? 79.452 -60.312 20.237 1.00 28.92 385 ASP B CA 1
ATOM 5999 C C . ASP B 1 374 ? 79.668 -61.110 21.520 1.00 30.05 385 ASP B C 1
ATOM 6000 O O . ASP B 1 374 ? 79.491 -60.576 22.609 1.00 28.78 385 ASP B O 1
ATOM 6005 N N . CYS B 1 375 ? 80.022 -62.389 21.400 1.00 28.45 386 CYS B N 1
ATOM 6006 C CA . CYS B 1 375 ? 80.301 -63.209 22.593 1.00 28.70 386 CYS B CA 1
ATOM 6007 C C . CYS B 1 375 ? 81.796 -63.422 22.861 1.00 27.43 386 CYS B C 1
ATOM 6008 O O . CYS B 1 375 ? 82.158 -64.131 23.807 1.00 28.23 386 CYS B O 1
ATOM 6011 N N . ARG B 1 376 ? 82.673 -62.780 22.086 1.00 25.64 387 ARG B N 1
ATOM 6012 C CA . ARG B 1 376 ? 84.109 -62.936 22.334 1.00 27.15 387 ARG B CA 1
ATOM 6013 C C . ARG B 1 376 ? 84.578 -62.547 23.748 1.00 27.83 387 ARG B C 1
ATOM 6014 O O . ARG B 1 376 ? 85.473 -63.183 24.258 1.00 28.97 387 ARG B O 1
ATOM 6022 N N . PRO B 1 377 ? 83.980 -61.511 24.387 1.00 29.22 388 PRO B N 1
ATOM 6023 C CA . PRO B 1 377 ? 84.442 -61.254 25.761 1.00 30.29 388 PRO B CA 1
ATOM 6024 C C . PRO B 1 377 ? 84.308 -62.463 26.691 1.00 30.60 388 PRO B C 1
ATOM 6025 O O . PRO B 1 377 ? 85.202 -62.702 27.498 1.00 30.75 388 PRO B O 1
ATOM 6029 N N . SER B 1 378 ? 83.245 -63.253 26.535 1.00 29.50 389 SER B N 1
ATOM 6030 C CA . SER B 1 378 ? 83.110 -64.497 27.285 1.00 30.41 389 SER B CA 1
ATOM 6031 C C . SER B 1 378 ? 84.107 -65.569 26.804 1.00 30.18 389 SER B C 1
ATOM 6032 O O . SER B 1 378 ? 84.807 -66.189 27.619 1.00 30.26 389 SER B O 1
ATOM 6035 N N . TYR B 1 379 ? 84.171 -65.790 25.491 1.00 28.11 390 TYR B N 1
ATOM 6036 C CA . TYR B 1 379 ? 85.075 -66.801 24.949 1.00 29.37 390 TYR B CA 1
ATOM 6037 C C . TYR B 1 379 ? 86.518 -66.527 25.369 1.00 28.61 390 TYR B C 1
ATOM 6038 O O . TYR B 1 379 ? 87.209 -67.445 25.807 1.00 28.59 390 TYR B O 1
ATOM 6047 N N . PHE B 1 380 ? 86.943 -65.271 25.258 1.00 28.90 391 PHE B N 1
ATOM 6048 C CA . PHE B 1 380 ? 88.328 -64.899 25.565 1.00 31.11 391 PHE B CA 1
ATOM 6049 C C . PHE B 1 380 ? 88.667 -65.028 27.059 1.00 32.96 391 PHE B C 1
ATOM 6050 O O . PHE B 1 380 ? 89.798 -65.356 27.411 1.00 33.09 391 PHE B O 1
ATOM 6058 N N . LYS B 1 381 ? 87.683 -64.800 27.921 1.00 33.23 392 LYS B N 1
ATOM 6059 C CA . LYS B 1 381 ? 87.857 -64.957 29.369 1.00 35.12 392 LYS B CA 1
ATOM 6060 C C . LYS B 1 381 ? 87.926 -66.444 29.747 1.00 33.60 392 LYS B C 1
ATOM 6061 O O . LYS B 1 381 ? 88.824 -66.858 30.468 1.00 32.50 392 LYS B O 1
ATOM 6067 N N . HIS B 1 382 ? 86.977 -67.232 29.251 1.00 31.06 393 HIS B N 1
ATOM 6068 C CA . HIS B 1 382 ? 86.841 -68.637 29.630 1.00 32.57 393 HIS B CA 1
ATOM 6069 C C . HIS B 1 382 ? 87.733 -69.613 28.883 1.00 33.31 393 HIS B C 1
ATOM 6070 O O . HIS B 1 382 ? 88.025 -70.675 29.416 1.00 34.18 393 HIS B O 1
ATOM 6077 N N . VAL B 1 383 ? 88.136 -69.282 27.661 1.00 32.60 394 VAL B N 1
ATOM 6078 C CA . VAL B 1 383 ? 88.891 -70.217 26.811 1.00 32.63 394 VAL B CA 1
ATOM 6079 C C . VAL B 1 383 ? 90.218 -69.580 26.391 1.00 32.28 394 VAL B C 1
ATOM 6080 O O . VAL B 1 383 ? 91.275 -70.146 26.640 1.00 35.25 394 VAL B O 1
ATOM 6084 N N . GLY B 1 384 ? 90.169 -68.409 25.766 1.00 30.56 395 GLY B N 1
ATOM 6085 C CA . GLY B 1 384 ? 91.383 -67.680 25.424 1.00 30.82 395 GLY B CA 1
ATOM 6086 C C . GLY B 1 384 ? 91.377 -67.143 24.010 1.00 31.34 395 GLY B C 1
ATOM 6087 O O . GLY B 1 384 ? 90.417 -67.325 23.262 1.00 30.76 395 GLY B O 1
ATOM 6088 N N . MET B 1 385 ? 92.481 -66.498 23.656 1.00 31.85 396 MET B N 1
ATOM 6089 C CA . MET B 1 385 ? 92.621 -65.770 22.395 1.00 34.08 396 MET B CA 1
ATOM 6090 C C . MET B 1 385 ? 93.583 -66.445 21.417 1.00 33.05 396 MET B C 1
ATOM 6091 O O . MET B 1 385 ? 93.953 -65.862 20.399 1.00 33.07 396 MET B O 1
ATOM 6096 N N . HIS B 1 386 ? 93.939 -67.687 21.717 1.00 33.21 397 HIS B N 1
ATOM 6097 C CA . HIS B 1 386 ? 94.902 -68.467 20.941 1.00 33.43 397 HIS B CA 1
ATOM 6098 C C . HIS B 1 386 ? 94.276 -68.974 19.631 1.00 34.67 397 HIS B C 1
ATOM 6099 O O . HIS B 1 386 ? 94.964 -69.621 18.842 1.00 34.40 397 HIS B O 1
ATOM 6107 N N . SER C 1 15 ? 64.630 -20.902 61.592 1.00 63.33 26 SER C N 1
ATOM 6108 C CA . SER C 1 15 ? 66.040 -20.472 61.355 1.00 61.46 26 SER C CA 1
ATOM 6109 C C . SER C 1 15 ? 66.181 -18.944 61.278 1.00 55.40 26 SER C C 1
ATOM 6110 O O . SER C 1 15 ? 66.923 -18.371 62.063 1.00 57.48 26 SER C O 1
ATOM 6113 N N . GLN C 1 16 ? 65.480 -18.293 60.346 1.00 50.83 27 GLN C N 1
ATOM 6114 C CA . GLN C 1 16 ? 65.471 -16.814 60.262 1.00 47.56 27 GLN C CA 1
ATOM 6115 C C . GLN C 1 16 ? 64.140 -16.256 60.738 1.00 42.22 27 GLN C C 1
ATOM 6116 O O . GLN C 1 16 ? 63.079 -16.703 60.291 1.00 35.92 27 GLN C O 1
ATOM 6122 N N . SER C 1 17 ? 64.195 -15.242 61.598 1.00 39.96 28 SER C N 1
ATOM 6123 C CA . SER C 1 17 ? 62.987 -14.630 62.148 1.00 40.36 28 SER C CA 1
ATOM 6124 C C . SER C 1 17 ? 62.103 -13.971 61.081 1.00 37.12 28 SER C C 1
ATOM 6125 O O . SER C 1 17 ? 60.878 -13.927 61.231 1.00 35.90 28 SER C O 1
ATOM 6128 N N . HIS C 1 18 ? 62.732 -13.490 60.007 1.00 34.53 29 HIS C N 1
ATOM 6129 C CA . HIS C 1 18 ? 62.023 -12.888 58.857 1.00 37.07 29 HIS C CA 1
ATOM 6130 C C . HIS C 1 18 ? 61.624 -13.908 57.777 1.00 36.73 29 HIS C C 1
ATOM 6131 O O . HIS C 1 18 ? 61.194 -13.528 56.674 1.00 33.80 29 HIS C O 1
ATOM 6138 N N . GLY C 1 19 ? 61.763 -15.196 58.092 1.00 34.10 30 GLY C N 1
ATOM 6139 C CA . GLY C 1 19 ? 61.325 -16.259 57.223 1.00 33.42 30 GLY C CA 1
ATOM 6140 C C . GLY C 1 19 ? 59.807 -16.414 57.219 1.00 32.44 30 GLY C C 1
ATOM 6141 O O . GLY C 1 19 ? 59.102 -15.718 57.940 1.00 31.20 30 GLY C O 1
ATOM 6142 N N . PRO C 1 20 ? 59.305 -17.350 56.412 1.00 32.50 31 PRO C N 1
ATOM 6143 C CA . PRO C 1 20 ? 57.881 -17.555 56.233 1.00 32.40 31 PRO C CA 1
ATOM 6144 C C . PRO C 1 20 ? 57.211 -18.289 57.396 1.00 32.44 31 PRO C C 1
ATOM 6145 O O . PRO C 1 20 ? 57.783 -19.209 57.954 1.00 32.44 31 PRO C O 1
ATOM 6149 N N . SER C 1 21 ? 56.004 -17.869 57.734 1.00 33.13 32 SER C N 1
ATOM 6150 C CA . SER C 1 21 ? 55.169 -18.544 58.717 1.00 33.53 32 SER C CA 1
ATOM 6151 C C . SER C 1 21 ? 54.279 -19.546 57.989 1.00 34.41 32 SER C C 1
ATOM 6152 O O . SER C 1 21 ? 53.838 -19.282 56.872 1.00 34.21 32 SER C O 1
ATOM 6155 N N . PHE C 1 22 ? 54.022 -20.687 58.628 1.00 33.62 33 PHE C N 1
ATOM 6156 C CA . PHE C 1 22 ? 53.128 -21.703 58.089 1.00 35.02 33 PHE C CA 1
ATOM 6157 C C . PHE C 1 22 ? 52.138 -22.162 59.153 1.00 36.39 33 PHE C C 1
ATOM 6158 O O . PHE C 1 22 ? 52.423 -22.110 60.347 1.00 36.30 33 PHE C O 1
ATOM 6166 N N . ILE C 1 23 ? 50.980 -22.608 58.675 1.00 37.03 34 ILE C N 1
ATOM 6167 C CA . ILE C 1 23 ? 49.853 -23.054 59.494 1.00 39.35 34 ILE C CA 1
ATOM 6168 C C . ILE C 1 23 ? 49.866 -24.588 59.705 1.00 39.65 34 ILE C C 1
ATOM 6169 O O . ILE C 1 23 ? 49.281 -25.088 60.670 1.00 39.16 34 ILE C O 1
ATOM 6174 N N . SER C 1 24 ? 50.546 -25.321 58.819 1.00 40.97 35 SER C N 1
ATOM 6175 C CA . SER C 1 24 ? 50.552 -26.785 58.830 1.00 42.28 35 SER C CA 1
ATOM 6176 C C . SER C 1 24 ? 51.949 -27.361 58.750 1.00 42.08 35 SER C C 1
ATOM 6177 O O . SER C 1 24 ? 52.908 -26.662 58.428 1.00 40.41 35 SER C O 1
ATOM 6180 N N . LYS C 1 25 ? 52.029 -28.662 59.025 1.00 42.93 36 LYS C N 1
ATOM 6181 C CA . LYS C 1 25 ? 53.263 -29.444 58.936 1.00 44.48 36 LYS C CA 1
ATOM 6182 C C . LYS C 1 25 ? 53.899 -29.390 57.552 1.00 45.15 36 LYS C C 1
ATOM 6183 O O . LYS C 1 25 ? 53.227 -29.122 56.553 1.00 43.24 36 LYS C O 1
ATOM 6189 N N . GLY C 1 26 ? 55.195 -29.683 57.515 1.00 46.99 37 GLY C N 1
ATOM 6190 C CA . GLY C 1 26 ? 55.967 -29.707 56.276 1.00 47.92 37 GLY C CA 1
ATOM 6191 C C . GLY C 1 26 ? 56.053 -28.367 55.566 1.00 49.52 37 GLY C C 1
ATOM 6192 O O . GLY C 1 26 ? 56.193 -28.335 54.345 1.00 47.59 37 GLY C O 1
ATOM 6193 N N . SER C 1 27 ? 55.969 -27.265 56.322 1.00 50.86 38 SER C N 1
ATOM 6194 C CA . SER C 1 27 ? 56.041 -25.911 55.757 1.00 50.10 38 SER C CA 1
ATOM 6195 C C . SER C 1 27 ? 55.030 -25.720 54.626 1.00 48.35 38 SER C C 1
ATOM 6196 O O . SER C 1 27 ? 55.402 -25.412 53.495 1.00 47.49 38 SER C O 1
ATOM 6199 N N . LYS C 1 28 ? 53.758 -25.944 54.952 1.00 49.51 39 LYS C N 1
ATOM 6200 C CA . LYS C 1 28 ? 52.630 -25.798 54.016 1.00 50.86 39 LYS C CA 1
ATOM 6201 C C . LYS C 1 28 ? 51.602 -24.853 54.613 1.00 47.23 39 LYS C C 1
ATOM 6202 O O . LYS C 1 28 ? 51.530 -24.713 55.841 1.00 44.13 39 LYS C O 1
ATOM 6208 N N . GLU C 1 29 ? 50.770 -24.275 53.740 1.00 45.66 40 GLU C N 1
ATOM 6209 C CA . GLU C 1 29 ? 49.763 -23.251 54.090 1.00 44.71 40 GLU C CA 1
ATOM 6210 C C . GLU C 1 29 ? 50.418 -21.987 54.638 1.00 39.93 40 GLU C C 1
ATOM 6211 O O . GLU C 1 29 ? 50.525 -21.796 55.861 1.00 37.29 40 GLU C O 1
ATOM 6217 N N . TYR C 1 30 ? 50.828 -21.130 53.707 1.00 37.06 41 TYR C N 1
ATOM 6218 C CA . TYR C 1 30 ? 51.574 -19.912 54.009 1.00 36.10 41 TYR C CA 1
ATOM 6219 C C . TYR C 1 30 ? 50.745 -18.930 54.838 1.00 35.42 41 TYR C C 1
ATOM 6220 O O . TYR C 1 30 ? 49.542 -18.803 54.644 1.00 34.36 41 TYR C O 1
ATOM 6229 N N . ASN C 1 31 ? 51.414 -18.252 55.769 1.00 34.60 42 ASN C N 1
ATOM 6230 C CA . ASN C 1 31 ? 50.769 -17.427 56.798 1.00 35.52 42 ASN C CA 1
ATOM 6231 C C . ASN C 1 31 ? 51.464 -16.053 56.967 1.00 35.09 42 ASN C C 1
ATOM 6232 O O . ASN C 1 31 ? 51.349 -15.428 58.017 1.00 35.43 42 ASN C O 1
ATOM 6237 N N . GLY C 1 32 ? 52.159 -15.585 55.926 1.00 37.24 43 GLY C N 1
ATOM 6238 C CA . GLY C 1 32 ? 52.921 -14.322 55.981 1.00 36.24 43 GLY C CA 1
ATOM 6239 C C . GLY C 1 32 ? 54.273 -14.511 56.650 1.00 35.19 43 GLY C C 1
ATOM 6240 O O . GLY C 1 32 ? 54.785 -15.633 56.736 1.00 35.97 43 GLY C O 1
ATOM 6241 N N . MET C 1 33 ? 54.852 -13.416 57.132 1.00 34.18 44 MET C N 1
ATOM 6242 C CA . MET C 1 33 ? 56.182 -13.452 57.756 1.00 33.57 44 MET C CA 1
ATOM 6243 C C . MET C 1 33 ? 56.070 -13.820 59.222 1.00 34.29 44 MET C C 1
ATOM 6244 O O . MET C 1 33 ? 55.104 -13.454 59.880 1.00 33.01 44 MET C O 1
ATOM 6249 N N . LYS C 1 34 ? 57.078 -14.518 59.738 1.00 34.33 45 LYS C N 1
ATOM 6250 C CA . LYS C 1 34 ? 57.095 -14.891 61.158 1.00 34.67 45 LYS C CA 1
ATOM 6251 C C . LYS C 1 34 ? 57.230 -13.671 62.053 1.00 34.82 45 LYS C C 1
ATOM 6252 O O . LYS C 1 34 ? 56.342 -13.392 62.867 1.00 35.75 45 LYS C O 1
ATOM 6258 N N . ARG C 1 35 ? 58.354 -12.970 61.907 1.00 34.90 46 ARG C N 1
ATOM 6259 C CA A ARG C 1 35 ? 58.643 -11.766 62.683 0.50 34.95 46 ARG C CA 1
ATOM 6260 C CA B ARG C 1 35 ? 58.624 -11.762 62.676 0.50 35.48 46 ARG C CA 1
ATOM 6261 C C . ARG C 1 35 ? 59.125 -10.659 61.750 1.00 34.70 46 ARG C C 1
ATOM 6262 O O . ARG C 1 35 ? 60.138 -10.818 61.063 1.00 31.70 46 ARG C O 1
ATOM 6277 N N . ASP C 1 36 ? 58.410 -9.539 61.744 1.00 33.69 47 ASP C N 1
ATOM 6278 C CA . ASP C 1 36 ? 58.722 -8.448 60.839 1.00 33.86 47 ASP C CA 1
ATOM 6279 C C . ASP C 1 36 ? 59.972 -7.675 61.312 1.00 33.75 47 ASP C C 1
ATOM 6280 O O . ASP C 1 36 ? 60.005 -7.223 62.449 1.00 32.21 47 ASP C O 1
ATOM 6285 N N . PRO C 1 37 ? 60.992 -7.503 60.442 1.00 34.59 48 PRO C N 1
ATOM 6286 C CA . PRO C 1 37 ? 62.152 -6.669 60.812 1.00 34.94 48 PRO C CA 1
ATOM 6287 C C . PRO C 1 37 ? 61.796 -5.207 61.133 1.00 33.76 48 PRO C C 1
ATOM 6288 O O . PRO C 1 37 ? 62.559 -4.537 61.820 1.00 34.38 48 PRO C O 1
ATOM 6292 N N . LEU C 1 38 ? 60.637 -4.742 60.661 1.00 32.24 49 LEU C N 1
ATOM 6293 C CA . LEU C 1 38 ? 60.141 -3.397 60.963 1.00 33.82 49 LEU C CA 1
ATOM 6294 C C . LEU C 1 38 ? 59.833 -3.184 62.454 1.00 35.54 49 LEU C C 1
ATOM 6295 O O . LEU C 1 38 ? 59.745 -2.050 62.907 1.00 34.51 49 LEU C O 1
ATOM 6300 N N . LEU C 1 39 ? 59.664 -4.275 63.201 1.00 36.55 50 LEU C N 1
ATOM 6301 C CA . LEU C 1 39 ? 59.537 -4.213 64.660 1.00 37.72 50 LEU C CA 1
ATOM 6302 C C . LEU C 1 39 ? 60.808 -3.721 65.341 1.00 36.99 50 LEU C C 1
ATOM 6303 O O . LEU C 1 39 ? 60.738 -3.126 66.401 1.00 39.17 50 LEU C O 1
ATOM 6308 N N . ASP C 1 40 ? 61.964 -3.979 64.747 1.00 37.61 51 ASP C N 1
ATOM 6309 C CA . ASP C 1 40 ? 63.230 -3.529 65.319 1.00 40.69 51 ASP C CA 1
ATOM 6310 C C . ASP C 1 40 ? 63.414 -2.025 65.118 1.00 40.91 51 ASP C C 1
ATOM 6311 O O . ASP C 1 40 ? 62.833 -1.467 64.184 1.00 38.31 51 ASP C O 1
ATOM 6316 N N . PRO C 1 41 ? 64.214 -1.369 65.992 1.00 41.72 52 PRO C N 1
ATOM 6317 C CA . PRO C 1 41 ? 64.502 0.053 65.798 1.00 41.95 52 PRO C CA 1
ATOM 6318 C C . PRO C 1 41 ? 65.058 0.309 64.399 1.00 40.73 52 PRO C C 1
ATOM 6319 O O . PRO C 1 41 ? 66.058 -0.279 64.013 1.00 40.60 52 PRO C O 1
ATOM 6323 N N . THR C 1 42 ? 64.376 1.159 63.650 1.00 41.52 53 THR C N 1
ATOM 6324 C CA . THR C 1 42 ? 64.662 1.362 62.240 1.00 41.86 53 THR C CA 1
ATOM 6325 C C . THR C 1 42 ? 65.076 2.809 62.047 1.00 43.09 53 THR C C 1
ATOM 6326 O O . THR C 1 42 ? 64.450 3.707 62.600 1.00 42.22 53 THR C O 1
ATOM 6330 N N . GLY C 1 43 ? 66.134 3.022 61.271 1.00 42.12 54 GLY C N 1
ATOM 6331 C CA . GLY C 1 43 ? 66.653 4.358 61.012 1.00 43.50 54 GLY C CA 1
ATOM 6332 C C . GLY C 1 43 ? 67.007 4.576 59.556 1.00 42.14 54 GLY C C 1
ATOM 6333 O O . GLY C 1 43 ? 66.584 3.833 58.677 1.00 39.58 54 GLY C O 1
ATOM 6334 N N . GLU C 1 44 ? 67.850 5.576 59.331 1.00 41.28 55 GLU C N 1
ATOM 6335 C CA . GLU C 1 44 ? 68.238 6.001 57.990 1.00 41.50 55 GLU C CA 1
ATOM 6336 C C . GLU C 1 44 ? 69.247 5.013 57.454 1.00 38.13 55 GLU C C 1
ATOM 6337 O O . GLU C 1 44 ? 69.879 4.307 58.235 1.00 35.72 55 GLU C O 1
ATOM 6343 N N . PRO C 1 45 ? 69.442 4.982 56.127 1.00 37.62 56 PRO C N 1
ATOM 6344 C CA . PRO C 1 45 ? 70.534 4.139 55.629 1.00 38.13 56 PRO C CA 1
ATOM 6345 C C . PRO C 1 45 ? 71.898 4.657 56.082 1.00 38.32 56 PRO C C 1
ATOM 6346 O O . PRO C 1 45 ? 72.030 5.812 56.484 1.00 37.96 56 PRO C O 1
ATOM 6350 N N . GLU C 1 46 ? 72.892 3.789 56.015 1.00 38.24 57 GLU C N 1
ATOM 6351 C CA . GLU C 1 46 ? 74.250 4.127 56.415 1.00 40.43 57 GLU C CA 1
ATOM 6352 C C . GLU C 1 46 ? 74.929 5.008 55.388 1.00 37.52 57 GLU C C 1
ATOM 6353 O O . GLU C 1 46 ? 74.511 5.062 54.225 1.00 35.35 57 GLU C O 1
ATOM 6359 N N . GLY C 1 47 ? 75.988 5.678 55.840 1.00 35.73 58 GLY C N 1
ATOM 6360 C CA . GLY C 1 47 ? 76.852 6.479 54.976 1.00 37.31 58 GLY C CA 1
ATOM 6361 C C . GLY C 1 47 ? 76.388 7.914 54.818 1.00 36.28 58 GLY C C 1
ATOM 6362 O O . GLY C 1 47 ? 75.410 8.346 55.429 1.00 35.61 58 GLY C O 1
ATOM 6363 N N . HIS C 1 48 ? 77.092 8.646 53.971 1.00 35.03 59 HIS C N 1
ATOM 6364 C CA . HIS C 1 48 ? 76.855 10.073 53.817 1.00 35.38 59 HIS C CA 1
ATOM 6365 C C . HIS C 1 48 ? 75.483 10.405 53.212 1.00 33.56 59 HIS C C 1
ATOM 6366 O O . HIS C 1 48 ? 75.087 9.839 52.183 1.00 32.44 59 HIS C O 1
ATOM 6373 N N . LEU C 1 49 ? 74.783 11.335 53.858 1.00 33.43 60 LEU C N 1
ATOM 6374 C CA . LEU C 1 49 ? 73.446 11.779 53.448 1.00 33.30 60 LEU C CA 1
ATOM 6375 C C . LEU C 1 49 ? 73.378 13.305 53.337 1.00 33.36 60 LEU C C 1
ATOM 6376 O O . LEU C 1 49 ? 74.108 14.010 54.032 1.00 35.26 60 LEU C O 1
ATOM 6381 N N . TRP C 1 50 ? 72.499 13.805 52.473 1.00 32.04 61 TRP C N 1
ATOM 6382 C CA . TRP C 1 50 ? 72.350 15.255 52.237 1.00 35.11 61 TRP C CA 1
ATOM 6383 C C . TRP C 1 50 ? 71.162 15.789 53.011 1.00 34.97 61 TRP C C 1
ATOM 6384 O O . TRP C 1 50 ? 70.058 15.283 52.860 1.00 35.17 61 TRP C O 1
ATOM 6395 N N . ARG C 1 51 ? 71.411 16.797 53.849 1.00 37.02 62 ARG C N 1
ATOM 6396 C CA . ARG C 1 51 ? 70.408 17.392 54.740 1.00 37.98 62 ARG C CA 1
ATOM 6397 C C . ARG C 1 51 ? 69.889 18.726 54.194 1.00 37.99 62 ARG C C 1
ATOM 6398 O O . ARG C 1 51 ? 70.616 19.468 53.539 1.00 38.25 62 ARG C O 1
ATOM 6406 N N . ALA C 1 52 ? 68.638 19.035 54.506 1.00 39.06 63 ALA C N 1
ATOM 6407 C CA . ALA C 1 52 ? 68.030 20.307 54.130 1.00 43.26 63 ALA C CA 1
ATOM 6408 C C . ALA C 1 52 ? 68.685 21.523 54.822 1.00 46.59 63 ALA C C 1
ATOM 6409 O O . ALA C 1 52 ? 68.757 22.600 54.236 1.00 47.93 63 ALA C O 1
ATOM 6411 N N . ASP C 1 53 ? 69.204 21.319 56.031 1.00 50.34 64 ASP C N 1
ATOM 6412 C CA . ASP C 1 53 ? 69.645 22.413 56.914 1.00 56.28 64 ASP C CA 1
ATOM 6413 C C . ASP C 1 53 ? 70.876 23.156 56.423 1.00 55.20 64 ASP C C 1
ATOM 6414 O O . ASP C 1 53 ? 70.945 24.373 56.552 1.00 61.17 64 ASP C O 1
ATOM 6419 N N . ASP C 1 54 ? 71.845 22.429 55.874 1.00 52.95 65 ASP C N 1
ATOM 6420 C CA . ASP C 1 54 ? 73.131 23.022 55.479 1.00 50.56 65 ASP C CA 1
ATOM 6421 C C . ASP C 1 54 ? 73.407 22.923 53.973 1.00 46.59 65 ASP C C 1
ATOM 6422 O O . ASP C 1 54 ? 74.560 22.913 53.539 1.00 47.95 65 ASP C O 1
ATOM 6427 N N . ASN C 1 55 ? 72.335 22.853 53.189 1.00 42.70 66 ASN C N 1
ATOM 6428 C CA . ASN C 1 55 ? 72.391 22.967 51.734 1.00 42.03 66 ASN C CA 1
ATOM 6429 C C . ASN C 1 55 ? 71.232 23.838 51.252 1.00 40.90 66 ASN C C 1
ATOM 6430 O O . ASN C 1 55 ? 70.252 24.054 51.973 1.00 42.40 66 ASN C O 1
ATOM 6435 N N . ASP C 1 56 ? 71.355 24.342 50.029 1.00 42.00 67 ASP C N 1
ATOM 6436 C CA . ASP C 1 56 ? 70.354 25.245 49.470 1.00 42.01 67 ASP C CA 1
ATOM 6437 C C . ASP C 1 56 ? 69.271 24.454 48.728 1.00 39.28 67 ASP C C 1
ATOM 6438 O O . ASP C 1 56 ? 69.386 24.183 47.543 1.00 39.81 67 ASP C O 1
ATOM 6443 N N . TYR C 1 57 ? 68.203 24.136 49.452 1.00 38.49 68 TYR C N 1
ATOM 6444 C CA . TYR C 1 57 ? 67.028 23.479 48.904 1.00 40.38 68 TYR C CA 1
ATOM 6445 C C . TYR C 1 57 ? 65.830 24.443 48.787 1.00 41.98 68 TYR C C 1
ATOM 6446 O O . TYR C 1 57 ? 64.679 24.001 48.738 1.00 41.17 68 TYR C O 1
ATOM 6455 N N . ALA C 1 58 ? 66.097 25.753 48.699 1.00 44.94 69 ALA C N 1
ATOM 6456 C CA . ALA C 1 58 ? 65.030 26.738 48.542 1.00 45.62 69 ALA C CA 1
ATOM 6457 C C . ALA C 1 58 ? 64.276 26.460 47.240 1.00 44.93 69 ALA C C 1
ATOM 6458 O O . ALA C 1 58 ? 64.897 26.080 46.243 1.00 43.10 69 ALA C O 1
ATOM 6460 N N . PRO C 1 59 ? 62.944 26.638 47.246 1.00 45.85 70 PRO C N 1
ATOM 6461 C CA . PRO C 1 59 ? 62.132 26.284 46.074 1.00 50.60 70 PRO C CA 1
ATOM 6462 C C . PRO C 1 59 ? 62.499 27.001 44.768 1.00 55.34 70 PRO C C 1
ATOM 6463 O O . PRO C 1 59 ? 62.303 26.433 43.691 1.00 61.34 70 PRO C O 1
ATOM 6467 N N . ASN C 1 60 ? 63.006 28.228 44.865 1.00 60.66 71 ASN C N 1
ATOM 6468 C CA . ASN C 1 60 ? 63.493 28.973 43.701 1.00 67.18 71 ASN C CA 1
ATOM 6469 C C . ASN C 1 60 ? 64.908 29.436 44.013 1.00 69.56 71 ASN C C 1
ATOM 6470 O O . ASN C 1 60 ? 65.104 30.387 44.770 1.00 79.66 71 ASN C O 1
ATOM 6475 N N . SER C 1 61 ? 65.886 28.723 43.462 1.00 67.92 72 SER C N 1
ATOM 6476 C CA . SER C 1 61 ? 67.303 28.998 43.691 1.00 66.47 72 SER C CA 1
ATOM 6477 C C . SER C 1 61 ? 68.047 28.926 42.363 1.00 69.27 72 SER C C 1
ATOM 6478 O O . SER C 1 61 ? 67.611 28.234 41.441 1.00 72.70 72 SER C O 1
ATOM 6481 N N . ALA C 1 62 ? 69.158 29.655 42.268 1.00 72.02 73 ALA C N 1
ATOM 6482 C CA . ALA C 1 62 ? 70.039 29.568 41.102 1.00 76.20 73 ALA C CA 1
ATOM 6483 C C . ALA C 1 62 ? 70.864 28.290 41.220 1.00 78.79 73 ALA C C 1
ATOM 6484 O O . ALA C 1 62 ? 70.752 27.394 40.376 1.00 82.31 73 ALA C O 1
ATOM 6486 N N . HIS C 1 63 ? 71.656 28.208 42.292 1.00 76.99 74 HIS C N 1
ATOM 6487 C CA . HIS C 1 63 ? 72.523 27.060 42.571 1.00 75.76 74 HIS C CA 1
ATOM 6488 C C . HIS C 1 63 ? 71.833 26.108 43.563 1.00 62.38 74 HIS C C 1
ATOM 6489 O O . HIS C 1 63 ? 72.242 25.997 44.716 1.00 61.34 74 HIS C O 1
ATOM 6496 N N . SER C 1 64 ? 70.782 25.435 43.100 1.00 53.61 75 SER C N 1
ATOM 6497 C CA . SER C 1 64 ? 70.030 24.478 43.924 1.00 48.07 75 SER C CA 1
ATOM 6498 C C . SER C 1 64 ? 70.868 23.239 44.254 1.00 44.00 75 SER C C 1
ATOM 6499 O O . SER C 1 64 ? 71.639 22.780 43.427 1.00 43.74 75 SER C O 1
ATOM 6502 N N . ALA C 1 65 ? 70.706 22.705 45.460 1.00 40.28 76 ALA C N 1
ATOM 6503 C CA . ALA C 1 65 ? 71.310 21.418 45.824 1.00 39.17 76 ALA C CA 1
ATOM 6504 C C . ALA C 1 65 ? 70.566 20.194 45.246 1.00 39.07 76 ALA C C 1
ATOM 6505 O O . ALA C 1 65 ? 71.029 19.069 45.422 1.00 38.77 76 ALA C O 1
ATOM 6507 N N . ARG C 1 66 ? 69.415 20.399 44.599 1.00 37.13 77 ARG C N 1
ATOM 6508 C CA . ARG C 1 66 ? 68.639 19.294 44.049 1.00 36.82 77 ARG C CA 1
ATOM 6509 C C . ARG C 1 66 ? 69.324 18.683 42.835 1.00 37.16 77 ARG C C 1
ATOM 6510 O O . ARG C 1 66 ? 69.938 19.383 42.045 1.00 37.00 77 ARG C O 1
ATOM 6518 N N . THR C 1 67 ? 69.220 17.363 42.700 1.00 36.13 78 THR C N 1
ATOM 6519 C CA . THR C 1 67 ? 69.614 16.702 41.462 1.00 33.49 78 THR C CA 1
ATOM 6520 C C . THR C 1 67 ? 68.434 16.707 40.494 1.00 33.86 78 THR C C 1
ATOM 6521 O O . THR C 1 67 ? 67.361 17.247 40.807 1.00 31.62 78 THR C O 1
ATOM 6525 N N . ASN C 1 68 ? 68.624 16.100 39.324 1.00 33.81 79 ASN C N 1
ATOM 6526 C CA . ASN C 1 68 ? 67.587 16.107 38.291 1.00 33.35 79 ASN C CA 1
ATOM 6527 C C . ASN C 1 68 ? 66.610 14.957 38.512 1.00 33.58 79 ASN C C 1
ATOM 6528 O O . ASN C 1 68 ? 66.674 13.906 37.847 1.00 34.06 79 ASN C O 1
ATOM 6533 N N . ALA C 1 69 ? 65.701 15.191 39.457 1.00 31.41 80 ALA C N 1
ATOM 6534 C CA . ALA C 1 69 ? 64.679 14.238 39.860 1.00 32.68 80 ALA C CA 1
ATOM 6535 C C . ALA C 1 69 ? 63.342 14.939 40.040 1.00 33.42 80 ALA C C 1
ATOM 6536 O O . ALA C 1 69 ? 63.307 16.153 40.257 1.00 34.70 80 ALA C O 1
ATOM 6538 N N . ALA C 1 70 ? 62.258 14.174 39.975 1.00 31.41 81 ALA C N 1
ATOM 6539 C CA . ALA C 1 70 ? 60.912 14.685 40.205 1.00 31.20 81 ALA C CA 1
ATOM 6540 C C . ALA C 1 70 ? 60.006 13.681 40.883 1.00 32.07 81 ALA C C 1
ATOM 6541 O O . ALA C 1 70 ? 60.143 12.463 40.707 1.00 31.65 81 ALA C O 1
ATOM 6543 N N . LEU C 1 71 ? 59.053 14.212 41.639 1.00 30.77 82 LEU C N 1
ATOM 6544 C CA . LEU C 1 71 ? 57.896 13.468 42.086 1.00 32.07 82 LEU C CA 1
ATOM 6545 C C . LEU C 1 71 ? 56.956 13.404 40.903 1.00 32.43 82 LEU C C 1
ATOM 6546 O O . LEU C 1 71 ? 56.715 14.426 40.256 1.00 35.33 82 LEU C O 1
ATOM 6551 N N . ILE C 1 72 ? 56.456 12.218 40.576 1.00 31.18 83 ILE C N 1
ATOM 6552 C CA . ILE C 1 72 ? 55.533 12.080 39.450 1.00 30.99 83 ILE C CA 1
ATOM 6553 C C . ILE C 1 72 ? 54.277 11.360 39.870 1.00 32.58 83 ILE C C 1
ATOM 6554 O O . ILE C 1 72 ? 54.289 10.556 40.806 1.00 34.10 83 ILE C O 1
ATOM 6559 N N . SER C 1 73 ? 53.184 11.649 39.181 1.00 32.39 84 SER C N 1
ATOM 6560 C CA . SER C 1 73 ? 51.935 10.965 39.456 1.00 33.75 84 SER C CA 1
ATOM 6561 C C . SER C 1 73 ? 51.079 10.947 38.216 1.00 35.24 84 SER C C 1
ATOM 6562 O O . SER C 1 73 ? 50.856 11.997 37.626 1.00 36.48 84 SER C O 1
ATOM 6565 N N . LEU C 1 74 ? 50.641 9.752 37.809 1.00 35.17 85 LEU C N 1
ATOM 6566 C CA . LEU C 1 74 ? 49.597 9.594 36.806 1.00 34.39 85 LEU C CA 1
ATOM 6567 C C . LEU C 1 74 ? 48.320 9.569 37.599 1.00 36.27 85 LEU C C 1
ATOM 6568 O O . LEU C 1 74 ? 48.142 8.703 38.468 1.00 36.44 85 LEU C O 1
ATOM 6573 N N . VAL C 1 75 ? 47.426 10.508 37.299 1.00 35.41 86 VAL C N 1
ATOM 6574 C CA . VAL C 1 75 ? 46.267 10.747 38.147 1.00 36.30 86 VAL C CA 1
ATOM 6575 C C . VAL C 1 75 ? 45.138 11.417 37.363 1.00 36.24 86 VAL C C 1
ATOM 6576 O O . VAL C 1 75 ? 45.396 12.115 36.388 1.00 37.24 86 VAL C O 1
ATOM 6580 N N . ARG C 1 76 ? 43.899 11.168 37.788 1.00 38.01 87 ARG C N 1
ATOM 6581 C CA . ARG C 1 76 ? 42.700 11.720 37.145 1.00 40.51 87 ARG C CA 1
ATOM 6582 C C . ARG C 1 76 ? 42.173 12.938 37.912 1.00 40.37 87 ARG C C 1
ATOM 6583 O O . ARG C 1 76 ? 42.383 13.060 39.128 1.00 36.61 87 ARG C O 1
ATOM 6591 N N . ASN C 1 77 ? 41.462 13.816 37.200 1.00 40.31 88 ASN C N 1
ATOM 6592 C CA . ASN C 1 77 ? 40.853 15.019 37.811 1.00 39.98 88 ASN C CA 1
ATOM 6593 C C . ASN C 1 77 ? 39.941 14.669 38.978 1.00 39.10 88 ASN C C 1
ATOM 6594 O O . ASN C 1 77 ? 40.015 15.300 40.029 1.00 39.71 88 ASN C O 1
ATOM 6599 N N . GLU C 1 78 ? 39.165 13.603 38.806 1.00 40.64 89 GLU C N 1
ATOM 6600 C CA A GLU C 1 78 ? 38.215 13.147 39.834 0.50 42.14 89 GLU C CA 1
ATOM 6601 C CA B GLU C 1 78 ? 38.221 13.108 39.821 0.50 42.62 89 GLU C CA 1
ATOM 6602 C C . GLU C 1 78 ? 38.901 12.680 41.129 1.00 42.42 89 GLU C C 1
ATOM 6603 O O . GLU C 1 78 ? 38.261 12.608 42.167 1.00 42.76 89 GLU C O 1
ATOM 6614 N N . GLU C 1 79 ? 40.201 12.377 41.077 1.00 41.90 90 GLU C N 1
ATOM 6615 C CA . GLU C 1 79 ? 40.948 11.944 42.264 1.00 42.31 90 GLU C CA 1
ATOM 6616 C C . GLU C 1 79 ? 41.649 13.087 43.007 1.00 41.63 90 GLU C C 1
ATOM 6617 O O . GLU C 1 79 ? 42.451 12.840 43.909 1.00 39.41 90 GLU C O 1
ATOM 6623 N N . LEU C 1 80 ? 41.322 14.332 42.656 1.00 41.21 91 LEU C N 1
ATOM 6624 C CA . LEU C 1 80 ? 41.979 15.497 43.237 1.00 41.17 91 LEU C CA 1
ATOM 6625 C C . LEU C 1 80 ? 42.016 15.493 44.763 1.00 39.17 91 LEU C C 1
ATOM 6626 O O . LEU C 1 80 ? 43.070 15.691 45.345 1.00 39.65 91 LEU C O 1
ATOM 6631 N N . GLU C 1 81 ? 40.889 15.246 45.412 1.00 39.67 92 GLU C N 1
ATOM 6632 C CA . GLU C 1 81 ? 40.855 15.307 46.881 1.00 44.85 92 GLU C CA 1
ATOM 6633 C C . GLU C 1 81 ? 41.755 14.253 47.535 1.00 43.85 92 GLU C C 1
ATOM 6634 O O . GLU C 1 81 ? 42.475 14.550 48.498 1.00 42.83 92 GLU C O 1
ATOM 6640 N N . ASP C 1 82 ? 41.732 13.037 46.998 1.00 41.16 93 ASP C N 1
ATOM 6641 C CA . ASP C 1 82 ? 42.632 11.981 47.471 1.00 40.77 93 ASP C CA 1
ATOM 6642 C C . ASP C 1 82 ? 44.096 12.288 47.163 1.00 39.98 93 ASP C C 1
ATOM 6643 O O . ASP C 1 82 ? 44.969 11.972 47.977 1.00 40.22 93 ASP C O 1
ATOM 6648 N N . LEU C 1 83 ? 44.364 12.907 46.009 1.00 38.02 94 LEU C N 1
ATOM 6649 C CA . LEU C 1 83 ? 45.728 13.333 45.681 1.00 39.43 94 LEU C CA 1
ATOM 6650 C C . LEU C 1 83 ? 46.259 14.379 46.669 1.00 40.66 94 LEU C C 1
ATOM 6651 O O . LEU C 1 83 ? 47.418 14.296 47.115 1.00 37.59 94 LEU C O 1
ATOM 6656 N N . ILE C 1 84 ? 45.407 15.352 47.001 1.00 38.80 95 ILE C N 1
ATOM 6657 C CA . ILE C 1 84 ? 45.745 16.405 47.973 1.00 39.92 95 ILE C CA 1
ATOM 6658 C C . ILE C 1 84 ? 46.148 15.799 49.314 1.00 38.51 95 ILE C C 1
ATOM 6659 O O . ILE C 1 84 ? 47.120 16.240 49.929 1.00 39.01 95 ILE C O 1
ATOM 6664 N N . SER C 1 85 ? 45.400 14.798 49.764 1.00 40.17 96 SER C N 1
ATOM 6665 C CA . SER C 1 85 ? 45.720 14.106 51.020 1.00 42.41 96 SER C CA 1
ATOM 6666 C C . SER C 1 85 ? 47.132 13.485 50.981 1.00 41.54 96 SER C C 1
ATOM 6667 O O . SER C 1 85 ? 47.918 13.642 51.922 1.00 39.21 96 SER C O 1
ATOM 6670 N N . THR C 1 86 ? 47.452 12.819 49.870 1.00 39.75 97 THR C N 1
ATOM 6671 C CA . THR C 1 86 ? 48.775 12.238 49.650 1.00 39.19 97 THR C CA 1
ATOM 6672 C C . THR C 1 86 ? 49.874 13.306 49.615 1.00 36.94 97 THR C C 1
ATOM 6673 O O . THR C 1 86 ? 50.919 13.154 50.267 1.00 35.49 97 THR C O 1
ATOM 6677 N N . MET C 1 87 ? 49.631 14.369 48.851 1.00 36.34 98 MET C N 1
ATOM 6678 C CA . MET C 1 87 ? 50.552 15.508 48.776 1.00 37.23 98 MET C CA 1
ATOM 6679 C C . MET C 1 87 ? 50.874 16.074 50.155 1.00 36.07 98 MET C C 1
ATOM 6680 O O . MET C 1 87 ? 52.043 16.309 50.476 1.00 35.06 98 MET C O 1
ATOM 6685 N N . LYS C 1 88 ? 49.848 16.259 50.983 1.00 37.70 99 LYS C N 1
ATOM 6686 C CA . LYS C 1 88 ? 50.052 16.809 52.329 1.00 40.43 99 LYS C CA 1
ATOM 6687 C C . LYS C 1 88 ? 50.996 15.956 53.157 1.00 38.16 99 LYS C C 1
ATOM 6688 O O . LYS C 1 88 ? 51.904 16.481 53.818 1.00 36.91 99 LYS C O 1
ATOM 6694 N N . ASP C 1 89 ? 50.796 14.642 53.107 1.00 36.94 100 ASP C N 1
ATOM 6695 C CA . ASP C 1 89 ? 51.670 13.726 53.849 1.00 37.55 100 ASP C CA 1
ATOM 6696 C C . ASP C 1 89 ? 53.101 13.765 53.326 1.00 34.98 100 ASP C C 1
ATOM 6697 O O . ASP C 1 89 ? 54.049 13.803 54.106 1.00 36.42 100 ASP C O 1
ATOM 6702 N N . LEU C 1 90 ? 53.267 13.728 52.010 1.00 35.11 101 LEU C N 1
ATOM 6703 C CA . LEU C 1 90 ? 54.616 13.631 51.446 1.00 36.19 101 LEU C CA 1
ATOM 6704 C C . LEU C 1 90 ? 55.383 14.944 51.624 1.00 35.66 101 LEU C C 1
ATOM 6705 O O . LEU C 1 90 ? 56.590 14.940 51.895 1.00 34.44 101 LEU C O 1
ATOM 6710 N N . GLU C 1 91 ? 54.669 16.061 51.476 1.00 36.69 102 GLU C N 1
ATOM 6711 C CA . GLU C 1 91 ? 55.226 17.382 51.775 1.00 35.92 102 GLU C CA 1
ATOM 6712 C C . GLU C 1 91 ? 55.626 17.499 53.242 1.00 35.15 102 GLU C C 1
ATOM 6713 O O . GLU C 1 91 ? 56.756 17.864 53.547 1.00 35.37 102 GLU C O 1
ATOM 6719 N N . ARG C 1 92 ? 54.712 17.164 54.147 1.00 36.82 103 ARG C N 1
ATOM 6720 C CA . ARG C 1 92 ? 54.997 17.275 55.585 1.00 38.61 103 ARG C CA 1
ATOM 6721 C C . ARG C 1 92 ? 56.191 16.416 56.011 1.00 38.11 103 ARG C C 1
ATOM 6722 O O . ARG C 1 92 ? 57.063 16.876 56.749 1.00 36.42 103 ARG C O 1
ATOM 6730 N N . THR C 1 93 ? 56.219 15.164 55.554 1.00 36.33 104 THR C N 1
ATOM 6731 C CA . THR C 1 93 ? 57.268 14.227 55.966 1.00 35.99 104 THR C CA 1
ATOM 6732 C C . THR C 1 93 ? 58.611 14.468 55.285 1.00 35.34 104 THR C C 1
ATOM 6733 O O . THR C 1 93 ? 59.653 14.135 55.851 1.00 36.76 104 THR C O 1
ATOM 6737 N N . TRP C 1 94 ? 58.592 15.021 54.075 1.00 34.91 105 TRP C N 1
ATOM 6738 C CA . TRP C 1 94 ? 59.795 15.055 53.253 1.00 33.75 105 TRP C CA 1
ATOM 6739 C C . TRP C 1 94 ? 59.928 16.291 52.377 1.00 33.87 105 TRP C C 1
ATOM 6740 O O . TRP C 1 94 ? 60.878 17.043 52.550 1.00 33.85 105 TRP C O 1
ATOM 6751 N N . ASN C 1 95 ? 59.019 16.485 51.418 1.00 34.10 106 ASN C N 1
ATOM 6752 C CA . ASN C 1 95 ? 59.282 17.467 50.359 1.00 34.57 106 ASN C CA 1
ATOM 6753 C C . ASN C 1 95 ? 59.220 18.950 50.772 1.00 35.70 106 ASN C C 1
ATOM 6754 O O . ASN C 1 95 ? 59.791 19.791 50.077 1.00 35.22 106 ASN C O 1
ATOM 6759 N N . SER C 1 96 ? 58.593 19.273 51.902 1.00 37.60 107 SER C N 1
ATOM 6760 C CA . SER C 1 96 ? 58.635 20.668 52.398 1.00 39.12 107 SER C CA 1
ATOM 6761 C C . SER C 1 96 ? 60.067 21.131 52.691 1.00 39.26 107 SER C C 1
ATOM 6762 O O . SER C 1 96 ? 60.346 22.327 52.670 1.00 39.32 107 SER C O 1
ATOM 6765 N N . LYS C 1 97 ? 60.971 20.185 52.952 1.00 38.70 108 LYS C N 1
ATOM 6766 C CA . LYS C 1 97 ? 62.382 20.496 53.194 1.00 38.05 108 LYS C CA 1
ATOM 6767 C C . LYS C 1 97 ? 63.243 20.493 51.926 1.00 36.82 108 LYS C C 1
ATOM 6768 O O . LYS C 1 97 ? 64.241 21.211 51.861 1.00 36.48 108 LYS C O 1
ATOM 6774 N N . PHE C 1 98 ? 62.887 19.673 50.938 1.00 34.05 109 PHE C N 1
ATOM 6775 C CA . PHE C 1 98 ? 63.724 19.509 49.739 1.00 34.55 109 PHE C CA 1
ATOM 6776 C C . PHE C 1 98 ? 63.172 20.185 48.495 1.00 33.39 109 PHE C C 1
ATOM 6777 O O . PHE C 1 98 ? 63.943 20.580 47.631 1.00 33.56 109 PHE C O 1
ATOM 6785 N N . ASN C 1 99 ? 61.850 20.328 48.415 1.00 33.35 110 ASN C N 1
ATOM 6786 C CA . ASN C 1 99 ? 61.190 21.085 47.341 1.00 35.39 110 ASN C CA 1
ATOM 6787 C C . ASN C 1 99 ? 61.506 20.576 45.935 1.00 35.39 110 ASN C C 1
ATOM 6788 O O . ASN C 1 99 ? 61.737 21.365 45.007 1.00 34.30 110 ASN C O 1
ATOM 6793 N N . TYR C 1 100 ? 61.518 19.250 45.774 1.00 34.15 111 TYR C N 1
ATOM 6794 C CA . TYR C 1 100 ? 61.602 18.670 44.436 1.00 31.82 111 TYR C CA 1
ATOM 6795 C C . TYR C 1 100 ? 60.284 18.940 43.706 1.00 31.33 111 TYR C C 1
ATOM 6796 O O . TYR C 1 100 ? 59.219 18.986 44.337 1.00 29.40 111 TYR C O 1
ATOM 6805 N N . PRO C 1 101 ? 60.350 19.125 42.375 1.00 32.15 112 PRO C N 1
ATOM 6806 C CA . PRO C 1 101 ? 59.145 19.411 41.606 1.00 32.97 112 PRO C CA 1
ATOM 6807 C C . PRO C 1 101 ? 58.180 18.238 41.521 1.00 35.83 112 PRO C C 1
ATOM 6808 O O . PRO C 1 101 ? 58.612 17.079 41.585 1.00 35.79 112 PRO C O 1
ATOM 6812 N N . TRP C 1 102 ? 56.893 18.554 41.380 1.00 34.43 113 TRP C N 1
ATOM 6813 C CA . TRP C 1 102 ? 55.844 17.576 41.089 1.00 34.56 113 TRP C CA 1
ATOM 6814 C C . TRP C 1 102 ? 55.495 17.648 39.605 1.00 35.53 113 TRP C C 1
ATOM 6815 O O . TRP C 1 102 ? 55.275 18.743 39.080 1.00 36.20 113 TRP C O 1
ATOM 6826 N N . ILE C 1 103 ? 55.446 16.503 38.922 1.00 33.97 114 ILE C N 1
ATOM 6827 C CA . ILE C 1 103 ? 54.995 16.446 37.524 1.00 34.16 114 ILE C CA 1
ATOM 6828 C C . ILE C 1 103 ? 53.810 15.503 37.470 1.00 35.82 114 ILE C C 1
ATOM 6829 O O . ILE C 1 103 ? 53.934 14.312 37.792 1.00 34.40 114 ILE C O 1
ATOM 6834 N N . PHE C 1 104 ? 52.655 16.043 37.089 1.00 34.01 115 PHE C N 1
ATOM 6835 C CA . PHE C 1 104 ? 51.421 15.288 37.034 1.00 34.79 115 PHE C CA 1
ATOM 6836 C C . PHE C 1 104 ? 51.122 14.911 35.594 1.00 35.38 115 PHE C C 1
ATOM 6837 O O . PHE C 1 104 ? 51.353 15.704 34.680 1.00 36.16 115 PHE C O 1
ATOM 6845 N N . PHE C 1 105 ? 50.628 13.689 35.409 1.00 34.60 116 PHE C N 1
ATOM 6846 C CA . PHE C 1 105 ? 50.351 13.125 34.093 1.00 34.49 116 PHE C CA 1
ATOM 6847 C C . PHE C 1 105 ? 48.914 12.669 34.018 1.00 34.00 116 PHE C C 1
ATOM 6848 O O . PHE C 1 105 ? 48.365 12.143 34.987 1.00 35.02 116 PHE C O 1
ATOM 6856 N N . ASN C 1 106 ? 48.302 12.869 32.858 1.00 34.79 117 ASN C N 1
ATOM 6857 C CA . ASN C 1 106 ? 46.916 12.462 32.648 1.00 35.79 117 ASN C CA 1
ATOM 6858 C C . ASN C 1 106 ? 46.706 12.274 31.156 1.00 36.19 117 ASN C C 1
ATOM 6859 O O . ASN C 1 106 ? 47.316 12.984 30.345 1.00 34.93 117 ASN C O 1
ATOM 6864 N N . ASP C 1 107 ? 45.908 11.276 30.787 1.00 36.10 118 ASP C N 1
ATOM 6865 C CA . ASP C 1 107 ? 45.532 11.093 29.385 1.00 38.41 118 ASP C CA 1
ATOM 6866 C C . ASP C 1 107 ? 44.585 12.215 28.931 1.00 41.84 118 ASP C C 1
ATOM 6867 O O . ASP C 1 107 ? 44.573 12.556 27.749 1.00 40.25 118 ASP C O 1
ATOM 6872 N N . LYS C 1 108 ? 43.800 12.759 29.869 1.00 43.19 119 LYS C N 1
ATOM 6873 C CA . LYS C 1 108 ? 42.945 13.933 29.630 1.00 45.88 119 LYS C CA 1
ATOM 6874 C C . LYS C 1 108 ? 43.626 15.216 30.109 1.00 45.28 119 LYS C C 1
ATOM 6875 O O . LYS C 1 108 ? 44.594 15.146 30.864 1.00 43.02 119 LYS C O 1
ATOM 6881 N N . PRO C 1 109 ? 43.121 16.399 29.678 1.00 44.31 120 PRO C N 1
ATOM 6882 C CA . PRO C 1 109 ? 43.633 17.658 30.236 1.00 41.50 120 PRO C CA 1
ATOM 6883 C C . PRO C 1 109 ? 43.279 17.830 31.703 1.00 39.41 120 PRO C C 1
ATOM 6884 O O . PRO C 1 109 ? 42.198 17.424 32.124 1.00 40.45 120 PRO C O 1
ATOM 6888 N N . PHE C 1 110 ? 44.191 18.406 32.478 1.00 39.50 121 PHE C N 1
ATOM 6889 C CA . PHE C 1 110 ? 43.899 18.750 33.866 1.00 40.93 121 PHE C CA 1
ATOM 6890 C C . PHE C 1 110 ? 43.053 20.027 33.932 1.00 43.11 121 PHE C C 1
ATOM 6891 O O . PHE C 1 110 ? 43.275 20.957 33.159 1.00 42.59 121 PHE C O 1
ATOM 6899 N N . THR C 1 111 ? 42.107 20.068 34.866 1.00 45.39 122 THR C N 1
ATOM 6900 C CA . THR C 1 111 ? 41.264 21.252 35.077 1.00 47.24 122 THR C CA 1
ATOM 6901 C C . THR C 1 111 ? 42.040 22.348 35.808 1.00 48.58 122 THR C C 1
ATOM 6902 O O . THR C 1 111 ? 43.093 22.089 36.412 1.00 43.36 122 THR C O 1
ATOM 6906 N N . GLU C 1 112 ? 41.497 23.569 35.762 1.00 47.82 123 GLU C N 1
ATOM 6907 C CA A GLU C 1 112 ? 42.115 24.699 36.460 0.50 46.87 123 GLU C CA 1
ATOM 6908 C CA B GLU C 1 112 ? 42.060 24.731 36.466 0.50 46.74 123 GLU C CA 1
ATOM 6909 C C . GLU C 1 112 ? 42.093 24.471 37.971 1.00 44.10 123 GLU C C 1
ATOM 6910 O O . GLU C 1 112 ? 43.067 24.794 38.654 1.00 44.07 123 GLU C O 1
ATOM 6921 N N . GLU C 1 113 ? 41.009 23.896 38.484 1.00 43.16 124 GLU C N 1
ATOM 6922 C CA . GLU C 1 113 ? 40.904 23.567 39.908 1.00 46.06 124 GLU C CA 1
ATOM 6923 C C . GLU C 1 113 ? 41.972 22.559 40.354 1.00 44.74 124 GLU C C 1
ATOM 6924 O O . GLU C 1 113 ? 42.557 22.711 41.435 1.00 43.63 124 GLU C O 1
ATOM 6930 N N . PHE C 1 114 ? 42.211 21.537 39.530 1.00 42.20 125 PHE C N 1
ATOM 6931 C CA . PHE C 1 114 ? 43.291 20.575 39.792 1.00 41.42 125 PHE C CA 1
ATOM 6932 C C . PHE C 1 114 ? 44.622 21.312 39.941 1.00 39.17 125 PHE C C 1
ATOM 6933 O O . PHE C 1 114 ? 45.357 21.092 40.905 1.00 38.83 125 PHE C O 1
ATOM 6941 N N . LYS C 1 115 ? 44.918 22.192 38.985 1.00 39.18 126 LYS C N 1
ATOM 6942 C CA . LYS C 1 115 ? 46.198 22.896 38.960 1.00 41.70 126 LYS C CA 1
ATOM 6943 C C . LYS C 1 115 ? 46.400 23.807 40.177 1.00 43.24 126 LYS C C 1
ATOM 6944 O O . LYS C 1 115 ? 47.484 23.827 40.775 1.00 38.95 126 LYS C O 1
ATOM 6950 N N . LYS C 1 116 ? 45.347 24.539 40.548 1.00 43.82 127 LYS C N 1
ATOM 6951 C CA . LYS C 1 116 ? 45.424 25.477 41.673 1.00 44.40 127 LYS C CA 1
ATOM 6952 C C . LYS C 1 116 ? 45.488 24.786 43.022 1.00 41.78 127 LYS C C 1
ATOM 6953 O O . LYS C 1 116 ? 46.270 25.188 43.875 1.00 42.17 127 LYS C O 1
ATOM 6959 N N . ARG C 1 117 ? 44.686 23.743 43.203 1.00 42.44 128 ARG C N 1
ATOM 6960 C CA . ARG C 1 117 ? 44.661 22.999 44.466 1.00 43.17 128 ARG C CA 1
ATOM 6961 C C . ARG C 1 117 ? 45.963 22.226 44.678 1.00 42.09 128 ARG C C 1
ATOM 6962 O O . ARG C 1 117 ? 46.473 22.195 45.793 1.00 40.47 128 ARG C O 1
ATOM 6970 N N . THR C 1 118 ? 46.511 21.614 43.621 1.00 39.70 129 THR C N 1
ATOM 6971 C CA . THR C 1 118 ? 47.784 20.889 43.757 1.00 39.39 129 THR C CA 1
ATOM 6972 C C . THR C 1 118 ? 48.960 21.819 44.056 1.00 38.21 129 THR C C 1
ATOM 6973 O O . THR C 1 118 ? 49.734 21.565 44.989 1.00 36.98 129 THR C O 1
ATOM 6977 N N . GLN C 1 119 ? 49.095 22.897 43.284 1.00 39.19 130 GLN C N 1
ATOM 6978 C CA . GLN C 1 119 ? 50.190 23.850 43.502 1.00 39.26 130 GLN C CA 1
ATOM 6979 C C . GLN C 1 119 ? 50.119 24.507 44.900 1.00 38.60 130 GLN C C 1
ATOM 6980 O O . GLN C 1 119 ? 51.154 24.834 45.487 1.00 38.02 130 GLN C O 1
ATOM 6986 N N . ALA C 1 120 ? 48.913 24.641 45.453 1.00 39.67 131 ALA C N 1
ATOM 6987 C CA . ALA C 1 120 ? 48.742 25.200 46.805 1.00 40.76 131 ALA C CA 1
ATOM 6988 C C . ALA C 1 120 ? 49.287 24.325 47.931 1.00 41.83 131 ALA C C 1
ATOM 6989 O O . ALA C 1 120 ? 49.482 24.816 49.048 1.00 41.28 131 ALA C O 1
ATOM 6991 N N . GLU C 1 121 ? 49.525 23.034 47.662 1.00 40.92 132 GLU C N 1
ATOM 6992 C CA . GLU C 1 121 ? 50.031 22.118 48.694 1.00 41.63 132 GLU C CA 1
ATOM 6993 C C . GLU C 1 121 ? 51.548 22.067 48.792 1.00 39.56 132 GLU C C 1
ATOM 6994 O O . GLU C 1 121 ? 52.071 21.390 49.661 1.00 43.53 132 GLU C O 1
ATOM 7000 N N . THR C 1 122 ? 52.255 22.793 47.932 1.00 39.85 133 THR C N 1
ATOM 7001 C CA . THR C 1 122 ? 53.704 22.685 47.845 1.00 39.44 133 THR C CA 1
ATOM 7002 C C . THR C 1 122 ? 54.327 24.031 47.473 1.00 40.19 133 THR C C 1
ATOM 7003 O O . THR C 1 122 ? 53.728 24.811 46.733 1.00 40.48 133 THR C O 1
ATOM 7007 N N . LYS C 1 123 ? 55.532 24.282 47.982 1.00 40.49 134 LYS C N 1
ATOM 7008 C CA . LYS C 1 123 ? 56.342 25.429 47.562 1.00 40.83 134 LYS C CA 1
ATOM 7009 C C . LYS C 1 123 ? 57.117 25.137 46.285 1.00 41.63 134 LYS C C 1
ATOM 7010 O O . LYS C 1 123 ? 57.615 26.055 45.647 1.00 39.21 134 LYS C O 1
ATOM 7016 N N . ALA C 1 124 ? 57.236 23.858 45.916 1.00 40.94 135 ALA C N 1
ATOM 7017 C CA . ALA C 1 124 ? 57.988 23.452 44.725 1.00 40.62 135 ALA C CA 1
ATOM 7018 C C . ALA C 1 124 ? 57.209 23.744 43.455 1.00 40.11 135 ALA C C 1
ATOM 7019 O O . ALA C 1 124 ? 55.994 23.951 43.502 1.00 38.95 135 ALA C O 1
ATOM 7021 N N . LYS C 1 125 ? 57.906 23.740 42.321 1.00 41.49 136 LYS C N 1
ATOM 7022 C CA . LYS C 1 125 ? 57.247 23.868 41.013 1.00 43.67 136 LYS C CA 1
ATOM 7023 C C . LYS C 1 125 ? 56.370 22.658 40.722 1.00 42.95 136 LYS C C 1
ATOM 7024 O O . LYS C 1 125 ? 56.765 21.524 41.012 1.00 38.89 136 LYS C O 1
ATOM 7030 N N . CYS C 1 126 ? 55.193 22.912 40.148 1.00 40.52 137 CYS C N 1
ATOM 7031 C CA . CYS C 1 126 ? 54.301 21.871 39.651 1.00 41.41 137 CYS C CA 1
ATOM 7032 C C . CYS C 1 126 ? 54.172 21.983 38.143 1.00 41.37 137 CYS C C 1
ATOM 7033 O O . CYS C 1 126 ? 54.127 23.090 37.601 1.00 40.75 137 CYS C O 1
ATOM 7036 N N . TYR C 1 127 ? 54.116 20.833 37.473 1.00 37.70 138 TYR C N 1
ATOM 7037 C CA . TYR C 1 127 ? 53.940 20.765 36.026 1.00 36.97 138 TYR C CA 1
ATOM 7038 C C . TYR C 1 127 ? 52.802 19.828 35.719 1.00 37.19 138 TYR C C 1
ATOM 7039 O O . TYR C 1 127 ? 52.559 18.867 36.460 1.00 35.75 138 TYR C O 1
ATOM 7048 N N . TYR C 1 128 ? 52.099 20.119 34.629 1.00 35.74 139 TYR C N 1
ATOM 7049 C CA . TYR C 1 128 ? 50.854 19.450 34.300 1.00 37.46 139 TYR C CA 1
ATOM 7050 C C . TYR C 1 128 ? 50.975 18.982 32.873 1.00 38.77 139 TYR C C 1
ATOM 7051 O O . TYR C 1 128 ? 51.088 19.795 31.968 1.00 39.72 139 TYR C O 1
ATOM 7060 N N . GLU C 1 129 ? 50.999 17.663 32.681 1.00 38.03 140 GLU C N 1
ATOM 7061 C CA . GLU C 1 129 ? 51.365 17.077 31.394 1.00 37.79 140 GLU C CA 1
ATOM 7062 C C . GLU C 1 129 ? 50.268 16.174 30.905 1.00 36.56 140 GLU C C 1
ATOM 7063 O O . GLU C 1 129 ? 49.580 15.538 31.696 1.00 37.24 140 GLU C O 1
ATOM 7069 N N . GLN C 1 130 ? 50.085 16.138 29.590 1.00 37.08 141 GLN C N 1
ATOM 7070 C CA . GLN C 1 130 ? 49.140 15.227 28.998 1.00 37.23 141 GLN C CA 1
ATOM 7071 C C . GLN C 1 130 ? 49.923 14.100 28.344 1.00 36.50 141 GLN C C 1
ATOM 7072 O O . GLN C 1 130 ? 50.967 14.327 27.722 1.00 35.55 141 GLN C O 1
ATOM 7078 N N . VAL C 1 131 ? 49.417 12.884 28.501 1.00 37.10 142 VAL C N 1
ATOM 7079 C CA . VAL C 1 131 ? 50.003 11.725 27.840 1.00 38.83 142 VAL C CA 1
ATOM 7080 C C . VAL C 1 131 ? 49.602 11.813 26.363 1.00 37.62 142 VAL C C 1
ATOM 7081 O O . VAL C 1 131 ? 48.418 11.893 26.077 1.00 37.11 142 VAL C O 1
ATOM 7085 N N . PRO C 1 132 ? 50.578 11.821 25.439 1.00 38.99 143 PRO C N 1
ATOM 7086 C CA . PRO C 1 132 ? 50.239 11.785 24.016 1.00 41.03 143 PRO C CA 1
ATOM 7087 C C . PRO C 1 132 ? 49.397 10.565 23.696 1.00 43.70 143 PRO C C 1
ATOM 7088 O O . PRO C 1 132 ? 49.664 9.491 24.244 1.00 39.23 143 PRO C O 1
ATOM 7092 N N . LYS C 1 133 ? 48.394 10.723 22.831 1.00 45.85 144 LYS C N 1
ATOM 7093 C CA . LYS C 1 133 ? 47.535 9.594 22.421 1.00 50.41 144 LYS C CA 1
ATOM 7094 C C . LYS C 1 133 ? 48.316 8.380 21.894 1.00 47.26 144 LYS C C 1
ATOM 7095 O O . LYS C 1 133 ? 47.910 7.248 22.131 1.00 47.87 144 LYS C O 1
ATOM 7101 N N . GLU C 1 134 ? 49.433 8.615 21.210 1.00 47.12 145 GLU C N 1
ATOM 7102 C CA . GLU C 1 134 ? 50.287 7.521 20.729 1.00 51.59 145 GLU C CA 1
ATOM 7103 C C . GLU C 1 134 ? 50.957 6.722 21.865 1.00 49.77 145 GLU C C 1
ATOM 7104 O O . GLU C 1 134 ? 51.260 5.550 21.687 1.00 50.23 145 GLU C O 1
ATOM 7110 N N . HIS C 1 135 ? 51.183 7.357 23.015 1.00 44.46 146 HIS C N 1
ATOM 7111 C CA . HIS C 1 135 ? 51.686 6.672 24.211 1.00 42.13 146 HIS C CA 1
ATOM 7112 C C . HIS C 1 135 ? 50.581 5.993 25.021 1.00 42.13 146 HIS C C 1
ATOM 7113 O O . HIS C 1 135 ? 50.874 5.120 25.827 1.00 45.00 146 HIS C O 1
ATOM 7120 N N . TRP C 1 136 ? 49.327 6.395 24.820 1.00 39.42 147 TRP C N 1
ATOM 7121 C CA . TRP C 1 136 ? 48.203 5.945 25.647 1.00 40.01 147 TRP C CA 1
ATOM 7122 C C . TRP C 1 136 ? 47.285 4.942 24.962 1.00 39.58 147 TRP C C 1
ATOM 7123 O O . TRP C 1 136 ? 46.847 3.986 25.594 1.00 39.40 147 TRP C O 1
ATOM 7134 N N . ASP C 1 137 ? 46.961 5.177 23.694 1.00 41.33 148 ASP C N 1
ATOM 7135 C CA . ASP C 1 137 ? 46.017 4.317 22.968 1.00 44.30 148 ASP C CA 1
ATOM 7136 C C . ASP C 1 137 ? 46.572 2.901 22.809 1.00 43.69 148 ASP C C 1
ATOM 7137 O O . ASP C 1 137 ? 47.796 2.727 22.758 1.00 41.96 148 ASP C O 1
ATOM 7142 N N . PRO C 1 138 ? 45.681 1.891 22.708 1.00 43.81 149 PRO C N 1
ATOM 7143 C CA . PRO C 1 138 ? 46.208 0.559 22.402 1.00 44.20 149 PRO C CA 1
ATOM 7144 C C . PRO C 1 138 ? 46.951 0.573 21.064 1.00 44.73 149 PRO C C 1
ATOM 7145 O O . PRO C 1 138 ? 46.490 1.234 20.128 1.00 43.54 149 PRO C O 1
ATOM 7149 N N . PRO C 1 139 ? 48.103 -0.122 20.970 1.00 42.68 150 PRO C N 1
ATOM 7150 C CA . PRO C 1 139 ? 48.793 -0.231 19.680 1.00 43.01 150 PRO C CA 1
ATOM 7151 C C . PRO C 1 139 ? 47.890 -0.776 18.561 1.00 42.76 150 PRO C C 1
ATOM 7152 O O . PRO C 1 139 ? 46.913 -1.472 18.839 1.00 42.35 150 PRO C O 1
ATOM 7156 N N . GLU C 1 140 ? 48.235 -0.480 17.313 1.00 45.84 151 GLU C N 1
ATOM 7157 C CA . GLU C 1 140 ? 47.400 -0.870 16.160 1.00 50.06 151 GLU C CA 1
ATOM 7158 C C . GLU C 1 140 ? 47.234 -2.384 15.980 1.00 47.23 151 GLU C C 1
ATOM 7159 O O . GLU C 1 140 ? 46.242 -2.831 15.419 1.00 44.23 151 GLU C O 1
ATOM 7165 N N . TRP C 1 141 ? 48.208 -3.165 16.451 1.00 44.61 152 TRP C N 1
ATOM 7166 C CA . TRP C 1 141 ? 48.145 -4.629 16.360 1.00 42.65 152 TRP C CA 1
ATOM 7167 C C . TRP C 1 141 ? 47.205 -5.284 17.371 1.00 40.24 152 TRP C C 1
ATOM 7168 O O . TRP C 1 141 ? 46.963 -6.485 17.277 1.00 40.43 152 TRP C O 1
ATOM 7179 N N . ILE C 1 142 ? 46.689 -4.525 18.339 1.00 38.28 153 ILE C N 1
ATOM 7180 C CA . ILE C 1 142 ? 45.726 -5.074 19.299 1.00 39.12 153 ILE C CA 1
ATOM 7181 C C . ILE C 1 142 ? 44.326 -5.086 18.688 1.00 41.82 153 ILE C C 1
ATOM 7182 O O . ILE C 1 142 ? 43.854 -4.067 18.172 1.00 41.65 153 ILE C O 1
ATOM 7187 N N . ASN C 1 143 ? 43.663 -6.235 18.782 1.00 42.74 154 ASN C N 1
ATOM 7188 C CA . ASN C 1 143 ? 42.315 -6.410 18.259 1.00 42.05 154 ASN C CA 1
ATOM 7189 C C . ASN C 1 143 ? 41.331 -6.186 19.398 1.00 41.73 154 ASN C C 1
ATOM 7190 O O . ASN C 1 143 ? 41.352 -6.911 20.399 1.00 39.80 154 ASN C O 1
ATOM 7195 N N . MET C 1 144 ? 40.460 -5.189 19.241 1.00 42.03 155 MET C N 1
ATOM 7196 C CA . MET C 1 144 ? 39.568 -4.793 20.336 1.00 44.78 155 MET C CA 1
ATOM 7197 C C . MET C 1 144 ? 38.469 -5.820 20.626 1.00 42.71 155 MET C C 1
ATOM 7198 O O . MET C 1 144 ? 38.039 -5.957 21.761 1.00 41.75 155 MET C O 1
ATOM 7203 N N . GLU C 1 145 ? 38.057 -6.575 19.613 1.00 46.30 156 GLU C N 1
ATOM 7204 C CA . GLU C 1 145 ? 37.121 -7.682 19.812 1.00 48.33 156 GLU C CA 1
ATOM 7205 C C . GLU C 1 145 ? 37.769 -8.780 20.681 1.00 47.52 156 GLU C C 1
ATOM 7206 O O . GLU C 1 145 ? 37.127 -9.320 21.595 1.00 44.85 156 GLU C O 1
ATOM 7212 N N . LEU C 1 146 ? 39.040 -9.091 20.408 1.00 44.20 157 LEU C N 1
ATOM 7213 C CA . LEU C 1 146 ? 39.790 -10.041 21.240 1.00 42.71 157 LEU C CA 1
ATOM 7214 C C . LEU C 1 146 ? 39.948 -9.513 22.652 1.00 40.68 157 LEU C C 1
ATOM 7215 O O . LEU C 1 146 ? 39.801 -10.274 23.613 1.00 39.46 157 LEU C O 1
ATOM 7220 N N . PHE C 1 147 ? 40.232 -8.217 22.784 1.00 40.33 158 PHE C N 1
ATOM 7221 C CA . PHE C 1 147 ? 40.261 -7.597 24.112 1.00 41.54 158 PHE C CA 1
ATOM 7222 C C . PHE C 1 147 ? 38.944 -7.824 24.874 1.00 40.37 158 PHE C C 1
ATOM 7223 O O . PHE C 1 147 ? 38.965 -8.286 26.015 1.00 38.91 158 PHE C O 1
ATOM 7231 N N . ARG C 1 148 ? 37.813 -7.503 24.240 1.00 43.18 159 ARG C N 1
ATOM 7232 C CA A ARG C 1 148 ? 36.510 -7.632 24.910 0.50 45.05 159 ARG C CA 1
ATOM 7233 C CA B ARG C 1 148 ? 36.485 -7.642 24.869 0.50 44.91 159 ARG C CA 1
ATOM 7234 C C . ARG C 1 148 ? 36.188 -9.085 25.270 1.00 45.39 159 ARG C C 1
ATOM 7235 O O . ARG C 1 148 ? 35.719 -9.347 26.373 1.00 47.52 159 ARG C O 1
ATOM 7250 N N . GLU C 1 149 ? 36.465 -10.028 24.368 1.00 47.16 160 GLU C N 1
ATOM 7251 C CA . GLU C 1 149 ? 36.241 -11.459 24.661 1.00 49.90 160 GLU C CA 1
ATOM 7252 C C . GLU C 1 149 ? 37.058 -11.959 25.850 1.00 47.45 160 GLU C C 1
ATOM 7253 O O . GLU C 1 149 ? 36.517 -12.587 26.762 1.00 46.12 160 GLU C O 1
ATOM 7259 N N . SER C 1 150 ? 38.362 -11.682 25.835 1.00 47.55 161 SER C N 1
ATOM 7260 C CA . SER C 1 150 ? 39.239 -12.110 26.933 1.00 47.23 161 SER C CA 1
ATOM 7261 C C . SER C 1 150 ? 38.848 -11.439 28.248 1.00 47.10 161 SER C C 1
ATOM 7262 O O . SER C 1 150 ? 38.875 -12.081 29.300 1.00 49.18 161 SER C O 1
ATOM 7265 N N . ALA C 1 151 ? 38.466 -10.164 28.183 1.00 46.83 162 ALA C N 1
ATOM 7266 C CA . ALA C 1 151 ? 38.015 -9.441 29.374 1.00 48.80 162 ALA C CA 1
ATOM 7267 C C . ALA C 1 151 ? 36.739 -10.046 29.988 1.00 49.19 162 ALA C C 1
ATOM 7268 O O . ALA C 1 151 ? 36.613 -10.101 31.214 1.00 47.19 162 ALA C O 1
ATOM 7270 N N . ALA C 1 152 ? 35.807 -10.504 29.147 1.00 50.33 163 ALA C N 1
ATOM 7271 C CA . ALA C 1 152 ? 34.566 -11.153 29.634 1.00 50.39 163 ALA C CA 1
ATOM 7272 C C . ALA C 1 152 ? 34.847 -12.418 30.461 1.00 49.53 163 ALA C C 1
ATOM 7273 O O . ALA C 1 152 ? 34.216 -12.660 31.498 1.00 49.07 163 ALA C O 1
ATOM 7275 N N . ILE C 1 153 ? 35.815 -13.207 30.005 1.00 49.06 164 ILE C N 1
ATOM 7276 C CA . ILE C 1 153 ? 36.231 -14.414 30.720 1.00 48.86 164 ILE C CA 1
ATOM 7277 C C . ILE C 1 153 ? 36.823 -14.065 32.085 1.00 49.16 164 ILE C C 1
ATOM 7278 O O . ILE C 1 153 ? 36.478 -14.694 33.092 1.00 49.89 164 ILE C O 1
ATOM 7283 N N . LEU C 1 154 ? 37.701 -13.065 32.120 1.00 48.33 165 LEU C N 1
ATOM 7284 C CA . LEU C 1 154 ? 38.295 -12.607 33.381 1.00 50.61 165 LEU C CA 1
ATOM 7285 C C . LEU C 1 154 ? 37.261 -11.934 34.299 1.00 50.75 165 LEU C C 1
ATOM 7286 O O . LEU C 1 154 ? 37.318 -12.103 35.518 1.00 48.42 165 LEU C O 1
ATOM 7291 N N . THR C 1 155 ? 36.317 -11.192 33.716 1.00 52.88 166 THR C N 1
ATOM 7292 C CA . THR C 1 155 ? 35.188 -10.631 34.481 1.00 54.66 166 THR C CA 1
ATOM 7293 C C . THR C 1 155 ? 34.384 -11.750 35.147 1.00 54.60 166 THR C C 1
ATOM 7294 O O . THR C 1 155 ? 34.088 -11.671 36.343 1.00 55.21 166 THR C O 1
ATOM 7298 N N . GLU C 1 156 ? 34.092 -12.808 34.391 1.00 56.64 167 GLU C N 1
ATOM 7299 C CA . GLU C 1 156 ? 33.409 -13.991 34.935 1.00 59.42 167 GLU C CA 1
ATOM 7300 C C . GLU C 1 156 ? 34.186 -14.659 36.083 1.00 59.35 167 GLU C C 1
ATOM 7301 O O . GLU C 1 156 ? 33.578 -15.146 37.031 1.00 58.39 167 GLU C O 1
ATOM 7307 N N . GLN C 1 157 ? 35.520 -14.661 36.006 1.00 58.36 168 GLN C N 1
ATOM 7308 C CA . GLN C 1 157 ? 36.374 -15.161 37.104 1.00 58.20 168 GLN C CA 1
ATOM 7309 C C . GLN C 1 157 ? 36.739 -14.098 38.164 1.00 58.46 168 GLN C C 1
ATOM 7310 O O . GLN C 1 157 ? 37.615 -14.333 39.003 1.00 55.54 168 GLN C O 1
ATOM 7316 N N . LYS C 1 158 ? 36.066 -12.944 38.120 1.00 60.30 169 LYS C N 1
ATOM 7317 C CA . LYS C 1 158 ? 36.136 -11.908 39.160 1.00 62.03 169 LYS C CA 1
ATOM 7318 C C . LYS C 1 158 ? 37.531 -11.279 39.320 1.00 60.85 169 LYS C C 1
ATOM 7319 O O . LYS C 1 158 ? 37.922 -10.898 40.425 1.00 60.15 169 LYS C O 1
ATOM 7325 N N . ILE C 1 159 ? 38.263 -11.154 38.210 1.00 58.51 170 ILE C N 1
ATOM 7326 C CA . ILE C 1 159 ? 39.577 -10.493 38.205 1.00 57.79 170 ILE C CA 1
ATOM 7327 C C . ILE C 1 159 ? 39.352 -8.986 38.339 1.00 56.94 170 ILE C C 1
ATOM 7328 O O . ILE C 1 159 ? 38.515 -8.425 37.632 1.00 51.04 170 ILE C O 1
ATOM 7333 N N . GLN C 1 160 ? 40.108 -8.333 39.225 1.00 58.47 171 GLN C N 1
ATOM 7334 C CA . GLN C 1 160 ? 39.915 -6.901 39.477 1.00 61.08 171 GLN C CA 1
ATOM 7335 C C . GLN C 1 160 ? 40.290 -6.045 38.253 1.00 60.05 171 GLN C C 1
ATOM 7336 O O . GLN C 1 160 ? 41.380 -6.192 37.682 1.00 58.50 171 GLN C O 1
ATOM 7342 N N . TYR C 1 161 ? 39.361 -5.167 37.865 1.00 58.95 172 TYR C N 1
ATOM 7343 C CA . TYR C 1 161 ? 39.498 -4.261 36.711 1.00 58.73 172 TYR C CA 1
ATOM 7344 C C . TYR C 1 161 ? 39.596 -4.942 35.331 1.00 59.60 172 TYR C C 1
ATOM 7345 O O . TYR C 1 161 ? 40.001 -4.293 34.358 1.00 57.23 172 TYR C O 1
ATOM 7354 N N . SER C 1 162 ? 39.199 -6.216 35.227 1.00 59.55 173 SER C N 1
ATOM 7355 C CA . SER C 1 162 ? 39.285 -6.977 33.952 1.00 62.11 173 SER C CA 1
ATOM 7356 C C . SER C 1 162 ? 38.570 -6.305 32.777 1.00 61.26 173 SER C C 1
ATOM 7357 O O . SER C 1 162 ? 39.016 -6.400 31.627 1.00 58.59 173 SER C O 1
ATOM 7360 N N . ASP C 1 163 ? 37.466 -5.632 33.104 1.00 60.61 174 ASP C N 1
ATOM 7361 C CA . ASP C 1 163 ? 36.566 -4.995 32.146 1.00 63.98 174 ASP C CA 1
ATOM 7362 C C . ASP C 1 163 ? 37.019 -3.588 31.707 1.00 60.24 174 ASP C C 1
ATOM 7363 O O . ASP C 1 163 ? 36.633 -3.115 30.636 1.00 61.53 174 ASP C O 1
ATOM 7368 N N . LYS C 1 164 ? 37.841 -2.933 32.525 1.00 55.17 175 LYS C N 1
ATOM 7369 C CA . LYS C 1 164 ? 38.139 -1.511 32.364 1.00 52.82 175 LYS C CA 1
ATOM 7370 C C . LYS C 1 164 ? 39.340 -1.323 31.434 1.00 47.21 175 LYS C C 1
ATOM 7371 O O . LYS C 1 164 ? 40.476 -1.532 31.844 1.00 41.57 175 LYS C O 1
ATOM 7377 N N . LEU C 1 165 ? 39.087 -0.920 30.190 1.00 43.11 176 LEU C N 1
ATOM 7378 C CA . LEU C 1 165 ? 40.152 -0.723 29.205 1.00 43.55 176 LEU C CA 1
ATOM 7379 C C . LEU C 1 165 ? 41.222 0.273 29.661 1.00 42.58 176 LEU C C 1
ATOM 7380 O O . LEU C 1 165 ? 42.419 0.055 29.424 1.00 39.70 176 LEU C O 1
ATOM 7385 N N . SER C 1 166 ? 40.788 1.363 30.296 1.00 37.98 177 SER C N 1
ATOM 7386 C CA . SER C 1 166 ? 41.702 2.395 30.768 1.00 37.57 177 SER C CA 1
ATOM 7387 C C . SER C 1 166 ? 42.729 1.833 31.761 1.00 35.30 177 SER C C 1
ATOM 7388 O O . SER C 1 166 ? 43.867 2.282 31.778 1.00 33.70 177 SER C O 1
ATOM 7391 N N . TYR C 1 167 ? 42.320 0.851 32.560 1.00 35.30 178 TYR C N 1
ATOM 7392 C CA . TYR C 1 167 ? 43.214 0.219 33.518 1.00 36.90 178 TYR C CA 1
ATOM 7393 C C . TYR C 1 167 ? 44.354 -0.525 32.809 1.00 36.77 178 TYR C C 1
ATOM 7394 O O . TYR C 1 167 ? 45.506 -0.444 33.237 1.00 36.10 178 TYR C O 1
ATOM 7403 N N . HIS C 1 168 ? 44.021 -1.213 31.721 1.00 35.84 179 HIS C N 1
ATOM 7404 C CA . HIS C 1 168 ? 45.013 -1.908 30.899 1.00 37.61 179 HIS C CA 1
ATOM 7405 C C . HIS C 1 168 ? 45.966 -0.898 30.276 1.00 36.60 179 HIS C C 1
ATOM 7406 O O . HIS C 1 168 ? 47.177 -1.116 30.223 1.00 37.23 179 HIS C O 1
ATOM 7413 N N . GLN C 1 169 ? 45.417 0.222 29.817 1.00 35.10 180 GLN C N 1
ATOM 7414 C CA . GLN C 1 169 ? 46.218 1.284 29.229 1.00 35.24 180 GLN C CA 1
ATOM 7415 C C . GLN C 1 169 ? 47.153 1.896 30.265 1.00 33.41 180 GLN C C 1
ATOM 7416 O O . GLN C 1 169 ? 48.295 2.199 29.955 1.00 33.19 180 GLN C O 1
ATOM 7422 N N . MET C 1 170 ? 46.664 2.059 31.491 1.00 32.57 181 MET C N 1
ATOM 7423 C CA . MET C 1 170 ? 47.490 2.567 32.592 1.00 34.68 181 MET C CA 1
ATOM 7424 C C . MET C 1 170 ? 48.661 1.628 32.883 1.00 33.59 181 MET C C 1
ATOM 7425 O O . MET C 1 170 ? 49.804 2.081 33.024 1.00 33.00 181 MET C O 1
ATOM 7430 N N . CYS C 1 171 ? 48.368 0.331 33.001 1.00 32.21 182 CYS C N 1
ATOM 7431 C CA . CYS C 1 171 ? 49.414 -0.667 33.263 1.00 33.28 182 CYS C CA 1
ATOM 7432 C C . CYS C 1 171 ? 50.482 -0.622 32.174 1.00 33.00 182 CYS C C 1
ATOM 7433 O O . CYS C 1 171 ? 51.680 -0.591 32.459 1.00 31.02 182 CYS C O 1
ATOM 7436 N N . ARG C 1 172 ? 50.034 -0.576 30.924 1.00 33.36 183 ARG C N 1
ATOM 7437 C CA . ARG C 1 172 ? 50.945 -0.456 29.796 1.00 34.03 183 ARG C CA 1
ATOM 7438 C C . ARG C 1 172 ? 51.789 0.821 29.875 1.00 33.41 183 ARG C C 1
ATOM 7439 O O . ARG C 1 172 ? 53.008 0.772 29.670 1.00 32.92 183 ARG C O 1
ATOM 7447 N N . TRP C 1 173 ? 51.146 1.950 30.172 1.00 33.52 184 TRP C N 1
ATOM 7448 C CA . TRP C 1 173 ? 51.842 3.244 30.235 1.00 33.87 184 TRP C CA 1
ATOM 7449 C C . TRP C 1 173 ? 52.922 3.253 31.319 1.00 32.07 184 TRP C C 1
ATOM 7450 O O . TRP C 1 173 ? 54.046 3.691 31.072 1.00 30.63 184 TRP C O 1
ATOM 7461 N N . ASN C 1 174 ? 52.581 2.751 32.500 1.00 31.80 185 ASN C N 1
ATOM 7462 C CA . ASN C 1 174 ? 53.554 2.632 33.591 1.00 32.77 185 ASN C CA 1
ATOM 7463 C C . ASN C 1 174 ? 54.662 1.625 33.266 1.00 33.23 185 ASN C C 1
ATOM 7464 O O . ASN C 1 174 ? 55.808 1.809 33.698 1.00 32.77 185 ASN C O 1
ATOM 7469 N N . SER C 1 175 ? 54.335 0.585 32.487 1.00 32.59 186 SER C N 1
ATOM 7470 C CA . SER C 1 175 ? 55.322 -0.429 32.102 1.00 32.15 186 SER C CA 1
ATOM 7471 C C . SER C 1 175 ? 56.358 0.083 31.115 1.00 33.20 186 SER C C 1
ATOM 7472 O O . SER C 1 175 ? 57.543 -0.197 31.288 1.00 34.35 186 SER C O 1
ATOM 7475 N N . GLY C 1 176 ? 55.917 0.819 30.089 1.00 32.35 187 GLY C N 1
ATOM 7476 C CA . GLY C 1 176 ? 56.807 1.222 28.997 1.00 33.82 187 GLY C CA 1
ATOM 7477 C C . GLY C 1 176 ? 56.854 2.643 28.469 1.00 34.20 187 GLY C C 1
ATOM 7478 O O . GLY C 1 176 ? 57.720 2.944 27.646 1.00 32.86 187 GLY C O 1
ATOM 7479 N N . MET C 1 177 ? 55.946 3.515 28.894 1.00 34.37 188 MET C N 1
ATOM 7480 C CA . MET C 1 177 ? 55.821 4.821 28.233 1.00 36.47 188 MET C CA 1
ATOM 7481 C C . MET C 1 177 ? 56.117 6.029 29.107 1.00 34.37 188 MET C C 1
ATOM 7482 O O . MET C 1 177 ? 56.477 7.063 28.564 1.00 34.53 188 MET C O 1
ATOM 7487 N N . PHE C 1 178 ? 55.994 5.930 30.432 1.00 32.90 189 PHE C N 1
ATOM 7488 C CA . PHE C 1 178 ? 56.227 7.104 31.283 1.00 32.12 189 PHE C CA 1
ATOM 7489 C C . PHE C 1 178 ? 57.637 7.645 31.104 1.00 32.55 189 PHE C C 1
ATOM 7490 O O . PHE C 1 178 ? 57.821 8.850 30.974 1.00 32.80 189 PHE C O 1
ATOM 7498 N N . TYR C 1 179 ? 58.609 6.738 31.022 1.00 30.97 190 TYR C N 1
ATOM 7499 C CA . TYR C 1 179 ? 60.008 7.107 30.848 1.00 30.78 190 TYR C CA 1
ATOM 7500 C C . TYR C 1 179 ? 60.354 7.616 29.448 1.00 30.87 190 TYR C C 1
ATOM 7501 O O . TYR C 1 179 ? 61.483 8.031 29.215 1.00 33.13 190 TYR C O 1
ATOM 7510 N N . LYS C 1 180 ? 59.396 7.585 28.526 1.00 32.92 191 LYS C N 1
ATOM 7511 C CA . LYS C 1 180 ? 59.550 8.179 27.193 1.00 35.36 191 LYS C CA 1
ATOM 7512 C C . LYS C 1 180 ? 58.803 9.513 27.052 1.00 36.10 191 LYS C C 1
ATOM 7513 O O . LYS C 1 180 ? 58.833 10.112 25.983 1.00 35.13 191 LYS C O 1
ATOM 7519 N N . HIS C 1 181 ? 58.114 9.974 28.103 1.00 35.88 192 HIS C N 1
ATOM 7520 C CA . HIS C 1 181 ? 57.376 11.237 28.009 1.00 36.71 192 HIS C CA 1
ATOM 7521 C C . HIS C 1 181 ? 58.382 12.392 27.905 1.00 36.27 192 HIS C C 1
ATOM 7522 O O . HIS C 1 181 ? 59.307 12.464 28.714 1.00 35.26 192 HIS C O 1
ATOM 7529 N N . PRO C 1 182 ? 58.218 13.289 26.906 1.00 38.23 193 PRO C N 1
ATOM 7530 C CA . PRO C 1 182 ? 59.162 14.417 26.720 1.00 37.13 193 PRO C CA 1
ATOM 7531 C C . PRO C 1 182 ? 59.419 15.264 27.984 1.00 35.42 193 PRO C C 1
ATOM 7532 O O . PRO C 1 182 ? 60.524 15.735 28.204 1.00 35.81 193 PRO C O 1
ATOM 7536 N N . ALA C 1 183 ? 58.388 15.488 28.779 1.00 36.26 194 ALA C N 1
ATOM 7537 C CA . ALA C 1 183 ? 58.515 16.160 30.087 1.00 35.52 194 ALA C CA 1
ATOM 7538 C C . ALA C 1 183 ? 59.601 15.602 31.013 1.00 37.22 194 ALA C C 1
ATOM 7539 O O . ALA C 1 183 ? 60.161 16.355 31.808 1.00 38.25 194 ALA C O 1
ATOM 7541 N N . LEU C 1 184 ? 59.892 14.297 30.926 1.00 35.34 195 LEU C N 1
ATOM 7542 C CA . LEU C 1 184 ? 60.911 13.667 31.783 1.00 35.37 195 LEU C CA 1
ATOM 7543 C C . LEU C 1 184 ? 62.275 13.546 31.133 1.00 36.63 195 LEU C C 1
ATOM 7544 O O . LEU C 1 184 ? 63.188 13.000 31.745 1.00 35.73 195 LEU C O 1
ATOM 7549 N N . LYS C 1 185 ? 62.433 14.101 29.931 1.00 38.36 196 LYS C N 1
ATOM 7550 C CA . LYS C 1 185 ? 63.647 13.928 29.130 1.00 41.33 196 LYS C CA 1
ATOM 7551 C C . LYS C 1 185 ? 64.941 14.253 29.870 1.00 40.62 196 LYS C C 1
ATOM 7552 O O . LYS C 1 185 ? 65.902 13.492 29.784 1.00 39.06 196 LYS C O 1
ATOM 7558 N N . ASN C 1 186 ? 64.968 15.369 30.595 1.00 38.97 197 ASN C N 1
ATOM 7559 C CA . ASN C 1 186 ? 66.184 15.796 31.302 1.00 39.80 197 ASN C CA 1
ATOM 7560 C C . ASN C 1 186 ? 66.258 15.339 32.759 1.00 37.61 197 ASN C C 1
ATOM 7561 O O . ASN C 1 186 ? 67.153 15.755 33.484 1.00 38.13 197 ASN C O 1
ATOM 7566 N N . TYR C 1 187 ? 65.350 14.462 33.170 1.00 35.22 198 TYR C N 1
ATOM 7567 C CA . TYR C 1 187 ? 65.368 13.889 34.509 1.00 34.33 198 TYR C CA 1
ATOM 7568 C C . TYR C 1 187 ? 65.993 12.496 34.493 1.00 34.34 198 TYR C C 1
ATOM 7569 O O . TYR C 1 187 ? 65.838 11.746 33.524 1.00 31.67 198 TYR C O 1
ATOM 7578 N N . LYS C 1 188 ? 66.699 12.176 35.570 1.00 33.80 199 LYS C N 1
ATOM 7579 C CA . LYS C 1 188 ? 67.255 10.854 35.784 1.00 34.25 199 LYS C CA 1
ATOM 7580 C C . LYS C 1 188 ? 66.455 10.009 36.784 1.00 33.20 199 LYS C C 1
ATOM 7581 O O . LYS C 1 188 ? 66.340 8.797 36.594 1.00 32.65 199 LYS C O 1
ATOM 7587 N N . TYR C 1 189 ? 65.940 10.618 37.850 1.00 31.74 200 TYR C N 1
ATOM 7588 C CA . TYR C 1 189 ? 65.234 9.884 38.905 1.00 31.32 200 TYR C CA 1
ATOM 7589 C C . TYR C 1 189 ? 63.796 10.343 39.048 1.00 32.37 200 TYR C C 1
ATOM 7590 O O . TYR C 1 189 ? 63.480 11.514 38.821 1.00 31.95 200 TYR C O 1
ATOM 7599 N N . TYR C 1 190 ? 62.932 9.415 39.451 1.00 30.39 201 TYR C N 1
ATOM 7600 C CA . TYR C 1 190 ? 61.536 9.707 39.703 1.00 29.96 201 TYR C CA 1
ATOM 7601 C C . TYR C 1 190 ? 61.090 9.066 41.010 1.00 31.63 201 TYR C C 1
ATOM 7602 O O . TYR C 1 190 ? 61.638 8.050 41.436 1.00 30.66 201 TYR C O 1
ATOM 7611 N N . TRP C 1 191 ? 60.099 9.681 41.643 1.00 30.99 202 TRP C N 1
ATOM 7612 C CA . TRP C 1 191 ? 59.402 9.109 42.769 1.00 30.83 202 TRP C CA 1
ATOM 7613 C C . TRP C 1 191 ? 57.935 9.100 42.371 1.00 32.09 202 TRP C C 1
ATOM 7614 O O . TRP C 1 191 ? 57.296 10.147 42.320 1.00 32.05 202 TRP C O 1
ATOM 7625 N N . ARG C 1 192 ? 57.419 7.909 42.080 1.00 30.28 203 ARG C N 1
ATOM 7626 C CA . ARG C 1 192 ? 56.037 7.736 41.666 1.00 31.77 203 ARG C CA 1
ATOM 7627 C C . ARG C 1 192 ? 55.141 7.773 42.889 1.00 32.19 203 ARG C C 1
ATOM 7628 O O . ARG C 1 192 ? 55.427 7.103 43.883 1.00 32.36 203 ARG C O 1
ATOM 7636 N N . VAL C 1 193 ? 54.045 8.523 42.782 1.00 32.00 204 VAL C N 1
ATOM 7637 C CA . VAL C 1 193 ? 53.090 8.726 43.863 1.00 33.14 204 VAL C CA 1
ATOM 7638 C C . VAL C 1 193 ? 51.688 8.493 43.313 1.00 33.07 204 VAL C C 1
ATOM 7639 O O . VAL C 1 193 ? 51.402 8.848 42.168 1.00 34.83 204 VAL C O 1
ATOM 7643 N N . GLU C 1 194 ? 50.831 7.877 44.120 1.00 35.17 205 GLU C N 1
ATOM 7644 C CA . GLU C 1 194 ? 49.421 7.671 43.782 1.00 36.28 205 GLU C CA 1
ATOM 7645 C C . GLU C 1 194 ? 48.526 8.428 44.752 1.00 36.32 205 GLU C C 1
ATOM 7646 O O . GLU C 1 194 ? 48.920 8.671 45.890 1.00 36.39 205 GLU C O 1
ATOM 7652 N N . PRO C 1 195 ? 47.298 8.764 44.315 1.00 35.78 206 PRO C N 1
ATOM 7653 C CA . PRO C 1 195 ? 46.328 9.327 45.245 1.00 38.12 206 PRO C CA 1
ATOM 7654 C C . PRO C 1 195 ? 45.900 8.331 46.312 1.00 38.58 206 PRO C C 1
ATOM 7655 O O . PRO C 1 195 ? 45.990 7.126 46.115 1.00 38.55 206 PRO C O 1
ATOM 7659 N N . LYS C 1 196 ? 45.463 8.861 47.444 1.00 39.90 207 LYS C N 1
ATOM 7660 C CA . LYS C 1 196 ? 44.932 8.088 48.555 1.00 41.63 207 LYS C CA 1
ATOM 7661 C C . LYS C 1 196 ? 45.967 7.216 49.280 1.00 40.63 207 LYS C C 1
ATOM 7662 O O . LYS C 1 196 ? 45.612 6.216 49.889 1.00 43.58 207 LYS C O 1
ATOM 7668 N N . VAL C 1 197 ? 47.233 7.605 49.257 1.00 37.74 208 VAL C N 1
ATOM 7669 C CA . VAL C 1 197 ? 48.239 6.882 50.032 1.00 36.95 208 VAL C CA 1
ATOM 7670 C C . VAL C 1 197 ? 48.695 7.756 51.186 1.00 36.23 208 VAL C C 1
ATOM 7671 O O . VAL C 1 197 ? 48.555 8.975 51.134 1.00 37.38 208 VAL C O 1
ATOM 7675 N N . GLN C 1 198 ? 49.267 7.126 52.208 1.00 35.47 209 GLN C N 1
ATOM 7676 C CA . GLN C 1 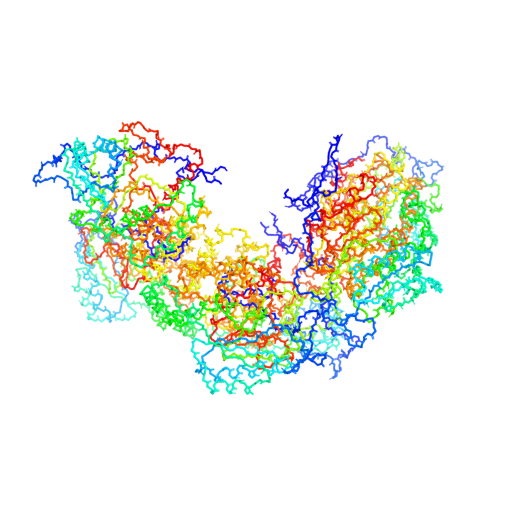198 ? 49.788 7.831 53.368 1.00 35.32 209 GLN C CA 1
ATOM 7677 C C . GLN C 1 198 ? 51.286 7.644 53.503 1.00 35.95 209 GLN C C 1
ATOM 7678 O O . GLN C 1 198 ? 51.827 6.593 53.148 1.00 33.89 209 GLN C O 1
ATOM 7684 N N . PHE C 1 199 ? 51.942 8.682 54.019 1.00 35.15 210 PHE C N 1
ATOM 7685 C CA . PHE C 1 199 ? 53.308 8.620 54.498 1.00 35.78 210 PHE C CA 1
ATOM 7686 C C . PHE C 1 199 ? 53.278 8.947 55.977 1.00 37.93 210 PHE C C 1
ATOM 7687 O O . PHE C 1 199 ? 52.662 9.930 56.378 1.00 38.22 210 PHE C O 1
ATOM 7695 N N . PHE C 1 200 ? 53.956 8.125 56.771 1.00 36.42 211 PHE C N 1
ATOM 7696 C CA . PHE C 1 200 ? 53.880 8.177 58.229 1.00 36.88 211 PHE C CA 1
ATOM 7697 C C . PHE C 1 200 ? 55.121 8.722 58.912 1.00 38.03 211 PHE C C 1
ATOM 7698 O O . PHE C 1 200 ? 55.046 9.052 60.089 1.00 37.14 211 PHE C O 1
ATOM 7706 N N . CYS C 1 201 ? 56.260 8.773 58.214 1.00 37.14 212 CYS C N 1
ATOM 7707 C CA . CYS C 1 201 ? 57.546 9.029 58.864 1.00 38.39 212 CYS C CA 1
ATOM 7708 C C . CYS C 1 201 ? 58.253 10.210 58.263 1.00 38.26 212 CYS C C 1
ATOM 7709 O O . CYS C 1 201 ? 58.362 10.310 57.043 1.00 37.91 212 CYS C O 1
ATOM 7712 N N . ASN C 1 202 ? 58.770 11.084 59.123 1.00 38.06 213 ASN C N 1
ATOM 7713 C CA . ASN C 1 202 ? 59.657 12.137 58.669 1.00 36.91 213 ASN C CA 1
ATOM 7714 C C . ASN C 1 202 ? 60.908 11.479 58.105 1.00 35.67 213 ASN C C 1
ATOM 7715 O O . ASN C 1 202 ? 61.439 10.541 58.697 1.00 34.30 213 ASN C O 1
ATOM 7720 N N . VAL C 1 203 ? 61.355 11.986 56.963 1.00 34.05 214 VAL C N 1
ATOM 7721 C CA . VAL C 1 203 ? 62.572 11.540 56.312 1.00 34.77 214 VAL C CA 1
ATOM 7722 C C . VAL C 1 203 ? 63.439 12.775 56.143 1.00 34.38 214 VAL C C 1
ATOM 7723 O O . VAL C 1 203 ? 63.021 13.744 55.511 1.00 35.04 214 VAL C O 1
ATOM 7727 N N . ASP C 1 204 ? 64.648 12.734 56.702 1.00 35.20 215 ASP C N 1
ATOM 7728 C CA . ASP C 1 204 ? 65.502 13.921 56.815 1.00 34.17 215 ASP C CA 1
ATOM 7729 C C . ASP C 1 204 ? 66.748 13.897 55.946 1.00 34.84 215 ASP C C 1
ATOM 7730 O O . ASP C 1 204 ? 67.728 14.591 56.233 1.00 33.77 215 ASP C O 1
ATOM 7735 N N . TYR C 1 205 ? 66.710 13.127 54.862 1.00 34.31 216 TYR C N 1
ATOM 7736 C CA . TYR C 1 205 ? 67.778 13.179 53.862 1.00 32.09 216 TYR C CA 1
ATOM 7737 C C . TYR C 1 205 ? 67.166 13.246 52.486 1.00 31.93 216 TYR C C 1
ATOM 7738 O O . TYR C 1 205 ? 65.996 12.901 52.291 1.00 32.43 216 TYR C O 1
ATOM 7747 N N . ASP C 1 206 ? 67.962 13.718 51.535 1.00 31.35 217 ASP C N 1
ATOM 7748 C CA . ASP C 1 206 ? 67.552 13.776 50.142 1.00 32.03 217 ASP C CA 1
ATOM 7749 C C . ASP C 1 206 ? 67.608 12.353 49.563 1.00 31.04 217 ASP C C 1
ATOM 7750 O O . ASP C 1 206 ? 68.690 11.856 49.256 1.00 30.95 217 ASP C O 1
ATOM 7755 N N . VAL C 1 207 ? 66.445 11.719 49.417 1.00 32.06 218 VAL C N 1
ATOM 7756 C CA . VAL C 1 207 ? 66.373 10.332 48.921 1.00 32.08 218 VAL C CA 1
ATOM 7757 C C . VAL C 1 207 ? 66.874 10.202 47.485 1.00 31.80 218 VAL C C 1
ATOM 7758 O O . VAL C 1 207 ? 67.442 9.171 47.124 1.00 31.30 218 VAL C O 1
ATOM 7762 N N . PHE C 1 208 ? 66.674 11.245 46.675 1.00 31.68 219 PHE C N 1
ATOM 7763 C CA . PHE C 1 208 ? 67.136 11.236 45.290 1.00 30.76 219 PHE C CA 1
ATOM 7764 C C . PHE C 1 208 ? 68.644 11.259 45.200 1.00 31.84 219 PHE C C 1
ATOM 7765 O O . PHE C 1 208 ? 69.224 10.557 44.378 1.00 32.96 219 PHE C O 1
ATOM 7773 N N . ARG C 1 209 ? 69.284 12.066 46.037 1.00 32.30 220 ARG C N 1
ATOM 7774 C CA . ARG C 1 209 ? 70.738 12.118 46.055 1.00 32.31 220 ARG C CA 1
ATOM 7775 C C . ARG C 1 209 ? 71.341 10.898 46.755 1.00 31.15 220 ARG C C 1
ATOM 7776 O O . ARG C 1 209 ? 72.474 10.528 46.460 1.00 32.17 220 ARG C O 1
ATOM 7784 N N . PHE C 1 210 ? 70.597 10.268 47.662 1.00 30.79 221 PHE C N 1
ATOM 7785 C CA . PHE C 1 210 ? 70.965 8.921 48.132 1.00 31.87 221 PHE C CA 1
ATOM 7786 C C . PHE C 1 210 ? 71.011 7.924 46.959 1.00 30.65 221 PHE C C 1
ATOM 7787 O O . PHE C 1 210 ? 72.000 7.201 46.801 1.00 31.78 221 PHE C O 1
ATOM 7795 N N . MET C 1 211 ? 69.965 7.907 46.132 1.00 30.14 222 MET C N 1
ATOM 7796 C CA . MET C 1 211 ? 69.943 7.049 44.943 1.00 31.77 222 MET C CA 1
ATOM 7797 C C . MET C 1 211 ? 71.150 7.347 44.063 1.00 31.38 222 MET C C 1
ATOM 7798 O O . MET C 1 211 ? 71.851 6.441 43.630 1.00 31.94 222 MET C O 1
ATOM 7803 N N . GLU C 1 212 ? 71.393 8.631 43.817 1.00 32.28 223 GLU C N 1
ATOM 7804 C CA . GLU C 1 212 ? 72.495 9.058 42.955 1.00 31.69 223 GLU C CA 1
ATOM 7805 C C . GLU C 1 212 ? 73.864 8.694 43.513 1.00 31.65 223 GLU C C 1
ATOM 7806 O O . GLU C 1 212 ? 74.717 8.158 42.790 1.00 31.09 223 GLU C O 1
ATOM 7812 N N . ASP C 1 213 ? 74.078 8.981 44.792 1.00 30.13 224 ASP C N 1
ATOM 7813 C CA . ASP C 1 213 ? 75.393 8.781 45.410 1.00 30.82 224 ASP C CA 1
ATOM 7814 C C . ASP C 1 213 ? 75.756 7.294 45.486 1.00 31.04 224 ASP C C 1
ATOM 7815 O O . ASP C 1 213 ? 76.871 6.893 45.161 1.00 30.78 224 ASP C O 1
ATOM 7820 N N . ARG C 1 214 ? 74.808 6.482 45.930 1.00 30.76 225 ARG C N 1
ATOM 7821 C CA . ARG C 1 214 ? 75.034 5.034 46.011 1.00 30.52 225 ARG C CA 1
ATOM 7822 C C . ARG C 1 214 ? 74.897 4.337 44.639 1.00 31.07 225 ARG C C 1
ATOM 7823 O O . ARG C 1 214 ? 75.181 3.148 44.516 1.00 29.93 225 ARG C O 1
ATOM 7831 N N . ASN C 1 215 ? 74.481 5.085 43.619 1.00 30.56 226 ASN C N 1
ATOM 7832 C CA . ASN C 1 215 ? 74.312 4.593 42.253 1.00 31.22 226 ASN C CA 1
ATOM 7833 C C . ASN C 1 215 ? 73.275 3.481 42.158 1.00 31.36 226 ASN C C 1
ATOM 7834 O O . ASN C 1 215 ? 73.494 2.454 41.510 1.00 32.05 226 ASN C O 1
ATOM 7839 N N . LEU C 1 216 ? 72.132 3.707 42.800 1.00 29.90 227 LEU C N 1
ATOM 7840 C CA . LEU C 1 216 ? 71.058 2.721 42.855 1.00 29.96 227 LEU C CA 1
ATOM 7841 C C . LEU C 1 216 ? 70.133 2.819 41.656 1.00 29.17 227 LEU C C 1
ATOM 7842 O O . LEU C 1 216 ? 70.092 3.831 40.968 1.00 30.69 227 LEU C O 1
ATOM 7847 N N . THR C 1 217 ? 69.394 1.741 41.419 1.00 28.67 228 THR C N 1
ATOM 7848 C CA . THR C 1 217 ? 68.475 1.622 40.288 1.00 28.36 228 THR C CA 1
ATOM 7849 C C . THR C 1 217 ? 67.016 1.798 40.701 1.00 28.58 228 THR C C 1
ATOM 7850 O O . THR C 1 217 ? 66.209 2.341 39.938 1.00 27.63 228 THR C O 1
ATOM 7854 N N . TYR C 1 218 ? 66.656 1.319 41.886 1.00 29.18 229 TYR C N 1
ATOM 7855 C CA . TYR C 1 218 ? 65.250 1.217 42.238 1.00 28.38 229 TYR C CA 1
ATOM 7856 C C . TYR C 1 218 ? 65.087 1.050 43.726 1.00 29.06 229 TYR C C 1
ATOM 7857 O O . TYR C 1 218 ? 65.929 0.423 44.374 1.00 30.11 229 TYR C O 1
ATOM 7866 N N . GLY C 1 219 ? 63.978 1.580 44.244 1.00 28.35 230 GLY C N 1
ATOM 7867 C CA . GLY C 1 219 ? 63.623 1.495 45.658 1.00 29.52 230 GLY C CA 1
ATOM 7868 C C . GLY C 1 219 ? 62.152 1.180 45.828 1.00 30.17 230 GLY C C 1
ATOM 7869 O O . GLY C 1 219 ? 61.313 1.699 45.082 1.00 30.46 230 GLY C O 1
ATOM 7870 N N . PHE C 1 220 ? 61.846 0.327 46.809 1.00 29.59 231 PHE C N 1
ATOM 7871 C CA . PHE C 1 220 ? 60.490 -0.132 47.072 1.00 29.12 231 PHE C CA 1
ATOM 7872 C C . PHE C 1 220 ? 60.213 -0.092 48.568 1.00 28.78 231 PHE C C 1
ATOM 7873 O O . PHE C 1 220 ? 61.137 -0.010 49.385 1.00 30.73 231 PHE C O 1
ATOM 7881 N N . THR C 1 221 ? 58.937 -0.173 48.914 1.00 28.77 232 THR C N 1
ATOM 7882 C CA . THR C 1 221 ? 58.519 -0.332 50.304 1.00 30.08 232 THR C CA 1
ATOM 7883 C C . THR C 1 221 ? 57.810 -1.644 50.600 1.00 31.48 232 THR C C 1
ATOM 7884 O O . THR C 1 221 ? 57.958 -2.164 51.698 1.00 31.04 232 THR C O 1
ATOM 7888 N N . ILE C 1 222 ? 57.019 -2.156 49.648 1.00 30.08 233 ILE C N 1
ATOM 7889 C CA . ILE C 1 222 ? 56.143 -3.304 49.881 1.00 30.96 233 ILE C CA 1
ATOM 7890 C C . ILE C 1 222 ? 56.353 -4.337 48.764 1.00 31.17 233 ILE C C 1
ATOM 7891 O O . ILE C 1 222 ? 56.562 -3.976 47.606 1.00 30.83 233 ILE C O 1
ATOM 7896 N N . ASN C 1 223 ? 56.304 -5.617 49.129 1.00 31.55 234 ASN C N 1
ATOM 7897 C CA . ASN C 1 223 ? 56.584 -6.723 48.207 1.00 32.50 234 ASN C CA 1
ATOM 7898 C C . ASN C 1 223 ? 55.479 -7.765 48.352 1.00 31.60 234 ASN C C 1
ATOM 7899 O O . ASN C 1 223 ? 55.313 -8.333 49.429 1.00 30.04 234 ASN C O 1
ATOM 7904 N N . LEU C 1 224 ? 54.719 -7.989 47.279 1.00 30.64 235 LEU C N 1
ATOM 7905 C CA . LEU C 1 224 ? 53.465 -8.740 47.334 1.00 31.83 235 LEU C CA 1
ATOM 7906 C C . LEU C 1 224 ? 53.377 -9.839 46.294 1.00 31.16 235 LEU C C 1
ATOM 7907 O O . LEU C 1 224 ? 53.976 -9.732 45.224 1.00 29.28 235 LEU C O 1
ATOM 7912 N N . PHE C 1 225 ? 52.554 -10.844 46.599 1.00 30.00 236 PHE C N 1
ATOM 7913 C CA . PHE C 1 225 ? 52.035 -11.784 45.597 1.00 29.76 236 PHE C CA 1
ATOM 7914 C C . PHE C 1 225 ? 50.965 -11.096 44.758 1.00 31.39 236 PHE C C 1
ATOM 7915 O O . PHE C 1 225 ? 50.332 -10.133 45.202 1.00 31.05 236 PHE C O 1
ATOM 7923 N N . ASP C 1 226 ? 50.776 -11.586 43.539 1.00 32.19 237 ASP C N 1
ATOM 7924 C CA . ASP C 1 226 ? 49.739 -11.082 42.639 1.00 33.80 237 ASP C CA 1
ATOM 7925 C C . ASP C 1 226 ? 48.706 -12.182 42.420 1.00 35.60 237 ASP C C 1
ATOM 7926 O O . ASP C 1 226 ? 48.906 -13.321 42.833 1.00 35.81 237 ASP C O 1
ATOM 7931 N N . ASP C 1 227 ? 47.606 -11.827 41.764 1.00 34.50 238 ASP C N 1
ATOM 7932 C CA . ASP C 1 227 ? 46.636 -12.791 41.276 1.00 35.96 238 ASP C CA 1
ATOM 7933 C C . ASP C 1 227 ? 47.218 -13.438 40.015 1.00 33.90 238 ASP C C 1
ATOM 7934 O O . ASP C 1 227 ? 47.367 -12.767 39.000 1.00 32.51 238 ASP C O 1
ATOM 7939 N N . PRO C 1 228 ? 47.517 -14.754 40.060 1.00 34.95 239 PRO C N 1
ATOM 7940 C CA . PRO C 1 228 ? 48.102 -15.394 38.868 1.00 34.76 239 PRO C CA 1
ATOM 7941 C C . PRO C 1 228 ? 47.226 -15.335 37.629 1.00 33.43 239 PRO C C 1
ATOM 7942 O O . PRO C 1 228 ? 47.746 -15.399 36.523 1.00 33.01 239 PRO C O 1
ATOM 7946 N N . LYS C 1 229 ? 45.912 -15.213 37.805 1.00 34.84 240 LYS C N 1
ATOM 7947 C CA . LYS C 1 229 ? 44.987 -15.130 36.663 1.00 35.91 240 LYS C CA 1
ATOM 7948 C C . LYS C 1 229 ? 45.158 -13.872 35.815 1.00 33.32 240 LYS C C 1
ATOM 7949 O O . LYS C 1 229 ? 44.680 -13.825 34.690 1.00 34.47 240 LYS C O 1
ATOM 7955 N N . THR C 1 230 ? 45.840 -12.861 36.344 1.00 32.08 241 THR C N 1
ATOM 7956 C CA . THR C 1 230 ? 46.131 -11.648 35.585 1.00 32.03 241 THR C CA 1
ATOM 7957 C C . THR C 1 230 ? 47.346 -11.803 34.680 1.00 31.90 241 THR C C 1
ATOM 7958 O O . THR C 1 230 ? 47.516 -10.997 33.768 1.00 31.37 241 THR C O 1
ATOM 7962 N N . VAL C 1 231 ? 48.183 -12.821 34.934 1.00 31.16 242 VAL C N 1
ATOM 7963 C CA . VAL C 1 231 ? 49.497 -12.943 34.282 1.00 31.39 242 VAL C CA 1
ATOM 7964 C C . VAL C 1 231 ? 49.884 -14.350 33.736 1.00 31.66 242 VAL C C 1
ATOM 7965 O O . VAL C 1 231 ? 51.068 -14.671 33.691 1.00 32.13 242 VAL C O 1
ATOM 7969 N N . PRO C 1 232 ? 48.915 -15.170 33.269 1.00 34.02 243 PRO C N 1
ATOM 7970 C CA . PRO C 1 232 ? 49.314 -16.559 32.929 1.00 32.63 243 PRO C CA 1
ATOM 7971 C C . PRO C 1 232 ? 50.416 -16.721 31.860 1.00 32.31 243 PRO C C 1
ATOM 7972 O O . PRO C 1 232 ? 51.275 -17.607 32.000 1.00 32.13 243 PRO C O 1
ATOM 7976 N N . THR C 1 233 ? 50.433 -15.883 30.832 1.00 30.85 244 THR C N 1
ATOM 7977 C CA . THR C 1 233 ? 51.493 -15.991 29.816 1.00 32.22 244 THR C CA 1
ATOM 7978 C C . THR C 1 233 ? 52.650 -15.006 29.973 1.00 30.70 244 THR C C 1
ATOM 7979 O O . THR C 1 233 ? 53.543 -14.981 29.119 1.00 33.03 244 THR C O 1
ATOM 7983 N N . LEU C 1 234 ? 52.689 -14.247 31.068 1.00 30.37 245 LEU C N 1
ATOM 7984 C CA . LEU C 1 234 ? 53.754 -13.256 31.261 1.00 30.09 245 LEU C CA 1
ATOM 7985 C C . LEU C 1 234 ? 55.140 -13.897 31.358 1.00 29.73 245 LEU C C 1
ATOM 7986 O O . LEU C 1 234 ? 56.061 -13.477 30.658 1.00 29.73 245 LEU C O 1
ATOM 7991 N N . TRP C 1 235 ? 55.287 -14.886 32.233 1.00 30.82 246 TRP C N 1
ATOM 7992 C CA . TRP C 1 235 ? 56.576 -15.566 32.381 1.00 31.87 246 TRP C CA 1
ATOM 7993 C C . TRP C 1 235 ? 56.936 -16.376 31.114 1.00 32.53 246 TRP C C 1
ATOM 7994 O O . TRP C 1 235 ? 58.076 -16.293 30.635 1.00 32.83 246 TRP C O 1
ATOM 8005 N N . PRO C 1 236 ? 55.969 -17.127 30.542 1.00 31.48 247 PRO C N 1
ATOM 8006 C CA . PRO C 1 236 ? 56.276 -17.753 29.246 1.00 31.55 247 PRO C CA 1
ATOM 8007 C C . PRO C 1 236 ? 56.787 -16.758 28.207 1.00 31.22 247 PRO C C 1
ATOM 8008 O O . PRO C 1 236 ? 57.802 -17.028 27.561 1.00 30.80 247 PRO C O 1
ATOM 8012 N N . GLU C 1 237 ? 56.154 -15.587 28.101 1.00 31.57 248 GLU C N 1
ATOM 8013 C CA . GLU C 1 237 ? 56.631 -14.565 27.160 1.00 32.38 248 GLU C CA 1
ATOM 8014 C C . GLU C 1 237 ? 58.001 -14.009 27.520 1.00 31.80 248 GLU C C 1
ATOM 8015 O O . GLU C 1 237 ? 58.814 -13.726 26.636 1.00 30.80 248 GLU C O 1
ATOM 8021 N N . THR C 1 238 ? 58.248 -13.855 28.815 1.00 30.52 249 THR C N 1
ATOM 8022 C CA . THR C 1 238 ? 59.543 -13.383 29.303 1.00 31.48 249 THR C CA 1
ATOM 8023 C C . THR C 1 238 ? 60.661 -14.357 28.912 1.00 30.68 249 THR C C 1
ATOM 8024 O O . THR C 1 238 ? 61.720 -13.939 28.443 1.00 32.51 249 THR C O 1
ATOM 8028 N N . LYS C 1 239 ? 60.419 -15.649 29.108 1.00 31.77 250 LYS C N 1
ATOM 8029 C CA . LYS C 1 239 ? 61.386 -16.684 28.685 1.00 33.48 250 LYS C CA 1
ATOM 8030 C C . LYS C 1 239 ? 61.631 -16.686 27.188 1.00 31.80 250 LYS C C 1
ATOM 8031 O O . LYS C 1 239 ? 62.763 -16.855 26.752 1.00 31.19 250 LYS C O 1
ATOM 8037 N N . LYS C 1 240 ? 60.589 -16.472 26.391 1.00 31.92 251 LYS C N 1
ATOM 8038 C CA . LYS C 1 240 ? 60.782 -16.302 24.947 1.00 33.29 251 LYS C CA 1
ATOM 8039 C C . LYS C 1 240 ? 61.708 -15.121 24.644 1.00 33.65 251 LYS C C 1
ATOM 8040 O O . LYS C 1 240 ? 62.619 -15.225 23.810 1.00 32.58 251 LYS C O 1
ATOM 8046 N N . PHE C 1 241 ? 61.482 -14.000 25.327 1.00 31.90 252 PHE C N 1
ATOM 8047 C CA . PHE C 1 241 ? 62.343 -12.842 25.162 1.00 31.93 252 PHE C CA 1
ATOM 8048 C C . PHE C 1 241 ? 63.795 -13.159 25.542 1.00 31.90 252 PHE C C 1
ATOM 8049 O O . PHE C 1 241 ? 64.710 -12.812 24.796 1.00 32.82 252 PHE C O 1
ATOM 8057 N N . LEU C 1 242 ? 63.998 -13.800 26.689 1.00 33.26 253 LEU C N 1
ATOM 8058 C CA . LEU C 1 242 ? 65.353 -14.172 27.145 1.00 36.54 253 LEU C CA 1
ATOM 8059 C C . LEU C 1 242 ? 66.068 -15.121 26.187 1.00 37.84 253 LEU C C 1
ATOM 8060 O O . LEU C 1 242 ? 67.265 -14.950 25.928 1.00 35.92 253 LEU C O 1
ATOM 8065 N N . ALA C 1 243 ? 65.332 -16.102 25.659 1.00 35.82 254 ALA C N 1
ATOM 8066 C CA . ALA C 1 243 ? 65.859 -17.007 24.641 1.00 36.21 254 ALA C CA 1
ATOM 8067 C C . ALA C 1 243 ? 66.359 -16.252 23.415 1.00 36.13 254 ALA C C 1
ATOM 8068 O O . ALA C 1 243 ? 67.417 -16.588 22.881 1.00 36.08 254 ALA C O 1
ATOM 8070 N N . ALA C 1 244 ? 65.628 -15.216 22.996 1.00 35.07 255 ALA C N 1
ATOM 8071 C CA . ALA C 1 244 ? 66.037 -14.391 21.862 1.00 35.86 255 ALA C CA 1
ATOM 8072 C C . ALA C 1 244 ? 67.179 -13.405 22.176 1.00 36.44 255 ALA C C 1
ATOM 8073 O O . ALA C 1 244 ? 67.789 -12.870 21.253 1.00 36.64 255 ALA C O 1
ATOM 8075 N N . ASN C 1 245 ? 67.450 -13.147 23.459 1.00 34.90 256 ASN C N 1
ATOM 8076 C CA . ASN C 1 245 ? 68.457 -12.159 23.867 1.00 35.67 256 ASN C CA 1
ATOM 8077 C C . ASN C 1 245 ? 69.246 -12.677 25.067 1.00 36.04 256 ASN C C 1
ATOM 8078 O O . ASN C 1 245 ? 69.161 -12.105 26.158 1.00 34.10 256 ASN C O 1
ATOM 8083 N N . PRO C 1 246 ? 70.000 -13.776 24.883 1.00 38.19 257 PRO C N 1
ATOM 8084 C CA . PRO C 1 246 ? 70.626 -14.451 26.021 1.00 38.70 257 PRO C CA 1
ATOM 8085 C C . PRO C 1 246 ? 71.699 -13.629 26.755 1.00 38.27 257 PRO C C 1
ATOM 8086 O O . PRO C 1 246 ? 71.935 -13.882 27.927 1.00 41.86 257 PRO C O 1
ATOM 8090 N N . SER C 1 247 ? 72.300 -12.631 26.111 1.00 37.60 258 SER C N 1
ATOM 8091 C CA . SER C 1 247 ? 73.276 -11.764 26.808 1.00 38.93 258 SER C CA 1
ATOM 8092 C C . SER C 1 247 ? 72.633 -10.726 27.752 1.00 38.83 258 SER C C 1
ATOM 8093 O O . SER C 1 247 ? 73.350 -10.051 28.479 1.00 36.92 258 SER C O 1
ATOM 8096 N N . TYR C 1 248 ? 71.306 -10.580 27.728 1.00 35.25 259 TYR C N 1
ATOM 8097 C CA . TYR C 1 248 ? 70.645 -9.554 28.539 1.00 35.29 259 TYR C CA 1
ATOM 8098 C C . TYR C 1 248 ? 70.559 -9.885 30.023 1.00 34.60 259 TYR C C 1
ATOM 8099 O O . TYR C 1 248 ? 70.524 -8.975 30.840 1.00 34.66 259 TYR C O 1
ATOM 8108 N N . LEU C 1 249 ? 70.522 -11.166 30.376 1.00 35.29 260 LEU C N 1
ATOM 8109 C CA . LEU C 1 249 ? 70.383 -11.569 31.773 1.00 35.42 260 LEU C CA 1
ATOM 8110 C C . LEU C 1 249 ? 71.538 -11.028 32.608 1.00 36.72 260 LEU C C 1
ATOM 8111 O O . LEU C 1 249 ? 72.690 -11.162 32.227 1.00 35.43 260 LEU C O 1
ATOM 8116 N N . SER C 1 250 ? 71.202 -10.444 33.753 1.00 32.48 261 SER C N 1
ATOM 8117 C CA . SER C 1 250 ? 72.165 -9.851 34.657 1.00 34.64 261 SER C CA 1
ATOM 8118 C C . SER C 1 250 ? 72.959 -10.931 35.398 1.00 34.36 261 SER C C 1
ATOM 8119 O O . SER C 1 250 ? 72.416 -11.986 35.726 1.00 32.01 261 SER C O 1
ATOM 8122 N N . SER C 1 251 ? 74.220 -10.634 35.715 1.00 35.27 262 SER C N 1
ATOM 8123 C CA . SER C 1 251 ? 75.052 -11.565 36.481 1.00 36.91 262 SER C CA 1
ATOM 8124 C C . SER C 1 251 ? 74.718 -11.550 37.967 1.00 37.29 262 SER C C 1
ATOM 8125 O O . SER C 1 251 ? 75.090 -12.475 38.673 1.00 39.76 262 SER C O 1
ATOM 8128 N N . ASN C 1 252 ? 74.017 -10.516 38.446 1.00 34.11 263 ASN C N 1
ATOM 8129 C CA . ASN C 1 252 ? 73.509 -10.487 39.810 1.00 33.44 263 ASN C CA 1
ATOM 8130 C C . ASN C 1 252 ? 71.995 -10.264 39.751 1.00 34.57 263 ASN C C 1
ATOM 8131 O O . ASN C 1 252 ? 71.498 -9.136 39.911 1.00 33.05 263 ASN C O 1
ATOM 8136 N N . ASN C 1 253 ? 71.269 -11.354 39.509 1.00 31.20 264 ASN C N 1
ATOM 8137 C CA . ASN C 1 253 ? 69.845 -11.287 39.202 1.00 31.58 264 ASN C CA 1
ATOM 8138 C C . ASN C 1 253 ? 69.008 -11.848 40.345 1.00 30.98 264 ASN C C 1
ATOM 8139 O O . ASN C 1 253 ? 69.544 -12.325 41.346 1.00 31.03 264 ASN C O 1
ATOM 8144 N N . MET C 1 254 ? 67.690 -11.771 40.198 1.00 29.88 265 MET C N 1
ATOM 8145 C CA . MET C 1 254 ? 66.758 -12.219 41.233 1.00 30.82 265 MET C CA 1
ATOM 8146 C C . MET C 1 254 ? 65.976 -13.460 40.796 1.00 31.09 265 MET C C 1
ATOM 8147 O O . MET C 1 254 ? 64.838 -13.645 41.206 1.00 29.59 265 MET C O 1
ATOM 8152 N N . MET C 1 255 ? 66.581 -14.312 39.968 1.00 34.54 266 MET C N 1
ATOM 8153 C CA . MET C 1 255 ? 65.866 -15.464 39.409 1.00 35.21 266 MET C CA 1
ATOM 8154 C C . MET C 1 255 ? 65.209 -16.324 40.501 1.00 34.43 266 MET C C 1
ATOM 8155 O O . MET C 1 255 ? 64.070 -16.784 40.325 1.00 32.04 266 MET C O 1
ATOM 8160 N N . GLY C 1 256 ? 65.909 -16.527 41.617 1.00 32.04 267 GLY C N 1
ATOM 8161 C CA . GLY C 1 256 ? 65.369 -17.266 42.762 1.00 33.86 267 GLY C CA 1
ATOM 8162 C C . GLY C 1 256 ? 64.041 -16.747 43.307 1.00 34.24 267 GLY C C 1
ATOM 8163 O O . GLY C 1 256 ? 63.132 -17.527 43.616 1.00 32.67 267 GLY C O 1
ATOM 8164 N N . TRP C 1 257 ? 63.928 -15.427 43.431 1.00 32.33 268 TRP C N 1
ATOM 8165 C CA . TRP C 1 257 ? 62.684 -14.789 43.871 1.00 31.11 268 TRP C CA 1
ATOM 8166 C C . TRP C 1 257 ? 61.613 -14.884 42.782 1.00 30.70 268 TRP C C 1
ATOM 8167 O O . TRP C 1 257 ? 60.447 -15.184 43.059 1.00 30.46 268 TRP C O 1
ATOM 8178 N N . LEU C 1 258 ? 62.011 -14.618 41.546 1.00 30.47 269 LEU C N 1
ATOM 8179 C CA . LEU C 1 258 ? 61.075 -14.634 40.423 1.00 31.66 269 LEU C CA 1
ATOM 8180 C C . LEU C 1 258 ? 60.449 -16.018 40.185 1.00 33.36 269 LEU C C 1
ATOM 8181 O O . LEU C 1 258 ? 59.297 -16.097 39.772 1.00 32.28 269 LEU C O 1
ATOM 8186 N N . THR C 1 259 ? 61.195 -17.091 40.455 1.00 32.37 270 THR C N 1
ATOM 8187 C CA . THR C 1 259 ? 60.716 -18.454 40.196 1.00 33.53 270 THR C CA 1
ATOM 8188 C C . THR C 1 259 ? 60.373 -19.250 41.455 1.00 33.69 270 THR C C 1
ATOM 8189 O O . THR C 1 259 ? 60.108 -20.452 41.364 1.00 32.85 270 THR C O 1
ATOM 8193 N N . ASP C 1 260 ? 60.348 -18.600 42.614 1.00 34.60 271 ASP C N 1
ATOM 8194 C CA . ASP C 1 260 ? 60.084 -19.295 43.872 1.00 36.22 271 ASP C CA 1
ATOM 8195 C C . ASP C 1 260 ? 58.719 -19.993 43.861 1.00 35.91 271 ASP C C 1
ATOM 8196 O O . ASP C 1 260 ? 57.730 -19.441 43.363 1.00 33.49 271 ASP C O 1
ATOM 8201 N N . ASP C 1 261 ? 58.683 -21.220 44.375 1.00 36.75 272 ASP C N 1
ATOM 8202 C CA . ASP C 1 261 ? 57.414 -21.927 44.612 1.00 38.60 272 ASP C CA 1
ATOM 8203 C C . ASP C 1 261 ? 57.339 -22.526 46.015 1.00 39.81 272 ASP C C 1
ATOM 8204 O O . ASP C 1 261 ? 56.490 -23.371 46.282 1.00 40.51 272 ASP C O 1
ATOM 8209 N N . SER C 1 262 ? 58.197 -22.065 46.914 1.00 38.74 273 SER C N 1
ATOM 8210 C CA . SER C 1 262 ? 58.304 -22.656 48.236 1.00 40.69 273 SER C CA 1
ATOM 8211 C C . SER C 1 262 ? 57.228 -22.120 49.181 1.00 41.05 273 SER C C 1
ATOM 8212 O O . SER C 1 262 ? 56.885 -22.794 50.144 1.00 40.09 273 SER C O 1
ATOM 8215 N N . LEU C 1 263 ? 56.690 -20.925 48.916 1.00 37.51 274 LEU C N 1
ATOM 8216 C CA . LEU C 1 263 ? 55.685 -20.338 49.808 1.00 36.91 274 LEU C CA 1
ATOM 8217 C C . LEU C 1 263 ? 54.266 -20.653 49.366 1.00 35.99 274 LEU C C 1
ATOM 8218 O O . LEU C 1 263 ? 53.471 -21.092 50.175 1.00 35.09 274 LEU C O 1
ATOM 8223 N N . ARG C 1 264 ? 53.967 -20.398 48.094 1.00 34.68 275 ARG C N 1
ATOM 8224 C CA . ARG C 1 264 ? 52.624 -20.546 47.527 1.00 35.29 275 ARG C CA 1
ATOM 8225 C C . ARG C 1 264 ? 52.717 -21.242 46.159 1.00 35.27 275 ARG C C 1
ATOM 8226 O O . ARG C 1 264 ? 52.507 -20.610 45.120 1.00 33.39 275 ARG C O 1
ATOM 8234 N N . PRO C 1 265 ? 53.052 -22.553 46.154 1.00 36.32 276 PRO C N 1
ATOM 8235 C CA . PRO C 1 265 ? 53.291 -23.283 44.893 1.00 36.78 276 PRO C CA 1
ATOM 8236 C C . PRO C 1 265 ? 52.145 -23.236 43.880 1.00 34.60 276 PRO C C 1
ATOM 8237 O O . PRO C 1 265 ? 52.407 -23.241 42.686 1.00 33.58 276 PRO C O 1
ATOM 8241 N N . ASP C 1 266 ? 50.901 -23.158 44.344 1.00 36.44 277 ASP C N 1
ATOM 8242 C CA . ASP C 1 266 ? 49.758 -23.022 43.430 1.00 39.39 277 ASP C CA 1
ATOM 8243 C C . ASP C 1 266 ? 49.784 -21.705 42.638 1.00 37.65 277 ASP C C 1
ATOM 8244 O O . ASP C 1 266 ? 49.359 -21.676 41.478 1.00 36.66 277 ASP C O 1
ATOM 8249 N N . HIS C 1 267 ? 50.285 -20.628 43.247 1.00 36.20 278 HIS C N 1
ATOM 8250 C CA . HIS C 1 267 ? 50.487 -19.372 42.506 1.00 35.44 278 HIS C CA 1
ATOM 8251 C C . HIS C 1 267 ? 51.498 -19.559 41.397 1.00 33.27 278 HIS C C 1
ATOM 8252 O O . HIS C 1 267 ? 51.261 -19.168 40.257 1.00 33.36 278 HIS C O 1
ATOM 8259 N N . THR C 1 268 ? 52.641 -20.138 41.737 1.00 32.77 279 THR C N 1
ATOM 8260 C CA . THR C 1 268 ? 53.705 -20.315 40.755 1.00 32.97 279 THR C CA 1
ATOM 8261 C C . THR C 1 268 ? 53.255 -21.216 39.592 1.00 34.22 279 THR C C 1
ATOM 8262 O O . THR C 1 268 ? 53.572 -20.925 38.440 1.00 35.16 279 THR C O 1
ATOM 8266 N N . GLU C 1 269 ? 52.526 -22.293 39.907 1.00 35.34 280 GLU C N 1
ATOM 8267 C CA A GLU C 1 269 ? 51.969 -23.166 38.866 0.50 35.48 280 GLU C CA 1
ATOM 8268 C CA B GLU C 1 269 ? 51.936 -23.187 38.896 0.50 36.98 280 GLU C CA 1
ATOM 8269 C C . GLU C 1 269 ? 50.946 -22.414 38.014 1.00 35.31 280 GLU C C 1
ATOM 8270 O O . GLU C 1 269 ? 50.988 -22.503 36.781 1.00 33.54 280 GLU C O 1
ATOM 8281 N N . ALA C 1 270 ? 50.042 -21.657 38.641 1.00 34.81 281 ALA C N 1
ATOM 8282 C CA . ALA C 1 270 ? 49.022 -20.909 37.868 1.00 35.16 281 ALA C CA 1
ATOM 8283 C C . ALA C 1 270 ? 49.629 -19.830 36.962 1.00 35.14 281 ALA C C 1
ATOM 8284 O O . ALA C 1 270 ? 49.115 -19.560 35.878 1.00 32.53 281 ALA C O 1
ATOM 8286 N N . ALA C 1 271 ? 50.741 -19.232 37.396 1.00 32.87 282 ALA C N 1
ATOM 8287 C CA . ALA C 1 271 ? 51.455 -18.245 36.579 1.00 32.46 282 ALA C CA 1
ATOM 8288 C C . ALA C 1 271 ? 52.596 -18.875 35.770 1.00 32.14 282 ALA C C 1
ATOM 8289 O O . ALA C 1 271 ? 53.460 -18.164 35.266 1.00 32.33 282 ALA C O 1
ATOM 8291 N N . ASN C 1 272 ? 52.595 -20.208 35.641 1.00 32.77 283 ASN C N 1
ATOM 8292 C CA . ASN C 1 272 ? 53.494 -20.923 34.737 1.00 31.28 283 ASN C CA 1
ATOM 8293 C C . ASN C 1 272 ? 54.976 -20.628 34.951 1.00 30.25 283 ASN C C 1
ATOM 8294 O O . ASN C 1 272 ? 55.709 -20.396 34.003 1.00 31.64 283 ASN C O 1
ATOM 8299 N N . GLY C 1 273 ? 55.403 -20.660 36.208 1.00 30.65 284 GLY C N 1
ATOM 8300 C CA . GLY C 1 273 ? 56.821 -20.578 36.561 1.00 31.78 284 GLY C CA 1
ATOM 8301 C C . GLY C 1 273 ? 57.216 -19.302 37.289 1.00 31.28 284 GLY C C 1
ATOM 8302 O O . GLY C 1 273 ? 58.295 -19.239 37.864 1.00 32.57 284 GLY C O 1
ATOM 8303 N N . TYR C 1 274 ? 56.355 -18.287 37.264 1.00 31.11 285 TYR C N 1
ATOM 8304 C CA . TYR C 1 274 ? 56.604 -17.019 37.951 1.00 30.06 285 TYR C CA 1
ATOM 8305 C C . TYR C 1 274 ? 55.892 -17.032 39.291 1.00 30.23 285 TYR C C 1
ATOM 8306 O O . TYR C 1 274 ? 54.715 -17.387 39.367 1.00 30.73 285 TYR C O 1
ATOM 8315 N N . SER C 1 275 ? 56.597 -16.640 40.351 1.00 29.72 286 SER C N 1
ATOM 8316 C CA . SER C 1 275 ? 56.017 -16.579 41.702 1.00 30.00 286 SER C CA 1
ATOM 8317 C C . SER C 1 275 ? 54.816 -15.646 41.853 1.00 29.73 286 SER C C 1
ATOM 8318 O O . SER C 1 275 ? 54.050 -15.791 42.795 1.00 30.16 286 SER C O 1
ATOM 8321 N N . THR C 1 276 ? 54.682 -14.698 40.922 1.00 30.53 287 THR C N 1
ATOM 8322 C CA . THR C 1 276 ? 53.768 -13.543 40.970 1.00 30.65 287 THR C CA 1
ATOM 8323 C C . THR C 1 276 ? 54.239 -12.433 41.920 1.00 32.00 287 THR C C 1
ATOM 8324 O O . THR C 1 276 ? 53.577 -11.403 42.026 1.00 31.58 287 THR C O 1
ATOM 8328 N N . CYS C 1 277 ? 55.380 -12.615 42.586 1.00 31.76 288 CYS C N 1
ATOM 8329 C CA . CYS C 1 277 ? 55.849 -11.617 43.526 1.00 32.28 288 CYS C CA 1
ATOM 8330 C C . CYS C 1 277 ? 56.335 -10.376 42.793 1.00 30.85 288 CYS C C 1
ATOM 8331 O O . CYS C 1 277 ? 56.937 -10.456 41.711 1.00 30.11 288 CYS C O 1
ATOM 8334 N N . HIS C 1 278 ? 56.022 -9.226 43.380 1.00 30.16 289 HIS C N 1
ATOM 8335 C CA . HIS C 1 278 ? 56.363 -7.960 42.779 1.00 29.19 289 HIS C CA 1
ATOM 8336 C C . HIS C 1 278 ? 56.558 -6.879 43.823 1.00 30.31 289 HIS C C 1
ATOM 8337 O O . HIS C 1 278 ? 55.978 -6.927 44.911 1.00 28.93 289 HIS C O 1
ATOM 8344 N N . PHE C 1 279 ? 57.398 -5.913 43.465 1.00 29.67 290 PHE C N 1
ATOM 8345 C CA . PHE C 1 279 ? 57.517 -4.648 44.189 1.00 29.66 290 PHE C CA 1
ATOM 8346 C C . PHE C 1 279 ? 56.202 -3.928 43.937 1.00 29.90 290 PHE C C 1
ATOM 8347 O O . PHE C 1 279 ? 55.727 -3.909 42.803 1.00 29.33 290 PHE C O 1
ATOM 8355 N N . TRP C 1 280 ? 55.589 -3.376 44.978 1.00 28.40 291 TRP C N 1
ATOM 8356 C CA . TRP C 1 280 ? 54.249 -2.818 44.823 1.00 29.89 291 TRP C CA 1
ATOM 8357 C C . TRP C 1 280 ? 54.360 -1.401 44.267 1.00 30.14 291 TRP C C 1
ATOM 8358 O O . TRP C 1 280 ? 54.539 -0.441 45.012 1.00 29.72 291 TRP C O 1
ATOM 8369 N N . SER C 1 281 ? 54.246 -1.315 42.941 1.00 29.41 292 SER C N 1
ATOM 8370 C CA . SER C 1 281 ? 54.660 -0.156 42.146 1.00 30.61 292 SER C CA 1
ATOM 8371 C C . SER C 1 281 ? 53.898 1.166 42.343 1.00 31.14 292 SER C C 1
ATOM 8372 O O . SER C 1 281 ? 54.310 2.181 41.791 1.00 31.23 292 SER C O 1
ATOM 8375 N N . ASN C 1 282 ? 52.797 1.174 43.088 1.00 31.93 293 ASN C N 1
ATOM 8376 C CA . ASN C 1 282 ? 52.174 2.454 43.471 1.00 32.05 293 ASN C CA 1
ATOM 8377 C C . ASN C 1 282 ? 53.175 3.373 44.185 1.00 32.12 293 ASN C C 1
ATOM 8378 O O . ASN C 1 282 ? 53.072 4.588 44.071 1.00 32.42 293 ASN C O 1
ATOM 8383 N N . PHE C 1 283 ? 54.131 2.783 44.907 1.00 31.63 294 PHE C N 1
ATOM 8384 C CA . PHE C 1 283 ? 55.325 3.475 45.375 1.00 30.75 294 PHE C CA 1
ATOM 8385 C C . PHE C 1 283 ? 56.502 3.003 44.542 1.00 30.62 294 PHE C C 1
ATOM 8386 O O . PHE C 1 283 ? 56.734 1.799 44.453 1.00 29.48 294 PHE C O 1
ATOM 8394 N N . GLU C 1 284 ? 57.265 3.928 43.976 1.00 29.55 295 GLU C N 1
ATOM 8395 C CA . GLU C 1 284 ? 58.565 3.596 43.379 1.00 30.39 295 GLU C CA 1
ATOM 8396 C C . GLU C 1 284 ? 59.499 4.774 43.460 1.00 30.54 295 GLU C C 1
ATOM 8397 O O . GLU C 1 284 ? 59.082 5.912 43.221 1.00 31.37 295 GLU C O 1
ATOM 8403 N N . ILE C 1 285 ? 60.774 4.509 43.747 1.00 29.88 296 ILE C N 1
ATOM 8404 C CA . ILE C 1 285 ? 61.822 5.486 43.516 1.00 30.22 296 ILE C CA 1
ATOM 8405 C C . ILE C 1 285 ? 62.765 4.810 42.548 1.00 31.28 296 ILE C C 1
ATOM 8406 O O . ILE C 1 285 ? 63.284 3.741 42.848 1.00 31.15 296 ILE C O 1
ATOM 8411 N N . GLY C 1 286 ? 62.965 5.407 41.378 1.00 30.94 297 GLY C N 1
ATOM 8412 C CA . GLY C 1 286 ? 63.729 4.740 40.337 1.00 30.89 297 GLY C CA 1
ATOM 8413 C C . GLY C 1 286 ? 64.595 5.586 39.439 1.00 31.25 297 GLY C C 1
ATOM 8414 O O . GLY C 1 286 ? 64.418 6.801 39.308 1.00 30.12 297 GLY C O 1
ATOM 8415 N N . ASP C 1 287 ? 65.530 4.892 38.799 1.00 30.74 298 ASP C N 1
ATOM 8416 C CA . ASP C 1 287 ? 66.397 5.438 37.790 1.00 31.60 298 ASP C CA 1
ATOM 8417 C C . ASP C 1 287 ? 65.695 5.281 36.437 1.00 31.84 298 ASP C C 1
ATOM 8418 O O . ASP C 1 287 ? 65.581 4.173 35.915 1.00 30.26 298 ASP C O 1
ATOM 8423 N N . LEU C 1 288 ? 65.257 6.403 35.856 1.00 30.90 299 LEU C N 1
ATOM 8424 C CA . LEU C 1 288 ? 64.597 6.401 34.551 1.00 30.17 299 LEU C CA 1
ATOM 8425 C C . LEU C 1 288 ? 65.479 5.790 33.477 1.00 30.69 299 LEU C C 1
ATOM 8426 O O . LEU C 1 288 ? 64.960 5.193 32.538 1.00 30.37 299 LEU C O 1
ATOM 8431 N N . ASP C 1 289 ? 66.802 5.945 33.607 1.00 30.31 300 ASP C N 1
ATOM 8432 C CA . ASP C 1 289 ? 67.727 5.422 32.609 1.00 31.90 300 ASP C CA 1
ATOM 8433 C C . ASP C 1 289 ? 67.858 3.900 32.635 1.00 32.66 300 ASP C C 1
ATOM 8434 O O . ASP C 1 289 ? 68.277 3.328 31.640 1.00 31.20 300 ASP C O 1
ATOM 8439 N N . PHE C 1 290 ? 67.498 3.246 33.742 1.00 31.48 301 PHE C N 1
ATOM 8440 C CA . PHE C 1 290 ? 67.360 1.794 33.709 1.00 30.74 301 PHE C CA 1
ATOM 8441 C C . PHE C 1 290 ? 66.243 1.386 32.744 1.00 30.95 301 PHE C C 1
ATOM 8442 O O . PHE C 1 290 ? 66.453 0.552 31.872 1.00 29.85 301 PHE C O 1
ATOM 8450 N N . PHE C 1 291 ? 65.066 1.981 32.894 1.00 29.28 302 PHE C N 1
ATOM 8451 C CA . PHE C 1 291 ? 63.932 1.602 32.056 1.00 30.21 302 PHE C CA 1
ATOM 8452 C C . PHE C 1 291 ? 64.112 2.008 30.592 1.00 30.45 302 PHE C C 1
ATOM 8453 O O . PHE C 1 291 ? 63.618 1.322 29.691 1.00 30.41 302 PHE C O 1
ATOM 8461 N N . ARG C 1 292 ? 64.820 3.119 30.362 1.00 29.85 303 ARG C N 1
ATOM 8462 C CA . ARG C 1 292 ? 65.167 3.564 29.013 1.00 30.98 303 ARG C CA 1
ATOM 8463 C C . ARG C 1 292 ? 66.250 2.713 28.376 1.00 32.34 303 ARG C C 1
ATOM 8464 O O . ARG C 1 292 ? 66.458 2.808 27.169 1.00 33.28 303 ARG C O 1
ATOM 8472 N N . GLY C 1 293 ? 66.972 1.931 29.180 1.00 31.55 304 GLY C N 1
ATOM 8473 C CA . GLY C 1 293 ? 68.055 1.099 28.687 1.00 33.49 304 GLY C CA 1
ATOM 8474 C C . GLY C 1 293 ? 67.631 0.054 27.674 1.00 31.14 304 GLY C C 1
ATOM 8475 O O . GLY C 1 293 ? 66.448 -0.311 27.565 1.00 31.40 304 GLY C O 1
ATOM 8476 N N . GLU C 1 294 ? 68.613 -0.416 26.922 1.00 33.10 305 GLU C N 1
ATOM 8477 C CA . GLU C 1 294 ? 68.392 -1.393 25.854 1.00 35.44 305 GLU C CA 1
ATOM 8478 C C . GLU C 1 294 ? 67.594 -2.615 26.307 1.00 32.68 305 GLU C C 1
ATOM 8479 O O . GLU C 1 294 ? 66.621 -3.009 25.660 1.00 32.58 305 GLU C O 1
ATOM 8485 N N . GLN C 1 295 ? 67.984 -3.166 27.452 1.00 32.38 306 GLN C N 1
ATOM 8486 C CA A GLN C 1 295 ? 67.455 -4.441 27.930 0.50 32.26 306 GLN C CA 1
ATOM 8487 C CA B GLN C 1 295 ? 67.454 -4.439 27.929 0.50 33.54 306 GLN C CA 1
ATOM 8488 C C . GLN C 1 295 ? 66.000 -4.322 28.380 1.00 32.54 306 GLN C C 1
ATOM 8489 O O . GLN C 1 295 ? 65.130 -5.021 27.855 1.00 30.06 306 GLN C O 1
ATOM 8500 N N . TYR C 1 296 ? 65.736 -3.441 29.351 1.00 30.88 307 TYR C N 1
ATOM 8501 C CA . TYR C 1 296 ? 64.365 -3.249 29.824 1.00 29.85 307 TYR C CA 1
ATOM 8502 C C . TYR C 1 296 ? 63.434 -2.819 28.695 1.00 30.10 307 TYR C C 1
ATOM 8503 O O . TYR C 1 296 ? 62.329 -3.367 28.546 1.00 30.68 307 TYR C O 1
ATOM 8512 N N . ASP C 1 297 ? 63.850 -1.832 27.909 1.00 30.97 308 ASP C N 1
ATOM 8513 C CA . ASP C 1 297 ? 62.955 -1.307 26.878 1.00 31.73 308 ASP C CA 1
ATOM 8514 C C . ASP C 1 297 ? 62.639 -2.344 25.791 1.00 31.72 308 ASP C C 1
ATOM 8515 O O . ASP C 1 297 ? 61.503 -2.400 25.322 1.00 30.44 308 ASP C O 1
ATOM 8520 N N . ALA C 1 298 ? 63.625 -3.166 25.413 1.00 31.69 309 ALA C N 1
ATOM 8521 C CA . ALA C 1 298 ? 63.377 -4.280 24.480 1.00 31.02 309 ALA C CA 1
ATOM 8522 C C . ALA C 1 298 ? 62.404 -5.291 25.093 1.00 31.10 309 ALA C C 1
ATOM 8523 O O . ALA C 1 298 ? 61.508 -5.805 24.411 1.00 30.37 309 ALA C O 1
ATOM 8525 N N . TYR C 1 299 ? 62.562 -5.556 26.387 1.00 30.10 310 TYR C N 1
ATOM 8526 C CA . TYR C 1 299 ? 61.633 -6.420 27.101 1.00 30.60 310 TYR C CA 1
ATOM 8527 C C . TYR C 1 299 ? 60.214 -5.864 27.037 1.00 31.10 310 TYR C C 1
ATOM 8528 O O . TYR C 1 299 ? 59.279 -6.595 26.687 1.00 29.21 310 TYR C O 1
ATOM 8537 N N . PHE C 1 300 ? 60.052 -4.576 27.352 1.00 31.62 311 PHE C N 1
ATOM 8538 C CA . PHE C 1 300 ? 58.731 -3.953 27.248 1.00 31.15 311 PHE C CA 1
ATOM 8539 C C . PHE C 1 300 ? 58.139 -4.093 25.844 1.00 31.53 311 PHE C C 1
ATOM 8540 O O . PHE C 1 300 ? 56.968 -4.433 25.703 1.00 31.16 311 PHE C O 1
ATOM 8548 N N . ASN C 1 301 ? 58.935 -3.797 24.819 1.00 31.38 312 ASN C N 1
ATOM 8549 C CA . ASN C 1 301 ? 58.439 -3.855 23.441 1.00 32.46 312 ASN C CA 1
ATOM 8550 C C . ASN C 1 301 ? 58.003 -5.266 23.036 1.00 32.47 312 ASN C C 1
ATOM 8551 O O . ASN C 1 301 ? 56.990 -5.430 22.355 1.00 33.38 312 ASN C O 1
ATOM 8556 N N . HIS C 1 302 ? 58.743 -6.270 23.495 1.00 31.60 313 HIS C N 1
ATOM 8557 C CA . HIS C 1 302 ? 58.345 -7.672 23.334 1.00 32.40 313 HIS C CA 1
ATOM 8558 C C . HIS C 1 302 ? 56.985 -7.943 23.966 1.00 31.49 313 HIS C C 1
ATOM 8559 O O . HIS C 1 302 ? 56.105 -8.501 23.322 1.00 30.63 313 HIS C O 1
ATOM 8566 N N . LEU C 1 303 ? 56.808 -7.539 25.223 1.00 31.86 314 LEU C N 1
ATOM 8567 C CA . LEU C 1 303 ? 55.522 -7.719 25.909 1.00 31.44 314 LEU C CA 1
ATOM 8568 C C . LEU C 1 303 ? 54.377 -6.988 25.220 1.00 32.60 314 LEU C C 1
ATOM 8569 O O . LEU C 1 303 ? 53.245 -7.502 25.151 1.00 32.88 314 LEU C O 1
ATOM 8574 N N . ASP C 1 304 ? 54.684 -5.802 24.698 1.00 33.82 315 ASP C N 1
ATOM 8575 C CA . ASP C 1 304 ? 53.702 -4.966 23.996 1.00 33.38 315 ASP C CA 1
ATOM 8576 C C . ASP C 1 304 ? 53.193 -5.700 22.746 1.00 34.85 315 ASP C C 1
ATOM 8577 O O . ASP C 1 304 ? 51.991 -5.725 22.476 1.00 34.92 315 ASP C O 1
ATOM 8582 N N . ARG C 1 305 ? 54.112 -6.334 22.018 1.00 35.64 316 ARG C N 1
ATOM 8583 C CA . ARG C 1 305 ? 53.760 -7.138 20.845 1.00 36.17 316 ARG C CA 1
ATOM 8584 C C . ARG C 1 305 ? 53.069 -8.477 21.180 1.00 36.53 316 ARG C C 1
ATOM 8585 O O . ARG C 1 305 ? 52.290 -8.991 20.372 1.00 37.30 316 ARG C O 1
ATOM 8593 N N . ALA C 1 306 ? 53.353 -9.042 22.357 1.00 33.91 317 ALA C N 1
ATOM 8594 C CA . ALA C 1 306 ? 52.688 -10.268 22.811 1.00 34.63 317 ALA C CA 1
ATOM 8595 C C . ALA C 1 306 ? 51.182 -10.078 23.117 1.00 34.52 317 ALA C C 1
ATOM 8596 O O . ALA C 1 306 ? 50.424 -11.033 23.063 1.00 34.74 317 ALA C O 1
ATOM 8598 N N . GLY C 1 307 ? 50.773 -8.862 23.473 1.00 35.26 318 GLY C N 1
ATOM 8599 C CA . GLY C 1 307 ? 49.356 -8.517 23.664 1.00 35.01 318 GLY C CA 1
ATOM 8600 C C . GLY C 1 307 ? 48.767 -8.672 25.058 1.00 35.03 318 GLY C C 1
ATOM 8601 O O . GLY C 1 307 ? 47.632 -8.246 25.300 1.00 34.01 318 GLY C O 1
ATOM 8602 N N . GLY C 1 308 ? 49.526 -9.251 25.988 1.00 32.82 319 GLY C N 1
ATOM 8603 C CA . GLY C 1 308 ? 49.009 -9.537 27.321 1.00 33.32 319 GLY C CA 1
ATOM 8604 C C . GLY C 1 308 ? 48.617 -8.357 28.201 1.00 32.20 319 GLY C C 1
ATOM 8605 O O . GLY C 1 308 ? 47.878 -8.542 29.170 1.00 32.37 319 GLY C O 1
ATOM 8606 N N . PHE C 1 309 ? 49.098 -7.154 27.891 1.00 33.42 320 PHE C N 1
ATOM 8607 C CA . PHE C 1 309 ? 48.581 -5.942 28.562 1.00 33.79 320 PHE C CA 1
ATOM 8608 C C . PHE C 1 309 ? 47.077 -5.760 28.332 1.00 34.46 320 PHE C C 1
ATOM 8609 O O . PHE C 1 309 ? 46.395 -5.194 29.178 1.00 34.04 320 PHE C O 1
ATOM 8617 N N . PHE C 1 310 ? 46.580 -6.242 27.195 1.00 33.77 321 PHE C N 1
ATOM 8618 C CA . PHE C 1 310 ? 45.145 -6.167 26.846 1.00 36.25 321 PHE C CA 1
ATOM 8619 C C . PHE C 1 310 ? 44.410 -7.500 26.873 1.00 35.71 321 PHE C C 1
ATOM 8620 O O . PHE C 1 310 ? 43.301 -7.574 27.375 1.00 38.30 321 PHE C O 1
ATOM 8628 N N . TYR C 1 311 ? 45.033 -8.562 26.373 1.00 36.10 322 TYR C N 1
ATOM 8629 C CA . TYR C 1 311 ? 44.400 -9.887 26.367 1.00 36.29 322 TYR C CA 1
ATOM 8630 C C . TYR C 1 311 ? 44.489 -10.628 27.697 1.00 36.88 322 TYR C C 1
ATOM 8631 O O . TYR C 1 311 ? 43.777 -11.606 27.910 1.00 37.19 322 TYR C O 1
ATOM 8640 N N . GLU C 1 312 ? 45.379 -10.185 28.579 1.00 35.81 323 GLU C N 1
ATOM 8641 C CA . GLU C 1 312 ? 45.377 -10.623 29.974 1.00 35.42 323 GLU C CA 1
ATOM 8642 C C . GLU C 1 312 ? 45.287 -9.326 30.771 1.00 36.51 323 GLU C C 1
ATOM 8643 O O . GLU C 1 312 ? 44.766 -8.344 30.237 1.00 36.41 323 GLU C O 1
ATOM 8649 N N . ARG C 1 313 ? 45.757 -9.288 32.016 1.00 34.34 324 ARG C N 1
ATOM 8650 C CA . ARG C 1 313 ? 45.754 -8.026 32.765 1.00 35.60 324 ARG C CA 1
ATOM 8651 C C . ARG C 1 313 ? 47.115 -7.785 33.418 1.00 33.07 324 ARG C C 1
ATOM 8652 O O . ARG C 1 313 ? 47.219 -7.598 34.622 1.00 32.30 324 ARG C O 1
ATOM 8660 N N . TRP C 1 314 ? 48.164 -7.776 32.598 1.00 32.32 325 TRP C N 1
ATOM 8661 C CA . TRP C 1 314 ? 49.527 -7.638 33.117 1.00 31.67 325 TRP C CA 1
ATOM 8662 C C . TRP C 1 314 ? 49.681 -6.270 33.774 1.00 31.99 325 TRP C C 1
ATOM 8663 O O . TRP C 1 314 ? 49.541 -5.243 33.114 1.00 31.25 325 TRP C O 1
ATOM 8674 N N . GLY C 1 315 ? 49.942 -6.270 35.075 1.00 31.68 326 GLY C N 1
ATOM 8675 C CA . GLY C 1 315 ? 50.198 -5.042 35.802 1.00 32.30 326 GLY C CA 1
ATOM 8676 C C . GLY C 1 315 ? 51.603 -4.537 35.539 1.00 32.97 326 GLY C C 1
ATOM 8677 O O . GLY C 1 315 ? 52.508 -5.303 35.189 1.00 31.14 326 GLY C O 1
ATOM 8678 N N . ASP C 1 316 ? 51.794 -3.236 35.705 1.00 32.73 327 ASP C N 1
ATOM 8679 C CA . ASP C 1 316 ? 53.142 -2.675 35.633 1.00 31.86 327 ASP C CA 1
ATOM 8680 C C . ASP C 1 316 ? 54.029 -3.153 36.773 1.00 30.32 327 ASP C C 1
ATOM 8681 O O . ASP C 1 316 ? 55.236 -3.163 36.612 1.00 30.36 327 ASP C O 1
ATOM 8686 N N . ALA C 1 317 ? 53.451 -3.531 37.912 1.00 28.98 328 ALA C N 1
ATOM 8687 C CA . ALA C 1 317 ? 54.270 -4.008 39.040 1.00 30.01 328 ALA C CA 1
ATOM 8688 C C . ALA C 1 317 ? 55.012 -5.318 38.715 1.00 29.66 328 ALA C C 1
ATOM 8689 O O . ALA C 1 317 ? 56.254 -5.364 38.852 1.00 30.62 328 ALA C O 1
ATOM 8691 N N . PRO C 1 318 ? 54.282 -6.366 38.258 1.00 30.41 329 PRO C N 1
ATOM 8692 C CA . PRO C 1 318 ? 55.028 -7.573 37.858 1.00 30.48 329 PRO C CA 1
ATOM 8693 C C . PRO C 1 318 ? 55.989 -7.338 36.704 1.00 29.85 329 PRO C C 1
ATOM 8694 O O . PRO C 1 318 ? 57.079 -7.897 36.718 1.00 28.31 329 PRO C O 1
ATOM 8698 N N . VAL C 1 319 ? 55.618 -6.477 35.754 1.00 29.31 330 VAL C N 1
ATOM 8699 C CA . VAL C 1 319 ? 56.487 -6.188 34.607 1.00 29.19 330 VAL C CA 1
ATOM 8700 C C . VAL C 1 319 ? 57.771 -5.463 35.026 1.00 30.93 330 VAL C C 1
ATOM 8701 O O . VAL C 1 319 ? 58.873 -5.850 34.607 1.00 29.24 330 VAL C O 1
ATOM 8705 N N . HIS C 1 320 ? 57.642 -4.418 35.844 1.00 29.64 331 HIS C N 1
ATOM 8706 C CA . HIS C 1 320 ? 58.825 -3.781 36.436 1.00 30.13 331 HIS C CA 1
ATOM 8707 C C . HIS C 1 320 ? 59.683 -4.764 37.236 1.00 28.19 331 HIS C C 1
ATOM 8708 O O . HIS C 1 320 ? 60.908 -4.749 37.138 1.00 28.30 331 HIS C O 1
ATOM 8715 N N . SER C 1 321 ? 59.025 -5.569 38.063 1.00 28.91 332 SER C N 1
ATOM 8716 C CA . SER C 1 321 ? 59.700 -6.482 38.982 1.00 29.26 332 SER C CA 1
ATOM 8717 C C . SER C 1 321 ? 60.498 -7.544 38.223 1.00 29.26 332 SER C C 1
ATOM 8718 O O . SER C 1 321 ? 61.642 -7.825 38.580 1.00 28.16 332 SER C O 1
ATOM 8721 N N . ILE C 1 322 ? 59.907 -8.099 37.167 1.00 29.10 333 ILE C N 1
ATOM 8722 C CA . ILE C 1 322 ? 60.613 -9.080 36.330 1.00 30.21 333 ILE C CA 1
ATOM 8723 C C . ILE C 1 322 ? 61.779 -8.406 35.610 1.00 30.65 333 ILE C C 1
ATOM 8724 O O . ILE C 1 322 ? 62.905 -8.942 35.595 1.00 29.56 333 ILE C O 1
ATOM 8729 N N . GLY C 1 323 ? 61.518 -7.235 35.022 1.00 29.20 334 GLY C N 1
ATOM 8730 C CA . GLY C 1 323 ? 62.570 -6.471 34.348 1.00 29.02 334 GLY C CA 1
ATOM 8731 C C . GLY C 1 323 ? 63.773 -6.182 35.233 1.00 29.06 334 GLY C C 1
ATOM 8732 O O . GLY C 1 323 ? 64.911 -6.380 34.820 1.00 29.18 334 GLY C O 1
ATOM 8733 N N . LEU C 1 324 ? 63.509 -5.705 36.443 1.00 28.45 335 LEU C N 1
ATOM 8734 C CA . LEU C 1 324 ? 64.551 -5.453 37.437 1.00 29.50 335 LEU C CA 1
ATOM 8735 C C . LEU C 1 324 ? 65.244 -6.756 37.852 1.00 29.16 335 LEU C C 1
ATOM 8736 O O . LEU C 1 324 ? 66.478 -6.831 37.940 1.00 28.22 335 LEU C O 1
ATOM 8741 N N . GLY C 1 325 ? 64.429 -7.775 38.120 1.00 29.15 336 GLY C N 1
ATOM 8742 C CA . GLY C 1 325 ? 64.924 -9.078 38.533 1.00 30.20 336 GLY C CA 1
ATOM 8743 C C . GLY C 1 325 ? 65.794 -9.783 37.513 1.00 30.39 336 GLY C C 1
ATOM 8744 O O . GLY C 1 325 ? 66.642 -10.598 37.896 1.00 30.81 336 GLY C O 1
ATOM 8745 N N . LEU C 1 326 ? 65.602 -9.472 36.232 1.00 30.24 337 LEU C N 1
ATOM 8746 C CA . LEU C 1 326 ? 66.406 -10.060 35.151 1.00 30.93 337 LEU C CA 1
ATOM 8747 C C . LEU C 1 326 ? 67.540 -9.179 34.627 1.00 31.99 337 LEU C C 1
ATOM 8748 O O . LEU C 1 326 ? 68.598 -9.707 34.260 1.00 30.52 337 LEU C O 1
ATOM 8753 N N . PHE C 1 327 ? 67.332 -7.862 34.561 1.00 30.42 338 PHE C N 1
ATOM 8754 C CA . PHE C 1 327 ? 68.268 -6.966 33.856 1.00 31.34 338 PHE C CA 1
ATOM 8755 C C . PHE C 1 327 ? 68.995 -5.945 34.733 1.00 32.05 338 PHE C C 1
ATOM 8756 O O . PHE C 1 327 ? 69.948 -5.335 34.264 1.00 32.09 338 PHE C O 1
ATOM 8764 N N . ALA C 1 328 ? 68.580 -5.778 35.993 1.00 30.53 339 ALA C N 1
ATOM 8765 C CA . ALA C 1 328 ? 69.272 -4.883 36.920 1.00 30.74 339 ALA C CA 1
ATOM 8766 C C . ALA C 1 328 ? 70.285 -5.656 37.751 1.00 31.34 339 ALA C C 1
ATOM 8767 O O . ALA C 1 328 ? 70.270 -6.894 37.814 1.00 31.58 339 ALA C O 1
ATOM 8769 N N . ASP C 1 329 ? 71.171 -4.909 38.381 1.00 31.29 340 ASP C N 1
ATOM 8770 C CA . ASP C 1 329 ? 72.072 -5.446 39.378 1.00 31.82 340 ASP C CA 1
ATOM 8771 C C . ASP C 1 329 ? 71.287 -5.421 40.683 1.00 30.81 340 ASP C C 1
ATOM 8772 O O . ASP C 1 329 ? 70.941 -4.343 41.163 1.00 30.21 340 ASP C O 1
ATOM 8777 N N . ALA C 1 330 ? 71.032 -6.600 41.264 1.00 29.42 341 ALA C N 1
ATOM 8778 C CA . ALA C 1 330 ? 70.202 -6.724 42.473 1.00 29.76 341 ALA C CA 1
ATOM 8779 C C . ALA C 1 330 ? 70.735 -5.937 43.670 1.00 30.05 341 ALA C C 1
ATOM 8780 O O . ALA C 1 330 ? 69.960 -5.514 44.542 1.00 29.52 341 ALA C O 1
ATOM 8782 N N . ALA C 1 331 ? 72.051 -5.732 43.707 1.00 30.24 342 ALA C N 1
ATOM 8783 C CA . ALA C 1 331 ? 72.695 -4.913 44.732 1.00 30.47 342 ALA C CA 1
ATOM 8784 C C . ALA C 1 331 ? 72.284 -3.439 44.670 1.00 30.78 342 ALA C C 1
ATOM 8785 O O . ALA C 1 331 ? 72.423 -2.714 45.659 1.00 30.62 342 ALA C O 1
ATOM 8787 N N . LYS C 1 332 ? 71.803 -3.004 43.507 1.00 30.08 343 LYS C N 1
ATOM 8788 C CA . LYS C 1 332 ? 71.330 -1.644 43.292 1.00 30.82 343 LYS C CA 1
ATOM 8789 C C . LYS C 1 332 ? 69.829 -1.453 43.498 1.00 30.88 343 LYS C C 1
ATOM 8790 O O . LYS C 1 332 ? 69.292 -0.397 43.146 1.00 31.14 343 LYS C O 1
ATOM 8796 N N . VAL C 1 333 ? 69.146 -2.463 44.037 1.00 30.02 344 VAL C N 1
ATOM 8797 C CA . VAL C 1 333 ? 67.728 -2.343 44.393 1.00 29.56 344 VAL C CA 1
ATOM 8798 C C . VAL C 1 333 ? 67.685 -2.287 45.913 1.00 30.04 344 VAL C C 1
ATOM 8799 O O . VAL C 1 333 ? 68.376 -3.067 46.581 1.00 29.27 344 VAL C O 1
ATOM 8803 N N . HIS C 1 334 ? 66.912 -1.336 46.443 1.00 29.78 345 HIS C N 1
ATOM 8804 C CA . HIS C 1 334 ? 66.943 -0.984 47.862 1.00 30.01 345 HIS C CA 1
ATOM 8805 C C . HIS C 1 334 ? 65.541 -1.006 48.461 1.00 29.96 345 HIS C C 1
ATOM 8806 O O . HIS C 1 334 ? 64.604 -0.469 47.874 1.00 29.48 345 HIS C O 1
ATOM 8813 N N . TRP C 1 335 ? 65.410 -1.622 49.634 1.00 28.77 346 TRP C N 1
ATOM 8814 C CA . TRP C 1 335 ? 64.177 -1.588 50.400 1.00 29.17 346 TRP C CA 1
ATOM 8815 C C . TRP C 1 335 ? 64.210 -0.344 51.287 1.00 30.97 346 TRP C C 1
ATOM 8816 O O . TRP C 1 335 ? 65.033 -0.269 52.211 1.00 29.62 346 TRP C O 1
ATOM 8827 N N . PHE C 1 336 ? 63.337 0.629 50.992 1.00 31.11 347 PHE C N 1
ATOM 8828 C CA . PHE C 1 336 ? 63.217 1.869 51.792 1.00 30.74 347 PHE C CA 1
ATOM 8829 C C . PHE C 1 336 ? 62.385 1.592 53.041 1.00 31.00 347 PHE C C 1
ATOM 8830 O O . PHE C 1 336 ? 61.265 2.081 53.184 1.00 30.61 347 PHE C O 1
ATOM 8838 N N . ARG C 1 337 ? 62.948 0.793 53.945 1.00 32.15 348 ARG C N 1
ATOM 8839 C CA . ARG C 1 337 ? 62.245 0.383 55.153 1.00 32.92 348 ARG C CA 1
ATOM 8840 C C . ARG C 1 337 ? 61.871 1.575 56.040 1.00 33.97 348 ARG C C 1
ATOM 8841 O O . ARG C 1 337 ? 60.886 1.517 56.771 1.00 34.44 348 ARG C O 1
ATOM 8849 N N . ASP C 1 338 ? 62.677 2.633 55.972 1.00 33.59 349 ASP C N 1
ATOM 8850 C CA . ASP C 1 338 ? 62.467 3.853 56.765 1.00 34.33 349 ASP C CA 1
ATOM 8851 C C . ASP C 1 338 ? 61.371 4.795 56.242 1.00 35.27 349 ASP C C 1
ATOM 8852 O O . ASP C 1 338 ? 61.045 5.776 56.908 1.00 36.58 349 ASP C O 1
ATOM 8857 N N . ILE C 1 339 ? 60.809 4.521 55.065 1.00 33.45 350 ILE C N 1
ATOM 8858 C CA . ILE C 1 339 ? 59.700 5.306 54.557 1.00 33.00 350 ILE C CA 1
ATOM 8859 C C . ILE C 1 339 ? 58.400 4.596 54.932 1.00 34.73 350 ILE C C 1
ATOM 8860 O O . ILE C 1 339 ? 58.025 3.604 54.312 1.00 34.32 350 ILE C O 1
ATOM 8865 N N . GLY C 1 340 ? 57.730 5.107 55.966 1.00 33.78 351 GLY C N 1
ATOM 8866 C CA . GLY C 1 340 ? 56.424 4.615 56.361 1.00 33.83 351 GLY C CA 1
ATOM 8867 C C . GLY C 1 340 ? 55.412 4.885 55.273 1.00 33.38 351 GLY C C 1
ATOM 8868 O O . GLY C 1 340 ? 55.309 6.011 54.799 1.00 35.13 351 GLY C O 1
ATOM 8869 N N . TYR C 1 341 ? 54.673 3.858 54.873 1.00 34.41 352 TYR C N 1
ATOM 8870 C CA . TYR C 1 341 ? 53.829 3.928 53.684 1.00 32.71 352 TYR C CA 1
ATOM 8871 C C . TYR C 1 341 ? 52.597 3.048 53.791 1.00 33.62 352 TYR C C 1
ATOM 8872 O O . TYR C 1 341 ? 52.650 1.958 54.373 1.00 32.84 352 TYR C O 1
ATOM 8881 N N . ASN C 1 342 ? 51.494 3.520 53.213 1.00 33.29 353 ASN C N 1
ATOM 8882 C CA . ASN C 1 342 ? 50.259 2.750 53.123 1.00 34.01 353 ASN C CA 1
ATOM 8883 C C . ASN C 1 342 ? 49.515 3.119 51.841 1.00 34.57 353 ASN C C 1
ATOM 8884 O O . ASN C 1 342 ? 49.307 4.295 51.561 1.00 34.89 353 ASN C O 1
ATOM 8889 N N . HIS C 1 343 ? 49.197 2.102 51.047 1.00 34.38 354 HIS C N 1
ATOM 8890 C CA . HIS C 1 343 ? 48.134 2.134 50.025 1.00 34.85 354 HIS C CA 1
ATOM 8891 C C . HIS C 1 343 ? 47.246 0.988 50.493 1.00 35.92 354 HIS C C 1
ATOM 8892 O O . HIS C 1 343 ? 47.746 -0.109 50.793 1.00 34.89 354 HIS C O 1
ATOM 8899 N N . ILE C 1 344 ? 45.942 1.229 50.575 1.00 36.95 355 ILE C N 1
ATOM 8900 C CA . ILE C 1 344 ? 44.996 0.214 51.066 1.00 38.48 355 ILE C CA 1
ATOM 8901 C C . ILE C 1 344 ? 45.236 -1.112 50.310 1.00 35.92 355 ILE C C 1
ATOM 8902 O O . ILE C 1 344 ? 45.360 -1.057 49.094 1.00 35.33 355 ILE C O 1
ATOM 8907 N N . PRO C 1 345 ? 45.353 -2.279 50.972 1.00 35.02 356 PRO C N 1
ATOM 8908 C CA . PRO C 1 345 ? 45.245 -2.489 52.420 1.00 34.41 356 PRO C CA 1
ATOM 8909 C C . PRO C 1 345 ? 46.575 -2.820 53.130 1.00 34.75 356 PRO C C 1
ATOM 8910 O O . PRO C 1 345 ? 46.552 -3.392 54.226 1.00 34.98 356 PRO C O 1
ATOM 8914 N N . TYR C 1 346 ? 47.714 -2.460 52.535 1.00 32.83 357 TYR C N 1
ATOM 8915 C CA . TYR C 1 346 ? 49.022 -2.923 53.021 1.00 33.57 357 TYR C CA 1
ATOM 8916 C C . TYR C 1 346 ? 49.907 -1.788 53.497 1.00 33.05 357 TYR C C 1
ATOM 8917 O O . TYR C 1 346 ? 49.726 -0.625 53.107 1.00 33.39 357 TYR C O 1
ATOM 8926 N N . TYR C 1 347 ? 50.863 -2.143 54.347 1.00 32.84 358 TYR C N 1
ATOM 8927 C CA . TYR C 1 347 ? 51.698 -1.173 55.044 1.00 33.22 358 TYR C CA 1
ATOM 8928 C C . TYR C 1 347 ? 53.159 -1.557 55.016 1.00 32.73 358 TYR C C 1
ATOM 8929 O O . TYR C 1 347 ? 53.495 -2.740 54.974 1.00 34.04 358 TYR C O 1
ATOM 8938 N N . ASN C 1 348 ? 54.016 -0.538 55.033 1.00 32.04 359 ASN C N 1
ATOM 8939 C CA . ASN C 1 348 ? 55.386 -0.641 55.512 1.00 32.58 359 ASN C CA 1
ATOM 8940 C C . ASN C 1 348 ? 55.490 0.375 56.650 1.00 33.92 359 ASN C C 1
ATOM 8941 O O . ASN C 1 348 ? 55.573 1.570 56.390 1.00 34.23 359 ASN C O 1
ATOM 8946 N N . CYS C 1 349 ? 55.454 -0.090 57.897 1.00 33.75 360 CYS C N 1
ATOM 8947 C CA . CYS C 1 349 ? 55.492 0.793 59.064 1.00 34.80 360 CYS C CA 1
ATOM 8948 C C . CYS C 1 349 ? 56.675 0.422 59.944 1.00 34.66 360 CYS C C 1
ATOM 8949 O O . CYS C 1 349 ? 56.630 -0.605 60.627 1.00 35.63 360 CYS C O 1
ATOM 8952 N N . PRO C 1 350 ? 57.742 1.236 59.927 1.00 34.18 361 PRO C N 1
ATOM 8953 C CA . PRO C 1 350 ? 58.914 0.937 60.747 1.00 35.25 361 PRO C CA 1
ATOM 8954 C C . PRO C 1 350 ? 58.799 1.439 62.185 1.00 36.15 361 PRO C C 1
ATOM 8955 O O . PRO C 1 350 ? 58.108 2.425 62.448 1.00 36.89 361 PRO C O 1
ATOM 8959 N N . ASN C 1 351 ? 59.493 0.756 63.087 1.00 37.38 362 ASN C N 1
ATOM 8960 C CA . ASN C 1 351 ? 59.609 1.182 64.482 1.00 39.09 362 ASN C CA 1
ATOM 8961 C C . ASN C 1 351 ? 60.673 2.282 64.556 1.00 37.40 362 ASN C C 1
ATOM 8962 O O . ASN C 1 351 ? 61.867 2.000 64.606 1.00 39.04 362 ASN C O 1
ATOM 8967 N N . SER C 1 352 ? 60.210 3.529 64.571 1.00 39.88 363 SER C N 1
ATOM 8968 C CA . SER C 1 352 ? 61.073 4.712 64.571 1.00 40.42 363 SER C CA 1
ATOM 8969 C C . SER C 1 352 ? 60.368 5.882 65.258 1.00 41.37 363 SER C C 1
ATOM 8970 O O . SER C 1 352 ? 59.163 6.086 65.054 1.00 40.38 363 SER C O 1
ATOM 8973 N N . PRO C 1 353 ? 61.113 6.680 66.044 1.00 42.67 364 PRO C N 1
ATOM 8974 C CA . PRO C 1 353 ? 60.499 7.874 66.645 1.00 44.29 364 PRO C CA 1
ATOM 8975 C C . PRO C 1 353 ? 60.092 8.943 65.611 1.00 45.71 364 PRO C C 1
ATOM 8976 O O . PRO C 1 353 ? 59.321 9.844 65.932 1.00 44.49 364 PRO C O 1
ATOM 8980 N N . LYS C 1 354 ? 60.580 8.827 64.375 1.00 44.53 365 LYS C N 1
ATOM 8981 C CA . LYS C 1 354 ? 60.163 9.728 63.297 1.00 43.17 365 LYS C CA 1
ATOM 8982 C C . LYS C 1 354 ? 58.776 9.445 62.705 1.00 41.80 365 LYS C C 1
ATOM 8983 O O . LYS C 1 354 ? 58.315 10.227 61.873 1.00 37.61 365 LYS C O 1
ATOM 8989 N N . CYS C 1 355 ? 58.129 8.344 63.113 1.00 41.14 366 CYS C N 1
ATOM 8990 C CA . CYS C 1 355 ? 56.835 7.917 62.567 1.00 43.66 366 CYS C CA 1
ATOM 8991 C C . CYS C 1 355 ? 55.691 8.067 63.549 1.00 43.54 366 CYS C C 1
ATOM 8992 O O . CYS C 1 355 ? 55.896 8.029 64.751 1.00 44.16 366 CYS C O 1
ATOM 8995 N N . SER C 1 356 ? 54.479 8.181 63.016 1.00 43.54 367 SER C N 1
ATOM 8996 C CA . SER C 1 356 ? 53.274 8.101 63.832 1.00 44.91 367 SER C CA 1
ATOM 8997 C C . SER C 1 356 ? 52.090 7.630 62.997 1.00 45.67 367 SER C C 1
ATOM 8998 O O . SER C 1 356 ? 52.161 7.603 61.766 1.00 44.27 367 SER C O 1
ATOM 9001 N N . LYS C 1 357 ? 51.017 7.240 63.684 1.00 46.01 368 LYS C N 1
ATOM 9002 C CA . LYS C 1 357 ? 49.740 6.819 63.075 1.00 50.61 368 LYS C CA 1
ATOM 9003 C C . LYS C 1 357 ? 49.736 5.444 62.374 1.00 48.48 368 LYS C C 1
ATOM 9004 O O . LYS C 1 357 ? 48.746 5.092 61.735 1.00 54.21 368 LYS C O 1
ATOM 9010 N N . CYS C 1 358 ? 50.814 4.674 62.487 1.00 43.25 369 CYS C N 1
ATOM 9011 C CA . CYS C 1 358 ? 50.830 3.307 61.976 1.00 42.19 369 CYS C CA 1
ATOM 9012 C C . CYS C 1 358 ? 51.424 2.375 63.027 1.00 40.45 369 CYS C C 1
ATOM 9013 O O . CYS C 1 358 ? 52.233 2.793 63.848 1.00 40.95 369 CYS C O 1
ATOM 9016 N N . THR C 1 359 ? 51.006 1.118 63.002 1.00 39.67 370 THR C N 1
ATOM 9017 C CA . THR C 1 359 ? 51.493 0.116 63.954 1.00 39.79 370 THR C CA 1
ATOM 9018 C C . THR C 1 359 ? 52.727 -0.539 63.349 1.00 39.09 370 THR C C 1
ATOM 9019 O O . THR C 1 359 ? 52.626 -1.113 62.262 1.00 36.81 370 THR C O 1
ATOM 9023 N N . PRO C 1 360 ? 53.900 -0.439 64.016 1.00 38.58 371 PRO C N 1
ATOM 9024 C CA . PRO C 1 360 ? 55.083 -1.068 63.407 1.00 38.60 371 PRO C CA 1
ATOM 9025 C C . PRO C 1 360 ? 54.920 -2.565 63.136 1.00 39.95 371 PRO C C 1
ATOM 9026 O O . PRO C 1 360 ? 54.364 -3.290 63.957 1.00 37.93 371 PRO C O 1
ATOM 9030 N N . GLY C 1 361 ? 55.343 -3.000 61.952 1.00 39.05 372 GLY C N 1
ATOM 9031 C CA . GLY C 1 361 ? 55.264 -4.393 61.565 1.00 37.62 372 GLY C CA 1
ATOM 9032 C C . GLY C 1 361 ? 53.904 -4.965 61.229 1.00 38.46 372 GLY C C 1
ATOM 9033 O O . GLY C 1 361 ? 53.834 -6.147 60.904 1.00 40.13 372 GLY C O 1
ATOM 9034 N N . GLN C 1 362 ? 52.823 -4.172 61.312 1.00 38.76 373 GLN C N 1
ATOM 9035 C CA A GLN C 1 362 ? 51.500 -4.619 60.866 0.50 38.83 373 GLN C CA 1
ATOM 9036 C CA B GLN C 1 362 ? 51.510 -4.636 60.868 0.50 37.60 373 GLN C CA 1
ATOM 9037 C C . GLN C 1 362 ? 51.471 -4.504 59.346 1.00 37.13 373 GLN C C 1
ATOM 9038 O O . GLN C 1 362 ? 51.432 -3.398 58.805 1.00 38.10 373 GLN C O 1
ATOM 9049 N N . PHE C 1 363 ? 51.504 -5.646 58.671 1.00 36.65 374 PHE C N 1
ATOM 9050 C CA . PHE C 1 363 ? 51.534 -5.710 57.209 1.00 35.40 374 PHE C CA 1
ATOM 9051 C C . PHE C 1 363 ? 50.224 -5.291 56.535 1.00 35.23 374 PHE C C 1
ATOM 9052 O O . PHE C 1 363 ? 50.253 -4.655 55.480 1.00 35.36 374 PHE C O 1
ATOM 9060 N N . TYR C 1 364 ? 49.092 -5.647 57.142 1.00 36.46 375 TYR C N 1
ATOM 9061 C CA . TYR C 1 364 ? 47.776 -5.504 56.518 1.00 37.04 375 TYR C CA 1
ATOM 9062 C C . TYR C 1 364 ? 46.739 -4.953 57.490 1.00 38.81 375 TYR C C 1
ATOM 9063 O O . TYR C 1 364 ? 46.898 -5.041 58.704 1.00 38.79 375 TYR C O 1
ATOM 9072 N N . ALA C 1 365 ? 45.680 -4.386 56.923 1.00 39.33 376 ALA C N 1
ATOM 9073 C CA . ALA C 1 365 ? 44.486 -3.992 57.664 1.00 41.94 376 ALA C CA 1
ATOM 9074 C C . ALA C 1 365 ? 43.330 -4.599 56.896 1.00 42.10 376 ALA C C 1
ATOM 9075 O O . ALA C 1 365 ? 43.195 -4.351 55.698 1.00 42.54 376 ALA C O 1
ATOM 9077 N N . GLY C 1 366 ? 42.522 -5.411 57.567 1.00 41.66 377 GLY C N 1
ATOM 9078 C CA . GLY C 1 366 ? 41.416 -6.115 56.916 1.00 42.70 377 GLY C CA 1
ATOM 9079 C C . GLY C 1 366 ? 41.340 -7.553 57.385 1.00 44.21 377 GLY C C 1
ATOM 9080 O O . GLY C 1 366 ? 41.783 -7.880 58.484 1.00 44.64 377 GLY C O 1
ATOM 9081 N N . ALA C 1 367 ? 40.787 -8.413 56.541 1.00 46.67 378 ALA C N 1
ATOM 9082 C CA . ALA C 1 367 ? 40.591 -9.817 56.891 1.00 50.08 378 ALA C CA 1
ATOM 9083 C C . ALA C 1 367 ? 41.925 -10.558 57.076 1.00 51.80 378 ALA C C 1
ATOM 9084 O O . ALA C 1 367 ? 42.916 -10.220 56.416 1.00 47.42 378 ALA C O 1
ATOM 9086 N N . PRO C 1 368 ? 41.953 -11.570 57.971 1.00 54.46 379 PRO C N 1
ATOM 9087 C CA . PRO C 1 368 ? 43.207 -12.288 58.259 1.00 52.37 379 PRO C CA 1
ATOM 9088 C C . PRO C 1 368 ? 43.852 -13.014 57.059 1.00 49.34 379 PRO C C 1
ATOM 9089 O O . PRO C 1 368 ? 45.072 -13.210 57.056 1.00 47.68 379 PRO C O 1
ATOM 9093 N N . PHE C 1 369 ? 43.059 -13.384 56.051 1.00 47.15 380 PHE C N 1
ATOM 9094 C CA . PHE C 1 369 ? 43.605 -14.001 54.834 1.00 47.40 380 PHE C CA 1
ATOM 9095 C C . PHE C 1 369 ? 44.557 -13.095 54.029 1.00 45.16 380 PHE C C 1
ATOM 9096 O O . PHE C 1 369 ? 45.287 -13.595 53.169 1.00 44.02 380 PHE C O 1
ATOM 9104 N N . LEU C 1 370 ? 44.547 -11.785 54.301 1.00 41.14 381 LEU C N 1
ATOM 9105 C CA . LEU C 1 370 ? 45.479 -10.845 53.661 1.00 41.19 381 LEU C CA 1
ATOM 9106 C C . LEU C 1 370 ? 46.938 -11.059 54.067 1.00 39.90 381 LEU C C 1
ATOM 9107 O O . LEU C 1 370 ? 47.837 -10.664 53.323 1.00 38.27 381 LEU C O 1
ATOM 9112 N N . ALA C 1 371 ? 47.167 -11.685 55.222 1.00 39.90 382 ALA C N 1
ATOM 9113 C CA . ALA C 1 371 ? 48.518 -12.019 55.690 1.00 39.61 382 ALA C CA 1
ATOM 9114 C C . ALA C 1 371 ? 49.349 -12.794 54.676 1.00 38.20 382 ALA C C 1
ATOM 9115 O O . ALA C 1 371 ? 50.552 -12.597 54.589 1.00 39.37 382 ALA C O 1
ATOM 9117 N N . LYS C 1 372 ? 48.682 -13.651 53.907 1.00 37.35 383 LYS C N 1
ATOM 9118 C CA . LYS C 1 372 ? 49.289 -14.473 52.861 1.00 38.65 383 LYS C CA 1
ATOM 9119 C C . LYS C 1 372 ? 49.905 -13.695 51.697 1.00 35.67 383 LYS C C 1
ATOM 9120 O O . LYS C 1 372 ? 50.658 -14.272 50.910 1.00 33.46 383 LYS C O 1
ATOM 9126 N N . GLU C 1 373 ? 49.557 -12.419 51.550 1.00 33.51 384 GLU C N 1
ATOM 9127 C CA . GLU C 1 373 ? 49.983 -11.649 50.379 1.00 33.39 384 GLU C CA 1
ATOM 9128 C C . GLU C 1 373 ? 51.382 -11.054 50.483 1.00 31.26 384 GLU C C 1
ATOM 9129 O O . GLU C 1 373 ? 51.911 -10.612 49.487 1.00 31.97 384 GLU C O 1
ATOM 9135 N N . ASP C 1 374 ? 51.987 -11.058 51.667 1.00 32.42 385 ASP C N 1
ATOM 9136 C CA . ASP C 1 374 ? 53.361 -10.575 51.843 1.00 32.77 385 ASP C CA 1
ATOM 9137 C C . ASP C 1 374 ? 54.375 -11.536 51.212 1.00 32.89 385 ASP C C 1
ATOM 9138 O O . ASP C 1 374 ? 54.438 -12.708 51.592 1.00 32.53 385 ASP C O 1
ATOM 9143 N N . CYS C 1 375 ? 55.163 -11.041 50.257 1.00 32.43 386 CYS C N 1
ATOM 9144 C CA . CYS C 1 375 ? 56.217 -11.850 49.634 1.00 32.54 386 CYS C CA 1
ATOM 9145 C C . CYS C 1 375 ? 57.632 -11.551 50.127 1.00 31.74 386 CYS C C 1
ATOM 9146 O O . CYS C 1 375 ? 58.588 -12.164 49.639 1.00 31.62 386 CYS C O 1
ATOM 9149 N N . ARG C 1 376 ? 57.781 -10.654 51.109 1.00 30.09 387 ARG C N 1
ATOM 9150 C CA . ARG C 1 376 ? 59.105 -10.330 51.628 1.00 30.31 387 ARG C CA 1
ATOM 9151 C C . ARG C 1 376 ? 59.900 -11.526 52.191 1.00 30.85 387 ARG C C 1
ATOM 9152 O O . ARG C 1 376 ? 61.120 -11.536 52.061 1.00 29.69 387 ARG C O 1
ATOM 9160 N N . PRO C 1 377 ? 59.228 -12.535 52.801 1.00 32.52 388 PRO C N 1
ATOM 9161 C CA . PRO C 1 377 ? 60.026 -13.702 53.247 1.00 33.62 388 PRO C CA 1
ATOM 9162 C C . PRO C 1 377 ? 60.794 -14.378 52.110 1.00 32.21 388 PRO C C 1
ATOM 9163 O O . PRO C 1 377 ? 61.919 -14.811 52.309 1.00 32.40 388 PRO C O 1
ATOM 9167 N N . SER C 1 378 ? 60.202 -14.432 50.920 1.00 29.97 389 SER C N 1
ATOM 9168 C CA . SER C 1 378 ? 60.908 -14.931 49.745 1.00 30.46 389 SER C CA 1
ATOM 9169 C C . SER C 1 378 ? 61.977 -13.941 49.261 1.00 31.10 389 SER C C 1
ATOM 9170 O O . SER C 1 378 ? 63.125 -14.329 48.988 1.00 30.02 389 SER C O 1
ATOM 9173 N N . TYR C 1 379 ? 61.605 -12.665 49.143 1.00 30.28 390 TYR C N 1
ATOM 9174 C CA . TYR C 1 379 ? 62.544 -11.654 48.666 1.00 30.32 390 TYR C CA 1
ATOM 9175 C C . TYR C 1 379 ? 63.770 -11.528 49.576 1.00 30.30 390 TYR C C 1
ATOM 9176 O O . TYR C 1 379 ? 64.896 -11.466 49.099 1.00 29.29 390 TYR C O 1
ATOM 9185 N N . PHE C 1 380 ? 63.537 -11.489 50.880 1.00 30.80 391 PHE C N 1
ATOM 9186 C CA . PHE C 1 380 ? 64.634 -11.376 51.842 1.00 32.80 391 PHE C CA 1
ATOM 9187 C C . PHE C 1 380 ? 65.565 -12.612 51.832 1.00 35.19 391 PHE C C 1
ATOM 9188 O O . PHE C 1 380 ? 66.779 -12.477 52.019 1.00 34.92 391 PHE C O 1
ATOM 9196 N N . LYS C 1 381 ? 65.006 -13.791 51.557 1.00 36.50 392 LYS C N 1
ATOM 9197 C CA . LYS C 1 381 ? 65.804 -15.008 51.427 1.00 37.31 392 LYS C CA 1
ATOM 9198 C C . LYS C 1 381 ? 66.631 -15.016 50.148 1.00 36.89 392 LYS C C 1
ATOM 9199 O O . LYS C 1 381 ? 67.831 -15.272 50.206 1.00 34.78 392 LYS C O 1
ATOM 9205 N N . HIS C 1 382 ? 65.994 -14.761 49.003 1.00 34.36 393 HIS C N 1
ATOM 9206 C CA . HIS C 1 382 ? 66.659 -14.903 47.699 1.00 35.56 393 HIS C CA 1
ATOM 9207 C C . HIS C 1 382 ? 67.460 -13.703 47.230 1.00 34.42 393 HIS C C 1
ATOM 9208 O O . HIS C 1 382 ? 68.370 -13.859 46.411 1.00 33.87 393 HIS C O 1
ATOM 9215 N N . VAL C 1 383 ? 67.103 -12.511 47.705 1.00 32.92 394 VAL C N 1
ATOM 9216 C CA . VAL C 1 383 ? 67.734 -11.275 47.246 1.00 34.23 394 VAL C CA 1
ATOM 9217 C C . VAL C 1 383 ? 68.405 -10.542 48.407 1.00 33.34 394 VAL C C 1
ATOM 9218 O O . VAL C 1 383 ? 69.577 -10.213 48.319 1.00 34.06 394 VAL C O 1
ATOM 9222 N N . GLY C 1 384 ? 67.655 -10.266 49.467 1.00 33.04 395 GLY C N 1
ATOM 9223 C CA . GLY C 1 384 ? 68.210 -9.689 50.680 1.00 32.79 395 GLY C CA 1
ATOM 9224 C C . GLY C 1 384 ? 67.411 -8.516 51.196 1.00 33.89 395 GLY C C 1
ATOM 9225 O O . GLY C 1 384 ? 66.371 -8.164 50.640 1.00 32.96 395 GLY C O 1
ATOM 9226 N N . MET C 1 385 ? 67.941 -7.890 52.244 1.00 33.88 396 MET C N 1
ATOM 9227 C CA . MET C 1 385 ? 67.255 -6.816 52.982 1.00 35.19 396 MET C CA 1
ATOM 9228 C C . MET C 1 385 ? 67.921 -5.443 52.843 1.00 34.59 396 MET C C 1
ATOM 9229 O O . MET C 1 385 ? 67.592 -4.497 53.550 1.00 34.43 396 MET C O 1
ATOM 9234 N N . HIS C 1 386 ? 68.839 -5.353 51.899 1.00 33.27 397 HIS C N 1
ATOM 9235 C CA . HIS C 1 386 ? 69.624 -4.152 51.650 1.00 33.68 397 HIS C CA 1
ATOM 9236 C C . HIS C 1 386 ? 68.797 -3.072 50.945 1.00 35.31 397 HIS C C 1
ATOM 9237 O O . HIS C 1 386 ? 69.362 -2.032 50.610 1.00 35.10 397 HIS C O 1
ATOM 9245 N N . SER D 1 17 ? 76.926 -28.112 62.364 1.00 90.17 28 SER D N 1
ATOM 9246 C CA . SER D 1 17 ? 77.764 -28.454 63.556 1.00 91.27 28 SER D CA 1
ATOM 9247 C C . SER D 1 17 ? 76.894 -28.889 64.738 1.00 89.16 28 SER D C 1
ATOM 9248 O O . SER D 1 17 ? 77.091 -29.969 65.303 1.00 88.07 28 SER D O 1
ATOM 9251 N N . HIS D 1 18 ? 75.917 -28.048 65.081 1.00 86.51 29 HIS D N 1
ATOM 9252 C CA . HIS D 1 18 ? 74.928 -28.353 66.137 1.00 83.22 29 HIS D CA 1
ATOM 9253 C C . HIS D 1 18 ? 73.782 -29.298 65.679 1.00 78.52 29 HIS D C 1
ATOM 9254 O O . HIS D 1 18 ? 72.791 -29.481 66.408 1.00 70.98 29 HIS D O 1
ATOM 9261 N N . GLY D 1 19 ? 73.923 -29.898 64.490 1.00 70.61 30 GLY D N 1
ATOM 9262 C CA . GLY D 1 19 ? 72.946 -30.834 63.953 1.00 65.27 30 GLY D CA 1
ATOM 9263 C C . GLY D 1 19 ? 72.974 -32.216 64.590 1.00 61.05 30 GLY D C 1
ATOM 9264 O O . GLY D 1 19 ? 73.724 -32.466 65.538 1.00 51.48 30 GLY D O 1
ATOM 9265 N N . PRO D 1 20 ? 72.143 -33.131 64.067 1.00 59.19 31 PRO D N 1
ATOM 9266 C CA . PRO D 1 20 ? 72.035 -34.470 64.633 1.00 59.87 31 PRO D CA 1
ATOM 9267 C C . PRO D 1 20 ? 73.210 -35.386 64.268 1.00 63.17 31 PRO D C 1
ATOM 9268 O O . PRO D 1 20 ? 73.783 -35.270 63.182 1.00 60.88 31 PRO D O 1
ATOM 9272 N N . SER D 1 21 ? 73.552 -36.276 65.198 1.00 67.83 32 SER D N 1
ATOM 9273 C CA . SER D 1 21 ? 74.519 -37.348 64.981 1.00 70.36 32 SER D CA 1
ATOM 9274 C C . SER D 1 21 ? 73.741 -38.649 64.784 1.00 72.37 32 SER D C 1
ATOM 9275 O O . SER D 1 21 ? 72.910 -39.006 65.627 1.00 63.45 32 SER D O 1
ATOM 9278 N N . PHE D 1 22 ? 74.002 -39.329 63.663 1.00 74.69 33 PHE D N 1
ATOM 9279 C CA . PHE D 1 22 ? 73.429 -40.645 63.359 1.00 78.19 33 PHE D CA 1
ATOM 9280 C C . PHE D 1 22 ? 74.536 -41.708 63.376 1.00 84.89 33 PHE D C 1
ATOM 9281 O O . PHE D 1 22 ? 75.668 -41.428 62.973 1.00 86.88 33 PHE D O 1
ATOM 9289 N N . ILE D 1 23 ? 74.211 -42.917 63.843 1.00 91.78 34 ILE D N 1
ATOM 9290 C CA . ILE D 1 23 ? 75.169 -44.042 63.859 1.00 96.01 34 ILE D CA 1
ATOM 9291 C C . ILE D 1 23 ? 75.389 -44.579 62.438 1.00 96.61 34 ILE D C 1
ATOM 9292 O O . ILE D 1 23 ? 74.495 -45.173 61.836 1.00 97.92 34 ILE D O 1
ATOM 9297 N N . GLU D 1 29 ? 69.775 -44.056 62.543 1.00 67.19 40 GLU D N 1
ATOM 9298 C CA . GLU D 1 29 ? 69.826 -44.264 63.988 1.00 69.51 40 GLU D CA 1
ATOM 9299 C C . GLU D 1 29 ? 70.323 -42.995 64.709 1.00 62.03 40 GLU D C 1
ATOM 9300 O O . GLU D 1 29 ? 71.534 -42.803 64.899 1.00 56.46 40 GLU D O 1
ATOM 9306 N N . TYR D 1 30 ? 69.377 -42.142 65.106 1.00 54.13 41 TYR D N 1
ATOM 9307 C CA . TYR D 1 30 ? 69.692 -40.888 65.807 1.00 47.80 41 TYR D CA 1
ATOM 9308 C C . TYR D 1 30 ? 70.410 -41.184 67.128 1.00 44.40 41 TYR D C 1
ATOM 9309 O O . TYR D 1 30 ? 69.981 -42.048 67.888 1.00 44.18 41 TYR D O 1
ATOM 9318 N N . ASN D 1 31 ? 71.503 -40.470 67.384 1.00 41.55 42 ASN D N 1
ATOM 9319 C CA . ASN D 1 31 ? 72.319 -40.676 68.577 1.00 44.17 42 ASN D CA 1
ATOM 9320 C C . ASN D 1 31 ? 72.691 -39.362 69.306 1.00 42.82 42 ASN D C 1
ATOM 9321 O O . ASN D 1 31 ? 73.764 -39.253 69.896 1.00 44.50 42 ASN D O 1
ATOM 9326 N N . GLY D 1 32 ? 71.797 -38.377 69.283 1.00 40.80 43 GLY D N 1
ATOM 9327 C CA . GLY D 1 32 ? 72.038 -37.100 69.952 1.00 40.45 43 GLY D CA 1
ATOM 9328 C C . GLY D 1 32 ? 72.775 -36.073 69.103 1.00 41.67 43 GLY D C 1
ATOM 9329 O O . GLY D 1 32 ? 72.837 -36.170 67.867 1.00 38.73 43 GLY D O 1
ATOM 9330 N N . MET D 1 33 ? 73.340 -35.077 69.770 1.00 40.94 44 MET D N 1
ATOM 9331 C CA . MET D 1 33 ? 73.929 -33.953 69.059 1.00 42.77 44 MET D CA 1
ATOM 9332 C C . MET D 1 33 ? 75.348 -34.262 68.626 1.00 42.73 44 MET D C 1
ATOM 9333 O O . MET D 1 33 ? 76.070 -34.954 69.330 1.00 40.43 44 MET D O 1
ATOM 9338 N N . LYS D 1 34 ? 75.733 -33.733 67.470 1.00 43.70 45 LYS D N 1
ATOM 9339 C CA . LYS D 1 34 ? 77.073 -33.950 66.920 1.00 48.86 45 LYS D CA 1
ATOM 9340 C C . LYS D 1 34 ? 78.111 -33.148 67.709 1.00 44.76 45 LYS D C 1
ATOM 9341 O O . LYS D 1 34 ? 79.045 -33.720 68.261 1.00 46.35 45 LYS D O 1
ATOM 9347 N N . ARG D 1 35 ? 77.921 -31.834 67.752 1.00 41.66 46 ARG D N 1
ATOM 9348 C CA A ARG D 1 35 ? 78.779 -30.941 68.521 0.50 41.30 46 ARG D CA 1
ATOM 9349 C CA B ARG D 1 35 ? 78.787 -30.919 68.501 0.50 42.35 46 ARG D CA 1
ATOM 9350 C C . ARG D 1 35 ? 77.892 -30.027 69.360 1.00 37.93 46 ARG D C 1
ATOM 9351 O O . ARG D 1 35 ? 77.160 -29.192 68.839 1.00 37.46 46 ARG D O 1
ATOM 9366 N N . ASP D 1 36 ? 77.956 -30.208 70.666 1.00 34.89 47 ASP D N 1
ATOM 9367 C CA . ASP D 1 36 ? 77.131 -29.438 71.590 1.00 32.27 47 ASP D CA 1
ATOM 9368 C C . ASP D 1 36 ? 77.638 -27.987 71.671 1.00 30.53 47 ASP D C 1
ATOM 9369 O O . ASP D 1 36 ? 78.819 -27.772 71.979 1.00 30.43 47 ASP D O 1
ATOM 9374 N N . PRO D 1 37 ? 76.756 -26.990 71.419 1.00 31.35 48 PRO D N 1
ATOM 9375 C CA . PRO D 1 37 ? 77.123 -25.568 71.607 1.00 31.62 48 PRO D CA 1
ATOM 9376 C C . PRO D 1 37 ? 77.588 -25.216 73.012 1.00 29.71 48 PRO D C 1
ATOM 9377 O O . PRO D 1 37 ? 78.283 -24.224 73.191 1.00 29.70 48 PRO D O 1
ATOM 9381 N N . LEU D 1 38 ? 77.205 -26.028 73.994 1.00 29.35 49 LEU D N 1
ATOM 9382 C CA . LEU D 1 38 ? 77.658 -25.842 75.359 1.00 29.42 49 LEU D CA 1
ATOM 9383 C C . LEU D 1 38 ? 79.172 -25.974 75.497 1.00 29.14 49 LEU D C 1
ATOM 9384 O O . LEU D 1 38 ? 79.732 -25.486 76.473 1.00 30.24 49 LEU D O 1
ATOM 9389 N N . LEU D 1 39 ? 79.831 -26.625 74.537 1.00 29.33 50 LEU D N 1
ATOM 9390 C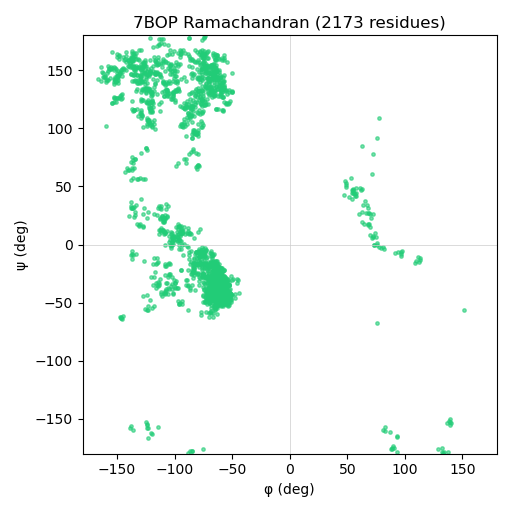 CA . LEU D 1 39 ? 81.295 -26.681 74.533 1.00 31.70 50 LEU D CA 1
ATOM 9391 C C . LEU D 1 39 ? 81.951 -25.334 74.228 1.00 32.95 50 LEU D C 1
ATOM 9392 O O . LEU D 1 39 ? 83.096 -25.112 74.643 1.00 32.84 50 LEU D O 1
ATOM 9397 N N . ASP D 1 40 ? 81.254 -24.461 73.497 1.00 31.72 51 ASP D N 1
ATOM 9398 C CA . ASP D 1 40 ? 81.775 -23.128 73.198 1.00 34.43 51 ASP D CA 1
ATOM 9399 C C . ASP D 1 40 ? 81.871 -22.314 74.483 1.00 33.11 51 ASP D C 1
ATOM 9400 O O . ASP D 1 40 ? 81.083 -22.530 75.411 1.00 33.04 51 ASP D O 1
ATOM 9405 N N . PRO D 1 41 ? 82.826 -21.371 74.545 1.00 34.04 52 PRO D N 1
ATOM 9406 C CA . PRO D 1 41 ? 82.897 -20.510 75.727 1.00 34.76 52 PRO D CA 1
ATOM 9407 C C . PRO D 1 41 ? 81.547 -19.825 75.929 1.00 35.81 52 PRO D C 1
ATOM 9408 O O . PRO D 1 41 ? 81.035 -19.189 75.014 1.00 33.96 52 PRO D O 1
ATOM 9412 N N . THR D 1 42 ? 80.951 -20.033 77.094 1.00 37.53 53 THR D N 1
ATOM 9413 C CA . THR D 1 42 ? 79.565 -19.660 77.324 1.00 39.05 53 THR D CA 1
ATOM 9414 C C . THR D 1 42 ? 79.563 -18.525 78.334 1.00 41.08 53 THR D C 1
ATOM 9415 O O . THR D 1 42 ? 79.994 -18.696 79.473 1.00 43.79 53 THR D O 1
ATOM 9419 N N . GLY D 1 43 ? 79.124 -17.356 77.886 1.00 41.56 54 GLY D N 1
ATOM 9420 C CA . GLY D 1 43 ? 79.066 -16.165 78.725 1.00 42.14 54 GLY D CA 1
ATOM 9421 C C . GLY D 1 43 ? 77.635 -15.724 78.950 1.00 42.08 54 GLY D C 1
ATOM 9422 O O . GLY D 1 43 ? 76.694 -16.508 78.814 1.00 39.70 54 GLY D O 1
ATOM 9423 N N . GLU D 1 44 ? 77.484 -14.441 79.265 1.00 41.19 55 GLU D N 1
ATOM 9424 C CA . GLU D 1 44 ? 76.185 -13.841 79.564 1.00 39.72 55 GLU D CA 1
ATOM 9425 C C . GLU D 1 44 ? 75.486 -13.428 78.282 1.00 38.61 55 GLU D C 1
ATOM 9426 O O . GLU D 1 44 ? 76.140 -13.243 77.254 1.00 40.27 55 GLU D O 1
ATOM 9432 N N . PRO D 1 45 ? 74.153 -13.264 78.329 1.00 38.69 56 PRO D N 1
ATOM 9433 C CA . PRO D 1 45 ? 73.471 -12.766 77.137 1.00 40.03 56 PRO D CA 1
ATOM 9434 C C . PRO D 1 45 ? 73.792 -11.295 76.890 1.00 41.79 56 PRO D C 1
ATOM 9435 O O . PRO D 1 45 ? 74.341 -10.630 77.764 1.00 40.19 56 PRO D O 1
ATOM 9439 N N . GLU D 1 46 ? 73.466 -10.811 75.697 1.00 46.07 57 GLU D N 1
ATOM 9440 C CA . GLU D 1 46 ? 73.777 -9.438 75.309 1.00 50.02 57 GLU D CA 1
ATOM 9441 C C . GLU D 1 46 ? 72.805 -8.445 75.933 1.00 47.76 57 GLU D C 1
ATOM 9442 O O . GLU D 1 46 ? 71.755 -8.824 76.468 1.00 42.01 57 GLU D O 1
ATOM 9448 N N . GLY D 1 47 ? 73.180 -7.170 75.868 1.00 45.98 58 GLY D N 1
ATOM 9449 C CA . GLY D 1 47 ? 72.347 -6.074 76.365 1.00 45.38 58 GLY D CA 1
ATOM 9450 C C . GLY D 1 47 ? 72.580 -5.755 77.827 1.00 45.40 58 GLY D C 1
ATOM 9451 O O . GLY D 1 47 ? 73.460 -6.324 78.472 1.00 44.09 58 GLY D O 1
ATOM 9452 N N . HIS D 1 48 ? 71.772 -4.842 78.355 1.00 44.48 59 HIS D N 1
ATOM 9453 C CA . HIS D 1 48 ? 71.925 -4.390 79.729 1.00 43.25 59 HIS D CA 1
ATOM 9454 C C . HIS D 1 48 ? 71.462 -5.470 80.693 1.00 42.49 59 HIS D C 1
ATOM 9455 O O . HIS D 1 48 ? 70.403 -6.072 80.489 1.00 42.56 59 HIS D O 1
ATOM 9462 N N . LEU D 1 49 ? 72.255 -5.694 81.743 1.00 39.95 60 LEU D N 1
ATOM 9463 C CA . LEU D 1 49 ? 71.971 -6.688 82.774 1.00 40.90 60 LEU D CA 1
ATOM 9464 C C . LEU D 1 49 ? 72.021 -6.034 84.140 1.00 42.03 60 LEU D C 1
ATOM 9465 O O . LEU D 1 49 ? 72.886 -5.196 84.381 1.00 42.15 60 LEU D O 1
ATOM 9470 N N . TRP D 1 50 ? 71.106 -6.431 85.029 1.00 39.53 61 TRP D N 1
ATOM 9471 C CA . TRP D 1 50 ? 71.006 -5.861 86.3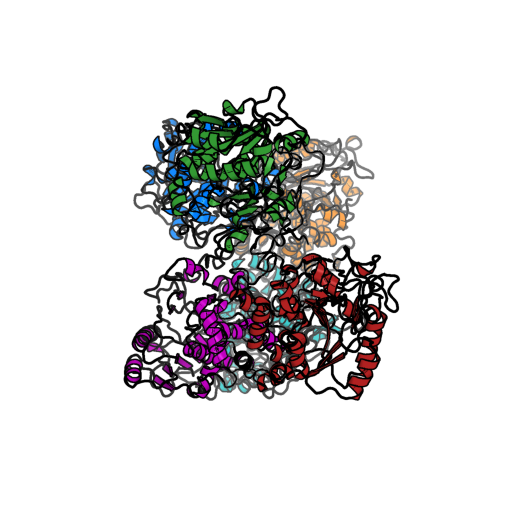73 1.00 41.95 61 TRP D CA 1
ATOM 9472 C C . TRP D 1 50 ? 71.824 -6.662 87.370 1.00 42.43 61 TRP D C 1
ATOM 9473 O O . TRP D 1 50 ? 71.585 -7.860 87.563 1.00 43.22 61 TRP D O 1
ATOM 9484 N N . ARG D 1 51 ? 72.771 -5.983 88.016 1.00 42.01 62 ARG D N 1
ATOM 9485 C CA . ARG D 1 51 ? 73.745 -6.597 88.913 1.00 41.39 62 ARG D CA 1
ATOM 9486 C C . ARG D 1 51 ? 73.345 -6.393 90.360 1.00 41.90 62 ARG D C 1
ATOM 9487 O O . ARG D 1 51 ? 72.700 -5.398 90.689 1.00 45.24 62 ARG D O 1
ATOM 9495 N N . ALA D 1 52 ? 73.755 -7.321 91.221 1.00 41.63 63 ALA D N 1
ATOM 9496 C CA . ALA D 1 52 ? 73.486 -7.230 92.656 1.00 44.73 63 ALA D CA 1
ATOM 9497 C C . ALA D 1 52 ? 74.301 -6.149 93.381 1.00 49.04 63 ALA D C 1
ATOM 9498 O O . ALA D 1 52 ? 73.812 -5.582 94.363 1.00 48.28 63 ALA D O 1
ATOM 9500 N N . ASP D 1 53 ? 75.536 -5.898 92.924 1.00 49.66 64 ASP D N 1
ATOM 9501 C CA A ASP D 1 53 ? 76.439 -4.910 93.543 0.50 51.15 64 ASP D CA 1
ATOM 9502 C CA B ASP D 1 53 ? 76.407 -4.920 93.590 0.50 51.88 64 ASP D CA 1
ATOM 9503 C C . ASP D 1 53 ? 76.005 -3.464 93.286 1.00 50.09 64 ASP D C 1
ATOM 9504 O O . ASP D 1 53 ? 76.295 -2.581 94.074 1.00 52.28 64 ASP D O 1
ATOM 9513 N N . ASP D 1 54 ? 75.321 -3.253 92.162 1.00 52.29 65 ASP D N 1
ATOM 9514 C CA . ASP D 1 54 ? 74.903 -1.940 91.641 1.00 54.09 65 ASP D CA 1
ATOM 9515 C C . ASP D 1 54 ? 73.503 -1.451 92.050 1.00 47.86 65 ASP D C 1
ATOM 9516 O O . ASP D 1 54 ? 73.130 -0.332 91.717 1.00 46.11 65 ASP D O 1
ATOM 9521 N N . ASN D 1 55 ? 72.710 -2.312 92.677 1.00 47.20 66 ASN D N 1
ATOM 9522 C CA . ASN D 1 55 ? 71.294 -2.038 92.946 1.00 46.52 66 ASN D CA 1
ATOM 9523 C C . ASN D 1 55 ? 70.908 -2.585 94.296 1.00 45.26 66 ASN D C 1
ATOM 9524 O O . ASN D 1 55 ? 71.629 -3.397 94.868 1.00 46.47 66 ASN D O 1
ATOM 9529 N N . ASP D 1 56 ? 69.751 -2.156 94.795 1.00 48.20 67 ASP D N 1
ATOM 9530 C CA . ASP D 1 56 ? 69.246 -2.624 96.083 1.00 47.33 67 ASP D CA 1
ATOM 9531 C C . ASP D 1 56 ? 68.482 -3.941 95.916 1.00 46.77 67 ASP D C 1
ATOM 9532 O O . ASP D 1 56 ? 67.349 -3.941 95.438 1.00 47.61 67 ASP D O 1
ATOM 9537 N N . TYR D 1 57 ? 69.106 -5.040 96.337 1.00 44.59 68 TYR D N 1
ATOM 9538 C CA . TYR D 1 57 ? 68.481 -6.355 96.367 1.00 43.24 68 TYR D CA 1
ATOM 9539 C C . TYR D 1 57 ? 68.524 -6.933 97.769 1.00 44.70 68 TYR D C 1
ATOM 9540 O O . TYR D 1 57 ? 68.514 -8.157 97.932 1.00 47.74 68 TYR D O 1
ATOM 9549 N N . ALA D 1 58 ? 68.548 -6.076 98.797 1.00 47.96 69 ALA D N 1
ATOM 9550 C CA . ALA D 1 58 ? 68.521 -6.566 100.182 1.00 48.85 69 ALA D CA 1
ATOM 9551 C C . ALA D 1 58 ? 67.201 -7.292 100.438 1.00 47.09 69 ALA D C 1
ATOM 9552 O O . ALA D 1 58 ? 66.195 -6.940 99.824 1.00 48.19 69 ALA D O 1
ATOM 9554 N N . PRO D 1 59 ? 67.196 -8.290 101.342 1.00 49.18 70 PRO D N 1
ATOM 9555 C CA . PRO D 1 59 ? 65.973 -9.056 101.599 1.00 53.62 70 PRO D CA 1
ATOM 9556 C C . PRO D 1 59 ? 64.756 -8.198 101.953 1.00 59.61 70 PRO D C 1
ATOM 9557 O O . PRO D 1 59 ? 63.645 -8.490 101.506 1.00 62.56 70 PRO D O 1
ATOM 9561 N N . ASN D 1 60 ? 64.976 -7.154 102.747 1.00 64.04 71 ASN D N 1
ATOM 9562 C CA . ASN D 1 60 ? 63.934 -6.196 103.095 1.00 65.95 71 ASN D CA 1
ATOM 9563 C C . ASN D 1 60 ? 64.308 -4.852 102.528 1.00 61.84 71 ASN D C 1
ATOM 9564 O O . ASN D 1 60 ? 65.436 -4.403 102.712 1.00 67.57 71 ASN D O 1
ATOM 9569 N N . SER D 1 61 ? 63.368 -4.228 101.821 1.00 59.04 72 SER D N 1
ATOM 9570 C CA . SER D 1 61 ? 63.571 -2.907 101.243 1.00 56.72 72 SER D CA 1
ATOM 9571 C C . SER D 1 61 ? 62.259 -2.290 100.787 1.00 61.16 72 SER D C 1
ATOM 9572 O O . SER D 1 61 ? 61.399 -2.978 100.242 1.00 64.91 72 SER D O 1
ATOM 9575 N N . ALA D 1 62 ? 62.135 -0.979 100.979 1.00 62.81 73 ALA D N 1
ATOM 9576 C CA . ALA D 1 62 ? 60.937 -0.241 100.582 1.00 61.97 73 ALA D CA 1
ATOM 9577 C C . ALA D 1 62 ? 60.857 -0.020 99.072 1.00 59.77 73 ALA D C 1
ATOM 9578 O O . ALA D 1 62 ? 59.762 0.159 98.540 1.00 60.52 73 ALA D O 1
ATOM 9580 N N . HIS D 1 63 ? 62.006 -0.007 98.388 1.00 55.89 74 HIS D N 1
ATOM 9581 C CA . HIS D 1 63 ? 62.065 0.297 96.950 1.00 54.07 74 HIS D CA 1
ATOM 9582 C C . HIS D 1 63 ? 63.042 -0.645 96.228 1.00 54.33 74 HIS D C 1
ATOM 9583 O O . HIS D 1 63 ? 63.962 -0.208 95.528 1.00 52.10 74 HIS D O 1
ATOM 9590 N N . SER D 1 64 ? 62.781 -1.941 96.391 1.00 54.29 75 SER D N 1
ATOM 9591 C CA . SER D 1 64 ? 63.600 -3.030 95.835 1.00 53.26 75 SER D CA 1
ATOM 9592 C C . SER D 1 64 ? 63.890 -2.876 94.347 1.00 47.58 75 SER D C 1
ATOM 9593 O O . SER D 1 64 ? 63.081 -2.336 93.593 1.00 45.29 75 SER D O 1
ATOM 9596 N N . ALA D 1 65 ? 65.061 -3.345 93.923 1.00 47.10 76 ALA D N 1
ATOM 9597 C CA . ALA D 1 65 ? 65.356 -3.481 92.498 1.00 45.12 76 ALA D CA 1
ATOM 9598 C C . ALA D 1 65 ? 64.631 -4.704 91.865 1.00 42.03 76 ALA D C 1
ATOM 9599 O O . ALA D 1 65 ? 64.636 -4.847 90.641 1.00 42.59 76 ALA D O 1
ATOM 9601 N N . ARG D 1 66 ? 64.048 -5.572 92.692 1.00 41.76 77 ARG D N 1
ATOM 9602 C CA . ARG D 1 66 ? 63.325 -6.755 92.217 1.00 42.82 77 ARG D CA 1
ATOM 9603 C C . ARG D 1 66 ? 62.033 -6.407 91.488 1.00 44.16 77 ARG D C 1
ATOM 9604 O O . ARG D 1 66 ? 61.322 -5.475 91.866 1.00 42.90 77 ARG D O 1
ATOM 9612 N N . THR D 1 67 ? 61.731 -7.176 90.446 1.00 42.42 78 THR D N 1
ATOM 9613 C CA . THR D 1 67 ? 60.432 -7.082 89.788 1.00 39.97 78 THR D CA 1
ATOM 9614 C C . THR D 1 67 ? 59.458 -8.018 90.472 1.00 37.00 78 THR D C 1
ATOM 9615 O O . THR D 1 67 ? 59.813 -8.680 91.451 1.00 37.30 78 THR D O 1
ATOM 9619 N N . ASN D 1 68 ? 58.219 -8.065 89.987 1.00 39.18 79 ASN D N 1
ATOM 9620 C CA . ASN D 1 68 ? 57.204 -8.904 90.638 1.00 39.59 79 ASN D CA 1
ATOM 9621 C C . ASN D 1 68 ? 57.299 -10.363 90.136 1.00 38.64 79 ASN D C 1
ATOM 9622 O O . ASN D 1 68 ? 56.545 -10.799 89.252 1.00 36.52 79 ASN D O 1
ATOM 9627 N N . ALA D 1 69 ? 58.239 -11.090 90.736 1.00 38.29 80 ALA D N 1
ATOM 9628 C CA . ALA D 1 69 ? 58.585 -12.456 90.353 1.00 38.26 80 ALA D CA 1
ATOM 9629 C C . ALA D 1 69 ? 58.846 -13.271 91.598 1.00 39.82 80 ALA D C 1
ATOM 9630 O O . ALA D 1 69 ? 59.231 -12.713 92.627 1.00 39.75 80 ALA D O 1
ATOM 9632 N N . ALA D 1 70 ? 58.636 -14.585 91.509 1.00 37.13 81 ALA D N 1
ATOM 9633 C CA . ALA D 1 70 ? 58.934 -15.503 92.608 1.00 37.12 81 ALA D CA 1
ATOM 9634 C C . ALA D 1 70 ? 59.556 -16.793 92.106 1.00 37.91 81 ALA D C 1
ATOM 9635 O O . ALA D 1 70 ? 59.317 -17.198 90.968 1.00 38.21 81 ALA D O 1
ATOM 9637 N N . LEU D 1 71 ? 60.341 -17.426 92.977 1.00 37.03 82 LEU D N 1
ATOM 9638 C CA . LEU D 1 71 ? 60.746 -18.811 92.828 1.00 36.73 82 LEU D CA 1
ATOM 9639 C C . LEU D 1 71 ? 59.602 -19.649 93.366 1.00 38.04 82 LEU D C 1
ATOM 9640 O O . LEU D 1 71 ? 59.147 -19.410 94.487 1.00 36.76 82 LEU D O 1
ATOM 9645 N N . ILE D 1 72 ? 59.117 -20.615 92.584 1.00 35.60 83 ILE D N 1
ATOM 9646 C CA . ILE D 1 72 ? 57.998 -21.458 93.016 1.00 34.82 83 ILE D CA 1
ATOM 9647 C C . ILE D 1 72 ? 58.335 -22.927 92.920 1.00 37.63 83 ILE D C 1
ATOM 9648 O O . ILE D 1 72 ? 59.181 -23.337 92.110 1.00 34.66 83 ILE D O 1
ATOM 9653 N N . SER D 1 73 ? 57.674 -23.717 93.758 1.00 35.71 84 SER D N 1
ATOM 9654 C CA . SER D 1 73 ? 57.869 -25.152 93.760 1.00 36.38 84 SER D CA 1
ATOM 9655 C C . SER D 1 73 ? 56.627 -25.840 94.288 1.00 38.55 84 SER D C 1
ATOM 9656 O O . SER D 1 73 ? 56.191 -25.561 95.416 1.00 37.80 84 SER D O 1
ATOM 9659 N N . LEU D 1 74 ? 56.048 -26.719 93.467 1.00 37.26 85 LEU D N 1
ATOM 9660 C CA . LEU D 1 74 ? 55.075 -27.677 93.945 1.00 37.75 85 LEU D CA 1
ATOM 9661 C C . LEU D 1 74 ? 55.880 -28.823 94.536 1.00 39.41 85 LEU D C 1
ATOM 9662 O O . LEU D 1 74 ? 56.684 -29.443 93.839 1.00 38.46 85 LEU D O 1
ATOM 9667 N N . VAL D 1 75 ? 55.681 -29.103 95.819 1.00 36.85 86 VAL D N 1
ATOM 9668 C CA . VAL D 1 75 ? 56.554 -30.021 96.533 1.00 39.33 86 VAL D CA 1
ATOM 9669 C C . VAL D 1 75 ? 55.818 -30.640 97.733 1.00 40.21 86 VAL D C 1
ATOM 9670 O O . VAL D 1 75 ? 54.893 -30.036 98.281 1.00 40.78 86 VAL D O 1
ATOM 9674 N N . ARG D 1 76 ? 56.219 -31.852 98.097 1.00 41.70 87 ARG D N 1
ATOM 9675 C CA . ARG D 1 76 ? 55.643 -32.585 99.227 1.00 47.32 87 ARG D CA 1
ATOM 9676 C C . ARG D 1 76 ? 56.516 -32.451 100.464 1.00 48.06 87 ARG D C 1
ATOM 9677 O O . ARG D 1 76 ? 57.726 -32.195 100.360 1.00 44.40 87 ARG D O 1
ATOM 9685 N N . ASN D 1 77 ? 55.898 -32.642 101.633 1.00 47.28 88 ASN D N 1
ATOM 9686 C CA . ASN D 1 77 ? 56.630 -32.665 102.906 1.00 46.03 88 ASN D CA 1
ATOM 9687 C C . ASN D 1 77 ? 57.724 -33.711 102.922 1.00 44.32 88 ASN D C 1
ATOM 9688 O O . ASN D 1 77 ? 58.820 -33.447 103.408 1.00 46.59 88 ASN D O 1
ATOM 9693 N N . GLU D 1 78 ? 57.437 -34.869 102.333 1.00 45.85 89 GLU D N 1
ATOM 9694 C CA A GLU D 1 78 ? 58.377 -35.992 102.312 0.50 47.08 89 GLU D CA 1
ATOM 9695 C CA B GLU D 1 78 ? 58.379 -35.998 102.297 0.50 47.85 89 GLU D CA 1
ATOM 9696 C C . GLU D 1 78 ? 59.649 -35.702 101.478 1.00 47.71 89 GLU D C 1
ATOM 9697 O O . GLU D 1 78 ? 60.655 -36.402 101.613 1.00 47.83 89 GLU D O 1
ATOM 9708 N N . GLU D 1 79 ? 59.603 -34.667 100.628 1.00 46.95 90 GLU D N 1
ATOM 9709 C CA . GLU D 1 79 ? 60.729 -34.289 99.756 1.00 45.48 90 GLU D CA 1
ATOM 9710 C C . GLU D 1 79 ? 61.585 -33.159 100.324 1.00 46.89 90 GLU D C 1
ATOM 9711 O O . GLU D 1 79 ? 62.403 -32.582 99.603 1.00 42.41 90 GLU D O 1
ATOM 9717 N N . LEU D 1 80 ? 61.430 -32.869 101.622 1.00 45.44 91 LEU D N 1
ATOM 9718 C CA . LEU D 1 80 ? 62.114 -31.750 102.269 1.00 45.84 91 LEU D CA 1
ATOM 9719 C C . LEU D 1 80 ? 63.632 -31.784 102.103 1.00 43.30 91 LEU D C 1
ATOM 9720 O O . LEU D 1 80 ? 64.222 -30.790 101.705 1.00 43.37 91 LEU D O 1
ATOM 9725 N N . GLU D 1 81 ? 64.253 -32.919 102.400 1.00 45.41 92 GLU D N 1
ATOM 9726 C CA . GLU D 1 81 ? 65.717 -33.014 102.336 1.00 49.45 92 GLU D CA 1
ATOM 9727 C C . GLU D 1 81 ? 66.227 -32.727 100.916 1.00 47.15 92 GLU D C 1
ATOM 9728 O O . GLU D 1 81 ? 67.158 -31.945 100.734 1.00 46.11 92 GLU D O 1
ATOM 9734 N N . ASP D 1 82 ? 65.587 -33.333 99.924 1.00 46.18 93 ASP D N 1
ATOM 9735 C CA . ASP D 1 82 ? 65.936 -33.081 98.522 1.00 45.94 93 ASP D CA 1
ATOM 9736 C C . ASP D 1 82 ? 65.682 -31.633 98.101 1.00 45.10 93 ASP D C 1
ATOM 9737 O O . ASP D 1 82 ? 66.473 -31.065 97.329 1.00 45.69 93 ASP D O 1
ATOM 9742 N N . LEU D 1 83 ? 64.609 -31.033 98.620 1.00 42.52 94 LEU D N 1
ATOM 9743 C CA . LEU D 1 83 ? 64.324 -29.622 98.372 1.00 41.42 94 LEU D CA 1
ATOM 9744 C C . LEU D 1 83 ? 65.396 -28.714 98.945 1.00 42.09 94 LEU D C 1
ATOM 9745 O O . LEU D 1 83 ? 65.784 -27.738 98.301 1.00 39.98 94 LEU D O 1
ATOM 9750 N N . ILE D 1 84 ? 65.863 -29.023 100.155 1.00 43.79 95 ILE D N 1
ATOM 9751 C CA . ILE D 1 84 ? 66.909 -28.223 100.808 1.00 43.51 95 ILE D CA 1
ATOM 9752 C C . ILE D 1 84 ? 68.213 -28.255 100.002 1.00 41.81 95 ILE D C 1
ATOM 9753 O O . ILE D 1 84 ? 68.860 -27.225 99.832 1.00 42.49 95 ILE D O 1
ATOM 9758 N N . SER D 1 85 ? 68.589 -29.433 99.524 1.00 43.65 96 SER D N 1
ATOM 9759 C CA . SER D 1 85 ? 69.759 -29.578 98.657 1.00 46.09 96 SER D CA 1
ATOM 9760 C C . SER D 1 85 ? 69.645 -28.670 97.416 1.00 42.43 96 SER D C 1
ATOM 9761 O O . SER D 1 85 ? 70.584 -27.964 97.068 1.00 41.43 96 SER D O 1
ATOM 9764 N N . THR D 1 86 ? 68.466 -28.648 96.798 1.00 41.88 97 THR D N 1
ATOM 9765 C CA . THR D 1 86 ? 68.189 -27.757 95.660 1.00 40.55 97 THR D CA 1
ATOM 9766 C C . THR D 1 86 ? 68.238 -26.273 96.037 1.00 40.71 97 THR D C 1
ATOM 9767 O O . THR D 1 86 ? 68.872 -25.468 95.344 1.00 39.91 97 THR D O 1
ATOM 9771 N N . MET D 1 87 ? 67.553 -25.908 97.123 1.00 39.48 98 MET D N 1
ATOM 9772 C CA . MET D 1 87 ? 67.597 -24.534 97.636 1.00 38.88 98 MET D CA 1
ATOM 9773 C C . MET D 1 87 ? 69.031 -24.035 97.845 1.00 37.50 98 MET D C 1
ATOM 9774 O O . MET D 1 87 ? 69.358 -22.933 97.433 1.00 38.53 98 MET D O 1
ATOM 9779 N N . LYS D 1 88 ? 69.877 -24.862 98.458 1.00 38.94 99 LYS D N 1
ATOM 9780 C CA . LYS D 1 88 ? 71.283 -24.502 98.687 1.00 41.10 99 LYS D CA 1
ATOM 9781 C C . LYS D 1 88 ? 72.000 -24.136 97.385 1.00 38.97 99 LYS D C 1
ATOM 9782 O O . LYS D 1 88 ? 72.701 -23.134 97.318 1.00 38.40 99 LYS D O 1
ATOM 9788 N N . ASP D 1 89 ? 71.815 -24.961 96.358 1.00 38.42 100 ASP D N 1
ATOM 9789 C CA . ASP D 1 89 ? 72.409 -24.692 95.037 1.00 38.00 100 ASP D CA 1
ATOM 9790 C C . ASP D 1 89 ? 71.913 -23.389 94.413 1.00 36.20 100 ASP D C 1
ATOM 9791 O O . ASP D 1 89 ? 72.709 -22.591 93.912 1.00 37.88 100 ASP D O 1
ATOM 9796 N N . LEU D 1 90 ? 70.599 -23.176 94.424 1.00 35.33 101 LEU D N 1
ATOM 9797 C CA . LEU D 1 90 ? 70.027 -22.016 93.759 1.00 35.84 101 LEU D CA 1
ATOM 9798 C C . LEU D 1 90 ? 70.363 -20.731 94.517 1.00 37.01 101 LEU D C 1
ATOM 9799 O O . LEU D 1 90 ? 70.620 -19.695 93.902 1.00 35.33 101 LEU D O 1
ATOM 9804 N N . GLU D 1 91 ? 70.376 -20.808 95.849 1.00 37.53 102 GLU D N 1
ATOM 9805 C CA . GLU D 1 91 ? 70.808 -19.675 96.679 1.00 39.00 102 GLU D CA 1
ATOM 9806 C C . GLU D 1 91 ? 72.282 -19.350 96.436 1.00 36.85 102 GLU D C 1
ATOM 9807 O O . GLU D 1 91 ? 72.611 -18.215 96.091 1.00 36.86 102 GLU D O 1
ATOM 9813 N N . ARG D 1 92 ? 73.143 -20.357 96.571 1.00 38.89 103 ARG D N 1
ATOM 9814 C CA . ARG D 1 92 ? 74.588 -20.176 96.368 1.00 41.12 103 ARG D CA 1
ATOM 9815 C C . ARG D 1 92 ? 74.880 -19.564 95.001 1.00 39.23 103 ARG D C 1
ATOM 9816 O O . ARG D 1 92 ? 75.631 -18.603 94.910 1.00 39.71 103 ARG D O 1
ATOM 9824 N N . THR D 1 93 ? 74.261 -20.091 93.945 1.00 36.55 104 THR D N 1
ATOM 9825 C CA . THR D 1 93 ? 74.575 -19.637 92.587 1.00 36.68 104 THR D CA 1
ATOM 9826 C C . THR D 1 93 ? 73.938 -18.317 92.175 1.00 37.00 104 THR D C 1
ATOM 9827 O O . THR D 1 93 ? 74.476 -17.615 91.315 1.00 37.22 104 THR D O 1
ATOM 9831 N N . TRP D 1 94 ? 72.785 -17.991 92.749 1.00 36.81 105 TRP D N 1
ATOM 9832 C CA . TRP D 1 94 ? 72.006 -16.862 92.263 1.00 36.52 105 TRP D CA 1
ATOM 9833 C C . TRP D 1 94 ? 71.268 -16.095 93.360 1.00 38.12 105 TRP D C 1
ATOM 9834 O O . TRP D 1 94 ? 71.525 -14.914 93.549 1.00 39.26 105 TRP D O 1
ATOM 9845 N N . ASN D 1 95 ? 70.355 -16.750 94.069 1.00 38.02 106 ASN D N 1
ATOM 9846 C CA . ASN D 1 95 ? 69.387 -16.006 94.883 1.00 40.38 106 ASN D CA 1
ATOM 9847 C C . ASN D 1 95 ? 69.918 -15.390 96.187 1.00 41.40 106 ASN D C 1
ATOM 9848 O O . ASN D 1 95 ? 69.268 -14.495 96.746 1.00 42.15 106 ASN D O 1
ATOM 9853 N N . SER D 1 96 ? 71.078 -15.836 96.666 1.00 44.21 107 SER D N 1
ATOM 9854 C CA . SER D 1 96 ? 71.718 -15.182 97.810 1.00 44.94 107 SER D CA 1
ATOM 9855 C C . SER D 1 96 ? 72.055 -13.728 97.481 1.00 44.73 107 SER D C 1
ATOM 9856 O O . SER D 1 96 ? 72.128 -12.897 98.383 1.00 48.17 107 SER D O 1
ATOM 9859 N N . LYS D 1 97 ? 72.243 -13.428 96.192 1.00 42.90 108 LYS D N 1
ATOM 9860 C CA . LYS D 1 97 ? 72.506 -12.077 95.712 1.00 43.71 108 LYS D CA 1
ATOM 9861 C C . LYS D 1 97 ? 71.259 -11.261 95.373 1.00 43.36 108 LYS D C 1
ATOM 9862 O O . LYS D 1 97 ? 71.304 -10.040 95.420 1.00 41.82 108 LYS D O 1
ATOM 9868 N N . PHE D 1 98 ? 70.182 -11.916 94.945 1.00 42.62 109 PHE D N 1
ATOM 9869 C CA . PHE D 1 98 ? 68.993 -11.197 94.470 1.00 40.54 109 PHE D CA 1
ATOM 9870 C C . PHE D 1 98 ? 67.795 -11.274 95.432 1.00 38.97 109 PHE D C 1
ATOM 9871 O O . PHE D 1 98 ? 66.968 -10.368 95.437 1.00 40.05 109 PHE D O 1
ATOM 9879 N N . ASN D 1 99 ? 67.728 -12.331 96.235 1.00 39.11 110 ASN D N 1
ATOM 9880 C CA . ASN D 1 99 ? 66.756 -12.470 97.323 1.00 42.26 110 ASN D CA 1
ATOM 9881 C C . ASN D 1 99 ? 65.298 -12.353 96.873 1.00 43.47 110 ASN D C 1
ATOM 9882 O O . ASN D 1 99 ? 64.473 -11.722 97.553 1.00 41.88 110 ASN D O 1
ATOM 9887 N N . TYR D 1 100 ? 64.982 -12.972 95.732 1.00 39.45 111 TYR D N 1
ATOM 9888 C CA . TYR D 1 100 ? 63.587 -13.104 95.301 1.00 37.47 111 TYR D CA 1
ATOM 9889 C C . TYR D 1 100 ? 62.894 -14.091 96.225 1.00 34.72 111 TYR D C 1
ATOM 9890 O O . TYR D 1 100 ? 63.533 -15.002 96.756 1.00 37.64 111 TYR D O 1
ATOM 9899 N N . PRO D 1 101 ? 61.581 -13.909 96.458 1.00 36.68 112 PRO D N 1
ATOM 9900 C CA . PRO D 1 101 ? 60.866 -14.800 97.375 1.00 36.48 112 PRO D CA 1
ATOM 9901 C C . PRO D 1 101 ? 60.659 -16.228 96.848 1.00 38.60 112 PRO D C 1
ATOM 9902 O O . PRO D 1 101 ? 60.616 -16.446 95.626 1.00 38.84 112 PRO D O 1
ATOM 9906 N N . TRP D 1 102 ? 60.552 -17.174 97.780 1.00 39.18 113 TRP D N 1
ATOM 9907 C CA . TRP D 1 102 ? 60.173 -18.557 97.502 1.00 39.21 113 TRP D CA 1
ATOM 9908 C C . TRP D 1 102 ? 58.703 -18.758 97.880 1.00 42.45 113 TRP D C 1
ATOM 9909 O O . TRP D 1 102 ? 58.307 -18.429 99.005 1.00 41.79 113 TRP D O 1
ATOM 9920 N N . ILE D 1 103 ? 57.902 -19.295 96.961 1.00 39.59 114 ILE D N 1
ATOM 9921 C CA . ILE D 1 103 ? 56.514 -19.666 97.253 1.00 40.05 114 ILE D CA 1
ATOM 9922 C C . ILE D 1 103 ? 56.349 -21.166 97.015 1.00 41.06 114 ILE D C 1
ATOM 9923 O O . ILE D 1 103 ? 56.471 -21.643 95.879 1.00 41.24 114 ILE D O 1
ATOM 9928 N N . PHE D 1 104 ? 56.084 -21.908 98.085 1.00 38.34 115 PHE D N 1
ATOM 9929 C CA . PHE D 1 104 ? 55.914 -23.345 98.010 1.00 40.67 115 PHE D CA 1
ATOM 9930 C C . PHE D 1 104 ? 54.442 -23.710 97.945 1.00 42.20 115 PHE D C 1
ATOM 9931 O O . PHE D 1 104 ? 53.615 -23.097 98.629 1.00 41.50 115 PHE D O 1
ATOM 9939 N N . PHE D 1 105 ? 54.127 -24.709 97.121 1.00 40.39 116 PHE D N 1
ATOM 9940 C CA . PHE D 1 105 ? 52.753 -25.166 96.907 1.00 39.01 116 PHE D CA 1
ATOM 9941 C C . PHE D 1 105 ? 52.643 -26.637 97.218 1.00 40.38 116 PHE D C 1
ATOM 9942 O O . PHE D 1 105 ? 53.582 -27.402 96.991 1.00 41.70 116 PHE D O 1
ATOM 9950 N N . ASN D 1 106 ? 51.491 -27.034 97.751 1.00 39.10 117 ASN D N 1
ATOM 9951 C CA . ASN D 1 106 ? 51.241 -28.418 98.128 1.00 41.21 117 ASN D CA 1
ATOM 9952 C C . ASN D 1 106 ? 49.724 -28.619 98.196 1.00 43.13 117 ASN D C 1
ATOM 9953 O O . ASN D 1 106 ? 48.995 -27.708 98.587 1.00 42.27 117 ASN D O 1
ATOM 9958 N N . ASP D 1 107 ? 49.253 -29.779 97.750 1.00 45.12 118 ASP D N 1
ATOM 9959 C CA . ASP D 1 107 ? 47.838 -30.150 97.895 1.00 45.67 118 ASP D CA 1
ATOM 9960 C C . ASP D 1 107 ? 47.483 -30.372 99.369 1.00 48.62 118 ASP D C 1
ATOM 9961 O O . ASP D 1 107 ? 46.345 -30.145 99.764 1.00 50.17 118 ASP D O 1
ATOM 9966 N N . LYS D 1 108 ? 48.461 -30.823 100.158 1.00 50.07 119 LYS D N 1
ATOM 9967 C CA . LYS D 1 108 ? 48.322 -30.973 101.610 1.00 52.36 119 LYS D CA 1
ATOM 9968 C C . LYS D 1 108 ? 49.003 -29.827 102.360 1.00 51.76 119 LYS D C 1
ATOM 9969 O O . LYS D 1 108 ? 49.805 -29.107 101.774 1.00 52.05 119 LYS D O 1
ATOM 9975 N N . PRO D 1 109 ? 48.682 -29.637 103.659 1.00 50.84 120 PRO D N 1
ATOM 9976 C CA . PRO D 1 109 ? 49.345 -28.546 104.392 1.00 47.97 120 PRO D CA 1
ATOM 9977 C C . PRO D 1 109 ? 50.813 -28.856 104.658 1.00 45.09 120 PRO D C 1
ATOM 9978 O O . PRO D 1 109 ? 51.171 -30.017 104.851 1.00 47.34 120 PRO D O 1
ATOM 9982 N N . PHE D 1 110 ? 51.655 -27.830 104.663 1.00 48.17 121 PHE D N 1
ATOM 9983 C CA . PHE D 1 110 ? 53.076 -28.010 104.987 1.00 49.62 121 PHE D CA 1
ATOM 9984 C C . PHE D 1 110 ? 53.270 -28.132 106.498 1.00 52.77 121 PHE D C 1
ATOM 9985 O O . PHE D 1 110 ? 52.613 -27.424 107.262 1.00 53.42 121 PHE D O 1
ATOM 9993 N N . THR D 1 111 ? 54.192 -28.999 106.919 1.00 53.67 122 THR D N 1
ATOM 9994 C CA . THR D 1 111 ? 54.526 -29.146 108.340 1.00 54.54 122 THR D CA 1
ATOM 9995 C C . THR D 1 111 ? 55.363 -27.964 108.827 1.00 57.30 122 THR D C 1
ATOM 9996 O O . THR D 1 111 ? 55.911 -27.198 108.030 1.00 55.22 122 THR D O 1
ATOM 10000 N N . GLU D 1 112 ? 55.465 -27.831 110.146 1.00 58.42 123 GLU D N 1
ATOM 10001 C CA . GLU D 1 112 ? 56.301 -26.799 110.755 1.00 58.88 123 GLU D CA 1
ATOM 10002 C C . GLU D 1 112 ? 57.789 -27.038 110.510 1.00 54.01 123 GLU D C 1
ATOM 10003 O O . GLU D 1 112 ? 58.532 -26.079 110.316 1.00 56.48 123 GLU D O 1
ATOM 10009 N N . GLU D 1 113 ? 58.221 -28.301 110.530 1.00 55.58 124 GLU D N 1
ATOM 10010 C CA . GLU D 1 113 ? 59.611 -28.651 110.190 1.00 56.82 124 GLU D CA 1
ATOM 10011 C C . GLU D 1 113 ? 59.953 -28.243 108.744 1.00 56.55 124 GLU D C 1
ATOM 10012 O O . GLU D 1 113 ? 61.056 -27.752 108.494 1.00 55.48 124 GLU D O 1
ATOM 10018 N N . PHE D 1 114 ? 59.011 -28.431 107.812 1.00 55.08 125 PHE D N 1
ATOM 10019 C CA . PHE D 1 114 ? 59.172 -27.949 106.421 1.00 52.48 125 PHE D CA 1
ATOM 10020 C C . PHE D 1 114 ? 59.412 -26.442 106.374 1.00 52.23 125 PHE D C 1
ATOM 10021 O O . PHE D 1 114 ? 60.352 -25.983 105.722 1.00 48.04 125 PHE D O 1
ATOM 10029 N N . LYS D 1 115 ? 58.557 -25.690 107.071 1.00 53.37 126 LYS D N 1
ATOM 10030 C CA . LYS D 1 115 ? 58.632 -24.222 107.104 1.00 54.13 126 LYS D CA 1
ATOM 10031 C C . LYS D 1 115 ? 59.925 -23.709 107.735 1.00 54.19 126 LYS D C 1
ATOM 10032 O O . LYS D 1 115 ? 60.526 -22.746 107.251 1.00 52.29 126 LYS D O 1
ATOM 10038 N N . LYS D 1 116 ? 60.327 -24.359 108.823 1.00 57.29 127 LYS D N 1
ATOM 10039 C CA . LYS D 1 116 ? 61.548 -24.022 109.551 1.00 59.93 127 LYS D CA 1
ATOM 10040 C C . LYS D 1 116 ? 62.785 -24.303 108.694 1.00 56.35 127 LYS D C 1
ATOM 10041 O O . LYS D 1 116 ? 63.635 -23.434 108.506 1.00 54.53 127 LYS D O 1
ATOM 10047 N N . ARG D 1 117 ? 62.874 -25.524 108.178 1.00 55.88 128 ARG D N 1
ATOM 10048 C CA . ARG D 1 117 ? 64.048 -25.948 107.417 1.00 54.93 128 ARG D CA 1
ATOM 10049 C C . ARG D 1 117 ? 64.228 -25.150 106.117 1.00 51.62 128 ARG D C 1
ATOM 10050 O O . ARG D 1 117 ? 65.346 -24.760 105.791 1.00 52.25 128 ARG D O 1
ATOM 10058 N N . THR D 1 118 ? 63.139 -24.871 105.405 1.00 50.86 129 THR D N 1
ATOM 10059 C CA . THR D 1 118 ? 63.215 -24.093 104.158 1.00 50.59 129 THR D CA 1
ATOM 10060 C C . THR D 1 118 ? 63.572 -22.629 104.392 1.00 50.28 129 THR D C 1
ATOM 10061 O O . THR D 1 118 ? 64.440 -22.083 103.699 1.00 47.65 129 THR D O 1
ATOM 10065 N N . GLN D 1 119 ? 62.922 -21.985 105.362 1.00 50.21 130 GLN D N 1
ATOM 10066 C CA . GLN D 1 119 ? 63.221 -20.573 105.667 1.00 49.25 130 GLN D CA 1
ATOM 10067 C C . GLN D 1 119 ? 64.671 -20.378 106.140 1.00 46.44 130 GLN D C 1
ATOM 10068 O O . GLN D 1 119 ? 65.262 -19.332 105.904 1.00 49.24 130 GLN D O 1
ATOM 10074 N N . ALA D 1 120 ? 65.236 -21.396 106.779 1.00 48.47 131 ALA D N 1
ATOM 10075 C CA . ALA D 1 120 ? 66.634 -21.377 107.222 1.00 51.27 131 ALA D CA 1
ATOM 10076 C C . ALA D 1 120 ? 67.672 -21.342 106.089 1.00 54.84 131 ALA D C 1
ATOM 10077 O O . ALA D 1 120 ? 68.834 -21.031 106.349 1.00 53.87 131 ALA D O 1
ATOM 10079 N N . GLU D 1 121 ? 67.269 -21.669 104.855 1.00 53.70 132 GLU D N 1
ATOM 10080 C CA . GLU D 1 121 ? 68.188 -21.703 103.710 1.00 50.61 132 GLU D CA 1
ATOM 10081 C C . GLU D 1 121 ? 68.208 -20.446 102.849 1.00 48.86 132 GLU D C 1
ATOM 10082 O O . GLU D 1 121 ? 68.902 -20.408 101.844 1.00 48.37 132 GLU D O 1
ATOM 10088 N N . THR D 1 122 ? 67.469 -19.415 103.234 1.00 47.10 133 THR D N 1
ATOM 10089 C CA . THR D 1 122 ? 67.349 -18.222 102.409 1.00 45.14 133 THR D CA 1
ATOM 10090 C C . THR D 1 122 ? 67.124 -17.010 103.292 1.00 46.86 133 THR D C 1
ATOM 10091 O O . THR D 1 122 ? 66.515 -17.132 104.354 1.00 49.54 133 THR D O 1
ATOM 10095 N N . LYS D 1 123 ? 67.636 -15.864 102.852 1.00 48.10 134 LYS D N 1
ATOM 10096 C CA . LYS D 1 123 ? 67.357 -14.570 103.484 1.00 51.56 134 LYS D CA 1
ATOM 10097 C C . LYS D 1 123 ? 66.056 -13.970 102.975 1.00 50.81 134 LYS D C 1
ATOM 10098 O O . LYS D 1 123 ? 65.501 -13.072 103.603 1.00 49.13 134 LYS D O 1
ATOM 10104 N N . ALA D 1 124 ? 65.586 -14.446 101.820 1.00 48.41 135 ALA D N 1
ATOM 10105 C CA . ALA D 1 124 ? 64.351 -13.962 101.217 1.00 46.55 135 ALA D CA 1
ATOM 10106 C C . ALA D 1 124 ? 63.141 -14.500 101.973 1.00 43.00 135 ALA D C 1
ATOM 10107 O O . ALA D 1 124 ? 63.247 -15.461 102.730 1.00 46.23 135 ALA D O 1
ATOM 10109 N N . LYS D 1 125 ? 61.991 -13.886 101.749 1.00 45.50 136 LYS D N 1
ATOM 10110 C CA . LYS D 1 125 ? 60.745 -14.331 102.380 1.00 50.14 136 LYS D CA 1
ATOM 10111 C C . LYS D 1 125 ? 60.253 -15.632 101.755 1.00 50.09 136 LYS D C 1
ATOM 10112 O O . LYS D 1 125 ? 60.330 -15.804 100.535 1.00 48.93 136 LYS D O 1
ATOM 10118 N N . CYS D 1 126 ? 59.770 -16.537 102.601 1.00 47.88 137 CYS D N 1
ATOM 10119 C CA . CYS D 1 126 ? 59.170 -17.791 102.162 1.00 49.90 137 CYS D CA 1
ATOM 10120 C C . CYS D 1 126 ? 57.668 -17.749 102.424 1.00 51.87 137 CYS D C 1
ATOM 10121 O O . CYS D 1 126 ? 57.233 -17.214 103.445 1.00 48.00 137 CYS D O 1
ATOM 10124 N N . TYR D 1 127 ? 56.890 -18.293 101.487 1.00 49.75 138 TYR D N 1
ATOM 10125 C CA . TYR D 1 127 ? 55.439 -18.418 101.614 1.00 48.58 138 TYR D CA 1
ATOM 10126 C C . TYR D 1 127 ? 55.041 -19.857 101.387 1.00 50.02 138 TYR D C 1
ATOM 10127 O O . TYR D 1 127 ? 55.667 -20.570 100.583 1.00 46.52 138 TYR D O 1
ATOM 10136 N N . TYR D 1 128 ? 53.990 -20.274 102.093 1.00 47.01 139 TYR D N 1
ATOM 10137 C CA . TYR D 1 128 ? 53.566 -21.661 102.144 1.00 46.50 139 TYR D CA 1
ATOM 10138 C C . TYR D 1 128 ? 52.089 -21.697 101.801 1.00 48.11 139 TYR D C 1
ATOM 10139 O O . TYR D 1 128 ? 51.263 -21.176 102.555 1.00 45.08 139 TYR D O 1
ATOM 10148 N N . GLU D 1 129 ? 51.773 -22.272 100.636 1.00 43.43 140 GLU D N 1
ATOM 10149 C CA . GLU D 1 129 ? 50.439 -22.200 100.053 1.00 44.08 140 GLU D CA 1
ATOM 10150 C C . GLU D 1 129 ? 49.872 -23.584 99.851 1.00 44.85 140 GLU D C 1
ATOM 10151 O O . GLU D 1 129 ? 50.613 -24.540 99.608 1.00 44.09 140 GLU D O 1
ATOM 10157 N N . GLN D 1 130 ? 48.551 -23.688 99.970 1.00 44.30 141 GLN D N 1
ATOM 10158 C CA . GLN D 1 130 ? 47.856 -24.938 99.720 1.00 43.99 141 GLN D CA 1
ATOM 10159 C C . GLN D 1 130 ? 47.118 -24.789 98.409 1.00 40.34 141 GLN D C 1
ATOM 10160 O O . GLN D 1 130 ? 46.570 -23.730 98.123 1.00 41.26 141 GLN D O 1
ATOM 10166 N N . VAL D 1 131 ? 47.124 -25.844 97.602 1.00 40.89 142 VAL D N 1
ATOM 10167 C CA . VAL D 1 131 ? 46.388 -25.835 96.343 1.00 39.89 142 VAL D CA 1
ATOM 10168 C C . VAL D 1 131 ? 44.927 -26.064 96.705 1.00 39.65 142 VAL D C 1
ATOM 10169 O O . VAL D 1 131 ? 44.630 -27.030 97.386 1.00 41.03 142 VAL D O 1
ATOM 10173 N N . PRO D 1 132 ? 44.017 -25.191 96.254 1.00 42.17 143 PRO D N 1
ATOM 10174 C CA . PRO D 1 132 ? 42.600 -25.449 96.552 1.00 45.04 143 PRO D CA 1
ATOM 10175 C C . PRO D 1 132 ? 42.079 -26.726 95.894 1.00 48.48 143 PRO D C 1
ATOM 10176 O O . PRO D 1 132 ? 42.577 -27.125 94.822 1.00 44.02 143 PRO D O 1
ATOM 10180 N N . LYS D 1 133 ? 41.079 -27.342 96.531 1.00 48.59 144 LYS D N 1
ATOM 10181 C CA . LYS D 1 133 ? 40.453 -28.582 96.041 1.00 51.46 144 LYS D CA 1
ATOM 10182 C C . LYS D 1 133 ? 40.027 -28.500 94.582 1.00 48.67 144 LYS D C 1
ATOM 10183 O O . LYS D 1 133 ? 40.246 -29.441 93.823 1.00 44.84 144 LYS D O 1
ATOM 10189 N N . GLU D 1 134 ? 39.420 -27.382 94.201 1.00 47.17 145 GLU D N 1
ATOM 10190 C CA . GLU D 1 134 ? 38.952 -27.197 92.825 1.00 50.58 145 GLU D CA 1
ATOM 10191 C C . GLU D 1 134 ? 40.094 -27.116 91.792 1.00 48.10 145 GLU D C 1
ATOM 10192 O O . GLU D 1 134 ? 39.852 -27.273 90.607 1.00 48.45 145 GLU D O 1
ATOM 10198 N N . HIS D 1 135 ? 41.318 -26.844 92.243 1.00 47.24 146 HIS D N 1
ATOM 10199 C CA . HIS D 1 135 ? 42.508 -26.870 91.380 1.00 45.04 146 HIS D CA 1
ATOM 10200 C C . HIS D 1 135 ? 43.274 -28.196 91.402 1.00 44.93 146 HIS D C 1
ATOM 10201 O O . HIS D 1 135 ? 44.249 -28.346 90.664 1.00 48.73 146 HIS D O 1
ATOM 10208 N N . TRP D 1 136 ? 42.854 -29.144 92.239 1.00 41.88 147 TRP D N 1
ATOM 10209 C CA . TRP D 1 136 ? 43.567 -30.402 92.442 1.00 41.64 147 TRP D CA 1
ATOM 10210 C C . TRP D 1 136 ? 42.730 -31.655 92.198 1.00 44.97 147 TRP D C 1
ATOM 10211 O O . TRP D 1 136 ? 43.232 -32.618 91.617 1.00 45.14 147 TRP D O 1
ATOM 10222 N N . ASP D 1 137 ? 41.488 -31.675 92.692 1.00 45.37 148 ASP D N 1
ATOM 10223 C CA . ASP D 1 137 ? 40.587 -32.795 92.464 1.00 44.21 148 ASP D CA 1
ATOM 10224 C C . ASP D 1 137 ? 40.338 -32.918 90.969 1.00 41.95 148 ASP D C 1
ATOM 10225 O O . ASP D 1 137 ? 40.236 -31.899 90.285 1.00 41.74 148 ASP D O 1
ATOM 10230 N N . PRO D 1 138 ? 40.220 -34.156 90.454 1.00 40.36 149 PRO D N 1
ATOM 10231 C CA . PRO D 1 138 ? 39.824 -34.294 89.053 1.00 42.31 149 PRO D CA 1
ATOM 10232 C C . PRO D 1 138 ? 38.471 -33.626 88.808 1.00 44.71 149 PRO D C 1
ATOM 10233 O O . PRO D 1 138 ? 37.616 -33.671 89.692 1.00 43.18 149 PRO D O 1
ATOM 10237 N N . PRO D 1 139 ? 38.273 -33.001 87.635 1.00 45.53 150 PRO D N 1
ATOM 10238 C CA . PRO D 1 139 ? 36.970 -32.370 87.408 1.00 45.61 150 PRO D CA 1
ATOM 10239 C C . PRO D 1 139 ? 35.795 -33.365 87.338 1.00 47.26 150 PRO D C 1
ATOM 10240 O O . PRO D 1 139 ? 35.994 -34.566 87.098 1.00 43.18 150 PRO D O 1
ATOM 10244 N N . GLU D 1 140 ? 34.584 -32.844 87.552 1.00 48.64 151 GLU D N 1
ATOM 10245 C CA . GLU D 1 140 ? 33.369 -33.666 87.704 1.00 51.43 151 GLU D CA 1
ATOM 10246 C C . GLU D 1 140 ? 33.087 -34.553 86.494 1.00 47.55 151 GLU D C 1
ATOM 10247 O O . GLU D 1 140 ? 32.542 -35.639 86.636 1.00 47.09 151 GLU D O 1
ATOM 10253 N N . TRP D 1 141 ? 33.461 -34.082 85.309 1.00 43.04 152 TRP D N 1
ATOM 10254 C CA . TRP D 1 141 ? 33.229 -34.829 84.077 1.00 41.64 152 TRP D CA 1
ATOM 10255 C C . TRP D 1 141 ? 34.180 -36.014 83.845 1.00 39.31 152 TRP D C 1
ATOM 10256 O O . TRP D 1 141 ? 33.973 -36.765 82.899 1.00 38.70 152 TRP D O 1
ATOM 10267 N N . ILE D 1 142 ? 35.216 -36.173 84.669 1.00 37.74 153 ILE D N 1
ATOM 10268 C CA . ILE D 1 142 ? 36.142 -37.308 84.547 1.00 38.21 153 ILE D CA 1
ATOM 10269 C C . ILE D 1 142 ? 35.559 -38.540 85.239 1.00 39.44 153 ILE D C 1
ATOM 10270 O O . ILE D 1 142 ? 35.260 -38.511 86.434 1.00 38.05 153 ILE D O 1
ATOM 10275 N N . ASN D 1 143 ? 35.419 -39.624 84.484 1.00 37.58 154 ASN D N 1
ATOM 10276 C CA . ASN D 1 143 ? 34.949 -40.892 85.030 1.00 38.24 154 ASN D CA 1
ATOM 10277 C C . ASN D 1 143 ? 36.132 -41.657 85.621 1.00 38.98 154 ASN D C 1
ATOM 10278 O O . ASN D 1 143 ? 37.058 -42.023 84.893 1.00 37.51 154 ASN D O 1
ATOM 10283 N N . MET D 1 144 ? 36.099 -41.917 86.928 1.00 37.45 155 MET D N 1
ATOM 10284 C CA . MET D 1 144 ? 37.248 -42.525 87.605 1.00 38.75 155 MET D CA 1
ATOM 10285 C C . MET D 1 144 ? 37.471 -43.985 87.239 1.00 39.88 155 MET D C 1
ATOM 10286 O O . MET D 1 144 ? 38.617 -44.457 87.275 1.00 39.55 155 MET D O 1
ATOM 10291 N N . GLU D 1 145 ? 36.410 -44.697 86.860 1.00 38.68 156 GLU D N 1
ATOM 10292 C CA . GLU D 1 145 ? 36.555 -46.063 86.369 1.00 42.22 156 GLU D CA 1
ATOM 10293 C C . GLU D 1 145 ? 37.335 -46.084 85.040 1.00 39.80 156 GLU D C 1
ATOM 10294 O O . GLU D 1 145 ? 38.224 -46.907 84.869 1.00 38.47 156 GLU D O 1
ATOM 10300 N N . LEU D 1 146 ? 37.012 -45.173 84.124 1.00 38.60 157 LEU D N 1
ATOM 10301 C CA . LEU D 1 146 ? 37.783 -45.034 82.872 1.00 38.80 157 LEU D CA 1
ATOM 10302 C C . LEU D 1 146 ? 39.238 -44.667 83.159 1.00 38.83 157 LEU D C 1
ATOM 10303 O O . LEU D 1 146 ? 40.151 -45.229 82.553 1.00 40.90 157 LEU D O 1
ATOM 10308 N N . PHE D 1 147 ? 39.449 -43.742 84.092 1.00 37.18 158 PHE D N 1
ATOM 10309 C CA . PHE D 1 147 ? 40.795 -43.421 84.541 1.00 37.52 158 PHE D CA 1
ATOM 10310 C C . PHE D 1 147 ? 41.566 -44.671 84.976 1.00 39.54 158 PHE D C 1
ATOM 10311 O O . PHE D 1 147 ? 42.694 -44.901 84.515 1.00 36.37 158 PHE D O 1
ATOM 10319 N N . ARG D 1 148 ? 40.964 -45.471 85.859 1.00 39.39 159 ARG D N 1
ATOM 10320 C CA . ARG D 1 148 ? 41.630 -46.673 86.397 1.00 40.04 159 ARG D CA 1
ATOM 10321 C C . ARG D 1 148 ? 41.979 -47.698 85.321 1.00 38.09 159 ARG D C 1
ATOM 10322 O O . ARG D 1 148 ? 43.058 -48.296 85.360 1.00 36.70 159 ARG D O 1
ATOM 10330 N N . GLU D 1 149 ? 41.080 -47.894 84.363 1.00 37.53 160 GLU D N 1
ATOM 10331 C CA . GLU D 1 149 ? 41.323 -48.840 83.270 1.00 39.68 160 GLU D CA 1
ATOM 10332 C C . GLU D 1 149 ? 42.467 -48.383 82.355 1.00 37.22 160 GLU D C 1
ATOM 10333 O O . GLU D 1 149 ? 43.305 -49.183 81.950 1.00 36.10 160 GLU D O 1
ATOM 10339 N N . SER D 1 150 ? 42.478 -47.099 82.019 1.00 37.16 161 SER D N 1
ATOM 10340 C CA . SER D 1 150 ? 43.568 -46.518 81.218 1.00 38.42 161 SER D CA 1
ATOM 10341 C C . SER D 1 150 ? 44.896 -46.586 81.947 1.00 36.96 161 SER D C 1
ATOM 10342 O O . SER D 1 150 ? 45.939 -46.882 81.349 1.00 36.83 161 SER D O 1
ATOM 10345 N N . ALA D 1 151 ? 44.845 -46.295 83.244 1.00 36.40 162 ALA D N 1
ATOM 10346 C CA . ALA D 1 151 ? 46.020 -46.331 84.113 1.00 36.78 162 ALA D CA 1
ATOM 10347 C C . ALA D 1 151 ? 46.632 -47.732 84.220 1.00 37.18 162 ALA D C 1
ATOM 10348 O O . ALA D 1 151 ? 47.867 -47.876 84.257 1.00 35.79 162 ALA D O 1
ATOM 10350 N N . ALA D 1 152 ? 45.779 -48.757 84.269 1.00 35.78 163 ALA D N 1
ATOM 10351 C CA . ALA D 1 152 ? 46.253 -50.148 84.306 1.00 36.93 163 ALA D CA 1
ATOM 10352 C C . ALA D 1 152 ? 47.058 -50.511 83.047 1.00 34.46 163 ALA D C 1
ATOM 10353 O O . ALA D 1 152 ? 48.091 -51.163 83.139 1.00 34.29 163 ALA D O 1
ATOM 10355 N N . ILE D 1 153 ? 46.586 -50.059 81.891 1.00 33.79 164 ILE D N 1
ATOM 10356 C CA . ILE D 1 153 ? 47.257 -50.324 80.612 1.00 33.73 164 ILE D CA 1
ATOM 10357 C C . ILE D 1 153 ? 48.610 -49.604 80.540 1.00 33.28 164 ILE D C 1
ATOM 10358 O O . ILE D 1 153 ? 49.617 -50.207 80.158 1.00 33.33 164 ILE D O 1
ATOM 10363 N N . LEU D 1 154 ? 48.647 -48.337 80.946 1.00 32.61 165 LEU D N 1
ATOM 10364 C CA . LEU D 1 154 ? 49.894 -47.570 80.889 1.00 33.75 165 LEU D CA 1
ATOM 10365 C C . LEU D 1 154 ? 50.925 -48.126 81.867 1.00 32.97 165 LEU D C 1
ATOM 10366 O O . LEU D 1 154 ? 52.121 -48.198 81.540 1.00 31.62 165 LEU D O 1
ATOM 10371 N N . THR D 1 155 ? 50.463 -48.525 83.053 1.00 31.05 166 THR D N 1
ATOM 10372 C CA . THR D 1 155 ? 51.310 -49.248 84.004 1.00 31.70 166 THR D CA 1
ATOM 10373 C C . THR D 1 155 ? 51.950 -50.501 83.390 1.00 32.22 166 THR D C 1
ATOM 10374 O O . THR D 1 155 ? 53.156 -50.700 83.556 1.00 31.36 166 THR D O 1
ATOM 10378 N N . GLU D 1 156 ? 51.164 -51.331 82.699 1.00 32.42 167 GLU D N 1
ATOM 10379 C CA A GLU D 1 156 ? 51.679 -52.532 82.031 0.50 33.43 167 GLU D CA 1
ATOM 10380 C CA B GLU D 1 156 ? 51.738 -52.534 82.084 0.50 34.45 167 GLU D CA 1
ATOM 10381 C C . GLU D 1 156 ? 52.680 -52.169 80.932 1.00 32.47 167 GLU D C 1
ATOM 10382 O O . GLU D 1 156 ? 53.707 -52.810 80.781 1.00 32.40 167 GLU D O 1
ATOM 10393 N N . GLN D 1 157 ? 52.367 -51.117 80.165 1.00 32.21 168 GLN D N 1
ATOM 10394 C CA . GLN D 1 157 ? 53.167 -50.776 78.973 1.00 31.94 168 GLN D CA 1
ATOM 10395 C C . GLN D 1 157 ? 54.438 -49.976 79.215 1.00 30.81 168 GLN D C 1
ATOM 10396 O O . GLN D 1 157 ? 55.444 -50.200 78.536 1.00 31.53 168 GLN D O 1
ATOM 10402 N N . LYS D 1 158 ? 54.383 -49.020 80.138 1.00 30.02 169 LYS D N 1
ATOM 10403 C CA . LYS D 1 158 ? 55.405 -47.980 80.230 1.00 30.37 169 LYS D CA 1
ATOM 10404 C C . LYS D 1 158 ? 56.587 -48.393 81.108 1.00 31.34 169 LYS D C 1
ATOM 10405 O O . LYS D 1 158 ? 56.413 -48.815 82.265 1.00 31.60 169 LYS D O 1
ATOM 10411 N N . ILE D 1 159 ? 57.791 -48.226 80.548 1.00 29.56 170 ILE D N 1
ATOM 10412 C CA . ILE D 1 159 ? 59.035 -48.578 81.215 1.00 31.09 170 ILE D CA 1
ATOM 10413 C C . ILE D 1 159 ? 59.201 -47.816 82.536 1.00 31.30 170 ILE D C 1
ATOM 10414 O O . ILE D 1 159 ? 59.007 -46.596 82.590 1.00 30.30 170 ILE D O 1
ATOM 10419 N N . GLN D 1 160 ? 59.529 -48.562 83.590 1.00 31.66 171 GLN D N 1
ATOM 10420 C CA . GLN D 1 160 ? 59.840 -48.021 84.920 1.00 32.31 171 GLN D CA 1
ATOM 10421 C C . GLN D 1 160 ? 58.786 -47.024 85.374 1.00 33.53 171 GLN D C 1
ATOM 10422 O O . GLN D 1 160 ? 59.088 -45.906 85.780 1.00 31.43 171 GLN D O 1
ATOM 10428 N N . TYR D 1 161 ? 57.536 -47.466 85.296 1.00 31.83 172 TYR D N 1
ATOM 10429 C CA . TYR D 1 161 ? 56.378 -46.608 85.514 1.00 32.70 172 TYR D CA 1
ATOM 10430 C C . TYR D 1 161 ? 55.217 -47.443 86.021 1.00 32.85 172 TYR D C 1
ATOM 10431 O O . TYR D 1 161 ? 54.846 -48.470 85.410 1.00 32.33 172 TYR D O 1
ATOM 10440 N N . SER D 1 162 ? 54.682 -46.975 87.147 1.00 34.65 173 SER D N 1
ATOM 10441 C CA . SER D 1 162 ? 53.458 -47.470 87.747 1.00 37.25 173 SER D CA 1
ATOM 10442 C C . SER D 1 162 ? 52.581 -46.254 88.022 1.00 36.12 173 SER D C 1
ATOM 10443 O O . SER D 1 162 ? 53.020 -45.299 88.677 1.00 35.48 173 SER D O 1
ATOM 10446 N N . ASP D 1 163 ? 51.355 -46.275 87.513 1.00 35.38 174 ASP D N 1
ATOM 10447 C CA . ASP D 1 163 ? 50.531 -45.072 87.455 1.00 37.37 174 ASP D CA 1
ATOM 10448 C C . ASP D 1 163 ? 50.054 -44.627 88.835 1.00 37.79 174 ASP D C 1
ATOM 10449 O O . ASP D 1 163 ? 49.656 -45.456 89.645 1.00 36.82 174 ASP D O 1
ATOM 10454 N N . LYS D 1 164 ? 50.091 -43.318 89.070 1.00 37.44 175 LYS D N 1
ATOM 10455 C CA . LYS D 1 164 ? 49.530 -42.702 90.275 1.00 40.70 175 LYS D CA 1
ATOM 10456 C C . LYS D 1 164 ? 48.632 -41.554 89.858 1.00 39.78 175 LYS D C 1
ATOM 10457 O O . LYS D 1 164 ? 49.042 -40.705 89.056 1.00 35.42 175 LYS D O 1
ATOM 10463 N N . LEU D 1 165 ? 47.420 -41.509 90.412 1.00 35.95 176 LEU D N 1
ATOM 10464 C CA . LEU D 1 165 ? 46.502 -40.399 90.170 1.00 35.64 176 LEU D CA 1
ATOM 10465 C C . LEU D 1 165 ? 47.139 -39.042 90.442 1.00 33.53 176 LEU D C 1
ATOM 10466 O O . LEU D 1 165 ? 46.946 -38.097 89.668 1.00 34.11 176 LEU D O 1
ATOM 10471 N N . SER D 1 166 ? 47.896 -38.948 91.533 1.00 33.30 177 SER D N 1
ATOM 10472 C CA . SER D 1 166 ? 48.568 -37.700 91.912 1.00 34.32 177 SER D CA 1
ATOM 10473 C C . SER D 1 166 ? 49.493 -37.141 90.821 1.00 34.19 177 SER D C 1
ATOM 10474 O O . SER D 1 166 ? 49.645 -35.924 90.702 1.00 34.47 177 SER D O 1
ATOM 10477 N N . TYR D 1 167 ? 50.110 -38.023 90.038 1.00 34.04 178 TYR D N 1
ATOM 10478 C CA . TYR D 1 167 ? 50.976 -37.578 88.946 1.00 34.29 178 TYR D CA 1
ATOM 10479 C C . TYR D 1 167 ? 50.155 -36.851 87.886 1.00 32.60 178 TYR D C 1
ATOM 10480 O O . TYR D 1 167 ? 50.581 -35.817 87.365 1.00 31.38 178 TYR D O 1
ATOM 10489 N N . HIS D 1 168 ? 48.969 -37.385 87.591 1.00 32.44 179 HIS D N 1
ATOM 10490 C CA . HIS D 1 168 ? 48.059 -36.753 86.638 1.00 31.43 179 HIS D CA 1
ATOM 10491 C C . HIS D 1 168 ? 47.569 -35.408 87.149 1.00 31.71 179 HIS D C 1
ATOM 10492 O O . HIS D 1 168 ? 47.452 -34.440 86.387 1.00 31.55 179 HIS D O 1
ATOM 10499 N N . GLN D 1 169 ? 47.273 -35.355 88.444 1.00 31.91 180 GLN D N 1
ATOM 10500 C CA . GLN D 1 169 ? 46.833 -34.113 89.077 1.00 32.07 180 GLN D CA 1
ATOM 10501 C C . GLN D 1 169 ? 47.934 -33.048 89.052 1.00 30.86 180 GLN D C 1
ATOM 10502 O O . GLN D 1 169 ? 47.660 -31.893 88.770 1.00 31.58 180 GLN D O 1
ATOM 10508 N N . MET D 1 170 ? 49.171 -33.454 89.322 1.00 31.38 181 MET D N 1
ATOM 10509 C CA . MET D 1 170 ? 50.339 -32.563 89.204 1.00 32.19 181 MET D CA 1
ATOM 10510 C C . MET D 1 170 ? 50.490 -32.000 87.788 1.00 31.29 181 MET D C 1
ATOM 10511 O O . MET D 1 170 ? 50.682 -30.788 87.619 1.00 30.21 181 MET D O 1
ATOM 10516 N N . CYS D 1 171 ? 50.394 -32.868 86.779 1.00 31.29 182 CYS D N 1
ATOM 10517 C CA . CYS D 1 171 ? 50.478 -32.424 85.382 1.00 31.01 182 CYS D CA 1
ATOM 10518 C C . CYS D 1 171 ? 49.392 -31.415 85.028 1.00 30.70 182 CYS D C 1
ATOM 10519 O O . CYS D 1 171 ? 49.654 -30.397 84.387 1.00 30.10 182 CYS D O 1
ATOM 10522 N N . ARG D 1 172 ? 48.162 -31.708 85.430 1.00 31.50 183 ARG D N 1
ATOM 10523 C CA . ARG D 1 172 ? 47.064 -30.784 85.224 1.00 31.79 183 ARG D CA 1
ATOM 10524 C C . ARG D 1 172 ? 47.283 -29.463 85.970 1.00 30.43 183 ARG D C 1
ATOM 10525 O O . ARG D 1 172 ? 46.997 -28.392 85.432 1.00 30.73 183 ARG D O 1
ATOM 10533 N N . TRP D 1 173 ? 47.792 -29.536 87.193 1.00 31.79 184 TRP D N 1
ATOM 10534 C CA . TRP D 1 173 ? 48.034 -28.323 87.978 1.00 32.08 184 TRP D CA 1
ATOM 10535 C C . TRP D 1 173 ? 49.079 -27.419 87.302 1.00 32.37 184 TRP D C 1
ATOM 10536 O O . TRP D 1 173 ? 48.836 -26.227 87.101 1.00 31.44 184 TRP D O 1
ATOM 10547 N N . ASN D 1 174 ? 50.217 -27.996 86.918 1.00 31.70 185 ASN D N 1
ATOM 10548 C CA . ASN D 1 174 ? 51.243 -27.232 86.187 1.00 32.42 185 ASN D CA 1
ATOM 10549 C C . ASN D 1 174 ? 50.760 -26.755 84.816 1.00 31.62 185 ASN D C 1
ATOM 10550 O O . ASN D 1 174 ? 51.192 -25.708 84.355 1.00 32.32 185 ASN D O 1
ATOM 10555 N N . SER D 1 175 ? 49.858 -27.499 84.176 1.00 32.02 186 SER D N 1
ATOM 10556 C CA . SER D 1 175 ? 49.365 -27.110 82.847 1.00 31.07 186 SER D CA 1
ATOM 10557 C C . SER D 1 175 ? 48.383 -25.949 82.874 1.00 32.19 186 SER D C 1
ATOM 10558 O O . SER D 1 175 ? 48.401 -25.115 81.976 1.00 31.38 186 SER D O 1
ATOM 10561 N N . GLY D 1 176 ? 47.503 -25.913 83.875 1.00 32.03 187 GLY D N 1
ATOM 10562 C CA . GLY D 1 176 ? 46.387 -24.958 83.876 1.00 33.57 187 GLY D CA 1
ATOM 10563 C C . GLY D 1 176 ? 46.015 -24.219 85.153 1.00 34.13 187 GLY D C 1
ATOM 10564 O O . GLY D 1 176 ? 45.232 -23.265 85.091 1.00 35.44 187 GLY D O 1
ATOM 10565 N N . MET D 1 177 ? 46.548 -24.637 86.292 1.00 35.25 188 MET D N 1
ATOM 10566 C CA . MET D 1 177 ? 46.073 -24.141 87.593 1.00 37.03 188 MET D CA 1
ATOM 10567 C C . MET D 1 177 ? 47.072 -23.285 88.373 1.00 37.24 188 MET D C 1
ATOM 10568 O O . MET D 1 177 ? 46.649 -22.402 89.126 1.00 36.53 188 MET D O 1
ATOM 10573 N N . PHE D 1 178 ? 48.377 -23.509 88.211 1.00 35.13 189 PHE D N 1
ATOM 10574 C CA . PHE D 1 178 ? 49.354 -22.759 89.015 1.00 34.89 189 PHE D CA 1
ATOM 10575 C C . PHE D 1 178 ? 49.230 -21.257 88.821 1.00 35.17 189 PHE D C 1
ATOM 10576 O O . PHE D 1 178 ? 49.282 -20.502 89.789 1.00 37.09 189 PHE D O 1
ATOM 10584 N N . TYR D 1 179 ? 49.008 -20.835 87.583 1.00 34.36 190 TYR D N 1
ATOM 10585 C CA . TYR D 1 179 ? 48.861 -19.427 87.255 1.00 35.52 190 TYR D CA 1
ATOM 10586 C C . TYR D 1 179 ? 47.506 -18.816 87.656 1.00 36.09 190 TYR D C 1
ATOM 10587 O O . TYR D 1 179 ? 47.308 -17.629 87.474 1.00 36.93 190 TYR D O 1
ATOM 10596 N N . LYS D 1 180 ? 46.593 -19.634 88.176 1.00 38.45 191 LYS D N 1
ATOM 10597 C CA . LYS D 1 180 ? 45.325 -19.174 88.753 1.00 40.15 191 LYS D CA 1
ATOM 10598 C C . LYS D 1 180 ? 45.339 -19.183 90.284 1.00 40.39 191 LYS D C 1
ATOM 10599 O O . LYS D 1 180 ? 44.349 -18.818 90.894 1.00 41.66 191 LYS D O 1
ATOM 10605 N N . HIS D 1 181 ? 46.434 -19.603 90.917 1.00 38.91 192 HIS D N 1
ATOM 10606 C CA . HIS D 1 181 ? 46.473 -19.618 92.381 1.00 40.33 192 HIS D CA 1
ATOM 10607 C C . HIS D 1 181 ? 46.477 -18.175 92.920 1.00 41.88 192 HIS D C 1
ATOM 10608 O O . HIS D 1 181 ? 47.228 -17.340 92.408 1.00 38.19 192 HIS D O 1
ATOM 10615 N N . PRO D 1 182 ? 45.610 -17.864 93.915 1.00 42.94 193 PRO D N 1
ATOM 10616 C CA . PRO D 1 182 ? 45.554 -16.487 94.445 1.00 44.10 193 PRO D CA 1
ATOM 10617 C C . PRO D 1 182 ? 46.903 -15.897 94.890 1.00 39.32 193 PRO D C 1
ATOM 10618 O O . PRO D 1 182 ? 47.179 -14.745 94.615 1.00 41.67 193 PRO D O 1
ATOM 10622 N N . ALA D 1 183 ? 47.706 -16.678 95.593 1.00 40.48 194 ALA D N 1
ATOM 10623 C CA . ALA D 1 183 ? 49.090 -16.313 95.943 1.00 41.07 194 ALA D CA 1
ATOM 10624 C C . ALA D 1 183 ? 49.941 -15.703 94.822 1.00 42.02 194 ALA D C 1
ATOM 10625 O O . ALA D 1 183 ? 50.821 -14.894 95.111 1.00 42.19 194 ALA D O 1
ATOM 10627 N N . LEU D 1 184 ? 49.696 -16.078 93.562 1.00 39.81 195 LEU D N 1
ATOM 10628 C CA . LEU D 1 184 ? 50.452 -15.518 92.436 1.00 39.83 195 LEU D CA 1
ATOM 10629 C C . LEU D 1 184 ? 49.774 -14.358 91.708 1.00 41.11 195 LEU D C 1
ATOM 10630 O O . LEU D 1 184 ? 50.322 -13.876 90.699 1.00 36.41 195 LEU D O 1
ATOM 10635 N N . LYS D 1 185 ? 48.630 -13.868 92.215 1.00 43.58 196 LYS D N 1
ATOM 10636 C CA . LYS D 1 185 ? 47.835 -12.854 91.482 1.00 47.86 196 LYS D CA 1
ATOM 10637 C C . LYS D 1 185 ? 48.600 -11.594 91.097 1.00 43.50 196 LYS D C 1
ATOM 10638 O O . LYS D 1 185 ? 48.398 -11.076 90.015 1.00 42.74 196 LYS D O 1
ATOM 10644 N N . ASN D 1 186 ? 49.456 -11.100 91.983 1.00 42.53 197 ASN D N 1
ATOM 10645 C CA . ASN D 1 186 ? 50.224 -9.871 91.712 1.00 45.01 197 ASN D CA 1
ATOM 10646 C C . ASN D 1 186 ? 51.630 -10.115 91.144 1.00 44.56 197 ASN D C 1
ATOM 10647 O O . ASN D 1 186 ? 52.402 -9.169 90.990 1.00 47.29 197 ASN D O 1
ATOM 10652 N N . TYR D 1 187 ? 51.949 -11.367 90.817 1.00 42.65 198 TYR D N 1
ATOM 10653 C CA . TYR D 1 187 ? 53.240 -11.725 90.209 1.00 41.52 198 TYR D CA 1
ATOM 10654 C C . TYR D 1 187 ? 53.077 -11.868 88.709 1.00 39.84 198 TYR D C 1
ATOM 10655 O O . TYR D 1 187 ? 52.018 -12.293 88.231 1.00 40.04 198 TYR D O 1
ATOM 10664 N N . LYS D 1 188 ? 54.112 -11.475 87.967 1.00 38.72 199 LYS D N 1
ATOM 10665 C CA . LYS D 1 188 ? 54.150 -11.645 86.517 1.00 38.12 199 LYS D CA 1
ATOM 10666 C C . LYS D 1 188 ? 55.107 -12.766 86.067 1.00 37.89 199 LYS D C 1
ATOM 10667 O O . LYS D 1 188 ? 54.852 -13.398 85.050 1.00 36.78 199 LYS D O 1
ATOM 10673 N N . TYR D 1 189 ? 56.206 -12.983 86.790 1.00 36.99 200 TYR D N 1
ATOM 10674 C CA . TYR D 1 189 ? 57.203 -13.997 86.415 1.00 36.02 200 TYR D CA 1
ATOM 10675 C C . TYR D 1 189 ? 57.396 -15.019 87.506 1.00 36.47 200 TYR D C 1
ATOM 10676 O O . TYR D 1 189 ? 57.269 -14.710 88.693 1.00 35.93 200 TYR D O 1
ATOM 10685 N N . TYR D 1 190 ? 57.690 -16.252 87.093 1.00 32.94 201 TYR D N 1
ATOM 10686 C CA . TYR D 1 190 ? 57.982 -17.340 88.001 1.00 32.53 201 TYR D CA 1
ATOM 10687 C C . TYR D 1 190 ? 59.217 -18.098 87.510 1.00 34.23 201 TYR D C 1
ATOM 10688 O O . TYR D 1 190 ? 59.512 -18.114 86.313 1.00 33.08 201 TYR D O 1
ATOM 10697 N N . TRP D 1 191 ? 59.923 -18.699 88.459 1.00 33.59 202 TRP D N 1
ATOM 10698 C CA . TRP D 1 191 ? 60.985 -19.663 88.199 1.00 34.28 202 TRP D CA 1
ATOM 10699 C C . TRP D 1 191 ? 60.562 -20.910 88.944 1.00 33.13 202 TRP D C 1
ATOM 10700 O O . TRP D 1 191 ? 60.624 -20.960 90.176 1.00 33.05 202 TRP D O 1
ATOM 10711 N N . ARG D 1 192 ? 60.115 -21.916 88.192 1.00 33.50 203 ARG D N 1
ATOM 10712 C CA . ARG D 1 192 ? 59.771 -23.219 88.749 1.00 31.99 203 ARG D CA 1
ATOM 10713 C C . ARG D 1 192 ? 61.010 -24.047 89.088 1.00 33.27 203 ARG D C 1
ATOM 10714 O O . ARG D 1 192 ? 61.908 -24.214 88.261 1.00 30.20 203 ARG D O 1
ATOM 10722 N N . VAL D 1 193 ? 61.006 -24.597 90.297 1.00 32.50 204 VAL D N 1
ATOM 10723 C CA . VAL D 1 193 ? 62.094 -25.373 90.847 1.00 35.71 204 VAL D CA 1
ATOM 10724 C C . VAL D 1 193 ? 61.511 -26.674 91.386 1.00 37.35 204 VAL D C 1
ATOM 10725 O O . VAL D 1 193 ? 60.438 -26.671 92.007 1.00 37.99 204 VAL D O 1
ATOM 10729 N N . GLU D 1 194 ? 62.207 -27.783 91.156 1.00 36.34 205 GLU D N 1
ATOM 10730 C CA . GLU D 1 194 ? 61.815 -29.066 91.717 1.00 36.41 205 GLU D CA 1
ATOM 10731 C C . GLU D 1 194 ? 62.827 -29.510 92.745 1.00 37.46 205 GLU D C 1
ATOM 10732 O O . GLU D 1 194 ? 63.994 -29.117 92.669 1.00 36.23 205 GLU D O 1
ATOM 10738 N N . PRO D 1 195 ? 62.404 -30.382 93.681 1.00 38.40 206 PRO D N 1
ATOM 10739 C CA . PRO D 1 195 ? 63.378 -30.988 94.575 1.00 38.96 206 PRO D CA 1
ATOM 10740 C C . PRO D 1 195 ? 64.327 -31.942 93.850 1.00 38.75 206 PRO D C 1
ATOM 10741 O O . PRO D 1 195 ? 63.979 -32.494 92.814 1.00 39.64 206 PRO D O 1
ATOM 10745 N N . LYS D 1 196 ? 65.514 -32.119 94.416 1.00 40.96 207 LYS D N 1
ATOM 10746 C CA . LYS D 1 196 ? 66.532 -33.028 93.913 1.00 43.44 207 LYS D CA 1
ATOM 10747 C C . LYS D 1 196 ? 67.195 -32.569 92.596 1.00 42.47 207 LYS D C 1
ATOM 10748 O O . LYS D 1 196 ? 67.734 -33.398 91.868 1.00 46.70 207 LYS D O 1
ATOM 10754 N N . VAL D 1 197 ? 67.169 -31.275 92.292 1.00 37.49 208 VAL D N 1
ATOM 10755 C CA . VAL D 1 197 ? 67.889 -30.751 91.107 1.00 36.40 208 VAL D CA 1
ATOM 10756 C C . VAL D 1 197 ? 69.149 -29.998 91.537 1.00 36.76 208 VAL D C 1
ATOM 10757 O O . VAL D 1 197 ? 69.238 -29.519 92.677 1.00 36.00 208 VAL D O 1
ATOM 10761 N N . GLN D 1 198 ? 70.118 -29.904 90.628 1.00 33.99 209 GLN D N 1
ATOM 10762 C CA . GLN D 1 198 ? 71.351 -29.177 90.880 1.00 35.13 209 GLN D CA 1
ATOM 10763 C C . GLN D 1 198 ? 71.486 -27.973 89.960 1.00 35.48 209 GLN D C 1
ATOM 10764 O O . GLN D 1 198 ? 71.028 -27.989 88.812 1.00 33.31 209 GLN D O 1
ATOM 10770 N N . PHE D 1 199 ? 72.120 -26.931 90.490 1.00 31.77 210 PHE D N 1
ATOM 10771 C CA . PHE D 1 199 ? 72.529 -25.768 89.731 1.00 32.54 210 PHE D CA 1
ATOM 10772 C C . PHE D 1 199 ? 74.039 -25.682 89.889 1.00 34.09 210 PHE D C 1
ATOM 10773 O O . PHE D 1 199 ? 74.544 -25.764 91.006 1.00 34.59 210 PHE D O 1
ATOM 10781 N N . PHE D 1 200 ? 74.747 -25.542 88.773 1.00 34.38 211 PHE D N 1
ATOM 10782 C CA . PHE D 1 200 ? 76.206 -25.668 88.749 1.00 34.70 211 PHE D CA 1
ATOM 10783 C C . PHE D 1 200 ? 76.973 -24.368 88.574 1.00 34.10 211 PHE D C 1
ATOM 10784 O O . PHE D 1 200 ? 78.179 -24.354 88.828 1.00 34.85 211 PHE D O 1
ATOM 10792 N N . CYS D 1 201 ? 76.318 -23.310 88.092 1.00 33.68 212 CYS D N 1
ATOM 10793 C CA . CYS D 1 201 ? 77.011 -22.098 87.648 1.00 34.42 212 CYS D CA 1
ATOM 10794 C C . CYS D 1 201 ? 76.546 -20.857 88.384 1.00 34.64 212 CYS D C 1
ATOM 10795 O O . CYS D 1 201 ? 75.342 -20.623 88.508 1.00 34.33 212 CYS D O 1
ATOM 10798 N N . ASN D 1 202 ? 77.494 -20.040 88.838 1.00 33.79 213 ASN D N 1
ATOM 10799 C CA . ASN D 1 202 ? 77.160 -18.693 89.295 1.00 35.46 213 ASN D CA 1
ATOM 10800 C C . ASN D 1 202 ? 76.513 -17.898 88.157 1.00 34.92 213 ASN D C 1
ATOM 10801 O O . ASN D 1 202 ? 77.000 -17.904 87.017 1.00 35.74 213 ASN D O 1
ATOM 10806 N N . VAL D 1 203 ? 75.392 -17.258 88.471 1.00 32.52 214 VAL D N 1
ATOM 10807 C CA . VAL D 1 203 ? 74.698 -16.364 87.554 1.00 34.12 214 VAL D CA 1
ATOM 10808 C C . VAL D 1 203 ? 74.683 -14.987 88.228 1.00 34.59 214 VAL D C 1
ATOM 10809 O O . VAL D 1 203 ? 74.173 -14.848 89.342 1.00 34.24 214 VAL D O 1
ATOM 10813 N N . ASP D 1 204 ? 75.251 -13.989 87.556 1.00 35.69 215 ASP D N 1
ATOM 10814 C CA . ASP D 1 204 ? 75.500 -12.678 88.173 1.00 37.72 215 ASP D CA 1
ATOM 10815 C C . ASP D 1 204 ? 74.640 -11.561 87.615 1.00 37.19 215 ASP D C 1
ATOM 10816 O O . ASP D 1 204 ? 75.024 -10.391 87.685 1.00 37.99 215 ASP D O 1
ATOM 10821 N N . TYR D 1 205 ? 73.484 -11.913 87.054 1.00 35.43 216 TYR D N 1
ATOM 10822 C CA . TYR D 1 205 ? 72.485 -10.927 86.650 1.00 34.20 216 TYR D CA 1
ATOM 10823 C C . TYR D 1 205 ? 71.108 -11.396 87.074 1.00 34.56 216 TYR D C 1
ATOM 10824 O O . TYR D 1 205 ? 70.896 -12.588 87.343 1.00 32.71 216 TYR D O 1
ATOM 10833 N N . ASP D 1 206 ? 70.183 -10.440 87.123 1.00 34.07 217 ASP D N 1
ATOM 10834 C CA . ASP D 1 206 ? 68.810 -10.686 87.536 1.00 35.10 217 ASP D CA 1
ATOM 10835 C C . ASP D 1 206 ? 68.088 -11.296 86.336 1.00 33.17 217 ASP D C 1
ATOM 10836 O O . ASP D 1 206 ? 67.736 -10.581 85.398 1.00 33.71 217 ASP D O 1
ATOM 10841 N N . VAL D 1 207 ? 67.872 -12.614 86.377 1.00 32.67 218 VAL D N 1
ATOM 10842 C CA . VAL D 1 207 ? 67.245 -13.334 85.245 1.00 33.38 218 VAL D CA 1
ATOM 10843 C C . VAL D 1 207 ? 65.805 -12.882 85.001 1.00 32.95 218 VAL D C 1
ATOM 10844 O O . VAL D 1 207 ? 65.360 -12.845 83.862 1.00 32.61 218 VAL D O 1
ATOM 10848 N N . PHE D 1 208 ? 65.082 -12.541 86.069 1.00 33.55 219 PHE D N 1
ATOM 10849 C CA . PHE D 1 208 ? 63.700 -12.064 85.929 1.00 34.06 219 PHE D CA 1
ATOM 10850 C C . PHE D 1 208 ? 63.609 -10.719 85.199 1.00 36.06 219 PHE D C 1
ATOM 10851 O O . PHE D 1 208 ? 62.741 -10.528 84.338 1.00 36.69 219 PHE D O 1
ATOM 10859 N N . ARG D 1 209 ? 64.506 -9.788 85.529 1.00 37.35 220 ARG D N 1
ATOM 10860 C CA . ARG D 1 209 ? 64.566 -8.509 84.812 1.00 37.54 220 ARG D CA 1
ATOM 10861 C C . ARG D 1 209 ? 65.155 -8.652 83.425 1.00 35.71 220 ARG D C 1
ATOM 10862 O O . ARG D 1 209 ? 64.796 -7.892 82.526 1.00 35.32 220 ARG D O 1
ATOM 10870 N N . PHE D 1 210 ? 66.039 -9.634 83.236 1.00 36.92 221 PHE D N 1
ATOM 10871 C CA . PHE D 1 210 ? 66.437 -10.030 81.881 1.00 35.94 221 PHE D CA 1
ATOM 10872 C C . PHE D 1 210 ? 65.193 -10.364 81.028 1.00 34.18 221 PHE D C 1
ATOM 10873 O O . PHE D 1 210 ? 65.054 -9.859 79.919 1.00 35.00 221 PHE D O 1
ATOM 10881 N N . MET D 1 211 ? 64.294 -11.184 81.570 1.00 35.60 222 MET D N 1
ATOM 10882 C CA . MET D 1 211 ? 63.020 -11.536 80.887 1.00 36.51 222 MET D CA 1
ATOM 10883 C C . MET D 1 211 ? 62.173 -10.276 80.622 1.00 35.91 222 MET D C 1
ATOM 10884 O O . MET D 1 211 ? 61.753 -10.015 79.492 1.00 33.99 222 MET D O 1
ATOM 10889 N N . GLU D 1 212 ? 61.949 -9.503 81.685 1.00 38.48 223 GLU D N 1
ATOM 10890 C CA . GLU D 1 212 ? 61.138 -8.277 81.626 1.00 40.08 223 GLU D CA 1
ATOM 10891 C C . GLU D 1 212 ? 61.639 -7.254 80.604 1.00 38.51 223 GLU D C 1
ATOM 10892 O O . GLU D 1 212 ? 60.857 -6.777 79.785 1.00 38.55 223 GLU D O 1
ATOM 10898 N N . ASP D 1 213 ? 62.937 -6.946 80.613 1.00 38.71 224 ASP D N 1
ATOM 10899 C CA . ASP D 1 213 ? 63.474 -5.927 79.697 1.00 38.55 224 ASP D CA 1
ATOM 10900 C C . ASP D 1 213 ? 63.371 -6.324 78.238 1.00 38.49 224 ASP D C 1
ATOM 10901 O O . ASP D 1 213 ? 63.329 -5.458 77.373 1.00 38.12 224 ASP D O 1
ATOM 10906 N N . ARG D 1 214 ? 63.340 -7.626 77.954 1.00 37.76 225 ARG D N 1
ATOM 10907 C CA . ARG D 1 214 ? 63.235 -8.098 76.580 1.00 36.88 225 ARG D CA 1
ATOM 10908 C C . ARG D 1 214 ? 61.842 -8.629 76.238 1.00 36.33 225 ARG D C 1
ATOM 10909 O O . ARG D 1 214 ? 61.639 -9.162 75.149 1.00 38.07 225 ARG D O 1
ATOM 10917 N N . ASN D 1 215 ? 60.885 -8.464 77.154 1.00 36.81 226 ASN D N 1
ATOM 10918 C CA . ASN D 1 215 ? 59.510 -8.942 76.972 1.00 38.40 226 ASN D CA 1
ATOM 10919 C C . ASN D 1 215 ? 59.452 -10.444 76.635 1.00 37.67 226 ASN D C 1
ATOM 10920 O O . ASN D 1 215 ? 58.640 -10.872 75.806 1.00 36.06 226 ASN D O 1
ATOM 10925 N N . LEU D 1 216 ? 60.315 -11.222 77.295 1.00 34.85 227 LEU D N 1
ATOM 10926 C CA . LEU D 1 216 ? 60.396 -12.661 77.052 1.00 33.82 227 LEU D CA 1
ATOM 10927 C C . LEU D 1 216 ? 59.257 -13.382 77.733 1.00 33.13 227 LEU D C 1
ATOM 10928 O O . LEU D 1 216 ? 58.797 -12.985 78.810 1.00 32.40 227 LEU D O 1
ATOM 10933 N N . THR D 1 217 ? 58.835 -14.474 77.100 1.00 32.28 228 THR D N 1
ATOM 10934 C CA . THR D 1 217 ? 57.714 -15.280 77.552 1.00 31.57 228 THR D CA 1
ATOM 10935 C C . THR D 1 217 ? 58.175 -16.501 78.367 1.00 31.46 228 THR D C 1
ATOM 10936 O O . THR D 1 217 ? 57.532 -16.885 79.345 1.00 30.55 228 THR D O 1
ATOM 10940 N N . TYR D 1 218 ? 59.290 -17.116 77.983 1.00 30.21 229 TYR D N 1
ATOM 10941 C CA . TYR D 1 218 ? 59.651 -18.405 78.552 1.00 29.61 229 TYR D CA 1
ATOM 10942 C C . TYR D 1 218 ? 61.122 -18.690 78.363 1.00 28.69 229 TYR D C 1
ATOM 10943 O O . TYR D 1 218 ? 61.705 -18.323 77.347 1.00 29.03 229 TYR D O 1
ATOM 10952 N N . GLY D 1 219 ? 61.697 -19.353 79.355 1.00 29.14 230 GLY D N 1
ATOM 10953 C CA . GLY D 1 219 ? 63.090 -19.739 79.349 1.00 29.89 230 GLY D CA 1
ATOM 10954 C C . GLY D 1 219 ? 63.213 -21.187 79.765 1.00 29.42 230 GLY D C 1
ATOM 10955 O O . GLY D 1 219 ? 62.532 -21.621 80.700 1.00 30.05 230 GLY D O 1
ATOM 10956 N N . PHE D 1 220 ? 64.100 -21.917 79.079 1.00 28.73 231 PHE D N 1
ATOM 10957 C CA . PHE D 1 220 ? 64.316 -23.344 79.308 1.00 27.93 231 PHE D CA 1
ATOM 10958 C C . PHE D 1 220 ? 65.813 -23.663 79.338 1.00 27.97 231 PHE D C 1
ATOM 10959 O O . PHE D 1 220 ? 66.622 -22.868 78.865 1.00 27.65 231 PHE D O 1
ATOM 10967 N N . THR D 1 221 ? 66.164 -24.826 79.884 1.00 27.33 232 THR D N 1
ATOM 10968 C CA . THR D 1 221 ? 67.545 -25.338 79.836 1.00 27.28 232 THR D CA 1
ATOM 10969 C C . THR D 1 221 ? 67.726 -26.603 78.990 1.00 27.67 232 THR D C 1
ATOM 10970 O O . THR D 1 221 ? 68.776 -26.766 78.372 1.00 28.20 232 THR D O 1
ATOM 10974 N N . ILE D 1 222 ? 66.725 -27.485 78.978 1.00 27.44 233 ILE D N 1
ATOM 10975 C CA . ILE D 1 222 ? 66.827 -28.827 78.385 1.00 27.81 233 ILE D CA 1
ATOM 10976 C C . ILE D 1 222 ? 65.597 -29.059 77.499 1.00 27.94 233 ILE D C 1
ATOM 10977 O O . ILE D 1 222 ? 64.503 -28.581 77.804 1.00 27.92 233 ILE D O 1
ATOM 10982 N N . ASN D 1 223 ? 65.790 -29.793 76.404 1.00 28.06 234 ASN D N 1
ATOM 10983 C CA . ASN D 1 223 ? 64.754 -30.001 75.392 1.00 28.47 234 ASN D CA 1
ATOM 10984 C C . ASN D 1 223 ? 64.804 -31.478 75.020 1.00 28.98 234 ASN D C 1
ATOM 10985 O O . ASN D 1 223 ? 65.827 -31.945 74.500 1.00 27.11 234 ASN D O 1
ATOM 10990 N N . LEU D 1 224 ? 63.713 -32.205 75.304 1.00 26.39 235 LEU D N 1
ATOM 10991 C CA . LEU D 1 224 ? 63.693 -33.664 75.237 1.00 26.55 235 LEU D CA 1
ATOM 10992 C C . LEU D 1 224 ? 62.600 -34.216 74.360 1.00 27.18 235 LEU D C 1
ATOM 10993 O O . LEU D 1 224 ? 61.579 -33.571 74.158 1.00 27.17 235 LEU D O 1
ATOM 10998 N N . PHE D 1 225 ? 62.807 -35.444 73.874 1.00 28.28 236 PHE D N 1
ATOM 10999 C CA . PHE D 1 225 ? 61.716 -36.266 73.355 1.00 27.46 236 PHE D CA 1
ATOM 11000 C C . PHE D 1 225 ? 60.903 -36.790 74.541 1.00 27.25 236 PHE D C 1
ATOM 11001 O O . PHE D 1 225 ? 61.430 -36.935 75.627 1.00 27.99 236 PHE D O 1
ATOM 11009 N N . ASP D 1 226 ? 59.622 -37.045 74.322 1.00 28.40 237 ASP D N 1
ATOM 11010 C CA . ASP D 1 226 ? 58.756 -37.659 75.337 1.00 29.52 237 ASP D CA 1
ATOM 11011 C C . ASP D 1 226 ? 58.365 -39.068 74.899 1.00 30.74 237 ASP D C 1
ATOM 11012 O O . ASP D 1 226 ? 58.653 -39.496 73.778 1.00 29.73 237 ASP D O 1
ATOM 11017 N N . ASP D 1 227 ? 57.696 -39.769 75.804 1.00 30.34 238 ASP D N 1
ATOM 11018 C CA . ASP D 1 227 ? 57.118 -41.076 75.541 1.00 30.09 238 ASP D CA 1
ATOM 11019 C C . ASP D 1 227 ? 55.786 -40.880 74.822 1.00 29.63 238 ASP D C 1
ATOM 11020 O O . ASP D 1 227 ? 54.829 -40.361 75.422 1.00 29.37 238 ASP D O 1
ATOM 11025 N N . PRO D 1 228 ? 55.696 -41.310 73.546 1.00 28.98 239 PRO D N 1
ATOM 11026 C CA . PRO D 1 228 ? 54.450 -41.130 72.797 1.00 29.35 239 PRO D CA 1
ATOM 11027 C C . PRO D 1 228 ? 53.219 -41.764 73.449 1.00 29.36 239 PRO D C 1
ATOM 11028 O O . PRO D 1 228 ? 52.102 -41.281 73.249 1.00 29.36 239 PRO D O 1
ATOM 11032 N N . LYS D 1 229 ? 53.422 -42.836 74.205 1.00 29.53 240 LYS D N 1
ATOM 11033 C CA . LYS D 1 229 ? 52.318 -43.524 74.877 1.00 30.77 240 LYS D CA 1
ATOM 11034 C C . LYS D 1 229 ? 51.618 -42.652 75.910 1.00 29.86 240 LYS D C 1
ATOM 11035 O O . LYS D 1 229 ? 50.489 -42.952 76.294 1.00 29.97 240 LYS D O 1
ATOM 11041 N N . THR D 1 230 ? 52.277 -41.596 76.378 1.00 29.37 241 THR D N 1
ATOM 11042 C CA . THR D 1 230 ? 51.650 -40.659 77.315 1.00 28.97 241 THR D CA 1
ATOM 11043 C C . THR D 1 230 ? 50.763 -39.627 76.625 1.00 28.97 241 THR D C 1
ATOM 11044 O O . THR D 1 230 ? 49.943 -38.992 77.296 1.00 27.77 241 THR D O 1
ATOM 11048 N N . VAL D 1 231 ? 50.907 -39.461 75.303 1.00 27.18 242 VAL D N 1
ATOM 11049 C CA . VAL D 1 231 ? 50.279 -38.342 74.594 1.00 28.19 242 VAL D CA 1
ATOM 11050 C C . VAL D 1 231 ? 49.633 -38.686 73.249 1.00 27.54 242 VAL D C 1
ATOM 11051 O O . VAL D 1 231 ? 49.558 -37.827 72.383 1.00 28.88 242 VAL D O 1
ATOM 11055 N N . PRO D 1 232 ? 49.107 -39.913 73.081 1.00 29.34 243 PRO D N 1
ATOM 11056 C CA . PRO D 1 232 ? 48.660 -40.253 71.719 1.00 29.60 243 PRO D CA 1
ATOM 11057 C C . PRO D 1 232 ? 47.588 -39.340 71.090 1.00 30.60 243 PRO D C 1
ATOM 11058 O O . PRO D 1 232 ? 47.659 -39.091 69.886 1.00 29.91 243 PRO D O 1
ATOM 11062 N N . THR D 1 233 ? 46.621 -38.834 71.865 1.00 29.55 244 THR D N 1
ATOM 11063 C CA . THR D 1 233 ? 45.589 -37.953 71.285 1.00 29.87 244 THR D CA 1
ATOM 11064 C C . THR D 1 233 ? 45.821 -36.457 71.551 1.00 28.83 244 THR D C 1
ATOM 11065 O O . THR D 1 233 ? 44.977 -35.635 71.191 1.00 28.54 244 THR D O 1
ATOM 11069 N N . LEU D 1 234 ? 46.972 -36.095 72.119 1.00 28.62 245 LEU D N 1
ATOM 11070 C CA . LEU D 1 234 ? 47.258 -34.694 72.435 1.00 27.75 245 LEU D CA 1
ATOM 11071 C C . LEU D 1 234 ? 47.305 -33.832 71.165 1.00 27.69 245 LEU D C 1
ATOM 11072 O O . LEU D 1 234 ? 46.615 -32.811 71.069 1.00 28.56 245 LEU D O 1
ATOM 11077 N N . TRP D 1 235 ? 48.089 -34.254 70.184 1.00 27.83 246 TRP D N 1
ATOM 11078 C CA . TRP D 1 235 ? 48.177 -33.498 68.938 1.00 27.95 246 TRP D CA 1
ATOM 11079 C C . TRP D 1 235 ? 46.856 -33.485 68.161 1.00 28.27 246 TRP D C 1
ATOM 11080 O O . TRP D 1 235 ? 46.443 -32.434 67.684 1.00 28.76 246 TRP D O 1
ATOM 11091 N N . PRO D 1 236 ? 46.175 -34.642 68.044 1.00 29.54 247 PRO D N 1
ATOM 11092 C CA . PRO D 1 236 ? 44.833 -34.609 67.448 1.00 29.12 247 PRO D CA 1
ATOM 11093 C C . PRO D 1 236 ? 43.887 -33.612 68.128 1.00 29.21 247 PRO D C 1
ATOM 11094 O O . PRO D 1 236 ? 43.217 -32.836 67.443 1.00 30.28 247 PRO D O 1
ATOM 11098 N N . GLU D 1 237 ? 43.866 -33.602 69.454 1.00 29.72 248 GLU D N 1
ATOM 11099 C CA . GLU D 1 237 ? 43.022 -32.655 70.197 1.00 29.70 248 GLU D CA 1
ATOM 11100 C C . GLU D 1 237 ? 43.461 -31.211 69.986 1.00 31.23 248 GLU D C 1
ATOM 11101 O O . GLU D 1 237 ? 42.618 -30.312 69.874 1.00 31.10 248 GLU D O 1
ATOM 11107 N N . THR D 1 238 ? 44.773 -31.006 69.892 1.00 29.56 249 THR D N 1
ATOM 11108 C CA . THR D 1 238 ? 45.339 -29.697 69.613 1.00 29.77 249 THR D CA 1
ATOM 11109 C C . THR D 1 238 ? 44.877 -29.171 68.255 1.00 30.87 249 THR D C 1
ATOM 11110 O O . THR D 1 238 ? 44.457 -28.024 68.146 1.00 31.56 249 THR D O 1
ATOM 11114 N N . LYS D 1 239 ? 44.929 -30.016 67.229 1.00 31.82 250 LYS D N 1
ATOM 11115 C CA . LYS D 1 239 ? 44.433 -29.638 65.905 1.00 31.85 250 LYS D CA 1
ATOM 11116 C C . LYS D 1 239 ? 42.920 -29.339 65.891 1.00 31.01 250 LYS D C 1
ATOM 11117 O O . LYS D 1 239 ? 42.486 -28.435 65.183 1.00 31.07 250 LYS D O 1
ATOM 11123 N N . LYS D 1 240 ? 42.132 -30.070 66.676 1.00 30.72 251 LYS D N 1
ATOM 11124 C CA . LYS D 1 240 ? 40.698 -29.756 66.819 1.00 32.48 251 LYS D CA 1
ATOM 11125 C C . LYS D 1 240 ? 40.504 -28.345 67.406 1.00 31.73 251 LYS D C 1
ATOM 11126 O O . LYS D 1 240 ? 39.724 -27.552 66.890 1.00 31.35 251 LYS D O 1
ATOM 11132 N N . PHE D 1 241 ? 41.243 -28.037 68.469 1.00 31.85 252 PHE D N 1
ATOM 11133 C CA . PHE D 1 241 ? 41.239 -26.696 69.052 1.00 31.92 252 PHE D CA 1
ATOM 11134 C C . PHE D 1 241 ? 41.626 -25.600 68.049 1.00 32.73 252 PHE D C 1
ATOM 11135 O O . PHE D 1 241 ? 40.971 -24.551 67.995 1.00 32.91 252 PHE D O 1
ATOM 11143 N N . LEU D 1 242 ? 42.675 -25.835 67.260 1.00 31.14 253 LEU D N 1
ATOM 11144 C CA . LEU D 1 242 ? 43.126 -24.848 66.274 1.00 32.22 253 LEU D CA 1
ATOM 11145 C C . LEU D 1 242 ? 42.085 -24.622 65.168 1.00 33.37 253 LEU D C 1
ATOM 11146 O O . LEU D 1 242 ? 41.865 -23.492 64.751 1.00 33.00 253 LEU D O 1
ATOM 11151 N N . ALA D 1 243 ? 41.450 -25.698 64.710 1.00 34.96 254 ALA D N 1
ATOM 11152 C CA . ALA D 1 243 ? 40.389 -25.605 63.704 1.00 35.69 254 ALA D CA 1
ATOM 11153 C C . ALA D 1 243 ? 39.212 -24.763 64.206 1.00 36.13 254 ALA D C 1
ATOM 11154 O O . ALA D 1 243 ? 38.645 -23.998 63.440 1.00 38.63 254 ALA D O 1
ATOM 11156 N N . ALA D 1 244 ? 38.871 -24.883 65.486 1.00 37.18 255 ALA D N 1
ATOM 11157 C CA . ALA D 1 244 ? 37.811 -24.068 66.094 1.00 38.82 255 ALA D CA 1
ATOM 11158 C C . ALA D 1 244 ? 38.220 -22.609 66.404 1.00 39.86 255 ALA D C 1
ATOM 11159 O O . ALA D 1 244 ? 37.351 -21.767 66.599 1.00 38.15 255 ALA D O 1
ATOM 11161 N N . ASN D 1 245 ? 39.524 -22.324 66.470 1.00 38.54 256 ASN D N 1
ATOM 11162 C CA . ASN D 1 245 ? 40.034 -20.999 66.832 1.00 36.71 256 ASN D CA 1
ATOM 11163 C C . ASN D 1 245 ? 41.191 -20.595 65.912 1.00 37.60 256 ASN D C 1
ATOM 11164 O O . ASN D 1 245 ? 42.323 -20.443 66.374 1.00 34.99 256 ASN D O 1
ATOM 11169 N N . PRO D 1 246 ? 40.907 -20.400 64.608 1.00 38.09 257 PRO D N 1
ATOM 11170 C CA . PRO D 1 246 ? 41.964 -20.134 63.629 1.00 39.75 257 PRO D CA 1
ATOM 11171 C C . PRO D 1 246 ? 42.767 -18.833 63.804 1.00 40.40 257 PRO D C 1
ATOM 11172 O O . PRO D 1 246 ? 43.853 -18.730 63.241 1.00 43.12 257 PRO D O 1
ATOM 11176 N N . SER D 1 247 ? 42.264 -17.868 64.570 1.00 38.62 258 SER D N 1
ATOM 11177 C CA . SER D 1 247 ? 42.992 -16.622 64.810 1.00 38.60 258 SER D CA 1
ATOM 11178 C C . SER D 1 247 ? 44.041 -16.729 65.917 1.00 37.03 258 SER D C 1
ATOM 11179 O O . SER D 1 247 ? 44.789 -15.794 66.127 1.00 35.64 258 SER D O 1
ATOM 11182 N N . TYR D 1 248 ? 44.079 -17.843 66.640 1.00 35.58 259 TYR D N 1
ATOM 11183 C CA . TYR D 1 248 ? 44.961 -17.972 67.808 1.00 35.51 259 TYR D CA 1
ATOM 11184 C C . TYR D 1 248 ? 46.423 -18.270 67.462 1.00 33.95 259 TYR D C 1
ATOM 11185 O O . TYR D 1 248 ? 47.318 -17.883 68.208 1.00 34.22 259 TYR D O 1
ATOM 11194 N N . LEU D 1 249 ? 46.657 -18.983 66.363 1.00 33.53 260 LEU D N 1
ATOM 11195 C CA . LEU D 1 249 ? 48.006 -19.341 65.942 1.00 34.93 260 LEU D CA 1
ATOM 11196 C C . LEU D 1 249 ? 48.869 -18.087 65.723 1.00 34.22 260 LEU D C 1
ATOM 11197 O O . LEU D 1 249 ? 48.470 -17.174 64.995 1.00 34.14 260 LEU D O 1
ATOM 11202 N N . SER D 1 250 ? 50.035 -18.047 66.366 1.00 34.05 261 SER D N 1
ATOM 11203 C CA . SER D 1 250 ? 50.979 -16.932 66.219 1.00 33.51 261 SER D CA 1
ATOM 11204 C C . SER D 1 250 ? 51.694 -17.005 64.878 1.00 33.45 261 SER D C 1
ATOM 11205 O O . SER D 1 250 ? 51.772 -18.083 64.272 1.00 32.74 261 SER D O 1
ATOM 11208 N N . SER D 1 251 ? 52.219 -15.866 64.413 1.00 32.04 262 SER D N 1
ATOM 11209 C CA A SER D 1 251 ? 53.002 -15.811 63.172 0.50 32.83 262 SER D CA 1
ATOM 11210 C CA B SER D 1 251 ? 52.971 -15.850 63.157 0.50 32.03 262 SER D CA 1
ATOM 11211 C C . SER D 1 251 ? 54.354 -16.492 63.358 1.00 31.17 262 SER D C 1
ATOM 11212 O O . SER D 1 251 ? 54.770 -17.329 62.551 1.00 31.75 262 SER D O 1
ATOM 11217 N N . ASN D 1 252 ? 55.045 -16.121 64.434 1.00 29.92 263 ASN D N 1
ATOM 11218 C CA . ASN D 1 252 ? 56.356 -16.679 64.736 1.00 31.18 263 ASN D CA 1
ATOM 11219 C C . ASN D 1 252 ? 56.147 -17.920 65.607 1.00 31.13 263 ASN D C 1
ATOM 11220 O O . ASN D 1 252 ? 56.441 -17.935 66.804 1.00 31.31 263 ASN D O 1
ATOM 11225 N N . ASN D 1 253 ? 55.611 -18.956 64.972 1.00 30.61 264 ASN D N 1
ATOM 11226 C CA . ASN D 1 253 ? 55.215 -20.196 65.652 1.00 31.66 264 ASN D CA 1
ATOM 11227 C C . ASN D 1 253 ? 56.291 -21.266 65.436 1.00 30.48 264 ASN D C 1
ATOM 11228 O O . ASN D 1 253 ? 57.170 -21.118 64.578 1.00 31.93 264 ASN D O 1
ATOM 11233 N N . MET D 1 254 ? 56.206 -22.340 66.211 1.00 30.66 265 MET D N 1
ATOM 11234 C CA . MET D 1 254 ? 57.172 -23.429 66.157 1.00 29.71 265 MET D CA 1
ATOM 11235 C C . MET D 1 254 ? 56.611 -24.680 65.468 1.00 30.88 265 MET D C 1
ATOM 11236 O O . MET D 1 254 ? 56.997 -25.802 65.810 1.00 29.16 265 MET D O 1
ATOM 11241 N N . MET D 1 255 ? 55.737 -24.501 64.474 1.00 29.76 266 MET D N 1
ATOM 11242 C CA . MET D 1 255 ? 55.095 -25.639 63.797 1.00 32.06 266 MET D CA 1
ATOM 11243 C C . MET D 1 255 ? 56.102 -26.663 63.264 1.00 32.24 266 MET D C 1
ATOM 11244 O O . MET D 1 255 ? 55.885 -27.880 63.392 1.00 31.57 266 MET D O 1
ATOM 11249 N N . GLY D 1 256 ? 57.211 -26.181 62.703 1.00 31.38 267 GLY D N 1
ATOM 11250 C CA . GLY D 1 256 ? 58.272 -27.048 62.203 1.00 30.61 267 GLY D CA 1
ATOM 11251 C C . GLY D 1 256 ? 58.863 -27.977 63.254 1.00 31.22 267 GLY D C 1
ATOM 11252 O O . GLY D 1 256 ? 59.131 -29.145 62.979 1.00 31.28 267 GLY D O 1
ATOM 11253 N N . TRP D 1 257 ? 59.094 -27.442 64.450 1.00 29.96 268 TRP D N 1
ATOM 11254 C CA . TRP D 1 257 ? 59.622 -28.206 65.567 1.00 29.03 268 TRP D CA 1
ATOM 11255 C C . TRP D 1 257 ? 58.553 -29.154 66.114 1.00 28.81 268 TRP D C 1
ATOM 11256 O O . TRP D 1 257 ? 58.816 -30.326 66.338 1.00 30.18 268 TRP D O 1
ATOM 11267 N N . LEU D 1 258 ? 57.342 -28.639 66.305 1.00 29.19 269 LEU D N 1
ATOM 11268 C CA . LEU D 1 258 ? 56.245 -29.442 66.866 1.00 29.30 269 LEU D CA 1
ATOM 11269 C C . LEU D 1 258 ? 55.886 -30.650 66.010 1.00 29.77 269 LEU D C 1
ATOM 11270 O O . LEU D 1 258 ? 55.474 -31.669 66.547 1.00 30.18 269 LEU D O 1
ATOM 11275 N N . THR D 1 259 ? 56.044 -30.534 64.695 1.00 28.61 270 THR D N 1
ATOM 11276 C CA . THR D 1 259 ? 55.641 -31.583 63.771 1.00 30.43 270 THR D CA 1
ATOM 11277 C C . THR D 1 259 ? 56.825 -32.267 63.092 1.00 31.21 270 THR D C 1
ATOM 11278 O O . THR D 1 259 ? 56.624 -33.032 62.157 1.00 30.87 270 THR D O 1
ATOM 11282 N N . ASP D 1 260 ? 58.039 -32.037 63.591 1.00 31.37 271 ASP D N 1
ATOM 11283 C CA . ASP D 1 260 ? 59.240 -32.651 63.013 1.00 32.53 271 ASP D CA 1
ATOM 11284 C C . ASP D 1 260 ? 59.204 -34.178 63.084 1.00 32.70 271 ASP D C 1
ATOM 11285 O O . ASP D 1 260 ? 58.809 -34.748 64.101 1.00 30.53 271 ASP D O 1
ATOM 11290 N N . ASP D 1 261 ? 59.614 -34.828 61.997 1.00 34.58 272 ASP D N 1
ATOM 11291 C CA . ASP D 1 261 ? 59.788 -36.280 61.966 1.00 37.11 272 ASP D CA 1
ATOM 11292 C C . ASP D 1 261 ? 61.148 -36.711 61.398 1.00 39.91 272 ASP D C 1
ATOM 11293 O O . ASP D 1 261 ? 61.317 -37.870 61.014 1.00 39.75 272 ASP D O 1
ATOM 11298 N N . SER D 1 262 ? 62.102 -35.785 61.363 1.00 39.00 273 SER D N 1
ATOM 11299 C CA . SER D 1 262 ? 63.382 -36.007 60.703 1.00 41.51 273 SER D CA 1
ATOM 11300 C C . SER D 1 262 ? 64.385 -36.752 61.594 1.00 40.84 273 SER D C 1
ATOM 11301 O O . SER D 1 262 ? 65.286 -37.399 61.076 1.00 42.78 273 SER D O 1
ATOM 11304 N N . LEU D 1 263 ? 64.229 -36.692 62.920 1.00 38.36 274 LEU D N 1
ATOM 11305 C CA . LEU D 1 263 ? 65.159 -37.377 63.834 1.00 37.42 274 LEU D CA 1
ATOM 11306 C C . LEU D 1 263 ? 64.679 -38.732 64.300 1.00 38.41 274 LEU D C 1
ATOM 11307 O O . LEU D 1 263 ? 65.448 -39.699 64.310 1.00 38.15 274 LEU D O 1
ATOM 11312 N N . ARG D 1 264 ? 63.429 -38.783 64.760 1.00 36.14 275 ARG D N 1
ATOM 11313 C CA . ARG D 1 264 ? 62.848 -39.994 65.321 1.00 34.43 275 ARG D CA 1
ATOM 11314 C C . ARG D 1 264 ? 61.425 -40.106 64.775 1.00 35.80 275 ARG D C 1
ATOM 11315 O O . ARG D 1 264 ? 60.450 -39.901 65.508 1.00 35.43 275 ARG D O 1
ATOM 11323 N N . PRO D 1 265 ? 61.298 -40.419 63.468 1.00 37.14 276 PRO D N 1
ATOM 11324 C CA . PRO D 1 265 ? 59.979 -40.493 62.813 1.00 37.55 276 PRO D CA 1
ATOM 11325 C C . PRO D 1 265 ? 58.984 -41.429 63.497 1.00 36.13 276 PRO D C 1
ATOM 11326 O O . PRO D 1 265 ? 57.777 -41.185 63.446 1.00 36.70 276 PRO D O 1
ATOM 11330 N N . ASP D 1 266 ? 59.507 -42.489 64.102 1.00 36.20 277 ASP D N 1
ATOM 11331 C CA A ASP D 1 266 ? 58.778 -43.418 64.972 0.50 37.92 277 ASP D CA 1
ATOM 11332 C CA B ASP D 1 266 ? 58.659 -43.397 64.865 0.50 37.99 277 ASP D CA 1
ATOM 11333 C C . ASP D 1 266 ? 57.938 -42.708 66.041 1.00 37.95 277 ASP D C 1
ATOM 11334 O O . ASP D 1 266 ? 56.772 -43.039 66.298 1.00 38.53 277 ASP D O 1
ATOM 11343 N N . HIS D 1 267 ? 58.578 -41.748 66.716 1.00 35.42 278 HIS D N 1
ATOM 11344 C CA . HIS D 1 267 ? 57.918 -40.991 67.778 1.00 34.07 278 HIS D CA 1
ATOM 11345 C C . HIS D 1 267 ? 56.776 -40.167 67.223 1.00 32.02 278 HIS D C 1
ATOM 11346 O O . HIS D 1 267 ? 55.691 -40.130 67.806 1.00 31.67 278 HIS D O 1
ATOM 11353 N N . THR D 1 268 ? 57.043 -39.486 66.112 1.00 31.34 279 THR D N 1
ATOM 11354 C CA . THR D 1 268 ? 56.074 -38.586 65.508 1.00 32.84 279 THR D CA 1
ATOM 11355 C C . THR D 1 268 ? 54.842 -39.355 65.046 1.00 33.39 279 THR D C 1
ATOM 11356 O O . THR D 1 268 ? 53.714 -38.880 65.230 1.00 32.61 279 THR D O 1
ATOM 11360 N N . GLU D 1 269 ? 55.051 -40.546 64.479 1.00 34.94 280 GLU D N 1
ATOM 11361 C CA . GLU D 1 269 ? 53.929 -41.404 64.072 1.00 35.68 280 GLU D CA 1
ATOM 11362 C C . GLU D 1 269 ? 53.137 -41.911 65.280 1.00 33.22 280 GLU D C 1
ATOM 11363 O O . GLU D 1 269 ? 51.909 -41.868 65.271 1.00 30.93 280 GLU D O 1
ATOM 11369 N N . ALA D 1 270 ? 53.831 -42.379 66.312 1.00 32.00 281 ALA D N 1
ATOM 11370 C CA . ALA D 1 270 ? 53.161 -42.902 67.509 1.00 32.36 281 ALA D CA 1
ATOM 11371 C C . ALA D 1 270 ? 52.362 -41.834 68.267 1.00 32.25 281 ALA D C 1
ATOM 11372 O O . ALA D 1 270 ? 51.331 -42.138 68.875 1.00 29.91 281 ALA D O 1
ATOM 11374 N N . ALA D 1 271 ? 52.816 -40.576 68.196 1.00 30.85 282 ALA D N 1
ATOM 11375 C CA . ALA D 1 271 ? 52.108 -39.441 68.796 1.00 31.21 282 ALA D CA 1
ATOM 11376 C C . ALA D 1 271 ? 51.221 -38.719 67.770 1.00 31.08 282 ALA D C 1
ATOM 11377 O O . ALA D 1 271 ? 50.768 -37.595 67.995 1.00 30.06 282 ALA D O 1
ATOM 11379 N N . ASN D 1 272 ? 50.957 -39.374 66.640 1.00 29.92 283 ASN D N 1
ATOM 11380 C CA . ASN D 1 272 ? 49.988 -38.890 65.669 1.00 30.28 283 ASN D CA 1
ATOM 11381 C C . ASN D 1 272 ? 50.231 -37.459 65.188 1.00 29.60 283 ASN D C 1
ATOM 11382 O O . ASN D 1 272 ? 49.301 -36.667 65.061 1.00 30.07 283 ASN D O 1
ATOM 11387 N N . GLY D 1 273 ? 51.495 -37.166 64.885 1.00 28.74 284 GLY D N 1
ATOM 11388 C CA . GLY D 1 273 ? 51.888 -35.946 64.195 1.00 29.26 284 GLY D CA 1
ATOM 11389 C C . GLY D 1 273 ? 52.684 -34.951 65.029 1.00 29.17 284 GLY D C 1
ATOM 11390 O O . GLY D 1 273 ? 53.232 -33.993 64.485 1.00 28.13 284 GLY D O 1
ATOM 11391 N N . TYR D 1 274 ? 52.761 -35.181 66.337 1.00 29.17 285 TYR D N 1
ATOM 11392 C CA . TYR D 1 274 ? 53.562 -34.355 67.234 1.00 28.76 285 TYR D CA 1
ATOM 11393 C C . TYR D 1 274 ? 54.903 -35.049 67.455 1.00 28.65 285 TYR D C 1
ATOM 11394 O O . TYR D 1 274 ? 54.958 -36.259 67.706 1.00 29.52 285 TYR D O 1
ATOM 11403 N N . SER D 1 275 ? 55.992 -34.287 67.359 1.00 28.42 286 SER D N 1
ATOM 11404 C CA . SER D 1 275 ? 57.347 -34.836 67.538 1.00 28.76 286 SER D CA 1
ATOM 11405 C C . SER D 1 275 ? 57.603 -35.419 68.929 1.00 28.28 286 SER D C 1
ATOM 11406 O O . SER D 1 275 ? 58.528 -36.204 69.114 1.00 28.19 286 SER D O 1
ATOM 11409 N N . THR D 1 276 ? 56.762 -35.025 69.889 1.00 26.95 287 THR D N 1
ATOM 11410 C CA . THR D 1 276 ? 56.933 -35.239 71.335 1.00 27.49 287 THR D CA 1
ATOM 11411 C C . THR D 1 276 ? 58.002 -34.368 71.980 1.00 28.24 287 THR D C 1
ATOM 11412 O O . THR D 1 276 ? 58.192 -34.446 73.204 1.00 28.12 287 THR D O 1
ATOM 11416 N N . CYS D 1 277 ? 58.677 -33.519 71.205 1.00 28.24 288 CYS D N 1
ATOM 11417 C CA . CYS D 1 277 ? 59.706 -32.677 71.786 1.00 28.31 288 CYS D CA 1
ATOM 11418 C C . CYS D 1 277 ? 59.073 -31.630 72.686 1.00 27.60 288 CYS D C 1
ATOM 11419 O O . CYS D 1 277 ? 57.994 -31.117 72.404 1.00 27.86 288 CYS D O 1
ATOM 11422 N N . HIS D 1 278 ? 59.744 -31.370 73.800 1.00 27.63 289 HIS D N 1
ATOM 11423 C CA . HIS D 1 278 ? 59.253 -30.441 74.802 1.00 26.60 289 HIS D CA 1
ATOM 11424 C C . HIS D 1 278 ? 60.397 -29.797 75.550 1.00 27.33 289 HIS D C 1
ATOM 11425 O O . HIS D 1 278 ? 61.474 -30.393 75.711 1.00 26.13 289 HIS D O 1
ATOM 11432 N N . PHE D 1 279 ? 60.153 -28.576 76.013 1.00 26.64 290 PHE D N 1
ATOM 11433 C CA . PHE D 1 279 ? 61.021 -27.945 77.011 1.00 27.50 290 PHE D CA 1
ATOM 11434 C C . PHE D 1 279 ? 60.837 -28.727 78.301 1.00 27.51 290 PHE D C 1
ATOM 11435 O O . PHE D 1 279 ? 59.702 -29.015 78.678 1.00 27.86 290 PHE D O 1
ATOM 11443 N N . TRP D 1 280 ? 61.932 -29.080 78.977 1.00 26.93 291 TRP D N 1
ATOM 11444 C CA . TRP D 1 280 ? 61.834 -29.962 80.131 1.00 27.83 291 TRP D CA 1
ATOM 11445 C C . TRP D 1 280 ? 61.423 -29.178 81.395 1.00 28.99 291 TRP D C 1
ATOM 11446 O O . TRP D 1 280 ? 62.250 -28.645 82.117 1.00 29.52 291 TRP D O 1
ATOM 11457 N N . SER D 1 281 ? 60.119 -29.181 81.652 1.00 29.47 292 SER D N 1
ATOM 11458 C CA . SER D 1 281 ? 59.450 -28.205 82.499 1.00 28.73 292 SER D CA 1
ATOM 11459 C C . SER D 1 281 ? 59.756 -28.257 83.999 1.00 30.19 292 SER D C 1
ATOM 11460 O O . SER D 1 281 ? 59.312 -27.371 84.723 1.00 29.17 292 SER D O 1
ATOM 11463 N N . ASN D 1 282 ? 60.487 -29.267 84.481 1.00 29.82 293 ASN D N 1
ATOM 11464 C CA . ASN D 1 282 ? 61.009 -29.202 85.857 1.00 30.70 293 ASN D CA 1
ATOM 11465 C C . ASN D 1 282 ? 61.808 -27.916 86.114 1.00 31.59 293 ASN D C 1
ATOM 11466 O O . ASN D 1 282 ? 61.831 -27.420 87.249 1.00 31.90 293 ASN D O 1
ATOM 11471 N N . PHE D 1 283 ? 62.434 -27.379 85.058 1.00 31.01 294 PHE D N 1
ATOM 11472 C CA . PHE D 1 283 ? 62.987 -26.026 85.040 1.00 30.60 294 PHE D CA 1
ATOM 11473 C C . PHE D 1 283 ? 62.122 -25.194 84.117 1.00 30.72 294 PHE D C 1
ATOM 11474 O O . PHE D 1 283 ? 61.911 -25.572 82.966 1.00 29.13 294 PHE D O 1
ATOM 11482 N N . GLU D 1 284 ? 61.647 -24.052 84.609 1.00 29.43 295 GLU D N 1
ATOM 11483 C CA . GLU D 1 284 ? 60.995 -23.046 83.787 1.00 29.10 295 GLU D CA 1
ATOM 11484 C C . GLU D 1 284 ? 61.220 -21.686 84.400 1.00 29.93 295 GLU D C 1
ATOM 11485 O O . GLU D 1 284 ? 61.167 -21.552 85.626 1.00 30.53 295 GLU D O 1
ATOM 11491 N N . ILE D 1 285 ? 61.467 -20.697 83.547 1.00 30.53 296 ILE D N 1
ATOM 11492 C CA . ILE D 1 285 ? 61.336 -19.287 83.904 1.00 31.02 296 ILE D CA 1
ATOM 11493 C C . ILE D 1 285 ? 60.320 -18.714 82.929 1.00 32.26 296 ILE D C 1
ATOM 11494 O O . ILE D 1 285 ? 60.559 -18.720 81.718 1.00 33.06 296 ILE D O 1
ATOM 11499 N N . GLY D 1 286 ? 59.177 -18.251 83.434 1.00 30.78 297 GLY D N 1
ATOM 11500 C CA . GLY D 1 286 ? 58.072 -17.902 82.549 1.00 30.81 297 GLY D CA 1
ATOM 11501 C C . GLY D 1 286 ? 57.276 -16.663 82.915 1.00 32.46 297 GLY D C 1
ATOM 11502 O O . GLY D 1 286 ? 57.271 -16.227 84.063 1.00 33.19 297 GLY D O 1
ATOM 11503 N N . ASP D 1 287 ? 56.604 -16.128 81.906 1.00 32.21 298 ASP D N 1
ATOM 11504 C CA . ASP D 1 287 ? 55.645 -15.042 82.036 1.00 33.32 298 ASP D CA 1
ATOM 11505 C C . ASP D 1 287 ? 54.281 -15.659 82.350 1.00 33.50 298 ASP D C 1
ATOM 11506 O O . ASP D 1 287 ? 53.658 -16.282 81.485 1.00 32.91 298 ASP D O 1
ATOM 11511 N N . LEU D 1 288 ? 53.824 -15.485 83.590 1.00 32.86 299 LEU D N 1
ATOM 11512 C CA . LEU D 1 288 ? 52.492 -15.955 84.018 1.00 34.32 299 LEU D CA 1
ATOM 11513 C C . LEU D 1 288 ? 51.346 -15.412 83.162 1.00 34.15 299 LEU D C 1
ATOM 11514 O O . LEU D 1 288 ? 50.329 -16.092 82.982 1.00 34.70 299 LEU D O 1
ATOM 11519 N N . ASP D 1 289 ? 51.499 -14.198 82.640 1.00 34.26 300 ASP D N 1
ATOM 11520 C CA . ASP D 1 289 ? 50.445 -13.584 81.844 1.00 36.03 300 ASP D CA 1
ATOM 11521 C C . ASP D 1 289 ? 50.291 -14.227 80.465 1.00 36.08 300 ASP D C 1
ATOM 11522 O O . ASP D 1 289 ? 49.227 -14.113 79.867 1.00 36.51 300 ASP D O 1
ATOM 11527 N N . PHE D 1 290 ? 51.328 -14.898 79.961 1.00 34.43 301 PHE D N 1
ATOM 11528 C CA . PHE D 1 290 ? 51.162 -15.699 78.748 1.00 33.00 301 PHE D CA 1
ATOM 11529 C C . PHE D 1 290 ? 50.150 -16.815 79.009 1.00 32.65 301 PHE D C 1
ATOM 11530 O O . PHE D 1 290 ? 49.196 -16.981 78.257 1.00 34.24 301 PHE D O 1
ATOM 11538 N N . PHE D 1 291 ? 50.362 -17.566 80.080 1.00 32.10 302 PHE D N 1
ATOM 11539 C CA . PHE D 1 291 ? 49.519 -18.717 80.391 1.00 34.31 302 PHE D CA 1
ATOM 11540 C C . PHE D 1 291 ? 48.093 -18.286 80.783 1.00 35.38 302 PHE D C 1
ATOM 11541 O O . PHE D 1 291 ? 47.114 -18.946 80.409 1.00 32.99 302 PHE D O 1
ATOM 11549 N N . ARG D 1 292 ? 47.993 -17.143 81.471 1.00 34.77 303 ARG D N 1
ATOM 11550 C CA . ARG D 1 292 ? 46.700 -16.503 81.768 1.00 35.68 303 ARG D CA 1
ATOM 11551 C C . ARG D 1 292 ? 45.980 -15.940 80.552 1.00 35.46 303 ARG D C 1
ATOM 11552 O O . ARG D 1 292 ? 44.797 -15.668 80.635 1.00 37.40 303 ARG D O 1
ATOM 11560 N N . GLY D 1 293 ? 46.702 -15.722 79.455 1.00 35.75 304 GLY D N 1
ATOM 11561 C CA . GLY D 1 293 ? 46.160 -15.163 78.233 1.00 36.17 304 GLY D CA 1
ATOM 11562 C C . GLY D 1 293 ? 45.031 -15.981 77.634 1.00 38.81 304 GLY D C 1
ATOM 11563 O O . GLY D 1 293 ? 44.870 -17.175 77.935 1.00 38.20 304 GLY D O 1
ATOM 11564 N N . GLU D 1 294 ? 44.253 -15.321 76.782 1.00 37.12 305 GLU D N 1
ATOM 11565 C CA . GLU D 1 294 ? 43.085 -15.929 76.159 1.00 39.42 305 GLU D CA 1
ATOM 11566 C C . GLU D 1 294 ? 43.436 -17.224 75.431 1.00 37.13 305 GLU D C 1
ATOM 11567 O O . GLU D 1 294 ? 42.748 -18.235 75.592 1.00 36.36 305 GLU D O 1
ATOM 11573 N N . GLN D 1 295 ? 44.510 -17.188 74.650 1.00 35.33 306 GLN D N 1
ATOM 11574 C CA . GLN D 1 295 ? 44.848 -18.288 73.764 1.00 36.76 306 GLN D CA 1
ATOM 11575 C C . GLN D 1 295 ? 45.272 -19.520 74.546 1.00 34.95 306 GLN D C 1
ATOM 11576 O O . GLN D 1 295 ? 44.692 -20.592 74.359 1.00 33.58 306 GLN D O 1
ATOM 11582 N N . TYR D 1 296 ? 46.264 -19.376 75.426 1.00 34.56 307 TYR D N 1
ATOM 11583 C CA . TYR D 1 296 ? 46.771 -20.527 76.155 1.00 32.91 307 TYR D CA 1
ATOM 11584 C C . TYR D 1 296 ? 45.706 -21.099 77.081 1.00 34.19 307 TYR D C 1
ATOM 11585 O O . TYR D 1 296 ? 45.524 -22.316 77.160 1.00 32.45 307 TYR D O 1
ATOM 11594 N N . ASP D 1 297 ? 45.033 -20.227 77.815 1.00 32.97 308 ASP D N 1
ATOM 11595 C CA . ASP D 1 297 ? 44.077 -20.704 78.792 1.00 33.55 308 ASP D CA 1
ATOM 11596 C C . ASP D 1 297 ? 42.875 -21.396 78.131 1.00 32.12 308 ASP D C 1
ATOM 11597 O O . ASP D 1 297 ? 42.384 -22.400 78.656 1.00 32.99 308 ASP D O 1
ATOM 11602 N N . ALA D 1 298 ? 42.436 -20.902 76.978 1.00 31.25 309 ALA D N 1
ATOM 11603 C CA . ALA D 1 298 ? 41.401 -21.605 76.210 1.00 32.79 309 ALA D CA 1
ATOM 11604 C C . ALA D 1 298 ? 41.896 -22.994 75.733 1.00 33.04 309 ALA D C 1
ATOM 11605 O O . ALA D 1 298 ? 41.143 -23.968 75.764 1.00 30.43 309 ALA D O 1
ATOM 11607 N N . TYR D 1 299 ? 43.168 -23.079 75.326 1.00 31.85 310 TYR D N 1
ATOM 11608 C CA . TYR D 1 299 ? 43.799 -24.351 74.967 1.00 30.40 310 TYR D CA 1
ATOM 11609 C C . TYR D 1 299 ? 43.795 -25.310 76.158 1.00 30.55 310 TYR D C 1
ATOM 11610 O O . TYR D 1 299 ? 43.358 -26.457 76.021 1.00 30.72 310 TYR D O 1
ATOM 11619 N N . PHE D 1 300 ? 44.255 -24.854 77.324 1.00 31.00 311 PHE D N 1
ATOM 11620 C CA . PHE D 1 300 ? 44.192 -25.695 78.511 1.00 31.84 311 PHE D CA 1
ATOM 11621 C C . PHE D 1 300 ? 42.766 -26.209 78.759 1.00 33.39 311 PHE D C 1
ATOM 11622 O O . PHE D 1 300 ? 42.579 -27.389 79.014 1.00 32.36 311 PHE D O 1
ATOM 11630 N N . ASN D 1 301 ? 41.777 -25.322 78.676 1.00 34.09 312 ASN D N 1
ATOM 11631 C CA . ASN D 1 301 ? 40.395 -25.709 78.993 1.00 34.58 312 ASN D CA 1
ATOM 11632 C C . ASN D 1 301 ? 39.852 -26.716 77.995 1.00 33.77 312 ASN D C 1
ATOM 11633 O O . ASN D 1 301 ? 39.118 -27.611 78.381 1.00 33.08 312 ASN D O 1
ATOM 11638 N N . HIS D 1 302 ? 40.225 -26.577 76.725 1.00 32.35 313 HIS D N 1
ATOM 11639 C CA . HIS D 1 302 ? 39.888 -27.575 75.722 1.00 33.13 313 HIS D CA 1
ATOM 11640 C C . HIS D 1 302 ? 40.468 -28.953 76.104 1.00 32.91 313 HIS D C 1
ATOM 11641 O O . HIS D 1 302 ? 39.762 -29.963 76.109 1.00 31.74 313 HIS D O 1
ATOM 11648 N N . LEU D 1 303 ? 41.754 -28.976 76.449 1.00 30.93 314 LEU D N 1
ATOM 11649 C CA . LEU D 1 303 ? 42.416 -30.204 76.863 1.00 30.81 314 LEU D CA 1
ATOM 11650 C C . LEU D 1 303 ? 41.789 -30.800 78.128 1.00 30.42 314 LEU D C 1
ATOM 11651 O O . LEU D 1 303 ? 41.622 -32.021 78.246 1.00 28.99 314 LEU D O 1
ATOM 11656 N N . ASP D 1 304 ? 41.445 -29.924 79.062 1.00 31.07 315 ASP D N 1
ATOM 11657 C CA . ASP D 1 304 ? 40.798 -30.336 80.320 1.00 33.61 315 ASP D CA 1
ATOM 11658 C C . ASP D 1 304 ? 39.460 -31.053 80.073 1.00 33.42 315 ASP D C 1
ATOM 11659 O O . ASP D 1 304 ? 39.154 -32.051 80.723 1.00 34.41 315 ASP D O 1
ATOM 11664 N N . ARG D 1 305 ? 38.684 -30.551 79.122 1.00 35.61 316 ARG D N 1
ATOM 11665 C CA . ARG D 1 305 ? 37.403 -31.171 78.762 1.00 38.92 316 ARG D CA 1
ATOM 11666 C C . ARG D 1 305 ? 37.570 -32.432 77.897 1.00 39.69 316 ARG D C 1
ATOM 11667 O O . ARG D 1 305 ? 36.685 -33.291 77.884 1.00 37.38 316 ARG D O 1
ATOM 11675 N N . ALA D 1 306 ? 38.688 -32.534 77.166 1.00 37.34 317 ALA D N 1
ATOM 11676 C CA . ALA D 1 306 ? 38.983 -33.720 76.357 1.00 35.73 317 ALA D CA 1
ATOM 11677 C C . ALA D 1 306 ? 39.326 -34.937 77.209 1.00 34.70 317 ALA D C 1
ATOM 11678 O O . ALA D 1 306 ? 39.126 -36.053 76.772 1.00 35.18 317 ALA D O 1
ATOM 11680 N N . GLY D 1 307 ? 39.867 -34.719 78.405 1.00 33.94 318 GLY D N 1
ATOM 11681 C CA . GLY D 1 307 ? 40.064 -35.781 79.381 1.00 33.65 318 GLY D CA 1
ATOM 11682 C C . GLY D 1 307 ? 41.447 -36.408 79.423 1.00 33.36 318 GLY D C 1
ATOM 11683 O O . GLY D 1 307 ? 41.735 -37.205 80.311 1.00 31.80 318 GLY D O 1
ATOM 11684 N N . GLY D 1 308 ? 42.315 -36.029 78.492 1.00 32.16 319 GLY D N 1
ATOM 11685 C CA . GLY D 1 308 ? 43.619 -36.661 78.373 1.00 31.30 319 GLY D CA 1
ATOM 11686 C C . GLY D 1 308 ? 44.605 -36.446 79.504 1.00 31.19 319 GLY D C 1
ATOM 11687 O O . GLY D 1 308 ? 45.587 -37.187 79.592 1.00 31.43 319 GLY D O 1
ATOM 11688 N N . PHE D 1 309 ? 44.389 -35.444 80.363 1.00 30.38 320 PHE D N 1
ATOM 11689 C CA . PHE D 1 309 ? 45.169 -35.365 81.609 1.00 30.33 320 PHE D CA 1
ATOM 11690 C C . PHE D 1 309 ? 44.966 -36.590 82.494 1.00 30.96 320 PHE D C 1
ATOM 11691 O O . PHE D 1 309 ? 45.864 -36.946 83.263 1.00 32.51 320 PHE D O 1
ATOM 11699 N N . PHE D 1 310 ? 43.801 -37.226 82.388 1.00 30.82 321 PHE D N 1
ATOM 11700 C CA . PHE D 1 310 ? 43.470 -38.413 83.180 1.00 31.90 321 PHE D CA 1
ATOM 11701 C C . PHE D 1 310 ? 43.363 -39.701 82.388 1.00 32.00 321 PHE D C 1
ATOM 11702 O O . PHE D 1 310 ? 43.861 -40.714 82.841 1.00 34.06 321 PHE D O 1
ATOM 11710 N N . TYR D 1 311 ? 42.734 -39.681 81.217 1.00 32.06 322 TYR D N 1
ATOM 11711 C CA . TYR D 1 311 ? 42.609 -40.900 80.415 1.00 31.99 322 TYR D CA 1
ATOM 11712 C C . TYR D 1 311 ? 43.903 -41.233 79.646 1.00 33.99 322 TYR D C 1
ATOM 11713 O O . TYR D 1 311 ? 44.085 -42.359 79.182 1.00 34.42 322 TYR D O 1
ATOM 11722 N N . GLU D 1 312 ? 44.766 -40.236 79.488 1.00 32.10 323 GLU D N 1
ATOM 11723 C CA . GLU D 1 312 ? 46.151 -40.429 79.053 1.00 32.51 323 GLU D CA 1
ATOM 11724 C C . GLU D 1 312 ? 47.003 -39.812 80.149 1.00 34.19 323 GLU D C 1
ATOM 11725 O O . GLU D 1 312 ? 46.475 -39.536 81.238 1.00 36.40 323 GLU D O 1
ATOM 11731 N N . ARG D 1 313 ? 48.297 -39.590 79.908 1.00 33.65 324 ARG D N 1
ATOM 11732 C CA . ARG D 1 313 ? 49.150 -38.960 80.915 1.00 32.81 324 ARG D CA 1
ATOM 11733 C C . ARG D 1 313 ? 49.845 -37.735 80.328 1.00 30.96 324 ARG D C 1
ATOM 11734 O O . ARG D 1 313 ? 51.075 -37.627 80.339 1.00 30.13 324 ARG D O 1
ATOM 11742 N N . TRP D 1 314 ? 49.033 -36.815 79.817 1.00 30.02 325 TRP D N 1
ATOM 11743 C CA . TRP D 1 314 ? 49.534 -35.580 79.215 1.00 29.42 325 TRP D CA 1
ATOM 11744 C C . TRP D 1 314 ? 50.374 -34.812 80.228 1.00 30.46 325 TRP D C 1
ATOM 11745 O O . TRP D 1 314 ? 49.871 -34.398 81.272 1.00 29.10 325 TRP D O 1
ATOM 11756 N N . GLY D 1 315 ? 51.670 -34.688 79.943 1.00 28.93 326 GLY D N 1
ATOM 11757 C CA . GLY D 1 315 ? 52.575 -33.957 80.811 1.00 29.16 326 GLY D CA 1
ATOM 11758 C C . GLY D 1 315 ? 52.392 -32.465 80.631 1.00 28.86 326 GLY D C 1
ATOM 11759 O O . GLY D 1 315 ? 52.010 -31.999 79.547 1.00 29.24 326 GLY D O 1
ATOM 11760 N N . ASP D 1 316 ? 52.669 -31.707 81.687 1.00 27.96 327 ASP D N 1
ATOM 11761 C CA . ASP D 1 316 ? 52.697 -30.253 81.570 1.00 29.21 327 ASP D CA 1
ATOM 11762 C C . ASP D 1 316 ? 53.795 -29.762 80.614 1.00 28.82 327 ASP D C 1
ATOM 11763 O O . ASP D 1 316 ? 53.633 -28.718 79.998 1.00 28.70 327 ASP D O 1
ATOM 11768 N N . ALA D 1 317 ? 54.879 -30.525 80.473 1.00 28.51 328 ALA D N 1
ATOM 11769 C CA . ALA D 1 317 ? 55.964 -30.122 79.585 1.00 28.57 328 ALA D CA 1
ATOM 11770 C C . ALA D 1 317 ? 55.509 -30.085 78.116 1.00 26.79 328 ALA D C 1
ATOM 11771 O O . ALA D 1 317 ? 55.615 -29.028 77.474 1.00 26.53 328 ALA D O 1
ATOM 11773 N N . PRO D 1 318 ? 54.958 -31.198 77.592 1.00 26.97 329 PRO D N 1
ATOM 11774 C CA . PRO D 1 318 ? 54.451 -31.104 76.210 1.00 28.31 329 PRO D CA 1
ATOM 11775 C C . PRO D 1 318 ? 53.291 -30.111 76.034 1.00 28.53 329 PRO D C 1
ATOM 11776 O O . PRO D 1 318 ? 53.202 -29.458 75.003 1.00 28.45 329 PRO D O 1
ATOM 11780 N N . VAL D 1 319 ? 52.415 -29.992 77.029 1.00 28.50 330 VAL D N 1
ATOM 11781 C CA . VAL D 1 319 ? 51.307 -29.035 76.924 1.00 28.68 330 VAL D CA 1
ATOM 11782 C C . VAL D 1 319 ? 51.825 -27.585 76.917 1.00 26.81 330 VAL D C 1
ATOM 11783 O O . VAL D 1 319 ? 51.428 -26.803 76.060 1.00 27.17 330 VAL D O 1
ATOM 11787 N N . HIS D 1 320 ? 52.721 -27.232 77.836 1.00 26.00 331 HIS D N 1
ATOM 11788 C CA . HIS D 1 320 ? 53.362 -25.909 77.771 1.00 27.19 331 HIS D CA 1
ATOM 11789 C C . HIS D 1 320 ? 54.071 -25.684 76.435 1.00 27.39 331 HIS D C 1
ATOM 11790 O O . HIS D 1 320 ? 53.957 -24.606 75.848 1.00 26.80 331 HIS D O 1
ATOM 11797 N N . SER D 1 321 ? 54.810 -26.701 75.990 1.00 26.32 332 SER D N 1
ATOM 11798 C CA . SER D 1 321 ? 55.648 -26.594 74.784 1.00 26.58 332 SER D CA 1
ATOM 11799 C C . SER D 1 321 ? 54.796 -26.378 73.542 1.00 27.03 332 SER D C 1
ATOM 11800 O O . SER D 1 321 ? 55.096 -25.513 72.716 1.00 26.78 332 SER D O 1
ATOM 11803 N N . ILE D 1 322 ? 53.709 -27.140 73.430 1.00 28.24 333 ILE D N 1
ATOM 11804 C CA . ILE D 1 322 ? 52.768 -26.956 72.328 1.00 27.85 333 ILE D CA 1
ATOM 11805 C C . ILE D 1 322 ? 52.108 -25.570 72.418 1.00 27.11 333 ILE D C 1
ATOM 11806 O O . ILE D 1 322 ? 52.026 -24.844 71.417 1.00 27.08 333 ILE D O 1
ATOM 11811 N N . GLY D 1 323 ? 51.663 -25.200 73.615 1.00 27.96 334 GLY D N 1
ATOM 11812 C CA . GLY D 1 323 ? 51.065 -23.882 73.848 1.00 28.86 334 GLY D CA 1
ATOM 11813 C C . GLY D 1 323 ? 51.966 -22.735 73.432 1.00 28.85 334 GLY D C 1
ATOM 11814 O O . GLY D 1 323 ? 51.531 -21.817 72.733 1.00 28.38 334 GLY D O 1
ATOM 11815 N N . LEU D 1 324 ? 53.234 -22.815 73.831 1.00 28.16 335 LEU D N 1
ATOM 11816 C CA . LEU D 1 324 ? 54.216 -21.812 73.446 1.00 28.85 335 LEU D CA 1
ATOM 11817 C C . LEU D 1 324 ? 54.462 -21.827 71.948 1.00 28.07 335 LEU D C 1
ATOM 11818 O O . LEU D 1 324 ? 54.521 -20.776 71.311 1.00 28.14 335 LEU D O 1
ATOM 11823 N N . GLY D 1 325 ? 54.606 -23.031 71.393 1.00 28.90 336 GLY D N 1
ATOM 11824 C CA . GLY D 1 325 ? 54.888 -23.194 69.973 1.00 27.97 336 GLY D CA 1
ATOM 11825 C C . GLY D 1 325 ? 53.774 -22.740 69.056 1.00 28.93 336 GLY D C 1
ATOM 11826 O O . GLY D 1 325 ? 54.037 -22.409 67.897 1.00 28.60 336 GLY D O 1
ATOM 11827 N N . LEU D 1 326 ? 52.534 -22.736 69.549 1.00 28.64 337 LEU D N 1
ATOM 11828 C CA . LEU D 1 326 ? 51.385 -22.275 68.752 1.00 29.60 337 LEU D CA 1
ATOM 11829 C C . LEU D 1 326 ? 50.934 -20.840 69.024 1.00 30.75 337 LEU D C 1
ATOM 11830 O O . LEU D 1 326 ? 50.383 -20.206 68.129 1.00 30.58 337 LEU D O 1
ATOM 11835 N N . PHE D 1 327 ? 51.100 -20.361 70.261 1.00 30.51 338 PHE D N 1
ATOM 11836 C CA . PHE D 1 327 ? 50.464 -19.111 70.703 1.00 31.45 338 PHE D CA 1
ATOM 11837 C C . PHE D 1 327 ? 51.439 -18.013 71.114 1.00 34.01 338 PHE D C 1
ATOM 11838 O O . PHE D 1 327 ? 51.033 -16.864 71.185 1.00 34.66 338 PHE D O 1
ATOM 11846 N N . ALA D 1 328 ? 52.706 -18.358 71.373 1.00 31.92 339 ALA D N 1
ATOM 11847 C CA . ALA D 1 328 ? 53.721 -17.366 71.699 1.00 31.88 339 ALA D CA 1
ATOM 11848 C C . ALA D 1 328 ? 54.508 -16.948 70.459 1.00 31.75 339 ALA D C 1
ATOM 11849 O O . ALA D 1 328 ? 54.439 -17.577 69.398 1.00 31.75 339 ALA D O 1
ATOM 11851 N N . ASP D 1 329 ? 55.255 -15.869 70.622 1.00 33.03 340 ASP D N 1
ATOM 11852 C CA . ASP D 1 329 ? 56.252 -15.425 69.647 1.00 33.03 340 ASP D CA 1
ATOM 11853 C C . ASP D 1 329 ? 57.532 -16.165 69.998 1.00 31.44 340 ASP D C 1
ATOM 11854 O O . ASP D 1 329 ? 58.073 -15.981 71.085 1.00 29.79 340 ASP D O 1
ATOM 11859 N N . ALA D 1 330 ? 58.012 -16.989 69.072 1.00 31.75 341 ALA D N 1
ATOM 11860 C CA . ALA D 1 330 ? 59.202 -17.831 69.288 1.00 31.87 341 ALA D CA 1
ATOM 11861 C C . ALA D 1 330 ? 60.470 -17.037 69.614 1.00 32.35 341 ALA D C 1
ATOM 11862 O O . ALA D 1 330 ? 61.378 -17.547 70.275 1.00 30.70 341 ALA D O 1
ATOM 11864 N N . ALA D 1 331 ? 60.521 -15.783 69.171 1.00 33.55 342 ALA D N 1
ATOM 11865 C CA . ALA D 1 331 ? 61.631 -14.888 69.488 1.00 34.18 342 ALA D CA 1
ATOM 11866 C C . ALA D 1 331 ? 61.671 -14.549 70.966 1.00 33.21 342 ALA D C 1
ATOM 11867 O O . ALA D 1 331 ? 62.714 -14.171 71.473 1.00 32.67 342 ALA D O 1
ATOM 11869 N N . LYS D 1 332 ? 60.537 -14.691 71.657 1.00 32.17 343 LYS D N 1
ATOM 11870 C CA . LYS D 1 332 ? 60.447 -14.454 73.099 1.00 33.73 343 LYS D CA 1
ATOM 11871 C C . LYS D 1 332 ? 60.646 -15.710 73.958 1.00 32.09 343 LYS D C 1
ATOM 11872 O O . LYS D 1 332 ? 60.397 -15.676 75.173 1.00 31.57 343 LYS D O 1
ATOM 11878 N N . VAL D 1 333 ? 61.098 -16.807 73.346 1.00 29.86 344 VAL D N 1
ATOM 11879 C CA . VAL D 1 333 ? 61.452 -18.021 74.085 1.00 30.10 344 VAL D CA 1
ATOM 11880 C C . VAL D 1 333 ? 62.966 -18.089 74.063 1.00 29.21 344 VAL D C 1
ATOM 11881 O O . VAL D 1 333 ? 63.566 -17.918 73.007 1.00 30.65 344 VAL D O 1
ATOM 11885 N N . HIS D 1 334 ? 63.572 -18.316 75.227 1.00 29.37 345 HIS D N 1
ATOM 11886 C CA . HIS D 1 334 ? 65.024 -18.197 75.402 1.00 30.23 345 HIS D CA 1
ATOM 11887 C C . HIS D 1 334 ? 65.634 -19.479 75.985 1.00 28.99 345 HIS D C 1
ATOM 11888 O O . HIS D 1 334 ? 65.124 -20.043 76.953 1.00 29.82 345 HIS D O 1
ATOM 11895 N N . TRP D 1 335 ? 66.732 -19.926 75.385 1.00 28.34 346 TRP D N 1
ATOM 11896 C CA . TRP D 1 335 ? 67.537 -21.004 75.942 1.00 29.05 346 TRP D CA 1
ATOM 11897 C C . TRP D 1 335 ? 68.525 -20.402 76.940 1.00 28.44 346 TRP D C 1
ATOM 11898 O O . TRP D 1 335 ? 69.460 -19.701 76.547 1.00 28.71 346 TRP D O 1
ATOM 11909 N N . PHE D 1 336 ? 68.329 -20.697 78.223 1.00 28.79 347 PHE D N 1
ATOM 11910 C CA . PHE D 1 336 ? 69.236 -20.256 79.290 1.00 29.44 347 PHE D CA 1
ATOM 11911 C C . PHE D 1 336 ? 70.464 -21.184 79.347 1.00 28.77 347 PHE D C 1
ATOM 11912 O O . PHE D 1 336 ? 70.693 -21.898 80.328 1.00 29.12 347 PHE D O 1
ATOM 11920 N N . ARG D 1 337 ? 71.259 -21.168 78.281 1.00 28.97 348 ARG D N 1
ATOM 11921 C CA . ARG D 1 337 ? 72.447 -22.023 78.185 1.00 29.79 348 ARG D CA 1
ATOM 11922 C C . ARG D 1 337 ? 73.445 -21.803 79.343 1.00 30.51 348 ARG D C 1
ATOM 11923 O O . ARG D 1 337 ? 74.192 -22.716 79.722 1.00 29.37 348 ARG D O 1
ATOM 11931 N N . ASP D 1 338 ? 73.449 -20.590 79.895 1.00 30.56 349 ASP D N 1
ATOM 11932 C CA . ASP D 1 338 ? 74.354 -20.224 80.985 1.00 30.70 349 ASP D CA 1
ATOM 11933 C C . ASP D 1 338 ? 73.916 -20.665 82.382 1.00 32.43 349 ASP D C 1
ATOM 11934 O O . ASP D 1 338 ? 74.677 -20.501 83.337 1.00 35.02 349 ASP D O 1
ATOM 11939 N N . ILE D 1 339 ? 72.712 -21.216 82.523 1.00 31.28 350 ILE D N 1
ATOM 11940 C CA . ILE D 1 339 ? 72.288 -21.784 83.796 1.00 31.30 350 ILE D CA 1
ATOM 11941 C C . ILE D 1 339 ? 72.621 -23.272 83.781 1.00 31.35 350 ILE D C 1
ATOM 11942 O O . ILE D 1 339 ? 71.931 -24.060 83.131 1.00 29.17 350 ILE D O 1
ATOM 11947 N N . GLY D 1 340 ? 73.690 -23.642 84.488 1.00 30.00 351 GLY D N 1
ATOM 11948 C CA . GLY D 1 340 ? 74.090 -25.035 84.618 1.00 31.01 351 GLY D CA 1
ATOM 11949 C C . GLY D 1 340 ? 73.041 -25.766 85.427 1.00 30.95 351 GLY D C 1
ATOM 11950 O O . GLY D 1 340 ? 72.702 -25.315 86.521 1.00 31.44 351 GLY D O 1
ATOM 11951 N N . TYR D 1 341 ? 72.518 -26.864 84.897 1.00 30.10 352 TYR D N 1
ATOM 11952 C CA . TYR D 1 341 ? 71.331 -27.505 85.478 1.00 30.28 352 TYR D CA 1
ATOM 11953 C C . TYR D 1 341 ? 71.361 -29.023 85.334 1.00 30.33 352 TYR D C 1
ATOM 11954 O O . TYR D 1 341 ? 71.834 -29.540 84.325 1.00 30.41 352 TYR D O 1
ATOM 11963 N N . ASN D 1 342 ? 70.839 -29.726 86.340 1.00 30.21 353 ASN D N 1
ATOM 11964 C CA . ASN D 1 342 ? 70.626 -31.170 86.268 1.00 31.39 353 ASN D CA 1
ATOM 11965 C C . ASN D 1 342 ? 69.369 -31.571 87.042 1.00 32.17 353 ASN D C 1
ATOM 11966 O O . ASN D 1 342 ? 69.216 -31.196 88.201 1.00 31.63 353 ASN D O 1
ATOM 11971 N N . HIS D 1 343 ? 68.470 -32.287 86.362 1.00 31.54 354 HIS D N 1
ATOM 11972 C CA . HIS D 1 343 ? 67.439 -33.147 86.978 1.00 34.53 354 HIS D CA 1
ATOM 11973 C C . HIS D 1 343 ? 67.771 -34.522 86.399 1.00 33.33 354 HIS D C 1
ATOM 11974 O O . HIS D 1 343 ? 67.939 -34.658 85.180 1.00 31.71 354 HIS D O 1
ATOM 11981 N N . ILE D 1 344 ? 67.868 -35.541 87.249 1.00 32.89 355 ILE D N 1
ATOM 11982 C CA . ILE D 1 344 ? 68.262 -36.884 86.792 1.00 33.35 355 ILE D CA 1
ATOM 11983 C C . ILE D 1 344 ? 67.389 -37.268 85.589 1.00 31.08 355 ILE D C 1
ATOM 11984 O O . ILE D 1 344 ? 66.177 -37.087 85.671 1.00 29.65 355 ILE D O 1
ATOM 11989 N N . PRO D 1 345 ? 67.937 -37.758 84.469 1.00 29.96 356 PRO D N 1
ATOM 11990 C CA . PRO D 1 345 ? 69.350 -38.059 84.229 1.00 30.64 356 PRO D CA 1
ATOM 11991 C C . PRO D 1 345 ? 70.039 -37.098 83.237 1.00 30.45 356 PRO D C 1
ATOM 11992 O O . PRO D 1 345 ? 71.081 -37.458 82.668 1.00 32.14 356 PRO D O 1
ATOM 11996 N N . TYR D 1 346 ? 69.477 -35.903 83.032 1.00 29.97 357 TYR D N 1
ATOM 11997 C CA . TYR D 1 346 ? 69.947 -34.987 81.988 1.00 29.85 357 TYR D CA 1
ATOM 11998 C C . TYR D 1 346 ? 70.550 -33.688 82.531 1.00 30.73 357 TYR D C 1
ATOM 11999 O O . TYR D 1 346 ? 70.314 -33.279 83.686 1.00 29.00 357 TYR D O 1
ATOM 12008 N N . TYR D 1 347 ? 71.362 -33.064 81.684 1.00 29.67 358 TYR D N 1
ATOM 12009 C CA . TYR D 1 347 ? 72.191 -31.924 82.055 1.00 30.04 358 TYR D CA 1
ATOM 12010 C C . TYR D 1 347 ? 72.119 -30.827 81.006 1.00 29.58 358 TYR D C 1
ATOM 12011 O O . TYR D 1 347 ? 71.976 -31.097 79.813 1.00 28.77 358 TYR D O 1
ATOM 12020 N N . ASN D 1 348 ? 72.201 -29.591 81.478 1.00 28.40 359 ASN D N 1
ATOM 12021 C CA . ASN D 1 348 ? 72.689 -28.480 80.685 1.00 28.30 359 ASN D CA 1
ATOM 12022 C C . ASN D 1 348 ? 73.907 -27.960 81.429 1.00 29.16 359 ASN D C 1
ATOM 12023 O O . ASN D 1 348 ? 73.764 -27.335 82.473 1.00 29.59 359 ASN D O 1
ATOM 12028 N N . CYS D 1 349 ? 75.099 -28.248 80.915 1.00 29.14 360 CYS D N 1
ATOM 12029 C CA . CYS D 1 349 ? 76.348 -27.836 81.552 1.00 30.02 360 CYS D CA 1
ATOM 12030 C C . CYS D 1 349 ? 77.180 -27.025 80.560 1.00 29.49 360 CYS D C 1
ATOM 12031 O O . CYS D 1 349 ? 77.752 -27.602 79.639 1.00 30.14 360 CYS D O 1
ATOM 12034 N N . PRO D 1 350 ? 77.216 -25.688 80.716 1.00 29.25 361 PRO D N 1
ATOM 12035 C CA . PRO D 1 350 ? 77.965 -24.862 79.792 1.00 29.31 361 PRO D CA 1
ATOM 12036 C C . PRO D 1 350 ? 79.447 -24.824 80.149 1.00 29.09 361 PRO D C 1
ATOM 12037 O O . PRO D 1 350 ? 79.823 -25.077 81.289 1.00 30.90 361 PRO D O 1
ATOM 12041 N N . ASN D 1 351 ? 80.259 -24.516 79.149 1.00 29.57 362 ASN D N 1
ATOM 12042 C CA . ASN D 1 351 ? 81.685 -24.273 79.323 1.00 29.46 362 ASN D CA 1
ATOM 12043 C C . ASN D 1 351 ? 81.886 -22.851 79.822 1.00 30.14 362 ASN D C 1
ATOM 12044 O O . ASN D 1 351 ? 81.912 -21.910 79.045 1.00 30.07 362 ASN D O 1
ATOM 12049 N N . SER D 1 352 ? 82.033 -22.703 81.131 1.00 30.52 363 SER D N 1
ATOM 12050 C CA . SER D 1 352 ? 82.273 -21.407 81.730 1.00 31.47 363 SER D CA 1
ATOM 12051 C C . SER D 1 352 ? 83.039 -21.584 83.026 1.00 33.22 363 SER D C 1
ATOM 12052 O O . SER D 1 352 ? 82.755 -22.520 83.790 1.00 32.10 363 SER D O 1
ATOM 12055 N N . PRO D 1 353 ? 83.983 -20.665 83.312 1.00 34.37 364 PRO D N 1
ATOM 12056 C CA . PRO D 1 353 ? 84.668 -20.715 84.611 1.00 34.60 364 PRO D CA 1
ATOM 12057 C C . PRO D 1 353 ? 83.754 -20.400 85.803 1.00 35.18 364 PRO D C 1
ATOM 12058 O O . PRO D 1 353 ? 84.153 -20.629 86.941 1.00 34.56 364 PRO D O 1
ATOM 12062 N N . LYS D 1 354 ? 82.544 -19.892 85.550 1.00 35.60 365 LYS D N 1
ATOM 12063 C CA . LYS D 1 354 ? 81.535 -19.730 86.606 1.00 37.33 365 LYS D CA 1
ATOM 12064 C C . LYS D 1 354 ? 80.920 -21.047 87.089 1.00 36.31 365 LYS D C 1
ATOM 12065 O O . LYS D 1 354 ? 80.213 -21.049 88.097 1.00 33.92 365 LYS D O 1
ATOM 12071 N N . CYS D 1 355 ? 81.170 -22.156 86.385 1.00 35.82 366 CYS D N 1
ATOM 12072 C CA . CYS D 1 355 ? 80.564 -23.450 86.717 1.00 36.18 366 CYS D CA 1
ATOM 12073 C C . CYS D 1 355 ? 81.530 -24.394 87.409 1.00 36.23 366 CYS D C 1
ATOM 12074 O O . CYS D 1 355 ? 82.742 -24.293 87.236 1.00 36.31 366 CYS D O 1
ATOM 12077 N N . SER D 1 356 ? 80.991 -25.320 88.185 1.00 36.59 367 SER D N 1
ATOM 12078 C CA . SER D 1 356 ? 81.771 -26.470 88.651 1.00 39.61 367 SER D CA 1
ATOM 12079 C C . SER D 1 356 ? 80.881 -27.681 88.847 1.00 37.99 367 SER D C 1
ATOM 12080 O O . SER D 1 356 ? 79.660 -27.558 88.871 1.00 37.60 367 SER D O 1
ATOM 12083 N N . LYS D 1 357 ? 81.510 -28.848 88.940 1.00 37.47 368 LYS D N 1
ATOM 12084 C CA . LYS D 1 357 ? 80.845 -30.131 89.237 1.00 41.83 368 LYS D CA 1
ATOM 12085 C C . LYS D 1 357 ? 79.943 -30.685 88.122 1.00 40.36 368 LYS D C 1
ATOM 12086 O O . LYS D 1 357 ? 79.124 -31.557 88.390 1.00 41.97 368 LYS D O 1
ATOM 12092 N N . CYS D 1 358 ? 80.057 -30.179 86.898 1.00 36.60 369 CYS D N 1
ATOM 12093 C CA . CYS D 1 358 ? 79.423 -30.825 85.744 1.00 34.29 369 CYS D CA 1
ATOM 12094 C C . CYS D 1 358 ? 80.405 -30.825 84.574 1.00 33.62 369 CYS D C 1
ATOM 12095 O O . CYS D 1 358 ? 81.265 -29.949 84.471 1.00 35.13 369 CYS D O 1
ATOM 12098 N N . THR D 1 359 ? 80.250 -31.803 83.694 1.00 32.42 370 THR D N 1
ATOM 12099 C CA . THR D 1 359 ? 81.082 -31.947 82.517 1.00 32.84 370 THR D CA 1
ATOM 12100 C C . THR D 1 359 ? 80.440 -31.192 81.356 1.00 32.07 370 THR D C 1
ATOM 12101 O O . THR D 1 359 ? 79.331 -31.544 80.939 1.00 31.11 370 THR D O 1
ATOM 12105 N N . PRO D 1 360 ? 81.116 -30.151 80.823 1.00 31.36 371 PRO D N 1
ATOM 12106 C CA . PRO D 1 360 ? 80.486 -29.403 79.734 1.00 31.44 371 PRO D CA 1
ATOM 12107 C C . PRO D 1 360 ? 80.090 -30.240 78.515 1.00 31.60 371 PRO D C 1
ATOM 12108 O O . PRO D 1 360 ? 80.836 -31.101 78.068 1.00 31.06 371 PRO D O 1
ATOM 12112 N N . GLY D 1 361 ? 78.887 -29.997 78.013 1.00 32.07 372 GLY D N 1
ATOM 12113 C CA . GLY D 1 361 ? 78.387 -30.715 76.859 1.00 32.19 372 GLY D CA 1
ATOM 12114 C C . GLY D 1 361 ? 78.005 -32.170 77.046 1.00 31.54 372 GLY D C 1
ATOM 12115 O O . GLY D 1 361 ? 77.689 -32.813 76.053 1.00 33.97 372 GLY D O 1
ATOM 12116 N N . GLN D 1 362 ? 78.028 -32.704 78.275 1.00 30.77 373 GLN D N 1
ATOM 12117 C CA A GLN D 1 362 ? 77.582 -34.072 78.530 0.50 31.34 373 GLN D CA 1
ATOM 12118 C CA B GLN D 1 362 ? 77.573 -34.084 78.511 0.50 31.94 373 GLN D CA 1
ATOM 12119 C C . GLN D 1 362 ? 76.086 -34.015 78.824 1.00 30.87 373 GLN D C 1
ATOM 12120 O O . GLN D 1 362 ? 75.682 -33.507 79.863 1.00 29.92 373 GLN D O 1
ATOM 12131 N N . PHE D 1 363 ? 75.283 -34.545 77.914 1.00 29.83 374 PHE D N 1
ATOM 12132 C CA . PHE D 1 363 ? 73.831 -34.425 78.001 1.00 30.03 374 PHE D CA 1
ATOM 12133 C C . PHE D 1 363 ? 73.192 -35.332 79.063 1.00 31.09 374 PHE D C 1
ATOM 12134 O O . PHE D 1 363 ? 72.184 -34.948 79.682 1.00 30.64 374 PHE D O 1
ATOM 12142 N N . TYR D 1 364 ? 73.769 -36.517 79.278 1.00 30.59 375 TYR D N 1
ATOM 12143 C CA . TYR D 1 364 ? 73.146 -37.560 80.108 1.00 30.56 375 TYR D CA 1
ATOM 12144 C C . TYR D 1 364 ? 74.181 -38.242 80.999 1.00 32.16 375 TYR D C 1
ATOM 12145 O O . TYR D 1 364 ? 75.383 -38.247 80.698 1.00 30.99 375 TYR D O 1
ATOM 12154 N N . ALA D 1 365 ? 73.686 -38.816 82.087 1.00 33.11 376 ALA D N 1
ATOM 12155 C CA . ALA D 1 365 ? 74.424 -39.768 82.910 1.00 35.91 376 ALA D CA 1
ATOM 12156 C C . ALA D 1 365 ? 73.574 -41.038 82.966 1.00 38.41 376 ALA D C 1
ATOM 12157 O O . ALA D 1 365 ? 72.396 -40.985 83.344 1.00 39.56 376 ALA D O 1
ATOM 12159 N N . GLY D 1 366 ? 74.165 -42.167 82.581 1.00 38.88 377 GLY D N 1
ATOM 12160 C CA . GLY D 1 366 ? 73.460 -43.442 82.517 1.00 40.17 377 GLY D CA 1
ATOM 12161 C C . GLY D 1 366 ? 73.844 -44.207 81.264 1.00 39.11 377 GLY D C 1
ATOM 12162 O O . GLY D 1 366 ? 74.938 -44.028 80.734 1.00 39.54 377 GLY D O 1
ATOM 12163 N N . ALA D 1 367 ? 72.925 -45.037 80.785 1.00 41.66 378 ALA D N 1
ATOM 12164 C CA . ALA D 1 367 ? 73.194 -45.917 79.648 1.00 42.85 378 ALA D CA 1
ATOM 12165 C C . ALA D 1 367 ? 73.255 -45.107 78.358 1.00 41.84 378 ALA D C 1
ATOM 12166 O O . ALA D 1 367 ? 72.530 -44.116 78.228 1.00 37.64 378 ALA D O 1
ATOM 12168 N N . PRO D 1 368 ? 74.097 -45.536 77.391 1.00 39.97 379 PRO D N 1
ATOM 12169 C CA . PRO D 1 368 ? 74.252 -44.751 76.170 1.00 39.46 379 PRO D CA 1
ATOM 12170 C C . PRO D 1 368 ? 72.991 -44.567 75.335 1.00 36.86 379 PRO D C 1
ATOM 12171 O O . PRO D 1 368 ? 72.937 -43.618 74.558 1.00 34.88 379 PRO D O 1
ATOM 12175 N N . PHE D 1 369 ? 71.982 -45.428 75.495 1.00 35.61 380 PHE D N 1
ATOM 12176 C CA . PHE D 1 369 ? 70.711 -45.206 74.792 1.00 35.76 380 PHE D CA 1
ATOM 12177 C C . PHE D 1 369 ? 69.963 -43.920 75.206 1.00 33.95 380 PHE D C 1
ATOM 12178 O O . PHE D 1 369 ? 69.063 -43.500 74.492 1.00 33.78 380 PHE D O 1
ATOM 12186 N N . LEU D 1 370 ? 70.345 -43.283 76.313 1.00 32.70 381 LEU D N 1
ATOM 12187 C CA . LEU D 1 370 ? 69.777 -41.973 76.679 1.00 32.51 381 LEU D CA 1
ATOM 12188 C C . LEU D 1 370 ? 70.164 -40.836 75.723 1.00 33.66 381 LEU D C 1
ATOM 12189 O O . LEU D 1 370 ? 69.439 -39.840 75.642 1.00 31.59 381 LEU D O 1
ATOM 12194 N N . ALA D 1 371 ? 71.270 -40.983 74.983 1.00 31.88 382 ALA D N 1
ATOM 12195 C CA . ALA D 1 371 ? 71.751 -39.912 74.096 1.00 32.13 382 ALA D CA 1
ATOM 12196 C C . ALA D 1 371 ? 70.692 -39.452 73.107 1.00 32.23 382 ALA D C 1
ATOM 12197 O O . ALA D 1 371 ? 70.597 -38.273 72.808 1.00 31.93 382 ALA D O 1
ATOM 12199 N N . LYS D 1 372 ? 69.865 -40.380 72.630 1.00 32.10 383 LYS D N 1
ATOM 12200 C CA . LYS D 1 372 ? 68.831 -40.045 71.648 1.00 33.00 383 LYS D CA 1
ATOM 12201 C C . LYS D 1 372 ? 67.610 -39.262 72.181 1.00 30.82 383 LYS D C 1
ATOM 12202 O O . LYS D 1 372 ? 66.736 -38.879 71.400 1.00 27.61 383 LYS D O 1
ATOM 12208 N N . GLU D 1 373 ? 67.558 -39.016 73.487 1.00 29.67 384 GLU D N 1
ATOM 12209 C CA . GLU D 1 373 ? 66.465 -38.253 74.075 1.00 30.27 384 GLU D CA 1
ATOM 12210 C C . GLU D 1 373 ? 66.613 -36.731 73.930 1.00 28.92 384 GLU D C 1
ATOM 12211 O O . GLU D 1 373 ? 65.664 -36.007 74.186 1.00 26.57 384 GLU D O 1
ATOM 12217 N N . ASP D 1 374 ? 67.788 -36.255 73.518 1.00 28.73 385 ASP D N 1
ATOM 12218 C CA . ASP D 1 374 ? 68.037 -34.834 73.310 1.00 28.35 385 ASP D CA 1
ATOM 12219 C C . ASP D 1 374 ? 67.328 -34.402 72.040 1.00 29.20 385 ASP D C 1
ATOM 12220 O O . ASP D 1 374 ? 67.605 -34.936 70.963 1.00 28.04 385 ASP D O 1
ATOM 12225 N N . CYS D 1 375 ? 66.410 -33.442 72.156 1.00 29.31 386 CYS D N 1
ATOM 12226 C CA . CYS D 1 375 ? 65.743 -32.888 70.969 1.00 28.48 386 CYS D CA 1
ATOM 12227 C C . CYS D 1 375 ? 66.295 -31.536 70.516 1.00 27.89 386 CYS D C 1
ATOM 12228 O O . CYS D 1 375 ? 65.802 -30.958 69.547 1.00 28.19 386 CYS D O 1
ATOM 12231 N N . ARG D 1 376 ? 67.353 -31.036 71.158 1.00 26.74 387 ARG D N 1
ATOM 12232 C CA . ARG D 1 376 ? 67.883 -29.732 70.769 1.00 28.16 387 ARG D CA 1
ATOM 12233 C C . ARG D 1 376 ? 68.303 -29.633 69.292 1.00 28.45 387 ARG D C 1
ATOM 12234 O O . ARG D 1 376 ? 68.142 -28.573 68.712 1.00 28.93 387 ARG D O 1
ATOM 12242 N N . PRO D 1 377 ? 68.806 -30.726 68.677 1.00 29.25 388 PRO D N 1
ATOM 12243 C CA . PRO D 1 377 ? 69.155 -30.560 67.253 1.00 29.76 388 PRO D CA 1
ATOM 12244 C C . PRO D 1 377 ? 67.967 -30.151 66.383 1.00 30.49 388 PRO D C 1
ATOM 12245 O O . PRO D 1 377 ? 68.135 -29.337 65.473 1.00 31.36 388 PRO D O 1
ATOM 12249 N N . SER D 1 378 ? 66.773 -30.668 66.680 1.00 28.25 389 SER D N 1
ATOM 12250 C CA . SER D 1 378 ? 65.566 -30.232 65.973 1.00 28.16 389 SER D CA 1
ATOM 12251 C C . SER D 1 378 ? 65.167 -28.803 66.340 1.00 28.36 389 SER D C 1
ATOM 12252 O O . SER D 1 378 ? 64.914 -27.972 65.462 1.00 28.54 389 SER D O 1
ATOM 12255 N N . TYR D 1 379 ? 65.102 -28.512 67.637 1.00 28.61 390 TYR D N 1
ATOM 12256 C CA . TYR D 1 379 ? 64.743 -27.165 68.097 1.00 28.10 390 TYR D CA 1
ATOM 12257 C C . TYR D 1 379 ? 65.671 -26.089 67.532 1.00 28.27 390 TYR D C 1
ATOM 12258 O O . TYR D 1 379 ? 65.218 -25.055 67.047 1.00 27.58 390 TYR D O 1
ATOM 12267 N N . PHE D 1 380 ? 66.973 -26.338 67.610 1.00 30.19 391 PHE D N 1
ATOM 12268 C CA . PHE D 1 380 ? 67.960 -25.380 67.104 1.00 30.42 391 PHE D CA 1
ATOM 12269 C C . PHE D 1 380 ? 67.841 -25.149 65.600 1.00 32.40 391 PHE D C 1
ATOM 12270 O O . PHE D 1 380 ? 68.026 -24.032 65.140 1.00 34.83 391 PHE D O 1
ATOM 12278 N N . LYS D 1 381 ? 67.505 -26.191 64.849 1.00 33.48 392 LYS D N 1
ATOM 12279 C CA . LYS D 1 381 ? 67.318 -26.067 63.411 1.00 34.48 392 LYS D CA 1
ATOM 12280 C C . LYS D 1 381 ? 66.030 -25.316 63.076 1.00 34.92 392 LYS D C 1
ATOM 12281 O O . LYS D 1 381 ? 66.050 -24.401 62.252 1.00 33.80 392 LYS D O 1
ATOM 12287 N N . HIS D 1 382 ? 64.915 -25.715 63.698 1.00 32.97 393 HIS D N 1
ATOM 12288 C CA . HIS D 1 382 ? 63.598 -25.167 63.361 1.00 34.52 393 HIS D CA 1
ATOM 12289 C C . HIS D 1 382 ? 63.222 -23.858 64.043 1.00 34.49 393 HIS D C 1
ATOM 12290 O O . HIS D 1 382 ? 62.342 -23.163 63.542 1.00 34.19 393 HIS D O 1
ATOM 12297 N N . VAL D 1 383 ? 63.823 -23.555 65.197 1.00 31.51 394 VAL D N 1
ATOM 12298 C CA . VAL D 1 383 ? 63.488 -22.350 65.955 1.00 32.12 394 VAL D CA 1
ATOM 12299 C C . VAL D 1 383 ? 64.745 -21.507 66.193 1.00 33.58 394 VAL D C 1
ATOM 12300 O O . VAL D 1 383 ? 64.770 -20.342 65.825 1.00 35.19 394 VAL D O 1
ATOM 12304 N N . GLY D 1 384 ? 65.779 -22.081 66.803 1.00 31.78 395 GLY D N 1
ATOM 12305 C CA . GLY D 1 384 ? 67.042 -21.379 66.962 1.00 33.02 395 GLY D CA 1
ATOM 12306 C C . GLY D 1 384 ? 67.650 -21.567 68.325 1.00 33.12 395 GLY D C 1
ATOM 12307 O O . GLY D 1 384 ? 67.091 -22.256 69.170 1.00 32.85 395 GLY D O 1
ATOM 12308 N N . MET D 1 385 ? 68.794 -20.919 68.523 1.00 33.36 396 MET D N 1
ATOM 12309 C CA . MET D 1 385 ? 69.616 -21.042 69.737 1.00 34.71 396 MET D CA 1
ATOM 12310 C C . MET D 1 385 ? 69.622 -19.783 70.620 1.00 32.96 396 MET D C 1
ATOM 12311 O O . MET D 1 385 ? 70.410 -19.667 71.558 1.00 32.27 396 MET D O 1
ATOM 12316 N N . HIS D 1 386 ? 68.717 -18.868 70.319 1.00 32.14 397 HIS D N 1
ATOM 12317 C CA . HIS D 1 386 ? 68.598 -17.577 70.998 1.00 33.27 397 HIS D CA 1
ATOM 12318 C C . HIS D 1 386 ? 67.998 -17.740 72.401 1.00 34.46 397 HIS D C 1
ATOM 12319 O O . HIS D 1 386 ? 67.830 -16.759 73.133 1.00 34.39 397 HIS D O 1
ATOM 12327 N N . SER E 1 15 ? 48.171 -46.301 34.011 1.00 66.06 26 SER E N 1
ATOM 12328 C CA . SER E 1 15 ? 48.547 -47.723 34.298 1.00 65.64 26 SER E CA 1
ATOM 12329 C C . SER E 1 15 ? 47.307 -48.628 34.347 1.00 59.79 26 SER E C 1
ATOM 12330 O O . SER E 1 15 ? 47.134 -49.464 33.460 1.00 59.67 26 SER E O 1
ATOM 12333 N N . GLN E 1 16 ? 46.446 -48.440 35.353 1.00 53.78 27 GLN E N 1
ATOM 12334 C CA . GLN E 1 16 ? 45.198 -49.220 35.503 1.00 50.45 27 GLN E CA 1
ATOM 12335 C C . GLN E 1 16 ? 43.992 -48.361 35.170 1.00 45.08 27 GLN E C 1
ATOM 12336 O O . GLN E 1 16 ? 43.882 -47.238 35.665 1.00 41.33 27 GLN E O 1
ATOM 12342 N N . SER E 1 17 ? 43.072 -48.887 34.362 1.00 42.89 28 SER E N 1
ATOM 12343 C CA . SER E 1 17 ? 41.891 -48.126 33.948 1.00 44.32 28 SER E CA 1
ATOM 12344 C C . SER E 1 17 ? 40.994 -47.755 35.130 1.00 40.94 28 SER E C 1
ATOM 12345 O O . SER E 1 17 ? 40.362 -46.700 35.113 1.00 42.37 28 SER E O 1
ATOM 12348 N N . HIS E 1 18 ? 40.975 -48.607 36.157 1.00 40.90 29 HIS E N 1
ATOM 12349 C CA . HIS E 1 18 ? 40.216 -48.346 37.406 1.00 41.32 29 HIS E CA 1
ATOM 12350 C C . HIS E 1 18 ? 40.994 -47.509 38.447 1.00 41.05 29 HIS E C 1
ATOM 12351 O O . HIS E 1 18 ? 40.537 -47.339 39.588 1.00 39.87 29 HIS E O 1
ATOM 12358 N N . GLY E 1 19 ? 42.153 -46.972 38.053 1.00 39.93 30 GLY E N 1
ATOM 12359 C CA . GLY E 1 19 ? 42.937 -46.087 38.901 1.00 36.72 30 GLY E CA 1
ATOM 12360 C C . GLY E 1 19 ? 42.343 -44.700 39.014 1.00 35.38 30 GLY E C 1
ATOM 12361 O O . GLY E 1 19 ? 41.322 -44.387 38.389 1.00 34.00 30 GLY E O 1
ATOM 12362 N N . PRO E 1 20 ? 43.000 -43.836 39.800 1.00 34.07 31 PRO E N 1
ATOM 12363 C CA . PRO E 1 20 ? 42.473 -42.523 40.103 1.00 33.48 31 PRO E CA 1
ATOM 12364 C C . PRO E 1 20 ? 42.652 -41.508 38.961 1.00 34.73 31 PRO E C 1
ATOM 12365 O O . PRO E 1 20 ? 43.675 -41.511 38.275 1.00 35.82 31 PRO E O 1
ATOM 12369 N N . SER E 1 21 ? 41.625 -40.689 38.744 1.00 34.09 32 SER E N 1
ATOM 12370 C CA . SER E 1 21 ? 41.690 -39.552 37.839 1.00 34.07 32 SER E CA 1
ATOM 12371 C C . SER E 1 21 ? 42.144 -38.310 38.606 1.00 34.62 32 SER E C 1
ATOM 12372 O O . SER E 1 21 ? 41.728 -38.096 39.746 1.00 35.36 32 SER E O 1
ATOM 12375 N N . PHE E 1 22 ? 42.980 -37.499 37.967 1.00 34.49 33 PHE E N 1
ATOM 12376 C CA . PHE E 1 22 ? 43.432 -36.224 38.525 1.00 35.31 33 PHE E CA 1
ATOM 12377 C C . PHE E 1 22 ? 43.230 -35.079 37.541 1.00 36.00 33 PHE E C 1
ATOM 12378 O O . PHE E 1 22 ? 43.220 -35.273 36.317 1.00 35.39 33 PHE E O 1
ATOM 12386 N N . ILE E 1 23 ? 43.081 -33.882 38.105 1.00 36.71 34 ILE E N 1
ATOM 12387 C CA . ILE E 1 23 ? 42.835 -32.646 37.356 1.00 39.09 34 ILE E CA 1
ATOM 12388 C C . ILE E 1 23 ? 44.133 -31.866 37.059 1.00 38.94 34 ILE E C 1
ATOM 12389 O O . ILE E 1 23 ? 44.160 -31.064 36.124 1.00 40.22 34 ILE E O 1
ATOM 12394 N N . SER E 1 24 ? 45.193 -32.101 37.839 1.00 39.04 35 SER E N 1
ATOM 12395 C CA . SER E 1 24 ? 46.438 -31.323 37.764 1.00 40.18 35 SER E CA 1
ATOM 12396 C C . SER E 1 24 ? 47.650 -32.219 37.641 1.00 40.41 35 SER E C 1
ATOM 12397 O O . SER E 1 24 ? 47.573 -33.417 37.908 1.00 40.59 35 SER E O 1
ATOM 12400 N N . LYS E 1 25 ? 48.782 -31.603 37.302 1.00 41.82 36 LYS E N 1
ATOM 12401 C CA . LYS E 1 25 ? 50.080 -32.284 37.254 1.00 43.75 36 LYS E CA 1
ATOM 12402 C C . LYS E 1 25 ? 50.451 -32.941 38.585 1.00 44.35 36 LYS E C 1
ATOM 12403 O O . LYS E 1 25 ? 49.936 -32.564 39.650 1.00 40.74 36 LYS E O 1
ATOM 12409 N N . GLY E 1 26 ? 51.377 -33.892 38.503 1.00 46.09 37 GLY E N 1
ATOM 12410 C CA . GLY E 1 26 ? 51.896 -34.607 39.672 1.00 47.87 37 GLY E CA 1
ATOM 12411 C C . GLY E 1 26 ? 50.877 -35.486 40.377 1.00 50.92 37 GLY E C 1
ATOM 12412 O O . GLY E 1 26 ? 50.997 -35.727 41.581 1.00 50.13 37 GLY E O 1
ATOM 12413 N N . SER E 1 27 ? 49.880 -35.969 39.631 1.00 50.10 38 SER E N 1
ATOM 12414 C CA . SER E 1 27 ? 48.788 -36.752 40.198 1.00 51.57 38 SER E CA 1
ATOM 12415 C C . SER E 1 27 ? 48.226 -36.069 41.452 1.00 50.13 38 SER E C 1
ATOM 12416 O O . SER E 1 27 ? 48.177 -36.666 42.537 1.00 47.78 38 SER E O 1
ATOM 12419 N N . LYS E 1 28 ? 47.837 -34.804 41.279 1.00 49.34 39 LYS E N 1
ATOM 12420 C CA . LYS E 1 28 ? 47.225 -33.981 42.329 1.00 51.48 39 LYS E CA 1
ATOM 12421 C C . LYS E 1 28 ? 45.814 -33.560 41.921 1.00 48.04 39 LYS E C 1
ATOM 12422 O O . LYS E 1 28 ? 45.526 -33.423 40.729 1.00 44.47 39 LYS E O 1
ATOM 12428 N N . GLU E 1 29 ? 44.966 -33.311 42.923 1.00 44.28 40 GLU E N 1
ATOM 12429 C CA . GLU E 1 29 ? 43.582 -32.833 42.741 1.00 43.91 40 GLU E CA 1
ATOM 12430 C C . GLU E 1 29 ? 42.681 -33.951 42.189 1.00 40.72 40 GLU E C 1
ATOM 12431 O O . GLU E 1 29 ? 42.354 -34.006 40.988 1.00 37.62 40 GLU E O 1
ATOM 12437 N N . TYR E 1 30 ? 42.305 -34.838 43.107 1.00 35.32 41 TYR E N 1
ATOM 12438 C CA . TYR E 1 30 ? 41.555 -36.054 42.807 1.00 36.27 41 TYR E CA 1
ATOM 12439 C C . TYR E 1 30 ? 40.214 -35.771 42.105 1.00 34.83 41 TYR E C 1
ATOM 12440 O O . TYR E 1 30 ? 39.517 -34.802 42.421 1.00 34.37 41 TYR E O 1
ATOM 12449 N N . ASN E 1 31 ? 39.881 -36.618 41.134 1.00 35.60 42 ASN E N 1
ATOM 12450 C CA . ASN E 1 31 ? 38.734 -36.392 40.242 1.00 35.55 42 ASN E CA 1
ATOM 12451 C C . ASN E 1 31 ? 37.890 -37.664 40.058 1.00 35.26 42 ASN E C 1
ATOM 12452 O O . ASN E 1 31 ? 37.179 -37.811 39.053 1.00 35.20 42 ASN E O 1
ATOM 12457 N N . GLY E 1 32 ? 37.936 -38.566 41.039 1.00 34.85 43 GLY E N 1
ATOM 12458 C CA . GLY E 1 32 ? 37.210 -39.840 40.969 1.00 35.38 43 GLY E CA 1
ATOM 12459 C C . GLY E 1 32 ? 37.976 -40.883 40.178 1.00 34.71 43 GLY E C 1
ATOM 12460 O O . GLY E 1 32 ? 39.185 -40.766 39.988 1.00 36.05 43 GLY E O 1
ATOM 12461 N N . MET E 1 33 ? 37.265 -41.906 39.713 1.00 34.50 44 MET E N 1
ATOM 12462 C CA . MET E 1 33 ? 37.879 -43.016 38.987 1.00 34.55 44 MET E CA 1
ATOM 12463 C C . MET E 1 33 ? 38.016 -42.676 37.497 1.00 34.40 44 MET E C 1
ATOM 12464 O O . MET E 1 33 ? 37.156 -42.022 36.922 1.00 34.08 44 MET E O 1
ATOM 12469 N N . LYS E 1 34 ? 39.106 -43.121 36.886 1.00 34.33 45 LYS E N 1
ATOM 12470 C CA . LYS E 1 34 ? 39.319 -42.899 35.455 1.00 35.09 45 LYS E CA 1
ATOM 12471 C C . LYS E 1 34 ? 38.251 -43.606 34.638 1.00 35.14 45 LYS E C 1
ATOM 12472 O O . LYS E 1 34 ? 37.490 -42.959 33.918 1.00 37.91 45 LYS E O 1
ATOM 12478 N N . ARG E 1 35 ? 38.185 -44.926 34.783 1.00 38.03 46 ARG E N 1
ATOM 12479 C CA . ARG E 1 35 ? 37.212 -45.752 34.054 1.00 41.89 46 ARG E CA 1
ATOM 12480 C C . ARG E 1 35 ? 36.588 -46.809 34.972 1.00 38.74 46 ARG E C 1
ATOM 12481 O O . ARG E 1 35 ? 37.289 -47.634 35.549 1.00 37.80 46 ARG E O 1
ATOM 12489 N N . ASP E 1 36 ? 35.264 -46.791 35.067 1.00 38.18 47 ASP E N 1
ATOM 12490 C CA . ASP E 1 36 ? 34.559 -47.640 36.007 1.00 38.19 47 ASP E CA 1
ATOM 12491 C C . ASP E 1 36 ? 34.452 -49.068 35.460 1.00 39.41 47 ASP E C 1
ATOM 12492 O O . ASP E 1 36 ? 33.927 -49.260 34.360 1.00 41.29 47 ASP E O 1
ATOM 12497 N N . PRO E 1 37 ? 34.932 -50.074 36.222 1.00 39.97 48 PRO E N 1
ATOM 12498 C CA . PRO E 1 37 ? 34.762 -51.469 35.805 1.00 41.22 48 PRO E CA 1
ATOM 12499 C C . PRO E 1 37 ? 33.293 -51.894 35.657 1.00 41.33 48 PRO E C 1
ATOM 12500 O O . PRO E 1 37 ? 33.011 -52.862 34.954 1.00 41.96 48 PRO E O 1
ATOM 12504 N N . LEU E 1 38 ? 32.381 -51.165 36.295 1.00 39.08 49 LEU E N 1
ATOM 12505 C CA . LEU E 1 38 ? 30.943 -51.375 36.101 1.00 40.76 49 LEU E CA 1
ATOM 12506 C C . LEU E 1 38 ? 30.444 -51.148 34.655 1.00 42.71 49 LEU E C 1
ATOM 12507 O O . LEU E 1 38 ? 29.356 -51.616 34.307 1.00 42.52 49 LEU E O 1
ATOM 12512 N N . LEU E 1 39 ? 31.211 -50.414 33.842 1.00 43.40 50 LEU E N 1
ATOM 12513 C CA . LEU E 1 39 ? 30.930 -50.280 32.401 1.00 43.53 50 LEU E CA 1
ATOM 12514 C C . LEU E 1 39 ? 31.071 -51.602 31.637 1.00 43.49 50 LEU E C 1
ATOM 12515 O O . LEU E 1 39 ? 30.420 -51.787 30.616 1.00 45.59 50 LEU E O 1
ATOM 12520 N N . ASP E 1 40 ? 31.917 -52.507 32.120 1.00 42.77 51 ASP E N 1
ATOM 12521 C CA . ASP E 1 40 ? 32.132 -53.793 31.459 1.00 44.84 51 ASP E CA 1
ATOM 12522 C C . ASP E 1 40 ? 30.973 -54.735 31.754 1.00 46.68 51 ASP E C 1
ATOM 12523 O O . ASP E 1 40 ? 30.349 -54.616 32.817 1.00 45.22 51 ASP E O 1
ATOM 12528 N N . PRO E 1 41 ? 30.677 -55.674 30.826 1.00 46.52 52 PRO E N 1
ATOM 12529 C CA . PRO E 1 41 ? 29.618 -56.653 31.092 1.00 46.08 52 PRO E CA 1
ATOM 12530 C C . PRO E 1 41 ? 29.838 -57.378 32.415 1.00 46.02 52 PRO E C 1
ATOM 12531 O O . PRO E 1 41 ? 30.877 -58.001 32.621 1.00 43.86 52 PRO E O 1
ATOM 12535 N N . THR E 1 42 ? 28.857 -57.254 33.303 1.00 46.77 53 THR E N 1
ATOM 12536 C CA . THR E 1 42 ? 28.965 -57.702 34.686 1.00 46.59 53 THR E CA 1
ATOM 12537 C C . THR E 1 42 ? 27.941 -58.808 34.919 1.00 48.20 53 THR E C 1
ATOM 12538 O O . THR E 1 42 ? 26.796 -58.702 34.474 1.00 47.73 53 THR E O 1
ATOM 12542 N N . GLY E 1 43 ? 28.351 -59.854 35.627 1.00 48.16 54 GLY E N 1
ATOM 12543 C CA . GLY E 1 43 ? 27.460 -60.970 35.943 1.00 47.56 54 GLY E CA 1
ATOM 12544 C C . GLY E 1 43 ? 27.621 -61.468 37.357 1.00 45.53 54 GLY E C 1
ATOM 12545 O O . GLY E 1 43 ? 28.144 -60.766 38.229 1.00 43.97 54 GLY E O 1
ATOM 12546 N N . GLU E 1 44 ? 27.212 -62.714 37.558 1.00 44.77 55 GLU E N 1
ATOM 12547 C CA . GLU E 1 44 ? 27.183 -63.347 38.877 1.00 43.95 55 GLU E CA 1
ATOM 12548 C C . GLU E 1 44 ? 28.581 -63.728 39.306 1.00 43.20 55 GLU E C 1
ATOM 12549 O O . GLU E 1 44 ? 29.456 -63.871 38.457 1.00 42.07 55 GLU E O 1
ATOM 12555 N N . PRO E 1 45 ? 28.791 -63.949 40.618 1.00 42.61 56 PRO E N 1
ATOM 12556 C CA . PRO E 1 45 ? 30.095 -64.479 41.022 1.00 42.78 56 PRO E CA 1
ATOM 12557 C C . PRO E 1 45 ? 30.326 -65.877 40.461 1.00 42.78 56 PRO E C 1
ATOM 12558 O O . PRO E 1 45 ? 29.373 -66.574 40.113 1.00 42.58 56 PRO E O 1
ATOM 12562 N N . GLU E 1 46 ? 31.586 -66.275 40.380 1.00 42.30 57 GLU E N 1
ATOM 12563 C CA . GLU E 1 46 ? 31.935 -67.606 39.904 1.00 43.78 57 GLU E CA 1
ATOM 12564 C C . GLU E 1 46 ? 31.585 -68.670 40.928 1.00 41.56 57 GLU E C 1
ATOM 12565 O O . GLU E 1 46 ? 31.352 -68.366 42.104 1.00 40.86 57 GLU E O 1
ATOM 12571 N N . GLY E 1 47 ? 31.551 -69.913 40.461 1.00 38.96 58 GLY E N 1
ATOM 12572 C CA . GLY E 1 47 ? 31.345 -71.074 41.315 1.00 38.40 58 GLY E CA 1
ATOM 12573 C C . GLY E 1 47 ? 29.886 -71.433 41.528 1.00 37.91 58 GLY E C 1
ATOM 12574 O O . GLY E 1 47 ? 28.984 -70.814 40.973 1.00 39.20 58 GLY E O 1
ATOM 12575 N N . HIS E 1 48 ? 29.663 -72.433 42.367 1.00 39.25 59 HIS E N 1
ATOM 12576 C CA . HIS E 1 48 ? 28.324 -72.973 42.565 1.00 40.12 59 HIS E CA 1
ATOM 12577 C C . HIS E 1 48 ? 27.400 -72.017 43.331 1.00 40.43 59 HIS E C 1
ATOM 12578 O O . HIS E 1 48 ? 27.770 -71.500 44.393 1.00 39.12 59 HIS E O 1
ATOM 12585 N N . LEU E 1 49 ? 26.200 -71.810 42.787 1.00 39.05 60 LEU E N 1
ATOM 12586 C CA . LEU E 1 49 ? 25.192 -70.924 43.362 1.00 39.84 60 LEU E CA 1
ATOM 12587 C C . LEU E 1 49 ? 23.877 -71.665 43.542 1.00 41.56 60 LEU E C 1
ATOM 12588 O O . LEU E 1 49 ? 23.609 -72.625 42.822 1.00 41.23 60 LEU E O 1
ATOM 12593 N N . TRP E 1 50 ? 23.064 -71.202 44.492 1.00 39.95 61 TRP E N 1
ATOM 12594 C CA . TRP E 1 50 ? 21.774 -71.815 44.805 1.00 42.24 61 TRP E CA 1
ATOM 12595 C C . TRP E 1 50 ? 20.638 -70.998 44.203 1.00 41.76 61 TRP E C 1
ATOM 12596 O O . TRP E 1 50 ? 20.519 -69.803 44.470 1.00 40.70 61 TRP E O 1
ATOM 12607 N N . ARG E 1 51 ? 19.802 -71.665 43.405 1.00 42.54 62 ARG E N 1
ATOM 12608 C CA . ARG E 1 51 ? 18.715 -71.026 42.657 1.00 42.53 62 ARG E CA 1
ATOM 12609 C C . ARG E 1 51 ? 17.379 -71.276 43.315 1.00 44.08 62 ARG E C 1
ATOM 12610 O O . ARG E 1 51 ? 17.199 -72.279 44.011 1.00 43.80 62 ARG E O 1
ATOM 12618 N N . ALA E 1 52 ? 16.437 -70.377 43.050 1.00 47.00 63 ALA E N 1
ATOM 12619 C CA . ALA E 1 52 ? 15.093 -70.477 43.610 1.00 51.93 63 ALA E CA 1
ATOM 12620 C C . ALA E 1 52 ? 14.266 -71.598 42.974 1.00 55.59 63 ALA E C 1
ATOM 12621 O O . ALA E 1 52 ? 13.553 -72.306 43.679 1.00 56.26 63 ALA E O 1
ATOM 12623 N N . ASP E 1 53 ? 14.378 -71.763 41.658 1.00 58.03 64 ASP E N 1
ATOM 12624 C CA . ASP E 1 53 ? 13.469 -72.657 40.921 1.00 62.36 64 ASP E CA 1
ATOM 12625 C C . ASP E 1 53 ? 13.684 -74.174 41.115 1.00 61.66 64 ASP E C 1
ATOM 12626 O O . ASP E 1 53 ? 12.792 -74.945 40.776 1.00 65.23 64 ASP E O 1
ATOM 12631 N N . ASP E 1 54 ? 14.834 -74.600 41.653 1.00 58.63 65 ASP E N 1
ATOM 12632 C CA . ASP E 1 54 ? 15.076 -76.033 41.944 1.00 57.50 65 ASP E CA 1
ATOM 12633 C C . ASP E 1 54 ? 15.436 -76.319 43.411 1.00 53.30 65 ASP E C 1
ATOM 12634 O O . ASP E 1 54 ? 16.052 -77.341 43.722 1.00 52.11 65 ASP E O 1
ATOM 12639 N N . ASN E 1 55 ? 15.040 -75.414 44.304 1.00 49.34 66 ASN E N 1
ATOM 12640 C CA . ASN E 1 55 ? 15.142 -75.622 45.749 1.00 47.88 66 ASN E CA 1
ATOM 12641 C C . ASN E 1 55 ? 13.888 -75.074 46.417 1.00 47.00 66 ASN E C 1
ATOM 12642 O O . ASN E 1 55 ? 13.208 -74.220 45.866 1.00 48.10 66 ASN E O 1
ATOM 12647 N N . ASP E 1 56 ? 13.604 -75.556 47.620 1.00 49.46 67 ASP E N 1
ATOM 12648 C CA . ASP E 1 56 ? 12.399 -75.161 48.339 1.00 50.55 67 ASP E CA 1
ATOM 12649 C C . ASP E 1 56 ? 12.614 -73.855 49.116 1.00 47.39 67 ASP E C 1
ATOM 12650 O O . ASP E 1 56 ? 13.029 -73.864 50.271 1.00 48.19 67 ASP E O 1
ATOM 12655 N N . TYR E 1 57 ? 12.292 -72.743 48.468 1.00 48.21 68 TYR E N 1
ATOM 12656 C CA . TYR E 1 57 ? 12.323 -71.426 49.100 1.00 50.09 68 TYR E CA 1
ATOM 12657 C C . TYR E 1 57 ? 10.909 -70.884 49.353 1.00 52.64 68 TYR E C 1
ATOM 12658 O O . TYR E 1 57 ? 10.693 -69.666 49.362 1.00 50.15 68 TYR E O 1
ATOM 12667 N N . ALA E 1 58 ? 9.953 -71.785 49.595 1.00 54.46 69 ALA E N 1
ATOM 12668 C CA . ALA E 1 58 ? 8.572 -71.388 49.859 1.00 55.11 69 ALA E CA 1
ATOM 12669 C C . ALA E 1 58 ? 8.507 -70.617 51.184 1.00 53.82 69 ALA E C 1
ATOM 12670 O O . ALA E 1 58 ? 9.222 -70.975 52.116 1.00 53.02 69 ALA E O 1
ATOM 12672 N N . PRO E 1 59 ? 7.665 -69.561 51.270 1.00 54.72 70 PRO E N 1
ATOM 12673 C CA . PRO E 1 59 ? 7.511 -68.764 52.499 1.00 58.36 70 PRO E CA 1
ATOM 12674 C C . PRO E 1 59 ? 7.396 -69.567 53.798 1.00 63.34 70 PRO E C 1
ATOM 12675 O O . PRO E 1 59 ? 7.988 -69.183 54.811 1.00 64.98 70 PRO E O 1
ATOM 12679 N N . ASN E 1 60 ? 6.639 -70.663 53.753 1.00 70.10 71 ASN E N 1
ATOM 12680 C CA . ASN E 1 60 ? 6.514 -71.603 54.872 1.00 76.51 71 ASN E CA 1
ATOM 12681 C C . ASN E 1 60 ? 6.867 -73.002 54.385 1.00 77.25 71 ASN E C 1
ATOM 12682 O O . ASN E 1 60 ? 6.364 -73.443 53.351 1.00 87.17 71 ASN E O 1
ATOM 12687 N N . SER E 1 61 ? 7.729 -73.693 55.125 1.00 74.66 72 SER E N 1
ATOM 12688 C CA . SER E 1 61 ? 8.224 -74.999 54.711 1.00 73.45 72 SER E CA 1
ATOM 12689 C C . SER E 1 61 ? 8.836 -75.776 55.885 1.00 76.96 72 SER E C 1
ATOM 12690 O O . SER E 1 61 ? 9.467 -75.192 56.769 1.00 76.07 72 SER E O 1
ATOM 12693 N N . ALA E 1 62 ? 8.637 -77.095 55.879 1.00 80.37 73 ALA E N 1
ATOM 12694 C CA . ALA E 1 62 ? 9.186 -77.988 56.911 1.00 81.89 73 ALA E CA 1
ATOM 12695 C C . ALA E 1 62 ? 10.709 -78.108 56.810 1.00 82.76 73 ALA E C 1
ATOM 12696 O O . ALA E 1 62 ? 11.397 -78.154 57.832 1.00 83.14 73 ALA E O 1
ATOM 12698 N N . HIS E 1 63 ? 11.216 -78.181 55.578 1.00 83.25 74 HIS E N 1
ATOM 12699 C CA . HIS E 1 63 ? 12.653 -78.193 55.303 1.00 83.75 74 HIS E CA 1
ATOM 12700 C C . HIS E 1 63 ? 12.972 -77.129 54.240 1.00 73.08 74 HIS E C 1
ATOM 12701 O O . HIS E 1 63 ? 13.143 -77.435 53.057 1.00 70.69 74 HIS E O 1
ATOM 12708 N N . SER E 1 64 ? 13.026 -75.872 54.687 1.00 63.18 75 SER E N 1
ATOM 12709 C CA . SER E 1 64 ? 13.376 -74.729 53.831 1.00 58.04 75 SER E CA 1
ATOM 12710 C C . SER E 1 64 ? 14.826 -74.818 53.337 1.00 51.91 75 SER E C 1
ATOM 12711 O O . SER E 1 64 ? 15.688 -75.330 54.042 1.00 47.73 75 SER E O 1
ATOM 12714 N N . ALA E 1 65 ? 15.084 -74.316 52.131 1.00 49.52 76 ALA E N 1
ATOM 12715 C CA . ALA E 1 65 ? 16.464 -74.203 51.618 1.00 49.65 76 ALA E CA 1
ATOM 12716 C C . ALA E 1 65 ? 17.242 -73.006 52.209 1.00 49.61 76 ALA E C 1
ATOM 12717 O O . ALA E 1 65 ? 18.435 -72.857 51.924 1.00 50.30 76 ALA E O 1
ATOM 12719 N N . ARG E 1 66 ? 16.576 -72.165 53.007 1.00 45.65 77 ARG E N 1
ATOM 12720 C CA . ARG E 1 66 ? 17.192 -70.962 53.574 1.00 45.25 77 ARG E CA 1
ATOM 12721 C C . ARG E 1 66 ? 18.188 -71.296 54.660 1.00 44.63 77 ARG E C 1
ATOM 12722 O O . ARG E 1 66 ? 17.979 -72.224 55.427 1.00 44.94 77 ARG E O 1
ATOM 12730 N N . THR E 1 67 ? 19.277 -70.531 54.723 1.00 42.21 78 THR E N 1
ATOM 12731 C CA . THR E 1 67 ? 20.180 -70.604 55.868 1.00 39.58 78 THR E CA 1
ATOM 12732 C C . THR E 1 67 ? 19.678 -69.634 56.946 1.00 38.47 78 THR E C 1
ATOM 12733 O O . THR E 1 67 ? 18.674 -68.951 56.753 1.00 37.52 78 THR E O 1
ATOM 12737 N N . ASN E 1 68 ? 20.359 -69.593 58.086 1.00 39.46 79 ASN E N 1
ATOM 12738 C CA . ASN E 1 68 ? 19.929 -68.739 59.205 1.00 40.51 79 ASN E CA 1
ATOM 12739 C C . ASN E 1 68 ? 20.401 -67.297 58.994 1.00 39.81 79 ASN E C 1
ATOM 12740 O O . ASN E 1 68 ? 21.394 -66.847 59.580 1.00 41.36 79 ASN E O 1
ATOM 12745 N N . ALA E 1 69 ? 19.670 -66.592 58.140 1.00 39.50 80 ALA E N 1
ATOM 12746 C CA . ALA E 1 69 ? 19.964 -65.211 57.775 1.00 39.21 80 ALA E CA 1
ATOM 12747 C C . ALA E 1 69 ? 18.688 -64.397 57.733 1.00 41.41 80 ALA E C 1
ATOM 12748 O O . ALA E 1 69 ? 17.596 -64.968 57.620 1.00 41.82 80 ALA E O 1
ATOM 12750 N N . ALA E 1 70 ? 18.827 -63.072 57.805 1.00 39.25 81 ALA E N 1
ATOM 12751 C CA . ALA E 1 70 ? 17.687 -62.155 57.769 1.00 39.52 81 ALA E CA 1
ATOM 12752 C C . ALA E 1 70 ? 18.010 -60.825 57.103 1.00 41.61 81 ALA E C 1
ATOM 12753 O O . ALA E 1 70 ? 19.144 -60.331 57.189 1.00 41.69 81 ALA E O 1
ATOM 12755 N N . LEU E 1 71 ? 17.001 -60.241 56.462 1.00 38.99 82 LEU E N 1
ATOM 12756 C CA . LEU E 1 71 ? 17.027 -58.845 56.078 1.00 40.07 82 LEU E CA 1
ATOM 12757 C C . LEU E 1 71 ? 16.721 -58.042 57.332 1.00 42.62 82 LEU E C 1
ATOM 12758 O O . LEU E 1 71 ? 15.719 -58.324 58.011 1.00 41.90 82 LEU E O 1
ATOM 12763 N N . ILE E 1 72 ? 17.573 -57.065 57.661 1.00 39.66 83 ILE E N 1
ATOM 12764 C CA . ILE E 1 72 ? 17.351 -56.215 58.835 1.00 37.50 83 ILE E CA 1
ATOM 12765 C C . ILE E 1 72 ? 17.311 -54.748 58.459 1.00 39.75 83 ILE E C 1
ATOM 12766 O O . ILE E 1 72 ? 17.910 -54.333 57.469 1.00 39.78 83 ILE E O 1
ATOM 12771 N N . SER E 1 73 ? 16.564 -53.965 59.235 1.00 38.78 84 SER E N 1
ATOM 12772 C CA . SER E 1 73 ? 16.489 -52.526 59.033 1.00 39.68 84 SER E CA 1
ATOM 12773 C C . SER E 1 73 ? 16.182 -51.814 60.344 1.00 42.97 84 SER E C 1
ATOM 12774 O O . SER E 1 73 ? 15.177 -52.121 60.999 1.00 43.42 84 SER E O 1
ATOM 12777 N N . LEU E 1 74 ? 17.067 -50.897 60.736 1.00 41.01 85 LEU E N 1
ATOM 12778 C CA . LEU E 1 74 ? 16.790 -49.950 61.806 1.00 41.10 85 LEU E CA 1
ATOM 12779 C C . LEU E 1 74 ? 16.087 -48.800 61.132 1.00 42.37 85 LEU E C 1
ATOM 12780 O O . LEU E 1 74 ? 16.639 -48.189 60.215 1.00 42.74 85 LEU E O 1
ATOM 12785 N N . VAL E 1 75 ? 14.870 -48.505 61.579 1.00 39.50 86 VAL E N 1
ATOM 12786 C CA . VAL E 1 75 ? 13.997 -47.600 60.845 1.00 39.65 86 VAL E CA 1
ATOM 12787 C C . VAL E 1 75 ? 12.944 -47.002 61.786 1.00 40.59 86 VAL E C 1
ATOM 12788 O O . VAL E 1 75 ? 12.638 -47.581 62.827 1.00 42.57 86 VAL E O 1
ATOM 12792 N N . ARG E 1 76 ? 12.458 -45.815 61.431 1.00 43.37 87 ARG E N 1
ATOM 12793 C CA . ARG E 1 76 ? 11.491 -45.055 62.227 1.00 46.52 87 ARG E CA 1
ATOM 12794 C C . ARG E 1 76 ? 10.113 -45.172 61.597 1.00 47.57 87 ARG E C 1
ATOM 12795 O O . ARG E 1 76 ? 9.993 -45.318 60.378 1.00 44.86 87 ARG E O 1
ATOM 12803 N N . ASN E 1 77 ? 9.076 -45.079 62.430 1.00 49.77 88 ASN E N 1
ATOM 12804 C CA . ASN E 1 77 ? 7.683 -45.114 61.952 1.00 48.92 88 ASN E CA 1
ATOM 12805 C C . ASN E 1 77 ? 7.407 -44.097 60.856 1.00 47.80 88 ASN E C 1
ATOM 12806 O O . ASN E 1 77 ? 6.753 -44.415 59.861 1.00 48.16 88 ASN E O 1
ATOM 12811 N N . GLU E 1 78 ? 7.992 -42.910 61.013 1.00 50.34 89 GLU E N 1
ATOM 12812 C CA A GLU E 1 78 ? 7.767 -41.795 60.093 0.50 49.42 89 GLU E CA 1
ATOM 12813 C CA B GLU E 1 78 ? 7.797 -41.781 60.087 0.50 50.56 89 GLU E CA 1
ATOM 12814 C C . GLU E 1 78 ? 8.397 -42.028 58.706 1.00 49.92 89 GLU E C 1
ATOM 12815 O O . GLU E 1 78 ? 8.086 -41.313 57.753 1.00 50.14 89 GLU E O 1
ATOM 12826 N N . GLU E 1 79 ? 9.271 -43.030 58.596 1.00 49.75 90 GLU E N 1
ATOM 12827 C CA . GLU E 1 79 ? 9.913 -43.391 57.326 1.00 50.90 90 GLU E CA 1
ATOM 12828 C C . GLU E 1 79 ? 9.222 -44.555 56.595 1.00 50.93 90 GLU E C 1
ATOM 12829 O O . GLU E 1 79 ? 9.786 -45.112 55.643 1.00 48.16 90 GLU E O 1
ATOM 12835 N N . LEU E 1 80 ? 8.003 -44.909 57.015 1.00 50.39 91 LEU E N 1
ATOM 12836 C CA . LEU E 1 80 ? 7.296 -46.074 56.475 1.00 50.28 91 LEU E CA 1
ATOM 12837 C C . LEU E 1 80 ? 7.211 -46.048 54.952 1.00 47.71 91 LEU E C 1
ATOM 12838 O O . LEU E 1 80 ? 7.559 -47.022 54.294 1.00 48.21 91 LEU E O 1
ATOM 12843 N N . GLU E 1 81 ? 6.798 -44.918 54.399 1.00 49.03 92 GLU E N 1
ATOM 12844 C CA . GLU E 1 81 ? 6.559 -44.819 52.958 1.00 52.95 92 GLU E CA 1
ATOM 12845 C C . GLU E 1 81 ? 7.853 -45.041 52.151 1.00 52.57 92 GLU E C 1
ATOM 12846 O O . GLU E 1 81 ? 7.856 -45.771 51.160 1.00 49.68 92 GLU E O 1
ATOM 12852 N N . ASP E 1 82 ? 8.947 -44.429 52.593 1.00 50.70 93 ASP E N 1
ATOM 12853 C CA . ASP E 1 82 ? 10.262 -44.664 51.982 1.00 51.36 93 ASP E CA 1
ATOM 12854 C C . ASP E 1 82 ? 10.746 -46.108 52.151 1.00 47.51 93 ASP E C 1
ATOM 12855 O O . ASP E 1 82 ? 11.342 -46.662 51.227 1.00 48.95 93 ASP E O 1
ATOM 12860 N N . LEU E 1 83 ? 10.484 -46.712 53.312 1.00 45.49 94 LEU E N 1
ATOM 12861 C CA . LEU E 1 83 ? 10.791 -48.127 53.543 1.00 46.14 94 LEU E CA 1
ATOM 12862 C C . LEU E 1 83 ? 10.005 -49.043 52.600 1.00 49.05 94 LEU E C 1
ATOM 12863 O O . LEU E 1 83 ? 10.567 -49.999 52.057 1.00 47.62 94 LEU E O 1
ATOM 12868 N N . ILE E 1 84 ? 8.718 -48.745 52.400 1.00 48.04 95 ILE E N 1
ATOM 12869 C CA . ILE E 1 84 ? 7.866 -49.541 51.499 1.00 48.49 95 ILE E CA 1
ATOM 12870 C C . ILE E 1 84 ? 8.452 -49.569 50.094 1.00 46.58 95 ILE E C 1
ATOM 12871 O O . ILE E 1 84 ? 8.561 -50.634 49.485 1.00 47.25 95 ILE E O 1
ATOM 12876 N N . SER E 1 85 ? 8.832 -48.400 49.593 1.00 47.58 96 SER E N 1
ATOM 12877 C CA . SER E 1 85 ? 9.434 -48.291 48.270 1.00 49.79 96 SER E CA 1
ATOM 12878 C C . SER E 1 85 ? 10.711 -49.144 48.161 1.00 49.28 96 SER E C 1
ATOM 12879 O O . SER E 1 85 ? 10.915 -49.850 47.170 1.00 46.46 96 SER E O 1
ATOM 12882 N N . THR E 1 86 ? 11.537 -49.107 49.205 1.00 47.88 97 THR E N 1
ATOM 12883 C CA . THR E 1 86 ? 12.741 -49.927 49.263 1.00 48.64 97 THR E CA 1
ATOM 12884 C C . THR E 1 86 ? 12.401 -51.411 49.254 1.00 47.39 97 THR E C 1
ATOM 12885 O O . THR E 1 86 ? 13.001 -52.169 48.493 1.00 45.43 97 THR E O 1
ATOM 12889 N N . MET E 1 87 ? 11.449 -51.811 50.102 1.00 47.71 98 MET E N 1
ATOM 12890 C CA . MET E 1 87 ? 11.005 -53.211 50.179 1.00 46.76 98 MET E CA 1
ATOM 12891 C C . MET E 1 87 ? 10.547 -53.746 48.822 1.00 46.25 98 MET E C 1
ATOM 12892 O O . MET E 1 87 ? 10.898 -54.869 48.449 1.00 47.03 98 MET E O 1
ATOM 12897 N N . LYS E 1 88 ? 9.778 -52.937 48.097 1.00 45.03 99 LYS E N 1
ATOM 12898 C CA . LYS E 1 88 ? 9.301 -53.306 46.768 1.00 47.56 99 LYS E CA 1
ATOM 12899 C C . LYS E 1 88 ? 10.443 -53.664 45.825 1.00 48.22 99 LYS E C 1
ATOM 12900 O O . LYS E 1 88 ? 10.387 -54.687 45.140 1.00 45.38 99 LYS E O 1
ATOM 12906 N N . ASP E 1 89 ? 11.472 -52.819 45.794 1.00 48.59 100 ASP E N 1
ATOM 12907 C CA . ASP E 1 89 ? 12.640 -53.069 44.940 1.00 48.64 100 ASP E CA 1
ATOM 12908 C C . ASP E 1 89 ? 13.375 -54.342 45.328 1.00 44.10 100 ASP E C 1
ATOM 12909 O O . ASP E 1 89 ? 13.705 -55.146 44.461 1.00 44.54 100 ASP E O 1
ATOM 12914 N N . LEU E 1 90 ? 13.631 -54.522 46.621 1.00 43.66 101 LEU E N 1
ATOM 12915 C CA . LEU E 1 90 ? 14.389 -55.684 47.085 1.00 44.84 101 LEU E CA 1
ATOM 12916 C C . LEU E 1 90 ? 13.585 -56.981 46.935 1.00 45.65 101 LEU E C 1
ATOM 12917 O O . LEU E 1 90 ? 14.159 -58.039 46.646 1.00 41.89 101 LEU E O 1
ATOM 12922 N N . GLU E 1 91 ? 12.265 -56.892 47.136 1.00 45.10 102 GLU E N 1
ATOM 12923 C CA . GLU E 1 91 ? 11.372 -58.028 46.904 1.00 43.67 102 GLU E CA 1
ATOM 12924 C C . GLU E 1 91 ? 11.332 -58.400 45.423 1.00 42.29 102 GLU E C 1
ATOM 12925 O O . GLU E 1 91 ? 11.556 -59.561 45.071 1.00 42.59 102 GLU E O 1
ATOM 12931 N N . ARG E 1 92 ? 11.075 -57.411 44.571 1.00 43.89 103 ARG E N 1
ATOM 12932 C CA . ARG E 1 92 ? 11.004 -57.628 43.130 1.00 45.76 103 ARG E CA 1
ATOM 12933 C C . ARG E 1 92 ? 12.300 -58.223 42.576 1.00 47.97 103 ARG E C 1
ATOM 12934 O O . ARG E 1 92 ? 12.259 -59.174 41.792 1.00 46.85 103 ARG E O 1
ATOM 12942 N N . THR E 1 93 ? 13.442 -57.667 42.983 1.00 44.32 104 THR E N 1
ATOM 12943 C CA . THR E 1 93 ? 14.725 -58.074 42.420 1.00 42.68 104 THR E CA 1
ATOM 12944 C C . THR E 1 93 ? 15.284 -59.358 43.015 1.00 41.18 104 THR E C 1
ATOM 12945 O O . THR E 1 93 ? 16.060 -60.051 42.356 1.00 42.99 104 THR E O 1
ATOM 12949 N N . TRP E 1 94 ? 14.898 -59.687 44.243 1.00 38.85 105 TRP E N 1
ATOM 12950 C CA . TRP E 1 94 ? 15.534 -60.790 44.935 1.00 39.09 105 TRP E CA 1
ATOM 12951 C C . TRP E 1 94 ? 14.622 -61.582 45.859 1.00 39.54 105 TRP E C 1
ATOM 12952 O O . TRP E 1 94 ? 14.450 -62.782 45.658 1.00 41.31 105 TRP E O 1
ATOM 12963 N N . ASN E 1 95 ? 14.082 -60.940 46.895 1.00 42.50 106 ASN E N 1
ATOM 12964 C CA . ASN E 1 95 ? 13.488 -61.704 47.998 1.00 42.82 106 ASN E CA 1
ATOM 12965 C C . ASN E 1 95 ? 12.118 -62.357 47.712 1.00 44.01 106 ASN E C 1
ATOM 12966 O O . ASN E 1 95 ? 11.692 -63.222 48.485 1.00 43.82 106 ASN E O 1
ATOM 12971 N N . SER E 1 96 ? 11.442 -61.975 46.630 1.00 47.23 107 SER E N 1
ATOM 12972 C CA . SER E 1 96 ? 10.200 -62.680 46.235 1.00 48.73 107 SER E CA 1
ATOM 12973 C C . SER E 1 96 ? 10.478 -64.143 45.867 1.00 49.98 107 SER E C 1
ATOM 12974 O O . SER E 1 96 ? 9.607 -64.999 46.028 1.00 51.24 107 SER E O 1
ATOM 12977 N N . LYS E 1 97 ? 11.699 -64.416 45.399 1.00 48.57 108 LYS E N 1
ATOM 12978 C CA . LYS E 1 97 ? 12.142 -65.765 45.067 1.00 47.04 108 LYS E CA 1
ATOM 12979 C C . LYS E 1 97 ? 12.676 -66.563 46.263 1.00 46.89 108 LYS E C 1
ATOM 12980 O O . LYS E 1 97 ? 12.509 -67.782 46.303 1.00 46.34 108 LYS E O 1
ATOM 12986 N N . PHE E 1 98 ? 13.339 -65.902 47.218 1.00 43.15 109 PHE E N 1
ATOM 12987 C CA . PHE E 1 98 ? 13.987 -66.614 48.336 1.00 41.92 109 PHE E CA 1
ATOM 12988 C C . PHE E 1 98 ? 13.261 -66.514 49.674 1.00 41.19 109 PHE E C 1
ATOM 12989 O O . PHE E 1 98 ? 13.417 -67.395 50.522 1.00 42.23 109 PHE E O 1
ATOM 12997 N N . ASN E 1 99 ? 12.491 -65.446 49.867 1.00 42.22 110 ASN E N 1
ATOM 12998 C CA . ASN E 1 99 ? 11.624 -65.289 51.041 1.00 43.33 110 ASN E CA 1
ATOM 12999 C C . ASN E 1 99 ? 12.355 -65.405 52.372 1.00 43.17 110 ASN E C 1
ATOM 13000 O O . ASN E 1 99 ? 11.881 -66.068 53.300 1.00 43.02 110 ASN E O 1
ATOM 13005 N N . TYR E 1 100 ? 13.516 -64.751 52.460 1.00 41.36 111 TYR E N 1
ATOM 13006 C CA . TYR E 1 100 ? 14.177 -64.572 53.746 1.00 38.87 111 TYR E CA 1
ATOM 13007 C C . TYR E 1 100 ? 13.353 -63.593 54.579 1.00 37.18 111 TYR E C 1
ATOM 13008 O O . TYR E 1 100 ? 12.719 -62.692 54.031 1.00 38.29 111 TYR E O 1
ATOM 13017 N N . PRO E 1 101 ? 13.353 -63.771 55.906 1.00 38.92 112 PRO E N 1
ATOM 13018 C CA . PRO E 1 101 ? 12.554 -62.906 56.770 1.00 40.75 112 PRO E CA 1
ATOM 13019 C C . PRO E 1 101 ? 13.095 -61.482 56.884 1.00 44.54 112 PRO E C 1
ATOM 13020 O O . PRO E 1 101 ? 14.299 -61.251 56.701 1.00 43.26 112 PRO E O 1
ATOM 13024 N N . TRP E 1 102 ? 12.189 -60.549 57.160 1.00 42.79 113 TRP E N 1
ATOM 13025 C CA . TRP E 1 102 ? 12.521 -59.167 57.476 1.00 42.71 113 TRP E CA 1
ATOM 13026 C C . TRP E 1 102 ? 12.433 -58.986 58.982 1.00 45.76 113 TRP E C 1
ATOM 13027 O O . TRP E 1 102 ? 11.428 -59.385 59.589 1.00 47.09 113 TRP E O 1
ATOM 13038 N N . ILE E 1 103 ? 13.462 -58.386 59.586 1.00 41.73 114 ILE E N 1
ATOM 13039 C CA . ILE E 1 103 ? 13.449 -58.035 61.008 1.00 41.50 114 ILE E CA 1
ATOM 13040 C C . ILE E 1 103 ? 13.667 -56.526 61.131 1.00 45.09 114 ILE E C 1
ATOM 13041 O O . ILE E 1 103 ? 14.741 -56.005 60.790 1.00 43.74 114 ILE E O 1
ATOM 13046 N N . PHE E 1 104 ? 12.644 -55.826 61.616 1.00 43.38 115 PHE E N 1
ATOM 13047 C CA . PHE E 1 104 ? 12.686 -54.377 61.745 1.00 43.56 115 PHE E CA 1
ATOM 13048 C C . PHE E 1 104 ? 13.052 -54.025 63.177 1.00 43.09 115 PHE E C 1
ATOM 13049 O O . PHE E 1 104 ? 12.627 -54.699 64.116 1.00 43.87 115 PHE E O 1
ATOM 13057 N N . PHE E 1 105 ? 13.875 -52.987 63.327 1.00 42.23 116 PHE E N 1
ATOM 13058 C CA . PHE E 1 105 ? 14.364 -52.531 64.625 1.00 40.51 116 PHE E CA 1
ATOM 13059 C C . PHE E 1 105 ? 14.058 -51.058 64.792 1.00 40.50 116 PHE E C 1
ATOM 13060 O O . PHE E 1 105 ? 14.054 -50.295 63.824 1.00 42.16 116 PHE E O 1
ATOM 13068 N N . ASN E 1 106 ? 13.812 -50.661 66.032 1.00 42.63 117 ASN E N 1
ATOM 13069 C CA . ASN E 1 106 ? 13.454 -49.282 66.354 1.00 44.65 117 ASN E CA 1
ATOM 13070 C C . ASN E 1 106 ? 13.640 -49.097 67.855 1.00 44.02 117 ASN E C 1
ATOM 13071 O O . ASN E 1 106 ? 13.386 -50.019 68.630 1.00 44.12 117 ASN E O 1
ATOM 13076 N N . ASP E 1 107 ? 14.158 -47.939 68.253 1.00 44.32 118 ASP E N 1
ATOM 13077 C CA . ASP E 1 107 ? 14.235 -47.578 69.675 1.00 46.52 118 ASP E CA 1
ATOM 13078 C C . ASP E 1 107 ? 12.834 -47.345 70.280 1.00 47.59 118 ASP E C 1
ATOM 13079 O O . ASP E 1 107 ? 12.625 -47.626 71.454 1.00 48.35 118 ASP E O 1
ATOM 13084 N N . LYS E 1 108 ? 11.908 -46.828 69.474 1.00 49.41 119 LYS E N 1
ATOM 13085 C CA . LYS E 1 108 ? 10.482 -46.711 69.856 1.00 53.96 119 LYS E CA 1
ATOM 13086 C C . LYS E 1 108 ? 9.649 -47.901 69.353 1.00 54.02 119 LYS E C 1
ATOM 13087 O O . LYS E 1 108 ? 10.102 -48.645 68.481 1.00 53.48 119 LYS E O 1
ATOM 13093 N N . PRO E 1 109 ? 8.424 -48.090 69.900 1.00 54.68 120 PRO E N 1
ATOM 13094 C CA . PRO E 1 109 ? 7.552 -49.149 69.366 1.00 51.57 120 PRO E CA 1
ATOM 13095 C C . PRO E 1 109 ? 7.092 -48.868 67.941 1.00 47.51 120 PRO E C 1
ATOM 13096 O O . PRO E 1 109 ? 6.928 -47.711 67.566 1.00 48.26 120 PRO E O 1
ATOM 13100 N N . PHE E 1 110 ? 6.913 -49.917 67.146 1.00 47.39 121 PHE E N 1
ATOM 13101 C CA . PHE E 1 110 ? 6.326 -49.767 65.815 1.00 48.63 121 PHE E CA 1
ATOM 13102 C C . PHE E 1 110 ? 4.793 -49.659 65.934 1.00 50.29 121 PHE E C 1
ATOM 13103 O O . PHE E 1 110 ? 4.190 -50.309 66.787 1.00 50.72 121 PHE E O 1
ATOM 13111 N N . THR E 1 111 ? 4.182 -48.848 65.072 1.00 52.79 122 THR E N 1
ATOM 13112 C CA . THR E 1 111 ? 2.720 -48.708 65.019 1.00 53.46 122 THR E CA 1
ATOM 13113 C C . THR E 1 111 ? 2.111 -49.908 64.297 1.00 57.98 122 THR E C 1
ATOM 13114 O O . THR E 1 111 ? 2.816 -50.631 63.584 1.00 56.82 122 THR E O 1
ATOM 13118 N N . GLU E 1 112 ? 0.803 -50.109 64.464 1.00 57.84 123 GLU E N 1
ATOM 13119 C CA . GLU E 1 112 ? 0.092 -51.191 63.762 1.00 57.16 123 GLU E CA 1
ATOM 13120 C C . GLU E 1 112 ? 0.073 -50.966 62.246 1.00 52.89 123 GLU E C 1
ATOM 13121 O O . GLU E 1 112 ? 0.170 -51.928 61.480 1.00 52.25 123 GLU E O 1
ATOM 13127 N N . GLU E 1 113 ? -0.047 -49.706 61.822 1.00 51.76 124 GLU E N 1
ATOM 13128 C CA . GLU E 1 113 ? 0.030 -49.348 60.400 1.00 54.36 124 GLU E CA 1
ATOM 13129 C C . GLU E 1 113 ? 1.383 -49.751 59.781 1.00 55.83 124 GLU E C 1
ATOM 13130 O O . GLU E 1 113 ? 1.430 -50.274 58.657 1.00 53.82 124 GLU E O 1
ATOM 13136 N N . PHE E 1 114 ? 2.471 -49.491 60.511 1.00 53.49 125 PHE E N 1
ATOM 13137 C CA . PHE E 1 114 ? 3.812 -49.918 60.085 1.00 53.25 125 PHE E CA 1
ATOM 13138 C C . PHE E 1 114 ? 3.832 -51.435 59.903 1.00 50.62 125 PHE E C 1
ATOM 13139 O O . PHE E 1 114 ? 4.276 -51.928 58.869 1.00 48.28 125 PHE E O 1
ATOM 13147 N N . LYS E 1 115 ? 3.328 -52.160 60.902 1.00 51.93 126 LYS E N 1
ATOM 13148 C CA . LYS E 1 115 ? 3.302 -53.625 60.856 1.00 53.77 126 LYS E CA 1
ATOM 13149 C C . LYS E 1 115 ? 2.476 -54.168 59.687 1.00 55.28 126 LYS E C 1
ATOM 13150 O O . LYS E 1 115 ? 2.900 -55.103 59.000 1.00 54.76 126 LYS E O 1
ATOM 13156 N N . LYS E 1 116 ? 1.316 -53.558 59.455 1.00 57.24 127 LYS E N 1
ATOM 13157 C CA . LYS E 1 116 ? 0.402 -53.986 58.395 1.00 58.55 127 LYS E CA 1
ATOM 13158 C C . LYS E 1 116 ? 0.994 -53.708 57.019 1.00 54.16 127 LYS E C 1
ATOM 13159 O O . LYS E 1 116 ? 1.038 -54.598 56.174 1.00 50.46 127 LYS E O 1
ATOM 13165 N N . ARG E 1 117 ? 1.429 -52.469 56.804 1.00 51.91 128 ARG E N 1
ATOM 13166 C CA . ARG E 1 117 ? 1.953 -52.039 55.503 1.00 53.62 128 ARG E CA 1
ATOM 13167 C C . ARG E 1 117 ? 3.218 -52.797 55.074 1.00 52.58 128 ARG E C 1
ATOM 13168 O O . ARG E 1 117 ? 3.349 -53.157 53.907 1.00 52.19 128 ARG E O 1
ATOM 13176 N N . THR E 1 118 ? 4.129 -53.043 56.015 1.00 50.64 129 THR E N 1
ATOM 13177 C CA . THR E 1 118 ? 5.376 -53.755 55.711 1.00 50.93 129 THR E CA 1
ATOM 13178 C C . THR E 1 118 ? 5.127 -55.228 55.390 1.00 51.56 129 THR E C 1
ATOM 13179 O O . THR E 1 118 ? 5.612 -55.736 54.369 1.00 49.35 129 THR E O 1
ATOM 13183 N N . GLN E 1 119 ? 4.355 -55.903 56.243 1.00 53.49 130 GLN E N 1
ATOM 13184 C CA . GLN E 1 119 ? 3.992 -57.313 56.018 1.00 54.64 130 GLN E CA 1
ATOM 13185 C C . GLN E 1 119 ? 3.235 -57.531 54.700 1.00 52.50 130 GLN E C 1
ATOM 13186 O O . GLN E 1 119 ? 3.313 -58.608 54.118 1.00 53.79 130 GLN E O 1
ATOM 13192 N N . ALA E 1 120 ? 2.530 -56.505 54.228 1.00 51.52 131 ALA E N 1
ATOM 13193 C CA . ALA E 1 120 ? 1.822 -56.567 52.949 1.00 55.21 131 ALA E CA 1
ATOM 13194 C C . ALA E 1 120 ? 2.747 -56.641 51.727 1.00 55.83 131 ALA E C 1
ATOM 13195 O O . ALA E 1 120 ? 2.337 -57.139 50.682 1.00 54.54 131 ALA E O 1
ATOM 13197 N N . GLU E 1 121 ? 3.983 -56.153 51.852 1.00 55.36 132 GLU E N 1
ATOM 13198 C CA . GLU E 1 121 ? 4.921 -56.108 50.720 1.00 51.47 132 GLU E CA 1
ATOM 13199 C C . GLU E 1 121 ? 5.784 -57.363 50.542 1.00 49.65 132 GLU E C 1
ATOM 13200 O O . GLU E 1 121 ? 6.572 -57.442 49.600 1.00 50.13 132 GLU E O 1
ATOM 13206 N N . THR E 1 122 ? 5.636 -58.344 51.425 1.00 47.57 133 THR E N 1
ATOM 13207 C CA . THR E 1 122 ? 6.428 -59.560 51.349 1.00 48.86 133 THR E CA 1
ATOM 13208 C C . THR E 1 122 ? 5.585 -60.770 51.726 1.00 48.78 133 THR E C 1
ATOM 13209 O O . THR E 1 122 ? 4.661 -60.654 52.532 1.00 48.91 133 THR E O 1
ATOM 13213 N N . LYS E 1 123 ? 5.925 -61.919 51.144 1.00 49.17 134 LYS E N 1
ATOM 13214 C CA . LYS E 1 123 ? 5.369 -63.216 51.544 1.00 50.45 134 LYS E CA 1
ATOM 13215 C C . LYS E 1 123 ? 6.136 -63.796 52.731 1.00 50.73 134 LYS E C 1
ATOM 13216 O O . LYS E 1 123 ? 5.647 -64.696 53.414 1.00 48.75 134 LYS E O 1
ATOM 13222 N N . ALA E 1 124 ? 7.351 -63.294 52.967 1.00 48.93 135 ALA E N 1
ATOM 13223 C CA . ALA E 1 124 ? 8.190 -63.783 54.056 1.00 46.89 135 ALA E CA 1
ATOM 13224 C C . ALA E 1 124 ? 7.657 -63.345 55.405 1.00 44.59 135 ALA E C 1
ATOM 13225 O O . ALA E 1 124 ? 6.838 -62.439 55.498 1.00 47.38 135 ALA E O 1
ATOM 13227 N N . LYS E 1 125 ? 8.163 -63.975 56.453 1.00 47.35 136 LYS E N 1
ATOM 13228 C CA . LYS E 1 125 ? 7.763 -63.632 57.816 1.00 51.60 136 LYS E CA 1
ATOM 13229 C C . LYS E 1 125 ? 8.418 -62.291 58.172 1.00 52.31 136 LYS E C 1
ATOM 13230 O O . LYS E 1 125 ? 9.587 -62.066 57.833 1.00 50.87 136 LYS E O 1
ATOM 13236 N N . CYS E 1 126 ? 7.657 -61.392 58.799 1.00 49.96 137 CYS E N 1
ATOM 13237 C CA . CYS E 1 126 ? 8.183 -60.117 59.299 1.00 48.82 137 CYS E CA 1
ATOM 13238 C C . CYS E 1 126 ? 8.200 -60.122 60.816 1.00 50.67 137 CYS E C 1
ATOM 13239 O O . CYS E 1 126 ? 7.249 -60.587 61.442 1.00 50.28 137 CYS E O 1
ATOM 13242 N N . TYR E 1 127 ? 9.275 -59.594 61.401 1.00 47.94 138 TYR E N 1
ATOM 13243 C CA . TYR E 1 127 ? 9.386 -59.442 62.847 1.00 46.25 138 TYR E CA 1
ATOM 13244 C C . TYR E 1 127 ? 9.587 -57.969 63.173 1.00 47.83 138 TYR E C 1
ATOM 13245 O O . TYR E 1 127 ? 10.108 -57.201 62.353 1.00 46.83 138 TYR E O 1
ATOM 13254 N N . TYR E 1 128 ? 9.137 -57.573 64.361 1.00 46.78 139 TYR E N 1
ATOM 13255 C CA . TYR E 1 128 ? 9.104 -56.169 64.759 1.00 46.86 139 TYR E CA 1
ATOM 13256 C C . TYR E 1 128 ? 9.705 -56.064 66.141 1.00 47.69 139 TYR E C 1
ATOM 13257 O O . TYR E 1 128 ? 9.131 -56.552 67.103 1.00 46.88 139 TYR E O 1
ATOM 13266 N N . GLU E 1 129 ? 10.886 -55.454 66.229 1.00 46.01 140 GLU E N 1
ATOM 13267 C CA . GLU E 1 129 ? 11.698 -55.531 67.438 1.00 45.71 140 GLU E CA 1
ATOM 13268 C C . GLU E 1 129 ? 12.013 -54.151 67.975 1.00 44.58 140 GLU E C 1
ATOM 13269 O O . GLU E 1 129 ? 12.140 -53.185 67.212 1.00 44.22 140 GLU E O 1
ATOM 13275 N N . GLN E 1 130 ? 12.125 -54.065 69.297 1.00 43.05 141 GLN E N 1
ATOM 13276 C CA . GLN E 1 130 ? 12.495 -52.828 69.949 1.00 45.10 141 GLN E CA 1
ATOM 13277 C C . GLN E 1 130 ? 13.900 -52.960 70.480 1.00 42.19 141 GLN E C 1
ATOM 13278 O O . GLN E 1 130 ? 14.262 -53.983 71.070 1.00 40.63 141 GLN E O 1
ATOM 13284 N N . VAL E 1 131 ? 14.681 -51.909 70.289 1.00 43.25 142 VAL E N 1
ATOM 13285 C CA . VAL E 1 131 ? 16.044 -51.879 70.803 1.00 42.86 142 VAL E CA 1
ATOM 13286 C C . VAL E 1 131 ? 15.942 -51.606 72.298 1.00 41.87 142 VAL E C 1
ATOM 13287 O O . VAL E 1 131 ? 15.389 -50.582 72.671 1.00 43.73 142 VAL E O 1
ATOM 13291 N N . PRO E 1 132 ? 16.483 -52.500 73.151 1.00 42.95 143 PRO E N 1
ATOM 13292 C CA . PRO E 1 132 ? 16.441 -52.222 74.593 1.00 45.95 143 PRO E CA 1
ATOM 13293 C C . PRO E 1 132 ? 17.113 -50.886 74.932 1.00 49.88 143 PRO E C 1
ATOM 13294 O O . PRO E 1 132 ? 18.082 -50.497 74.263 1.00 44.77 143 PRO E O 1
ATOM 13298 N N . LYS E 1 133 ? 16.594 -50.183 75.939 1.00 50.59 144 LYS E N 1
ATOM 13299 C CA . LYS E 1 133 ? 17.169 -48.896 76.339 1.00 53.43 144 LYS E CA 1
ATOM 13300 C C . LYS E 1 133 ? 18.649 -49.012 76.740 1.00 52.87 144 LYS E C 1
ATOM 13301 O O . LYS E 1 133 ? 19.417 -48.089 76.497 1.00 53.20 144 LYS E O 1
ATOM 13307 N N . GLU E 1 134 ? 19.043 -50.144 77.322 1.00 52.60 145 GLU E N 1
ATOM 13308 C CA . GLU E 1 134 ? 20.450 -50.410 77.659 1.00 56.18 145 GLU E CA 1
ATOM 13309 C C . GLU E 1 134 ? 21.375 -50.465 76.418 1.00 53.63 145 GLU E C 1
ATOM 13310 O O . GLU E 1 134 ? 22.565 -50.184 76.527 1.00 52.56 145 GLU E O 1
ATOM 13316 N N . HIS E 1 135 ? 20.820 -50.832 75.264 1.00 48.61 146 HIS E N 1
ATOM 13317 C CA . HIS E 1 135 ? 21.541 -50.857 73.987 1.00 48.57 146 HIS E CA 1
ATOM 13318 C C . HIS E 1 135 ? 21.491 -49.531 73.220 1.00 47.60 146 HIS E C 1
ATOM 13319 O O . HIS E 1 135 ? 22.334 -49.293 72.361 1.00 50.69 146 HIS E O 1
ATOM 13326 N N . TRP E 1 136 ? 20.499 -48.690 73.504 1.00 43.62 147 TRP E N 1
ATOM 13327 C CA . TRP E 1 136 ? 20.289 -47.443 72.773 1.00 43.86 147 TRP E CA 1
ATOM 13328 C C . TRP E 1 136 ? 20.792 -46.200 73.511 1.00 43.69 147 TRP E C 1
ATOM 13329 O O . TRP E 1 136 ? 21.372 -45.316 72.892 1.00 41.75 147 TRP E O 1
ATOM 13340 N N . ASP E 1 137 ? 20.549 -46.118 74.819 1.00 43.86 148 ASP E N 1
ATOM 13341 C CA . ASP E 1 137 ? 20.907 -44.927 75.594 1.00 46.51 148 ASP E CA 1
ATOM 13342 C C . ASP E 1 137 ? 22.422 -44.710 75.599 1.00 46.50 148 ASP E C 1
ATOM 13343 O O . ASP E 1 137 ? 23.177 -45.683 75.536 1.00 44.22 148 ASP E O 1
ATOM 13348 N N . PRO E 1 138 ? 22.872 -43.439 75.672 1.00 46.18 149 PRO E N 1
ATOM 13349 C CA . PRO E 1 138 ? 24.317 -43.206 75.834 1.00 45.37 149 PRO E CA 1
ATOM 13350 C C . PRO E 1 138 ? 24.851 -43.880 77.095 1.00 45.18 149 PRO E C 1
ATOM 13351 O O . PRO E 1 138 ? 24.156 -43.877 78.114 1.00 45.82 149 PRO E O 1
ATOM 13355 N N . PRO E 1 139 ? 26.059 -44.481 77.039 1.00 44.49 150 PRO E N 1
ATOM 13356 C CA . PRO E 1 139 ? 26.590 -45.087 78.265 1.00 44.06 150 PRO E CA 1
ATOM 13357 C C . PRO E 1 139 ? 26.707 -44.106 79.435 1.00 44.08 150 PRO E C 1
ATOM 13358 O O . PRO E 1 139 ? 26.742 -42.890 79.242 1.00 41.31 150 PRO E O 1
ATOM 13362 N N . GLU E 1 140 ? 26.835 -44.675 80.623 1.00 45.95 151 GLU E N 1
ATOM 13363 C CA . GLU E 1 140 ? 26.810 -43.942 81.889 1.00 49.88 151 GLU E CA 1
ATOM 13364 C C . GLU E 1 140 ? 28.000 -42.987 82.001 1.00 47.77 151 GLU E C 1
ATOM 13365 O O . GLU E 1 140 ? 27.904 -41.933 82.622 1.00 45.39 151 GLU E O 1
ATOM 13371 N N . TRP E 1 141 ? 29.117 -43.359 81.379 1.00 45.31 152 TRP E N 1
ATOM 13372 C CA . TRP E 1 141 ? 30.345 -42.559 81.428 1.00 42.89 152 TRP E CA 1
ATOM 13373 C C . TRP E 1 141 ? 30.344 -41.350 80.482 1.00 41.46 152 TRP E C 1
ATOM 13374 O O . TRP E 1 141 ? 31.232 -40.518 80.569 1.00 42.11 152 TRP E O 1
ATOM 13385 N N . ILE E 1 142 ? 29.362 -41.250 79.587 1.00 39.77 153 ILE E N 1
ATOM 13386 C CA . ILE E 1 142 ? 29.252 -40.120 78.664 1.00 40.82 153 ILE E CA 1
ATOM 13387 C C . ILE E 1 142 ? 28.613 -38.922 79.380 1.00 42.56 153 ILE E C 1
ATOM 13388 O O . ILE E 1 142 ? 27.541 -39.042 79.977 1.00 43.02 153 ILE E O 1
ATOM 13393 N N . ASN E 1 143 ? 29.276 -37.774 79.313 1.00 41.46 154 ASN E N 1
ATOM 13394 C CA . ASN E 1 143 ? 28.788 -36.556 79.940 1.00 41.56 154 ASN E CA 1
ATOM 13395 C C . ASN E 1 143 ? 27.994 -35.782 78.906 1.00 42.84 154 ASN E C 1
ATOM 13396 O O . ASN E 1 143 ? 28.539 -35.375 77.869 1.00 40.49 154 ASN E O 1
ATOM 13401 N N . MET E 1 144 ? 26.705 -35.570 79.177 1.00 41.54 155 MET E N 1
ATOM 13402 C CA . MET E 1 144 ? 25.825 -34.933 78.190 1.00 43.58 155 MET E CA 1
ATOM 13403 C C . MET E 1 144 ? 26.147 -33.463 77.949 1.00 42.92 155 MET E C 1
ATOM 13404 O O . MET E 1 144 ? 25.934 -32.955 76.851 1.00 42.73 155 MET E O 1
ATOM 13409 N N . GLU E 1 145 ? 26.676 -32.783 78.958 1.00 44.54 156 GLU E N 1
ATOM 13410 C CA . GLU E 1 145 ? 27.139 -31.418 78.775 1.00 47.58 156 GLU E CA 1
ATOM 13411 C C . GLU E 1 145 ? 28.324 -31.390 77.797 1.00 46.12 156 GLU E C 1
ATOM 13412 O O . GLU E 1 145 ? 28.361 -30.550 76.881 1.00 45.49 156 GLU E O 1
ATOM 13418 N N . LEU E 1 146 ? 29.273 -32.313 77.968 1.00 44.11 157 LEU E N 1
ATOM 13419 C CA . LEU E 1 146 ? 30.385 -32.444 77.002 1.00 43.41 157 LEU E CA 1
ATOM 13420 C C . LEU E 1 146 ? 29.879 -32.758 75.604 1.00 42.07 157 LEU E C 1
ATOM 13421 O O . LEU E 1 146 ? 30.409 -32.228 74.619 1.00 42.18 157 LEU E O 1
ATOM 13426 N N . PHE E 1 147 ? 28.852 -33.606 75.510 1.00 41.54 158 PHE E N 1
ATOM 13427 C CA . PHE E 1 147 ? 28.221 -33.875 74.219 1.00 42.32 158 PHE E CA 1
ATOM 13428 C C . PHE E 1 147 ? 27.719 -32.592 73.551 1.00 42.35 158 PHE E C 1
ATOM 13429 O O . PHE E 1 147 ? 28.033 -32.337 72.388 1.00 42.03 158 PHE E O 1
ATOM 13437 N N . ARG E 1 148 ? 26.948 -31.790 74.291 1.00 45.80 159 ARG E N 1
ATOM 13438 C CA . ARG E 1 148 ? 26.360 -30.557 73.737 1.00 48.23 159 ARG E CA 1
ATOM 13439 C C . ARG E 1 148 ? 27.428 -29.555 73.299 1.00 47.82 159 ARG E C 1
ATOM 13440 O O . ARG E 1 148 ? 27.323 -28.975 72.216 1.00 45.81 159 ARG E O 1
ATOM 13448 N N . GLU E 1 149 ? 28.458 -29.380 74.128 1.00 48.27 160 GLU E N 1
ATOM 13449 C CA . GLU E 1 149 ? 29.574 -28.483 73.800 1.00 51.20 160 GLU E CA 1
ATOM 13450 C C . GLU E 1 149 ? 30.312 -28.891 72.521 1.00 48.41 160 GLU E C 1
ATOM 13451 O O . GLU E 1 149 ? 30.526 -28.062 71.642 1.00 47.90 160 GLU E O 1
ATOM 13457 N N . SER E 1 150 ? 30.669 -30.167 72.400 1.00 47.62 161 SER E N 1
ATOM 13458 C CA . SER E 1 150 ? 31.363 -30.643 71.195 1.00 46.92 161 SER E CA 1
ATOM 13459 C C . SER E 1 150 ? 30.466 -30.567 69.948 1.00 46.22 161 SER E C 1
ATOM 13460 O O . SER E 1 150 ? 30.942 -30.235 68.863 1.00 45.62 161 SER E O 1
ATOM 13463 N N . ALA E 1 151 ? 29.171 -30.833 70.121 1.00 46.49 162 ALA E N 1
ATOM 13464 C CA . ALA E 1 151 ? 28.208 -30.767 69.022 1.00 48.49 162 ALA E CA 1
ATOM 13465 C C . ALA E 1 151 ? 28.050 -29.355 68.466 1.00 48.54 162 ALA E C 1
ATOM 13466 O O . ALA E 1 151 ? 27.970 -29.179 67.248 1.00 47.61 162 ALA E O 1
ATOM 13468 N N . ALA E 1 152 ? 28.008 -28.361 69.359 1.00 49.24 163 ALA E N 1
ATOM 13469 C CA . ALA E 1 152 ? 27.932 -26.945 68.956 1.00 51.56 163 ALA E CA 1
ATOM 13470 C C . ALA E 1 152 ? 29.109 -26.524 68.068 1.00 50.80 163 ALA E C 1
ATOM 13471 O O . ALA E 1 152 ? 28.916 -25.798 67.094 1.00 51.51 163 ALA E O 1
ATOM 13473 N N . ILE E 1 153 ? 30.315 -26.993 68.398 1.00 51.88 164 ILE E N 1
ATOM 13474 C CA . ILE E 1 153 ? 31.515 -26.719 67.583 1.00 50.57 164 ILE E CA 1
ATOM 13475 C C . ILE E 1 153 ? 31.385 -27.351 66.185 1.00 49.10 164 ILE E C 1
ATOM 13476 O O . ILE E 1 153 ? 31.650 -26.692 65.171 1.00 48.74 164 ILE E O 1
ATOM 13481 N N . LEU E 1 154 ? 30.973 -28.614 66.134 1.00 48.17 165 LEU E N 1
ATOM 13482 C CA . LEU E 1 154 ? 30.735 -29.290 64.850 1.00 51.74 165 LEU E CA 1
ATOM 13483 C C . LEU E 1 154 ? 29.553 -28.695 64.059 1.00 52.15 165 LEU E C 1
ATOM 13484 O O . LEU E 1 154 ? 29.586 -28.688 62.825 1.00 46.73 165 LEU E O 1
ATOM 13489 N N . THR E 1 155 ? 28.535 -28.185 64.758 1.00 53.09 166 THR E N 1
ATOM 13490 C CA . THR E 1 155 ? 27.443 -27.446 64.093 1.00 55.16 166 THR E CA 1
ATOM 13491 C C . THR E 1 155 ? 27.966 -26.164 63.425 1.00 53.92 166 THR E C 1
ATOM 13492 O O . THR E 1 155 ? 27.607 -25.896 62.277 1.00 52.46 166 THR E O 1
ATOM 13496 N N . GLU E 1 156 ? 28.835 -25.415 64.114 1.00 54.91 167 GLU E N 1
ATOM 13497 C CA . GLU E 1 156 ? 29.504 -24.239 63.518 1.00 58.55 167 GLU E CA 1
ATOM 13498 C C . GLU E 1 156 ? 30.281 -24.577 62.248 1.00 58.21 167 GLU E C 1
ATOM 13499 O O . GLU E 1 156 ? 30.278 -23.795 61.295 1.00 61.62 167 GLU E O 1
ATOM 13505 N N . GLN E 1 157 ? 30.938 -25.738 62.249 1.00 57.07 168 GLN E N 1
ATOM 13506 C CA . GLN E 1 157 ? 31.709 -26.230 61.096 1.00 58.47 168 GLN E CA 1
ATOM 13507 C C . GLN E 1 157 ? 30.884 -27.054 60.072 1.00 58.75 168 GLN E C 1
ATOM 13508 O O . GLN E 1 157 ? 31.458 -27.651 59.154 1.00 56.15 168 GLN E O 1
ATOM 13514 N N . LYS E 1 158 ? 29.553 -27.073 60.232 1.00 58.45 169 LYS E N 1
ATOM 13515 C CA . LYS E 1 158 ? 28.606 -27.625 59.246 1.00 61.24 169 LYS E CA 1
ATOM 13516 C C . LYS E 1 158 ? 28.719 -29.143 59.030 1.00 58.57 169 LYS E C 1
ATOM 13517 O O . LYS E 1 158 ? 28.572 -29.622 57.905 1.00 58.59 169 LYS E O 1
ATOM 13523 N N . ILE E 1 159 ? 28.974 -29.896 60.102 1.00 55.82 170 ILE E N 1
ATOM 13524 C CA . ILE E 1 159 ? 29.000 -31.370 60.031 1.00 56.64 170 ILE E CA 1
ATOM 13525 C C . ILE E 1 159 ? 27.541 -31.876 59.971 1.00 57.60 170 ILE E C 1
ATOM 13526 O O . ILE E 1 159 ? 26.685 -31.384 60.707 1.00 50.79 170 ILE E O 1
ATOM 13531 N N . GLN E 1 160 ? 27.275 -32.852 59.095 1.00 62.27 171 GLN E N 1
ATOM 13532 C CA . GLN E 1 160 ? 25.946 -33.491 58.989 1.00 64.06 171 GLN E CA 1
ATOM 13533 C C . GLN E 1 160 ? 25.535 -34.112 60.319 1.00 60.52 171 GLN E C 1
ATOM 13534 O O . GLN E 1 160 ? 26.290 -34.903 60.882 1.00 57.29 171 GLN E O 1
ATOM 13540 N N . TYR E 1 161 ? 24.342 -33.754 60.797 1.00 58.01 172 TYR E N 1
ATOM 13541 C CA . TYR E 1 161 ? 23.740 -34.334 62.008 1.00 59.26 172 TYR E CA 1
ATOM 13542 C C . TYR E 1 161 ? 24.573 -34.133 63.286 1.00 59.11 172 TYR E C 1
ATOM 13543 O O . TYR E 1 161 ? 24.455 -34.924 64.230 1.00 56.80 172 TYR E O 1
ATOM 13552 N N . SER E 1 162 ? 25.391 -33.079 63.327 1.00 57.60 173 SER E N 1
ATOM 13553 C CA . SER E 1 162 ? 26.264 -32.810 64.482 1.00 59.67 173 SER E CA 1
ATOM 13554 C C . SER E 1 162 ? 25.479 -32.666 65.789 1.00 60.44 173 SER E C 1
ATOM 13555 O O . SER E 1 162 ? 25.874 -33.219 66.823 1.00 57.05 173 SER E O 1
ATOM 13558 N N . ASP E 1 163 ? 24.358 -31.947 65.712 1.00 59.43 174 ASP E N 1
ATOM 13559 C CA . ASP E 1 163 ? 23.523 -31.626 66.886 1.00 63.59 174 ASP E CA 1
ATOM 13560 C C . ASP E 1 163 ? 22.452 -32.676 67.247 1.00 61.81 174 ASP E C 1
ATOM 13561 O O . ASP E 1 163 ? 21.804 -32.554 68.288 1.00 61.44 174 ASP E O 1
ATOM 13566 N N . LYS E 1 164 ? 22.272 -33.699 66.410 1.00 57.57 175 LYS E N 1
ATOM 13567 C CA . LYS E 1 164 ? 21.187 -34.664 66.597 1.00 56.32 175 LYS E CA 1
ATOM 13568 C C . LYS E 1 164 ? 21.684 -35.857 67.424 1.00 51.44 175 LYS E C 1
ATOM 13569 O O . LYS E 1 164 ? 22.348 -36.740 66.888 1.00 47.94 175 LYS E O 1
ATOM 13575 N N . LEU E 1 165 ? 21.357 -35.885 68.719 1.00 46.35 176 LEU E N 1
ATOM 13576 C CA . LEU E 1 165 ? 21.791 -36.970 69.613 1.00 46.05 176 LEU E CA 1
ATOM 13577 C C . LEU E 1 165 ? 21.416 -38.364 69.101 1.00 45.12 176 LEU E C 1
ATOM 13578 O O . LEU E 1 165 ? 22.224 -39.290 69.175 1.00 42.50 176 LEU E O 1
ATOM 13583 N N . SER E 1 166 ? 20.196 -38.505 68.581 1.00 43.24 177 SER E N 1
ATOM 13584 C CA . SER E 1 166 ? 19.720 -39.790 68.061 1.00 42.64 177 SER E CA 1
ATOM 13585 C C . SER E 1 166 ? 20.607 -40.353 66.940 1.00 40.08 177 SER E C 1
ATOM 13586 O O . SER E 1 166 ? 20.759 -41.565 66.835 1.00 39.82 177 SER E O 1
ATOM 13589 N N . TYR E 1 167 ? 21.167 -39.476 66.107 1.00 39.75 178 TYR E N 1
ATOM 13590 C CA . TYR E 1 167 ? 22.071 -39.904 65.028 1.00 40.58 178 TYR E CA 1
ATOM 13591 C C . TYR E 1 167 ? 23.365 -40.534 65.571 1.00 38.63 178 TYR E C 1
ATOM 13592 O O . TYR E 1 167 ? 23.850 -41.532 65.027 1.00 38.50 178 TYR E O 1
ATOM 13601 N N . HIS E 1 168 ? 23.896 -39.957 66.647 1.00 36.98 179 HIS E N 1
ATOM 13602 C CA . HIS E 1 168 ? 25.055 -40.515 67.355 1.00 38.22 179 HIS E CA 1
ATOM 13603 C C . HIS E 1 168 ? 24.701 -41.880 67.954 1.00 39.23 179 HIS E C 1
ATOM 13604 O O . HIS E 1 168 ? 25.483 -42.838 67.876 1.00 35.81 179 HIS E O 1
ATOM 13611 N N . GLN E 1 169 ? 23.510 -41.962 68.546 1.00 37.20 180 GLN E N 1
ATOM 13612 C CA . GLN E 1 169 ? 23.034 -43.209 69.132 1.00 37.07 180 GLN E CA 1
ATOM 13613 C C . GLN E 1 169 ? 22.895 -44.301 68.085 1.00 35.44 180 GLN E C 1
ATOM 13614 O O . GLN E 1 169 ? 23.255 -45.451 68.333 1.00 37.07 180 GLN E O 1
ATOM 13620 N N . MET E 1 170 ? 22.373 -43.930 66.920 1.00 35.16 181 MET E N 1
ATOM 13621 C CA . MET E 1 170 ? 22.216 -44.855 65.809 1.00 34.77 181 MET E CA 1
ATOM 13622 C C . MET E 1 170 ? 23.594 -45.381 65.368 1.00 34.78 181 MET E C 1
ATOM 13623 O O . MET E 1 170 ? 23.783 -46.593 65.182 1.00 32.46 181 MET E O 1
ATOM 13628 N N . CYS E 1 171 ? 24.550 -44.467 65.213 1.00 34.47 182 CYS E N 1
ATOM 13629 C CA . CYS E 1 171 ? 25.906 -44.835 64.788 1.00 35.55 182 CYS E CA 1
ATOM 13630 C C . CYS E 1 171 ? 26.518 -45.813 65.769 1.00 33.64 182 CYS E C 1
ATOM 13631 O O . CYS E 1 171 ? 27.088 -46.825 65.378 1.00 34.47 182 CYS E O 1
ATOM 13634 N N . ARG E 1 172 ? 26.364 -45.527 67.055 1.00 34.29 183 ARG E N 1
ATOM 13635 C CA . ARG E 1 172 ? 26.835 -46.436 68.094 1.00 33.13 183 ARG E CA 1
ATOM 13636 C C . ARG E 1 172 ? 26.154 -47.809 68.021 1.00 33.67 183 ARG E C 1
ATOM 13637 O O . ARG E 1 172 ? 26.819 -48.844 68.144 1.00 34.44 183 ARG E O 1
ATOM 13645 N N . TRP E 1 173 ? 24.836 -47.814 67.817 1.00 33.05 184 TRP E N 1
ATOM 13646 C CA . TRP E 1 173 ? 24.062 -49.056 67.807 1.00 34.85 184 TRP E CA 1
ATOM 13647 C C . TRP E 1 173 ? 24.464 -49.957 66.622 1.00 31.99 184 TRP E C 1
ATOM 13648 O O . TRP E 1 173 ? 24.680 -51.151 66.787 1.00 32.39 184 TRP E O 1
ATOM 13659 N N . ASN E 1 174 ? 24.572 -49.356 65.445 1.00 33.58 185 ASN E N 1
ATOM 13660 C CA . ASN E 1 174 ? 25.079 -50.054 64.268 1.00 35.27 185 ASN E CA 1
ATOM 13661 C C . ASN E 1 174 ? 26.528 -50.511 64.425 1.00 34.86 185 ASN E C 1
ATOM 13662 O O . ASN E 1 174 ? 26.889 -51.549 63.889 1.00 34.44 185 ASN E O 1
ATOM 13667 N N . SER E 1 175 ? 27.342 -49.755 65.166 1.00 36.46 186 SER E N 1
ATOM 13668 C CA . SER E 1 175 ? 28.752 -50.114 65.379 1.00 35.18 186 SER E CA 1
ATOM 13669 C C . SER E 1 175 ? 28.928 -51.296 66.314 1.00 35.67 186 SER E C 1
ATOM 13670 O O . SER E 1 175 ? 29.784 -52.143 66.075 1.00 34.53 186 SER E O 1
ATOM 13673 N N . GLY E 1 176 ? 28.146 -51.357 67.393 1.00 34.66 187 GLY E N 1
ATOM 13674 C CA . GLY E 1 176 ? 28.407 -52.347 68.439 1.00 34.56 187 GLY E CA 1
ATOM 13675 C C . GLY E 1 176 ? 27.275 -53.132 69.079 1.00 36.15 187 GLY E C 1
ATOM 13676 O O . GLY E 1 176 ? 27.553 -54.034 69.869 1.00 36.13 187 GLY E O 1
ATOM 13677 N N . MET E 1 177 ? 26.023 -52.816 68.754 1.00 37.23 188 MET E N 1
ATOM 13678 C CA . MET E 1 177 ? 24.877 -53.346 69.505 1.00 38.30 188 MET E CA 1
ATOM 13679 C C . MET E 1 177 ? 23.880 -54.177 68.694 1.00 38.46 188 MET E C 1
ATOM 13680 O O . MET E 1 177 ? 23.243 -55.048 69.275 1.00 38.14 188 MET E O 1
ATOM 13685 N N . PHE E 1 178 ? 23.728 -53.939 67.389 1.00 37.37 189 PHE E N 1
ATOM 13686 C CA . PHE E 1 178 ? 22.760 -54.721 66.589 1.00 36.96 189 PHE E CA 1
ATOM 13687 C C . PHE E 1 178 ? 23.008 -56.226 66.684 1.00 38.51 189 PHE E C 1
ATOM 13688 O O . PHE E 1 178 ? 22.067 -57.006 66.873 1.00 39.63 189 PHE E O 1
ATOM 13696 N N . TYR E 1 179 ? 24.280 -56.616 66.645 1.00 35.66 190 TYR E N 1
ATOM 13697 C CA . TYR E 1 179 ? 24.669 -58.020 66.705 1.00 35.48 190 TYR E CA 1
ATOM 13698 C C . TYR E 1 179 ? 24.542 -58.646 68.107 1.00 35.47 190 TYR E C 1
ATOM 13699 O O . TYR E 1 179 ? 24.763 -59.844 68.270 1.00 36.38 190 TYR E O 1
ATOM 13708 N N . LYS E 1 180 ? 24.219 -57.829 69.109 1.00 38.11 191 LYS E N 1
ATOM 13709 C CA . LYS E 1 180 ? 23.910 -58.292 70.462 1.00 39.11 191 LYS E CA 1
ATOM 13710 C C . LYS E 1 180 ? 22.397 -58.318 70.753 1.00 40.04 191 LYS E C 1
ATOM 13711 O O . LYS E 1 180 ? 22.001 -58.671 71.857 1.00 42.35 191 LYS E O 1
ATOM 13717 N N . HIS E 1 181 ? 21.559 -57.937 69.793 1.00 39.50 192 HIS E N 1
ATOM 13718 C CA . HIS E 1 181 ? 20.115 -57.929 70.021 1.00 41.18 192 HIS E CA 1
ATOM 13719 C C . HIS E 1 181 ? 19.593 -59.373 70.103 1.00 41.41 192 HIS E C 1
ATOM 13720 O O . HIS E 1 181 ? 19.901 -60.182 69.226 1.00 38.19 192 HIS E O 1
ATOM 13727 N N . PRO E 1 182 ? 18.804 -59.705 71.154 1.00 42.34 193 PRO E N 1
ATOM 13728 C CA . PRO E 1 182 ? 18.264 -61.070 71.339 1.00 40.26 193 PRO E CA 1
ATOM 13729 C C . PRO E 1 182 ? 17.617 -61.699 70.104 1.00 37.83 193 PRO E C 1
ATOM 13730 O O . PRO E 1 182 ? 17.792 -62.883 69.853 1.00 40.61 193 PRO E O 1
ATOM 13734 N N . ALA E 1 183 ? 16.838 -60.912 69.385 1.00 38.80 194 ALA E N 1
ATOM 13735 C CA . ALA E 1 183 ? 16.220 -61.296 68.105 1.00 39.97 194 ALA E CA 1
ATOM 13736 C C . ALA E 1 183 ? 17.139 -61.893 67.035 1.00 43.00 194 ALA E C 1
ATOM 13737 O O . ALA E 1 183 ? 16.662 -62.636 66.182 1.00 41.56 194 ALA E O 1
ATOM 13739 N N . LEU E 1 184 ? 18.430 -61.543 67.049 1.00 41.94 195 LEU E N 1
ATOM 13740 C CA . LEU E 1 184 ? 19.379 -62.065 66.063 1.00 41.03 195 LEU E CA 1
ATOM 13741 C C . LEU E 1 184 ? 20.254 -63.190 66.601 1.00 42.27 195 LEU E C 1
ATOM 13742 O O . LEU E 1 184 ? 21.147 -63.662 65.886 1.00 41.78 195 LEU E O 1
ATOM 13747 N N . LYS E 1 185 ? 19.975 -63.646 67.828 1.00 43.56 196 LYS E N 1
ATOM 13748 C CA . LYS E 1 185 ? 20.787 -64.648 68.522 1.00 46.83 196 LYS E CA 1
ATOM 13749 C C . LYS E 1 185 ? 21.072 -65.906 67.697 1.00 46.44 196 LYS E C 1
ATOM 13750 O O . LYS E 1 185 ? 22.195 -66.401 67.708 1.00 45.76 196 LYS E O 1
ATOM 13756 N N . ASN E 1 186 ? 20.065 -66.425 66.996 1.00 45.57 197 ASN E N 1
ATOM 13757 C CA . ASN E 1 186 ? 20.212 -67.677 66.231 1.00 47.44 197 ASN E CA 1
ATOM 13758 C C . ASN E 1 186 ? 20.517 -67.456 64.742 1.00 44.04 197 ASN E C 1
ATOM 13759 O O . ASN E 1 186 ? 20.498 -68.409 63.961 1.00 43.53 197 ASN E O 1
ATOM 13764 N N . TYR E 1 187 ? 20.788 -66.212 64.353 1.00 40.91 198 TYR E N 1
ATOM 13765 C CA . TYR E 1 187 ? 21.130 -65.875 62.974 1.00 41.14 198 TYR E CA 1
ATOM 13766 C C . TYR E 1 187 ? 22.637 -65.717 62.833 1.00 40.68 198 TYR E C 1
ATOM 13767 O O . TYR E 1 187 ? 23.319 -65.350 63.786 1.00 39.62 198 TYR E O 1
ATOM 13776 N N . LYS E 1 188 ? 23.145 -66.027 61.645 1.00 40.83 199 LYS E N 1
ATOM 13777 C CA . LYS E 1 188 ? 24.559 -65.851 61.329 1.00 41.61 199 LYS E CA 1
ATOM 13778 C C . LYS E 1 188 ? 24.800 -64.682 60.359 1.00 40.03 199 LYS E C 1
ATOM 13779 O O . LYS E 1 188 ? 25.745 -63.922 60.544 1.00 42.22 199 LYS E O 1
ATOM 13785 N N . TYR E 1 189 ? 23.962 -64.548 59.335 1.00 38.17 200 TYR E N 1
ATOM 13786 C CA . TYR E 1 189 ? 24.135 -63.517 58.323 1.00 37.92 200 TYR E CA 1
ATOM 13787 C C . TYR E 1 189 ? 22.997 -62.522 58.335 1.00 38.27 200 TYR E C 1
ATOM 13788 O O . TYR E 1 189 ? 21.860 -62.866 58.675 1.00 37.98 200 TYR E O 1
ATOM 13797 N N . TYR E 1 190 ? 23.313 -61.281 57.979 1.00 36.10 201 TYR E N 1
ATOM 13798 C CA . TYR E 1 190 ? 22.321 -60.220 57.861 1.00 35.48 201 TYR E CA 1
ATOM 13799 C C . TYR E 1 190 ? 22.536 -59.474 56.567 1.00 36.46 201 TYR E C 1
ATOM 13800 O O . TYR E 1 190 ? 23.652 -59.428 56.048 1.00 36.57 201 TYR E O 1
ATOM 13809 N N . TRP E 1 191 ? 21.464 -58.883 56.059 1.00 35.99 202 TRP E N 1
ATOM 13810 C CA . TRP E 1 191 ? 21.526 -57.926 54.961 1.00 35.37 202 TRP E CA 1
ATOM 13811 C C . TRP E 1 191 ? 20.855 -56.678 55.503 1.00 37.83 202 TRP E C 1
ATOM 13812 O O . TRP E 1 191 ? 19.627 -56.663 55.716 1.00 37.33 202 TRP E O 1
ATOM 13823 N N . ARG E 1 192 ? 21.658 -55.642 55.754 1.00 35.55 203 ARG E N 1
ATOM 13824 C CA . ARG E 1 192 ? 21.143 -54.376 56.259 1.00 35.63 203 ARG E CA 1
ATOM 13825 C C . ARG E 1 192 ? 20.538 -53.558 55.142 1.00 36.07 203 ARG E C 1
ATOM 13826 O O . ARG E 1 192 ? 21.161 -53.365 54.099 1.00 34.94 203 ARG E O 1
ATOM 13834 N N . VAL E 1 193 ? 19.333 -53.045 55.395 1.00 36.22 204 VAL E N 1
ATOM 13835 C CA . VAL E 1 193 ? 18.568 -52.258 54.432 1.00 39.19 204 VAL E CA 1
ATOM 13836 C C . VAL E 1 193 ? 18.134 -50.952 55.089 1.00 38.59 204 VAL E C 1
ATOM 13837 O O . VAL E 1 193 ? 17.761 -50.952 56.263 1.00 39.36 204 VAL E O 1
ATOM 13841 N N . GLU E 1 194 ? 18.188 -49.849 54.337 1.00 39.35 205 GLU E N 1
ATOM 13842 C CA . GLU E 1 194 ? 17.675 -48.550 54.787 1.00 41.53 205 GLU E CA 1
ATOM 13843 C C . GLU E 1 194 ? 16.482 -48.120 53.942 1.00 43.05 205 GLU E C 1
ATOM 13844 O O . GLU E 1 194 ? 16.389 -48.508 52.776 1.00 41.76 205 GLU E O 1
ATOM 13850 N N . PRO E 1 195 ? 15.601 -47.268 54.508 1.00 43.11 206 PRO E N 1
ATOM 13851 C CA . PRO E 1 195 ? 14.545 -46.662 53.703 1.00 45.66 206 PRO E CA 1
ATOM 13852 C C . PRO E 1 195 ? 15.079 -45.718 52.623 1.00 46.80 206 PRO E C 1
ATOM 13853 O O . PRO E 1 195 ? 16.154 -45.142 52.770 1.00 46.24 206 PRO E O 1
ATOM 13857 N N . LYS E 1 196 ? 14.314 -45.576 51.549 1.00 45.74 207 LYS E N 1
ATOM 13858 C CA . LYS E 1 196 ? 14.617 -44.650 50.456 1.00 47.87 207 LYS E CA 1
ATOM 13859 C C . LYS E 1 196 ? 15.845 -45.047 49.624 1.00 46.57 207 LYS E C 1
ATOM 13860 O O . LYS E 1 196 ? 16.485 -44.193 49.023 1.00 48.47 207 LYS E O 1
ATOM 13866 N N . VAL E 1 197 ? 16.153 -46.341 49.573 1.00 43.97 208 VAL E N 1
ATOM 13867 C CA . VAL E 1 197 ? 17.196 -46.851 48.686 1.00 44.65 208 VAL E CA 1
ATOM 13868 C C . VAL E 1 197 ? 16.544 -47.616 47.541 1.00 46.11 208 VAL E C 1
ATOM 13869 O O . VAL E 1 197 ? 15.406 -48.082 47.667 1.00 45.59 208 VAL E O 1
ATOM 13873 N N . GLN E 1 198 ? 17.272 -47.735 46.432 1.00 44.53 209 GLN E N 1
ATOM 13874 C CA . GLN E 1 198 ? 16.808 -48.467 45.256 1.00 44.74 209 GLN E CA 1
ATOM 13875 C C . GLN E 1 198 ? 17.709 -49.659 44.957 1.00 44.83 209 GLN E C 1
ATOM 13876 O O . GLN E 1 198 ? 18.925 -49.623 45.202 1.00 43.37 209 GLN E O 1
ATOM 13882 N N . PHE E 1 199 ? 17.089 -50.715 44.437 1.00 43.28 210 PHE E N 1
ATOM 13883 C CA . PHE E 1 199 ? 17.783 -51.876 43.883 1.00 41.99 210 PHE E CA 1
ATOM 13884 C C . PHE E 1 199 ? 17.349 -51.979 42.430 1.00 43.73 210 PHE E C 1
ATOM 13885 O O . PHE E 1 199 ? 16.147 -51.990 42.147 1.00 44.24 210 PHE E O 1
ATOM 13893 N N . PHE E 1 200 ? 18.323 -52.061 41.526 1.00 42.81 211 PHE E N 1
ATOM 13894 C CA . PHE E 1 200 ? 18.091 -51.964 40.082 1.00 43.62 211 PHE E CA 1
ATOM 13895 C C . PHE E 1 200 ? 18.149 -53.281 39.310 1.00 44.91 211 PHE E C 1
ATOM 13896 O O . PHE E 1 200 ? 17.696 -53.326 38.163 1.00 44.82 211 PHE E O 1
ATOM 13904 N N . CYS E 1 201 ? 18.717 -54.332 39.902 1.00 44.34 212 CYS E N 1
ATOM 13905 C CA . CYS E 1 201 ? 19.066 -55.544 39.163 1.00 44.57 212 CYS E CA 1
ATOM 13906 C C . CYS E 1 201 ? 18.449 -56.769 39.774 1.00 45.26 212 CYS E C 1
ATOM 13907 O O . CYS E 1 201 ? 18.529 -56.965 40.989 1.00 44.29 212 CYS E O 1
ATOM 13910 N N . ASN E 1 202 ? 17.876 -57.629 38.932 1.00 45.14 213 ASN E N 1
ATOM 13911 C CA . ASN E 1 202 ? 17.493 -58.968 39.383 1.00 44.28 213 ASN E CA 1
ATOM 13912 C C . ASN E 1 202 ? 18.737 -59.743 39.798 1.00 43.98 213 ASN E C 1
ATOM 13913 O O . ASN E 1 202 ? 19.749 -59.738 39.087 1.00 42.44 213 ASN E O 1
ATOM 13918 N N . VAL E 1 203 ? 18.645 -60.392 40.952 1.00 40.17 214 VAL E N 1
ATOM 13919 C CA . VAL E 1 203 ? 19.690 -61.257 41.460 1.00 41.51 214 VAL E CA 1
ATOM 13920 C C . VAL E 1 203 ? 19.059 -62.638 41.595 1.00 42.48 214 VAL E C 1
ATOM 13921 O O . VAL E 1 203 ? 18.033 -62.790 42.267 1.00 42.36 214 VAL E O 1
ATOM 13925 N N . ASP E 1 204 ? 19.671 -63.633 40.949 1.00 42.75 215 ASP E N 1
ATOM 13926 C CA . ASP E 1 204 ? 19.060 -64.958 40.794 1.00 44.13 215 ASP E CA 1
ATOM 13927 C C . ASP E 1 204 ? 19.767 -66.066 41.560 1.00 41.72 215 ASP E C 1
ATOM 13928 O O . ASP E 1 204 ? 19.628 -67.240 41.219 1.00 41.91 215 ASP E O 1
ATOM 13933 N N . TYR E 1 205 ? 20.509 -65.700 42.606 1.00 39.32 216 TYR E N 1
ATOM 13934 C CA . TYR E 1 205 ? 21.100 -66.680 43.505 1.00 37.82 216 TYR E CA 1
ATOM 13935 C C . TYR E 1 205 ? 20.884 -66.251 44.940 1.00 37.61 216 TYR E C 1
ATOM 13936 O O . TYR E 1 205 ? 20.629 -65.079 45.220 1.00 39.18 216 TYR E O 1
ATOM 13945 N N . ASP E 1 206 ? 20.980 -67.222 45.838 1.00 36.86 217 ASP E N 1
ATOM 13946 C CA . ASP E 1 206 ? 20.843 -66.979 47.265 1.00 37.77 217 ASP E CA 1
ATOM 13947 C C . ASP E 1 206 ? 22.147 -66.332 47.770 1.00 37.19 217 ASP E C 1
ATOM 13948 O O . ASP E 1 206 ? 23.143 -67.024 47.988 1.00 35.16 217 ASP E O 1
ATOM 13953 N N . VAL E 1 207 ? 22.122 -65.014 47.963 1.00 38.72 218 VAL E N 1
ATOM 13954 C CA . VAL E 1 207 ? 23.327 -64.282 48.389 1.00 39.44 218 VAL E CA 1
ATOM 13955 C C . VAL E 1 207 ? 23.832 -64.738 49.753 1.00 38.12 218 VAL E C 1
ATOM 13956 O O . VAL E 1 207 ? 25.039 -64.773 49.983 1.00 37.59 218 VAL E O 1
ATOM 13960 N N . PHE E 1 208 ? 22.913 -65.109 50.645 1.00 36.52 219 PHE E N 1
ATOM 13961 C CA . PHE E 1 208 ? 23.291 -65.582 51.969 1.00 36.57 219 PHE E CA 1
ATOM 13962 C C . PHE E 1 208 ? 24.025 -66.908 51.931 1.00 36.27 219 PHE E C 1
ATOM 13963 O O . PHE E 1 208 ? 24.988 -67.112 52.672 1.00 37.31 219 PHE E O 1
ATOM 13971 N N . ARG E 1 209 ? 23.576 -67.820 51.077 1.00 36.34 220 ARG E N 1
ATOM 13972 C CA . ARG E 1 209 ? 24.253 -69.099 50.929 1.00 36.14 220 ARG E CA 1
ATOM 13973 C C . ARG E 1 209 ? 25.542 -68.959 50.128 1.00 34.12 220 ARG E C 1
ATOM 13974 O O . ARG E 1 209 ? 26.459 -69.737 50.335 1.00 34.48 220 ARG E O 1
ATOM 13982 N N . PHE E 1 210 ? 25.627 -67.959 49.251 1.00 34.87 221 PHE E N 1
ATOM 13983 C CA . PHE E 1 210 ? 26.917 -67.581 48.650 1.00 35.47 221 PHE E CA 1
ATOM 13984 C C . PHE E 1 210 ? 27.935 -67.205 49.743 1.00 36.28 221 PHE E C 1
ATOM 13985 O O . PHE E 1 210 ? 29.053 -67.749 49.775 1.00 36.23 221 PHE E O 1
ATOM 13993 N N . MET E 1 211 ? 27.519 -66.331 50.662 1.00 36.90 222 MET E N 1
ATOM 13994 C CA . MET E 1 211 ? 28.361 -65.942 51.809 1.00 37.05 222 MET E CA 1
ATOM 13995 C C . MET E 1 211 ? 28.781 -67.158 52.624 1.00 37.78 222 MET E C 1
ATOM 13996 O O . MET E 1 211 ? 29.955 -67.322 52.968 1.00 37.22 222 MET E O 1
ATOM 14001 N N . GLU E 1 212 ? 27.813 -68.022 52.921 1.00 37.46 223 GLU E N 1
ATOM 14002 C CA . GLU E 1 212 ? 28.063 -69.231 53.696 1.00 36.04 223 GLU E CA 1
ATOM 14003 C C . GLU E 1 212 ? 29.000 -70.210 52.987 1.00 35.88 223 GLU E C 1
ATOM 14004 O O . GLU E 1 212 ? 29.976 -70.695 53.577 1.00 34.28 223 GLU E O 1
ATOM 14010 N N . ASP E 1 213 ? 28.724 -70.490 51.721 1.00 36.67 224 ASP E N 1
ATOM 14011 C CA . ASP E 1 213 ? 29.511 -71.475 50.983 1.00 35.76 224 ASP E CA 1
ATOM 14012 C C . ASP E 1 213 ? 30.970 -71.039 50.820 1.00 34.09 224 ASP E C 1
ATOM 14013 O O . ASP E 1 213 ? 31.886 -71.813 51.087 1.00 34.38 224 ASP E O 1
ATOM 14018 N N . ARG E 1 214 ? 31.170 -69.792 50.421 1.00 34.67 225 ARG E N 1
ATOM 14019 C CA . ARG E 1 214 ? 32.527 -69.250 50.226 1.00 34.85 225 ARG E CA 1
ATOM 14020 C C . ARG E 1 214 ? 33.180 -68.852 51.554 1.00 34.99 225 ARG E C 1
ATOM 14021 O O . ARG E 1 214 ? 34.355 -68.508 51.584 1.00 34.51 225 ARG E O 1
ATOM 14029 N N . ASN E 1 215 ? 32.406 -68.896 52.640 1.00 35.06 226 ASN E N 1
ATOM 14030 C CA . ASN E 1 215 ? 32.862 -68.595 53.997 1.00 35.39 226 ASN E CA 1
ATOM 14031 C C . ASN E 1 215 ? 33.319 -67.135 54.095 1.00 34.68 226 ASN E C 1
ATOM 14032 O O . ASN E 1 215 ? 34.390 -66.844 54.630 1.00 36.53 226 ASN E O 1
ATOM 14037 N N . LEU E 1 216 ? 32.491 -66.233 53.571 1.00 32.64 227 LEU E N 1
ATOM 14038 C CA . LEU E 1 216 ? 32.810 -64.808 53.542 1.00 33.84 227 LEU E CA 1
ATOM 14039 C C . LEU E 1 216 ? 32.368 -64.106 54.817 1.00 35.20 227 LEU E C 1
ATOM 14040 O O . LEU E 1 216 ? 31.523 -64.616 55.557 1.00 34.42 227 LEU E O 1
ATOM 14045 N N . THR E 1 217 ? 32.939 -62.923 55.040 1.00 33.83 228 THR E N 1
ATOM 14046 C CA . THR E 1 217 ? 32.716 -62.116 56.242 1.00 32.57 228 THR E CA 1
ATOM 14047 C C . THR E 1 217 ? 31.811 -60.911 55.965 1.00 32.36 228 THR E C 1
ATOM 14048 O O . THR E 1 217 ? 30.988 -60.534 56.801 1.00 31.09 228 THR E O 1
ATOM 14052 N N . TYR E 1 218 ? 31.950 -60.298 54.794 1.00 31.31 229 TYR E N 1
ATOM 14053 C CA . TYR E 1 218 ? 31.294 -59.036 54.535 1.00 30.87 229 TYR E CA 1
ATOM 14054 C C . TYR E 1 218 ? 31.224 -58.732 53.061 1.00 31.21 229 TYR E C 1
ATOM 14055 O O . TYR E 1 218 ? 32.137 -59.073 52.309 1.00 32.24 229 TYR E O 1
ATOM 14064 N N . GLY E 1 219 ? 30.152 -58.048 52.681 1.00 30.61 230 GLY E N 1
ATOM 14065 C CA . GLY E 1 219 ? 29.893 -57.628 51.325 1.00 30.89 230 GLY E CA 1
ATOM 14066 C C . GLY E 1 219 ? 29.422 -56.200 51.267 1.00 30.61 230 GLY E C 1
ATOM 14067 O O . GLY E 1 219 ? 28.646 -55.765 52.119 1.00 33.45 230 GLY E O 1
ATOM 14068 N N . PHE E 1 220 ? 29.897 -55.469 50.260 1.00 30.74 231 PHE E N 1
ATOM 14069 C CA . PHE E 1 220 ? 29.610 -54.057 50.088 1.00 30.05 231 PHE E CA 1
ATOM 14070 C C . PHE E 1 220 ? 29.316 -53.772 48.628 1.00 30.17 231 PHE E C 1
ATOM 14071 O O . PHE E 1 220 ? 29.613 -54.594 47.765 1.00 33.18 231 PHE E O 1
ATOM 14079 N N . THR E 1 221 ? 28.734 -52.606 48.370 1.00 32.30 232 THR E N 1
ATOM 14080 C CA . THR E 1 221 ? 28.508 -52.103 47.008 1.00 32.77 232 THR E CA 1
ATOM 14081 C C . THR E 1 221 ? 29.268 -50.820 46.686 1.00 33.64 232 THR E C 1
ATOM 14082 O O . THR E 1 221 ? 29.696 -50.647 45.552 1.00 35.55 232 THR E O 1
ATOM 14086 N N . ILE E 1 222 ? 29.388 -49.918 47.664 1.00 33.89 233 ILE E N 1
ATOM 14087 C CA . ILE E 1 222 ? 29.901 -48.569 47.467 1.00 32.37 233 ILE E CA 1
ATOM 14088 C C . ILE E 1 222 ? 31.004 -48.290 48.512 1.00 33.62 233 ILE E C 1
ATOM 14089 O O . ILE E 1 222 ? 30.925 -48.756 49.661 1.00 33.15 233 ILE E O 1
ATOM 14094 N N . ASN E 1 223 ? 32.025 -47.536 48.098 1.00 34.27 234 ASN E N 1
ATOM 14095 C CA . ASN E 1 223 ? 33.235 -47.287 48.910 1.00 34.35 234 ASN E CA 1
ATOM 14096 C C . ASN E 1 223 ? 33.577 -45.806 48.791 1.00 33.97 234 ASN E C 1
ATOM 14097 O O . ASN E 1 223 ? 33.908 -45.335 47.695 1.00 34.77 234 ASN E O 1
ATOM 14102 N N . LEU E 1 224 ? 33.477 -45.083 49.913 1.00 32.22 235 LEU E N 1
ATOM 14103 C CA . LEU E 1 224 ? 33.518 -43.620 49.934 1.00 32.25 235 LEU E CA 1
ATOM 14104 C C . LEU E 1 224 ? 34.540 -43.030 50.890 1.00 30.90 235 LEU E C 1
ATOM 14105 O O . LEU E 1 224 ? 34.887 -43.651 51.887 1.00 30.25 235 LEU E O 1
ATOM 14110 N N . PHE E 1 225 ? 34.948 -41.797 50.605 1.00 31.29 236 PHE E N 1
ATOM 14111 C CA . PHE E 1 225 ? 35.604 -40.938 51.594 1.00 32.30 236 PHE E CA 1
ATOM 14112 C C . PHE E 1 225 ? 34.555 -40.412 52.570 1.00 32.67 236 PHE E C 1
ATOM 14113 O O . PHE E 1 225 ? 33.382 -40.347 52.242 1.00 33.42 236 PHE E O 1
ATOM 14121 N N . ASP E 1 226 ? 34.997 -40.037 53.762 1.00 33.47 237 ASP E N 1
ATOM 14122 C CA . ASP E 1 226 ? 34.151 -39.412 54.776 1.00 34.19 237 ASP E CA 1
ATOM 14123 C C . ASP E 1 226 ? 34.632 -37.996 55.034 1.00 35.62 237 ASP E C 1
ATOM 14124 O O . ASP E 1 226 ? 35.690 -37.585 54.557 1.00 37.39 237 ASP E O 1
ATOM 14129 N N . ASP E 1 227 ? 33.839 -37.253 55.793 1.00 34.69 238 ASP E N 1
ATOM 14130 C CA . ASP E 1 227 ? 34.241 -35.960 56.312 1.00 34.28 238 ASP E CA 1
ATOM 14131 C C . ASP E 1 227 ? 35.205 -36.223 57.478 1.00 34.06 238 ASP E C 1
ATOM 14132 O O . ASP E 1 227 ? 34.791 -36.754 58.504 1.00 32.46 238 ASP E O 1
ATOM 14137 N N . PRO E 1 228 ? 36.497 -35.856 57.331 1.00 35.39 239 PRO E N 1
ATOM 14138 C CA . PRO E 1 228 ? 37.451 -36.119 58.429 1.00 34.68 239 PRO E CA 1
ATOM 14139 C C . PRO E 1 228 ? 37.141 -35.400 59.741 1.00 33.88 239 PRO E C 1
ATOM 14140 O O . PRO E 1 228 ? 37.583 -35.852 60.801 1.00 32.07 239 PRO E O 1
ATOM 14144 N N . LYS E 1 229 ? 36.371 -34.317 59.680 1.00 34.46 240 LYS E N 1
ATOM 14145 C CA . LYS E 1 229 ? 35.959 -33.599 60.890 1.00 37.09 240 LYS E CA 1
ATOM 14146 C C . LYS E 1 229 ? 35.004 -34.404 61.784 1.00 36.24 240 LYS E C 1
ATOM 14147 O O . LYS E 1 229 ? 34.850 -34.056 62.951 1.00 34.52 240 LYS E O 1
ATOM 14153 N N . THR E 1 230 ? 34.382 -35.471 61.248 1.00 34.27 241 THR E N 1
ATOM 14154 C CA . THR E 1 230 ? 33.563 -36.397 62.048 1.00 33.70 241 THR E CA 1
ATOM 14155 C C . THR E 1 230 ? 34.367 -37.434 62.857 1.00 33.95 241 THR E C 1
ATOM 14156 O O . THR E 1 230 ? 33.819 -38.009 63.794 1.00 33.67 241 THR E O 1
ATOM 14160 N N . VAL E 1 231 ? 35.645 -37.655 62.503 1.00 31.63 242 VAL E N 1
ATOM 14161 C CA . VAL E 1 231 ? 36.462 -38.753 63.030 1.00 30.92 242 VAL E CA 1
ATOM 14162 C C . VAL E 1 231 ? 37.935 -38.411 63.407 1.00 31.46 242 VAL E C 1
ATOM 14163 O O . VAL E 1 231 ? 38.805 -39.283 63.308 1.00 31.90 242 VAL E O 1
ATOM 14167 N N . PRO E 1 232 ? 38.223 -37.183 63.881 1.00 32.46 243 PRO E N 1
ATOM 14168 C CA . PRO E 1 232 ? 39.649 -36.861 64.085 1.00 32.17 243 PRO E CA 1
ATOM 14169 C C . PRO E 1 232 ? 40.429 -37.765 65.039 1.00 31.79 243 PRO E C 1
ATOM 14170 O O . PRO E 1 232 ? 41.586 -38.042 64.750 1.00 31.50 243 PRO E O 1
ATOM 14174 N N . THR E 1 233 ? 39.829 -38.226 66.146 1.00 32.46 244 THR E N 1
ATOM 14175 C CA . THR E 1 233 ? 40.534 -39.136 67.065 1.00 30.78 244 THR E CA 1
ATOM 14176 C C . THR E 1 233 ? 40.243 -40.619 66.871 1.00 30.26 244 THR E C 1
ATOM 14177 O O . THR E 1 233 ? 40.774 -41.446 67.616 1.00 28.85 244 THR E O 1
ATOM 14181 N N . LEU E 1 234 ? 39.444 -40.973 65.864 1.00 30.11 245 LEU E N 1
ATOM 14182 C CA . LEU E 1 234 ? 39.143 -42.384 65.593 1.00 29.47 245 LEU E CA 1
ATOM 14183 C C . LEU E 1 234 ? 40.395 -43.236 65.313 1.00 28.72 245 LEU E C 1
ATOM 14184 O O . LEU E 1 234 ? 40.570 -44.276 65.931 1.00 28.10 245 LEU E O 1
ATOM 14189 N N . TRP E 1 235 ? 41.245 -42.808 64.378 1.00 28.89 246 TRP E N 1
ATOM 14190 C CA . TRP E 1 235 ? 42.478 -43.559 64.082 1.00 28.84 246 TRP E CA 1
ATOM 14191 C C . TRP E 1 235 ? 43.471 -43.557 65.254 1.00 28.85 246 TRP E C 1
ATOM 14192 O O . TRP E 1 235 ? 43.981 -44.612 65.611 1.00 29.95 246 TRP E O 1
ATOM 14203 N N . PRO E 1 236 ? 43.733 -42.389 65.874 1.00 29.98 247 PRO E N 1
ATOM 14204 C CA . PRO E 1 236 ? 44.539 -42.418 67.096 1.00 29.75 247 PRO E CA 1
ATOM 14205 C C . PRO E 1 236 ? 44.053 -43.412 68.153 1.00 30.11 247 PRO E C 1
ATOM 14206 O O . PRO E 1 236 ? 44.868 -44.127 68.755 1.00 28.69 247 PRO E O 1
ATOM 14210 N N . GLU E 1 237 ? 42.738 -43.475 68.365 1.00 29.62 248 GLU E N 1
ATOM 14211 C CA . GLU E 1 237 ? 42.179 -44.417 69.345 1.00 30.51 248 GLU E CA 1
ATOM 14212 C C . GLU E 1 237 ? 42.298 -45.850 68.877 1.00 29.43 248 GLU E C 1
ATOM 14213 O O . GLU E 1 237 ? 42.527 -46.758 69.687 1.00 29.80 248 GLU E O 1
ATOM 14219 N N . THR E 1 238 ? 42.131 -46.058 67.577 1.00 28.26 249 THR E N 1
ATOM 14220 C CA . THR E 1 238 ? 42.319 -47.378 66.999 1.00 28.57 249 THR E CA 1
ATOM 14221 C C . THR E 1 238 ? 43.745 -47.864 67.229 1.00 29.90 249 THR E C 1
ATOM 14222 O O . THR E 1 238 ? 43.955 -49.024 67.584 1.00 30.79 249 THR E O 1
ATOM 14226 N N . LYS E 1 239 ? 44.721 -46.986 67.019 1.00 30.32 250 LYS E N 1
ATOM 14227 C CA . LYS E 1 239 ? 46.126 -47.350 67.259 1.00 32.04 250 LYS E CA 1
ATOM 14228 C C . LYS E 1 239 ? 46.418 -47.646 68.734 1.00 30.77 250 LYS E C 1
ATOM 14229 O O . LYS E 1 239 ? 47.232 -48.527 69.039 1.00 29.84 250 LYS E O 1
ATOM 14235 N N . LYS E 1 240 ? 45.767 -46.922 69.643 1.00 30.78 251 LYS E N 1
ATOM 14236 C CA . LYS E 1 240 ? 45.899 -47.215 71.077 1.00 32.16 251 LYS E CA 1
ATOM 14237 C C . LYS E 1 240 ? 45.408 -48.645 71.356 1.00 33.33 251 LYS E C 1
ATOM 14238 O O . LYS E 1 240 ? 46.073 -49.413 72.056 1.00 31.81 251 LYS E O 1
ATOM 14244 N N . PHE E 1 241 ? 44.248 -48.984 70.791 1.00 32.32 252 PHE E N 1
ATOM 14245 C CA . PHE E 1 241 ? 43.665 -50.320 70.940 1.00 32.28 252 PHE E CA 1
ATOM 14246 C C . PHE E 1 241 ? 44.585 -51.399 70.391 1.00 32.28 252 PHE E C 1
ATOM 14247 O O . PHE E 1 241 ? 44.804 -52.423 71.045 1.00 31.89 252 PHE E O 1
ATOM 14255 N N . LEU E 1 242 ? 45.123 -51.169 69.195 1.00 32.33 253 LEU E N 1
ATOM 14256 C CA . LEU E 1 242 ? 46.080 -52.106 68.604 1.00 34.88 253 LEU E CA 1
ATOM 14257 C C . LEU E 1 242 ? 47.334 -52.291 69.447 1.00 35.75 253 LEU E C 1
ATOM 14258 O O . LEU E 1 242 ? 47.812 -53.419 69.581 1.00 36.06 253 LEU E O 1
ATOM 14263 N N . ALA E 1 243 ? 47.849 -51.212 70.035 1.00 35.44 254 ALA E N 1
ATOM 14264 C CA . ALA E 1 243 ? 49.049 -51.315 70.882 1.00 36.58 254 ALA E CA 1
ATOM 14265 C C . ALA E 1 243 ? 48.801 -52.169 72.120 1.00 36.78 254 ALA E C 1
ATOM 14266 O O . ALA E 1 243 ? 49.693 -52.884 72.562 1.00 38.57 254 ALA E O 1
ATOM 14268 N N . ALA E 1 244 ? 47.591 -52.097 72.671 1.00 36.34 255 ALA E N 1
ATOM 14269 C CA . ALA E 1 244 ? 47.206 -52.931 73.813 1.00 37.53 255 ALA E CA 1
ATOM 14270 C C . ALA E 1 244 ? 46.847 -54.382 73.446 1.00 37.18 255 ALA E C 1
ATOM 14271 O O . ALA E 1 244 ? 46.750 -55.219 74.334 1.00 36.19 255 ALA E O 1
ATOM 14273 N N . ASN E 1 245 ? 46.620 -54.667 72.163 1.00 36.13 256 ASN E N 1
ATOM 14274 C CA . ASN E 1 245 ? 46.202 -56.002 71.698 1.00 36.26 256 ASN E CA 1
ATOM 14275 C C . ASN E 1 245 ? 46.925 -56.353 70.398 1.00 36.65 256 ASN E C 1
ATOM 14276 O O . ASN E 1 245 ? 46.297 -56.497 69.364 1.00 35.38 256 ASN E O 1
ATOM 14281 N N . PRO E 1 246 ? 48.259 -56.482 70.449 1.00 39.08 257 PRO E N 1
ATOM 14282 C CA . PRO E 1 246 ? 49.039 -56.654 69.218 1.00 40.46 257 PRO E CA 1
ATOM 14283 C C . PRO E 1 246 ? 48.768 -57.954 68.417 1.00 41.68 257 PRO E C 1
ATOM 14284 O O . PRO E 1 246 ? 48.976 -57.973 67.200 1.00 41.56 257 PRO E O 1
ATOM 14288 N N . SER E 1 247 ? 48.286 -59.007 69.076 1.00 40.60 258 SER E N 1
ATOM 14289 C CA . SER E 1 247 ? 47.929 -60.252 68.375 1.00 40.06 258 SER E CA 1
ATOM 14290 C C . SER E 1 247 ? 46.651 -60.142 67.538 1.00 40.14 258 SER E C 1
ATOM 14291 O O . SER E 1 247 ? 46.366 -61.044 66.757 1.00 37.48 258 SER E O 1
ATOM 14294 N N . TYR E 1 248 ? 45.873 -59.066 67.702 1.00 38.49 259 TYR E N 1
ATOM 14295 C CA . TYR E 1 248 ? 44.581 -58.949 67.007 1.00 38.24 259 TYR E CA 1
ATOM 14296 C C . TYR E 1 248 ? 44.684 -58.626 65.523 1.00 36.98 259 TYR E C 1
ATOM 14297 O O . TYR E 1 248 ? 43.775 -58.972 64.764 1.00 36.98 259 TYR E O 1
ATOM 14306 N N . LEU E 1 249 ? 45.755 -57.953 65.109 1.00 36.47 260 LEU E N 1
ATOM 14307 C CA . LEU E 1 249 ? 45.907 -57.558 63.711 1.00 36.19 260 LEU E CA 1
ATOM 14308 C C . LEU E 1 249 ? 45.928 -58.780 62.789 1.00 37.00 260 LEU E C 1
ATOM 14309 O O . LEU E 1 249 ? 46.704 -59.708 62.989 1.00 37.18 260 LEU E O 1
ATOM 14314 N N . SER E 1 250 ? 45.078 -58.745 61.772 1.00 35.19 261 SER E N 1
ATOM 14315 C CA . SER E 1 250 ? 44.982 -59.804 60.779 1.00 37.40 261 SER E CA 1
ATOM 14316 C C . SER E 1 250 ? 46.255 -59.901 59.926 1.00 37.64 261 SER E C 1
ATOM 14317 O O . SER E 1 250 ? 46.881 -58.886 59.630 1.00 36.26 261 SER E O 1
ATOM 14320 N N . SER E 1 251 ? 46.610 -61.122 59.522 1.00 38.61 262 SER E N 1
ATOM 14321 C CA . SER E 1 251 ? 47.739 -61.341 58.605 1.00 41.78 262 SER E CA 1
ATOM 14322 C C . SER E 1 251 ? 47.395 -61.011 57.149 1.00 39.25 262 SER E C 1
ATOM 14323 O O . SER E 1 251 ? 48.292 -60.855 56.332 1.00 40.82 262 SER E O 1
ATOM 14326 N N . ASN E 1 252 ? 46.110 -60.913 56.814 1.00 36.12 263 ASN E N 1
ATOM 14327 C CA . ASN E 1 252 ? 45.702 -60.411 55.509 1.00 35.60 263 ASN E CA 1
ATOM 14328 C C . ASN E 1 252 ? 44.746 -59.233 55.724 1.00 35.38 263 ASN E C 1
ATOM 14329 O O . ASN E 1 252 ? 43.517 -59.378 55.684 1.00 34.20 263 ASN E O 1
ATOM 14334 N N . ASN E 1 253 ? 45.337 -58.060 55.941 1.00 33.53 264 ASN E N 1
ATOM 14335 C CA . ASN E 1 253 ? 44.608 -56.882 56.406 1.00 33.00 264 ASN E CA 1
ATOM 14336 C C . ASN E 1 253 ? 44.588 -55.798 55.321 1.00 33.77 264 ASN E C 1
ATOM 14337 O O . ASN E 1 253 ? 45.206 -55.965 54.257 1.00 33.46 264 ASN E O 1
ATOM 14342 N N . MET E 1 254 ? 43.892 -54.692 55.591 1.00 31.00 265 MET E N 1
ATOM 14343 C CA . MET E 1 254 ? 43.716 -53.607 54.619 1.00 30.62 265 MET E CA 1
ATOM 14344 C C . MET E 1 254 ? 44.417 -52.310 55.039 1.00 30.23 265 MET E C 1
ATOM 14345 O O . MET E 1 254 ? 43.941 -51.219 54.731 1.00 29.21 265 MET E O 1
ATOM 14350 N N . MET E 1 255 ? 45.556 -52.432 55.722 1.00 32.31 266 MET E N 1
ATOM 14351 C CA . MET E 1 255 ? 46.271 -51.277 56.273 1.00 32.95 266 MET E CA 1
ATOM 14352 C C . MET E 1 255 ? 46.594 -50.237 55.205 1.00 32.97 266 MET E C 1
ATOM 14353 O O . MET E 1 255 ? 46.490 -49.036 55.458 1.00 33.67 266 MET E O 1
ATOM 14358 N N . GLY E 1 256 ? 46.953 -50.693 54.007 1.00 32.40 267 GLY E N 1
ATOM 14359 C CA . GLY E 1 256 ? 47.268 -49.793 52.905 1.00 32.14 267 GLY E CA 1
ATOM 14360 C C . GLY E 1 256 ? 46.109 -48.895 52.510 1.00 33.65 267 GLY E C 1
ATOM 14361 O O . GLY E 1 256 ? 46.293 -47.715 52.245 1.00 32.47 267 GLY E O 1
ATOM 14362 N N . TRP E 1 257 ? 44.908 -49.462 52.473 1.00 32.63 268 TRP E N 1
ATOM 14363 C CA . TRP E 1 257 ? 43.697 -48.706 52.161 1.00 31.50 268 TRP E CA 1
ATOM 14364 C C . TRP E 1 257 ? 43.329 -47.780 53.323 1.00 30.99 268 TRP E C 1
ATOM 14365 O O . TRP E 1 257 ? 43.008 -46.612 53.115 1.00 31.45 268 TRP E O 1
ATOM 14376 N N . LEU E 1 258 ? 43.414 -48.302 54.543 1.00 31.61 269 LEU E N 1
ATOM 14377 C CA . LEU E 1 258 ? 43.066 -47.533 55.743 1.00 32.08 269 LEU E CA 1
ATOM 14378 C C . LEU E 1 258 ? 43.975 -46.313 55.958 1.00 33.10 269 LEU E C 1
ATOM 14379 O O . LEU E 1 258 ? 43.514 -45.301 56.471 1.00 32.91 269 LEU E O 1
ATOM 14384 N N . THR E 1 259 ? 45.249 -46.417 55.568 1.00 31.94 270 THR E N 1
ATOM 14385 C CA . THR E 1 259 ? 46.224 -45.344 55.774 1.00 31.88 270 THR E CA 1
ATOM 14386 C C . THR E 1 259 ? 46.634 -44.603 54.498 1.00 33.43 270 THR E C 1
ATOM 14387 O O . THR E 1 259 ? 47.548 -43.785 54.534 1.00 34.50 270 THR E O 1
ATOM 14391 N N . ASP E 1 260 ? 45.938 -44.843 53.392 1.00 34.02 271 ASP E N 1
ATOM 14392 C CA . ASP E 1 260 ? 46.258 -44.207 52.113 1.00 35.36 271 ASP E CA 1
ATOM 14393 C C . ASP E 1 260 ? 46.182 -42.678 52.185 1.00 34.59 271 ASP E C 1
ATOM 14394 O O . ASP E 1 260 ? 45.234 -42.115 52.737 1.00 33.18 271 ASP E O 1
ATOM 14399 N N . ASP E 1 261 ? 47.191 -42.016 51.630 1.00 33.58 272 ASP E N 1
ATOM 14400 C CA . ASP E 1 261 ? 47.172 -40.567 51.445 1.00 36.17 272 ASP E CA 1
ATOM 14401 C C . ASP E 1 261 ? 47.491 -40.159 49.993 1.00 36.59 272 ASP E C 1
ATOM 14402 O O . ASP E 1 261 ? 47.759 -38.990 49.735 1.00 36.29 272 ASP E O 1
ATOM 14407 N N . SER E 1 262 ? 47.424 -41.109 49.060 1.00 37.33 273 SER E N 1
ATOM 14408 C CA A SER E 1 262 ? 47.796 -40.853 47.663 0.50 36.98 273 SER E CA 1
ATOM 14409 C CA B SER E 1 262 ? 47.781 -40.864 47.653 0.50 36.45 273 SER E CA 1
ATOM 14410 C C . SER E 1 262 ? 46.724 -40.080 46.890 1.00 37.74 273 SER E C 1
ATOM 14411 O O . SER E 1 262 ? 47.044 -39.381 45.932 1.00 36.65 273 SER E O 1
ATOM 14416 N N . LEU E 1 263 ? 45.454 -40.197 47.293 1.00 36.10 274 LEU E N 1
ATOM 14417 C CA . LEU E 1 263 ? 44.369 -39.540 46.549 1.00 36.39 274 LEU E CA 1
ATOM 14418 C C . LEU E 1 263 ? 43.960 -38.187 47.109 1.00 36.62 274 LEU E C 1
ATOM 14419 O O . LEU E 1 263 ? 43.870 -37.206 46.368 1.00 36.09 274 LEU E O 1
ATOM 14424 N N . ARG E 1 264 ? 43.694 -38.146 48.413 1.00 35.91 275 ARG E N 1
ATOM 14425 C CA . ARG E 1 264 ? 43.244 -36.930 49.090 1.00 34.39 275 ARG E CA 1
ATOM 14426 C C . ARG E 1 264 ? 44.035 -36.764 50.385 1.00 35.64 275 ARG E C 1
ATOM 14427 O O . ARG E 1 264 ? 43.518 -37.023 51.482 1.00 33.39 275 ARG E O 1
ATOM 14435 N N . PRO E 1 265 ? 45.320 -36.366 50.265 1.00 35.70 276 PRO E N 1
ATOM 14436 C CA . PRO E 1 265 ? 46.188 -36.329 51.453 1.00 35.32 276 PRO E CA 1
ATOM 14437 C C . PRO E 1 265 ? 45.685 -35.423 52.584 1.00 35.42 276 PRO E C 1
ATOM 14438 O O . PRO E 1 265 ? 45.949 -35.716 53.751 1.00 34.96 276 PRO E O 1
ATOM 14442 N N . ASP E 1 266 ? 44.963 -34.355 52.248 1.00 34.94 277 ASP E N 1
ATOM 14443 C CA . ASP E 1 266 ? 44.399 -33.475 53.270 1.00 38.75 277 ASP E CA 1
ATOM 14444 C C . ASP E 1 266 ? 43.339 -34.180 54.133 1.00 37.05 277 ASP E C 1
ATOM 14445 O O . ASP E 1 266 ? 43.192 -33.841 55.307 1.00 33.93 277 ASP E O 1
ATOM 14450 N N . HIS E 1 267 ? 42.613 -35.150 53.564 1.00 36.10 278 HIS E N 1
ATOM 14451 C CA . HIS E 1 267 ? 41.689 -35.987 54.357 1.00 34.25 278 HIS E CA 1
ATOM 14452 C C . HIS E 1 267 ? 42.435 -36.818 55.368 1.00 33.76 278 HIS E C 1
ATOM 14453 O O . HIS E 1 267 ? 42.094 -36.843 56.550 1.00 32.93 278 HIS E O 1
ATOM 14460 N N . THR E 1 268 ? 43.456 -37.514 54.886 1.00 33.04 279 THR E N 1
ATOM 14461 C CA . THR E 1 268 ? 44.254 -38.378 55.731 1.00 32.70 279 THR E CA 1
ATOM 14462 C C . THR E 1 268 ? 44.931 -37.618 56.857 1.00 33.43 279 THR E C 1
ATOM 14463 O O . THR E 1 268 ? 44.981 -38.103 57.994 1.00 33.08 279 THR E O 1
ATOM 14467 N N . GLU E 1 269 ? 45.424 -36.422 56.556 1.00 35.15 280 GLU E N 1
ATOM 14468 C CA A GLU E 1 269 ? 46.067 -35.610 57.590 0.50 36.55 280 GLU E CA 1
ATOM 14469 C CA B GLU E 1 269 ? 46.056 -35.578 57.566 0.50 36.19 280 GLU E CA 1
ATOM 14470 C C . GLU E 1 269 ? 45.021 -35.094 58.581 1.00 34.68 280 GLU E C 1
ATOM 14471 O O . GLU E 1 269 ? 45.258 -35.124 59.778 1.00 33.13 280 GLU E O 1
ATOM 14482 N N . ALA E 1 270 ? 43.863 -34.657 58.089 1.00 33.82 281 ALA E N 1
ATOM 14483 C CA . ALA E 1 270 ? 42.790 -34.164 58.978 1.00 33.90 281 ALA E CA 1
ATOM 14484 C C . ALA E 1 270 ? 42.233 -35.255 59.904 1.00 32.48 281 ALA E C 1
ATOM 14485 O O . ALA E 1 270 ? 41.809 -34.962 61.027 1.00 31.27 281 ALA E O 1
ATOM 14487 N N . ALA E 1 271 ? 42.241 -36.510 59.440 1.00 30.74 282 ALA E N 1
ATOM 14488 C CA . ALA E 1 271 ? 41.823 -37.656 60.252 1.00 31.40 282 ALA E CA 1
ATOM 14489 C C . ALA E 1 271 ? 43.005 -38.351 60.936 1.00 31.91 282 ALA E C 1
ATOM 14490 O O . ALA E 1 271 ? 42.876 -39.477 61.417 1.00 31.79 282 ALA E O 1
ATOM 14492 N N . ASN E 1 272 ? 44.160 -37.684 60.967 1.00 31.05 283 ASN E N 1
ATOM 14493 C CA . ASN E 1 272 ? 45.327 -38.143 61.708 1.00 30.94 283 ASN E CA 1
ATOM 14494 C C . ASN E 1 272 ? 45.794 -39.546 61.366 1.00 30.70 283 ASN E C 1
ATOM 14495 O O . ASN E 1 272 ? 46.088 -40.349 62.255 1.00 31.71 283 ASN E O 1
ATOM 14500 N N . GLY E 1 273 ? 45.901 -39.821 60.068 1.00 30.43 284 GLY E N 1
ATOM 14501 C CA . GLY E 1 273 ? 46.457 -41.084 59.569 1.00 31.74 284 GLY E CA 1
ATOM 14502 C C . GLY E 1 273 ? 45.486 -42.052 58.914 1.00 31.48 284 GLY E C 1
ATOM 14503 O O . GLY E 1 273 ? 45.913 -42.999 58.278 1.00 33.39 284 GLY E O 1
ATOM 14504 N N . TYR E 1 274 ? 44.182 -41.834 59.088 1.00 31.84 285 TYR E N 1
ATOM 14505 C CA . TYR E 1 274 ? 43.150 -42.654 58.456 1.00 30.69 285 TYR E CA 1
ATOM 14506 C C . TYR E 1 274 ? 42.680 -41.944 57.182 1.00 29.59 285 TYR E C 1
ATOM 14507 O O . TYR E 1 274 ? 42.442 -40.737 57.180 1.00 30.48 285 TYR E O 1
ATOM 14516 N N . SER E 1 275 ? 42.550 -42.700 56.092 1.00 29.87 286 SER E N 1
ATOM 14517 C CA . SER E 1 275 ? 42.121 -42.147 54.803 1.00 30.55 286 SER E CA 1
ATOM 14518 C C . SER E 1 275 ? 40.701 -41.572 54.813 1.00 29.60 286 SER E C 1
ATOM 14519 O O . SER E 1 275 ? 40.347 -40.777 53.946 1.00 29.35 286 SER E O 1
ATOM 14522 N N . THR E 1 276 ? 39.906 -42.016 55.784 1.00 29.23 287 THR E N 1
ATOM 14523 C CA . THR E 1 276 ? 38.461 -41.784 55.902 1.00 30.56 287 THR E CA 1
ATOM 14524 C C . THR E 1 276 ? 37.627 -42.697 55.010 1.00 31.31 287 THR E C 1
ATOM 14525 O O . THR E 1 276 ? 36.393 -42.645 55.081 1.00 30.84 287 THR E O 1
ATOM 14529 N N . CYS E 1 277 ? 38.276 -43.538 54.197 1.00 31.26 288 CYS E N 1
ATOM 14530 C CA . CYS E 1 277 ? 37.550 -44.424 53.306 1.00 32.17 288 CYS E CA 1
ATOM 14531 C C . CYS E 1 277 ? 36.807 -45.518 54.073 1.00 31.17 288 CYS E C 1
ATOM 14532 O O . CYS E 1 277 ? 37.306 -46.086 55.060 1.00 30.37 288 CYS E O 1
ATOM 14535 N N . HIS E 1 278 ? 35.603 -45.800 53.597 1.00 29.99 289 HIS E N 1
ATOM 14536 C CA . HIS E 1 278 ? 34.727 -46.752 54.253 1.00 30.23 289 HIS E CA 1
ATOM 14537 C C . HIS E 1 278 ? 33.771 -47.410 53.275 1.00 30.13 289 HIS E C 1
ATOM 14538 O O . HIS E 1 278 ? 33.386 -46.818 52.273 1.00 30.69 289 HIS E O 1
ATOM 14545 N N . PHE E 1 279 ? 33.399 -48.638 53.596 1.00 29.98 290 PHE E N 1
ATOM 14546 C CA . PHE E 1 279 ? 32.281 -49.301 52.936 1.00 32.42 290 PHE E CA 1
ATOM 14547 C C . PHE E 1 279 ? 31.038 -48.535 53.366 1.00 32.48 290 PHE E C 1
ATOM 14548 O O . PHE E 1 279 ? 30.902 -48.221 54.540 1.00 32.42 290 PHE E O 1
ATOM 14556 N N . TRP E 1 280 ? 30.165 -48.200 52.421 1.00 32.28 291 TRP E N 1
ATOM 14557 C CA . TRP E 1 280 ? 29.018 -47.358 52.716 1.00 33.41 291 TRP E CA 1
ATOM 14558 C C . TRP E 1 280 ? 27.901 -48.201 53.349 1.00 33.15 291 TRP E C 1
ATOM 14559 O O . TRP E 1 280 ? 27.083 -48.813 52.663 1.00 33.46 291 TRP E O 1
ATOM 14570 N N . SER E 1 281 ? 27.888 -48.197 54.675 1.00 32.79 292 SER E N 1
ATOM 14571 C CA . SER E 1 281 ? 27.216 -49.221 55.475 1.00 33.19 292 SER E CA 1
ATOM 14572 C C . SER E 1 281 ? 25.670 -49.231 55.417 1.00 34.32 292 SER E C 1
ATOM 14573 O O . SER E 1 281 ? 25.047 -50.152 55.971 1.00 35.45 292 SER E O 1
ATOM 14576 N N . ASN E 1 282 ? 25.052 -48.242 54.775 1.00 34.17 293 ASN E N 1
ATOM 14577 C CA . ASN E 1 282 ? 23.590 -48.315 54.528 1.00 37.56 293 ASN E CA 1
ATOM 14578 C C . ASN E 1 282 ? 23.197 -49.599 53.783 1.00 38.63 293 ASN E C 1
ATOM 14579 O O . ASN E 1 282 ? 22.099 -50.117 53.990 1.00 39.57 293 ASN E O 1
ATOM 14584 N N . PHE E 1 283 ? 24.101 -50.084 52.926 1.00 37.63 294 PHE E N 1
ATOM 14585 C CA . PHE E 1 283 ? 24.069 -51.448 52.406 1.00 36.21 294 PHE E CA 1
ATOM 14586 C C . PHE E 1 283 ? 25.152 -52.241 53.119 1.00 36.73 294 PHE E C 1
ATOM 14587 O O . PHE E 1 283 ? 26.305 -51.810 53.126 1.00 35.61 294 PHE E O 1
ATOM 14595 N N . GLU E 1 284 ? 24.790 -53.392 53.684 1.00 33.35 295 GLU E N 1
ATOM 14596 C CA . GLU E 1 284 ? 25.750 -54.390 54.165 1.00 33.52 295 GLU E CA 1
ATOM 14597 C C . GLU E 1 284 ? 25.174 -55.789 54.054 1.00 35.00 295 GLU E C 1
ATOM 14598 O O . GLU E 1 284 ? 24.006 -56.005 54.385 1.00 33.01 295 GLU E O 1
ATOM 14604 N N . ILE E 1 285 ? 26.001 -56.736 53.624 1.00 32.85 296 ILE E N 1
ATOM 14605 C CA . ILE E 1 285 ? 25.734 -58.157 53.827 1.00 34.26 296 ILE E CA 1
ATOM 14606 C C . ILE E 1 285 ? 26.878 -58.702 54.660 1.00 35.28 296 ILE E C 1
ATOM 14607 O O . ILE E 1 285 ? 28.025 -58.649 54.224 1.00 35.98 296 ILE E O 1
ATOM 14612 N N . GLY E 1 286 ? 26.582 -59.213 55.854 1.00 34.33 297 GLY E N 1
ATOM 14613 C CA . GLY E 1 286 ? 27.632 -59.571 56.791 1.00 34.07 297 GLY E CA 1
ATOM 14614 C C . GLY E 1 286 ? 27.452 -60.800 57.637 1.00 35.41 297 GLY E C 1
ATOM 14615 O O . GLY E 1 286 ? 26.338 -61.284 57.839 1.00 36.09 297 GLY E O 1
ATOM 14616 N N . ASP E 1 287 ? 28.582 -61.287 58.139 1.00 33.72 298 ASP E N 1
ATOM 14617 C CA . ASP E 1 287 ? 28.649 -62.349 59.117 1.00 35.32 298 ASP E CA 1
ATOM 14618 C C . ASP E 1 287 ? 28.552 -61.708 60.508 1.00 37.12 298 ASP E C 1
ATOM 14619 O O . ASP E 1 287 ? 29.479 -61.032 60.952 1.00 33.78 298 ASP E O 1
ATOM 14624 N N . LEU E 1 288 ? 27.431 -61.933 61.197 1.00 35.10 299 LEU E N 1
ATOM 14625 C CA . LEU E 1 288 ? 27.247 -61.439 62.567 1.00 34.31 299 LEU E CA 1
ATOM 14626 C C . LEU E 1 288 ? 28.323 -61.954 63.521 1.00 33.24 299 LEU E C 1
ATOM 14627 O O . LEU E 1 288 ? 28.708 -61.253 64.463 1.00 33.82 299 LEU E O 1
ATOM 14632 N N . ASP E 1 289 ? 28.806 -63.170 63.292 1.00 33.14 300 ASP E N 1
ATOM 14633 C CA . ASP E 1 289 ? 29.820 -63.743 64.173 1.00 35.82 300 ASP E CA 1
ATOM 14634 C C . ASP E 1 289 ? 31.207 -63.100 64.056 1.00 33.46 300 ASP E C 1
ATOM 14635 O O . ASP E 1 289 ? 32.010 -63.248 64.960 1.00 32.46 300 ASP E O 1
ATOM 14640 N N . PHE E 1 290 ? 31.480 -62.388 62.968 1.00 34.02 301 PHE E N 1
ATOM 14641 C CA . PHE E 1 290 ? 32.681 -61.556 62.910 1.00 33.03 301 PHE E CA 1
ATOM 14642 C C . PHE E 1 290 ? 32.575 -60.429 63.949 1.00 32.83 301 PHE E C 1
ATOM 14643 O O . PHE E 1 290 ? 33.460 -60.245 64.776 1.00 32.78 301 PHE E O 1
ATOM 14651 N N . PHE E 1 291 ? 31.469 -59.710 63.917 1.00 32.95 302 PHE E N 1
ATOM 14652 C CA . PHE E 1 291 ? 31.267 -58.562 64.805 1.00 34.81 302 PHE E CA 1
ATOM 14653 C C . PHE E 1 291 ? 31.120 -58.976 66.274 1.00 35.62 302 PHE E C 1
ATOM 14654 O O . PHE E 1 291 ? 31.587 -58.263 67.159 1.00 34.04 302 PHE E O 1
ATOM 14662 N N . ARG E 1 292 ? 30.513 -60.147 66.510 1.00 35.77 303 ARG E N 1
ATOM 14663 C CA . ARG E 1 292 ? 30.442 -60.749 67.843 1.00 35.41 303 ARG E CA 1
ATOM 14664 C C . ARG E 1 292 ? 31.776 -61.272 68.350 1.00 35.58 303 ARG E C 1
ATOM 14665 O O . ARG E 1 292 ? 31.921 -61.508 69.537 1.00 35.96 303 ARG E O 1
ATOM 14673 N N . GLY E 1 293 ? 32.736 -61.504 67.455 1.00 35.28 304 GLY E N 1
ATOM 14674 C CA . GLY E 1 293 ? 34.036 -62.050 67.838 1.00 36.66 304 GLY E CA 1
ATOM 14675 C C . GLY E 1 293 ? 34.851 -61.173 68.771 1.00 34.67 304 GLY E C 1
ATOM 14676 O O . GLY E 1 293 ? 34.588 -59.978 68.910 1.00 34.08 304 GLY E O 1
ATOM 14677 N N . GLU E 1 294 ? 35.848 -61.793 69.389 1.00 34.47 305 GLU E N 1
ATOM 14678 C CA . GLU E 1 294 ? 36.677 -61.165 70.402 1.00 37.62 305 GLU E CA 1
ATOM 14679 C C . GLU E 1 294 ? 37.324 -59.859 69.914 1.00 35.99 305 GLU E C 1
ATOM 14680 O O . GLU E 1 294 ? 37.298 -58.850 70.622 1.00 33.25 305 GLU E O 1
ATOM 14686 N N . GLN E 1 295 ? 37.875 -59.883 68.701 1.00 34.07 306 GLN E N 1
ATOM 14687 C CA . GLN E 1 295 ? 38.650 -58.754 68.181 1.00 36.31 306 GLN E CA 1
ATOM 14688 C C . GLN E 1 295 ? 37.776 -57.541 67.901 1.00 33.19 306 GLN E C 1
ATOM 14689 O O . GLN E 1 295 ? 38.009 -56.474 68.465 1.00 33.47 306 GLN E O 1
ATOM 14695 N N . TYR E 1 296 ? 36.767 -57.698 67.043 1.00 31.05 307 TYR E N 1
ATOM 14696 C CA . TYR E 1 296 ? 35.906 -56.578 66.712 1.00 29.98 307 TYR E CA 1
ATOM 14697 C C . TYR E 1 296 ? 35.166 -56.022 67.937 1.00 31.00 307 TYR E C 1
ATOM 14698 O O . TYR E 1 296 ? 35.078 -54.796 68.123 1.00 29.35 307 TYR E O 1
ATOM 14707 N N . ASP E 1 297 ? 34.593 -56.909 68.741 1.00 32.23 308 ASP E N 1
ATOM 14708 C CA . ASP E 1 297 ? 33.787 -56.453 69.866 1.00 33.52 308 ASP E CA 1
ATOM 14709 C C . ASP E 1 297 ? 34.641 -55.771 70.936 1.00 32.50 308 ASP E C 1
ATOM 14710 O O . ASP E 1 297 ? 34.197 -54.790 71.527 1.00 32.64 308 ASP E O 1
ATOM 14715 N N . ALA E 1 298 ? 35.861 -56.257 71.160 1.00 33.14 309 ALA E N 1
ATOM 14716 C CA . ALA E 1 298 ? 36.811 -55.537 72.034 1.00 32.71 309 ALA E CA 1
ATOM 14717 C C . ALA E 1 298 ? 37.151 -54.150 71.464 1.00 32.93 309 ALA E C 1
ATOM 14718 O O . ALA E 1 298 ? 37.206 -53.162 72.204 1.00 32.26 309 ALA E O 1
ATOM 14720 N N . TYR E 1 299 ? 37.341 -54.077 70.147 1.00 31.28 310 TYR E N 1
ATOM 14721 C CA . TYR E 1 299 ? 37.536 -52.802 69.447 1.00 31.28 310 TYR E CA 1
ATOM 14722 C C . TYR E 1 299 ? 36.369 -51.856 69.684 1.00 32.17 310 TYR E C 1
ATOM 14723 O O . TYR E 1 299 ? 36.577 -50.702 70.075 1.00 30.55 310 TYR E O 1
ATOM 14732 N N . PHE E 1 300 ? 35.145 -52.340 69.465 1.00 31.21 311 PHE E N 1
ATOM 14733 C CA . PHE E 1 300 ? 33.980 -51.507 69.714 1.00 32.85 311 PHE E CA 1
ATOM 14734 C C . PHE E 1 300 ? 33.929 -50.990 71.155 1.00 33.49 311 PHE E C 1
ATOM 14735 O O . PHE E 1 300 ? 33.667 -49.800 71.382 1.00 33.75 311 PHE E O 1
ATOM 14743 N N . ASN E 1 301 ? 34.158 -51.882 72.114 1.00 33.40 312 ASN E N 1
ATOM 14744 C CA . ASN E 1 301 ? 34.121 -51.495 73.526 1.00 34.42 312 ASN E CA 1
ATOM 14745 C C . ASN E 1 301 ? 35.172 -50.444 73.863 1.00 33.44 312 ASN E C 1
ATOM 14746 O O . ASN E 1 301 ? 34.915 -49.533 74.649 1.00 33.11 312 ASN E O 1
ATOM 14751 N N . HIS E 1 302 ? 36.346 -50.559 73.251 1.00 33.45 313 HIS E N 1
ATOM 14752 C CA . HIS E 1 302 ? 37.363 -49.525 73.376 1.00 31.91 313 HIS E CA 1
ATOM 14753 C C . HIS E 1 302 ? 36.852 -48.183 72.840 1.00 31.63 313 HIS E C 1
ATOM 14754 O O . HIS E 1 302 ? 36.938 -47.159 73.529 1.00 31.99 313 HIS E O 1
ATOM 14761 N N . LEU E 1 303 ? 36.303 -48.178 71.627 1.00 29.40 314 LEU E N 1
ATOM 14762 C CA . LEU E 1 303 ? 35.762 -46.940 71.062 1.00 30.82 314 LEU E CA 1
ATOM 14763 C C . LEU E 1 303 ? 34.625 -46.349 71.911 1.00 31.41 314 LEU E C 1
ATOM 14764 O O . LEU E 1 303 ? 34.531 -45.126 72.071 1.00 30.17 314 LEU E O 1
ATOM 14769 N N . ASP E 1 304 ? 33.798 -47.233 72.469 1.00 32.91 315 ASP E N 1
ATOM 14770 C CA . ASP E 1 304 ? 32.666 -46.842 73.331 1.00 33.52 315 ASP E CA 1
ATOM 14771 C C . ASP E 1 304 ? 33.157 -46.094 74.578 1.00 34.64 315 ASP E C 1
ATOM 14772 O O . ASP E 1 304 ? 32.598 -45.056 74.945 1.00 35.66 315 ASP E O 1
ATOM 14777 N N . ARG E 1 305 ? 34.219 -46.611 75.202 1.00 37.24 316 ARG E N 1
ATOM 14778 C CA . ARG E 1 305 ? 34.843 -45.948 76.354 1.00 38.11 316 ARG E CA 1
ATOM 14779 C C . ARG E 1 305 ? 35.619 -44.681 75.980 1.00 37.85 316 ARG E C 1
ATOM 14780 O O . ARG E 1 305 ? 35.769 -43.793 76.808 1.00 36.88 316 ARG E O 1
ATOM 14788 N N . ALA E 1 306 ? 36.117 -44.594 74.749 1.00 35.28 317 ALA E N 1
ATOM 14789 C CA . ALA E 1 306 ? 36.841 -43.396 74.295 1.00 36.06 317 ALA E CA 1
ATOM 14790 C C . ALA E 1 306 ? 35.945 -42.154 74.154 1.00 35.56 317 ALA E C 1
ATOM 14791 O O . ALA E 1 306 ? 36.431 -41.028 74.278 1.00 35.37 317 ALA E O 1
ATOM 14793 N N . GLY E 1 307 ? 34.655 -42.359 73.875 1.00 35.94 318 GLY E N 1
ATOM 14794 C CA . GLY E 1 307 ? 33.667 -41.269 73.838 1.00 34.80 318 GLY E CA 1
ATOM 14795 C C . GLY E 1 307 ? 33.328 -40.661 72.483 1.00 34.15 318 GLY E C 1
ATOM 14796 O O . GLY E 1 307 ? 32.363 -39.894 72.366 1.00 33.42 318 GLY E O 1
ATOM 14797 N N . GLY E 1 308 ? 34.086 -41.007 71.444 1.00 33.35 319 GLY E N 1
ATOM 14798 C CA . GLY E 1 308 ? 33.923 -40.361 70.146 1.00 30.96 319 GLY E CA 1
ATOM 14799 C C . GLY E 1 308 ? 32.625 -40.579 69.386 1.00 30.84 319 GLY E C 1
ATOM 14800 O O . GLY E 1 308 ? 32.329 -39.822 68.464 1.00 30.94 319 GLY E O 1
ATOM 14801 N N . PHE E 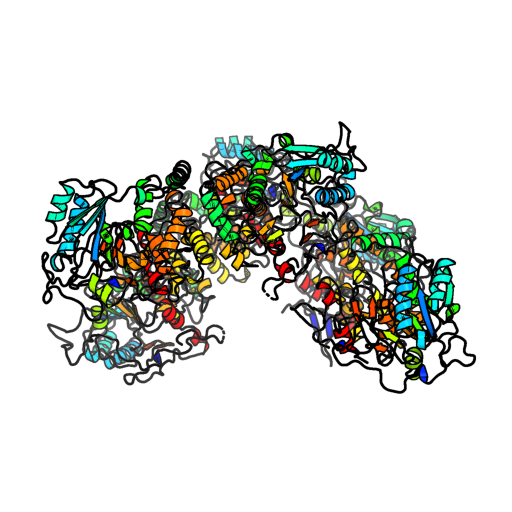1 309 ? 31.848 -41.599 69.736 1.00 31.56 320 PHE E N 1
ATOM 14802 C CA . PHE E 1 309 ? 30.482 -41.703 69.183 1.00 33.98 320 PHE E CA 1
ATOM 14803 C C . PHE E 1 309 ? 29.628 -40.486 69.566 1.00 34.61 320 PHE E C 1
ATOM 14804 O O . PHE E 1 309 ? 28.736 -40.098 68.817 1.00 36.03 320 PHE E O 1
ATOM 14812 N N . PHE E 1 310 ? 29.914 -39.894 70.727 1.00 36.21 321 PHE E N 1
ATOM 14813 C CA . PHE E 1 310 ? 29.188 -38.715 71.236 1.00 35.97 321 PHE E CA 1
ATOM 14814 C C . PHE E 1 310 ? 29.967 -37.407 71.186 1.00 36.25 321 PHE E C 1
ATOM 14815 O O . PHE E 1 310 ? 29.404 -36.385 70.810 1.00 36.39 321 PHE E O 1
ATOM 14823 N N . TYR E 1 311 ? 31.262 -37.443 71.508 1.00 35.14 322 TYR E N 1
ATOM 14824 C CA . TYR E 1 311 ? 32.083 -36.228 71.531 1.00 34.71 322 TYR E CA 1
ATOM 14825 C C . TYR E 1 311 ? 32.648 -35.840 70.167 1.00 35.06 322 TYR E C 1
ATOM 14826 O O . TYR E 1 311 ? 33.122 -34.719 69.991 1.00 34.45 322 TYR E O 1
ATOM 14835 N N . GLU E 1 312 ? 32.626 -36.780 69.225 1.00 34.90 323 GLU E N 1
ATOM 14836 C CA . GLU E 1 312 ? 32.848 -36.510 67.802 1.00 34.20 323 GLU E CA 1
ATOM 14837 C C . GLU E 1 312 ? 31.601 -37.062 67.099 1.00 36.23 323 GLU E C 1
ATOM 14838 O O . GLU E 1 312 ? 30.540 -37.115 67.733 1.00 35.77 323 GLU E O 1
ATOM 14844 N N . ARG E 1 313 ? 31.679 -37.434 65.821 1.00 35.32 324 ARG E N 1
ATOM 14845 C CA . ARG E 1 313 ? 30.517 -38.027 65.146 1.00 37.41 324 ARG E CA 1
ATOM 14846 C C . ARG E 1 313 ? 30.922 -39.287 64.372 1.00 34.23 324 ARG E C 1
ATOM 14847 O O . ARG E 1 313 ? 30.693 -39.405 63.164 1.00 36.11 324 ARG E O 1
ATOM 14855 N N . TRP E 1 314 ? 31.515 -40.232 65.090 1.00 32.49 325 TRP E N 1
ATOM 14856 C CA . TRP E 1 314 ? 31.991 -41.474 64.488 1.00 31.99 325 TRP E CA 1
ATOM 14857 C C . TRP E 1 314 ? 30.826 -42.255 63.894 1.00 34.49 325 TRP E C 1
ATOM 14858 O O . TRP E 1 314 ? 29.935 -42.679 64.623 1.00 34.26 325 TRP E O 1
ATOM 14869 N N . GLY E 1 315 ? 30.842 -42.433 62.577 1.00 32.95 326 GLY E N 1
ATOM 14870 C CA . GLY E 1 315 ? 29.830 -43.216 61.891 1.00 33.44 326 GLY E CA 1
ATOM 14871 C C . GLY E 1 315 ? 30.101 -44.691 62.055 1.00 33.91 326 GLY E C 1
ATOM 14872 O O . GLY E 1 315 ? 31.251 -45.105 62.258 1.00 34.46 326 GLY E O 1
ATOM 14873 N N . ASP E 1 316 ? 29.053 -45.504 61.956 1.00 33.50 327 ASP E N 1
ATOM 14874 C CA . ASP E 1 316 ? 29.241 -46.957 61.917 1.00 32.83 327 ASP E CA 1
ATOM 14875 C C . ASP E 1 316 ? 30.032 -47.444 60.686 1.00 31.36 327 ASP E C 1
ATOM 14876 O O . ASP E 1 316 ? 30.704 -48.459 60.758 1.00 32.13 327 ASP E O 1
ATOM 14881 N N . ALA E 1 317 ? 29.958 -46.722 59.577 1.00 32.16 328 ALA E N 1
ATOM 14882 C CA . ALA E 1 317 ? 30.674 -47.131 58.371 1.00 30.56 328 ALA E CA 1
ATOM 14883 C C . ALA E 1 317 ? 32.209 -47.126 58.565 1.00 30.43 328 ALA E C 1
ATOM 14884 O O . ALA E 1 317 ? 32.842 -48.157 58.335 1.00 31.23 328 ALA E O 1
ATOM 14886 N N . PRO E 1 318 ? 32.799 -45.996 59.010 1.00 30.20 329 PRO E N 1
ATOM 14887 C CA . PRO E 1 318 ? 34.258 -46.046 59.283 1.00 31.75 329 PRO E CA 1
ATOM 14888 C C . PRO E 1 318 ? 34.653 -47.061 60.350 1.00 30.53 329 PRO E C 1
ATOM 14889 O O . PRO E 1 318 ? 35.677 -47.734 60.211 1.00 31.24 329 PRO E O 1
ATOM 14893 N N . VAL E 1 319 ? 33.823 -47.213 61.379 1.00 30.79 330 VAL E N 1
ATOM 14894 C CA . VAL E 1 319 ? 34.114 -48.140 62.465 1.00 30.77 330 VAL E CA 1
ATOM 14895 C C . VAL E 1 319 ? 34.074 -49.585 61.962 1.00 30.07 330 VAL E C 1
ATOM 14896 O O . VAL E 1 319 ? 35.009 -50.344 62.229 1.00 30.36 330 VAL E O 1
ATOM 14900 N N . HIS E 1 320 ? 33.027 -49.961 61.223 1.00 29.01 331 HIS E N 1
ATOM 14901 C CA . HIS E 1 320 ? 32.990 -51.285 60.602 1.00 29.82 331 HIS E CA 1
ATOM 14902 C C . HIS E 1 320 ? 34.164 -51.483 59.649 1.00 28.65 331 HIS E C 1
ATOM 14903 O O . HIS E 1 320 ? 34.758 -52.547 59.627 1.00 28.45 331 HIS E O 1
ATOM 14910 N N . SER E 1 321 ? 34.451 -50.464 58.851 1.00 28.81 332 SER E N 1
ATOM 14911 C CA . SER E 1 321 ? 35.488 -50.570 57.818 1.00 28.95 332 SER E CA 1
ATOM 14912 C C . SER E 1 321 ? 36.879 -50.756 58.434 1.00 28.72 332 SER E C 1
ATOM 14913 O O . SER E 1 321 ? 37.658 -51.592 57.971 1.00 29.80 332 SER E O 1
ATOM 14916 N N . ILE E 1 322 ? 37.171 -49.994 59.488 1.00 28.25 333 ILE E N 1
ATOM 14917 C CA . ILE E 1 322 ? 38.434 -50.145 60.216 1.00 27.94 333 ILE E CA 1
ATOM 14918 C C . ILE E 1 322 ? 38.502 -51.539 60.861 1.00 29.05 333 ILE E C 1
ATOM 14919 O O . ILE E 1 322 ? 39.518 -52.241 60.741 1.00 29.06 333 ILE E O 1
ATOM 14924 N N . GLY E 1 323 ? 37.415 -51.950 61.526 1.00 29.02 334 GLY E N 1
ATOM 14925 C CA . GLY E 1 323 ? 37.361 -53.256 62.176 1.00 28.86 334 GLY E CA 1
ATOM 14926 C C . GLY E 1 323 ? 37.583 -54.409 61.209 1.00 29.16 334 GLY E C 1
ATOM 14927 O O . GLY E 1 323 ? 38.350 -55.321 61.488 1.00 29.33 334 GLY E O 1
ATOM 14928 N N . LEU E 1 324 ? 36.932 -54.345 60.055 1.00 28.95 335 LEU E N 1
ATOM 14929 C CA . LEU E 1 324 ? 37.158 -55.323 58.987 1.00 29.89 335 LEU E CA 1
ATOM 14930 C C . LEU E 1 324 ? 38.585 -55.248 58.437 1.00 30.60 335 LEU E C 1
ATOM 14931 O O . LEU E 1 324 ? 39.254 -56.271 58.246 1.00 30.66 335 LEU E O 1
ATOM 14936 N N . GLY E 1 325 ? 39.030 -54.023 58.182 1.00 30.68 336 GLY E N 1
ATOM 14937 C CA . GLY E 1 325 ? 40.354 -53.770 57.647 1.00 31.32 336 GLY E CA 1
ATOM 14938 C C . GLY E 1 325 ? 41.493 -54.212 58.527 1.00 31.15 336 GLY E C 1
ATOM 14939 O O . GLY E 1 325 ? 42.591 -54.487 58.019 1.00 31.09 336 GLY E O 1
ATOM 14940 N N . LEU E 1 326 ? 41.254 -54.285 59.837 1.00 30.14 337 LEU E N 1
ATOM 14941 C CA . LEU E 1 326 ? 42.289 -54.724 60.781 1.00 30.76 337 LEU E CA 1
ATOM 14942 C C . LEU E 1 326 ? 42.137 -56.158 61.259 1.00 31.58 337 LEU E C 1
ATOM 14943 O O . LEU E 1 326 ? 43.143 -56.811 61.542 1.00 30.96 337 LEU E O 1
ATOM 14948 N N . PHE E 1 327 ? 40.897 -56.639 61.404 1.00 30.97 338 PHE E N 1
ATOM 14949 C CA . PHE E 1 327 ? 40.648 -57.922 62.075 1.00 31.54 338 PHE E CA 1
ATOM 14950 C C . PHE E 1 327 ? 40.071 -59.026 61.198 1.00 31.14 338 PHE E C 1
ATOM 14951 O O . PHE E 1 327 ? 40.115 -60.172 61.601 1.00 32.92 338 PHE E O 1
ATOM 14959 N N . ALA E 1 328 ? 39.554 -58.698 60.018 1.00 31.42 339 ALA E N 1
ATOM 14960 C CA . ALA E 1 328 ? 39.065 -59.714 59.081 1.00 31.66 339 ALA E CA 1
ATOM 14961 C C . ALA E 1 328 ? 40.169 -60.152 58.133 1.00 34.02 339 ALA E C 1
ATOM 14962 O O . ALA E 1 328 ? 41.232 -59.513 58.013 1.00 32.56 339 ALA E O 1
ATOM 14964 N N . ASP E 1 329 ? 39.913 -61.275 57.483 1.00 33.15 340 ASP E N 1
ATOM 14965 C CA . ASP E 1 329 ? 40.714 -61.715 56.356 1.00 34.41 340 ASP E CA 1
ATOM 14966 C C . ASP E 1 329 ? 40.174 -60.957 55.151 1.00 33.99 340 ASP E C 1
ATOM 14967 O O . ASP E 1 329 ? 39.005 -61.129 54.784 1.00 33.69 340 ASP E O 1
ATOM 14972 N N . ALA E 1 330 ? 41.021 -60.137 54.521 1.00 32.50 341 ALA E N 1
ATOM 14973 C CA . ALA E 1 330 ? 40.609 -59.326 53.365 1.00 32.12 341 ALA E CA 1
ATOM 14974 C C . ALA E 1 330 ? 40.100 -60.144 52.166 1.00 32.23 341 ALA E C 1
ATOM 14975 O O . ALA E 1 330 ? 39.287 -59.637 51.373 1.00 31.34 341 ALA E O 1
ATOM 14977 N N . ALA E 1 331 ? 40.557 -61.393 52.044 1.00 33.22 342 ALA E N 1
ATOM 14978 C CA . ALA E 1 331 ? 40.042 -62.311 51.010 1.00 34.29 342 ALA E CA 1
ATOM 14979 C C . ALA E 1 331 ? 38.555 -62.653 51.221 1.00 35.35 342 ALA E C 1
ATOM 14980 O O . ALA E 1 331 ? 37.882 -63.067 50.285 1.00 34.22 342 ALA E O 1
ATOM 14982 N N . LYS E 1 332 ? 38.063 -62.490 52.450 1.00 35.22 343 LYS E N 1
ATOM 14983 C CA . LYS E 1 332 ? 36.671 -62.781 52.800 1.00 34.81 343 LYS E CA 1
ATOM 14984 C C . LYS E 1 332 ? 35.738 -61.576 52.747 1.00 33.64 343 LYS E C 1
ATOM 14985 O O . LYS E 1 332 ? 34.579 -61.653 53.207 1.00 32.82 343 LYS E O 1
ATOM 14991 N N . VAL E 1 333 ? 36.217 -60.466 52.186 1.00 30.90 344 VAL E N 1
ATOM 14992 C CA . VAL E 1 333 ? 35.401 -59.288 51.988 1.00 31.62 344 VAL E CA 1
ATOM 14993 C C . VAL E 1 333 ? 35.167 -59.203 50.493 1.00 32.69 344 VAL E C 1
ATOM 14994 O O . VAL E 1 333 ? 36.119 -59.313 49.720 1.00 32.07 344 VAL E O 1
ATOM 14998 N N . HIS E 1 334 ? 33.911 -59.001 50.101 1.00 31.91 345 HIS E N 1
ATOM 14999 C CA . HIS E 1 334 ? 33.478 -59.135 48.707 1.00 32.92 345 HIS E CA 1
ATOM 15000 C C . HIS E 1 334 ? 32.746 -57.903 48.200 1.00 33.24 345 HIS E C 1
ATOM 15001 O O . HIS E 1 334 ? 31.854 -57.367 48.876 1.00 32.82 345 HIS E O 1
ATOM 15008 N N . TRP E 1 335 ? 33.129 -57.442 47.005 1.00 31.62 346 TRP E N 1
ATOM 15009 C CA . TRP E 1 335 ? 32.424 -56.361 46.334 1.00 32.75 346 TRP E CA 1
ATOM 15010 C C . TRP E 1 335 ? 31.272 -56.969 45.527 1.00 34.79 346 TRP E C 1
ATOM 15011 O O . TRP E 1 335 ? 31.512 -57.668 44.529 1.00 35.11 346 TRP E O 1
ATOM 15022 N N . PHE E 1 336 ? 30.036 -56.686 45.951 1.00 34.22 347 PHE E N 1
ATOM 15023 C CA . PHE E 1 336 ? 28.820 -57.162 45.266 1.00 34.37 347 PHE E CA 1
ATOM 15024 C C . PHE E 1 336 ? 28.504 -56.258 44.077 1.00 34.35 347 PHE E C 1
ATOM 15025 O O . PHE E 1 336 ? 27.487 -55.547 44.043 1.00 33.79 347 PHE E O 1
ATOM 15033 N N . ARG E 1 337 ? 29.383 -56.301 43.080 1.00 34.30 348 ARG E N 1
ATOM 15034 C CA . ARG E 1 337 ? 29.270 -55.437 41.912 1.00 35.17 348 ARG E CA 1
ATOM 15035 C C . ARG E 1 337 ? 27.976 -55.676 41.117 1.00 35.95 348 ARG E C 1
ATOM 15036 O O . ARG E 1 337 ? 27.494 -54.768 40.443 1.00 38.07 348 ARG E O 1
ATOM 15044 N N . ASP E 1 338 ? 27.455 -56.901 41.191 1.00 37.06 349 ASP E N 1
ATOM 15045 C CA . ASP E 1 338 ? 26.194 -57.297 40.521 1.00 38.17 349 ASP E CA 1
ATOM 15046 C C . ASP E 1 338 ? 24.893 -56.844 41.199 1.00 39.02 349 ASP E C 1
ATOM 15047 O O . ASP E 1 338 ? 23.817 -57.034 40.633 1.00 38.79 349 ASP E O 1
ATOM 15052 N N . ILE E 1 339 ? 24.969 -56.277 42.405 1.00 38.17 350 ILE E N 1
ATOM 15053 C CA . ILE E 1 339 ? 23.790 -55.718 43.066 1.00 37.35 350 ILE E CA 1
ATOM 15054 C C . ILE E 1 339 ? 23.707 -54.235 42.743 1.00 38.43 350 ILE E C 1
ATOM 15055 O O . ILE E 1 339 ? 24.426 -53.421 43.325 1.00 38.34 350 ILE E O 1
ATOM 15060 N N . GLY E 1 340 ? 22.826 -53.890 41.805 1.00 38.79 351 GLY E N 1
ATOM 15061 C CA . GLY E 1 340 ? 22.531 -52.509 41.483 1.00 38.48 351 GLY E CA 1
ATOM 15062 C C . GLY E 1 340 ? 21.941 -51.808 42.686 1.00 39.05 351 GLY E C 1
ATOM 15063 O O . GLY E 1 340 ? 20.975 -52.292 43.258 1.00 40.66 351 GLY E O 1
ATOM 15064 N N . TYR E 1 341 ? 22.510 -50.667 43.063 1.00 38.56 352 TYR E N 1
ATOM 15065 C CA . TYR E 1 341 ? 22.164 -50.023 44.329 1.00 38.17 352 TYR E CA 1
ATOM 15066 C C . TYR E 1 341 ? 22.300 -48.516 44.269 1.00 39.33 352 TYR E C 1
ATOM 15067 O O . TYR E 1 341 ? 23.204 -48.000 43.609 1.00 39.84 352 TYR E O 1
ATOM 15076 N N . ASN E 1 342 ? 21.405 -47.826 44.976 1.00 39.57 353 ASN E N 1
ATOM 15077 C CA . ASN E 1 342 ? 21.466 -46.379 45.162 1.00 40.14 353 ASN E CA 1
ATOM 15078 C C . ASN E 1 342 ? 20.916 -45.976 46.534 1.00 40.68 353 ASN E C 1
ATOM 15079 O O . ASN E 1 342 ? 19.831 -46.411 46.921 1.00 39.56 353 ASN E O 1
ATOM 15084 N N . HIS E 1 343 ? 21.709 -45.203 47.278 1.00 37.88 354 HIS E N 1
ATOM 15085 C CA . HIS E 1 343 ? 21.247 -44.367 48.389 1.00 38.55 354 HIS E CA 1
ATOM 15086 C C . HIS E 1 343 ? 21.733 -42.993 47.935 1.00 39.14 354 HIS E C 1
ATOM 15087 O O . HIS E 1 343 ? 22.874 -42.858 47.492 1.00 40.43 354 HIS E O 1
ATOM 15094 N N . ILE E 1 344 ? 20.874 -41.981 48.000 1.00 39.46 355 ILE E N 1
ATOM 15095 C CA . ILE E 1 344 ? 21.222 -40.642 47.500 1.00 41.32 355 ILE E CA 1
ATOM 15096 C C . ILE E 1 344 ? 22.551 -40.188 48.142 1.00 39.29 355 ILE E C 1
ATOM 15097 O O . ILE E 1 344 ? 22.685 -40.329 49.355 1.00 37.79 355 ILE E O 1
ATOM 15102 N N . PRO E 1 345 ? 23.543 -39.686 47.391 1.00 39.77 356 PRO E N 1
ATOM 15103 C CA . PRO E 1 345 ? 23.527 -39.425 45.948 1.00 39.51 356 PRO E CA 1
ATOM 15104 C C . PRO E 1 345 ? 24.392 -40.382 45.104 1.00 38.56 356 PRO E C 1
ATOM 15105 O O . PRO E 1 345 ? 24.735 -40.044 43.968 1.00 38.85 356 PRO E O 1
ATOM 15109 N N . TYR E 1 346 ? 24.744 -41.551 45.641 1.00 37.87 357 TYR E N 1
ATOM 15110 C CA . TYR E 1 346 ? 25.719 -42.441 44.991 1.00 37.38 357 TYR E CA 1
ATOM 15111 C C . TYR E 1 346 ? 25.110 -43.754 44.536 1.00 38.38 357 TYR E C 1
ATOM 15112 O O . TYR E 1 346 ? 24.042 -44.158 45.008 1.00 38.07 357 TYR E O 1
ATOM 15121 N N . TYR E 1 347 ? 25.821 -44.414 43.624 1.00 38.65 358 TYR E N 1
ATOM 15122 C CA . TYR E 1 347 ? 25.321 -45.586 42.894 1.00 39.26 358 TYR E CA 1
ATOM 15123 C C . TYR E 1 347 ? 26.375 -46.668 42.763 1.00 38.86 358 TYR E C 1
ATOM 15124 O O . TYR E 1 347 ? 27.572 -46.376 42.636 1.00 38.96 358 TYR E O 1
ATOM 15133 N N . ASN E 1 348 ? 25.910 -47.914 42.785 1.00 38.05 359 ASN E N 1
ATOM 15134 C CA . ASN E 1 348 ? 26.598 -49.034 42.166 1.00 37.90 359 ASN E CA 1
ATOM 15135 C C . ASN E 1 348 ? 25.666 -49.575 41.075 1.00 39.15 359 ASN E C 1
ATOM 15136 O O . ASN E 1 348 ? 24.680 -50.239 41.383 1.00 37.98 359 ASN E O 1
ATOM 15141 N N . CYS E 1 349 ? 25.972 -49.274 39.815 1.00 38.86 360 CYS E N 1
ATOM 15142 C CA . CYS E 1 349 ? 25.138 -49.684 38.684 1.00 40.62 360 CYS E CA 1
ATOM 15143 C C . CYS E 1 349 ? 25.966 -50.484 37.688 1.00 40.10 360 CYS E C 1
ATOM 15144 O O . CYS E 1 349 ? 26.732 -49.907 36.931 1.00 42.00 360 CYS E O 1
ATOM 15147 N N . PRO E 1 350 ? 25.835 -51.823 37.697 1.00 40.17 361 PRO E N 1
ATOM 15148 C CA . PRO E 1 350 ? 26.609 -52.625 36.751 1.00 40.60 361 PRO E CA 1
ATOM 15149 C C . PRO E 1 350 ? 25.990 -52.628 35.351 1.00 41.51 361 PRO E C 1
ATOM 15150 O O . PRO E 1 350 ? 24.802 -52.358 35.198 1.00 40.93 361 PRO E O 1
ATOM 15154 N N . ASN E 1 351 ? 26.820 -52.910 34.354 1.00 42.19 362 ASN E N 1
ATOM 15155 C CA . ASN E 1 351 ? 26.375 -53.116 32.975 1.00 42.53 362 ASN E CA 1
ATOM 15156 C C . ASN E 1 351 ? 25.922 -54.569 32.854 1.00 42.54 362 ASN E C 1
ATOM 15157 O O . ASN E 1 351 ? 26.744 -55.477 32.695 1.00 41.65 362 ASN E O 1
ATOM 15162 N N . SER E 1 352 ? 24.611 -54.775 32.944 1.00 43.63 363 SER E N 1
ATOM 15163 C CA . SER E 1 352 ? 24.021 -56.114 32.923 1.00 45.55 363 SER E CA 1
ATOM 15164 C C . SER E 1 352 ? 22.597 -56.061 32.384 1.00 46.51 363 SER E C 1
ATOM 15165 O O . SER E 1 352 ? 21.841 -55.164 32.758 1.00 47.97 363 SER E O 1
ATOM 15168 N N . PRO E 1 353 ? 22.208 -57.048 31.548 1.00 48.04 364 PRO E N 1
ATOM 15169 C CA . PRO E 1 353 ? 20.817 -57.076 31.072 1.00 50.04 364 PRO E CA 1
ATOM 15170 C C . PRO E 1 353 ? 19.787 -57.334 32.190 1.00 50.79 364 PRO E C 1
ATOM 15171 O O . PRO E 1 353 ? 18.600 -57.097 31.984 1.00 52.34 364 PRO E O 1
ATOM 15175 N N . LYS E 1 354 ? 20.241 -57.798 33.360 1.00 49.91 365 LYS E N 1
ATOM 15176 C CA . LYS E 1 354 ? 19.376 -57.930 34.536 1.00 48.87 365 LYS E CA 1
ATOM 15177 C C . LYS E 1 354 ? 19.001 -56.610 35.225 1.00 49.24 365 LYS E C 1
ATOM 15178 O O . LYS E 1 354 ? 18.162 -56.629 36.127 1.00 46.99 365 LYS E O 1
ATOM 15184 N N . CYS E 1 355 ? 19.597 -55.481 34.809 1.00 50.30 366 CYS E N 1
ATOM 15185 C CA . CYS E 1 355 ? 19.381 -54.183 35.464 1.00 51.01 366 CYS E CA 1
ATOM 15186 C C . CYS E 1 355 ? 18.543 -53.225 34.643 1.00 50.25 366 CYS E C 1
ATOM 15187 O O . CYS E 1 355 ? 18.592 -53.244 33.415 1.00 49.91 366 CYS E O 1
ATOM 15190 N N . SER E 1 356 ? 17.805 -52.372 35.348 1.00 49.98 367 SER E N 1
ATOM 15191 C CA . SER E 1 356 ? 17.035 -51.282 34.749 1.00 53.46 367 SER E CA 1
ATOM 15192 C C . SER E 1 356 ? 17.153 -50.006 35.575 1.00 51.10 367 SER E C 1
ATOM 15193 O O . SER E 1 356 ? 17.433 -50.064 36.772 1.00 48.57 367 SER E O 1
ATOM 15196 N N . LYS E 1 357 ? 16.939 -48.864 34.920 1.00 50.40 368 LYS E N 1
ATOM 15197 C CA . LYS E 1 357 ? 16.703 -47.567 35.579 1.00 53.56 368 LYS E CA 1
ATOM 15198 C C . LYS E 1 357 ? 17.944 -46.894 36.209 1.00 52.34 368 LYS E C 1
ATOM 15199 O O . LYS E 1 357 ? 17.804 -45.905 36.919 1.00 54.30 368 LYS E O 1
ATOM 15205 N N . CYS E 1 358 ? 19.149 -47.405 35.943 1.00 49.46 369 CYS E N 1
ATOM 15206 C CA . CYS E 1 358 ? 20.380 -46.710 36.326 1.00 47.84 369 CYS E CA 1
ATOM 15207 C C . CYS E 1 358 ? 21.379 -46.729 35.178 1.00 46.61 369 CYS E C 1
ATOM 15208 O O . CYS E 1 358 ? 21.341 -47.618 34.330 1.00 46.97 369 CYS E O 1
ATOM 15211 N N . THR E 1 359 ? 22.264 -45.736 35.159 1.00 44.83 370 THR E N 1
ATOM 15212 C CA . THR E 1 359 ? 23.269 -45.603 34.122 1.00 45.37 370 THR E CA 1
ATOM 15213 C C . THR E 1 359 ? 24.522 -46.356 34.566 1.00 46.95 370 THR E C 1
ATOM 15214 O O . THR E 1 359 ? 25.113 -46.008 35.597 1.00 45.18 370 THR E O 1
ATOM 15218 N N . PRO E 1 360 ? 24.930 -47.392 33.806 1.00 47.03 371 PRO E N 1
ATOM 15219 C CA . PRO E 1 360 ? 26.098 -48.155 34.237 1.00 46.00 371 PRO E CA 1
ATOM 15220 C C . PRO E 1 360 ? 27.340 -47.284 34.427 1.00 45.53 371 PRO E C 1
ATOM 15221 O O . PRO E 1 360 ? 27.644 -46.451 33.581 1.00 45.67 371 PRO E O 1
ATOM 15225 N N . GLY E 1 361 ? 28.014 -47.454 35.560 1.00 43.25 372 GLY E N 1
ATOM 15226 C CA . GLY E 1 361 ? 29.225 -46.708 35.857 1.00 42.68 372 GLY E CA 1
ATOM 15227 C C . GLY E 1 361 ? 29.090 -45.252 36.275 1.00 42.32 372 GLY E C 1
ATOM 15228 O O . GLY E 1 361 ? 30.117 -44.606 36.492 1.00 43.29 372 GLY E O 1
ATOM 15229 N N . GLN E 1 362 ? 27.867 -44.715 36.373 1.00 41.04 373 GLN E N 1
ATOM 15230 C CA A GLN E 1 362 ? 27.660 -43.361 36.895 0.50 42.46 373 GLN E CA 1
ATOM 15231 C CA B GLN E 1 362 ? 27.675 -43.366 36.894 0.50 41.56 373 GLN E CA 1
ATOM 15232 C C . GLN E 1 362 ? 27.700 -43.455 38.414 1.00 41.72 373 GLN E C 1
ATOM 15233 O O . GLN E 1 362 ? 26.797 -44.028 39.029 1.00 41.81 373 GLN E O 1
ATOM 15244 N N . PHE E 1 363 ? 28.751 -42.903 39.006 1.00 39.96 374 PHE E N 1
ATOM 15245 C CA . PHE E 1 363 ? 28.972 -42.982 40.450 1.00 39.29 374 PHE E CA 1
ATOM 15246 C C . PHE E 1 363 ? 28.019 -42.098 41.269 1.00 39.18 374 PHE E C 1
ATOM 15247 O O . PHE E 1 363 ? 27.586 -42.497 42.353 1.00 39.84 374 PHE E O 1
ATOM 15255 N N . TYR E 1 364 ? 27.704 -40.912 40.750 1.00 39.08 375 TYR E N 1
ATOM 15256 C CA . TYR E 1 364 ? 26.988 -39.882 41.499 1.00 41.65 375 TYR E CA 1
ATOM 15257 C C . TYR E 1 364 ? 25.881 -39.223 40.682 1.00 42.09 375 TYR E C 1
ATOM 15258 O O . TYR E 1 364 ? 25.962 -39.163 39.455 1.00 44.09 375 TYR E O 1
ATOM 15267 N N . ALA E 1 365 ? 24.870 -38.711 41.385 1.00 43.95 376 ALA E N 1
ATOM 15268 C CA . ALA E 1 365 ? 23.881 -37.791 40.813 1.00 46.62 376 ALA E CA 1
ATOM 15269 C C . ALA E 1 365 ? 23.899 -36.490 41.618 1.00 46.22 376 ALA E C 1
ATOM 15270 O O . ALA E 1 365 ? 23.652 -36.498 42.827 1.00 47.23 376 ALA E O 1
ATOM 15272 N N . GLY E 1 366 ? 24.209 -35.384 40.944 1.00 46.78 377 GLY E N 1
ATOM 15273 C CA . GLY E 1 366 ? 24.308 -34.076 41.581 1.00 47.96 377 GLY E CA 1
ATOM 15274 C C . GLY E 1 366 ? 25.486 -33.278 41.058 1.00 49.16 377 GLY E C 1
ATOM 15275 O O . GLY E 1 366 ? 25.899 -33.444 39.908 1.00 48.41 377 GLY E O 1
ATOM 15276 N N . ALA E 1 367 ? 26.025 -32.417 41.919 1.00 50.38 378 ALA E N 1
ATOM 15277 C CA . ALA E 1 367 ? 27.110 -31.510 41.545 1.00 52.58 378 ALA E CA 1
ATOM 15278 C C . ALA E 1 367 ? 28.407 -32.264 41.204 1.00 52.31 378 ALA E C 1
ATOM 15279 O O . ALA E 1 367 ? 28.682 -33.321 41.790 1.00 48.44 378 ALA E O 1
ATOM 15281 N N . PRO E 1 368 ? 29.207 -31.730 40.253 1.00 54.78 379 PRO E N 1
ATOM 15282 C CA . PRO E 1 368 ? 30.422 -32.435 39.823 1.00 53.97 379 PRO E CA 1
ATOM 15283 C C . PRO E 1 368 ? 31.473 -32.648 40.926 1.00 50.12 379 PRO E C 1
ATOM 15284 O O . PRO E 1 368 ? 32.260 -33.575 40.817 1.00 49.67 379 PRO E O 1
ATOM 15288 N N . PHE E 1 369 ? 31.475 -31.827 41.977 1.00 49.20 380 PHE E N 1
ATOM 15289 C CA . PHE E 1 369 ? 32.383 -32.064 43.112 1.00 51.59 380 PHE E CA 1
ATOM 15290 C C . PHE E 1 369 ? 32.175 -33.418 43.833 1.00 48.58 380 PHE E C 1
ATOM 15291 O O . PHE E 1 369 ? 33.084 -33.888 44.520 1.00 47.19 380 PHE E O 1
ATOM 15299 N N . LEU E 1 370 ? 31.002 -34.039 43.668 1.00 45.16 381 LEU E N 1
ATOM 15300 C CA . LEU E 1 370 ? 30.735 -35.367 44.235 1.00 43.68 381 LEU E CA 1
ATOM 15301 C C . LEU E 1 370 ? 31.629 -36.495 43.686 1.00 41.10 381 LEU E C 1
ATOM 15302 O O . LEU E 1 370 ? 31.826 -37.502 44.367 1.00 38.66 381 LEU E O 1
ATOM 15307 N N . ALA E 1 371 ? 32.178 -36.331 42.484 1.00 39.47 382 ALA E N 1
ATOM 15308 C CA . ALA E 1 371 ? 33.073 -37.344 41.890 1.00 38.38 382 ALA E CA 1
ATOM 15309 C C . ALA E 1 371 ? 34.268 -37.704 42.780 1.00 37.23 382 ALA E C 1
ATOM 15310 O O . ALA E 1 371 ? 34.698 -38.847 42.796 1.00 35.95 382 ALA E O 1
ATOM 15312 N N . LYS E 1 372 ? 34.760 -36.722 43.532 1.00 38.40 383 LYS E N 1
ATOM 15313 C CA . LYS E 1 372 ? 35.888 -36.875 44.472 1.00 39.47 383 LYS E CA 1
ATOM 15314 C C . LYS E 1 372 ? 35.652 -37.850 45.637 1.00 37.18 383 LYS E C 1
ATOM 15315 O O . LYS E 1 372 ? 36.604 -38.220 46.327 1.00 34.08 383 LYS E O 1
ATOM 15321 N N . GLU E 1 373 ? 34.400 -38.236 45.880 1.00 35.11 384 GLU E N 1
ATOM 15322 C CA . GLU E 1 373 ? 34.054 -39.034 47.054 1.00 35.63 384 GLU E CA 1
ATOM 15323 C C . GLU E 1 373 ? 34.178 -40.539 46.869 1.00 34.04 384 GLU E C 1
ATOM 15324 O O . GLU E 1 373 ? 34.086 -41.279 47.843 1.00 34.23 384 GLU E O 1
ATOM 15330 N N . ASP E 1 374 ? 34.402 -40.992 45.635 1.00 32.36 385 ASP E N 1
ATOM 15331 C CA . ASP E 1 374 ? 34.614 -42.397 45.351 1.00 33.39 385 ASP E CA 1
ATOM 15332 C C . ASP E 1 374 ? 36.005 -42.801 45.820 1.00 33.33 385 ASP E C 1
ATOM 15333 O O . ASP E 1 374 ? 37.001 -42.254 45.346 1.00 33.70 385 ASP E O 1
ATOM 15338 N N . CYS E 1 375 ? 36.074 -43.761 46.742 1.00 32.84 386 CYS E N 1
ATOM 15339 C CA . CYS E 1 375 ? 37.353 -44.293 47.196 1.00 32.61 386 CYS E CA 1
ATOM 15340 C C . CYS E 1 375 ? 37.739 -45.632 46.557 1.00 31.61 386 CYS E C 1
ATOM 15341 O O . CYS E 1 375 ? 38.787 -46.185 46.883 1.00 30.68 386 CYS E O 1
ATOM 15344 N N . ARG E 1 376 ? 36.942 -46.143 45.617 1.00 30.39 387 ARG E N 1
ATOM 15345 C CA . ARG E 1 376 ? 37.266 -47.437 45.005 1.00 32.00 387 ARG E CA 1
ATOM 15346 C C . ARG E 1 376 ? 38.642 -47.496 44.313 1.00 31.61 387 ARG E C 1
ATOM 15347 O O . ARG E 1 376 ? 39.276 -48.537 44.353 1.00 32.05 387 ARG E O 1
ATOM 15355 N N . PRO E 1 377 ? 39.105 -46.389 43.696 1.00 32.97 388 PRO E N 1
ATOM 15356 C CA . PRO E 1 377 ? 40.464 -46.453 43.122 1.00 34.10 388 PRO E CA 1
ATOM 15357 C C . PRO E 1 377 ? 41.544 -46.850 44.133 1.00 34.11 388 PRO E C 1
ATOM 15358 O O . PRO E 1 377 ? 42.420 -47.645 43.810 1.00 35.20 388 PRO E O 1
ATOM 15362 N N . SER E 1 378 ? 41.441 -46.363 45.365 1.00 32.91 389 SER E N 1
ATOM 15363 C CA . SER E 1 378 ? 42.322 -46.823 46.439 1.00 32.23 389 SER E CA 1
ATOM 15364 C C . SER E 1 378 ? 42.044 -48.270 46.869 1.00 32.15 389 SER E C 1
ATOM 15365 O O . SER E 1 378 ? 42.976 -49.084 46.978 1.00 31.67 389 SER E O 1
ATOM 15368 N N . TYR E 1 379 ? 40.774 -48.590 47.134 1.00 31.06 390 TYR E N 1
ATOM 15369 C CA . TYR E 1 379 ? 40.404 -49.929 47.587 1.00 30.82 390 TYR E CA 1
ATOM 15370 C C . TYR E 1 379 ? 40.832 -50.994 46.597 1.00 31.67 390 TYR E C 1
ATOM 15371 O O . TYR E 1 379 ? 41.370 -52.023 46.992 1.00 31.68 390 TYR E O 1
ATOM 15380 N N . PHE E 1 380 ? 40.580 -50.738 45.317 1.00 31.54 391 PHE E N 1
ATOM 15381 C CA . PHE E 1 380 ? 40.924 -51.697 44.267 1.00 33.39 391 PHE E CA 1
ATOM 15382 C C . PHE E 1 380 ? 42.440 -51.921 44.125 1.00 34.67 391 PHE E C 1
ATOM 15383 O O . PHE E 1 380 ? 42.861 -53.025 43.806 1.00 36.54 391 PHE E O 1
ATOM 15391 N N . LYS E 1 381 ? 43.245 -50.896 44.407 1.00 35.85 392 LYS E N 1
ATOM 15392 C CA . LYS E 1 381 ? 44.707 -51.002 44.361 1.00 37.22 392 LYS E CA 1
ATOM 15393 C C . LYS E 1 381 ? 45.250 -51.757 45.567 1.00 36.51 392 LYS E C 1
ATOM 15394 O O . LYS E 1 381 ? 46.082 -52.651 45.425 1.00 35.41 392 LYS E O 1
ATOM 15400 N N . HIS E 1 382 ? 44.805 -51.364 46.759 1.00 33.88 393 HIS E N 1
ATOM 15401 C CA . HIS E 1 382 ? 45.355 -51.900 48.005 1.00 34.29 393 HIS E CA 1
ATOM 15402 C C . HIS E 1 382 ? 44.754 -53.220 48.450 1.00 34.79 393 HIS E C 1
ATOM 15403 O O . HIS E 1 382 ? 45.416 -53.979 49.153 1.00 33.23 393 HIS E O 1
ATOM 15410 N N . VAL E 1 383 ? 43.493 -53.472 48.094 1.00 32.38 394 VAL E N 1
ATOM 15411 C CA . VAL E 1 383 ? 42.807 -54.679 48.543 1.00 33.17 394 VAL E CA 1
ATOM 15412 C C . VAL E 1 383 ? 42.405 -55.550 47.356 1.00 32.70 394 VAL E C 1
ATOM 15413 O O . VAL E 1 383 ? 42.689 -56.735 47.342 1.00 34.77 394 VAL E O 1
ATOM 15417 N N . GLY E 1 384 ? 41.714 -54.971 46.388 1.00 33.89 395 GLY E N 1
ATOM 15418 C CA . GLY E 1 384 ? 41.353 -55.691 45.169 1.00 35.62 395 GLY E CA 1
ATOM 15419 C C . GLY E 1 384 ? 39.881 -55.592 44.841 1.00 35.18 395 GLY E C 1
ATOM 15420 O O . GLY E 1 384 ? 39.126 -54.908 45.534 1.00 34.28 395 GLY E O 1
ATOM 15421 N N . MET E 1 385 ? 39.488 -56.298 43.784 1.00 35.85 396 MET E N 1
ATOM 15422 C CA . MET E 1 385 ? 38.142 -56.200 43.198 1.00 37.96 396 MET E CA 1
ATOM 15423 C C . MET E 1 385 ? 37.316 -57.481 43.391 1.00 36.86 396 MET E C 1
ATOM 15424 O O . MET E 1 385 ? 36.254 -57.656 42.779 1.00 37.68 396 MET E O 1
ATOM 15429 N N . HIS E 1 386 ? 37.799 -58.345 44.273 1.00 35.33 397 HIS E N 1
ATOM 15430 C CA . HIS E 1 386 ? 37.229 -59.674 44.523 1.00 35.79 397 HIS E CA 1
ATOM 15431 C C . HIS E 1 386 ? 35.938 -59.583 45.334 1.00 35.85 397 HIS E C 1
ATOM 15432 O O . HIS E 1 386 ? 35.300 -60.591 45.625 1.00 36.94 397 HIS E O 1
ATOM 15440 N N . SER F 1 15 ? 63.521 -69.316 61.660 1.00 65.72 26 SER F N 1
ATOM 15441 C CA . SER F 1 15 ? 62.386 -68.351 61.697 1.00 62.56 26 SER F CA 1
ATOM 15442 C C . SER F 1 15 ? 61.048 -69.081 61.791 1.00 59.07 26 SER F C 1
ATOM 15443 O O . SER F 1 15 ? 60.230 -68.758 62.654 1.00 60.36 26 SER F O 1
ATOM 15446 N N . GLN F 1 16 ? 60.832 -70.059 60.907 1.00 54.86 27 GLN F N 1
ATOM 15447 C CA . GLN F 1 16 ? 59.571 -70.813 60.851 1.00 51.30 27 GLN F CA 1
ATOM 15448 C C . GLN F 1 16 ? 59.777 -72.249 61.300 1.00 47.23 27 GLN F C 1
ATOM 15449 O O . GLN F 1 16 ? 60.702 -72.907 60.830 1.00 43.89 27 GLN F O 1
ATOM 15455 N N . SER F 1 17 ? 58.916 -72.733 62.200 1.00 43.35 28 SER F N 1
ATOM 15456 C CA . SER F 1 17 ? 59.016 -74.091 62.720 1.00 43.59 28 SER F CA 1
ATOM 15457 C C . SER F 1 17 ? 58.834 -75.157 61.613 1.00 40.95 28 SER F C 1
ATOM 15458 O O . SER F 1 17 ? 59.446 -76.218 61.676 1.00 40.30 28 SER F O 1
ATOM 15461 N N . HIS F 1 18 ? 58.017 -74.839 60.607 1.00 39.76 29 HIS F N 1
ATOM 15462 C CA . HIS F 1 18 ? 57.793 -75.696 59.422 1.00 40.77 29 HIS F CA 1
ATOM 15463 C C . HIS F 1 18 ? 58.816 -75.485 58.285 1.00 40.43 29 HIS F C 1
ATOM 15464 O O . HIS F 1 18 ? 58.648 -76.019 57.187 1.00 42.37 29 HIS F O 1
ATOM 15471 N N . GLY F 1 19 ? 59.884 -74.738 58.552 1.00 38.91 30 GLY F N 1
ATOM 15472 C CA . GLY F 1 19 ? 60.969 -74.562 57.603 1.00 37.10 30 GLY F CA 1
ATOM 15473 C C . GLY F 1 19 ? 61.856 -75.788 57.458 1.00 35.83 30 GLY F C 1
ATOM 15474 O O . GLY F 1 19 ? 61.660 -76.808 58.129 1.00 35.24 30 GLY F O 1
ATOM 15475 N N . PRO F 1 20 ? 62.864 -75.690 56.589 1.00 35.31 31 PRO F N 1
ATOM 15476 C CA . PRO F 1 20 ? 63.729 -76.824 56.326 1.00 34.20 31 PRO F CA 1
ATOM 15477 C C . PRO F 1 20 ? 64.712 -77.117 57.451 1.00 34.34 31 PRO F C 1
ATOM 15478 O O . PRO F 1 20 ? 65.222 -76.198 58.083 1.00 34.15 31 PRO F O 1
ATOM 15482 N N . SER F 1 21 ? 64.957 -78.401 57.684 1.00 33.56 32 SER F N 1
ATOM 15483 C CA . SER F 1 21 ? 65.997 -78.866 58.587 1.00 33.88 32 SER F CA 1
ATOM 15484 C C . SER F 1 21 ? 67.264 -79.158 57.771 1.00 35.90 32 SER F C 1
ATOM 15485 O O . SER F 1 21 ? 67.171 -79.673 56.646 1.00 35.11 32 SER F O 1
ATOM 15488 N N . PHE F 1 22 ? 68.424 -78.846 58.349 1.00 34.70 33 PHE F N 1
ATOM 15489 C CA . PHE F 1 22 ? 69.729 -79.172 57.757 1.00 38.57 33 PHE F CA 1
ATOM 15490 C C . PHE F 1 22 ? 70.601 -79.836 58.808 1.00 41.48 33 PHE F C 1
ATOM 15491 O O . PHE F 1 22 ? 70.422 -79.586 59.995 1.00 42.68 33 PHE F O 1
ATOM 15499 N N . ILE F 1 23 ? 71.532 -80.686 58.375 1.00 44.39 34 ILE F N 1
ATOM 15500 C CA . ILE F 1 23 ? 72.423 -81.417 59.302 1.00 52.41 34 ILE F CA 1
ATOM 15501 C C . ILE F 1 23 ? 73.875 -81.097 58.994 1.00 52.04 34 ILE F C 1
ATOM 15502 O O . ILE F 1 23 ? 74.116 -80.343 58.083 1.00 53.83 34 ILE F O 1
ATOM 15507 N N . SER F 1 24 ? 74.815 -81.637 59.774 1.00 55.96 35 SER F N 1
ATOM 15508 C CA . SER F 1 24 ? 76.243 -81.682 59.382 1.00 61.96 35 SER F CA 1
ATOM 15509 C C . SER F 1 24 ? 77.082 -82.742 60.124 1.00 62.23 35 SER F C 1
ATOM 15510 O O . SER F 1 24 ? 77.501 -82.524 61.262 1.00 58.80 35 SER F O 1
ATOM 15513 N N . LYS F 1 25 ? 77.350 -83.856 59.434 1.00 64.64 36 LYS F N 1
ATOM 15514 C CA . LYS F 1 25 ? 78.309 -84.894 59.870 1.00 67.18 36 LYS F CA 1
ATOM 15515 C C . LYS F 1 25 ? 79.743 -84.668 59.324 1.00 69.58 36 LYS F C 1
ATOM 15516 O O . LYS F 1 25 ? 80.582 -85.568 59.385 1.00 72.84 36 LYS F O 1
ATOM 15522 N N . GLY F 1 26 ? 80.029 -83.468 58.814 1.00 69.47 37 GLY F N 1
ATOM 15523 C CA . GLY F 1 26 ? 81.256 -83.194 58.048 1.00 66.37 37 GLY F CA 1
ATOM 15524 C C . GLY F 1 26 ? 80.986 -82.074 57.053 1.00 64.13 37 GLY F C 1
ATOM 15525 O O . GLY F 1 26 ? 81.674 -81.047 57.061 1.00 56.69 37 GLY F O 1
ATOM 15526 N N . SER F 1 27 ? 79.969 -82.293 56.212 1.00 63.45 38 SER F N 1
ATOM 15527 C CA . SER F 1 27 ? 79.440 -81.292 55.273 1.00 65.51 38 SER F CA 1
ATOM 15528 C C . SER F 1 27 ? 77.899 -81.256 55.350 1.00 66.09 38 SER F C 1
ATOM 15529 O O . SER F 1 27 ? 77.249 -82.304 55.446 1.00 62.98 38 SER F O 1
ATOM 15532 N N . LYS F 1 28 ? 77.337 -80.047 55.281 1.00 66.29 39 LYS F N 1
ATOM 15533 C CA . LYS F 1 28 ? 75.891 -79.799 55.503 1.00 64.12 39 LYS F CA 1
ATOM 15534 C C . LYS F 1 28 ? 75.002 -80.391 54.372 1.00 64.72 39 LYS F C 1
ATOM 15535 O O . LYS F 1 28 ? 75.466 -80.543 53.235 1.00 64.36 39 LYS F O 1
ATOM 15541 N N . GLU F 1 29 ? 73.735 -80.706 54.690 1.00 57.74 40 GLU F N 1
ATOM 15542 C CA . GLU F 1 29 ? 72.777 -81.303 53.723 1.00 51.58 40 GLU F CA 1
ATOM 15543 C C . GLU F 1 29 ? 71.302 -81.208 54.209 1.00 46.45 40 GLU F C 1
ATOM 15544 O O . GLU F 1 29 ? 71.060 -81.159 55.414 1.00 41.54 40 GLU F O 1
ATOM 15550 N N . TYR F 1 30 ? 70.341 -81.178 53.278 1.00 41.48 41 TYR F N 1
ATOM 15551 C CA . TYR F 1 30 ? 68.896 -81.087 53.600 1.00 40.57 41 TYR F CA 1
ATOM 15552 C C . TYR F 1 30 ? 68.381 -82.327 54.352 1.00 40.76 41 TYR F C 1
ATOM 15553 O O . TYR F 1 30 ? 68.819 -83.442 54.091 1.00 41.14 41 TYR F O 1
ATOM 15562 N N . ASN F 1 31 ? 67.448 -82.117 55.281 1.00 39.31 42 ASN F N 1
ATOM 15563 C CA . ASN F 1 31 ? 67.056 -83.148 56.252 1.00 38.01 42 ASN F CA 1
ATOM 15564 C C . ASN F 1 31 ? 65.548 -83.197 56.507 1.00 36.54 42 ASN F C 1
ATOM 15565 O O . ASN F 1 31 ? 65.120 -83.668 57.554 1.00 36.90 42 ASN F O 1
ATOM 15570 N N . GLY F 1 32 ? 64.746 -82.730 55.556 1.00 34.43 43 GLY F N 1
ATOM 15571 C CA . GLY F 1 32 ? 63.292 -82.684 55.728 1.00 34.78 43 GLY F CA 1
ATOM 15572 C C . GLY F 1 32 ? 62.837 -81.460 56.507 1.00 34.26 43 GLY F C 1
ATOM 15573 O O . GLY F 1 32 ? 63.521 -80.440 56.536 1.00 34.05 43 GLY F O 1
ATOM 15574 N N . MET F 1 33 ? 61.657 -81.558 57.103 1.00 33.91 44 MET F N 1
ATOM 15575 C CA . MET F 1 33 ? 61.074 -80.460 57.857 1.00 34.62 44 MET F CA 1
ATOM 15576 C C . MET F 1 33 ? 61.571 -80.465 59.301 1.00 33.24 44 MET F C 1
ATOM 15577 O O . MET F 1 33 ? 61.825 -81.520 59.874 1.00 34.38 44 MET F O 1
ATOM 15582 N N . LYS F 1 34 ? 61.702 -79.274 59.877 1.00 32.68 45 LYS F N 1
ATOM 15583 C CA . LYS F 1 34 ? 62.137 -79.132 61.267 1.00 32.83 45 LYS F CA 1
ATOM 15584 C C . LYS F 1 34 ? 61.046 -79.629 62.219 1.00 32.70 45 LYS F C 1
ATOM 15585 O O . LYS F 1 34 ? 61.273 -80.578 62.958 1.00 33.69 45 LYS F O 1
ATOM 15591 N N . ARG F 1 35 ? 59.885 -78.971 62.188 1.00 32.96 46 ARG F N 1
ATOM 15592 C CA A ARG F 1 35 ? 58.728 -79.334 63.017 0.50 34.25 46 ARG F CA 1
ATOM 15593 C CA B ARG F 1 35 ? 58.743 -79.385 62.998 0.50 34.12 46 ARG F CA 1
ATOM 15594 C C . ARG F 1 35 ? 57.491 -79.472 62.138 1.00 32.94 46 ARG F C 1
ATOM 15595 O O . ARG F 1 35 ? 57.081 -78.498 61.507 1.00 32.95 46 ARG F O 1
ATOM 15610 N N . ASP F 1 36 ? 56.882 -80.651 62.135 1.00 34.09 47 ASP F N 1
ATOM 15611 C CA . ASP F 1 36 ? 55.713 -80.901 61.299 1.00 33.94 47 ASP F CA 1
ATOM 15612 C C . ASP F 1 36 ? 54.460 -80.258 61.901 1.00 34.51 47 ASP F C 1
ATOM 15613 O O . ASP F 1 36 ? 54.135 -80.543 63.050 1.00 35.64 47 ASP F O 1
ATOM 15618 N N . PRO F 1 37 ? 53.747 -79.399 61.138 1.00 36.13 48 PRO F N 1
ATOM 15619 C CA . PRO F 1 37 ? 52.468 -78.847 61.616 1.00 36.59 48 PRO F CA 1
ATOM 15620 C C . PRO F 1 37 ? 51.423 -79.900 61.966 1.00 38.10 48 PRO F C 1
ATOM 15621 O O . PRO F 1 37 ? 50.505 -79.618 62.750 1.00 38.37 48 PRO F O 1
ATOM 15625 N N . LEU F 1 38 ? 51.571 -81.096 61.393 1.00 38.26 49 LEU F N 1
ATOM 15626 C CA . LEU F 1 38 ? 50.757 -82.261 61.751 1.00 37.82 49 LEU F CA 1
ATOM 15627 C C . LEU F 1 38 ? 50.840 -82.668 63.231 1.00 38.70 49 LEU F C 1
ATOM 15628 O O . LEU F 1 38 ? 49.922 -83.324 63.727 1.00 38.92 49 LEU F O 1
ATOM 15633 N N . LEU F 1 39 ? 51.923 -82.298 63.918 1.00 40.54 50 LEU F N 1
ATOM 15634 C CA . LEU F 1 39 ? 52.029 -82.504 65.373 1.00 41.56 50 LEU F CA 1
ATOM 15635 C C . LEU F 1 39 ? 51.031 -81.673 66.193 1.00 42.00 50 LEU F C 1
ATOM 15636 O O . LEU F 1 39 ? 50.667 -82.077 67.287 1.00 43.81 50 LEU F O 1
ATOM 15641 N N . ASP F 1 40 ? 50.610 -80.520 65.681 1.00 43.05 51 ASP F N 1
ATOM 15642 C CA . ASP F 1 40 ? 49.641 -79.667 66.383 1.00 44.50 51 ASP F CA 1
ATOM 15643 C C . ASP F 1 40 ? 48.255 -80.309 66.306 1.00 43.84 51 ASP F C 1
ATOM 15644 O O . ASP F 1 40 ? 47.965 -81.014 65.336 1.00 40.45 51 ASP F O 1
ATOM 15649 N N . PRO F 1 41 ? 47.400 -80.083 67.327 1.00 43.03 52 PRO F N 1
ATOM 15650 C CA . PRO F 1 41 ? 46.025 -80.586 67.235 1.00 43.45 52 PRO F CA 1
ATOM 15651 C C . PRO F 1 41 ? 45.394 -80.136 65.921 1.00 42.06 52 PRO F C 1
ATOM 15652 O O . PRO F 1 41 ? 45.380 -78.949 65.625 1.00 41.67 52 PRO F O 1
ATOM 15656 N N . THR F 1 42 ? 44.929 -81.097 65.132 1.00 43.13 53 THR F N 1
ATOM 15657 C CA . THR F 1 42 ? 44.447 -80.845 63.777 1.00 43.71 53 THR F CA 1
ATOM 15658 C C . THR F 1 42 ? 42.975 -81.206 63.715 1.00 43.28 53 THR F C 1
ATOM 15659 O O . THR F 1 42 ? 42.554 -82.207 64.279 1.00 44.66 53 THR F O 1
ATOM 15663 N N . GLY F 1 43 ? 42.197 -80.380 63.036 1.00 43.33 54 GLY F N 1
ATOM 15664 C CA . GLY F 1 43 ? 40.771 -80.618 62.887 1.00 45.71 54 GLY F CA 1
ATOM 15665 C C . GLY F 1 43 ? 40.284 -80.326 61.485 1.00 44.70 54 GLY F C 1
ATOM 15666 O O . GLY F 1 43 ? 41.052 -80.324 60.525 1.00 42.21 54 GLY F O 1
ATOM 15667 N N . GLU F 1 44 ? 38.994 -80.038 61.403 1.00 44.73 55 GLU F N 1
ATOM 15668 C CA . GLU F 1 44 ? 38.294 -79.834 60.144 1.00 43.98 55 GLU F CA 1
ATOM 15669 C C . GLU F 1 44 ? 38.568 -78.446 59.620 1.00 41.75 55 GLU F C 1
ATOM 15670 O O . GLU F 1 44 ? 38.905 -77.560 60.398 1.00 41.73 55 GLU F O 1
ATOM 15676 N N . PRO F 1 45 ? 38.374 -78.231 58.308 1.00 42.01 56 PRO F N 1
ATOM 15677 C CA . PRO F 1 45 ? 38.478 -76.872 57.799 1.00 41.84 56 PRO F CA 1
ATOM 15678 C C . PRO F 1 45 ? 37.392 -75.980 58.384 1.00 44.09 56 PRO F C 1
ATOM 15679 O O . PRO F 1 45 ? 36.326 -76.466 58.784 1.00 42.46 56 PRO F O 1
ATOM 15683 N N . GLU F 1 46 ? 37.679 -74.685 58.430 1.00 43.16 57 GLU F N 1
ATOM 15684 C CA . GLU F 1 46 ? 36.746 -73.705 58.961 1.00 44.51 57 GLU F CA 1
ATOM 15685 C C . GLU F 1 46 ? 35.576 -73.517 58.017 1.00 41.90 57 GLU F C 1
ATOM 15686 O O . GLU F 1 46 ? 35.657 -73.845 56.829 1.00 40.32 57 GLU F O 1
ATOM 15692 N N . GLY F 1 47 ? 34.494 -72.980 58.562 1.00 38.31 58 GLY F N 1
ATOM 15693 C CA . GLY F 1 47 ? 33.324 -72.615 57.772 1.00 38.89 58 GLY F CA 1
ATOM 15694 C C . GLY F 1 47 ? 32.286 -73.720 57.723 1.00 36.52 58 GLY F C 1
ATOM 15695 O O . GLY F 1 47 ? 32.458 -74.785 58.308 1.00 36.95 58 GLY F O 1
ATOM 15696 N N . HIS F 1 48 ? 31.209 -73.456 57.000 1.00 37.25 59 HIS F N 1
ATOM 15697 C CA . HIS F 1 48 ? 30.075 -74.363 56.952 1.00 37.75 59 HIS F CA 1
ATOM 15698 C C . HIS F 1 48 ? 30.430 -75.676 56.221 1.00 38.28 59 HIS F C 1
ATOM 15699 O O . HIS F 1 48 ? 31.012 -75.646 55.116 1.00 34.62 59 HIS F O 1
ATOM 15706 N N . LEU F 1 49 ? 30.098 -76.803 56.864 1.00 36.40 60 LEU F N 1
ATOM 15707 C CA . LEU F 1 49 ? 30.357 -78.149 56.354 1.00 36.98 60 LEU F CA 1
ATOM 15708 C C . LEU F 1 49 ? 29.058 -78.957 56.307 1.00 40.16 60 LEU F C 1
ATOM 15709 O O . LEU F 1 49 ? 28.137 -78.690 57.077 1.00 39.94 60 LEU F O 1
ATOM 15714 N N . TRP F 1 50 ? 28.991 -79.942 55.407 1.00 40.38 61 TRP F N 1
ATOM 15715 C CA . TRP F 1 50 ? 27.797 -80.795 55.248 1.00 40.72 61 TRP F CA 1
ATOM 15716 C C . TRP F 1 50 ? 28.006 -82.144 55.925 1.00 40.07 61 TRP F C 1
ATOM 15717 O O . TRP F 1 50 ? 28.993 -82.828 55.662 1.00 38.66 61 TRP F O 1
ATOM 15728 N N . ARG F 1 51 ? 27.069 -82.506 56.803 1.00 41.04 62 ARG F N 1
ATOM 15729 C CA . ARG F 1 51 ? 27.171 -83.695 57.649 1.00 41.08 62 ARG F CA 1
ATOM 15730 C C . ARG F 1 51 ? 26.272 -84.821 57.139 1.00 41.56 62 ARG F C 1
ATOM 15731 O O . ARG F 1 51 ? 25.207 -84.571 56.559 1.00 41.32 62 ARG F O 1
ATOM 15739 N N . ALA F 1 52 ? 26.689 -86.056 57.386 1.00 41.17 63 ALA F N 1
ATOM 15740 C CA . ALA F 1 52 ? 25.882 -87.222 57.007 1.00 47.08 63 ALA F CA 1
ATOM 15741 C C . ALA F 1 52 ? 24.580 -87.339 57.824 1.00 50.40 63 ALA F C 1
ATOM 15742 O O . ALA F 1 52 ? 23.556 -87.730 57.279 1.00 51.88 63 ALA F O 1
ATOM 15744 N N . ASP F 1 53 ? 24.624 -86.970 59.104 1.00 55.61 64 ASP F N 1
ATOM 15745 C CA . ASP F 1 53 ? 23.478 -87.133 60.026 1.00 60.99 64 ASP F CA 1
ATOM 15746 C C . ASP F 1 53 ? 22.197 -86.395 59.654 1.00 60.40 64 ASP F C 1
ATOM 15747 O O . ASP F 1 53 ? 21.121 -86.974 59.769 1.00 68.29 64 ASP F O 1
ATOM 15752 N N . ASP F 1 54 ? 22.304 -85.135 59.232 1.00 56.58 65 ASP F N 1
ATOM 15753 C CA . ASP F 1 54 ? 21.112 -84.301 58.952 1.00 57.27 65 ASP F CA 1
ATOM 15754 C C . ASP F 1 54 ? 20.859 -84.009 57.463 1.00 51.66 65 ASP F C 1
ATOM 15755 O O . ASP F 1 54 ? 20.143 -83.066 57.128 1.00 52.07 65 ASP F O 1
ATOM 15760 N N . ASN F 1 55 ? 21.425 -84.828 56.576 1.00 48.29 66 ASN F N 1
ATOM 15761 C CA . ASN F 1 55 ? 21.146 -84.746 55.136 1.00 47.07 66 ASN F CA 1
ATOM 15762 C C . ASN F 1 55 ? 20.958 -86.154 54.586 1.00 46.50 66 ASN F C 1
ATOM 15763 O O . ASN F 1 55 ? 21.432 -87.120 55.178 1.00 47.46 66 ASN F O 1
ATOM 15768 N N . ASP F 1 56 ? 20.302 -86.256 53.435 1.00 46.68 67 ASP F N 1
ATOM 15769 C CA . ASP F 1 56 ? 20.013 -87.553 52.820 1.00 46.75 67 ASP F CA 1
ATOM 15770 C C . ASP F 1 56 ? 21.177 -88.074 51.959 1.00 43.45 67 ASP F C 1
ATOM 15771 O O . ASP F 1 56 ? 21.257 -87.787 50.770 1.00 43.94 67 ASP F O 1
ATOM 15776 N N . TYR F 1 57 ? 22.058 -88.860 52.577 1.00 42.37 68 TYR F N 1
ATOM 15777 C CA . TYR F 1 57 ? 23.182 -89.500 51.884 1.00 44.51 68 TYR F CA 1
ATOM 15778 C C . TYR F 1 57 ? 22.972 -91.010 51.701 1.00 45.45 68 TYR F C 1
ATOM 15779 O O . TYR F 1 57 ? 23.942 -91.764 51.512 1.00 43.84 68 TYR F O 1
ATOM 15788 N N . ALA F 1 58 ? 21.709 -91.445 51.714 1.00 48.35 69 ALA F N 1
ATOM 15789 C CA . ALA F 1 58 ? 21.374 -92.859 51.542 1.00 51.72 69 ALA F CA 1
ATOM 15790 C C . ALA F 1 58 ? 21.830 -93.310 50.153 1.00 50.33 69 ALA F C 1
ATOM 15791 O O . ALA F 1 58 ? 21.740 -92.532 49.203 1.00 49.97 69 ALA F O 1
ATOM 15793 N N . PRO F 1 59 ? 22.312 -94.561 50.029 1.00 52.61 70 PRO F N 1
ATOM 15794 C CA . PRO F 1 59 ? 22.889 -95.006 48.747 1.00 55.77 70 PRO F CA 1
ATOM 15795 C C . PRO F 1 59 ? 21.967 -94.983 47.514 1.00 58.36 70 PRO F C 1
ATOM 15796 O O . PRO F 1 59 ? 22.482 -94.881 46.397 1.00 60.38 70 PRO F O 1
ATOM 15800 N N . ASN F 1 60 ? 20.646 -95.067 47.707 1.00 64.35 71 ASN F N 1
ATOM 15801 C CA . ASN F 1 60 ? 19.685 -95.188 46.593 1.00 71.42 71 ASN F CA 1
ATOM 15802 C C . ASN F 1 60 ? 18.579 -94.132 46.637 1.00 73.11 71 ASN F C 1
ATOM 15803 O O . ASN F 1 60 ? 17.460 -94.388 46.186 1.00 77.61 71 ASN F O 1
ATOM 15808 N N . SER F 1 61 ? 18.895 -92.947 47.154 1.00 73.46 72 SER F N 1
ATOM 15809 C CA . SER F 1 61 ? 17.918 -91.857 47.277 1.00 74.16 72 SER F CA 1
ATOM 15810 C C . SER F 1 61 ? 17.557 -91.231 45.927 1.00 76.51 72 SER F C 1
ATOM 15811 O O . SER F 1 61 ? 18.298 -91.362 44.950 1.00 76.34 72 SER F O 1
ATOM 15814 N N . ALA F 1 62 ? 16.414 -90.545 45.901 1.00 81.01 73 ALA F N 1
ATOM 15815 C CA . ALA F 1 62 ? 15.946 -89.799 44.725 1.00 84.43 73 ALA F CA 1
ATOM 15816 C C . ALA F 1 62 ? 16.491 -88.372 44.745 1.00 84.14 73 ALA F C 1
ATOM 15817 O O . ALA F 1 62 ? 17.144 -87.938 43.792 1.00 87.57 73 ALA F O 1
ATOM 15819 N N . HIS F 1 63 ? 16.208 -87.659 45.837 1.00 82.23 74 HIS F N 1
ATOM 15820 C CA . HIS F 1 63 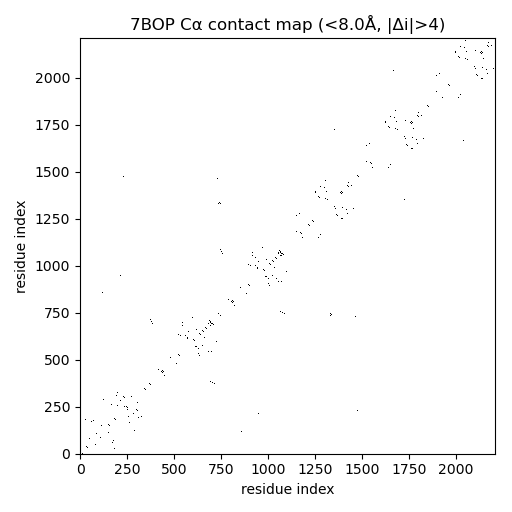? 16.691 -86.294 46.065 1.00 80.59 74 HIS F CA 1
ATOM 15821 C C . HIS F 1 63 ? 17.921 -86.361 46.989 1.00 68.85 74 HIS F C 1
ATOM 15822 O O . HIS F 1 63 ? 17.892 -85.917 48.138 1.00 65.58 74 HIS F O 1
ATOM 15829 N N . SER F 1 64 ? 19.001 -86.932 46.458 1.00 60.35 75 SER F N 1
ATOM 15830 C CA . SER F 1 64 ? 20.251 -87.137 47.200 1.00 54.39 75 SER F CA 1
ATOM 15831 C C . SER F 1 64 ? 20.921 -85.806 47.569 1.00 46.75 75 SER F C 1
ATOM 15832 O O . SER F 1 64 ? 20.791 -84.831 46.853 1.00 47.19 75 SER F O 1
ATOM 15835 N N . ALA F 1 65 ? 21.624 -85.778 48.694 1.00 44.23 76 ALA F N 1
ATOM 15836 C CA . ALA F 1 65 ? 22.438 -84.613 49.076 1.00 44.04 76 ALA F CA 1
ATOM 15837 C C . ALA F 1 65 ? 23.816 -84.582 48.382 1.00 44.19 76 ALA F C 1
ATOM 15838 O O . ALA F 1 65 ? 24.557 -83.612 48.548 1.00 42.05 76 ALA F O 1
ATOM 15840 N N . ARG F 1 66 ? 24.168 -85.644 47.651 1.00 40.51 77 ARG F N 1
ATOM 15841 C CA . ARG F 1 66 ? 25.460 -85.724 46.971 1.00 41.34 77 ARG F CA 1
ATOM 15842 C C . ARG F 1 66 ? 25.537 -84.754 45.809 1.00 39.48 77 ARG F C 1
ATOM 15843 O O . ARG F 1 66 ? 24.558 -84.540 45.123 1.00 39.54 77 ARG F O 1
ATOM 15851 N N . THR F 1 67 ? 26.710 -84.155 45.602 1.00 40.58 78 THR F N 1
ATOM 15852 C CA . THR F 1 67 ? 26.954 -83.382 44.377 1.00 38.26 78 THR F CA 1
ATOM 15853 C C . THR F 1 67 ? 27.480 -84.328 43.286 1.00 39.15 78 THR F C 1
ATOM 15854 O O . THR F 1 67 ? 27.664 -85.518 43.537 1.00 37.21 78 THR F O 1
ATOM 15858 N N . ASN F 1 68 ? 27.713 -83.805 42.082 1.00 39.09 79 ASN F N 1
ATOM 15859 C CA . ASN F 1 68 ? 28.163 -84.639 40.962 1.00 39.58 79 ASN F CA 1
ATOM 15860 C C . ASN F 1 68 ? 29.667 -84.939 41.027 1.00 39.93 79 ASN F C 1
ATOM 15861 O O . ASN F 1 68 ? 30.487 -84.352 40.296 1.00 39.22 79 ASN F O 1
ATOM 15866 N N . ALA F 1 69 ? 29.997 -85.883 41.904 1.00 38.10 80 ALA F N 1
ATOM 15867 C CA . ALA F 1 69 ? 31.361 -86.301 42.179 1.00 37.95 80 ALA F CA 1
ATOM 15868 C C . ALA F 1 69 ? 31.463 -87.819 42.287 1.00 38.27 80 ALA F C 1
ATOM 15869 O O . ALA F 1 69 ? 30.466 -88.496 42.540 1.00 36.34 80 ALA F O 1
ATOM 15871 N N . ALA F 1 70 ? 32.679 -88.334 42.126 1.00 36.19 81 ALA F N 1
ATOM 15872 C CA . ALA F 1 70 ? 32.930 -89.767 42.188 1.00 37.03 81 ALA F CA 1
ATOM 15873 C C . ALA F 1 70 ? 34.303 -90.067 42.726 1.00 37.78 81 ALA F C 1
ATOM 15874 O O . ALA F 1 70 ? 35.240 -89.302 42.504 1.00 39.04 81 ALA F O 1
ATOM 15876 N N . LEU F 1 71 ? 34.411 -91.177 43.449 1.00 35.51 82 LEU F N 1
ATOM 15877 C CA . LEU F 1 71 ? 35.688 -91.794 43.744 1.00 36.63 82 LEU F CA 1
ATOM 15878 C C . LEU F 1 71 ? 36.115 -92.511 42.462 1.00 39.36 82 LEU F C 1
ATOM 15879 O O . LEU F 1 71 ? 35.296 -93.196 41.848 1.00 39.53 82 LEU F O 1
ATOM 15884 N N . ILE F 1 72 ? 37.368 -92.331 42.034 1.00 38.00 83 ILE F N 1
ATOM 15885 C CA . ILE F 1 72 ? 37.854 -92.992 40.824 1.00 36.31 83 ILE F CA 1
ATOM 15886 C C . ILE F 1 72 ? 39.157 -93.720 41.085 1.00 37.32 83 ILE F C 1
ATOM 15887 O O . ILE F 1 72 ? 39.937 -93.340 41.965 1.00 37.06 83 ILE F O 1
ATOM 15892 N N . SER F 1 73 ? 39.382 -94.789 40.325 1.00 37.12 84 SER F N 1
ATOM 15893 C CA . SER F 1 73 ? 40.626 -95.535 40.404 1.00 38.71 84 SER F CA 1
ATOM 15894 C C . SER F 1 73 ? 40.952 -96.158 39.058 1.00 40.67 84 SER F C 1
ATOM 15895 O O . SER F 1 73 ? 40.109 -96.845 38.476 1.00 39.91 84 SER F O 1
ATOM 15898 N N . LEU F 1 74 ? 42.163 -95.890 38.563 1.00 40.13 85 LEU F N 1
ATOM 15899 C CA . LEU F 1 74 ? 42.754 -96.656 37.472 1.00 39.97 85 LEU F CA 1
ATOM 15900 C C . LEU F 1 74 ? 43.478 -97.804 38.140 1.00 39.41 85 LEU F C 1
ATOM 15901 O O . LEU F 1 74 ? 44.372 -97.580 38.954 1.00 41.01 85 LEU F O 1
ATOM 15906 N N . VAL F 1 75 ? 43.092 -99.034 37.806 1.00 40.17 86 VAL F N 1
ATOM 15907 C CA . VAL F 1 75 ? 43.564 -100.203 38.543 1.00 40.59 86 VAL F CA 1
ATOM 15908 C C . VAL F 1 75 ? 43.482 -101.476 37.686 1.00 41.68 86 VAL F C 1
ATOM 15909 O O . VAL F 1 75 ? 42.648 -101.569 36.779 1.00 43.62 86 VAL F O 1
ATOM 15913 N N . ARG F 1 76 ? 44.379 -102.420 37.967 1.00 42.89 87 ARG F N 1
ATOM 15914 C CA . ARG F 1 76 ? 44.441 -103.707 37.260 1.00 47.10 87 ARG F CA 1
ATOM 15915 C C . ARG F 1 76 ? 43.710 -104.801 38.046 1.00 46.90 87 ARG F C 1
ATOM 15916 O O . ARG F 1 76 ? 43.575 -104.715 39.277 1.00 44.14 87 ARG F O 1
ATOM 15924 N N . ASN F 1 77 ? 43.259 -105.831 37.325 1.00 47.04 88 ASN F N 1
ATOM 15925 C CA . ASN F 1 77 ? 42.620 -107.013 37.936 1.00 45.76 88 ASN F CA 1
ATOM 15926 C C . ASN F 1 77 ? 43.526 -107.654 38.972 1.00 44.98 88 ASN F C 1
ATOM 15927 O O . ASN F 1 77 ? 43.079 -108.011 40.058 1.00 44.63 88 ASN F O 1
ATOM 15932 N N . GLU F 1 78 ? 44.814 -107.696 38.651 1.00 47.75 89 GLU F N 1
ATOM 15933 C CA A GLU F 1 78 ? 45.799 -108.314 39.526 0.50 47.94 89 GLU F CA 1
ATOM 15934 C CA B GLU F 1 78 ? 45.884 -108.240 39.509 0.50 48.95 89 GLU F CA 1
ATOM 15935 C C . GLU F 1 78 ? 45.933 -107.613 40.900 1.00 48.24 89 GLU F C 1
ATOM 15936 O O . GLU F 1 78 ? 46.437 -108.214 41.848 1.00 46.42 89 GLU F O 1
ATOM 15947 N N . GLU F 1 79 ? 45.479 -106.362 41.009 1.00 47.88 90 GLU F N 1
ATOM 15948 C CA . GLU F 1 79 ? 45.591 -105.589 42.260 1.00 47.75 90 GLU F CA 1
ATOM 15949 C C . GLU F 1 79 ? 44.317 -105.585 43.114 1.00 47.75 90 GLU F C 1
ATOM 15950 O O . GLU F 1 79 ? 44.243 -104.849 44.108 1.00 43.68 90 GLU F O 1
ATOM 15956 N N . LEU F 1 80 ? 43.343 -106.431 42.760 1.00 47.75 91 LEU F N 1
ATOM 15957 C CA . LEU F 1 80 ? 42.051 -106.490 43.455 1.00 48.15 91 LEU F CA 1
ATOM 15958 C C . LEU F 1 80 ? 42.161 -106.539 44.981 1.00 47.41 91 LEU F C 1
ATOM 15959 O O . LEU F 1 80 ? 41.469 -105.801 45.672 1.00 45.31 91 LEU F O 1
ATOM 15964 N N . GLU F 1 81 ? 43.040 -107.388 45.495 1.00 49.07 92 GLU F N 1
ATOM 15965 C CA . GLU F 1 81 ? 43.141 -107.587 46.942 1.00 53.01 92 GLU F CA 1
ATOM 15966 C C . GLU F 1 81 ? 43.675 -106.320 47.641 1.00 52.82 92 GLU F C 1
ATOM 15967 O O . GLU F 1 81 ? 43.143 -105.896 48.676 1.00 47.98 92 GLU F O 1
ATOM 15973 N N . ASP F 1 82 ? 44.719 -105.722 47.067 1.00 49.64 93 ASP F N 1
ATOM 15974 C CA . ASP F 1 82 ? 45.241 -104.436 47.561 1.00 48.38 93 ASP F CA 1
ATOM 15975 C C . ASP F 1 82 ? 44.206 -103.313 47.452 1.00 45.65 93 ASP F C 1
ATOM 15976 O O . ASP F 1 82 ? 44.134 -102.457 48.335 1.00 47.05 93 ASP F O 1
ATOM 15981 N N . LEU F 1 83 ? 43.408 -103.326 46.384 1.00 42.71 94 LEU F N 1
ATOM 15982 C CA . LEU F 1 83 ? 42.335 -102.353 46.191 1.00 43.08 94 LEU F CA 1
ATOM 15983 C C . LEU F 1 83 ? 41.239 -102.476 47.247 1.00 45.59 94 LEU F C 1
ATOM 15984 O O . LEU F 1 83 ? 40.739 -101.466 47.748 1.00 45.17 94 LEU F O 1
ATOM 15989 N N . ILE F 1 84 ? 40.847 -103.711 47.548 1.00 45.74 95 ILE F N 1
ATOM 15990 C CA . ILE F 1 84 ? 39.838 -104.000 48.579 1.00 45.65 95 ILE F CA 1
ATOM 15991 C C . ILE F 1 84 ? 40.279 -103.445 49.933 1.00 43.80 95 ILE F C 1
ATOM 15992 O O . ILE F 1 84 ? 39.472 -102.879 50.669 1.00 45.44 95 ILE F O 1
ATOM 15997 N N . SER F 1 85 ? 41.554 -103.626 50.255 1.00 44.95 96 SER F N 1
ATOM 15998 C CA . SER F 1 85 ? 42.137 -103.092 51.486 1.00 46.73 96 SER F CA 1
ATOM 15999 C C . SER F 1 85 ? 41.974 -101.560 51.545 1.00 48.02 96 SER F C 1
ATOM 16000 O O . SER F 1 85 ? 41.489 -101.003 52.538 1.00 46.91 96 SER F O 1
ATOM 16003 N N . THR F 1 86 ? 42.331 -100.894 50.451 1.00 43.59 97 THR F N 1
ATOM 16004 C CA . THR F 1 86 ? 42.096 -99.459 50.303 1.00 42.09 97 THR F CA 1
ATOM 16005 C C . THR F 1 86 ? 40.625 -99.067 50.429 1.00 41.22 97 THR F C 1
ATOM 16006 O O . THR F 1 86 ? 40.300 -98.149 51.194 1.00 37.66 97 THR F O 1
ATOM 16010 N N . MET F 1 87 ? 39.743 -99.732 49.678 1.00 40.88 98 MET F N 1
ATOM 16011 C CA . MET F 1 87 ? 38.303 -99.441 49.768 1.00 42.43 98 MET F CA 1
ATOM 16012 C C . MET F 1 87 ? 37.780 -99.581 51.200 1.00 43.56 98 MET F C 1
ATOM 16013 O O . MET F 1 87 ? 36.950 -98.786 51.627 1.00 43.47 98 MET F O 1
ATOM 16018 N N . LYS F 1 88 ? 38.282 -100.575 51.929 1.00 44.25 99 LYS F N 1
ATOM 16019 C CA . LYS F 1 88 ? 37.839 -100.814 53.307 1.00 49.85 99 LYS F CA 1
ATOM 16020 C C . LYS F 1 88 ? 38.166 -99.611 54.218 1.00 46.23 99 LYS F C 1
ATOM 16021 O O . LYS F 1 88 ? 37.304 -99.138 54.955 1.00 43.46 99 LYS F O 1
ATOM 16027 N N . ASP F 1 89 ? 39.396 -99.109 54.133 1.00 45.30 100 ASP F N 1
ATOM 16028 C CA . ASP F 1 89 ? 39.794 -97.892 54.861 1.00 44.15 100 ASP F CA 1
ATOM 16029 C C . ASP F 1 89 ? 38.998 -96.647 54.480 1.00 43.70 100 ASP F C 1
ATOM 16030 O O . ASP F 1 89 ? 38.536 -95.917 55.364 1.00 43.52 100 ASP F O 1
ATOM 16035 N N . LEU F 1 90 ? 38.830 -96.399 53.182 1.00 41.31 101 LEU F N 1
ATOM 16036 C CA . LEU F 1 90 ? 38.112 -95.204 52.725 1.00 41.83 101 LEU F CA 1
ATOM 16037 C C . LEU F 1 90 ? 36.615 -95.260 53.047 1.00 41.83 101 LEU F C 1
ATOM 16038 O O . LEU F 1 90 ? 36.001 -94.239 53.375 1.00 40.69 101 LEU F O 1
ATOM 16043 N N . GLU F 1 91 ? 36.030 -96.452 52.950 1.00 41.22 102 GLU F N 1
ATOM 16044 C CA . GLU F 1 91 ? 34.629 -96.661 53.357 1.00 39.98 102 GLU F CA 1
ATOM 16045 C C . GLU F 1 91 ? 34.427 -96.475 54.868 1.00 38.12 102 GLU F C 1
ATOM 16046 O O . GLU F 1 91 ? 33.506 -95.779 55.282 1.00 40.43 102 GLU F O 1
ATOM 16052 N N . ARG F 1 92 ? 35.301 -97.071 55.672 1.00 40.04 103 ARG F N 1
ATOM 16053 C CA . ARG F 1 92 ? 35.225 -96.947 57.137 1.00 43.78 103 ARG F CA 1
ATOM 16054 C C . ARG F 1 92 ? 35.360 -95.492 57.607 1.00 43.52 103 ARG F C 1
ATOM 16055 O O . ARG F 1 92 ? 34.570 -95.004 58.409 1.00 42.89 103 ARG F O 1
ATOM 16063 N N . THR F 1 93 ? 36.373 -94.809 57.096 1.00 42.93 104 THR F N 1
ATOM 16064 C CA . THR F 1 93 ? 36.661 -93.443 57.513 1.00 40.02 104 THR F CA 1
ATOM 16065 C C . THR F 1 93 ? 35.712 -92.396 56.933 1.00 39.73 104 THR F C 1
ATOM 16066 O O . THR F 1 93 ? 35.526 -91.346 57.540 1.00 39.97 104 THR F O 1
ATOM 16070 N N . TRP F 1 94 ? 35.111 -92.656 55.773 1.00 38.50 105 TRP F N 1
ATOM 16071 C CA . TRP F 1 94 ? 34.387 -91.608 55.077 1.00 37.73 105 TRP F CA 1
ATOM 16072 C C . TRP F 1 94 ? 33.168 -92.067 54.307 1.00 37.74 105 TRP F C 1
ATOM 16073 O O . TRP F 1 94 ? 32.052 -91.622 54.600 1.00 38.98 105 TRP F O 1
ATOM 16084 N N . ASN F 1 95 ? 33.367 -92.913 53.295 1.00 38.56 106 ASN F N 1
ATOM 16085 C CA . ASN F 1 95 ? 32.299 -93.128 52.310 1.00 38.70 106 ASN F CA 1
ATOM 16086 C C . ASN F 1 95 ? 31.085 -93.961 52.770 1.00 39.61 106 ASN F C 1
ATOM 16087 O O . ASN F 1 95 ? 30.011 -93.857 52.160 1.00 37.85 106 ASN F O 1
ATOM 16092 N N . SER F 1 96 ? 31.227 -94.744 53.839 1.00 41.88 107 SER F N 1
ATOM 16093 C CA . SER F 1 96 ? 30.055 -95.442 54.414 1.00 43.80 107 SER F CA 1
ATOM 16094 C C . SER F 1 96 ? 28.973 -94.460 54.884 1.00 45.49 107 SER F C 1
ATOM 16095 O O . SER F 1 96 ? 27.797 -94.814 54.927 1.00 46.24 107 SER F O 1
ATOM 16098 N N . LYS F 1 97 ? 29.364 -93.223 55.201 1.00 44.33 108 LYS F N 1
ATOM 16099 C CA . LYS F 1 97 ? 28.408 -92.172 55.574 1.00 43.84 108 LYS F CA 1
ATOM 16100 C C . LYS F 1 97 ? 27.860 -91.378 54.386 1.00 42.16 108 LYS F C 1
ATOM 16101 O O . LYS F 1 97 ? 26.712 -90.943 54.411 1.00 42.43 108 LYS F O 1
ATOM 16107 N N . PHE F 1 98 ? 28.673 -91.156 53.355 1.00 39.62 109 PHE F N 1
ATOM 16108 C CA . PHE F 1 98 ? 28.257 -90.292 52.235 1.00 38.89 109 PHE F CA 1
ATOM 16109 C C . PHE F 1 98 ? 27.857 -91.049 50.960 1.00 38.37 109 PHE F C 1
ATOM 16110 O O . PHE F 1 98 ? 27.063 -90.535 50.164 1.00 39.48 109 PHE F O 1
ATOM 16118 N N . ASN F 1 99 ? 28.391 -92.257 50.776 1.00 39.39 110 ASN F N 1
ATOM 16119 C CA . ASN F 1 99 ? 27.979 -93.165 49.686 1.00 40.77 110 ASN F CA 1
ATOM 16120 C C . ASN F 1 99 ? 28.119 -92.562 48.288 1.00 40.68 110 ASN F C 1
ATOM 16121 O O . ASN F 1 99 ? 27.229 -92.697 47.435 1.00 39.37 110 ASN F O 1
ATOM 16126 N N . TYR F 1 100 ? 29.241 -91.880 48.059 1.00 38.82 111 TYR F N 1
ATOM 16127 C CA . TYR F 1 100 ? 29.570 -91.433 46.700 1.00 37.37 111 TYR F CA 1
ATOM 16128 C C . TYR F 1 100 ? 29.937 -92.663 45.851 1.00 35.23 111 TYR F C 1
ATOM 16129 O O . TYR F 1 100 ? 30.504 -93.622 46.366 1.00 33.62 111 TYR F O 1
ATOM 16138 N N . PRO F 1 101 ? 29.631 -92.628 44.545 1.00 36.40 112 PRO F N 1
ATOM 16139 C CA . PRO F 1 101 ? 29.942 -93.768 43.689 1.00 38.19 112 PRO F CA 1
ATOM 16140 C C . PRO F 1 101 ? 31.436 -93.985 43.455 1.00 40.85 112 PRO F C 1
ATOM 16141 O O . PRO F 1 101 ? 32.230 -93.037 43.519 1.00 40.57 112 PRO F O 1
ATOM 16145 N N . TRP F 1 102 ? 31.798 -95.243 43.228 1.00 38.43 113 TRP F N 1
ATOM 16146 C CA . TRP F 1 102 ? 33.126 -95.618 42.780 1.00 39.92 113 TRP F CA 1
ATOM 16147 C C . TRP F 1 102 ? 33.071 -95.835 41.269 1.00 41.26 113 TRP F C 1
ATOM 16148 O O . TRP F 1 102 ? 32.150 -96.496 40.776 1.00 42.30 113 TRP F O 1
ATOM 16159 N N . ILE F 1 103 ? 34.032 -95.271 40.535 1.00 39.11 114 ILE F N 1
ATOM 16160 C CA . ILE F 1 103 ? 34.184 -95.550 39.099 1.00 38.34 114 ILE F CA 1
ATOM 16161 C C . ILE F 1 103 ? 35.594 -96.090 38.885 1.00 40.66 114 ILE F C 1
ATOM 16162 O O . ILE F 1 103 ? 36.585 -95.397 39.158 1.00 38.29 114 ILE F O 1
ATOM 16167 N N . PHE F 1 104 ? 35.674 -97.336 38.409 1.00 37.83 115 PHE F N 1
ATOM 16168 C CA . PHE F 1 104 ? 36.936 -98.009 38.171 1.00 38.70 115 PHE F CA 1
ATOM 16169 C C . PHE F 1 104 ? 37.256 -97.950 36.684 1.00 38.87 115 PHE F C 1
ATOM 16170 O O . PHE F 1 104 ? 36.355 -98.013 35.841 1.00 39.10 115 PHE F O 1
ATOM 16178 N N . PHE F 1 105 ? 38.541 -97.786 36.377 1.00 38.89 116 PHE F N 1
ATOM 16179 C CA . PHE F 1 105 ? 39.019 -97.675 35.003 1.00 37.94 116 PHE F CA 1
ATOM 16180 C C . PHE F 1 105 ? 40.153 -98.653 34.808 1.00 37.58 116 PHE F C 1
ATOM 16181 O O . PHE F 1 105 ? 40.933 -98.892 35.726 1.00 38.24 116 PHE F O 1
ATOM 16189 N N . ASN F 1 106 ? 40.247 -99.204 33.599 1.00 39.72 117 ASN F N 1
ATOM 16190 C CA . ASN F 1 106 ? 41.284 -100.173 33.244 1.00 40.33 117 ASN F CA 1
ATOM 16191 C C . ASN F 1 106 ? 41.398 -100.193 31.716 1.00 39.10 117 ASN F C 1
ATOM 16192 O O . ASN F 1 106 ? 40.399 -100.038 31.018 1.00 39.30 117 ASN F O 1
ATOM 16197 N N . ASP F 1 107 ? 42.618 -100.312 31.200 1.00 39.35 118 ASP F N 1
ATOM 16198 C CA . ASP F 1 107 ? 42.817 -100.492 29.757 1.00 42.96 118 ASP F CA 1
ATOM 16199 C C . ASP F 1 107 ? 42.215 -101.816 29.272 1.00 45.94 118 ASP F C 1
ATOM 16200 O O . ASP F 1 107 ? 41.675 -101.884 28.163 1.00 46.07 118 ASP F O 1
ATOM 16205 N N . LYS F 1 108 ? 42.311 -102.839 30.122 1.00 46.46 119 LYS F N 1
ATOM 16206 C CA . LYS F 1 108 ? 41.724 -104.161 29.878 1.00 49.32 119 LYS F CA 1
ATOM 16207 C C . LYS F 1 108 ? 40.346 -104.290 30.551 1.00 49.11 119 LYS F C 1
ATOM 16208 O O . LYS F 1 108 ? 40.021 -103.502 31.445 1.00 46.60 119 LYS F O 1
ATOM 16214 N N . PRO F 1 109 ? 39.515 -105.266 30.118 1.00 49.17 120 PRO F N 1
ATOM 16215 C CA . PRO F 1 109 ? 38.218 -105.446 30.795 1.00 44.99 120 PRO F CA 1
ATOM 16216 C C . PRO F 1 109 ? 38.395 -105.951 32.223 1.00 40.97 120 PRO F C 1
ATOM 16217 O O . PRO F 1 109 ? 39.366 -106.643 32.514 1.00 42.33 120 PRO F O 1
ATOM 16221 N N . PHE F 1 110 ? 37.498 -105.559 33.120 1.00 42.98 121 PHE F N 1
ATOM 16222 C CA . PHE F 1 110 ? 37.515 -106.093 34.489 1.00 45.09 121 PHE F CA 1
ATOM 16223 C C . PHE F 1 110 ? 36.874 -107.487 34.506 1.00 44.65 121 PHE F C 1
ATOM 16224 O O . PHE F 1 110 ? 35.887 -107.716 33.811 1.00 45.04 121 PHE F O 1
ATOM 16232 N N . THR F 1 111 ? 37.423 -108.374 35.329 1.00 47.72 122 THR F N 1
ATOM 16233 C CA . THR F 1 111 ? 36.878 -109.726 35.536 1.00 50.27 122 THR F CA 1
ATOM 16234 C C . THR F 1 111 ? 35.621 -109.657 36.404 1.00 52.33 122 THR F C 1
ATOM 16235 O O . THR F 1 111 ? 35.377 -108.650 37.075 1.00 51.56 122 THR F O 1
ATOM 16239 N N . GLU F 1 112 ? 34.820 -110.723 36.397 1.00 53.85 123 GLU F N 1
ATOM 16240 C CA . GLU F 1 112 ? 33.606 -110.770 37.227 1.00 52.40 123 GLU F CA 1
ATOM 16241 C C . GLU F 1 112 ? 33.932 -110.821 38.723 1.00 46.91 123 GLU F C 1
ATOM 16242 O O . GLU F 1 112 ? 33.176 -110.278 39.525 1.00 49.68 123 GLU F O 1
ATOM 16248 N N . GLU F 1 113 ? 35.054 -111.447 39.085 1.00 44.82 124 GLU F N 1
ATOM 16249 C CA . GLU F 1 113 ? 35.527 -111.457 40.467 1.00 48.76 124 GLU F CA 1
ATOM 16250 C C . GLU F 1 113 ? 35.834 -110.031 40.960 1.00 49.40 124 GLU F C 1
ATOM 16251 O O . GLU F 1 113 ? 35.458 -109.670 42.082 1.00 49.69 124 GLU F O 1
ATOM 16257 N N . PHE F 1 114 ? 36.513 -109.243 40.118 1.00 47.78 125 PHE F N 1
ATOM 16258 C CA . PHE F 1 114 ? 36.824 -107.835 40.428 1.00 45.48 125 PHE F CA 1
ATOM 16259 C C . PHE F 1 114 ? 35.550 -107.076 40.765 1.00 43.96 125 PHE F C 1
ATOM 16260 O O . PHE F 1 114 ? 35.476 -106.412 41.797 1.00 47.03 125 PHE F O 1
ATOM 16268 N N . LYS F 1 115 ? 34.550 -107.201 39.900 1.00 43.44 126 LYS F N 1
ATOM 16269 C CA . LYS F 1 115 ? 33.293 -106.487 40.056 1.00 45.99 126 LYS F CA 1
ATOM 16270 C C . LYS F 1 115 ? 32.520 -106.896 41.312 1.00 48.83 126 LYS F C 1
ATOM 16271 O O . LYS F 1 115 ? 31.913 -106.050 41.987 1.00 44.90 126 LYS F O 1
ATOM 16277 N N . LYS F 1 116 ? 32.533 -108.195 41.603 1.00 48.66 127 LYS F N 1
ATOM 16278 C CA . LYS F 1 116 ? 31.816 -108.736 42.757 1.00 48.57 127 LYS F CA 1
ATOM 16279 C C . LYS F 1 116 ? 32.495 -108.353 44.060 1.00 44.87 127 LYS F C 1
ATOM 16280 O O . LYS F 1 116 ? 31.838 -107.905 44.988 1.00 47.93 127 LYS F O 1
ATOM 16286 N N . ARG F 1 117 ? 33.808 -108.534 44.128 1.00 45.21 128 ARG F N 1
ATOM 16287 C CA . ARG F 1 117 ? 34.540 -108.255 45.353 1.00 46.71 128 ARG F CA 1
ATOM 16288 C C . ARG F 1 117 ? 34.671 -106.759 45.668 1.00 47.18 128 ARG F C 1
ATOM 16289 O O . ARG F 1 117 ? 34.666 -106.401 46.841 1.00 46.13 128 ARG F O 1
ATOM 16297 N N . THR F 1 118 ? 34.758 -105.896 44.643 1.00 45.44 129 THR F N 1
ATOM 16298 C CA . THR F 1 118 ? 34.787 -104.433 44.858 1.00 45.63 129 THR F CA 1
ATOM 16299 C C . THR F 1 118 ? 33.441 -103.934 45.339 1.00 43.57 129 THR F C 1
ATOM 16300 O O . THR F 1 118 ? 33.368 -103.233 46.347 1.00 43.52 129 THR F O 1
ATOM 16304 N N . GLN F 1 119 ? 32.380 -104.317 44.634 1.00 42.65 130 GLN F N 1
ATOM 16305 C CA . GLN F 1 119 ? 31.018 -103.942 45.018 1.00 43.89 130 GLN F CA 1
ATOM 16306 C C . GLN F 1 119 ? 30.633 -104.449 46.423 1.00 44.41 130 GLN F C 1
ATOM 16307 O O . GLN F 1 119 ? 29.803 -103.833 47.096 1.00 43.59 130 GLN F O 1
ATOM 16313 N N . ALA F 1 120 ? 31.251 -105.545 46.862 1.00 43.97 131 ALA F N 1
ATOM 16314 C CA . ALA F 1 120 ? 31.034 -106.087 48.209 1.00 46.50 131 ALA F CA 1
ATOM 16315 C C . ALA F 1 120 ? 31.586 -105.218 49.350 1.00 49.08 131 ALA F C 1
ATOM 16316 O O . ALA F 1 120 ? 31.229 -105.444 50.505 1.00 45.92 131 ALA F O 1
ATOM 16318 N N . GLU F 1 121 ? 32.460 -104.251 49.042 1.00 48.86 132 GLU F N 1
ATOM 16319 C CA . GLU F 1 121 ? 33.029 -103.360 50.063 1.00 47.71 132 GLU F CA 1
ATOM 16320 C C . GLU F 1 121 ? 32.278 -102.041 50.250 1.00 45.76 132 GLU F C 1
ATOM 16321 O O . GLU F 1 121 ? 32.666 -101.238 51.099 1.00 46.64 132 GLU F O 1
ATOM 16327 N N . THR F 1 122 ? 31.207 -101.812 49.489 1.00 43.08 133 THR F N 1
ATOM 16328 C CA . THR F 1 122 ? 30.496 -100.533 49.533 1.00 43.79 133 THR F CA 1
ATOM 16329 C C . THR F 1 122 ? 28.998 -100.695 49.307 1.00 42.77 133 THR F C 1
ATOM 16330 O O . THR F 1 122 ? 28.568 -101.599 48.599 1.00 45.13 133 THR F O 1
ATOM 16334 N N . LYS F 1 123 ? 28.224 -99.793 49.901 1.00 43.37 134 LYS F N 1
ATOM 16335 C CA . LYS F 1 123 ? 26.790 -99.660 49.635 1.00 43.11 134 LYS F CA 1
ATOM 16336 C C . LYS F 1 123 ? 26.527 -98.728 48.452 1.00 44.65 134 LYS F C 1
ATOM 16337 O O . LYS F 1 123 ? 25.400 -98.654 47.948 1.00 43.26 134 LYS F O 1
ATOM 16343 N N . ALA F 1 124 ? 27.549 -97.986 48.018 1.00 44.08 135 ALA F N 1
ATOM 16344 C CA . ALA F 1 124 ? 27.386 -97.052 46.905 1.00 43.92 135 ALA F CA 1
ATOM 16345 C C . ALA F 1 124 ? 27.411 -97.788 45.572 1.00 42.73 135 ALA F C 1
ATOM 16346 O O . ALA F 1 124 ? 27.861 -98.927 45.484 1.00 40.33 135 ALA F O 1
ATOM 16348 N N . LYS F 1 125 ? 26.947 -97.100 44.541 1.00 45.80 136 LYS F N 1
ATOM 16349 C CA . LYS F 1 125 ? 26.967 -97.612 43.178 1.00 50.43 136 LYS F CA 1
ATOM 16350 C C . LYS F 1 125 ? 28.417 -97.721 42.705 1.00 49.18 136 LYS F C 1
ATOM 16351 O O . LYS F 1 125 ? 29.216 -96.816 42.946 1.00 46.34 136 LYS F O 1
ATOM 16357 N N . CYS F 1 126 ? 28.755 -98.847 42.077 1.00 46.24 137 CYS F N 1
ATOM 16358 C CA . CYS F 1 126 ? 30.060 -99.052 41.456 1.00 44.79 137 CYS F CA 1
ATOM 16359 C C . CYS F 1 126 ? 29.886 -99.125 39.951 1.00 45.85 137 CYS F C 1
ATOM 16360 O O . CYS F 1 126 ? 28.876 -99.646 39.468 1.00 45.62 137 CYS F O 1
ATOM 16363 N N . TYR F 1 127 ? 30.873 -98.600 39.223 1.00 43.58 138 TYR F N 1
ATOM 16364 C CA . TYR F 1 127 ? 30.883 -98.588 37.760 1.00 42.47 138 TYR F CA 1
ATOM 16365 C C . TYR F 1 127 ? 32.234 -99.069 37.280 1.00 43.53 138 TYR F C 1
ATOM 16366 O O . TYR F 1 127 ? 33.265 -98.842 37.931 1.00 42.80 138 TYR F O 1
ATOM 16375 N N . TYR F 1 128 ? 32.222 -99.766 36.148 1.00 42.48 139 TYR F N 1
ATOM 16376 C CA . TYR F 1 128 ? 33.390 -100.478 35.662 1.00 42.33 139 TYR F CA 1
ATOM 16377 C C . TYR F 1 128 ? 33.581 -100.046 34.223 1.00 43.58 139 TYR F C 1
ATOM 16378 O O . TYR F 1 128 ? 32.706 -100.261 33.391 1.00 44.68 139 TYR F O 1
ATOM 16387 N N . GLU F 1 129 ? 34.696 -99.374 33.951 1.00 41.82 140 GLU F N 1
ATOM 16388 C CA . GLU F 1 129 ? 34.878 -98.683 32.682 1.00 41.48 140 GLU F CA 1
ATOM 16389 C C . GLU F 1 129 ? 36.157 -99.116 32.048 1.00 40.59 140 GLU F C 1
ATOM 16390 O O . GLU F 1 129 ? 37.120 -99.458 32.733 1.00 41.47 140 GLU F O 1
ATOM 16396 N N . GLN F 1 130 ? 36.158 -99.123 30.719 1.00 41.64 141 GLN F N 1
ATOM 16397 C CA . GLN F 1 130 ? 37.353 -99.448 29.975 1.00 40.87 141 GLN F CA 1
ATOM 16398 C C . GLN F 1 130 ? 37.884 -98.177 29.343 1.00 38.55 141 GLN F C 1
ATOM 16399 O O . GLN F 1 130 ? 37.125 -97.370 28.821 1.00 37.47 141 GLN F O 1
ATOM 16405 N N . VAL F 1 131 ? 39.198 -98.009 29.382 1.00 40.43 142 VAL F N 1
ATOM 16406 C CA . VAL F 1 131 ? 39.805 -96.857 28.747 1.00 40.54 142 VAL F CA 1
ATOM 16407 C C . VAL F 1 131 ? 39.808 -97.146 27.250 1.00 39.72 142 VAL F C 1
ATOM 16408 O O . VAL F 1 131 ? 40.350 -98.171 26.840 1.00 39.56 142 VAL F O 1
ATOM 16412 N N . PRO F 1 132 ? 39.219 -96.254 26.436 1.00 41.94 143 PRO F N 1
ATOM 16413 C CA . PRO F 1 132 ? 39.254 -96.498 24.995 1.00 43.11 143 PRO F CA 1
ATOM 16414 C C . PRO F 1 132 ? 40.678 -96.544 24.440 1.00 44.46 143 PRO F C 1
ATOM 16415 O O . PRO F 1 132 ? 41.583 -95.869 24.949 1.00 39.64 143 PRO F O 1
ATOM 16419 N N . LYS F 1 133 ? 40.845 -97.355 23.404 1.00 45.21 144 LYS F N 1
ATOM 16420 C CA . LYS F 1 133 ? 42.128 -97.590 22.736 1.00 48.73 144 LYS F CA 1
ATOM 16421 C C . LYS F 1 133 ? 42.832 -96.271 22.357 1.00 45.52 144 LYS F C 1
ATOM 16422 O O . LYS F 1 133 ? 44.022 -96.085 22.613 1.00 45.81 144 LYS F O 1
ATOM 16428 N N . GLU F 1 134 ? 42.073 -95.368 21.753 1.00 47.65 145 GLU F N 1
ATOM 16429 C CA . GLU F 1 134 ? 42.570 -94.046 21.355 1.00 51.51 145 GLU F CA 1
ATOM 16430 C C . GLU F 1 134 ? 43.045 -93.163 22.534 1.00 49.11 145 GLU F C 1
ATOM 16431 O O . GLU F 1 134 ? 43.896 -92.310 22.344 1.00 48.76 145 GLU F O 1
ATOM 16437 N N . HIS F 1 135 ? 42.500 -93.373 23.732 1.00 44.76 146 HIS F N 1
ATOM 16438 C CA . HIS F 1 135 ? 42.950 -92.667 24.941 1.00 43.40 146 HIS F CA 1
ATOM 16439 C C . HIS F 1 135 ? 44.150 -93.316 25.611 1.00 43.05 146 HIS F C 1
ATOM 16440 O O . HIS F 1 135 ? 44.850 -92.657 26.372 1.00 45.66 146 HIS F O 1
ATOM 16447 N N . TRP F 1 136 ? 44.370 -94.606 25.361 1.00 42.13 147 TRP F N 1
ATOM 16448 C CA . TRP F 1 136 ? 45.426 -95.369 26.031 1.00 40.62 147 TRP F CA 1
ATOM 16449 C C . TRP F 1 136 ? 46.676 -95.585 25.188 1.00 39.35 147 TRP F C 1
ATOM 16450 O O . TRP F 1 136 ? 47.774 -95.536 25.719 1.00 40.07 147 TRP F O 1
ATOM 16461 N N . ASP F 1 137 ? 46.510 -95.888 23.900 1.00 40.85 148 ASP F N 1
ATOM 16462 C CA . ASP F 1 137 ? 47.649 -96.225 23.032 1.00 43.04 148 ASP F CA 1
ATOM 16463 C C . ASP F 1 137 ? 48.600 -95.031 22.861 1.00 40.74 148 ASP F C 1
ATOM 16464 O O . ASP F 1 137 ? 48.150 -93.896 22.889 1.00 40.34 148 ASP F O 1
ATOM 16469 N N . PRO F 1 138 ? 49.909 -95.283 22.674 1.00 41.20 149 PRO F N 1
ATOM 16470 C CA . PRO F 1 138 ? 50.785 -94.154 22.338 1.00 42.68 149 PRO F CA 1
ATOM 16471 C C . PRO F 1 138 ? 50.290 -93.441 21.075 1.00 42.67 149 PRO F C 1
ATOM 16472 O O . PRO F 1 138 ? 49.872 -94.117 20.139 1.00 41.71 149 PRO F O 1
ATOM 16476 N N . PRO F 1 139 ? 50.291 -92.092 21.054 1.00 41.76 150 PRO F N 1
ATOM 16477 C CA . PRO F 1 139 ? 49.832 -91.406 19.839 1.00 42.51 150 PRO F CA 1
ATOM 16478 C C . PRO F 1 139 ? 50.645 -91.764 18.580 1.00 40.26 150 PRO F C 1
ATOM 16479 O O . PRO F 1 139 ? 51.788 -92.211 18.684 1.00 39.15 150 PRO F O 1
ATOM 16483 N N . GLU F 1 140 ? 50.041 -91.541 17.421 1.00 42.90 151 GLU F N 1
ATOM 16484 C CA . GLU F 1 140 ? 50.607 -91.919 16.109 1.00 47.54 151 GLU F CA 1
ATOM 16485 C C . GLU F 1 140 ? 52.016 -91.358 15.868 1.00 45.65 151 GLU F C 1
ATOM 16486 O O . GLU F 1 140 ? 52.859 -92.006 15.248 1.00 45.18 151 GLU F O 1
ATOM 16492 N N . TRP F 1 141 ? 52.266 -90.156 16.379 1.00 42.04 152 TRP F N 1
ATOM 16493 C CA . TRP F 1 141 ? 53.574 -89.501 16.227 1.00 40.26 152 TRP F CA 1
ATOM 16494 C C . TRP F 1 141 ? 54.696 -90.065 17.091 1.00 39.30 152 TRP F C 1
ATOM 16495 O O . TRP F 1 141 ? 55.841 -89.679 16.901 1.00 39.34 152 TRP F O 1
ATOM 16506 N N . ILE F 1 142 ? 54.387 -90.945 18.049 1.00 39.43 153 ILE F N 1
ATOM 16507 C CA . ILE F 1 142 ? 55.420 -91.543 18.897 1.00 38.43 153 ILE F CA 1
ATOM 16508 C C . ILE F 1 142 ? 56.060 -92.714 18.144 1.00 40.71 153 ILE F C 1
ATOM 16509 O O . ILE F 1 142 ? 55.360 -93.550 17.579 1.00 41.73 153 ILE F O 1
ATOM 16514 N N . ASN F 1 143 ? 57.389 -92.756 18.140 1.00 39.44 154 ASN F N 1
ATOM 16515 C CA . ASN F 1 143 ? 58.137 -93.803 17.460 1.00 40.78 154 ASN F CA 1
ATOM 16516 C C . ASN F 1 143 ? 58.571 -94.828 18.493 1.00 40.81 154 ASN F C 1
ATOM 16517 O O . ASN F 1 143 ? 59.269 -94.489 19.455 1.00 38.16 154 ASN F O 1
ATOM 16522 N N . MET F 1 144 ? 58.179 -96.086 18.292 1.00 41.28 155 MET F N 1
ATOM 16523 C CA . MET F 1 144 ? 58.403 -97.114 19.316 1.00 41.76 155 MET F CA 1
ATOM 16524 C C . MET F 1 144 ? 59.846 -97.558 19.439 1.00 41.32 155 MET F C 1
ATOM 16525 O O . MET F 1 144 ? 60.254 -97.956 20.522 1.00 41.06 155 MET F O 1
ATOM 16530 N N . GLU F 1 145 ? 60.629 -97.469 18.361 1.00 44.11 156 GLU F N 1
ATOM 16531 C CA . GLU F 1 145 ? 62.075 -97.696 18.449 1.00 45.86 156 GLU F CA 1
ATOM 16532 C C . GLU F 1 145 ? 62.754 -96.641 19.322 1.00 43.27 156 GLU F C 1
ATOM 16533 O O . GLU F 1 145 ? 63.587 -96.979 20.169 1.00 44.48 156 GLU F O 1
ATOM 16539 N N . LEU F 1 146 ? 62.421 -95.369 19.087 1.00 41.91 157 LEU F N 1
ATOM 16540 C CA . LEU F 1 146 ? 62.919 -94.270 19.927 1.00 41.65 157 LEU F CA 1
ATOM 16541 C C . LEU F 1 146 ? 62.535 -94.501 21.378 1.00 40.22 157 LEU F C 1
ATOM 16542 O O . LEU F 1 146 ? 63.358 -94.304 22.270 1.00 42.76 157 LEU F O 1
ATOM 16547 N N . PHE F 1 147 ? 61.296 -94.933 21.614 1.00 40.12 158 PHE F N 1
ATOM 16548 C CA . PHE F 1 147 ? 60.878 -95.310 22.968 1.00 41.80 158 PHE F CA 1
ATOM 16549 C C . PHE F 1 147 ? 61.801 -96.348 23.620 1.00 41.72 158 PHE F C 1
ATOM 16550 O O . PHE F 1 147 ? 62.277 -96.132 24.736 1.00 40.57 158 PHE F O 1
ATOM 16558 N N . ARG F 1 148 ? 62.038 -97.467 22.922 1.00 44.34 159 ARG F N 1
ATOM 16559 C CA A ARG F 1 148 ? 62.820 -98.573 23.489 0.50 45.07 159 ARG F CA 1
ATOM 16560 C CA B ARG F 1 148 ? 62.833 -98.585 23.459 0.50 44.70 159 ARG F CA 1
ATOM 16561 C C . ARG F 1 148 ? 64.284 -98.182 23.684 1.00 45.14 159 ARG F C 1
ATOM 16562 O O . ARG F 1 148 ? 64.913 -98.606 24.654 1.00 45.01 159 ARG F O 1
ATOM 16577 N N . GLU F 1 149 ? 64.821 -97.365 22.780 1.00 45.07 160 GLU F N 1
ATOM 16578 C CA . GLU F 1 149 ? 66.199 -96.892 22.920 1.00 47.57 160 GLU F CA 1
ATOM 16579 C C . GLU F 1 149 ? 66.350 -95.951 24.120 1.00 45.98 160 GLU F C 1
ATOM 16580 O O . GLU F 1 149 ? 67.281 -96.097 24.918 1.00 44.04 160 GLU F O 1
ATOM 16586 N N . SER F 1 150 ? 65.423 -95.008 24.272 1.00 44.72 161 SER F N 1
ATOM 16587 C CA . SER F 1 150 ? 65.484 -94.087 25.415 1.00 45.30 161 SER F CA 1
ATOM 16588 C C . SER F 1 150 ? 65.242 -94.814 26.741 1.00 45.23 161 SER F C 1
ATOM 16589 O O . SER F 1 150 ? 65.925 -94.539 27.733 1.00 42.26 161 SER F O 1
ATOM 16592 N N . ALA F 1 151 ? 64.295 -95.754 26.739 1.00 46.37 162 ALA F N 1
ATOM 16593 C CA . ALA F 1 151 ? 64.000 -96.577 27.923 1.00 47.62 162 ALA F CA 1
ATOM 16594 C C . ALA F 1 151 ? 65.201 -97.399 28.385 1.00 48.33 162 ALA F C 1
ATOM 16595 O O . ALA F 1 151 ? 65.445 -97.497 29.587 1.00 49.31 162 ALA F O 1
ATOM 16597 N N . ALA F 1 152 ? 65.948 -97.976 27.438 1.00 50.16 163 ALA F N 1
ATOM 16598 C CA . ALA F 1 152 ? 67.181 -98.730 27.752 1.00 50.59 163 ALA F CA 1
ATOM 16599 C C . ALA F 1 152 ? 68.212 -97.889 28.506 1.00 51.07 163 ALA F C 1
ATOM 16600 O O . ALA F 1 152 ? 68.801 -98.353 29.488 1.00 52.24 163 ALA F O 1
ATOM 16602 N N . ILE F 1 153 ? 68.419 -96.652 28.059 1.00 50.79 164 ILE F N 1
ATOM 16603 C CA . ILE F 1 153 ? 69.352 -95.732 28.737 1.00 50.31 164 ILE F CA 1
ATOM 16604 C C . ILE F 1 153 ? 68.907 -95.452 30.179 1.00 48.13 164 ILE F C 1
ATOM 16605 O O . ILE F 1 153 ? 69.732 -95.478 31.101 1.00 48.67 164 ILE F O 1
ATOM 16610 N N . LEU F 1 154 ? 67.618 -95.185 30.367 1.00 46.09 165 LEU F N 1
ATOM 16611 C CA . LEU F 1 154 ? 67.074 -94.960 31.710 1.00 49.53 165 LEU F CA 1
ATOM 16612 C C . LEU F 1 154 ? 67.102 -96.225 32.595 1.00 52.13 165 LEU F C 1
ATOM 16613 O O . LEU F 1 154 ? 67.274 -96.124 33.819 1.00 48.71 165 LEU F O 1
ATOM 16618 N N . THR F 1 155 ? 66.954 -97.400 31.978 1.00 51.87 166 THR F N 1
ATOM 16619 C CA . THR F 1 155 ? 67.072 -98.681 32.692 1.00 52.29 166 THR F CA 1
ATOM 16620 C C . THR F 1 155 ? 68.498 -98.859 33.216 1.00 52.76 166 THR F C 1
ATOM 16621 O O . THR F 1 155 ? 68.691 -99.192 34.382 1.00 49.66 166 THR F O 1
ATOM 16625 N N . GLU F 1 156 ? 69.489 -98.580 32.375 1.00 55.89 167 GLU F N 1
ATOM 16626 C CA . GLU F 1 156 ? 70.891 -98.592 32.804 1.00 58.66 167 GLU F CA 1
ATOM 16627 C C . GLU F 1 156 ? 71.160 -97.651 33.994 1.00 59.37 167 GLU F C 1
ATOM 16628 O O . GLU F 1 156 ? 71.940 -97.990 34.884 1.00 58.64 167 GLU F O 1
ATOM 16634 N N . GLN F 1 157 ? 70.506 -96.485 34.010 1.00 58.15 168 GLN F N 1
ATOM 16635 C CA . GLN F 1 157 ? 70.610 -95.526 35.128 1.00 58.93 168 GLN F CA 1
ATOM 16636 C C . GLN F 1 157 ? 69.602 -95.756 36.285 1.00 58.94 168 GLN F C 1
ATOM 16637 O O . GLN F 1 157 ? 69.486 -94.916 37.175 1.00 55.81 168 GLN F O 1
ATOM 16643 N N . LYS F 1 158 ? 68.888 -96.887 36.268 1.00 60.48 169 LYS F N 1
ATOM 16644 C CA . LYS F 1 158 ? 68.076 -97.366 37.403 1.00 63.25 169 LYS F CA 1
ATOM 16645 C C . LYS F 1 158 ? 66.860 -96.490 37.725 1.00 60.86 169 LYS F C 1
ATOM 16646 O O . LYS F 1 158 ? 66.471 -96.360 38.889 1.00 59.37 169 LYS F O 1
ATOM 16652 N N . ILE F 1 159 ? 66.257 -95.903 36.691 1.00 59.62 170 ILE F N 1
ATOM 16653 C CA . ILE F 1 159 ? 65.015 -95.138 36.843 1.00 57.37 170 ILE F CA 1
ATOM 16654 C C . ILE F 1 159 ? 63.877 -96.141 37.029 1.00 58.91 170 ILE F C 1
ATOM 16655 O O . ILE F 1 159 ? 63.733 -97.080 36.244 1.00 54.30 170 ILE F O 1
ATOM 16660 N N . GLN F 1 160 ? 63.057 -95.925 38.054 1.00 61.20 171 GLN F N 1
ATOM 16661 C CA . GLN F 1 160 ? 61.971 -96.853 38.361 1.00 63.35 171 GLN F CA 1
ATOM 16662 C C . GLN F 1 160 ? 60.927 -96.880 37.234 1.00 60.10 171 GLN F C 1
ATOM 16663 O O . GLN F 1 160 ? 60.506 -95.826 36.746 1.00 54.21 171 GLN F O 1
ATOM 16669 N N . TYR F 1 161 ? 60.543 -98.093 36.827 1.00 59.13 172 TYR F N 1
ATOM 16670 C CA . TYR F 1 161 ? 59.569 -98.340 35.739 1.00 59.97 172 TYR F CA 1
ATOM 16671 C C . TYR F 1 161 ? 59.993 -97.846 34.334 1.00 57.92 172 TYR F C 1
ATOM 16672 O O . TYR F 1 161 ? 59.145 -97.717 33.444 1.00 55.13 172 TYR F O 1
ATOM 16681 N N . SER F 1 162 ? 61.291 -97.611 34.125 1.00 57.05 173 SER F N 1
ATOM 16682 C CA . SER F 1 162 ? 61.796 -97.060 32.856 1.00 59.81 173 SER F CA 1
ATOM 16683 C C . SER F 1 162 ? 61.454 -97.930 31.641 1.00 61.75 173 SER F C 1
ATOM 16684 O O . SER F 1 162 ? 61.048 -97.415 30.595 1.00 62.42 173 SER F O 1
ATOM 16687 N N . ASP F 1 163 ? 61.600 -99.245 31.802 1.00 62.74 174 ASP F N 1
ATOM 16688 C CA . ASP F 1 163 ? 61.363 -100.212 30.720 1.00 66.37 174 ASP F CA 1
ATOM 16689 C C . ASP F 1 163 ? 59.887 -100.558 30.455 1.00 61.71 174 ASP F C 1
ATOM 16690 O O . ASP F 1 163 ? 59.577 -101.141 29.416 1.00 60.36 174 ASP F O 1
ATOM 16695 N N . LYS F 1 164 ? 58.985 -100.211 31.372 1.00 57.95 175 LYS F N 1
ATOM 16696 C CA . LYS F 1 164 ? 57.589 -100.654 31.274 1.00 56.60 175 LYS F CA 1
ATOM 16697 C C . LYS F 1 164 ? 56.689 -99.664 30.526 1.00 50.88 175 LYS F C 1
ATOM 16698 O O . LYS F 1 164 ? 56.287 -98.648 31.092 1.00 49.56 175 LYS F O 1
ATOM 16704 N N . LEU F 1 165 ? 56.352 -99.976 29.273 1.00 45.07 176 LEU F N 1
ATOM 16705 C CA . LEU F 1 165 ? 55.540 -99.088 28.421 1.00 44.68 176 LEU F CA 1
ATOM 16706 C C . LEU F 1 165 ? 54.217 -98.686 29.053 1.00 43.27 176 LEU F C 1
ATOM 16707 O O . LEU F 1 165 ? 53.783 -97.534 28.924 1.00 38.89 176 LEU F O 1
ATOM 16712 N N . SER F 1 166 ? 53.567 -99.645 29.707 1.00 40.19 177 SER F N 1
ATOM 16713 C CA . SER F 1 166 ? 52.265 -99.402 30.319 1.00 39.26 177 SER F CA 1
ATOM 16714 C C . SER F 1 166 ? 52.324 -98.329 31.426 1.00 36.42 177 SER F C 1
ATOM 16715 O O . SER F 1 166 ? 51.351 -97.620 31.633 1.00 39.35 177 SER F O 1
ATOM 16718 N N . TYR F 1 167 ? 53.451 -98.229 32.129 1.00 37.90 178 TYR F N 1
ATOM 16719 C CA . TYR F 1 167 ? 53.626 -97.194 33.153 1.00 38.29 178 TYR F CA 1
ATOM 16720 C C . TYR F 1 167 ? 53.617 -95.806 32.505 1.00 36.73 178 TYR F C 1
ATOM 16721 O O . TYR F 1 167 ? 53.012 -94.882 33.031 1.00 36.71 178 TYR F O 1
ATOM 16730 N N . HIS F 1 168 ? 54.247 -95.697 31.338 1.00 35.69 179 HIS F N 1
ATOM 16731 C CA . HIS F 1 168 ? 54.261 -94.450 30.559 1.00 35.38 179 HIS F CA 1
ATOM 16732 C C . HIS F 1 168 ? 52.868 -94.109 30.079 1.00 35.27 179 HIS F C 1
ATOM 16733 O O . HIS F 1 168 ? 52.437 -92.954 30.160 1.00 33.46 179 HIS F O 1
ATOM 16740 N N . GLN F 1 169 ? 52.143 -95.121 29.608 1.00 34.73 180 GLN F N 1
ATOM 16741 C CA . GLN F 1 169 ? 50.758 -94.937 29.189 1.00 34.68 180 GLN F CA 1
ATOM 16742 C C . GLN F 1 169 ? 49.860 -94.498 30.348 1.00 34.89 180 GLN F C 1
ATOM 16743 O O . GLN F 1 169 ? 48.969 -93.663 30.172 1.00 34.79 180 GLN F O 1
ATOM 16749 N N . MET F 1 170 ? 50.091 -95.066 31.526 1.00 35.00 181 MET F N 1
ATOM 16750 C CA . MET F 1 170 ? 49.339 -94.667 32.717 1.00 35.41 181 MET F CA 1
ATOM 16751 C C . MET F 1 170 ? 49.609 -93.198 33.074 1.00 32.90 181 MET F C 1
ATOM 16752 O O . MET F 1 170 ? 48.685 -92.452 33.335 1.00 33.43 181 MET F O 1
ATOM 16757 N N . CYS F 1 171 ? 50.875 -92.806 33.093 1.00 34.02 182 CYS F N 1
ATOM 16758 C CA . CYS F 1 171 ? 51.247 -91.414 33.374 1.00 35.77 182 CYS F CA 1
ATOM 16759 C C . CYS F 1 171 ? 50.576 -90.446 32.403 1.00 34.81 182 CYS F C 1
ATOM 16760 O O . CYS F 1 171 ? 50.022 -89.425 32.818 1.00 34.61 182 CYS F O 1
ATOM 16763 N N . ARG F 1 172 ? 50.595 -90.791 31.118 1.00 33.86 183 ARG F N 1
ATOM 16764 C CA . ARG F 1 172 ? 49.927 -89.987 30.105 1.00 33.92 183 ARG F CA 1
ATOM 16765 C C . ARG F 1 172 ? 48.420 -89.932 30.325 1.00 33.42 183 ARG F C 1
ATOM 16766 O O . ARG F 1 172 ? 47.808 -88.874 30.179 1.00 31.95 183 ARG F O 1
ATOM 16774 N N . TRP F 1 173 ? 47.818 -91.073 30.653 1.00 33.39 184 TRP F N 1
ATOM 16775 C CA . TRP F 1 173 ? 46.372 -91.137 30.840 1.00 33.59 184 TRP F CA 1
ATOM 16776 C C . TRP F 1 173 ? 45.919 -90.267 32.030 1.00 31.98 184 TRP F C 1
ATOM 16777 O O . TRP F 1 173 ? 44.953 -89.519 31.928 1.00 32.12 184 TRP F O 1
ATOM 16788 N N . ASN F 1 174 ? 46.618 -90.387 33.154 1.00 33.14 185 ASN F N 1
ATOM 16789 C CA . ASN F 1 174 ? 46.346 -89.528 34.310 1.00 34.38 185 ASN F CA 1
ATOM 16790 C C . ASN F 1 174 ? 46.642 -88.046 34.043 1.00 35.02 185 ASN F C 1
ATOM 16791 O O . ASN F 1 174 ? 45.971 -87.182 34.592 1.00 37.71 185 ASN F O 1
ATOM 16796 N N . SER F 1 175 ? 47.625 -87.762 33.189 1.00 34.32 186 SER F N 1
ATOM 16797 C CA . SER F 1 175 ? 47.956 -86.378 32.824 1.00 33.13 186 SER F CA 1
ATOM 16798 C C . SER F 1 175 ? 46.900 -85.693 31.979 1.00 34.28 186 SER F C 1
ATOM 16799 O O . SER F 1 175 ? 46.589 -84.517 32.205 1.00 33.16 186 SER F O 1
ATOM 16802 N N . GLY F 1 176 ? 46.362 -86.406 30.991 1.00 33.38 187 GLY F N 1
ATOM 16803 C CA . GLY F 1 176 ? 45.518 -85.762 29.988 1.00 33.30 187 GLY F CA 1
ATOM 16804 C C . GLY F 1 176 ? 44.231 -86.392 29.522 1.00 35.22 187 GLY F C 1
ATOM 16805 O O . GLY F 1 176 ? 43.470 -85.730 28.811 1.00 33.84 187 GLY F O 1
ATOM 16806 N N . MET F 1 177 ? 43.966 -87.637 29.914 1.00 36.58 188 MET F N 1
ATOM 16807 C CA . MET F 1 177 ? 42.855 -88.392 29.323 1.00 38.60 188 MET F CA 1
ATOM 16808 C C . MET F 1 177 ? 41.739 -88.803 30.299 1.00 37.35 188 MET F C 1
ATOM 16809 O O . MET F 1 177 ? 40.599 -88.917 29.867 1.00 37.12 188 MET F O 1
ATOM 16814 N N . PHE F 1 178 ? 42.023 -88.986 31.591 1.00 37.06 189 PHE F N 1
ATOM 16815 C CA . PHE F 1 178 ? 40.952 -89.392 32.526 1.00 36.14 189 PHE F CA 1
ATOM 16816 C C . PHE F 1 178 ? 39.755 -88.446 32.498 1.00 35.91 189 PHE F C 1
ATOM 16817 O O . PHE F 1 178 ? 38.615 -88.893 32.482 1.00 36.15 189 PHE F O 1
ATOM 16825 N N . TYR F 1 179 ? 40.026 -87.142 32.411 1.00 34.59 190 TYR F N 1
ATOM 16826 C CA . TYR F 1 179 ? 38.977 -86.122 32.413 1.00 34.09 190 TYR F CA 1
ATOM 16827 C C . TYR F 1 179 ? 38.240 -85.988 31.080 1.00 33.94 190 TYR F C 1
ATOM 16828 O O . TYR F 1 179 ? 37.309 -85.205 30.975 1.00 34.74 190 TYR F O 1
ATOM 16837 N N . LYS F 1 180 ? 38.683 -86.727 30.067 1.00 35.56 191 LYS F N 1
ATOM 16838 C CA . LYS F 1 180 ? 37.973 -86.836 28.787 1.00 38.03 191 LYS F CA 1
ATOM 16839 C C . LYS F 1 180 ? 37.196 -88.157 28.631 1.00 38.11 191 LYS F C 1
ATOM 16840 O O . LYS F 1 180 ? 36.515 -88.346 27.618 1.00 37.95 191 LYS F O 1
ATOM 16846 N N . HIS F 1 181 ? 37.290 -89.066 29.608 1.00 38.99 192 HIS F N 1
ATOM 16847 C CA . HIS F 1 181 ? 36.541 -90.335 29.536 1.00 39.63 192 HIS F CA 1
ATOM 16848 C C . HIS F 1 181 ? 35.024 -90.063 29.588 1.00 39.74 192 HIS F C 1
ATOM 16849 O O . HIS F 1 181 ? 34.572 -89.335 30.462 1.00 40.42 192 HIS F O 1
ATOM 16856 N N . PRO F 1 182 ? 34.232 -90.637 28.653 1.00 41.57 193 PRO F N 1
ATOM 16857 C CA . PRO F 1 182 ? 32.782 -90.352 28.631 1.00 40.66 193 PRO F CA 1
ATOM 16858 C C . PRO F 1 182 ? 32.020 -90.629 29.941 1.00 38.75 193 PRO F C 1
ATOM 16859 O O . PRO F 1 182 ? 31.067 -89.927 30.259 1.00 42.22 193 PRO F O 1
ATOM 16863 N N . ALA F 1 183 ? 32.404 -91.675 30.651 1.00 38.21 194 ALA F N 1
ATOM 16864 C CA . ALA F 1 183 ? 31.946 -91.955 32.021 1.00 40.99 194 ALA F CA 1
ATOM 16865 C C . ALA F 1 183 ? 31.943 -90.773 33.008 1.00 42.02 194 ALA F C 1
ATOM 16866 O O . ALA F 1 183 ? 31.088 -90.722 33.892 1.00 40.59 194 ALA F O 1
ATOM 16868 N N . LEU F 1 184 ? 32.895 -89.844 32.867 1.00 41.89 195 LEU F N 1
ATOM 16869 C CA . LEU F 1 184 ? 33.000 -88.690 33.770 1.00 40.57 195 LEU F CA 1
ATOM 16870 C C . LEU F 1 184 ? 32.376 -87.410 33.234 1.00 42.76 195 LEU F C 1
ATOM 16871 O O . LEU F 1 184 ? 32.424 -86.388 33.920 1.00 43.00 195 LEU F O 1
ATOM 16876 N N . LYS F 1 185 ? 31.746 -87.451 32.056 1.00 43.98 196 LYS F N 1
ATOM 16877 C CA . LYS F 1 185 ? 31.291 -86.224 31.397 1.00 46.52 196 LYS F CA 1
ATOM 16878 C C . LYS F 1 185 ? 30.324 -85.397 32.237 1.00 45.29 196 LYS F C 1
ATOM 16879 O O . LYS F 1 185 ? 30.326 -84.176 32.144 1.00 42.06 196 LYS F O 1
ATOM 16885 N N . ASN F 1 186 ? 29.487 -86.054 33.036 1.00 44.82 197 ASN F N 1
ATOM 16886 C CA . ASN F 1 186 ? 28.508 -85.337 33.865 1.00 45.41 197 ASN F CA 1
ATOM 16887 C C . ASN F 1 186 ? 28.993 -85.060 35.294 1.00 43.14 197 ASN F C 1
ATOM 16888 O O . ASN F 1 186 ? 28.249 -84.501 36.098 1.00 44.48 197 ASN F O 1
ATOM 16893 N N . TYR F 1 187 ? 30.236 -85.435 35.595 1.00 40.48 198 TYR F N 1
ATOM 16894 C CA . TYR F 1 187 ? 30.844 -85.214 36.902 1.00 40.78 198 TYR F CA 1
ATOM 16895 C C . TYR F 1 187 ? 31.728 -83.964 36.899 1.00 41.87 198 TYR F C 1
ATOM 16896 O O . TYR F 1 187 ? 32.303 -83.607 35.860 1.00 37.24 198 TYR F O 1
ATOM 16905 N N . LYS F 1 188 ? 31.809 -83.312 38.062 1.00 39.38 199 LYS F N 1
ATOM 16906 C CA . LYS F 1 188 ? 32.645 -82.137 38.249 1.00 40.63 199 LYS F CA 1
ATOM 16907 C C . LYS F 1 188 ? 33.865 -82.415 39.124 1.00 39.13 199 LYS F C 1
ATOM 16908 O O . LYS F 1 188 ? 34.951 -81.930 38.813 1.00 37.77 199 LYS F O 1
ATOM 16914 N N . TYR F 1 189 ? 33.688 -83.172 40.208 1.00 37.15 200 TYR F N 1
ATOM 16915 C CA . TYR F 1 189 ? 34.781 -83.490 41.134 1.00 37.09 200 TYR F CA 1
ATOM 16916 C C . TYR F 1 189 ? 35.144 -84.961 41.146 1.00 35.81 200 TYR F C 1
ATOM 16917 O O . TYR F 1 189 ? 34.285 -85.827 40.975 1.00 35.35 200 TYR F O 1
ATOM 16926 N N . TYR F 1 190 ? 36.424 -85.248 41.348 1.00 34.35 201 TYR F N 1
ATOM 16927 C CA . TYR F 1 190 ? 36.884 -86.617 41.486 1.00 35.02 201 TYR F CA 1
ATOM 16928 C C . TYR F 1 190 ? 37.758 -86.731 42.708 1.00 36.15 201 TYR F C 1
ATOM 16929 O O . TYR F 1 190 ? 38.380 -85.746 43.127 1.00 34.75 201 TYR F O 1
ATOM 16938 N N . TRP F 1 191 ? 37.782 -87.934 43.280 1.00 33.22 202 TRP F N 1
ATOM 16939 C CA . TRP F 1 191 ? 38.747 -88.319 44.296 1.00 33.97 202 TRP F CA 1
ATOM 16940 C C . TRP F 1 191 ? 39.459 -89.554 43.761 1.00 36.70 202 TRP F C 1
ATOM 16941 O O . TRP F 1 191 ? 38.887 -90.658 43.720 1.00 37.89 202 TRP F O 1
ATOM 16952 N N . ARG F 1 192 ? 40.714 -89.369 43.360 1.00 35.52 203 ARG F N 1
ATOM 16953 C CA . ARG F 1 192 ? 41.523 -90.451 42.848 1.00 36.05 203 ARG F CA 1
ATOM 16954 C C . ARG F 1 192 ? 42.068 -91.297 43.975 1.00 36.63 203 ARG F C 1
ATOM 16955 O O . ARG F 1 192 ? 42.661 -90.767 44.927 1.00 34.65 203 ARG F O 1
ATOM 16963 N N . VAL F 1 193 ? 41.925 -92.614 43.815 1.00 36.67 204 VAL F N 1
ATOM 16964 C CA . VAL F 1 193 ? 42.366 -93.610 44.790 1.00 38.79 204 VAL F CA 1
ATOM 16965 C C . VAL F 1 193 ? 43.238 -94.679 44.112 1.00 38.57 204 VAL F C 1
ATOM 16966 O O . VAL F 1 193 ? 42.957 -95.080 42.985 1.00 38.93 204 VAL F O 1
ATOM 16970 N N . GLU F 1 194 ? 44.296 -95.122 44.794 1.00 38.56 205 GLU F N 1
ATOM 16971 C CA . GLU F 1 194 ? 45.141 -96.227 44.334 1.00 39.80 205 GLU F CA 1
ATOM 16972 C C . GLU F 1 194 ? 45.014 -97.436 45.254 1.00 41.63 205 GLU F C 1
ATOM 16973 O O . GLU F 1 194 ? 44.705 -97.290 46.441 1.00 41.76 205 GLU F O 1
ATOM 16979 N N . PRO F 1 195 ? 45.297 -98.632 44.717 1.00 43.13 206 PRO F N 1
ATOM 16980 C CA . PRO F 1 195 ? 45.390 -99.809 45.582 1.00 43.39 206 PRO F CA 1
ATOM 16981 C C . PRO F 1 195 ? 46.579 -99.742 46.536 1.00 43.13 206 PRO F C 1
ATOM 16982 O O . PRO F 1 195 ? 47.581 -99.087 46.242 1.00 40.76 206 PRO F O 1
ATOM 16986 N N . LYS F 1 196 ? 46.440 -100.412 47.677 1.00 42.11 207 LYS F N 1
ATOM 16987 C CA . LYS F 1 196 ? 47.504 -100.555 48.666 1.00 45.38 207 LYS F CA 1
ATOM 16988 C C . LYS F 1 196 ? 47.793 -99.256 49.432 1.00 42.47 207 LYS F C 1
ATOM 16989 O O . LYS F 1 196 ? 48.892 -99.067 49.944 1.00 45.08 207 LYS F O 1
ATOM 16995 N N . VAL F 1 197 ? 46.798 -98.383 49.542 1.00 40.73 208 VAL F N 1
ATOM 16996 C CA . VAL F 1 197 ? 46.942 -97.160 50.341 1.00 40.58 208 VAL F CA 1
ATOM 16997 C C . VAL F 1 197 ? 46.051 -97.263 51.576 1.00 42.51 208 VAL F C 1
ATOM 16998 O O . VAL F 1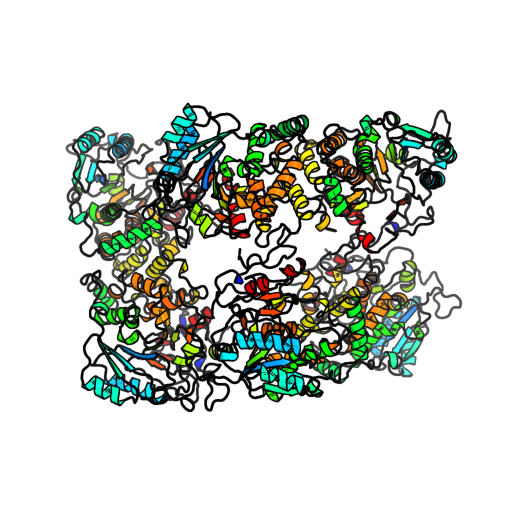 197 ? 45.018 -97.946 51.551 1.00 42.45 208 VAL F O 1
ATOM 17002 N N . GLN F 1 198 ? 46.453 -96.569 52.642 1.00 42.16 209 GLN F N 1
ATOM 17003 C CA . GLN F 1 198 ? 45.706 -96.557 53.897 1.00 41.86 209 GLN F CA 1
ATOM 17004 C C . GLN F 1 198 ? 45.119 -95.188 54.166 1.00 41.78 209 GLN F C 1
ATOM 17005 O O . GLN F 1 198 ? 45.727 -94.172 53.826 1.00 39.50 209 GLN F O 1
ATOM 17011 N N . PHE F 1 199 ? 43.945 -95.177 54.792 1.00 39.58 210 PHE F N 1
ATOM 17012 C CA . PHE F 1 199 ? 43.343 -93.972 55.362 1.00 39.39 210 PHE F CA 1
ATOM 17013 C C . PHE F 1 199 ? 43.163 -94.209 56.858 1.00 42.46 210 PHE F C 1
ATOM 17014 O O . PHE F 1 199 ? 42.584 -95.223 57.254 1.00 43.40 210 PHE F O 1
ATOM 17022 N N . PHE F 1 200 ? 43.649 -93.273 57.668 1.00 41.63 211 PHE F N 1
ATOM 17023 C CA . PHE F 1 200 ? 43.759 -93.440 59.121 1.00 42.27 211 PHE F CA 1
ATOM 17024 C C . PHE F 1 200 ? 42.732 -92.686 59.953 1.00 42.57 211 PHE F C 1
ATOM 17025 O O . PHE F 1 200 ? 42.600 -92.985 61.134 1.00 42.87 211 PHE F O 1
ATOM 17033 N N . CYS F 1 201 ? 42.040 -91.704 59.366 1.00 42.79 212 CYS F N 1
ATOM 17034 C CA . CYS F 1 201 ? 41.231 -90.746 60.127 1.00 42.19 212 CYS F CA 1
ATOM 17035 C C . CYS F 1 201 ? 39.795 -90.716 59.679 1.00 41.66 212 CYS F C 1
ATOM 17036 O O . CYS F 1 201 ? 39.526 -90.622 58.479 1.00 41.70 212 CYS F O 1
ATOM 17039 N N . ASN F 1 202 ? 38.865 -90.740 60.638 1.00 40.72 213 ASN F N 1
ATOM 17040 C CA . ASN F 1 202 ? 37.457 -90.494 60.323 1.00 40.02 213 ASN F CA 1
ATOM 17041 C C . ASN F 1 202 ? 37.299 -89.069 59.816 1.00 40.21 213 ASN F C 1
ATOM 17042 O O . ASN F 1 202 ? 37.870 -88.141 60.384 1.00 42.51 213 ASN F O 1
ATOM 17047 N N . VAL F 1 203 ? 36.530 -88.910 58.746 1.00 39.00 214 VAL F N 1
ATOM 17048 C CA . VAL F 1 203 ? 36.248 -87.606 58.171 1.00 39.48 214 VAL F CA 1
ATOM 17049 C C . VAL F 1 203 ? 34.730 -87.445 58.173 1.00 39.54 214 VAL F C 1
ATOM 17050 O O . VAL F 1 203 ? 34.024 -88.260 57.590 1.00 40.57 214 VAL F O 1
ATOM 17054 N N . ASP F 1 204 ? 34.235 -86.399 58.835 1.00 40.13 215 ASP F N 1
ATOM 17055 C CA . ASP F 1 204 ? 32.799 -86.258 59.129 1.00 41.02 215 ASP F CA 1
ATOM 17056 C C . ASP F 1 204 ? 32.088 -85.156 58.370 1.00 40.29 215 ASP F C 1
ATOM 17057 O O . ASP F 1 204 ? 30.995 -84.736 58.753 1.00 41.90 215 ASP F O 1
ATOM 17062 N N . TYR F 1 205 ? 32.685 -84.706 57.267 1.00 38.51 216 TYR F N 1
ATOM 17063 C CA . TYR F 1 205 ? 32.025 -83.777 56.357 1.00 36.91 216 TYR F CA 1
ATOM 17064 C C . TYR F 1 205 ? 32.171 -84.289 54.920 1.00 35.32 216 TYR F C 1
ATOM 17065 O O . TYR F 1 205 ? 33.042 -85.104 54.637 1.00 35.69 216 TYR F O 1
ATOM 17074 N N . ASP F 1 206 ? 31.295 -83.807 54.049 1.00 34.70 217 ASP F N 1
ATOM 17075 C CA . ASP F 1 206 ? 31.309 -84.140 52.633 1.00 36.31 217 ASP F CA 1
ATOM 17076 C C . ASP F 1 206 ? 32.429 -83.324 51.975 1.00 34.36 217 ASP F C 1
ATOM 17077 O O . ASP F 1 206 ? 32.245 -82.143 51.680 1.00 35.14 217 ASP F O 1
ATOM 17082 N N . VAL F 1 207 ? 33.567 -83.971 51.737 1.00 37.27 218 VAL F N 1
ATOM 17083 C CA . VAL F 1 207 ? 34.727 -83.295 51.148 1.00 38.79 218 VAL F CA 1
ATOM 17084 C C . VAL F 1 207 ? 34.457 -82.737 49.753 1.00 38.33 218 VAL F C 1
ATOM 17085 O O . VAL F 1 207 ? 35.037 -81.722 49.390 1.00 38.86 218 VAL F O 1
ATOM 17089 N N . PHE F 1 208 ? 33.584 -83.387 48.978 1.00 38.05 219 PHE F N 1
ATOM 17090 C CA . PHE F 1 208 ? 33.238 -82.902 47.642 1.00 37.34 219 PHE F CA 1
ATOM 17091 C C . PHE F 1 208 ? 32.429 -81.629 47.693 1.00 38.46 219 PHE F C 1
ATOM 17092 O O . PHE F 1 208 ? 32.630 -80.726 46.876 1.00 37.75 219 PHE F O 1
ATOM 17100 N N . ARG F 1 209 ? 31.494 -81.554 48.633 1.00 38.20 220 ARG F N 1
ATOM 17101 C CA . ARG F 1 209 ? 30.710 -80.342 48.790 1.00 37.74 220 ARG F CA 1
ATOM 17102 C C . ARG F 1 209 ? 31.526 -79.207 49.446 1.00 36.12 220 ARG F C 1
ATOM 17103 O O . ARG F 1 209 ? 31.244 -78.055 49.209 1.00 36.74 220 ARG F O 1
ATOM 17111 N N . PHE F 1 210 ? 32.524 -79.547 50.251 1.00 35.34 221 PHE F N 1
ATOM 17112 C CA . PHE F 1 210 ? 33.531 -78.568 50.701 1.00 35.76 221 PHE F CA 1
ATOM 17113 C C . PHE F 1 210 ? 34.268 -77.928 49.508 1.00 36.60 221 PHE F C 1
ATOM 17114 O O . PHE F 1 210 ? 34.371 -76.695 49.431 1.00 34.22 221 PHE F O 1
ATOM 17122 N N . MET F 1 211 ? 34.744 -78.764 48.576 1.00 35.81 222 MET F N 1
ATOM 17123 C CA . MET F 1 211 ? 35.386 -78.291 47.339 1.00 36.44 222 MET F CA 1
ATOM 17124 C C . MET F 1 211 ? 34.452 -77.374 46.573 1.00 36.67 222 MET F C 1
ATOM 17125 O O . MET F 1 211 ? 34.824 -76.263 46.196 1.00 37.16 222 MET F O 1
ATOM 17130 N N . GLU F 1 212 ? 33.217 -77.833 46.382 1.00 36.18 223 GLU F N 1
ATOM 17131 C CA . GLU F 1 212 ? 32.196 -77.068 45.672 1.00 35.82 223 GLU F CA 1
ATOM 17132 C C . GLU F 1 212 ? 31.857 -75.739 46.342 1.00 34.98 223 GLU F C 1
ATOM 17133 O O . GLU F 1 212 ? 31.803 -74.701 45.674 1.00 34.55 223 GLU F O 1
ATOM 17139 N N . ASP F 1 213 ? 31.619 -75.768 47.651 1.00 34.29 224 ASP F N 1
ATOM 17140 C CA . ASP F 1 213 ? 31.191 -74.572 48.379 1.00 34.08 224 ASP F CA 1
ATOM 17141 C C . ASP F 1 213 ? 32.296 -73.495 48.398 1.00 32.36 224 ASP F C 1
ATOM 17142 O O . ASP F 1 213 ? 32.031 -72.335 48.125 1.00 33.07 224 ASP F O 1
ATOM 17147 N N . ARG F 1 214 ? 33.520 -73.902 48.718 1.00 33.39 225 ARG F N 1
ATOM 17148 C CA . ARG F 1 214 ? 34.666 -72.982 48.743 1.00 35.28 225 ARG F CA 1
ATOM 17149 C C . ARG F 1 214 ? 35.193 -72.677 47.328 1.00 37.47 225 ARG F C 1
ATOM 17150 O O . ARG F 1 214 ? 36.071 -71.825 47.165 1.00 35.02 225 ARG F O 1
ATOM 17158 N N . ASN F 1 215 ? 34.663 -73.383 46.324 1.00 36.14 226 ASN F N 1
ATOM 17159 C CA . ASN F 1 215 ? 35.023 -73.227 44.916 1.00 35.39 226 ASN F CA 1
ATOM 17160 C C . ASN F 1 215 ? 36.502 -73.532 44.666 1.00 35.22 226 ASN F C 1
ATOM 17161 O O . ASN F 1 215 ? 37.209 -72.769 43.999 1.00 36.74 226 ASN F O 1
ATOM 17166 N N . LEU F 1 216 ? 36.948 -74.664 45.199 1.00 34.45 227 LEU F N 1
ATOM 17167 C CA . LEU F 1 216 ? 38.342 -75.059 45.139 1.00 34.82 227 LEU F CA 1
ATOM 17168 C C . LEU F 1 216 ? 38.635 -75.837 43.871 1.00 35.24 227 LEU F C 1
ATOM 17169 O O . LEU F 1 216 ? 37.729 -76.340 43.206 1.00 34.12 227 LEU F O 1
ATOM 17174 N N . THR F 1 217 ? 39.921 -75.951 43.568 1.00 34.14 228 THR F N 1
ATOM 17175 C CA . THR F 1 217 ? 40.395 -76.591 42.347 1.00 33.93 228 THR F CA 1
ATOM 17176 C C . THR F 1 217 ? 41.026 -77.954 42.606 1.00 33.70 228 THR F C 1
ATOM 17177 O O . THR F 1 217 ? 40.856 -78.885 41.813 1.00 32.80 228 THR F O 1
ATOM 17181 N N . TYR F 1 218 ? 41.771 -78.082 43.698 1.00 33.07 229 TYR F N 1
ATOM 17182 C CA . TYR F 1 218 ? 42.571 -79.264 43.920 1.00 33.02 229 TYR F CA 1
ATOM 17183 C C . TYR F 1 218 ? 42.895 -79.413 45.390 1.00 33.87 229 TYR F C 1
ATOM 17184 O O . TYR F 1 218 ? 43.033 -78.419 46.100 1.00 33.45 229 TYR F O 1
ATOM 17193 N N . GLY F 1 219 ? 43.009 -80.661 45.829 1.00 33.18 230 GLY F N 1
ATOM 17194 C CA . GLY F 1 219 ? 43.430 -81.003 47.186 1.00 33.49 230 GLY F CA 1
ATOM 17195 C C . GLY F 1 219 ? 44.464 -82.111 47.195 1.00 33.23 230 GLY F C 1
ATOM 17196 O O . GLY F 1 219 ? 44.383 -83.046 46.396 1.00 34.73 230 GLY F O 1
ATOM 17197 N N . PHE F 1 220 ? 45.437 -82.002 48.097 1.00 31.87 231 PHE F N 1
ATOM 17198 C CA . PHE F 1 220 ? 46.531 -82.948 48.207 1.00 31.90 231 PHE F CA 1
ATOM 17199 C C . PHE F 1 220 ? 46.796 -83.277 49.669 1.00 32.51 231 PHE F C 1
ATOM 17200 O O . PHE F 1 220 ? 46.309 -82.586 50.557 1.00 34.68 231 PHE F O 1
ATOM 17208 N N . THR F 1 221 ? 47.581 -84.323 49.895 1.00 31.40 232 THR F N 1
ATOM 17209 C CA . THR F 1 221 ? 48.046 -84.676 51.226 1.00 32.68 232 THR F CA 1
ATOM 17210 C C . THR F 1 221 ? 49.548 -84.652 51.393 1.00 32.33 232 THR F C 1
ATOM 17211 O O . THR F 1 221 ? 50.026 -84.319 52.476 1.00 34.16 232 THR F O 1
ATOM 17215 N N . ILE F 1 222 ? 50.296 -85.019 50.353 1.00 31.34 233 ILE F N 1
ATOM 17216 C CA . ILE F 1 222 ? 51.739 -85.208 50.446 1.00 32.03 233 ILE F CA 1
ATOM 17217 C C . ILE F 1 222 ? 52.410 -84.434 49.300 1.00 32.87 233 ILE F C 1
ATOM 17218 O O . ILE F 1 222 ? 51.847 -84.316 48.216 1.00 32.26 233 ILE F O 1
ATOM 17223 N N . ASN F 1 223 ? 53.603 -83.894 49.566 1.00 34.34 234 ASN F N 1
ATOM 17224 C CA . ASN F 1 223 ? 54.312 -83.033 48.616 1.00 34.18 234 ASN F CA 1
ATOM 17225 C C . ASN F 1 223 ? 55.760 -83.478 48.605 1.00 34.20 234 ASN F C 1
ATOM 17226 O O . ASN F 1 223 ? 56.444 -83.371 49.629 1.00 34.54 234 ASN F O 1
ATOM 17231 N N . LEU F 1 224 ? 56.219 -83.986 47.458 1.00 32.66 235 LEU F N 1
ATOM 17232 C CA . LEU F 1 224 ? 57.496 -84.686 47.355 1.00 33.44 235 LEU F CA 1
ATOM 17233 C C . LEU F 1 224 ? 58.400 -84.127 46.275 1.00 33.95 235 LEU F C 1
ATOM 17234 O O . LEU F 1 224 ? 57.910 -83.572 45.292 1.00 33.13 235 LEU F O 1
ATOM 17239 N N . PHE F 1 225 ? 59.708 -84.328 46.454 1.00 33.30 236 PHE F N 1
ATOM 17240 C CA . PHE F 1 225 ? 60.688 -84.226 45.368 1.00 34.32 236 PHE F CA 1
ATOM 17241 C C . PHE F 1 225 ? 60.560 -85.453 44.454 1.00 35.33 236 PHE F C 1
ATOM 17242 O O . PHE F 1 225 ? 60.088 -86.505 44.876 1.00 32.58 236 PHE F O 1
ATOM 17250 N N . ASP F 1 226 ? 60.998 -85.309 43.208 1.00 35.59 237 ASP F N 1
ATOM 17251 C CA . ASP F 1 226 ? 60.986 -86.402 42.239 1.00 36.20 237 ASP F CA 1
ATOM 17252 C C . ASP F 1 226 ? 62.412 -86.692 41.812 1.00 36.85 237 ASP F C 1
ATOM 17253 O O . ASP F 1 226 ? 63.331 -85.952 42.153 1.00 37.91 237 ASP F O 1
ATOM 17258 N N . ASP F 1 227 ? 62.594 -87.794 41.086 1.00 36.65 238 ASP F N 1
ATOM 17259 C CA . ASP F 1 227 ? 63.872 -88.105 40.447 1.00 37.69 238 ASP F CA 1
ATOM 17260 C C . ASP F 1 227 ? 64.007 -87.198 39.215 1.00 36.37 238 ASP F C 1
ATOM 17261 O O . ASP F 1 227 ? 63.216 -87.329 38.279 1.00 34.94 238 ASP F O 1
ATOM 17266 N N . PRO F 1 228 ? 65.000 -86.281 39.207 1.00 37.08 239 PRO F N 1
ATOM 17267 C CA . PRO F 1 228 ? 65.124 -85.371 38.057 1.00 37.58 239 PRO F CA 1
ATOM 17268 C C . PRO F 1 228 ? 65.416 -86.066 36.724 1.00 36.47 239 PRO F C 1
ATOM 17269 O O . PRO F 1 228 ? 65.124 -85.504 35.676 1.00 36.09 239 PRO F O 1
ATOM 17273 N N . LYS F 1 229 ? 65.962 -87.280 36.773 1.00 37.05 240 LYS F N 1
ATOM 17274 C CA . LYS F 1 229 ? 66.255 -88.052 35.565 1.00 37.13 240 LYS F CA 1
ATOM 17275 C C . LYS F 1 229 ? 65.010 -88.506 34.813 1.00 35.54 240 LYS F C 1
ATOM 17276 O O . LYS F 1 229 ? 65.108 -88.892 33.645 1.00 35.63 240 LYS F O 1
ATOM 17282 N N . THR F 1 230 ? 63.849 -88.458 35.467 1.00 33.02 241 THR F N 1
ATOM 17283 C CA . THR F 1 230 ? 62.585 -88.769 34.809 1.00 34.07 241 THR F CA 1
ATOM 17284 C C . THR F 1 230 ? 61.990 -87.624 33.986 1.00 34.59 241 THR F C 1
ATOM 17285 O O . THR F 1 230 ? 61.099 -87.872 33.153 1.00 32.33 241 THR F O 1
ATOM 17289 N N . VAL F 1 231 ? 62.463 -86.389 34.224 1.00 33.18 242 VAL F N 1
ATOM 17290 C CA . VAL F 1 231 ? 61.838 -85.178 33.677 1.00 33.13 242 VAL F CA 1
ATOM 17291 C C . VAL F 1 231 ? 62.805 -84.109 33.110 1.00 32.70 242 VAL F C 1
ATOM 17292 O O . VAL F 1 231 ? 62.494 -82.921 33.150 1.00 34.99 242 VAL F O 1
ATOM 17296 N N . PRO F 1 232 ? 63.954 -84.506 32.551 1.00 33.51 243 PRO F N 1
ATOM 17297 C CA . PRO F 1 232 ? 64.915 -83.443 32.218 1.00 33.49 243 PRO F CA 1
ATOM 17298 C C . PRO F 1 232 ? 64.441 -82.345 31.244 1.00 32.75 243 PRO F C 1
ATOM 17299 O O . PRO F 1 232 ? 64.845 -81.192 31.417 1.00 33.46 243 PRO F O 1
ATOM 17303 N N . THR F 1 233 ? 63.592 -82.662 30.267 1.00 31.11 244 THR F N 1
ATOM 17304 C CA . THR F 1 233 ? 63.080 -81.629 29.355 1.00 30.42 244 THR F CA 1
ATOM 17305 C C . THR F 1 233 ? 61.660 -81.176 29.674 1.00 30.59 244 THR F C 1
ATOM 17306 O O . THR F 1 233 ? 61.076 -80.424 28.904 1.00 31.30 244 THR F O 1
ATOM 17310 N N . LEU F 1 234 ? 61.108 -81.582 30.818 1.00 30.68 245 LEU F N 1
ATOM 17311 C CA . LEU F 1 234 ? 59.744 -81.184 31.168 1.00 30.27 245 LEU F CA 1
ATOM 17312 C C . LEU F 1 234 ? 59.635 -79.665 31.380 1.00 28.92 245 LEU F C 1
ATOM 17313 O O . LEU F 1 234 ? 58.760 -79.025 30.807 1.00 28.77 245 LEU F O 1
ATOM 17318 N N . TRP F 1 235 ? 60.525 -79.095 32.189 1.00 29.52 246 TRP F N 1
ATOM 17319 C CA . TRP F 1 235 ? 60.492 -77.648 32.439 1.00 29.70 246 TRP F CA 1
ATOM 17320 C C . TRP F 1 235 ? 60.841 -76.842 31.165 1.00 30.43 246 TRP F C 1
ATOM 17321 O O . TRP F 1 235 ? 60.116 -75.907 30.810 1.00 30.57 246 TRP F O 1
ATOM 17332 N N . PRO F 1 236 ? 61.902 -77.244 30.439 1.00 30.11 247 PRO F N 1
ATOM 17333 C CA . PRO F 1 236 ? 62.130 -76.584 29.146 1.00 30.02 247 PRO F CA 1
ATOM 17334 C C . PRO F 1 236 ? 60.913 -76.578 28.224 1.00 30.40 247 PRO F C 1
ATOM 17335 O O . PRO F 1 236 ? 60.614 -75.548 27.605 1.00 31.08 247 PRO F O 1
ATOM 17339 N N . GLU F 1 237 ? 60.200 -77.703 28.149 1.00 30.46 248 GLU F N 1
ATOM 17340 C CA . GLU F 1 237 ? 58.997 -77.782 27.304 1.00 30.61 248 GLU F CA 1
ATOM 17341 C C . GLU F 1 237 ? 57.859 -76.946 27.861 1.00 30.72 248 GLU F C 1
ATOM 17342 O O . GLU F 1 237 ? 57.080 -76.349 27.104 1.00 30.40 248 GLU F O 1
ATOM 17348 N N . THR F 1 238 ? 57.755 -76.899 29.186 1.00 30.41 249 THR F N 1
ATOM 17349 C CA . THR F 1 238 ? 56.778 -76.032 29.841 1.00 30.07 249 THR F CA 1
ATOM 17350 C C . THR F 1 238 ? 57.028 -74.556 29.492 1.00 31.22 249 THR F C 1
ATOM 17351 O O . THR F 1 238 ? 56.092 -73.821 29.192 1.00 30.45 249 THR F O 1
ATOM 17355 N N . LYS F 1 239 ? 58.291 -74.132 29.521 1.00 31.59 250 LYS F N 1
ATOM 17356 C CA . LYS F 1 239 ? 58.635 -72.735 29.205 1.00 31.71 250 LYS F CA 1
ATOM 17357 C C . LYS F 1 239 ? 58.342 -72.403 27.738 1.00 30.85 250 LYS F C 1
ATOM 17358 O O . LYS F 1 239 ? 57.859 -71.313 27.434 1.00 30.38 250 LYS F O 1
ATOM 17364 N N . LYS F 1 240 ? 58.602 -73.352 26.844 1.00 29.34 251 LYS F N 1
ATOM 17365 C CA . LYS F 1 240 ? 58.230 -73.198 25.434 1.00 30.08 251 LYS F CA 1
ATOM 17366 C C . LYS F 1 240 ? 56.734 -72.971 25.294 1.00 31.27 251 LYS F C 1
ATOM 17367 O O . LYS F 1 240 ? 56.299 -72.090 24.559 1.00 32.20 251 LYS F O 1
ATOM 17373 N N . PHE F 1 241 ? 55.945 -73.770 26.005 1.00 30.37 252 PHE F N 1
ATOM 17374 C CA . PHE F 1 241 ? 54.499 -73.615 25.991 1.00 30.52 252 PHE F CA 1
ATOM 17375 C C . PHE F 1 241 ? 54.057 -72.239 26.516 1.00 30.82 252 PHE F C 1
ATOM 17376 O O . PHE F 1 241 ? 53.197 -71.595 25.911 1.00 30.77 252 PHE F O 1
ATOM 17384 N N . LEU F 1 242 ? 54.621 -71.804 27.643 1.00 31.82 253 LEU F N 1
ATOM 17385 C CA . LEU F 1 242 ? 54.307 -70.475 28.194 1.00 34.33 253 LEU F CA 1
ATOM 17386 C C . LEU F 1 242 ? 54.668 -69.344 27.238 1.00 34.80 253 LEU F C 1
ATOM 17387 O O . LEU F 1 242 ? 53.897 -68.399 27.108 1.00 33.87 253 LEU F O 1
ATOM 17392 N N . ALA F 1 243 ? 55.817 -69.440 26.565 1.00 34.50 254 ALA F N 1
ATOM 17393 C CA . ALA F 1 243 ? 56.207 -68.422 25.582 1.00 35.61 254 ALA F CA 1
ATOM 17394 C C . ALA F 1 243 ? 55.183 -68.312 24.460 1.00 35.41 254 ALA F C 1
ATOM 17395 O O . ALA F 1 243 ? 54.899 -67.219 24.000 1.00 36.74 254 ALA F O 1
ATOM 17397 N N . ALA F 1 244 ? 54.623 -69.443 24.031 1.00 34.31 255 ALA F N 1
ATOM 17398 C CA . ALA F 1 244 ? 53.613 -69.455 22.976 1.00 34.89 255 ALA F CA 1
ATOM 17399 C C . ALA F 1 244 ? 52.220 -68.997 23.444 1.00 36.35 255 ALA F C 1
ATOM 17400 O O . ALA F 1 244 ? 51.350 -68.740 22.616 1.00 37.69 255 ALA F O 1
ATOM 17402 N N . ASN F 1 245 ? 52.006 -68.929 24.758 1.00 36.42 256 ASN F N 1
ATOM 17403 C CA . ASN F 1 245 ? 50.688 -68.634 25.341 1.00 37.21 256 ASN F CA 1
ATOM 17404 C C . ASN F 1 245 ? 50.852 -67.768 26.594 1.00 38.29 256 ASN F C 1
ATOM 17405 O O . ASN F 1 245 ? 50.493 -68.196 27.689 1.00 37.09 256 ASN F O 1
ATOM 17410 N N . PRO F 1 246 ? 51.399 -66.541 26.438 1.00 39.86 257 PRO F N 1
ATOM 17411 C CA . PRO F 1 246 ? 51.759 -65.731 27.607 1.00 41.64 257 PRO F CA 1
ATOM 17412 C C . PRO F 1 246 ? 50.569 -65.278 28.470 1.00 38.60 257 PRO F C 1
ATOM 17413 O O . PRO F 1 246 ? 50.759 -65.007 29.639 1.00 41.32 257 PRO F O 1
ATOM 17417 N N . SER F 1 247 ? 49.358 -65.248 27.920 1.00 38.44 258 SER F N 1
ATOM 17418 C CA . SER F 1 247 ? 48.174 -64.899 28.714 1.00 39.51 258 SER F CA 1
ATOM 17419 C C . SER F 1 247 ? 47.697 -66.012 29.670 1.00 39.92 258 SER F C 1
ATOM 17420 O O . SER F 1 247 ? 46.820 -65.770 30.490 1.00 38.92 258 SER F O 1
ATOM 17423 N N . TYR F 1 248 ? 48.254 -67.219 29.565 1.00 37.70 259 TYR F N 1
ATOM 17424 C CA . TYR F 1 248 ? 47.797 -68.355 30.383 1.00 37.21 259 TYR F CA 1
ATOM 17425 C C . TYR F 1 248 ? 48.295 -68.344 31.824 1.00 36.42 259 TYR F C 1
ATOM 17426 O O . TYR F 1 248 ? 47.605 -68.861 32.690 1.00 35.87 259 TYR F O 1
ATOM 17435 N N . LEU F 1 249 ? 49.467 -67.762 32.084 1.00 36.69 260 LEU F N 1
ATOM 17436 C CA . LEU F 1 249 ? 50.021 -67.714 33.440 1.00 37.07 260 LEU F CA 1
ATOM 17437 C C . LEU F 1 249 ? 49.049 -67.036 34.419 1.00 37.71 260 LEU F C 1
ATOM 17438 O O . LEU F 1 249 ? 48.615 -65.905 34.206 1.00 37.66 260 LEU F O 1
ATOM 17443 N N . SER F 1 250 ? 48.689 -67.764 35.470 1.00 35.24 261 SER F N 1
ATOM 17444 C CA . SER F 1 250 ? 47.826 -67.261 36.540 1.00 35.24 261 SER F CA 1
ATOM 17445 C C . SER F 1 250 ? 48.473 -66.092 37.298 1.00 36.03 261 SER F C 1
ATOM 17446 O O . SER F 1 250 ? 49.688 -66.065 37.484 1.00 35.39 261 SER F O 1
ATOM 17449 N N . SER F 1 251 ? 47.658 -65.148 37.761 1.00 38.70 262 SER F N 1
ATOM 17450 C CA . SER F 1 251 ? 48.160 -64.033 38.573 1.00 40.15 262 SER F CA 1
ATOM 17451 C C . SER F 1 251 ? 48.435 -64.424 40.033 1.00 40.47 262 SER F C 1
ATOM 17452 O O . SER F 1 251 ? 49.099 -63.685 40.754 1.00 42.48 262 SER F O 1
ATOM 17455 N N . ASN F 1 252 ? 47.931 -65.574 40.474 1.00 37.59 263 ASN F N 1
ATOM 17456 C CA . ASN F 1 252 ? 48.287 -66.117 41.780 1.00 37.18 263 ASN F CA 1
ATOM 17457 C C . ASN F 1 252 ? 48.811 -67.534 41.552 1.00 37.94 263 ASN F C 1
ATOM 17458 O O . ASN F 1 252 ? 48.073 -68.510 41.688 1.00 35.46 263 ASN F O 1
ATOM 17463 N N . ASN F 1 253 ? 50.097 -67.613 41.197 1.00 35.69 264 ASN F N 1
ATOM 17464 C CA . ASN F 1 253 ? 50.740 -68.852 40.766 1.00 34.21 264 ASN F CA 1
ATOM 17465 C C . ASN F 1 253 ? 51.779 -69.333 41.777 1.00 34.80 264 ASN F C 1
ATOM 17466 O O . ASN F 1 253 ? 52.032 -68.669 42.799 1.00 34.23 264 ASN F O 1
ATOM 17471 N N . MET F 1 254 ? 52.362 -70.496 41.494 1.00 31.12 265 MET F N 1
ATOM 17472 C CA . MET F 1 254 ? 53.304 -71.146 42.392 1.00 31.65 265 MET F CA 1
ATOM 17473 C C . MET F 1 254 ? 54.721 -71.180 41.829 1.00 31.24 265 MET F C 1
ATOM 17474 O O . MET F 1 254 ? 55.485 -72.095 42.120 1.00 32.18 265 MET F O 1
ATOM 17479 N N . MET F 1 255 ? 55.091 -70.168 41.049 1.00 32.52 266 MET F N 1
ATOM 17480 C CA . MET F 1 255 ? 56.391 -70.162 40.365 1.00 34.53 266 MET F CA 1
ATOM 17481 C C . MET F 1 255 ? 57.558 -70.347 41.334 1.00 33.22 266 MET F C 1
ATOM 17482 O O . MET F 1 255 ? 58.495 -71.086 41.038 1.00 34.06 266 MET F O 1
ATOM 17487 N N . GLY F 1 256 ? 57.506 -69.684 42.486 1.00 33.35 267 GLY F N 1
ATOM 17488 C CA . GLY F 1 256 ? 58.542 -69.840 43.508 1.00 35.07 267 GLY F CA 1
ATOM 17489 C C . GLY F 1 256 ? 58.776 -71.288 43.949 1.00 35.83 267 GLY F C 1
ATOM 17490 O O . GLY F 1 256 ? 59.922 -71.719 44.134 1.00 35.67 267 GLY F O 1
ATOM 17491 N N . TRP F 1 257 ? 57.686 -72.035 44.113 1.00 34.33 268 TRP F N 1
ATOM 17492 C CA . TRP F 1 257 ? 57.760 -73.453 44.480 1.00 35.01 268 TRP F CA 1
ATOM 17493 C C . TRP F 1 257 ? 58.303 -74.284 43.317 1.00 33.85 268 TRP F C 1
ATOM 17494 O O . TRP F 1 257 ? 59.217 -75.079 43.494 1.00 35.30 268 TRP F O 1
ATOM 17505 N N . LEU F 1 258 ? 57.754 -74.059 42.129 1.00 34.72 269 LEU F N 1
ATOM 17506 C CA . LEU F 1 258 ? 58.156 -74.808 40.942 1.00 33.49 269 LEU F CA 1
ATOM 17507 C C . LEU F 1 258 ? 59.631 -74.609 40.579 1.00 34.34 269 LEU F C 1
ATOM 17508 O O . LEU F 1 258 ? 60.255 -75.538 40.084 1.00 35.64 269 LEU F O 1
ATOM 17513 N N . THR F 1 259 ? 60.184 -73.415 40.817 1.00 33.10 270 THR F N 1
ATOM 17514 C CA . THR F 1 259 ? 61.573 -73.104 40.435 1.00 33.58 270 THR F CA 1
ATOM 17515 C C . THR F 1 259 ? 62.564 -73.032 41.595 1.00 35.14 270 THR F C 1
ATOM 17516 O O . THR F 1 259 ? 63.716 -72.607 41.405 1.00 35.23 270 THR F O 1
ATOM 17520 N N . ASP F 1 260 ? 62.148 -73.487 42.775 1.00 35.44 271 ASP F N 1
ATOM 17521 C CA . ASP F 1 260 ? 62.996 -73.414 43.960 1.00 36.84 271 ASP F CA 1
ATOM 17522 C C . ASP F 1 260 ? 64.253 -74.252 43.805 1.00 36.59 271 ASP F C 1
ATOM 17523 O O . ASP F 1 260 ? 64.215 -75.358 43.252 1.00 36.49 271 ASP F O 1
ATOM 17528 N N . ASP F 1 261 ? 65.368 -73.713 44.282 1.00 36.89 272 ASP F N 1
ATOM 17529 C CA . ASP F 1 261 ? 66.623 -74.443 44.369 1.00 38.17 272 ASP F CA 1
ATOM 17530 C C . ASP F 1 261 ? 67.316 -74.292 45.734 1.00 38.25 272 ASP F C 1
ATOM 17531 O O . ASP F 1 261 ? 68.498 -74.618 45.859 1.00 39.48 272 ASP F O 1
ATOM 17536 N N . SER F 1 262 ? 66.576 -73.853 46.750 1.00 38.14 273 SER F N 1
ATOM 17537 C CA A SER F 1 262 ? 67.157 -73.540 48.056 0.50 39.47 273 SER F CA 1
ATOM 17538 C CA B SER F 1 262 ? 67.143 -73.539 48.063 0.50 39.78 273 SER F CA 1
ATOM 17539 C C . SER F 1 262 ? 67.341 -74.776 48.933 1.00 40.65 273 SER F C 1
ATOM 17540 O O . SER F 1 262 ? 68.170 -74.767 49.842 1.00 43.38 273 SER F O 1
ATOM 17545 N N . LEU F 1 263 ? 66.578 -75.838 48.674 1.00 40.22 274 LEU F N 1
ATOM 17546 C CA . LEU F 1 263 ? 66.658 -77.048 49.495 1.00 40.66 274 LEU F CA 1
ATOM 17547 C C . LEU F 1 263 ? 67.572 -78.110 48.903 1.00 39.74 274 LEU F C 1
ATOM 17548 O O . LEU F 1 263 ? 68.438 -78.628 49.599 1.00 40.52 274 LEU F O 1
ATOM 17553 N N . ARG F 1 264 ? 67.355 -78.446 47.630 1.00 38.55 275 ARG F N 1
ATOM 17554 C CA . ARG F 1 264 ? 68.106 -79.499 46.939 1.00 37.61 275 ARG F CA 1
ATOM 17555 C C . ARG F 1 264 ? 68.523 -78.991 45.542 1.00 38.18 275 ARG F C 1
ATOM 17556 O O . ARG F 1 264 ? 67.930 -79.389 44.538 1.00 36.08 275 ARG F O 1
ATOM 17564 N N . PRO F 1 265 ? 69.520 -78.078 45.483 1.00 39.80 276 PRO F N 1
ATOM 17565 C CA . PRO F 1 265 ? 69.867 -77.394 44.226 1.00 39.88 276 PRO F CA 1
ATOM 17566 C C . PRO F 1 265 ? 70.292 -78.318 43.075 1.00 38.85 276 PRO F C 1
ATOM 17567 O O . PRO F 1 265 ? 70.028 -77.988 41.919 1.00 38.98 276 PRO F O 1
ATOM 17571 N N . ASP F 1 266 ? 70.905 -79.462 43.375 1.00 38.27 277 ASP F N 1
ATOM 17572 C CA . ASP F 1 266 ? 71.254 -80.436 42.326 1.00 39.15 277 ASP F CA 1
ATOM 17573 C C . ASP F 1 266 ? 70.019 -81.011 41.609 1.00 38.17 277 ASP F C 1
ATOM 17574 O O . ASP F 1 266 ? 70.098 -81.335 40.429 1.00 36.41 277 ASP F O 1
ATOM 17579 N N . HIS F 1 267 ? 68.893 -81.137 42.316 1.00 35.70 278 HIS F N 1
ATOM 17580 C CA . HIS F 1 267 ? 67.637 -81.583 41.698 1.00 35.30 278 HIS F CA 1
ATOM 17581 C C . HIS F 1 267 ? 67.177 -80.570 40.664 1.00 35.57 278 HIS F C 1
ATOM 17582 O O . HIS F 1 267 ? 66.838 -80.929 39.537 1.00 33.77 278 HIS F O 1
ATOM 17589 N N . THR F 1 268 ? 67.168 -79.302 41.061 1.00 34.51 279 THR F N 1
ATOM 17590 C CA . THR F 1 268 ? 66.709 -78.235 40.192 1.00 34.59 279 THR F CA 1
ATOM 17591 C C . THR F 1 268 ? 67.625 -78.069 38.971 1.00 35.76 279 THR F C 1
ATOM 17592 O O . THR F 1 268 ? 67.128 -77.895 37.861 1.00 35.61 279 THR F O 1
ATOM 17596 N N . GLU F 1 269 ? 68.942 -78.153 39.178 1.00 35.20 280 GLU F N 1
ATOM 17597 C CA . GLU F 1 269 ? 69.917 -78.115 38.071 1.00 36.55 280 GLU F CA 1
ATOM 17598 C C . GLU F 1 269 ? 69.730 -79.300 37.116 1.00 35.75 280 GLU F C 1
ATOM 17599 O O . GLU F 1 269 ? 69.736 -79.117 35.900 1.00 34.20 280 GLU F O 1
ATOM 17605 N N . ALA F 1 270 ? 69.552 -80.504 37.664 1.00 34.33 281 ALA F N 1
ATOM 17606 C CA . ALA F 1 270 ? 69.369 -81.716 36.848 1.00 36.34 281 ALA F CA 1
ATOM 17607 C C . ALA F 1 270 ? 68.036 -81.716 36.084 1.00 35.83 281 ALA F C 1
ATOM 17608 O O . ALA F 1 270 ? 67.977 -82.200 34.957 1.00 35.39 281 ALA F O 1
ATOM 17610 N N . ALA F 1 271 ? 66.988 -81.140 36.680 1.00 33.27 282 ALA F N 1
ATOM 17611 C CA . ALA F 1 271 ? 65.712 -80.936 35.985 1.00 33.05 282 ALA F CA 1
ATOM 17612 C C . ALA F 1 271 ? 65.611 -79.602 35.201 1.00 32.41 282 ALA F C 1
ATOM 17613 O O . ALA F 1 271 ? 64.509 -79.189 34.804 1.00 33.34 282 ALA F O 1
ATOM 17615 N N . ASN F 1 272 ? 66.747 -78.929 34.997 1.00 32.52 283 ASN F N 1
ATOM 17616 C CA . ASN F 1 272 ? 66.846 -77.739 34.146 1.00 33.61 283 ASN F CA 1
ATOM 17617 C C . ASN F 1 272 ? 65.879 -76.619 34.515 1.00 33.52 283 ASN F C 1
ATOM 17618 O O . ASN F 1 272 ? 65.211 -76.057 33.653 1.00 33.95 283 ASN F O 1
ATOM 17623 N N . GLY F 1 273 ? 65.793 -76.328 35.817 1.00 33.11 284 GLY F N 1
ATOM 17624 C CA . GLY F 1 273 ? 65.025 -75.192 36.315 1.00 34.24 284 GLY F CA 1
ATOM 17625 C C . GLY F 1 273 ? 63.788 -75.519 37.134 1.00 34.21 284 GLY F C 1
ATOM 17626 O O . GLY F 1 273 ? 63.249 -74.632 37.781 1.00 35.00 284 GLY F O 1
ATOM 17627 N N . TYR F 1 274 ? 63.344 -76.779 37.113 1.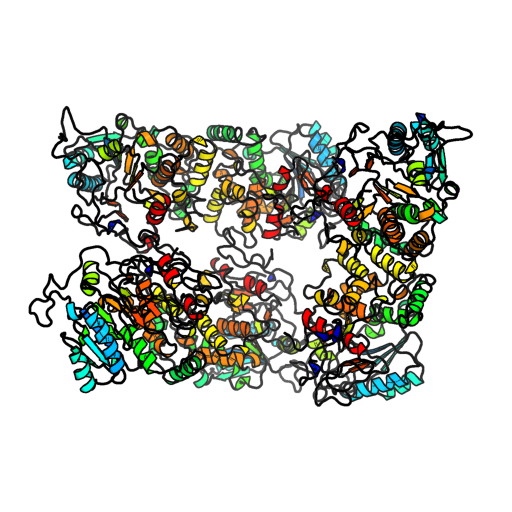00 33.75 285 TYR F N 1
ATOM 17628 C CA . TYR F 1 274 ? 62.180 -77.240 37.885 1.00 32.60 285 TYR F CA 1
ATOM 17629 C C . TYR F 1 274 ? 62.675 -77.935 39.158 1.00 32.15 285 TYR F C 1
ATOM 17630 O O . TYR F 1 274 ? 63.570 -78.764 39.116 1.00 31.31 285 TYR F O 1
ATOM 17639 N N . SER F 1 275 ? 62.083 -77.595 40.296 1.00 31.85 286 SER F N 1
ATOM 17640 C CA . SER F 1 275 ? 62.480 -78.173 41.583 1.00 31.29 286 SER F CA 1
ATOM 17641 C C . SER F 1 275 ? 62.305 -79.693 41.696 1.00 31.47 286 SER F C 1
ATOM 17642 O O . SER F 1 275 ? 62.931 -80.330 42.549 1.00 32.48 286 SER F O 1
ATOM 17645 N N . THR F 1 276 ? 61.432 -80.230 40.845 1.00 31.40 287 THR F N 1
ATOM 17646 C CA . THR F 1 276 ? 60.928 -81.607 40.825 1.00 32.46 287 THR F CA 1
ATOM 17647 C C . THR F 1 276 ? 59.796 -81.825 41.827 1.00 33.67 287 THR F C 1
ATOM 17648 O O . THR F 1 276 ? 59.210 -82.908 41.861 1.00 33.42 287 THR F O 1
ATOM 17652 N N . CYS F 1 277 ? 59.466 -80.806 42.627 1.00 34.21 288 CYS F N 1
ATOM 17653 C CA . CYS F 1 277 ? 58.455 -80.962 43.650 1.00 32.35 288 CYS F CA 1
ATOM 17654 C C . CYS F 1 277 ? 57.074 -81.103 43.035 1.00 31.84 288 CYS F C 1
ATOM 17655 O O . CYS F 1 277 ? 56.740 -80.453 42.045 1.00 30.47 288 CYS F O 1
ATOM 17658 N N . HIS F 1 278 ? 56.278 -81.976 43.641 1.00 31.36 289 HIS F N 1
ATOM 17659 C CA . HIS F 1 278 ? 54.957 -82.272 43.127 1.00 31.19 289 HIS F CA 1
ATOM 17660 C C . HIS F 1 278 ? 54.027 -82.724 44.224 1.00 30.62 289 HIS F C 1
ATOM 17661 O O . HIS F 1 278 ? 54.458 -83.286 45.237 1.00 30.73 289 HIS F O 1
ATOM 17668 N N . PHE F 1 279 ? 52.747 -82.474 43.997 1.00 30.83 290 PHE F N 1
ATOM 17669 C CA . PHE F 1 279 ? 51.690 -83.067 44.791 1.00 32.57 290 PHE F CA 1
ATOM 17670 C C . PHE F 1 279 ? 51.698 -84.560 44.453 1.00 35.02 290 PHE F C 1
ATOM 17671 O O . PHE F 1 279 ? 51.758 -84.917 43.278 1.00 33.84 290 PHE F O 1
ATOM 17679 N N . TRP F 1 280 ? 51.668 -85.419 45.472 1.00 32.14 291 TRP F N 1
ATOM 17680 C CA . TRP F 1 280 ? 51.798 -86.855 45.247 1.00 34.25 291 TRP F CA 1
ATOM 17681 C C . TRP F 1 280 ? 50.456 -87.433 44.780 1.00 33.70 291 TRP F C 1
ATOM 17682 O O . TRP F 1 280 ? 49.595 -87.804 45.580 1.00 33.62 291 TRP F O 1
ATOM 17693 N N . SER F 1 281 ? 50.315 -87.506 43.456 1.00 32.63 292 SER F N 1
ATOM 17694 C CA . SER F 1 281 ? 49.023 -87.679 42.782 1.00 32.84 292 SER F CA 1
ATOM 17695 C C . SER F 1 281 ? 48.300 -89.031 42.976 1.00 33.29 292 SER F C 1
ATOM 17696 O O . SER F 1 281 ? 47.155 -89.164 42.546 1.00 34.29 292 SER F O 1
ATOM 17699 N N . ASN F 1 282 ? 48.938 -90.023 43.595 1.00 34.95 293 ASN F N 1
ATOM 17700 C CA . ASN F 1 282 ? 48.192 -91.234 44.003 1.00 37.59 293 ASN F CA 1
ATOM 17701 C C . ASN F 1 282 ? 46.951 -90.880 44.844 1.00 37.11 293 ASN F C 1
ATOM 17702 O O . ASN F 1 282 ? 45.935 -91.551 44.739 1.00 36.78 293 ASN F O 1
ATOM 17707 N N . PHE F 1 283 ? 47.038 -89.799 45.624 1.00 35.38 294 PHE F N 1
ATOM 17708 C CA . PHE F 1 283 ? 45.883 -89.126 46.223 1.00 34.90 294 PHE F CA 1
ATOM 17709 C C . PHE F 1 283 ? 45.636 -87.818 45.481 1.00 34.48 294 PHE F C 1
ATOM 17710 O O . PHE F 1 283 ? 46.548 -87.021 45.360 1.00 35.37 294 PHE F O 1
ATOM 17718 N N . GLU F 1 284 ? 44.413 -87.592 45.011 1.00 33.73 295 GLU F N 1
ATOM 17719 C CA . GLU F 1 284 ? 43.972 -86.269 44.543 1.00 35.47 295 GLU F CA 1
ATOM 17720 C C . GLU F 1 284 ? 42.492 -86.116 44.799 1.00 35.39 295 GLU F C 1
ATOM 17721 O O . GLU F 1 284 ? 41.743 -87.072 44.620 1.00 36.11 295 GLU F O 1
ATOM 17727 N N . ILE F 1 285 ? 42.079 -84.918 45.195 1.00 33.26 296 ILE F N 1
ATOM 17728 C CA . ILE F 1 285 ? 40.692 -84.489 45.094 1.00 34.28 296 ILE F CA 1
ATOM 17729 C C . ILE F 1 285 ? 40.703 -83.253 44.194 1.00 36.45 296 ILE F C 1
ATOM 17730 O O . ILE F 1 285 ? 41.407 -82.277 44.473 1.00 35.85 296 ILE F O 1
ATOM 17735 N N . GLY F 1 286 ? 39.947 -83.291 43.106 1.00 35.67 297 GLY F N 1
ATOM 17736 C CA . GLY F 1 286 ? 40.099 -82.285 42.075 1.00 34.71 297 GLY F CA 1
ATOM 17737 C C . GLY F 1 286 ? 38.854 -81.925 41.324 1.00 35.19 297 GLY F C 1
ATOM 17738 O O . GLY F 1 286 ? 37.882 -82.684 41.289 1.00 34.12 297 GLY F O 1
ATOM 17739 N N . ASP F 1 287 ? 38.919 -80.742 40.721 1.00 34.02 298 ASP F N 1
ATOM 17740 C CA . ASP F 1 287 ? 37.907 -80.197 39.852 1.00 34.60 298 ASP F CA 1
ATOM 17741 C C . ASP F 1 287 ? 38.277 -80.602 38.424 1.00 37.48 298 ASP F C 1
ATOM 17742 O O . ASP F 1 287 ? 39.241 -80.078 37.842 1.00 35.51 298 ASP F O 1
ATOM 17747 N N . LEU F 1 288 ? 37.502 -81.531 37.862 1.00 35.63 299 LEU F N 1
ATOM 17748 C CA . LEU F 1 288 ? 37.696 -81.992 36.476 1.00 35.42 299 LEU F CA 1
ATOM 17749 C C . LEU F 1 288 ? 37.666 -80.852 35.448 1.00 34.86 299 LEU F C 1
ATOM 17750 O O . LEU F 1 288 ? 38.382 -80.908 34.441 1.00 34.35 299 LEU F O 1
ATOM 17755 N N . ASP F 1 289 ? 36.836 -79.834 35.690 1.00 34.54 300 ASP F N 1
ATOM 17756 C CA . ASP F 1 289 ? 36.736 -78.695 34.772 1.00 35.89 300 ASP F CA 1
ATOM 17757 C C . ASP F 1 289 ? 37.976 -77.785 34.761 1.00 35.32 300 ASP F C 1
ATOM 17758 O O . ASP F 1 289 ? 38.151 -77.036 33.809 1.00 36.54 300 ASP F O 1
ATOM 17763 N N . PHE F 1 290 ? 38.823 -77.839 35.788 1.00 34.75 301 PHE F N 1
ATOM 17764 C CA . PHE F 1 290 ? 40.143 -77.203 35.690 1.00 34.98 301 PHE F CA 1
ATOM 17765 C C . PHE F 1 290 ? 40.978 -77.908 34.610 1.00 35.54 301 PHE F C 1
ATOM 17766 O O . PHE F 1 290 ? 41.495 -77.262 33.693 1.00 34.67 301 PHE F O 1
ATOM 17774 N N . PHE F 1 291 ? 41.086 -79.229 34.711 1.00 34.24 302 PHE F N 1
ATOM 17775 C CA . PHE F 1 291 ? 41.918 -80.000 33.771 1.00 34.63 302 PHE F CA 1
ATOM 17776 C C . PHE F 1 291 ? 41.343 -79.986 32.347 1.00 35.40 302 PHE F C 1
ATOM 17777 O O . PHE F 1 291 ? 42.096 -80.036 31.371 1.00 35.10 302 PHE F O 1
ATOM 17785 N N . ARG F 1 292 ? 40.015 -79.904 32.240 1.00 34.37 303 ARG F N 1
ATOM 17786 C CA . ARG F 1 292 ? 39.331 -79.782 30.949 1.00 36.77 303 ARG F CA 1
ATOM 17787 C C . ARG F 1 292 ? 39.455 -78.392 30.326 1.00 36.73 303 ARG F C 1
ATOM 17788 O O . ARG F 1 292 ? 39.175 -78.231 29.145 1.00 35.41 303 ARG F O 1
ATOM 17796 N N . GLY F 1 293 ? 39.834 -77.392 31.120 1.00 34.84 304 GLY F N 1
ATOM 17797 C CA . GLY F 1 293 ? 39.899 -76.024 30.661 1.00 35.05 304 GLY F CA 1
ATOM 17798 C C . GLY F 1 293 ? 40.967 -75.797 29.611 1.00 33.36 304 GLY F C 1
ATOM 17799 O O . GLY F 1 293 ? 41.862 -76.613 29.432 1.00 32.15 304 GLY F O 1
ATOM 17800 N N . GLU F 1 294 ? 40.854 -74.663 28.937 1.00 36.09 305 GLU F N 1
ATOM 17801 C CA . GLU F 1 294 ? 41.708 -74.316 27.796 1.00 37.05 305 GLU F CA 1
ATOM 17802 C C . GLU F 1 294 ? 43.202 -74.374 28.133 1.00 36.17 305 GLU F C 1
ATOM 17803 O O . GLU F 1 294 ? 43.984 -74.956 27.389 1.00 35.56 305 GLU F O 1
ATOM 17809 N N . GLN F 1 295 ? 43.575 -73.809 29.276 1.00 35.27 306 GLN F N 1
ATOM 17810 C CA . GLN F 1 295 ? 44.980 -73.652 29.657 1.00 36.57 306 GLN F CA 1
ATOM 17811 C C . GLN F 1 295 ? 45.623 -74.995 29.950 1.00 33.74 306 GLN F C 1
ATOM 17812 O O . GLN F 1 295 ? 46.619 -75.358 29.318 1.00 30.75 306 GLN F O 1
ATOM 17818 N N . TYR F 1 296 ? 45.069 -75.733 30.920 1.00 31.94 307 TYR F N 1
ATOM 17819 C CA . TYR F 1 296 ? 45.657 -77.026 31.290 1.00 31.28 307 TYR F CA 1
ATOM 17820 C C . TYR F 1 296 ? 45.663 -77.993 30.104 1.00 30.45 307 TYR F C 1
ATOM 17821 O O . TYR F 1 296 ? 46.663 -78.659 29.835 1.00 29.56 307 TYR F O 1
ATOM 17830 N N . ASP F 1 297 ? 44.542 -78.097 29.406 1.00 31.50 308 ASP F N 1
ATOM 17831 C CA . ASP F 1 297 ? 44.454 -79.103 28.353 1.00 32.89 308 ASP F CA 1
ATOM 17832 C C . ASP F 1 297 ? 45.391 -78.774 27.184 1.00 31.89 308 ASP F C 1
ATOM 17833 O O . ASP F 1 297 ? 45.965 -79.676 26.596 1.00 32.73 308 ASP F O 1
ATOM 17838 N N . ALA F 1 298 ? 45.567 -77.485 26.879 1.00 32.25 309 ALA F N 1
ATOM 17839 C CA . ALA F 1 298 ? 46.540 -77.066 25.853 1.00 31.49 309 ALA F CA 1
ATOM 17840 C C . ALA F 1 298 ? 47.965 -77.409 26.306 1.00 32.30 309 ALA F C 1
ATOM 17841 O O . ALA F 1 298 ? 48.789 -77.874 25.504 1.00 32.15 309 ALA F O 1
ATOM 17843 N N . TYR F 1 299 ? 48.235 -77.232 27.602 1.00 30.19 310 TYR F N 1
ATOM 17844 C CA . TYR F 1 299 ? 49.497 -77.660 28.200 1.00 30.88 310 TYR F CA 1
ATOM 17845 C C . TYR F 1 299 ? 49.728 -79.156 27.999 1.00 31.58 310 TYR F C 1
ATOM 17846 O O . TYR F 1 299 ? 50.801 -79.563 27.548 1.00 30.33 310 TYR F O 1
ATOM 17855 N N . PHE F 1 300 ? 48.721 -79.968 28.323 1.00 32.04 311 PHE F N 1
ATOM 17856 C CA . PHE F 1 300 ? 48.832 -81.409 28.136 1.00 32.13 311 PHE F CA 1
ATOM 17857 C C . PHE F 1 300 ? 49.120 -81.753 26.670 1.00 31.45 311 PHE F C 1
ATOM 17858 O O . PHE F 1 300 ? 50.011 -82.545 26.379 1.00 31.12 311 PHE F O 1
ATOM 17866 N N . ASN F 1 301 ? 48.339 -81.168 25.770 1.00 32.64 312 ASN F N 1
ATOM 17867 C CA . ASN F 1 301 ? 48.512 -81.422 24.339 1.00 33.65 312 ASN F CA 1
ATOM 17868 C C . ASN F 1 301 ? 49.897 -81.031 23.826 1.00 33.72 312 ASN F C 1
ATOM 17869 O O . ASN F 1 301 ? 50.457 -81.731 22.994 1.00 33.91 312 ASN F O 1
ATOM 17874 N N . HIS F 1 302 ? 50.451 -79.938 24.343 1.00 33.79 313 HIS F N 1
ATOM 17875 C CA . HIS F 1 302 ? 51.830 -79.559 24.047 1.00 33.50 313 HIS F CA 1
ATOM 17876 C C . HIS F 1 302 ? 52.794 -80.640 24.507 1.00 32.51 313 HIS F C 1
ATOM 17877 O O . HIS F 1 302 ? 53.627 -81.095 23.734 1.00 33.20 313 HIS F O 1
ATOM 17884 N N . LEU F 1 303 ? 52.676 -81.051 25.771 1.00 31.76 314 LEU F N 1
ATOM 17885 C CA . LEU F 1 303 ? 53.505 -82.126 26.308 1.00 31.25 314 LEU F CA 1
ATOM 17886 C C . LEU F 1 303 ? 53.348 -83.451 25.547 1.00 31.62 314 LEU F C 1
ATOM 17887 O O . LEU F 1 303 ? 54.332 -84.150 25.311 1.00 30.95 314 LEU F O 1
ATOM 17892 N N . ASP F 1 304 ? 52.121 -83.773 25.150 1.00 32.10 315 ASP F N 1
ATOM 17893 C CA . ASP F 1 304 ? 51.842 -85.003 24.398 1.00 33.00 315 ASP F CA 1
ATOM 17894 C C . ASP F 1 304 ? 52.631 -84.988 23.074 1.00 33.65 315 ASP F C 1
ATOM 17895 O O . ASP F 1 304 ? 53.258 -85.987 22.711 1.00 34.76 315 ASP F O 1
ATOM 17900 N N . ARG F 1 305 ? 52.630 -83.839 22.399 1.00 33.57 316 ARG F N 1
ATOM 17901 C CA A ARG F 1 305 ? 53.375 -83.638 21.140 0.50 33.89 316 ARG F CA 1
ATOM 17902 C CA B ARG F 1 305 ? 53.371 -83.691 21.145 0.50 34.16 316 ARG F CA 1
ATOM 17903 C C . ARG F 1 305 ? 54.894 -83.607 21.326 1.00 34.70 316 ARG F C 1
ATOM 17904 O O . ARG F 1 305 ? 55.644 -83.974 20.423 1.00 35.60 316 ARG F O 1
ATOM 17919 N N . ALA F 1 306 ? 55.350 -83.144 22.491 1.00 34.57 317 ALA F N 1
ATOM 17920 C CA . ALA F 1 306 ? 56.780 -83.092 22.806 1.00 34.80 317 ALA F CA 1
ATOM 17921 C C . ALA F 1 306 ? 57.406 -84.473 22.934 1.00 36.49 317 ALA F C 1
ATOM 17922 O O . ALA F 1 306 ? 58.583 -84.639 22.642 1.00 35.61 317 ALA F O 1
ATOM 17924 N N . GLY F 1 307 ? 56.624 -85.448 23.394 1.00 36.48 318 GLY F N 1
ATOM 17925 C CA . GLY F 1 307 ? 57.045 -86.853 23.402 1.00 36.70 318 GLY F CA 1
ATOM 17926 C C . GLY F 1 307 ? 57.600 -87.387 24.714 1.00 35.55 318 GLY F C 1
ATOM 17927 O O . GLY F 1 307 ? 57.864 -88.585 24.827 1.00 34.62 318 GLY F O 1
ATOM 17928 N N . GLY F 1 308 ? 57.760 -86.523 25.716 1.00 33.03 319 GLY F N 1
ATOM 17929 C CA . GLY F 1 308 ? 58.421 -86.921 26.960 1.00 32.74 319 GLY F CA 1
ATOM 17930 C C . GLY F 1 308 ? 57.682 -87.904 27.864 1.00 32.27 319 GLY F C 1
ATOM 17931 O O . GLY F 1 308 ? 58.288 -88.473 28.765 1.00 32.62 319 GLY F O 1
ATOM 17932 N N . PHE F 1 309 ? 56.384 -88.102 27.652 1.00 31.87 320 PHE F N 1
ATOM 17933 C CA . PHE F 1 309 ? 55.685 -89.198 28.337 1.00 33.09 320 PHE F CA 1
ATOM 17934 C C . PHE F 1 309 ? 56.277 -90.562 27.958 1.00 33.63 320 PHE F C 1
ATOM 17935 O O . PHE F 1 309 ? 56.276 -91.483 28.786 1.00 33.94 320 PHE F O 1
ATOM 17943 N N . PHE F 1 310 ? 56.816 -90.677 26.738 1.00 33.68 321 PHE F N 1
ATOM 17944 C CA . PHE F 1 310 ? 57.429 -91.930 26.252 1.00 34.39 321 PHE F CA 1
ATOM 17945 C C . PHE F 1 310 ? 58.942 -91.896 26.146 1.00 35.45 321 PHE F C 1
ATOM 17946 O O . PHE F 1 310 ? 59.594 -92.859 26.526 1.00 34.74 321 PHE F O 1
ATOM 17954 N N . TYR F 1 311 ? 59.502 -90.778 25.678 1.00 34.83 322 TYR F N 1
ATOM 17955 C CA . TYR F 1 311 ? 60.955 -90.658 25.514 1.00 34.45 322 TYR F CA 1
ATOM 17956 C C . TYR F 1 311 ? 61.701 -90.305 26.789 1.00 34.12 322 TYR F C 1
ATOM 17957 O O . TYR F 1 311 ? 62.923 -90.474 26.860 1.00 35.10 322 TYR F O 1
ATOM 17966 N N . GLU F 1 312 ? 60.977 -89.817 27.790 1.00 34.52 323 GLU F N 1
ATOM 17967 C CA . GLU F 1 312 ? 61.502 -89.672 29.155 1.00 35.68 323 GLU F CA 1
ATOM 17968 C C . GLU F 1 312 ? 60.502 -90.440 30.026 1.00 36.91 323 GLU F C 1
ATOM 17969 O O . GLU F 1 312 ? 59.866 -91.359 29.506 1.00 39.83 323 GLU F O 1
ATOM 17975 N N . ARG F 1 313 ? 60.331 -90.101 31.305 1.00 35.48 324 ARG F N 1
ATOM 17976 C CA . ARG F 1 313 ? 59.330 -90.795 32.126 1.00 36.60 324 ARG F CA 1
ATOM 17977 C C . ARG F 1 313 ? 58.535 -89.801 32.957 1.00 34.98 324 ARG F C 1
ATOM 17978 O O . ARG F 1 313 ? 58.473 -89.888 34.188 1.00 34.78 324 ARG F O 1
ATOM 17986 N N . TRP F 1 314 ? 57.911 -88.863 32.251 1.00 33.88 325 TRP F N 1
ATOM 17987 C CA . TRP F 1 314 ? 57.151 -87.790 32.880 1.00 33.58 325 TRP F CA 1
ATOM 17988 C C . TRP F 1 314 ? 55.963 -88.367 33.645 1.00 34.53 325 TRP F C 1
ATOM 17989 O O . TRP F 1 314 ? 55.072 -88.983 33.053 1.00 32.85 325 TRP F O 1
ATOM 18000 N N . GLY F 1 315 ? 55.967 -88.176 34.962 1.00 33.80 326 GLY F N 1
ATOM 18001 C CA . GLY F 1 315 ? 54.866 -88.616 35.804 1.00 33.20 326 GLY F CA 1
ATOM 18002 C C . GLY F 1 315 ? 53.685 -87.693 35.675 1.00 33.14 326 GLY F C 1
ATOM 18003 O O . GLY F 1 315 ? 53.847 -86.491 35.396 1.00 33.09 326 GLY F O 1
ATOM 18004 N N . ASP F 1 316 ? 52.486 -88.227 35.882 1.00 32.26 327 ASP F N 1
ATOM 18005 C CA . ASP F 1 316 ? 51.319 -87.358 35.996 1.00 32.30 327 ASP F CA 1
ATOM 18006 C C . ASP F 1 316 ? 51.413 -86.389 37.195 1.00 31.85 327 ASP F C 1
ATOM 18007 O O . ASP F 1 316 ? 50.805 -85.319 37.163 1.00 31.69 327 ASP F O 1
ATOM 18012 N N . ALA F 1 317 ? 52.147 -86.757 38.242 1.00 31.55 328 ALA F N 1
ATOM 18013 C CA . ALA F 1 317 ? 52.249 -85.877 39.418 1.00 32.87 328 ALA F CA 1
ATOM 18014 C C . ALA F 1 317 ? 52.958 -84.560 39.083 1.00 32.37 328 ALA F C 1
ATOM 18015 O O . ALA F 1 317 ? 52.387 -83.494 39.334 1.00 30.72 328 ALA F O 1
ATOM 18017 N N . PRO F 1 318 ? 54.173 -84.623 38.493 1.00 32.27 329 PRO F N 1
ATOM 18018 C CA . PRO F 1 318 ? 54.800 -83.348 38.130 1.00 33.06 329 PRO F CA 1
ATOM 18019 C C . PRO F 1 318 ? 54.020 -82.551 37.098 1.00 32.66 329 PRO F C 1
ATOM 18020 O O . PRO F 1 318 ? 53.986 -81.333 37.195 1.00 32.17 329 PRO F O 1
ATOM 18024 N N . VAL F 1 319 ? 53.356 -83.226 36.158 1.00 31.26 330 VAL F N 1
ATOM 18025 C CA . VAL F 1 319 ? 52.593 -82.549 35.119 1.00 30.08 330 VAL F CA 1
ATOM 18026 C C . VAL F 1 319 ? 51.365 -81.858 35.701 1.00 31.29 330 VAL F C 1
ATOM 18027 O O . VAL F 1 319 ? 51.090 -80.696 35.374 1.00 31.03 330 VAL F O 1
ATOM 18031 N N . HIS F 1 320 ? 50.607 -82.561 36.540 1.00 31.27 331 HIS F N 1
ATOM 18032 C CA . HIS F 1 320 ? 49.517 -81.910 37.295 1.00 31.77 331 HIS F CA 1
ATOM 18033 C C . HIS F 1 320 ? 50.021 -80.746 38.149 1.00 30.05 331 HIS F C 1
ATOM 18034 O O . HIS F 1 320 ? 49.386 -79.709 38.197 1.00 31.91 331 HIS F O 1
ATOM 18041 N N . SER F 1 321 ? 51.144 -80.944 38.829 1.00 32.25 332 SER F N 1
ATOM 18042 C CA . SER F 1 321 ? 51.691 -79.944 39.750 1.00 32.17 332 SER F CA 1
ATOM 18043 C C . SER F 1 321 ? 52.118 -78.665 39.027 1.00 32.06 332 SER F C 1
ATOM 18044 O O . SER F 1 321 ? 51.796 -77.560 39.476 1.00 31.90 332 SER F O 1
ATOM 18047 N N . ILE F 1 322 ? 52.820 -78.823 37.906 1.00 30.77 333 ILE F N 1
ATOM 18048 C CA . ILE F 1 322 ? 53.188 -77.697 37.060 1.00 29.25 333 ILE F CA 1
ATOM 18049 C C . ILE F 1 322 ? 51.937 -77.017 36.497 1.00 29.69 333 ILE F C 1
ATOM 18050 O O . ILE F 1 322 ? 51.808 -75.783 36.530 1.00 28.62 333 ILE F O 1
ATOM 18055 N N . GLY F 1 323 ? 50.998 -77.811 35.996 1.00 30.62 334 GLY F N 1
ATOM 18056 C CA . GLY F 1 323 ? 49.745 -77.268 35.478 1.00 29.58 334 GLY F CA 1
ATOM 18057 C C . GLY F 1 323 ? 48.988 -76.430 36.483 1.00 30.52 334 GLY F C 1
ATOM 18058 O O . GLY F 1 323 ? 48.520 -75.328 36.175 1.00 30.49 334 GLY F O 1
ATOM 18059 N N . LEU F 1 324 ? 48.844 -76.971 37.684 1.00 30.79 335 LEU F N 1
ATOM 18060 C CA . LEU F 1 324 ? 48.215 -76.245 38.779 1.00 31.85 335 LEU F CA 1
ATOM 18061 C C . LEU F 1 324 ? 49.043 -75.013 39.168 1.00 30.32 335 LEU F C 1
ATOM 18062 O O . LEU F 1 324 ? 48.512 -73.931 39.341 1.00 31.11 335 LEU F O 1
ATOM 18067 N N . GLY F 1 325 ? 50.350 -75.195 39.280 1.00 31.51 336 GLY F N 1
ATOM 18068 C CA . GLY F 1 325 ? 51.247 -74.128 39.680 1.00 32.39 336 GLY F CA 1
ATOM 18069 C C . GLY F 1 325 ? 51.302 -72.948 38.727 1.00 33.50 336 GLY F C 1
ATOM 18070 O O . GLY F 1 325 ? 51.571 -71.839 39.163 1.00 32.18 336 GLY F O 1
ATOM 18071 N N . LEU F 1 326 ? 51.042 -73.177 37.438 1.00 32.03 337 LEU F N 1
ATOM 18072 C CA . LEU F 1 326 ? 51.048 -72.111 36.442 1.00 32.99 337 LEU F CA 1
ATOM 18073 C C . LEU F 1 326 ? 49.669 -71.580 36.053 1.00 34.19 337 LEU F C 1
ATOM 18074 O O . LEU F 1 326 ? 49.549 -70.397 35.696 1.00 34.57 337 LEU F O 1
ATOM 18079 N N . PHE F 1 327 ? 48.636 -72.424 36.094 1.00 32.89 338 PHE F N 1
ATOM 18080 C CA . PHE F 1 327 ? 47.316 -72.053 35.527 1.00 31.91 338 PHE F CA 1
ATOM 18081 C C . PHE F 1 327 ? 46.139 -71.989 36.489 1.00 33.12 338 PHE F C 1
ATOM 18082 O O . PHE F 1 327 ? 45.086 -71.494 36.110 1.00 32.75 338 PHE F O 1
ATOM 18090 N N . ALA F 1 328 ? 46.300 -72.492 37.709 1.00 33.24 339 ALA F N 1
ATOM 18091 C CA . ALA F 1 328 ? 45.242 -72.417 38.713 1.00 33.68 339 ALA F CA 1
ATOM 18092 C C . ALA F 1 328 ? 45.473 -71.185 39.580 1.00 34.24 339 ALA F C 1
ATOM 18093 O O . ALA F 1 328 ? 46.563 -70.608 39.582 1.00 32.23 339 ALA F O 1
ATOM 18095 N N . ASP F 1 329 ? 44.436 -70.795 40.305 1.00 32.62 340 ASP F N 1
ATOM 18096 C CA . ASP F 1 329 ? 44.553 -69.841 41.421 1.00 33.03 340 ASP F CA 1
ATOM 18097 C C . ASP F 1 329 ? 45.085 -70.604 42.644 1.00 33.63 340 ASP F C 1
ATOM 18098 O O . ASP F 1 329 ? 44.412 -71.499 43.163 1.00 34.96 340 ASP F O 1
ATOM 18103 N N . ALA F 1 330 ? 46.288 -70.254 43.108 1.00 31.85 341 ALA F N 1
ATOM 18104 C CA . ALA F 1 330 ? 46.911 -70.944 44.240 1.00 32.00 341 ALA F CA 1
ATOM 18105 C C . ALA F 1 330 ? 46.059 -70.946 45.513 1.00 32.36 341 ALA F C 1
ATOM 18106 O O . ALA F 1 330 ? 46.186 -71.857 46.340 1.00 32.52 341 ALA F O 1
ATOM 18108 N N . ALA F 1 331 ? 45.208 -69.927 45.669 1.00 34.39 342 ALA F N 1
ATOM 18109 C CA . ALA F 1 331 ? 44.249 -69.861 46.780 1.00 35.20 342 ALA F CA 1
ATOM 18110 C C . ALA F 1 331 ? 43.208 -70.999 46.722 1.00 36.24 342 ALA F C 1
ATOM 18111 O O . ALA F 1 331 ? 42.599 -71.341 47.734 1.00 33.84 342 ALA F O 1
ATOM 18113 N N . LYS F 1 332 ? 42.996 -71.568 45.538 1.00 36.32 343 LYS F N 1
ATOM 18114 C CA . LYS F 1 332 ? 42.034 -72.665 45.357 1.00 36.72 343 LYS F CA 1
ATOM 18115 C C . LYS F 1 332 ? 42.644 -74.069 45.441 1.00 34.97 343 LYS F C 1
ATOM 18116 O O . LYS F 1 332 ? 41.962 -75.051 45.140 1.00 35.28 343 LYS F O 1
ATOM 18122 N N . VAL F 1 333 ? 43.914 -74.172 45.846 1.00 32.50 344 VAL F N 1
ATOM 18123 C CA . VAL F 1 333 ? 44.562 -75.448 46.095 1.00 33.29 344 VAL F CA 1
ATOM 18124 C C . VAL F 1 333 ? 44.673 -75.614 47.616 1.00 34.70 344 VAL F C 1
ATOM 18125 O O . VAL F 1 333 ? 45.140 -74.706 48.302 1.00 33.14 344 VAL F O 1
ATOM 18129 N N . HIS F 1 334 ? 44.246 -76.772 48.117 1.00 33.65 345 HIS F N 1
ATOM 18130 C CA . HIS F 1 334 ? 44.078 -77.023 49.558 1.00 33.82 345 HIS F CA 1
ATOM 18131 C C . HIS F 1 334 ? 44.888 -78.232 50.027 1.00 34.14 345 HIS F C 1
ATOM 18132 O O . HIS F 1 334 ? 44.893 -79.293 49.379 1.00 33.53 345 HIS F O 1
ATOM 18139 N N . TRP F 1 335 ? 45.573 -78.072 51.160 1.00 31.71 346 TRP F N 1
ATOM 18140 C CA . TRP F 1 335 ? 46.233 -79.170 51.837 1.00 32.93 346 TRP F CA 1
ATOM 18141 C C . TRP F 1 335 ? 45.218 -79.851 52.757 1.00 34.52 346 TRP F C 1
ATOM 18142 O O . TRP F 1 335 ? 44.805 -79.275 53.773 1.00 34.79 346 TRP F O 1
ATOM 18153 N N . PHE F 1 336 ? 44.826 -81.076 52.409 1.00 33.59 347 PHE F N 1
ATOM 18154 C CA . PHE F 1 336 ? 43.865 -81.846 53.224 1.00 34.74 347 PHE F CA 1
ATOM 18155 C C . PHE F 1 336 ? 44.603 -82.490 54.398 1.00 34.98 347 PHE F C 1
ATOM 18156 O O . PHE F 1 336 ? 44.753 -83.714 54.473 1.00 35.77 347 PHE F O 1
ATOM 18164 N N . ARG F 1 337 ? 45.069 -81.646 55.317 1.00 34.37 348 ARG F N 1
ATOM 18165 C CA . ARG F 1 337 ? 45.882 -82.096 56.445 1.00 35.05 348 ARG F CA 1
ATOM 18166 C C . ARG F 1 337 ? 45.125 -83.080 57.355 1.00 33.28 348 ARG F C 1
ATOM 18167 O O . ARG F 1 337 ? 45.739 -83.928 58.008 1.00 34.18 348 ARG F O 1
ATOM 18175 N N . ASP F 1 338 ? 43.805 -82.938 57.392 1.00 34.92 349 ASP F N 1
ATOM 18176 C CA . ASP F 1 338 ? 42.940 -83.789 58.228 1.00 37.72 349 ASP F CA 1
ATOM 18177 C C . ASP F 1 338 ? 42.654 -85.194 57.668 1.00 39.30 349 ASP F C 1
ATOM 18178 O O . ASP F 1 338 ? 42.092 -86.025 58.383 1.00 38.89 349 ASP F O 1
ATOM 18183 N N . ILE F 1 339 ? 43.009 -85.463 56.407 1.00 38.99 350 ILE F N 1
ATOM 18184 C CA . ILE F 1 339 ? 42.857 -86.811 55.833 1.00 36.99 350 ILE F CA 1
ATOM 18185 C C . ILE F 1 339 ? 44.152 -87.572 56.065 1.00 37.44 350 ILE F C 1
ATOM 18186 O O . ILE F 1 339 ? 45.140 -87.343 55.371 1.00 37.52 350 ILE F O 1
ATOM 18191 N N . GLY F 1 340 ? 44.158 -88.463 57.059 1.00 36.28 351 GLY F N 1
ATOM 18192 C CA . GLY F 1 340 ? 45.318 -89.299 57.334 1.00 36.55 351 GLY F CA 1
ATOM 18193 C C . GLY F 1 340 ? 45.532 -90.242 56.170 1.00 37.50 351 GLY F C 1
ATOM 18194 O O . GLY F 1 340 ? 44.576 -90.867 55.714 1.00 38.72 351 GLY F O 1
ATOM 18195 N N . TYR F 1 341 ? 46.767 -90.349 55.687 1.00 39.04 352 TYR F N 1
ATOM 18196 C CA . TYR F 1 341 ? 47.025 -91.045 54.421 1.00 37.80 352 TYR F CA 1
ATOM 18197 C C . TYR F 1 341 ? 48.408 -91.667 54.354 1.00 38.52 352 TYR F C 1
ATOM 18198 O O . TYR F 1 341 ? 49.375 -91.101 54.868 1.00 37.31 352 TYR F O 1
ATOM 18207 N N . ASN F 1 342 ? 48.489 -92.832 53.702 1.00 37.60 353 ASN F N 1
ATOM 18208 C CA . ASN F 1 342 ? 49.756 -93.489 53.437 1.00 39.79 353 ASN F CA 1
ATOM 18209 C C . ASN F 1 342 ? 49.697 -94.216 52.092 1.00 40.41 353 ASN F C 1
ATOM 18210 O O . ASN F 1 342 ? 48.736 -94.921 51.814 1.00 40.93 353 ASN F O 1
ATOM 18215 N N . HIS F 1 343 ? 50.708 -93.968 51.258 1.00 38.78 354 HIS F N 1
ATOM 18216 C CA . HIS F 1 343 ? 51.105 -94.831 50.137 1.00 37.97 354 HIS F CA 1
ATOM 18217 C C . HIS F 1 343 ? 52.564 -95.050 50.467 1.00 37.92 354 HIS F C 1
ATOM 18218 O O . HIS F 1 343 ? 53.267 -94.105 50.820 1.00 36.68 354 HIS F O 1
ATOM 18225 N N . ILE F 1 344 ? 53.030 -96.289 50.377 1.00 38.25 355 ILE F N 1
ATOM 18226 C CA . ILE F 1 344 ? 54.401 -96.610 50.766 1.00 40.18 355 ILE F CA 1
ATOM 18227 C C . ILE F 1 344 ? 55.349 -95.702 49.969 1.00 38.71 355 ILE F C 1
ATOM 18228 O O . ILE F 1 344 ? 55.137 -95.565 48.770 1.00 37.28 355 ILE F O 1
ATOM 18233 N N . PRO F 1 345 ? 56.351 -95.060 50.585 1.00 38.13 356 PRO F N 1
ATOM 18234 C CA . PRO F 1 345 ? 56.695 -95.135 52.003 1.00 38.39 356 PRO F CA 1
ATOM 18235 C C . PRO F 1 345 ? 56.379 -93.857 52.810 1.00 37.52 356 PRO F C 1
ATOM 18236 O O . PRO F 1 345 ? 57.017 -93.633 53.833 1.00 38.09 356 PRO F O 1
ATOM 18240 N N . TYR F 1 346 ? 55.414 -93.043 52.375 1.00 37.22 357 TYR F N 1
ATOM 18241 C CA . TYR F 1 346 ? 55.193 -91.717 52.982 1.00 37.52 357 TYR F CA 1
ATOM 18242 C C . TYR F 1 346 ? 53.795 -91.543 53.552 1.00 37.34 357 TYR F C 1
ATOM 18243 O O . TYR F 1 346 ? 52.863 -92.256 53.173 1.00 37.09 357 TYR F O 1
ATOM 18252 N N . TYR F 1 347 ? 53.680 -90.581 54.467 1.00 36.75 358 TYR F N 1
ATOM 18253 C CA . TYR F 1 347 ? 52.495 -90.389 55.304 1.00 36.61 358 TYR F CA 1
ATOM 18254 C C . TYR F 1 347 ? 52.088 -88.930 55.372 1.00 35.76 358 TYR F C 1
ATOM 18255 O O . TYR F 1 347 ? 52.933 -88.041 55.322 1.00 33.61 358 TYR F O 1
ATOM 18264 N N . ASN F 1 348 ? 50.784 -88.704 55.476 1.00 34.67 359 ASN F N 1
ATOM 18265 C CA . ASN F 1 348 ? 50.236 -87.504 56.075 1.00 36.37 359 ASN F CA 1
ATOM 18266 C C . ASN F 1 348 ? 49.453 -87.997 57.283 1.00 37.71 359 ASN F C 1
ATOM 18267 O O . ASN F 1 348 ? 48.333 -88.476 57.125 1.00 37.07 359 ASN F O 1
ATOM 18272 N N . CYS F 1 349 ? 50.052 -87.908 58.471 1.00 38.55 360 CYS F N 1
ATOM 18273 C CA . CYS F 1 349 ? 49.388 -88.346 59.717 1.00 40.31 360 CYS F CA 1
ATOM 18274 C C . CYS F 1 349 ? 49.200 -87.168 60.683 1.00 38.60 360 CYS F C 1
ATOM 18275 O O . CYS F 1 349 ? 50.174 -86.700 61.284 1.00 39.69 360 CYS F O 1
ATOM 18278 N N . PRO F 1 350 ? 47.955 -86.689 60.836 1.00 36.52 361 PRO F N 1
ATOM 18279 C CA . PRO F 1 350 ? 47.696 -85.563 61.718 1.00 38.29 361 PRO F CA 1
ATOM 18280 C C . PRO F 1 350 ? 47.446 -85.991 63.160 1.00 39.91 361 PRO F C 1
ATOM 18281 O O . PRO F 1 350 ? 46.995 -87.116 63.407 1.00 39.81 361 PRO F O 1
ATOM 18285 N N . ASN F 1 351 ? 47.736 -85.080 64.082 1.00 40.22 362 ASN F N 1
ATOM 18286 C CA . ASN F 1 351 ? 47.437 -85.259 65.501 1.00 40.79 362 ASN F CA 1
ATOM 18287 C C . ASN F 1 351 ? 45.964 -84.951 65.729 1.00 39.65 362 ASN F C 1
ATOM 18288 O O . ASN F 1 351 ? 45.587 -83.796 65.885 1.00 42.84 362 ASN F O 1
ATOM 18293 N N . SER F 1 352 ? 45.136 -85.989 65.736 1.00 41.78 363 SER F N 1
ATOM 18294 C CA . SER F 1 352 ? 43.693 -85.831 65.918 1.00 42.75 363 SER F CA 1
ATOM 18295 C C . SER F 1 352 ? 43.109 -87.048 66.617 1.00 44.33 363 SER F C 1
ATOM 18296 O O . SER F 1 352 ? 43.548 -88.165 66.353 1.00 45.78 363 SER F O 1
ATOM 18299 N N . PRO F 1 353 ? 42.094 -86.843 67.486 1.00 46.76 364 PRO F N 1
ATOM 18300 C CA . PRO F 1 353 ? 41.437 -88.001 68.105 1.00 48.19 364 PRO F CA 1
ATOM 18301 C C . PRO F 1 353 ? 40.703 -88.892 67.095 1.00 47.35 364 PRO F C 1
ATOM 18302 O O . PRO F 1 353 ? 40.437 -90.059 67.393 1.00 46.59 364 PRO F O 1
ATOM 18306 N N . LYS F 1 354 ? 40.398 -88.354 65.913 1.00 44.60 365 LYS F N 1
ATOM 18307 C CA . LYS F 1 354 ? 39.733 -89.136 64.856 1.00 45.02 365 LYS F CA 1
ATOM 18308 C C . LYS F 1 354 ? 40.643 -90.126 64.120 1.00 43.91 365 LYS F C 1
ATOM 18309 O O . LYS F 1 354 ? 40.142 -90.916 63.332 1.00 42.79 365 LYS F O 1
ATOM 18315 N N . CYS F 1 355 ? 41.955 -90.084 64.367 1.00 44.64 366 CYS F N 1
ATOM 18316 C CA . CYS F 1 355 ? 42.921 -90.943 63.677 1.00 47.23 366 CYS F CA 1
ATOM 18317 C C . CYS F 1 355 ? 43.443 -92.073 64.555 1.00 49.05 366 CYS F C 1
ATOM 18318 O O . CYS F 1 355 ? 43.508 -91.935 65.772 1.00 50.54 366 CYS F O 1
ATOM 18321 N N . SER F 1 356 ? 43.830 -93.183 63.930 1.00 48.52 367 SER F N 1
ATOM 18322 C CA . SER F 1 356 ? 44.583 -94.234 64.626 1.00 50.64 367 SER F CA 1
ATOM 18323 C C . SER F 1 356 ? 45.538 -94.966 63.694 1.00 50.13 367 SER F C 1
ATOM 18324 O O . SER F 1 356 ? 45.430 -94.862 62.475 1.00 50.14 367 SER F O 1
ATOM 18327 N N . LYS F 1 357 ? 46.495 -95.666 64.299 1.00 51.34 368 LYS F N 1
ATOM 18328 C CA . LYS F 1 357 ? 47.476 -96.518 63.612 1.00 54.01 368 LYS F CA 1
ATOM 18329 C C . LYS F 1 357 ? 48.516 -95.803 62.730 1.00 53.36 368 LYS F C 1
ATOM 18330 O O . LYS F 1 357 ? 49.157 -96.450 61.909 1.00 55.41 368 LYS F O 1
ATOM 18336 N N . CYS F 1 358 ? 48.687 -94.491 62.894 1.00 49.20 369 CYS F N 1
ATOM 18337 C CA . CYS F 1 358 ? 49.827 -93.774 62.309 1.00 46.84 369 CYS F CA 1
ATOM 18338 C C . CYS F 1 358 ? 50.416 -92.834 63.357 1.00 44.75 369 CYS F C 1
ATOM 18339 O O . CYS F 1 358 ? 49.702 -92.355 64.226 1.00 43.13 369 CYS F O 1
ATOM 18342 N N . THR F 1 359 ? 51.718 -92.588 63.276 1.00 44.69 370 THR F N 1
ATOM 18343 C CA . THR F 1 359 ? 52.395 -91.663 64.182 1.00 45.77 370 THR F CA 1
ATOM 18344 C C . THR F 1 359 ? 52.271 -90.222 63.649 1.00 46.44 370 THR F C 1
ATOM 18345 O O . THR F 1 359 ? 52.744 -89.939 62.540 1.00 42.54 370 THR F O 1
ATOM 18349 N N . PRO F 1 360 ? 51.638 -89.310 64.422 1.00 44.96 371 PRO F N 1
ATOM 18350 C CA . PRO F 1 360 ? 51.491 -87.937 63.921 1.00 43.12 371 PRO F CA 1
ATOM 18351 C C . PRO F 1 360 ? 52.813 -87.295 63.516 1.00 42.55 371 PRO F C 1
ATOM 18352 O O . PRO F 1 360 ? 53.789 -87.367 64.253 1.00 41.86 371 PRO F O 1
ATOM 18356 N N . GLY F 1 361 ? 52.853 -86.733 62.310 1.00 42.75 372 GLY F N 1
ATOM 18357 C CA . GLY F 1 361 ? 54.028 -86.026 61.828 1.00 39.65 372 GLY F CA 1
ATOM 18358 C C . GLY F 1 361 ? 55.220 -86.864 61.402 1.00 39.17 372 GLY F C 1
ATOM 18359 O O . GLY F 1 361 ? 56.279 -86.303 61.117 1.00 39.69 372 GLY F O 1
ATOM 18360 N N . GLN F 1 362 ? 55.084 -88.191 61.360 1.00 37.64 373 GLN F N 1
ATOM 18361 C CA . GLN F 1 362 ? 56.154 -89.042 60.866 1.00 39.26 373 GLN F CA 1
ATOM 18362 C C . GLN F 1 362 ? 55.951 -89.119 59.357 1.00 37.68 373 GLN F C 1
ATOM 18363 O O . GLN F 1 362 ? 54.970 -89.679 58.896 1.00 38.61 373 GLN F O 1
ATOM 18369 N N . PHE F 1 363 ? 56.858 -88.501 58.610 1.00 37.78 374 PHE F N 1
ATOM 18370 C CA . PHE F 1 363 ? 56.719 -88.342 57.154 1.00 37.23 374 PHE F CA 1
ATOM 18371 C C . PHE F 1 363 ? 56.980 -89.655 56.392 1.00 37.55 374 PHE F C 1
ATOM 18372 O O . PHE F 1 363 ? 56.275 -89.962 55.423 1.00 37.62 374 PHE F O 1
ATOM 18380 N N . TYR F 1 364 ? 57.967 -90.428 56.840 1.00 37.59 375 TYR F N 1
ATOM 18381 C CA . TYR F 1 364 ? 58.404 -91.636 56.124 1.00 39.53 375 TYR F CA 1
ATOM 18382 C C . TYR F 1 364 ? 58.516 -92.867 57.031 1.00 41.84 375 TYR F C 1
ATOM 18383 O O . TYR F 1 364 ? 58.667 -92.739 58.252 1.00 39.77 375 TYR F O 1
ATOM 18392 N N . ALA F 1 365 ? 58.462 -94.046 56.409 1.00 42.86 376 ALA F N 1
ATOM 18393 C CA . ALA F 1 365 ? 58.846 -95.313 57.048 1.00 45.79 376 ALA F CA 1
ATOM 18394 C C . ALA F 1 365 ? 59.895 -95.963 56.169 1.00 45.98 376 ALA F C 1
ATOM 18395 O O . ALA F 1 365 ? 59.660 -96.190 54.978 1.00 44.22 376 ALA F O 1
ATOM 18397 N N . GLY F 1 366 ? 61.064 -96.226 56.744 1.00 46.43 377 GLY F N 1
ATOM 18398 C CA . GLY F 1 366 ? 62.176 -96.794 55.997 1.00 46.91 377 GLY F CA 1
ATOM 18399 C C . GLY F 1 366 ? 63.484 -96.150 56.381 1.00 47.49 377 GLY F C 1
ATOM 18400 O O . GLY F 1 366 ? 63.623 -95.606 57.480 1.00 47.46 377 GLY F O 1
ATOM 18401 N N . ALA F 1 367 ? 64.443 -96.203 55.463 1.00 49.84 378 ALA F N 1
ATOM 18402 C CA . ALA F 1 367 ? 65.780 -95.685 55.723 1.00 51.83 378 ALA F CA 1
ATOM 18403 C C . ALA F 1 367 ? 65.761 -94.158 55.923 1.00 53.13 378 ALA F C 1
ATOM 18404 O O . ALA F 1 367 ? 64.940 -93.462 55.304 1.00 49.63 378 ALA F O 1
ATOM 18406 N N . PRO F 1 368 ? 66.654 -93.638 56.793 1.00 54.01 379 PRO F N 1
ATOM 18407 C CA . PRO F 1 368 ? 66.668 -92.203 57.129 1.00 54.31 379 PRO F CA 1
ATOM 18408 C C . PRO F 1 368 ? 66.901 -91.235 55.954 1.00 53.79 379 PRO F C 1
ATOM 18409 O O . PRO F 1 368 ? 66.487 -90.075 56.046 1.00 51.07 379 PRO F O 1
ATOM 18413 N N . PHE F 1 369 ? 67.528 -91.694 54.867 1.00 53.40 380 PHE F N 1
ATOM 18414 C CA . PHE F 1 369 ? 67.695 -90.845 53.680 1.00 53.65 380 PHE F CA 1
ATOM 18415 C C . PHE F 1 369 ? 66.361 -90.391 53.063 1.00 50.34 380 PHE F C 1
ATOM 18416 O O . PHE F 1 369 ? 66.329 -89.374 52.372 1.00 50.78 380 PHE F O 1
ATOM 18424 N N . LEU F 1 370 ? 65.275 -91.124 53.335 1.00 46.48 381 LEU F N 1
ATOM 18425 C CA . LEU F 1 370 ? 63.927 -90.749 52.874 1.00 44.91 381 LEU F CA 1
ATOM 18426 C C . LEU F 1 370 ? 63.391 -89.416 53.422 1.00 42.54 381 LEU F C 1
ATOM 18427 O O . LEU F 1 370 ? 62.460 -88.857 52.844 1.00 38.44 381 LEU F O 1
ATOM 18432 N N . ALA F 1 371 ? 63.962 -88.910 54.517 1.00 42.04 382 ALA F N 1
ATOM 18433 C CA . ALA F 1 371 ? 63.552 -87.610 55.074 1.00 41.19 382 ALA F CA 1
ATOM 18434 C C . ALA F 1 371 ? 63.704 -86.444 54.079 1.00 40.54 382 ALA F C 1
ATOM 18435 O O . ALA F 1 371 ? 62.871 -85.541 54.051 1.00 39.52 382 ALA F O 1
ATOM 18437 N N . LYS F 1 372 ? 64.734 -86.516 53.232 1.00 38.83 383 LYS F N 1
ATOM 18438 C CA . LYS F 1 372 ? 65.015 -85.517 52.189 1.00 38.53 383 LYS F CA 1
ATOM 18439 C C . LYS F 1 372 ? 63.932 -85.347 51.119 1.00 35.99 383 LYS F C 1
ATOM 18440 O O . LYS F 1 372 ? 63.966 -84.370 50.366 1.00 33.85 383 LYS F O 1
ATOM 18446 N N . GLU F 1 373 ? 63.015 -86.302 51.009 1.00 35.80 384 GLU F N 1
ATOM 18447 C CA . GLU F 1 373 ? 62.035 -86.296 49.931 1.00 35.20 384 GLU F CA 1
ATOM 18448 C C . GLU F 1 373 ? 60.825 -85.418 50.192 1.00 35.53 384 GLU F C 1
ATOM 18449 O O . GLU F 1 373 ? 60.052 -85.164 49.273 1.00 34.16 384 GLU F O 1
ATOM 18455 N N . ASP F 1 374 ? 60.661 -84.941 51.425 1.00 34.72 385 ASP F N 1
ATOM 18456 C CA . ASP F 1 374 ? 59.577 -84.032 51.768 1.00 34.84 385 ASP F CA 1
ATOM 18457 C C . ASP F 1 374 ? 59.859 -82.645 51.181 1.00 33.22 385 ASP F C 1
ATOM 18458 O O . ASP F 1 374 ? 60.873 -82.044 51.506 1.00 33.49 385 ASP F O 1
ATOM 18463 N N . CYS F 1 375 ? 58.956 -82.154 50.330 1.00 33.26 386 CYS F N 1
ATOM 18464 C CA . CYS F 1 375 ? 59.072 -80.807 49.763 1.00 33.99 386 CYS F CA 1
ATOM 18465 C C . CYS F 1 375 ? 58.144 -79.778 50.423 1.00 32.99 386 CYS F C 1
ATOM 18466 O O . CYS F 1 375 ? 58.129 -78.616 50.013 1.00 31.70 386 CYS F O 1
ATOM 18469 N N . ARG F 1 376 ? 57.380 -80.177 51.443 1.00 31.01 387 ARG F N 1
ATOM 18470 C CA . ARG F 1 376 ? 56.482 -79.232 52.109 1.00 32.42 387 ARG F CA 1
ATOM 18471 C C . ARG F 1 376 ? 57.174 -77.972 52.685 1.00 32.46 387 ARG F C 1
ATOM 18472 O O . ARG F 1 376 ? 56.573 -76.908 52.675 1.00 33.62 387 ARG F O 1
ATOM 18480 N N . PRO F 1 377 ? 58.423 -78.084 53.180 1.00 34.42 388 PRO F N 1
ATOM 18481 C CA . PRO F 1 377 ? 59.098 -76.854 53.625 1.00 35.83 388 PRO F CA 1
ATOM 18482 C C . PRO F 1 377 ? 59.208 -75.788 52.540 1.00 36.26 388 PRO F C 1
ATOM 18483 O O . PRO F 1 377 ? 59.096 -74.614 52.845 1.00 37.42 388 PRO F O 1
ATOM 18487 N N . SER F 1 378 ? 59.388 -76.194 51.283 1.00 35.94 389 SER F N 1
ATOM 18488 C CA . SER F 1 378 ? 59.333 -75.249 50.164 1.00 34.16 389 SER F CA 1
ATOM 18489 C C . SER F 1 378 ? 57.900 -74.791 49.852 1.00 33.70 389 SER F C 1
ATOM 18490 O O . SER F 1 378 ? 57.629 -73.583 49.718 1.00 32.00 389 SER F O 1
ATOM 18493 N N . TYR F 1 379 ? 56.984 -75.751 49.720 1.00 32.67 390 TYR F N 1
ATOM 18494 C CA . TYR F 1 379 ? 55.594 -75.435 49.398 1.00 32.36 390 TYR F CA 1
ATOM 18495 C C . TYR F 1 379 ? 54.970 -74.508 50.442 1.00 32.81 390 TYR F C 1
ATOM 18496 O O . TYR F 1 379 ? 54.286 -73.549 50.097 1.00 31.77 390 TYR F O 1
ATOM 18505 N N . PHE F 1 380 ? 55.202 -74.808 51.713 1.00 33.73 391 PHE F N 1
ATOM 18506 C CA . PHE F 1 380 ? 54.631 -74.000 52.792 1.00 35.29 391 PHE F CA 1
ATOM 18507 C C . PHE F 1 380 ? 55.195 -72.577 52.812 1.00 35.39 391 PHE F C 1
ATOM 18508 O O . PHE F 1 380 ? 54.477 -71.659 53.157 1.00 36.41 391 PHE F O 1
ATOM 18516 N N . LYS F 1 381 ? 56.452 -72.406 52.406 1.00 35.91 392 LYS F N 1
ATOM 18517 C CA . LYS F 1 381 ? 57.086 -71.084 52.309 1.00 37.13 392 LYS F CA 1
ATOM 18518 C C . LYS F 1 381 ? 56.571 -70.291 51.120 1.00 37.18 392 LYS F C 1
ATOM 18519 O O . LYS F 1 381 ? 56.206 -69.119 51.255 1.00 34.31 392 LYS F O 1
ATOM 18525 N N . HIS F 1 382 ? 56.552 -70.931 49.953 1.00 35.28 393 HIS F N 1
ATOM 18526 C CA . HIS F 1 382 ? 56.251 -70.245 48.700 1.00 36.20 393 HIS F CA 1
ATOM 18527 C C . HIS F 1 382 ? 54.779 -70.125 48.374 1.00 36.08 393 HIS F C 1
ATOM 18528 O O . HIS F 1 382 ? 54.404 -69.232 47.635 1.00 35.66 393 HIS F O 1
ATOM 18535 N N . VAL F 1 383 ? 53.955 -71.033 48.896 1.00 35.07 394 VAL F N 1
ATOM 18536 C CA . VAL F 1 383 ? 52.538 -71.072 48.548 1.00 32.98 394 VAL F CA 1
ATOM 18537 C C . VAL F 1 383 ? 51.661 -70.957 49.794 1.00 34.15 394 VAL F C 1
ATOM 18538 O O . VAL F 1 383 ? 50.757 -70.142 49.816 1.00 34.31 394 VAL F O 1
ATOM 18542 N N . GLY F 1 384 ? 51.895 -71.798 50.797 1.00 34.74 395 GLY F N 1
ATOM 18543 C CA . GLY F 1 384 ? 51.185 -71.700 52.076 1.00 36.13 395 GLY F CA 1
ATOM 18544 C C . GLY F 1 384 ? 50.654 -73.022 52.570 1.00 37.08 395 GLY F C 1
ATOM 18545 O O . GLY F 1 384 ? 50.827 -74.059 51.915 1.00 35.81 395 GLY F O 1
ATOM 18546 N N . MET F 1 385 ? 49.988 -72.966 53.724 1.00 36.65 396 MET F N 1
ATOM 18547 C CA . MET F 1 385 ? 49.470 -74.147 54.427 1.00 39.19 396 MET F CA 1
ATOM 18548 C C . MET F 1 385 ? 47.939 -74.227 54.403 1.00 37.40 396 MET F C 1
ATOM 18549 O O . MET F 1 385 ? 47.322 -75.030 55.119 1.00 37.02 396 MET F O 1
ATOM 18554 N N . HIS F 1 386 ? 47.337 -73.400 53.568 1.00 35.97 397 HIS F N 1
ATOM 18555 C CA . HIS F 1 386 ? 45.888 -73.286 53.454 1.00 36.19 397 HIS F CA 1
ATOM 18556 C C . HIS F 1 386 ? 45.279 -74.487 52.720 1.00 37.34 397 HIS F C 1
ATOM 18557 O O . HIS F 1 386 ? 44.070 -74.519 52.476 1.00 37.82 397 HIS F O 1
#